Protein 6BNH (pdb70)

Solvent-accessible surface area: 6576 Å² total; per-residue (Å²): 130,126,130,110,115,149,58,135,94,10,63,138,142,56,30,132,78,2,2,44,18,0,28,99,5,51,35,145,73,0,26,125,0,1,122,23,0,28,76,84,8,99,91,16,158,128,22,104,59,80,63,0,64,2,57,1,104,80,7,81,62,10,0,2,19,48,0,44,128,13,0,41,55,16,29,205,159,185,82,133,111,171,113,122,3,60,76,131,82,0,20,115,111,26,145,150

Secondary structure (DSSP, 8-state):
--HHHHSPP--HHHHHHHHHHHHHS-HHHHHHHHHHHHHH-TTSTTS-GGG----TTTS-HHHHHHHHHHHHHHHTTT--S--/--STTHHHHHH--

Nearest PDB structures (foldseek):
  6bnh-assembly1_B  TM=9.151E-01  e=1.410E+00  Homo sapiens
  2nd1-assembly1_A  TM=8.859E-01  e=3.832E-10  Homo sapiens
  2nd0-assembly1_A  TM=8.610E-01  e=9.717E-09  Homo sapiens
  2jns-assembly1_A  TM=7.932E-01  e=5.398E-09  Mus musculus
  6cui-assembly1_A  TM=7.988E-01  e=4.225E-08  Homo sapiens

GO terms:
  GO:0005694 chromosome (C, IDA)
  GO:0003682 chromatin binding (F, IDA)
  GO:0006338 chromatin remodeling (P, IDA)
  GO:0140119 histone H3K27ac reader activity (F, IDA)
  GO:2000002 negative regulation of DNA damage checkpoint (P, IMP)
  GO:0006974 DNA damage response (P, IMP)
  GO:0005515 protein binding (F, IPI)
  GO:0043922 host-mediated suppression of viral transcription (P, IDA)
  GO:0106140 P-TEFb complex binding (F, IDA)
  GO:0099122 RNA polymerase II C-terminal domain binding (F, IDA)
  GO:0000794 condensed nuclear chromosome (C, IDA)
  GO:0008353 RNA polymerase II CTD heptapeptide repeat kinase activity (F, IMP)
  GO:0010971 positive regulation of G2/M transition of mitotic cell cycle (P, IMP)
  GO:0032968 positive regulation of transcription elongation by RNA polymerase II (P, IMP)
  GO:0006357 regulation of transcription by RNA polymerase II (P, IMP)
  GO:0005634 nucleus (C, IDA)
  GO:0000976 transcription cis-regulatory region binding (F, IDA)
  GO:0002039 p53 binding (F, IDA)
  GO:0043123 positive regulation of canonical NF-kappaB signal transduction (P, IDA)
  GO:0045944 positive regulation of transcription by RNA polymerase II (P, IDA)

Organism: Homo sapiens (NCBI:txid9606)

Foldseek 3Di:
DCDLVVFDAQDPVRLVVLVVLLVVDDLVLVLVLCVLQCVQPVPQVVADSNRGDGDSVRGDRSSSVVSVVRSCVCVVDPDDDDD/DDDDCRCCVVPVD

CATH classification: 1.20.1270.220

Structure (mmCIF, N/CA/C/O backbone):
data_6BNH
#
_entry.id   6BNH
#
loop_
_entity.id
_entity.type
_entity.pdbx_description
1 polymer 'Bromodomain-containing protein 4'
2 polymer 'Bifunctional arginine demethylase and lysyl-hydroxylase JMJD6'
#
loop_
_atom_site.group_PDB
_atom_site.id
_atom_site.type_symbol
_atom_site.label_atom_id
_atom_site.label_alt_id
_atom_site.label_comp_id
_atom_site.label_asym_id
_atom_site.label_entity_id
_atom_site.label_seq_id
_atom_site.pdbx_PDB_ins_code
_atom_site.Cartn_x
_atom_site.Cartn_y
_atom_site.Cartn_z
_atom_site.occupancy
_atom_site.B_iso_or_equiv
_atom_site.auth_seq_id
_atom_site.auth_comp_id
_atom_site.auth_asym_id
_atom_site.auth_atom_id
_atom_site.pdbx_PDB_model_num
ATOM 1 N N . SER A 1 1 ? -24.245 2.995 7.296 1.00 0.00 1 SER A N 1
ATOM 2 C CA . SER A 1 1 ? -23.002 2.230 7.516 1.00 0.00 1 SER A CA 1
ATOM 3 C C . SER A 1 1 ? -22.272 2.001 6.192 1.00 0.00 1 SER A C 1
ATOM 4 O O . SER A 1 1 ? -21.360 1.175 6.101 1.00 0.00 1 SER A O 1
ATOM 14 N N . GLU A 1 2 ? -22.676 2.742 5.164 1.00 0.00 2 GLU A N 1
ATOM 15 C CA . GLU A 1 2 ? -22.151 2.532 3.824 1.00 0.00 2 GLU A CA 1
ATOM 16 C C . GLU A 1 2 ? -21.003 3.484 3.488 1.00 0.00 2 GLU A C 1
ATOM 17 O O . GLU A 1 2 ? -20.413 3.370 2.422 1.00 0.00 2 GLU A O 1
ATOM 29 N N . GLU A 1 3 ? -20.669 4.405 4.393 1.00 0.00 3 GLU A N 1
ATOM 30 C CA . GLU A 1 3 ? -19.629 5.399 4.124 1.00 0.00 3 GLU A CA 1
ATOM 31 C C . GLU A 1 3 ? -18.293 4.709 3.880 1.00 0.00 3 GLU A C 1
ATOM 32 O O . GLU A 1 3 ? -17.540 5.076 2.975 1.00 0.00 3 GLU A O 1
ATOM 44 N N . GLU A 1 4 ? -18.021 3.690 4.677 1.00 0.00 4 GLU A N 1
ATOM 45 C CA . GLU A 1 4 ? -16.776 2.942 4.571 1.00 0.00 4 GLU A CA 1
ATOM 46 C C . GLU A 1 4 ? -16.681 2.222 3.226 1.00 0.00 4 GLU A C 1
ATOM 47 O O . GLU A 1 4 ? -15.584 1.994 2.713 1.00 0.00 4 GLU A O 1
ATOM 59 N N . ASP A 1 5 ? -17.829 1.863 2.659 1.00 0.00 5 ASP A N 1
ATOM 60 C CA . ASP A 1 5 ? -17.858 1.160 1.378 1.00 0.00 5 ASP A CA 1
ATOM 61 C C . ASP A 1 5 ? -18.185 2.116 0.232 1.00 0.00 5 ASP A C 1
ATOM 62 O O . ASP A 1 5 ? -18.282 1.699 -0.924 1.00 0.00 5 ASP A O 1
ATOM 71 N N . LYS A 1 6 ? -18.348 3.397 0.549 1.00 0.00 6 LYS A N 1
ATOM 72 C CA . LYS A 1 6 ? -18.745 4.383 -0.446 1.00 0.00 6 LYS A CA 1
ATOM 73 C C . LYS A 1 6 ? -17.519 5.084 -1.018 1.00 0.00 6 LYS A C 1
ATOM 74 O O . LYS A 1 6 ? -17.603 5.795 -2.020 1.00 0.00 6 LYS A O 1
ATOM 93 N N . CYS A 1 7 ? -16.379 4.871 -0.376 1.00 0.00 7 CYS A N 1
ATOM 94 C CA . CYS A 1 7 ? -15.126 5.448 -0.838 1.00 0.00 7 CYS A CA 1
ATOM 95 C C . CYS A 1 7 ? -14.841 4.974 -2.259 1.00 0.00 7 CYS A C 1
ATOM 96 O O . CYS A 1 7 ? -14.815 3.772 -2.530 1.00 0.00 7 CYS A O 1
ATOM 104 N N . LYS A 1 8 ? -14.660 5.933 -3.158 1.00 0.00 8 LYS A N 1
ATOM 105 C CA . LYS A 1 8 ? -14.504 5.659 -4.580 1.00 0.00 8 LYS A CA 1
ATOM 106 C C . LYS A 1 8 ? -13.333 4.717 -4.861 1.00 0.00 8 LYS A C 1
ATOM 107 O O . LYS A 1 8 ? -12.335 4.704 -4.136 1.00 0.00 8 LYS A O 1
ATOM 126 N N . PRO A 1 9 ? -13.445 3.925 -5.939 1.00 0.00 9 PRO A N 1
ATOM 127 C CA . PRO A 1 9 ? -12.448 2.916 -6.292 1.00 0.00 9 PRO A CA 1
ATOM 128 C C . PRO A 1 9 ? -11.163 3.539 -6.811 1.00 0.00 9 PRO A C 1
ATOM 129 O O . PRO A 1 9 ? -11.184 4.535 -7.538 1.00 0.00 9 PRO A O 1
ATOM 140 N N . MET A 1 10 ? -10.048 2.957 -6.412 1.00 0.00 10 MET A N 1
ATOM 141 C CA . MET A 1 10 ? -8.744 3.449 -6.800 1.00 0.00 10 MET A CA 1
ATOM 142 C C . MET A 1 10 ? -8.443 3.056 -8.243 1.00 0.00 10 MET A C 1
ATOM 143 O O . MET A 1 10 ? -8.332 1.872 -8.558 1.00 0.00 10 MET A O 1
ATOM 157 N N . SER A 1 11 ? -8.329 4.056 -9.114 1.00 0.00 11 SER A N 1
ATOM 158 C CA . SER A 1 11 ? -8.128 3.824 -10.542 1.00 0.00 11 SER A CA 1
ATOM 159 C C . SER A 1 11 ? -6.745 3.235 -10.814 1.00 0.00 11 SER A C 1
ATOM 160 O O . SER A 1 11 ? -5.898 3.217 -9.924 1.00 0.00 11 SER A O 1
ATOM 168 N N . TYR A 1 12 ? -6.514 2.766 -12.037 1.00 0.00 12 TYR A N 1
ATOM 169 C CA . TYR A 1 12 ? -5.225 2.178 -12.406 1.00 0.00 12 TYR A CA 1
ATOM 170 C C . TYR A 1 12 ? -4.072 3.128 -12.103 1.00 0.00 12 TYR A C 1
ATOM 171 O O . TYR A 1 12 ? -3.135 2.769 -11.382 1.00 0.00 12 TYR A O 1
ATOM 189 N N . GLU A 1 13 ? -4.143 4.332 -12.645 1.00 0.00 13 GLU A N 1
ATOM 190 C CA . GLU A 1 13 ? -3.081 5.312 -12.466 1.00 0.00 13 GLU A CA 1
ATOM 191 C C . GLU A 1 13 ? -2.891 5.654 -10.993 1.00 0.00 13 GLU A C 1
ATOM 192 O O . GLU A 1 13 ? -1.803 6.056 -10.571 1.00 0.00 13 GLU A O 1
ATOM 204 N N . GLU A 1 14 ? -3.940 5.458 -10.208 1.00 0.00 14 GLU A N 1
ATOM 205 C CA . GLU A 1 14 ? -3.880 5.724 -8.788 1.00 0.00 14 GLU A CA 1
ATOM 206 C C . GLU A 1 14 ? -3.242 4.542 -8.073 1.00 0.00 14 GLU A C 1
ATOM 207 O O . GLU A 1 14 ? -2.364 4.718 -7.238 1.00 0.00 14 GLU A O 1
ATOM 219 N N . LYS A 1 15 ? -3.707 3.340 -8.408 1.00 0.00 15 LYS A N 1
ATOM 220 C CA . LYS A 1 15 ? -3.137 2.105 -7.906 1.00 0.00 15 LYS A CA 1
ATOM 221 C C . LYS A 1 15 ? -1.635 2.034 -8.139 1.00 0.00 15 LYS A C 1
ATOM 222 O O . LYS A 1 15 ? -0.871 1.723 -7.224 1.00 0.00 15 LYS A O 1
ATOM 241 N N . ARG A 1 16 ? -1.220 2.305 -9.369 1.00 0.00 16 ARG A N 1
ATOM 242 C CA . ARG A 1 16 ? 0.195 2.316 -9.704 1.00 0.00 16 ARG A CA 1
ATOM 243 C C . ARG A 1 16 ? 0.931 3.314 -8.845 1.00 0.00 16 ARG A C 1
ATOM 244 O O . ARG A 1 16 ? 1.971 2.987 -8.269 1.00 0.00 16 ARG A O 1
ATOM 265 N N . GLN A 1 17 ? 0.390 4.517 -8.723 1.00 0.00 17 GLN A N 1
ATOM 266 C CA . GLN A 1 17 ? 1.055 5.511 -7.925 1.00 0.00 17 GLN A CA 1
ATOM 267 C C . GLN A 1 17 ? 1.044 5.084 -6.464 1.00 0.00 17 GLN A C 1
ATOM 268 O O . GLN A 1 17 ? 2.028 5.252 -5.775 1.00 0.00 17 GLN A O 1
ATOM 282 N N . LEU A 1 18 ? -0.042 4.449 -6.039 1.00 0.00 18 LEU A N 1
ATOM 283 C CA . LEU A 1 18 ? -0.201 3.998 -4.663 1.00 0.00 18 LEU A CA 1
ATOM 284 C C . LEU A 1 18 ? 0.867 3.000 -4.279 1.00 0.00 18 LEU A C 1
ATOM 285 O O . LEU A 1 18 ? 1.485 3.122 -3.224 1.00 0.00 18 LEU A O 1
ATOM 301 N N . SER A 1 19 ? 1.081 2.011 -5.136 1.00 0.00 19 SER A N 1
ATOM 302 C CA . SER A 1 19 ? 2.108 1.021 -4.887 1.00 0.00 19 SER A CA 1
ATOM 303 C C . SER A 1 19 ? 3.465 1.715 -4.783 1.00 0.00 19 SER A C 1
ATOM 304 O O . SER A 1 19 ? 4.366 1.261 -4.074 1.00 0.00 19 SER A O 1
ATOM 312 N N . LEU A 1 20 ? 3.581 2.834 -5.493 1.00 0.00 20 LEU A N 1
ATOM 313 C CA . LEU A 1 20 ? 4.777 3.670 -5.440 1.00 0.00 20 LEU A CA 1
ATOM 314 C C . LEU A 1 20 ? 4.828 4.539 -4.165 1.00 0.00 20 LEU A C 1
ATOM 315 O O . LEU A 1 20 ? 5.842 4.546 -3.474 1.00 0.00 20 LEU A O 1
ATOM 331 N N . ASP A 1 21 ? 3.754 5.281 -3.856 1.00 0.00 21 ASP A N 1
ATOM 332 C CA . ASP A 1 21 ? 3.693 6.088 -2.645 1.00 0.00 21 ASP A CA 1
ATOM 333 C C . ASP A 1 21 ? 3.983 5.230 -1.422 1.00 0.00 21 ASP A C 1
ATOM 334 O O . ASP A 1 21 ? 4.690 5.640 -0.497 1.00 0.00 21 ASP A O 1
ATOM 343 N N . ILE A 1 22 ? 3.453 4.022 -1.450 1.00 0.00 22 ILE A N 1
ATOM 344 C CA . ILE A 1 22 ? 3.696 3.042 -0.409 1.00 0.00 22 ILE A CA 1
ATOM 345 C C . ILE A 1 22 ? 5.171 2.653 -0.341 1.00 0.00 22 ILE A C 1
ATOM 346 O O . ILE A 1 22 ? 5.762 2.612 0.735 1.00 0.00 22 ILE A O 1
ATOM 362 N N . ASN A 1 23 ? 5.770 2.384 -1.491 1.00 0.00 23 ASN A N 1
ATOM 363 C CA . ASN A 1 23 ? 7.158 1.937 -1.532 1.00 0.00 23 ASN A CA 1
ATOM 364 C C . ASN A 1 23 ? 8.123 3.085 -1.222 1.00 0.00 23 ASN A C 1
ATOM 365 O O . ASN A 1 23 ? 9.313 2.860 -0.987 1.00 0.00 23 ASN A O 1
ATOM 376 N N . LYS A 1 24 ? 7.613 4.316 -1.230 1.00 0.00 24 LYS A N 1
ATOM 377 C CA . LYS A 1 24 ? 8.399 5.472 -0.809 1.00 0.00 24 LYS A CA 1
ATOM 378 C C . LYS A 1 24 ? 8.643 5.442 0.690 1.00 0.00 24 LYS A C 1
ATOM 379 O O . LYS A 1 24 ? 9.663 5.937 1.173 1.00 0.00 24 LYS A O 1
ATOM 398 N N . LEU A 1 25 ? 7.684 4.888 1.423 1.00 0.00 25 LEU A N 1
ATOM 399 C CA . LEU A 1 25 ? 7.779 4.794 2.867 1.00 0.00 25 LEU A CA 1
ATOM 400 C C . LEU A 1 25 ? 9.020 4.021 3.290 1.00 0.00 25 LEU A C 1
ATOM 401 O O . LEU A 1 25 ? 9.487 3.127 2.582 1.00 0.00 25 LEU A O 1
ATOM 417 N N . PRO A 1 26 ? 9.590 4.390 4.439 1.00 0.00 26 PRO A N 1
ATOM 418 C CA . PRO A 1 26 ? 10.604 3.573 5.098 1.00 0.00 26 PRO A CA 1
ATOM 419 C C . PRO A 1 26 ? 10.032 2.207 5.483 1.00 0.00 26 PRO A C 1
ATOM 420 O O . PRO A 1 26 ? 8.817 2.080 5.661 1.00 0.00 26 PRO A O 1
ATOM 431 N N . GLY A 1 27 ? 10.896 1.200 5.610 1.00 0.00 27 GLY A N 1
ATOM 432 C CA . GLY A 1 27 ? 10.444 -0.171 5.848 1.00 0.00 27 GLY A CA 1
ATOM 433 C C . GLY A 1 27 ? 9.387 -0.288 6.936 1.00 0.00 27 GLY A C 1
ATOM 434 O O . GLY A 1 27 ? 8.379 -0.977 6.757 1.00 0.00 27 GLY A O 1
ATOM 438 N N . GLU A 1 28 ? 9.613 0.407 8.047 1.00 0.00 28 GLU A N 1
ATOM 439 C CA . GLU A 1 28 ? 8.689 0.409 9.182 1.00 0.00 28 GLU A CA 1
ATOM 440 C C . GLU A 1 28 ? 7.272 0.807 8.759 1.00 0.00 28 GLU A C 1
ATOM 441 O O . GLU A 1 28 ? 6.280 0.285 9.273 1.00 0.00 28 GLU A O 1
ATOM 453 N N . LYS A 1 29 ? 7.184 1.720 7.808 1.00 0.00 29 LYS A N 1
ATOM 454 C CA . LYS A 1 29 ? 5.910 2.287 7.414 1.00 0.00 29 LYS A CA 1
ATOM 455 C C . LYS A 1 29 ? 5.162 1.382 6.438 1.00 0.00 29 LYS A C 1
ATOM 456 O O . LYS A 1 29 ? 3.934 1.399 6.390 1.00 0.00 29 LYS A O 1
ATOM 475 N N . LEU A 1 30 ? 5.876 0.561 5.679 1.00 0.00 30 LEU A N 1
ATOM 476 C CA . LEU A 1 30 ? 5.192 -0.431 4.855 1.00 0.00 30 LEU A CA 1
ATOM 477 C C . LEU A 1 30 ? 4.628 -1.529 5.751 1.00 0.00 30 LEU A C 1
ATOM 478 O O . LEU A 1 30 ? 3.782 -2.317 5.333 1.00 0.00 30 LEU A O 1
ATOM 494 N N . GLY A 1 31 ? 5.086 -1.556 6.999 1.00 0.00 31 GLY A N 1
ATOM 495 C CA . GLY A 1 31 ? 4.543 -2.482 7.973 1.00 0.00 31 GLY A CA 1
ATOM 496 C C . GLY A 1 31 ? 3.105 -2.157 8.317 1.00 0.00 31 GLY A C 1
ATOM 497 O O . GLY A 1 31 ? 2.358 -3.009 8.794 1.00 0.00 31 GLY A O 1
ATOM 501 N N . ARG A 1 32 ? 2.721 -0.920 8.067 1.00 0.00 32 ARG A N 1
ATOM 502 C CA . ARG A 1 32 ? 1.350 -0.478 8.286 1.00 0.00 32 ARG A CA 1
ATOM 503 C C . ARG A 1 32 ? 0.437 -0.922 7.141 1.00 0.00 32 ARG A C 1
ATOM 504 O O . ARG A 1 32 ? -0.623 -1.491 7.381 1.00 0.00 32 ARG A O 1
ATOM 525 N N . VAL A 1 33 ? 0.844 -0.658 5.900 1.00 0.00 33 VAL A N 1
ATOM 526 C CA . VAL A 1 33 ? 0.040 -1.038 4.736 1.00 0.00 33 VAL A CA 1
ATOM 527 C C . VAL A 1 33 ? -0.151 -2.540 4.653 1.00 0.00 33 VAL A C 1
ATOM 528 O O . VAL A 1 33 ? -1.247 -2.996 4.341 1.00 0.00 33 VAL A O 1
ATOM 541 N N . VAL A 1 34 ? 0.890 -3.317 4.945 1.00 0.00 34 VAL A N 1
ATOM 542 C CA . VAL A 1 34 ? 0.733 -4.760 4.981 1.00 0.00 34 VAL A CA 1
ATOM 543 C C . VAL A 1 34 ? -0.283 -5.133 6.055 1.00 0.00 34 VAL A C 1
ATOM 544 O O . VAL A 1 34 ? -1.134 -5.981 5.837 1.00 0.00 34 VAL A O 1
ATOM 557 N N . HIS A 1 35 ? -0.223 -4.438 7.187 1.00 0.00 35 HIS A N 1
ATOM 558 C CA . HIS A 1 35 ? -1.158 -4.660 8.282 1.00 0.00 35 HIS A CA 1
ATOM 559 C C . HIS A 1 35 ? -2.581 -4.300 7.855 1.00 0.00 35 HIS A C 1
ATOM 560 O O . HIS A 1 35 ? -3.535 -5.003 8.188 1.00 0.00 35 HIS A O 1
ATOM 575 N N . ILE A 1 36 ? -2.720 -3.201 7.121 1.00 0.00 36 ILE A N 1
ATOM 576 C CA . ILE A 1 36 ? -4.016 -2.809 6.589 1.00 0.00 36 ILE A CA 1
ATOM 577 C C . ILE A 1 36 ? -4.507 -3.839 5.582 1.00 0.00 36 ILE A C 1
ATOM 578 O O . ILE A 1 36 ? -5.559 -4.437 5.770 1.00 0.00 36 ILE A O 1
ATOM 594 N N . ILE A 1 37 ? -3.738 -4.051 4.522 1.00 0.00 37 ILE A N 1
ATOM 595 C CA . ILE A 1 37 ? -4.111 -5.011 3.495 1.00 0.00 37 ILE A CA 1
ATOM 596 C C . ILE A 1 37 ? -4.421 -6.392 4.087 1.00 0.00 37 ILE A C 1
ATOM 597 O O . ILE A 1 37 ? -5.479 -6.941 3.833 1.00 0.00 37 ILE A O 1
ATOM 613 N N . GLN A 1 38 ? -3.510 -6.936 4.893 1.00 0.00 38 GLN A N 1
ATOM 614 C CA . GLN A 1 38 ? -3.682 -8.282 5.455 1.00 0.00 38 GLN A CA 1
ATOM 615 C C . GLN A 1 38 ? -4.975 -8.399 6.263 1.00 0.00 38 GLN A C 1
ATOM 616 O O . GLN A 1 38 ? -5.652 -9.426 6.213 1.00 0.00 38 GLN A O 1
ATOM 630 N N . SER A 1 39 ? -5.310 -7.354 7.012 1.00 0.00 39 SER A N 1
ATOM 631 C CA . SER A 1 39 ? -6.511 -7.357 7.823 1.00 0.00 39 SER A CA 1
ATOM 632 C C . SER A 1 39 ? -7.766 -7.196 6.959 1.00 0.00 39 SER A C 1
ATOM 633 O O . SER A 1 39 ? -8.765 -7.894 7.156 1.00 0.00 39 SER A O 1
ATOM 641 N N . ARG A 1 40 ? -7.697 -6.294 5.989 1.00 0.00 40 ARG A N 1
ATOM 642 C CA . ARG A 1 40 ? -8.830 -6.011 5.114 1.00 0.00 40 ARG A CA 1
ATOM 643 C C . ARG A 1 40 ? -9.000 -7.122 4.078 1.00 0.00 40 ARG A C 1
ATOM 644 O O . ARG A 1 40 ? -10.093 -7.348 3.563 1.00 0.00 40 ARG A O 1
ATOM 665 N N . GLU A 1 41 ? -7.911 -7.816 3.786 1.00 0.00 41 GLU A N 1
ATOM 666 C CA . GLU A 1 41 ? -7.912 -8.904 2.820 1.00 0.00 41 GLU A CA 1
ATOM 667 C C . GLU A 1 41 ? -7.488 -10.206 3.497 1.00 0.00 41 GLU A C 1
ATOM 668 O O . GLU A 1 41 ? -6.305 -10.555 3.494 1.00 0.00 41 GLU A O 1
ATOM 680 N N . PRO A 1 42 ? -8.445 -10.945 4.091 1.00 0.00 42 PRO A N 1
ATOM 681 C CA . PRO A 1 42 ? -8.161 -12.207 4.800 1.00 0.00 42 PRO A CA 1
ATOM 682 C C . PRO A 1 42 ? -7.547 -13.292 3.906 1.00 0.00 42 PRO A C 1
ATOM 683 O O . PRO A 1 42 ? -7.237 -14.389 4.371 1.00 0.00 42 PRO A O 1
ATOM 694 N N . SER A 1 43 ? -7.353 -12.974 2.637 1.00 0.00 43 SER A N 1
ATOM 695 C CA . SER A 1 43 ? -6.877 -13.934 1.661 1.00 0.00 43 SER A CA 1
ATOM 696 C C . SER A 1 43 ? -5.350 -13.982 1.616 1.00 0.00 43 SER A C 1
ATOM 697 O O . SER A 1 43 ? -4.770 -14.920 1.070 1.00 0.00 43 SER A O 1
ATOM 705 N N . LEU A 1 44 ? -4.695 -12.988 2.204 1.00 0.00 44 LEU A N 1
ATOM 706 C CA . LEU A 1 44 ? -3.246 -12.879 2.087 1.00 0.00 44 LEU A CA 1
ATOM 707 C C . LEU A 1 44 ? -2.559 -12.765 3.446 1.00 0.00 44 LEU A C 1
ATOM 708 O O . LEU A 1 44 ? -1.446 -12.247 3.547 1.00 0.00 44 LEU A O 1
ATOM 724 N N . LYS A 1 45 ? -3.196 -13.290 4.486 1.00 0.00 45 LYS A N 1
ATOM 725 C CA . LYS A 1 45 ? -2.613 -13.240 5.824 1.00 0.00 45 LYS A CA 1
ATOM 726 C C . LYS A 1 45 ? -1.523 -14.300 5.985 1.00 0.00 45 LYS A C 1
ATOM 727 O O . LYS A 1 45 ? -0.860 -14.368 7.018 1.00 0.00 45 LYS A O 1
ATOM 746 N N . ASN A 1 46 ? -1.340 -15.122 4.956 1.00 0.00 46 ASN A N 1
ATOM 747 C CA . ASN A 1 46 ? -0.268 -16.114 4.951 1.00 0.00 46 ASN A CA 1
ATOM 748 C C . ASN A 1 46 ? 1.058 -15.440 4.608 1.00 0.00 46 ASN A C 1
ATOM 749 O O . ASN A 1 46 ? 2.126 -15.927 4.981 1.00 0.00 46 ASN A O 1
ATOM 760 N N . SER A 1 47 ? 0.987 -14.314 3.907 1.00 0.00 47 SER A N 1
ATOM 761 C CA . SER A 1 47 ? 2.177 -13.549 3.585 1.00 0.00 47 SER A CA 1
ATOM 762 C C . SER A 1 47 ? 2.726 -12.898 4.849 1.00 0.00 47 SER A C 1
ATOM 763 O O . SER A 1 47 ? 2.034 -12.131 5.515 1.00 0.00 47 SER A O 1
ATOM 771 N N . ASN A 1 48 ? 3.956 -13.235 5.185 1.00 0.00 48 ASN A N 1
ATOM 772 C CA . ASN A 1 48 ? 4.606 -12.690 6.372 1.00 0.00 48 ASN A CA 1
ATOM 773 C C . ASN A 1 48 ? 5.161 -11.312 6.053 1.00 0.00 48 ASN A C 1
ATOM 774 O O . ASN A 1 48 ? 5.742 -11.148 4.995 1.00 0.00 48 ASN A O 1
ATOM 785 N N . PRO A 1 49 ? 4.988 -10.299 6.922 1.00 0.00 49 PRO A N 1
ATOM 786 C CA . PRO A 1 49 ? 5.342 -8.904 6.577 1.00 0.00 49 PRO A CA 1
ATOM 787 C C . PRO A 1 49 ? 6.762 -8.753 6.021 1.00 0.00 49 PRO A C 1
ATOM 788 O O . PRO A 1 49 ? 6.983 -7.996 5.075 1.00 0.00 49 PRO A O 1
ATOM 799 N N . ASP A 1 50 ? 7.694 -9.531 6.561 1.00 0.00 50 ASP A N 1
ATOM 800 C CA . ASP A 1 50 ? 9.108 -9.447 6.175 1.00 0.00 50 ASP A CA 1
ATOM 801 C C . ASP A 1 50 ? 9.309 -9.986 4.759 1.00 0.00 50 ASP A C 1
ATOM 802 O O . ASP A 1 50 ? 10.278 -9.653 4.078 1.00 0.00 50 ASP A O 1
ATOM 811 N N . GLU A 1 51 ? 8.342 -10.771 4.315 1.00 0.00 51 GLU A N 1
ATOM 812 C CA . GLU A 1 51 ? 8.367 -11.397 3.000 1.00 0.00 51 GLU A CA 1
ATOM 813 C C . GLU A 1 51 ? 7.041 -11.166 2.287 1.00 0.00 51 GLU A C 1
ATOM 814 O O . GLU A 1 51 ? 6.578 -12.005 1.512 1.00 0.00 51 GLU A O 1
ATOM 826 N N . ILE A 1 52 ? 6.424 -10.035 2.596 1.00 0.00 52 ILE A N 1
ATOM 827 C CA . ILE A 1 52 ? 5.093 -9.707 2.107 1.00 0.00 52 ILE A CA 1
ATOM 828 C C . ILE A 1 52 ? 5.050 -9.620 0.578 1.00 0.00 52 ILE A C 1
ATOM 829 O O . ILE A 1 52 ? 6.025 -9.231 -0.071 1.00 0.00 52 ILE A O 1
ATOM 845 N N . GLU A 1 53 ? 3.919 -10.012 0.017 1.00 0.00 53 GLU A N 1
ATOM 846 C CA . GLU A 1 53 ? 3.649 -9.816 -1.389 1.00 0.00 53 GLU A CA 1
ATOM 847 C C . GLU A 1 53 ? 2.187 -9.398 -1.550 1.00 0.00 53 GLU A C 1
ATOM 848 O O . GLU A 1 53 ? 1.285 -10.235 -1.517 1.00 0.00 53 GLU A O 1
ATOM 860 N N . ILE A 1 54 ? 1.958 -8.099 -1.691 1.00 0.00 54 ILE A N 1
ATOM 861 C CA . ILE A 1 54 ? 0.607 -7.559 -1.771 1.00 0.00 54 ILE A CA 1
ATOM 862 C C . ILE A 1 54 ? 0.168 -7.450 -3.225 1.00 0.00 54 ILE A C 1
ATOM 863 O O . ILE A 1 54 ? 0.929 -7.000 -4.081 1.00 0.00 54 ILE A O 1
ATOM 879 N N . ASP A 1 55 ? -1.054 -7.866 -3.502 1.00 0.00 55 ASP A N 1
ATOM 880 C CA . ASP A 1 55 ? -1.598 -7.762 -4.847 1.00 0.00 55 ASP A CA 1
ATOM 881 C C . ASP A 1 55 ? -2.608 -6.626 -4.910 1.00 0.00 55 ASP A C 1
ATOM 882 O O . ASP A 1 55 ? -3.740 -6.750 -4.423 1.00 0.00 55 ASP A O 1
ATOM 891 N N . PHE A 1 56 ? -2.202 -5.523 -5.524 1.00 0.00 56 PHE A N 1
ATOM 892 C CA . PHE A 1 56 ? -3.029 -4.323 -5.574 1.00 0.00 56 PHE A CA 1
ATOM 893 C C . PHE A 1 56 ? -4.301 -4.553 -6.380 1.00 0.00 56 PHE A C 1
ATOM 894 O O . PHE A 1 56 ? -5.245 -3.764 -6.318 1.00 0.00 56 PHE A O 1
ATOM 911 N N . GLU A 1 57 ? -4.329 -5.646 -7.118 1.00 0.00 57 GLU A N 1
ATOM 912 C CA . GLU A 1 57 ? -5.450 -5.958 -7.973 1.00 0.00 57 GLU A CA 1
ATOM 913 C C . GLU A 1 57 ? -6.473 -6.828 -7.258 1.00 0.00 57 GLU A C 1
ATOM 914 O O . GLU A 1 57 ? -7.552 -7.090 -7.785 1.00 0.00 57 GLU A O 1
ATOM 926 N N . THR A 1 58 ? -6.141 -7.265 -6.054 1.00 0.00 58 THR A N 1
ATOM 927 C CA . THR A 1 58 ? -7.051 -8.086 -5.281 1.00 0.00 58 THR A CA 1
ATOM 928 C C . THR A 1 58 ? -7.663 -7.289 -4.143 1.00 0.00 58 THR A C 1
ATOM 929 O O . THR A 1 58 ? -8.726 -7.637 -3.629 1.00 0.00 58 THR A O 1
ATOM 940 N N . LEU A 1 59 ? -6.996 -6.204 -3.772 1.00 0.00 59 LEU A N 1
ATOM 941 C CA . LEU A 1 59 ? -7.450 -5.376 -2.662 1.00 0.00 59 LEU A CA 1
ATOM 942 C C . LEU A 1 59 ? -8.782 -4.726 -2.988 1.00 0.00 59 LEU A C 1
ATOM 943 O O . LEU A 1 59 ? -9.005 -4.265 -4.111 1.00 0.00 59 LEU A O 1
ATOM 959 N N . LYS A 1 60 ? -9.668 -4.707 -2.011 1.00 0.00 60 LYS A N 1
ATOM 960 C CA . LYS A 1 60 ? -10.946 -4.044 -2.155 1.00 0.00 60 LYS A CA 1
ATOM 961 C C . LYS A 1 60 ? -10.748 -2.527 -2.029 1.00 0.00 60 LYS A C 1
ATOM 962 O O . LYS A 1 60 ? -9.860 -2.089 -1.292 1.00 0.00 60 LYS A O 1
ATOM 981 N N . PRO A 1 61 ? -11.524 -1.714 -2.793 1.00 0.00 61 PRO A N 1
ATOM 982 C CA . PRO A 1 61 ? -11.431 -0.247 -2.794 1.00 0.00 61 PRO A CA 1
ATOM 983 C C . PRO A 1 61 ? -11.058 0.375 -1.449 1.00 0.00 61 PRO A C 1
ATOM 984 O O . PRO A 1 61 ? -10.148 1.204 -1.381 1.00 0.00 61 PRO A O 1
ATOM 995 N N . SER A 1 62 ? -11.756 -0.024 -0.388 1.00 0.00 62 SER A N 1
ATOM 996 C CA . SER A 1 62 ? -11.536 0.560 0.929 1.00 0.00 62 SER A CA 1
ATOM 997 C C . SER A 1 62 ? -10.092 0.390 1.386 1.00 0.00 62 SER A C 1
ATOM 998 O O . SER A 1 62 ? -9.490 1.331 1.891 1.00 0.00 62 SER A O 1
ATOM 1006 N N . THR A 1 63 ? -9.528 -0.794 1.173 1.00 0.00 63 THR A N 1
ATOM 1007 C CA . THR A 1 63 ? -8.153 -1.062 1.565 1.00 0.00 63 THR A CA 1
ATOM 1008 C C . THR A 1 63 ? -7.230 -0.122 0.821 1.00 0.00 63 THR A C 1
ATOM 1009 O O . THR A 1 63 ? -6.461 0.603 1.434 1.00 0.00 63 THR A O 1
ATOM 1020 N N . LEU A 1 64 ? -7.374 -0.095 -0.498 1.00 0.00 64 LEU A N 1
ATOM 1021 C CA . LEU A 1 64 ? -6.534 0.731 -1.359 1.00 0.00 64 LEU A CA 1
ATOM 1022 C C . LEU A 1 64 ? -6.611 2.197 -0.953 1.00 0.00 64 LEU A C 1
ATOM 1023 O O . LEU A 1 64 ? -5.609 2.905 -0.953 1.00 0.00 64 LEU A O 1
ATOM 1039 N N . ARG A 1 65 ? -7.799 2.643 -0.589 1.00 0.00 65 ARG A N 1
ATOM 1040 C CA . ARG A 1 65 ? -7.989 4.028 -0.193 1.00 0.00 65 ARG A CA 1
ATOM 1041 C C . ARG A 1 65 ? -7.472 4.276 1.223 1.00 0.00 65 ARG A C 1
ATOM 1042 O O . ARG A 1 65 ? -7.101 5.402 1.564 1.00 0.00 65 ARG A O 1
ATOM 1063 N N . GLU A 1 66 ? -7.427 3.226 2.040 1.00 0.00 66 GLU A N 1
ATOM 1064 C CA . GLU A 1 66 ? -6.857 3.329 3.374 1.00 0.00 66 GLU A CA 1
ATOM 1065 C C . GLU A 1 66 ? -5.347 3.423 3.261 1.00 0.00 66 GLU A C 1
ATOM 1066 O O . GLU A 1 66 ? -4.711 4.248 3.913 1.00 0.00 66 GLU A O 1
ATOM 1078 N N . LEU A 1 67 ? -4.796 2.563 2.410 1.00 0.00 67 LEU A N 1
ATOM 1079 C CA . LEU A 1 67 ? -3.369 2.529 2.138 1.00 0.00 67 LEU A CA 1
ATOM 1080 C C . LEU A 1 67 ? -2.884 3.913 1.708 1.00 0.00 67 LEU A C 1
ATOM 1081 O O . LEU A 1 67 ? -1.863 4.417 2.178 1.00 0.00 67 LEU A O 1
ATOM 1097 N N . GLU A 1 68 ? -3.655 4.509 0.805 1.00 0.00 68 GLU A N 1
ATOM 1098 C CA . GLU A 1 68 ? -3.337 5.795 0.209 1.00 0.00 68 GLU A CA 1
ATOM 1099 C C . GLU A 1 68 ? -3.312 6.919 1.229 1.00 0.00 68 GLU A C 1
ATOM 1100 O O . GLU A 1 68 ? -2.270 7.519 1.480 1.00 0.00 68 GLU A O 1
ATOM 1112 N N . ARG A 1 69 ? -4.482 7.206 1.793 1.00 0.00 69 ARG A N 1
ATOM 1113 C CA . ARG A 1 69 ? -4.649 8.298 2.752 1.00 0.00 69 ARG A CA 1
ATOM 1114 C C . ARG A 1 69 ? -3.661 8.151 3.892 1.00 0.00 69 ARG A C 1
ATOM 1115 O O . ARG A 1 69 ? -3.308 9.116 4.576 1.00 0.00 69 ARG A O 1
ATOM 1136 N N . TYR A 1 70 ? -3.212 6.934 4.069 1.00 0.00 70 TYR A N 1
ATOM 1137 C CA . TYR A 1 70 ? -2.198 6.633 5.050 1.00 0.00 70 TYR A CA 1
ATOM 1138 C C . TYR A 1 70 ? -0.820 7.111 4.579 1.00 0.00 70 TYR A C 1
ATOM 1139 O O . TYR A 1 70 ? -0.191 7.932 5.238 1.00 0.00 70 TYR A O 1
ATOM 1157 N N . VAL A 1 71 ? -0.338 6.585 3.457 1.00 0.00 71 VAL A N 1
ATOM 1158 C CA . VAL A 1 71 ? 0.992 6.948 2.971 1.00 0.00 71 VAL A CA 1
ATOM 1159 C C . VAL A 1 71 ? 1.049 8.413 2.656 1.00 0.00 71 VAL A C 1
ATOM 1160 O O . VAL A 1 71 ? 2.021 9.084 2.963 1.00 0.00 71 VAL A O 1
ATOM 1173 N N . THR A 1 72 ? -0.017 8.898 2.070 1.00 0.00 72 THR A N 1
ATOM 1174 C CA . THR A 1 72 ? -0.173 10.291 1.788 1.00 0.00 72 THR A CA 1
ATOM 1175 C C . THR A 1 72 ? 0.033 11.111 3.065 1.00 0.00 72 THR A C 1
ATOM 1176 O O . THR A 1 72 ? 0.625 12.182 3.036 1.00 0.00 72 THR A O 1
ATOM 1187 N N . SER A 1 73 ? -0.389 10.561 4.197 1.00 0.00 73 SER A N 1
ATOM 1188 C CA . SER A 1 73 ? -0.256 11.255 5.462 1.00 0.00 73 SER A CA 1
ATOM 1189 C C . SER A 1 73 ? 1.203 11.253 5.916 1.00 0.00 73 SER A C 1
ATOM 1190 O O . SER A 1 73 ? 1.656 12.171 6.594 1.00 0.00 73 SER A O 1
ATOM 1198 N N . CYS A 1 74 ? 1.936 10.216 5.524 1.00 0.00 74 CYS A N 1
ATOM 1199 C CA . CYS A 1 74 ? 3.340 10.090 5.885 1.00 0.00 74 CYS A CA 1
ATOM 1200 C C . CYS A 1 74 ? 4.213 10.904 4.932 1.00 0.00 74 CYS A C 1
ATOM 1201 O O . CYS A 1 74 ? 5.137 11.605 5.348 1.00 0.00 74 CYS A O 1
ATOM 1209 N N . LEU A 1 75 ? 3.888 10.810 3.655 1.00 0.00 75 LEU A N 1
ATOM 1210 C CA . LEU A 1 75 ? 4.660 11.441 2.587 1.00 0.00 75 LEU A CA 1
ATOM 1211 C C . LEU A 1 75 ? 4.456 12.953 2.528 1.00 0.00 75 LEU A C 1
ATOM 1212 O O . LEU A 1 75 ? 5.407 13.694 2.276 1.00 0.00 75 LEU A O 1
ATOM 1228 N N . ARG A 1 76 ? 3.224 13.417 2.739 1.00 0.00 76 ARG A N 1
ATOM 1229 C CA . ARG A 1 76 ? 2.950 14.848 2.748 1.00 0.00 76 ARG A CA 1
ATOM 1230 C C . ARG A 1 76 ? 3.592 15.522 3.960 1.00 0.00 76 ARG A C 1
ATOM 1231 O O . ARG A 1 76 ? 3.853 16.726 3.947 1.00 0.00 76 ARG A O 1
ATOM 1252 N N . LYS A 1 77 ? 3.827 14.744 5.011 1.00 0.00 77 LYS A N 1
ATOM 1253 C CA . LYS A 1 77 ? 4.503 15.256 6.211 1.00 0.00 77 LYS A CA 1
ATOM 1254 C C . LYS A 1 77 ? 6.016 15.402 5.991 1.00 0.00 77 LYS A C 1
ATOM 1255 O O . LYS A 1 77 ? 6.446 16.250 5.209 1.00 0.00 77 LYS A O 1
ATOM 1274 N N . LYS A 1 78 ? 6.831 14.591 6.669 1.00 0.00 78 LYS A N 1
ATOM 1275 C CA . LYS A 1 78 ? 8.270 14.663 6.505 1.00 0.00 78 LYS A CA 1
ATOM 1276 C C . LYS A 1 78 ? 8.801 13.375 5.886 1.00 0.00 78 LYS A C 1
ATOM 1277 O O . LYS A 1 78 ? 9.201 12.452 6.598 1.00 0.00 78 LYS A O 1
ATOM 1296 N N . ARG A 1 79 ? 8.791 13.308 4.566 1.00 0.00 79 ARG A N 1
ATOM 1297 C CA . ARG A 1 79 ? 9.318 12.146 3.862 1.00 0.00 79 ARG A CA 1
ATOM 1298 C C . ARG A 1 79 ? 9.588 12.483 2.404 1.00 0.00 79 ARG A C 1
ATOM 1299 O O . ARG A 1 79 ? 8.874 12.055 1.498 1.00 0.00 79 ARG A O 1
ATOM 1320 N N . LYS A 1 80 ? 10.611 13.292 2.203 1.00 0.00 80 LYS A N 1
ATOM 1321 C CA . LYS A 1 80 ? 11.137 13.566 0.872 1.00 0.00 80 LYS A CA 1
ATOM 1322 C C . LYS A 1 80 ? 12.573 14.084 0.971 1.00 0.00 80 LYS A C 1
ATOM 1323 O O . LYS A 1 80 ? 12.891 15.196 0.540 1.00 0.00 80 LYS A O 1
ATOM 1342 N N . PRO A 1 81 ? 13.467 13.264 1.542 1.00 0.00 81 PRO A N 1
ATOM 1343 C CA . PRO A 1 81 ? 14.853 13.650 1.798 1.00 0.00 81 PRO A CA 1
ATOM 1344 C C . PRO A 1 81 ? 15.757 13.501 0.576 1.00 0.00 81 PRO A C 1
ATOM 1345 O O . PRO A 1 81 ? 16.958 13.771 0.648 1.00 0.00 81 PRO A O 1
ATOM 1356 N N . GLN A 1 82 ? 15.188 13.074 -0.542 1.00 0.00 82 GLN A N 1
ATOM 1357 C CA . GLN A 1 82 ? 15.966 12.893 -1.758 1.00 0.00 82 GLN A CA 1
ATOM 1358 C C . GLN A 1 82 ? 15.683 14.015 -2.751 1.00 0.00 82 GLN A C 1
ATOM 1359 O O . GLN A 1 82 ? 16.594 14.738 -3.161 1.00 0.00 82 GLN A O 1
ATOM 1373 N N . ALA A 1 83 ? 14.422 14.171 -3.122 1.00 0.00 83 ALA A N 1
ATOM 1374 C CA . ALA A 1 83 ? 14.029 15.192 -4.080 1.00 0.00 83 ALA A CA 1
ATOM 1375 C C . ALA A 1 83 ? 12.795 15.935 -3.590 1.00 0.00 83 ALA A C 1
ATOM 1376 O O . ALA A 1 83 ? 12.947 17.053 -3.057 1.00 0.00 83 ALA A O 1
ATOM 1384 N N . LYS B 2 1 ? 3.507 -6.524 -11.581 1.00 0.00 201 LYS B N 1
ATOM 1385 C CA . LYS B 2 1 ? 2.969 -5.175 -11.298 1.00 0.00 201 LYS B CA 1
ATOM 1386 C C . LYS B 2 1 ? 3.574 -4.628 -10.010 1.00 0.00 201 LYS B C 1
ATOM 1387 O O . LYS B 2 1 ? 4.346 -3.669 -10.030 1.00 0.00 201 LYS B O 1
ATOM 1408 N N . TRP B 2 2 ? 3.219 -5.249 -8.894 1.00 0.00 202 TRP B N 1
ATOM 1409 C CA . TRP B 2 2 ? 3.703 -4.833 -7.589 1.00 0.00 202 TRP B CA 1
ATOM 1410 C C . TRP B 2 2 ? 3.953 -6.069 -6.726 1.00 0.00 202 TRP B C 1
ATOM 1411 O O . TRP B 2 2 ? 3.731 -6.076 -5.518 1.00 0.00 202 TRP B O 1
ATOM 1432 N N . THR B 2 3 ? 4.421 -7.120 -7.374 1.00 0.00 203 THR B N 1
ATOM 1433 C CA . THR B 2 3 ? 4.691 -8.376 -6.704 1.00 0.00 203 THR B CA 1
ATOM 1434 C C . THR B 2 3 ? 6.010 -8.321 -5.941 1.00 0.00 203 THR B C 1
ATOM 1435 O O . THR B 2 3 ? 6.571 -7.238 -5.742 1.00 0.00 203 THR B O 1
ATOM 1446 N N . LEU B 2 4 ? 6.484 -9.492 -5.507 1.00 0.00 204 LEU B N 1
ATOM 1447 C CA . LEU B 2 4 ? 7.687 -9.614 -4.681 1.00 0.00 204 LEU B CA 1
ATOM 1448 C C . LEU B 2 4 ? 8.828 -8.710 -5.149 1.00 0.00 204 LEU B C 1
ATOM 1449 O O . LEU B 2 4 ? 9.535 -8.139 -4.327 1.00 0.00 204 LEU B O 1
ATOM 1465 N N . GLU B 2 5 ? 8.982 -8.557 -6.459 1.00 0.00 205 GLU B N 1
ATOM 1466 C CA . GLU B 2 5 ? 10.038 -7.718 -7.010 1.00 0.00 205 GLU B CA 1
ATOM 1467 C C . GLU B 2 5 ? 9.961 -6.295 -6.452 1.00 0.00 205 GLU B C 1
ATOM 1468 O O . GLU B 2 5 ? 10.794 -5.897 -5.634 1.00 0.00 205 GLU B O 1
ATOM 1480 N N . ARG B 2 6 ? 8.942 -5.549 -6.860 1.00 0.00 206 ARG B N 1
ATOM 1481 C CA . ARG B 2 6 ? 8.822 -4.153 -6.462 1.00 0.00 206 ARG B CA 1
ATOM 1482 C C . ARG B 2 6 ? 8.612 -4.022 -4.955 1.00 0.00 206 ARG B C 1
ATOM 1483 O O . ARG B 2 6 ? 9.403 -3.379 -4.269 1.00 0.00 206 ARG B O 1
ATOM 1504 N N . LEU B 2 7 ? 7.567 -4.656 -4.436 1.00 0.00 207 LEU B N 1
ATOM 1505 C CA . LEU B 2 7 ? 7.212 -4.496 -3.030 1.00 0.00 207 LEU B CA 1
ATOM 1506 C C . LEU B 2 7 ? 8.288 -5.048 -2.108 1.00 0.00 207 LEU B C 1
ATOM 1507 O O . LEU B 2 7 ? 8.909 -4.298 -1.364 1.00 0.00 207 LEU B O 1
ATOM 1523 N N . LYS B 2 8 ? 8.524 -6.350 -2.180 1.00 0.00 208 LYS B N 1
ATOM 1524 C CA . LYS B 2 8 ? 9.373 -7.021 -1.205 1.00 0.00 208 LYS B CA 1
ATOM 1525 C C . LYS B 2 8 ? 10.800 -6.482 -1.241 1.00 0.00 208 LYS B C 1
ATOM 1526 O O . LYS B 2 8 ? 11.432 -6.323 -0.195 1.00 0.00 208 LYS B O 1
ATOM 1545 N N . ARG B 2 9 ? 11.298 -6.161 -2.431 1.00 0.00 209 ARG B N 1
ATOM 1546 C CA . ARG B 2 9 ? 12.672 -5.701 -2.559 1.00 0.00 209 ARG B CA 1
ATOM 1547 C C . ARG B 2 9 ? 12.814 -4.212 -2.237 1.00 0.00 209 ARG B C 1
ATOM 1548 O O . ARG B 2 9 ? 13.927 -3.717 -2.081 1.00 0.00 209 ARG B O 1
ATOM 1569 N N . LYS B 2 10 ? 11.700 -3.492 -2.157 1.00 0.00 210 LYS B N 1
ATOM 1570 C CA . LYS B 2 10 ? 11.721 -2.119 -1.645 1.00 0.00 210 LYS B CA 1
ATOM 1571 C C . LYS B 2 10 ? 11.343 -2.101 -0.166 1.00 0.00 210 LYS B C 1
ATOM 1572 O O . LYS B 2 10 ? 11.553 -1.113 0.536 1.00 0.00 210 LYS B O 1
ATOM 1591 N N . TYR B 2 11 ? 10.782 -3.209 0.290 1.00 0.00 211 TYR B N 1
ATOM 1592 C CA . TYR B 2 11 ? 10.302 -3.343 1.658 1.00 0.00 211 TYR B CA 1
ATOM 1593 C C . TYR B 2 11 ? 11.410 -3.860 2.569 1.00 0.00 211 TYR B C 1
ATOM 1594 O O . TYR B 2 11 ? 11.764 -3.223 3.562 1.00 0.00 211 TYR B O 1
ATOM 1612 N N . ARG B 2 12 ? 11.953 -5.019 2.218 1.00 0.00 212 ARG B N 1
ATOM 1613 C CA . ARG B 2 12 ? 12.960 -5.675 3.039 1.00 0.00 212 ARG B CA 1
ATOM 1614 C C . ARG B 2 12 ? 14.314 -4.988 2.886 1.00 0.00 212 ARG B C 1
ATOM 1615 O O . ARG B 2 12 ? 15.172 -5.074 3.768 1.00 0.00 212 ARG B O 1
ATOM 1636 N N . ASN B 2 13 ? 14.492 -4.294 1.772 1.00 0.00 213 ASN B N 1
ATOM 1637 C CA . ASN B 2 13 ? 15.723 -3.559 1.520 1.00 0.00 213 ASN B CA 1
ATOM 1638 C C . ASN B 2 13 ? 15.520 -2.083 1.835 1.00 0.00 213 ASN B C 1
ATOM 1639 O O . ASN B 2 13 ? 15.276 -1.296 0.897 1.00 0.00 213 ASN B O 1
ATOM 1651 N N . SER A 1 1 ? -21.324 2.887 8.776 1.00 0.00 1 SER A N 2
ATOM 1652 C CA . SER A 1 1 ? -19.941 2.423 8.546 1.00 0.00 1 SER A CA 2
ATOM 1653 C C . SER A 1 1 ? -19.781 1.894 7.120 1.00 0.00 1 SER A C 2
ATOM 1654 O O . SER A 1 1 ? -18.866 1.123 6.826 1.00 0.00 1 SER A O 2
ATOM 1664 N N . GLU A 1 2 ? -20.679 2.309 6.236 1.00 0.00 2 GLU A N 2
ATOM 1665 C CA . GLU A 1 2 ? -20.683 1.816 4.867 1.00 0.00 2 GLU A CA 2
ATOM 1666 C C . GLU A 1 2 ? -19.965 2.779 3.919 1.00 0.00 2 GLU A C 2
ATOM 1667 O O . GLU A 1 2 ? -19.923 2.550 2.712 1.00 0.00 2 GLU A O 2
ATOM 1679 N N . GLU A 1 3 ? -19.372 3.836 4.466 1.00 0.00 3 GLU A N 2
ATOM 1680 C CA . GLU A 1 3 ? -18.734 4.857 3.646 1.00 0.00 3 GLU A CA 2
ATOM 1681 C C . GLU A 1 3 ? -17.427 4.324 3.072 1.00 0.00 3 GLU A C 2
ATOM 1682 O O . GLU A 1 3 ? -17.063 4.631 1.938 1.00 0.00 3 GLU A O 2
ATOM 1694 N N . GLU A 1 4 ? -16.730 3.513 3.860 1.00 0.00 4 GLU A N 2
ATOM 1695 C CA . GLU A 1 4 ? -15.494 2.886 3.407 1.00 0.00 4 GLU A CA 2
ATOM 1696 C C . GLU A 1 4 ? -15.753 2.023 2.179 1.00 0.00 4 GLU A C 2
ATOM 1697 O O . GLU A 1 4 ? -14.953 1.995 1.246 1.00 0.00 4 GLU A O 2
ATOM 1709 N N . ASP A 1 5 ? -16.890 1.341 2.177 1.00 0.00 5 ASP A N 2
ATOM 1710 C CA . ASP A 1 5 ? -17.255 0.470 1.069 1.00 0.00 5 ASP A CA 2
ATOM 1711 C C . ASP A 1 5 ? -18.069 1.233 0.032 1.00 0.00 5 ASP A C 2
ATOM 1712 O O . ASP A 1 5 ? -18.596 0.648 -0.915 1.00 0.00 5 ASP A O 2
ATOM 1721 N N . LYS A 1 6 ? -18.177 2.544 0.222 1.00 0.00 6 LYS A N 2
ATOM 1722 C CA . LYS A 1 6 ? -18.865 3.406 -0.725 1.00 0.00 6 LYS A CA 2
ATOM 1723 C C . LYS A 1 6 ? -17.835 4.244 -1.487 1.00 0.00 6 LYS A C 2
ATOM 1724 O O . LYS A 1 6 ? -18.131 4.822 -2.531 1.00 0.00 6 LYS A O 2
ATOM 1743 N N . CYS A 1 7 ? -16.618 4.290 -0.952 1.00 0.00 7 CYS A N 2
ATOM 1744 C CA . CYS A 1 7 ? -15.526 5.056 -1.550 1.00 0.00 7 CYS A CA 2
ATOM 1745 C C . CYS A 1 7 ? -15.242 4.561 -2.965 1.00 0.00 7 CYS A C 2
ATOM 1746 O O . CYS A 1 7 ? -15.249 3.354 -3.225 1.00 0.00 7 CYS A O 2
ATOM 1754 N N . LYS A 1 8 ? -15.008 5.502 -3.874 1.00 0.00 8 LYS A N 2
ATOM 1755 C CA . LYS A 1 8 ? -14.780 5.174 -5.276 1.00 0.00 8 LYS A CA 2
ATOM 1756 C C . LYS A 1 8 ? -13.515 4.331 -5.442 1.00 0.00 8 LYS A C 2
ATOM 1757 O O . LYS A 1 8 ? -12.525 4.516 -4.727 1.00 0.00 8 LYS A O 2
ATOM 1776 N N . PRO A 1 9 ? -13.538 3.395 -6.399 1.00 0.00 9 PRO A N 2
ATOM 1777 C CA . PRO A 1 9 ? -12.439 2.453 -6.617 1.00 0.00 9 PRO A CA 2
ATOM 1778 C C . PRO A 1 9 ? -11.176 3.135 -7.111 1.00 0.00 9 PRO A C 2
ATOM 1779 O O . PRO A 1 9 ? -11.228 4.094 -7.885 1.00 0.00 9 PRO A O 2
ATOM 1790 N N . MET A 1 10 ? -10.046 2.643 -6.633 1.00 0.00 10 MET A N 2
ATOM 1791 C CA . MET A 1 10 ? -8.751 3.175 -7.003 1.00 0.00 10 MET A CA 2
ATOM 1792 C C . MET A 1 10 ? -8.393 2.730 -8.418 1.00 0.00 10 MET A C 2
ATOM 1793 O O . MET A 1 10 ? -8.287 1.532 -8.688 1.00 0.00 10 MET A O 2
ATOM 1807 N N . SER A 1 11 ? -8.227 3.690 -9.320 1.00 0.00 11 SER A N 2
ATOM 1808 C CA . SER A 1 11 ? -7.976 3.385 -10.724 1.00 0.00 11 SER A CA 2
ATOM 1809 C C . SER A 1 11 ? -6.531 2.942 -10.937 1.00 0.00 11 SER A C 2
ATOM 1810 O O . SER A 1 11 ? -5.728 2.992 -10.010 1.00 0.00 11 SER A O 2
ATOM 1818 N N . TYR A 1 12 ? -6.204 2.521 -12.156 1.00 0.00 12 TYR A N 2
ATOM 1819 C CA . TYR A 1 12 ? -4.865 2.020 -12.470 1.00 0.00 12 TYR A CA 2
ATOM 1820 C C . TYR A 1 12 ? -3.785 3.038 -12.125 1.00 0.00 12 TYR A C 2
ATOM 1821 O O . TYR A 1 12 ? -2.859 2.733 -11.371 1.00 0.00 12 TYR A O 2
ATOM 1839 N N . GLU A 1 13 ? -3.910 4.239 -12.662 1.00 0.00 13 GLU A N 2
ATOM 1840 C CA . GLU A 1 13 ? -2.906 5.275 -12.456 1.00 0.00 13 GLU A CA 2
ATOM 1841 C C . GLU A 1 13 ? -2.779 5.624 -10.979 1.00 0.00 13 GLU A C 2
ATOM 1842 O O . GLU A 1 13 ? -1.731 6.078 -10.520 1.00 0.00 13 GLU A O 2
ATOM 1854 N N . GLU A 1 14 ? -3.842 5.380 -10.232 1.00 0.00 14 GLU A N 2
ATOM 1855 C CA . GLU A 1 14 ? -3.840 5.643 -8.811 1.00 0.00 14 GLU A CA 2
ATOM 1856 C C . GLU A 1 14 ? -3.206 4.480 -8.074 1.00 0.00 14 GLU A C 2
ATOM 1857 O O . GLU A 1 14 ? -2.360 4.678 -7.214 1.00 0.00 14 GLU A O 2
ATOM 1869 N N . LYS A 1 15 ? -3.642 3.271 -8.413 1.00 0.00 15 LYS A N 2
ATOM 1870 C CA . LYS A 1 15 ? -3.065 2.058 -7.882 1.00 0.00 15 LYS A CA 2
ATOM 1871 C C . LYS A 1 15 ? -1.556 2.025 -8.062 1.00 0.00 15 LYS A C 2
ATOM 1872 O O . LYS A 1 15 ? -0.819 1.763 -7.115 1.00 0.00 15 LYS A O 2
ATOM 1891 N N . ARG A 1 16 ? -1.104 2.292 -9.279 1.00 0.00 16 ARG A N 2
ATOM 1892 C CA . ARG A 1 16 ? 0.319 2.288 -9.566 1.00 0.00 16 ARG A CA 2
ATOM 1893 C C . ARG A 1 16 ? 1.025 3.350 -8.760 1.00 0.00 16 ARG A C 2
ATOM 1894 O O . ARG A 1 16 ? 2.088 3.092 -8.195 1.00 0.00 16 ARG A O 2
ATOM 1915 N N . GLN A 1 17 ? 0.438 4.537 -8.684 1.00 0.00 17 GLN A N 2
ATOM 1916 C CA . GLN A 1 17 ? 1.048 5.582 -7.903 1.00 0.00 17 GLN A CA 2
ATOM 1917 C C . GLN A 1 17 ? 1.033 5.186 -6.432 1.00 0.00 17 GLN A C 2
ATOM 1918 O O . GLN A 1 17 ? 1.998 5.414 -5.729 1.00 0.00 17 GLN A O 2
ATOM 1932 N N . LEU A 1 18 ? -0.037 4.520 -6.012 1.00 0.00 18 LEU A N 2
ATOM 1933 C CA . LEU A 1 18 ? -0.197 4.058 -4.642 1.00 0.00 18 LEU A CA 2
ATOM 1934 C C . LEU A 1 18 ? 0.901 3.099 -4.260 1.00 0.00 18 LEU A C 2
ATOM 1935 O O . LEU A 1 18 ? 1.527 3.253 -3.217 1.00 0.00 18 LEU A O 2
ATOM 1951 N N . SER A 1 19 ? 1.137 2.112 -5.112 1.00 0.00 19 SER A N 2
ATOM 1952 C CA . SER A 1 19 ? 2.191 1.154 -4.865 1.00 0.00 19 SER A CA 2
ATOM 1953 C C . SER A 1 19 ? 3.522 1.891 -4.736 1.00 0.00 19 SER A C 2
ATOM 1954 O O . SER A 1 19 ? 4.418 1.472 -4.002 1.00 0.00 19 SER A O 2
ATOM 1962 N N . LEU A 1 20 ? 3.622 3.008 -5.452 1.00 0.00 20 LEU A N 2
ATOM 1963 C CA . LEU A 1 20 ? 4.797 3.868 -5.392 1.00 0.00 20 LEU A CA 2
ATOM 1964 C C . LEU A 1 20 ? 4.825 4.717 -4.107 1.00 0.00 20 LEU A C 2
ATOM 1965 O O . LEU A 1 20 ? 5.827 4.723 -3.401 1.00 0.00 20 LEU A O 2
ATOM 1981 N N . ASP A 1 21 ? 3.740 5.442 -3.801 1.00 0.00 21 ASP A N 2
ATOM 1982 C CA . ASP A 1 21 ? 3.660 6.225 -2.579 1.00 0.00 21 ASP A CA 2
ATOM 1983 C C . ASP A 1 21 ? 3.934 5.338 -1.367 1.00 0.00 21 ASP A C 2
ATOM 1984 O O . ASP A 1 21 ? 4.610 5.739 -0.415 1.00 0.00 21 ASP A O 2
ATOM 1993 N N . ILE A 1 22 ? 3.435 4.115 -1.441 1.00 0.00 22 ILE A N 2
ATOM 1994 C CA . ILE A 1 22 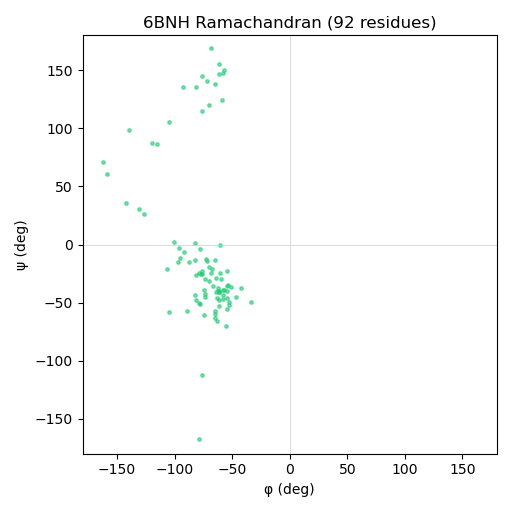? 3.641 3.119 -0.397 1.00 0.00 22 ILE A CA 2
ATOM 1995 C C . ILE A 1 22 ? 5.099 2.655 -0.353 1.00 0.00 22 ILE A C 2
ATOM 1996 O O . ILE A 1 22 ? 5.664 2.466 0.720 1.00 0.00 22 ILE A O 2
ATOM 2012 N N . ASN A 1 23 ? 5.716 2.488 -1.514 1.00 0.00 23 ASN A N 2
ATOM 2013 C CA . ASN A 1 23 ? 7.105 2.038 -1.563 1.00 0.00 23 ASN A CA 2
ATOM 2014 C C . ASN A 1 23 ? 8.067 3.165 -1.185 1.00 0.00 23 ASN A C 2
ATOM 2015 O O . ASN A 1 23 ? 9.207 2.901 -0.805 1.00 0.00 23 ASN A O 2
ATOM 2026 N N . LYS A 1 24 ? 7.611 4.415 -1.282 1.00 0.00 24 LYS A N 2
ATOM 2027 C CA . LYS A 1 24 ? 8.415 5.558 -0.851 1.00 0.00 24 LYS A CA 2
ATOM 2028 C C . LYS A 1 24 ? 8.640 5.512 0.650 1.00 0.00 24 LYS A C 2
ATOM 2029 O O . LYS A 1 24 ? 9.647 6.007 1.158 1.00 0.00 24 LYS A O 2
ATOM 2048 N N . LEU A 1 25 ? 7.679 4.929 1.355 1.00 0.00 25 LEU A N 2
ATOM 2049 C CA . LEU A 1 25 ? 7.770 4.774 2.791 1.00 0.00 25 LEU A CA 2
ATOM 2050 C C . LEU A 1 25 ? 8.998 3.961 3.169 1.00 0.00 25 LEU A C 2
ATOM 2051 O O . LEU A 1 25 ? 9.408 3.052 2.442 1.00 0.00 25 LEU A O 2
ATOM 2067 N N . PRO A 1 26 ? 9.622 4.311 4.294 1.00 0.00 26 PRO A N 2
ATOM 2068 C CA . PRO A 1 26 ? 10.663 3.484 4.894 1.00 0.00 26 PRO A CA 2
ATOM 2069 C C . PRO A 1 26 ? 10.127 2.097 5.251 1.00 0.00 26 PRO A C 2
ATOM 2070 O O . PRO A 1 26 ? 8.915 1.931 5.429 1.00 0.00 26 PRO A O 2
ATOM 2081 N N . GLY A 1 27 ? 11.024 1.118 5.358 1.00 0.00 27 GLY A N 2
ATOM 2082 C CA . GLY A 1 27 ? 10.624 -0.272 5.563 1.00 0.00 27 GLY A CA 2
ATOM 2083 C C . GLY A 1 27 ? 9.572 -0.451 6.644 1.00 0.00 27 GLY A C 2
ATOM 2084 O O . GLY A 1 27 ? 8.575 -1.149 6.437 1.00 0.00 27 GLY A O 2
ATOM 2088 N N . GLU A 1 28 ? 9.782 0.206 7.782 1.00 0.00 28 GLU A N 2
ATOM 2089 C CA . GLU A 1 28 ? 8.856 0.133 8.911 1.00 0.00 28 GLU A CA 2
ATOM 2090 C C . GLU A 1 28 ? 7.442 0.531 8.497 1.00 0.00 28 GLU A C 2
ATOM 2091 O O . GLU A 1 28 ? 6.459 -0.077 8.923 1.00 0.00 28 GLU A O 2
ATOM 2103 N N . LYS A 1 29 ? 7.345 1.536 7.642 1.00 0.00 29 LYS A N 2
ATOM 2104 C CA . LYS A 1 29 ? 6.062 2.115 7.297 1.00 0.00 29 LYS A CA 2
ATOM 2105 C C . LYS A 1 29 ? 5.277 1.237 6.329 1.00 0.00 29 LYS A C 2
ATOM 2106 O O . LYS A 1 29 ? 4.049 1.262 6.325 1.00 0.00 29 LYS A O 2
ATOM 2125 N N . LEU A 1 30 ? 5.953 0.427 5.528 1.00 0.00 30 LEU A N 2
ATOM 2126 C CA . LEU A 1 30 ? 5.223 -0.531 4.708 1.00 0.00 30 LEU A CA 2
ATOM 2127 C C . LEU A 1 30 ? 4.651 -1.633 5.599 1.00 0.00 30 LEU A C 2
ATOM 2128 O O . LEU A 1 30 ? 3.794 -2.407 5.182 1.00 0.00 30 LEU A O 2
ATOM 2144 N N . GLY A 1 31 ? 5.115 -1.679 6.846 1.00 0.00 31 GLY A N 2
ATOM 2145 C CA . GLY A 1 31 ? 4.554 -2.599 7.819 1.00 0.00 31 GLY A CA 2
ATOM 2146 C C . GLY A 1 31 ? 3.133 -2.224 8.191 1.00 0.00 31 GLY A C 2
ATOM 2147 O O . GLY A 1 31 ? 2.379 -3.033 8.730 1.00 0.00 31 GLY A O 2
ATOM 2151 N N . ARG A 1 32 ? 2.775 -0.988 7.899 1.00 0.00 32 ARG A N 2
ATOM 2152 C CA . ARG A 1 32 ? 1.420 -0.502 8.116 1.00 0.00 32 ARG A CA 2
ATOM 2153 C C . ARG A 1 32 ? 0.487 -0.956 6.999 1.00 0.00 32 ARG A C 2
ATOM 2154 O O . ARG A 1 32 ? -0.580 -1.501 7.266 1.00 0.00 32 ARG A O 2
ATOM 2175 N N . VAL A 1 33 ? 0.883 -0.723 5.748 1.00 0.00 33 VAL A N 2
ATOM 2176 C CA . VAL A 1 33 ? 0.065 -1.122 4.604 1.00 0.00 33 VAL A CA 2
ATOM 2177 C C . VAL A 1 33 ? -0.157 -2.621 4.583 1.00 0.00 33 VAL A C 2
ATOM 2178 O O . VAL A 1 33 ? -1.260 -3.068 4.287 1.00 0.00 33 VAL A O 2
ATOM 2191 N N . VAL A 1 34 ? 0.869 -3.401 4.914 1.00 0.00 34 VAL A N 2
ATOM 2192 C CA . VAL A 1 34 ? 0.691 -4.838 5.004 1.00 0.00 34 VAL A CA 2
ATOM 2193 C C . VAL A 1 34 ? -0.327 -5.160 6.092 1.00 0.00 34 VAL A C 2
ATOM 2194 O O . VAL A 1 34 ? -1.201 -5.990 5.897 1.00 0.00 34 VAL A O 2
ATOM 2207 N N . HIS A 1 35 ? -0.243 -4.449 7.213 1.00 0.00 35 HIS A N 2
ATOM 2208 C CA . HIS A 1 35 ? -1.190 -4.629 8.303 1.00 0.00 35 HIS A CA 2
ATOM 2209 C C . HIS A 1 35 ? -2.598 -4.249 7.851 1.00 0.00 35 HIS A C 2
ATOM 2210 O O . HIS A 1 35 ? -3.559 -4.955 8.146 1.00 0.00 35 HIS A O 2
ATOM 2225 N N . ILE A 1 36 ? -2.717 -3.136 7.133 1.00 0.00 36 ILE A N 2
ATOM 2226 C CA . ILE A 1 36 ? -4.002 -2.728 6.588 1.00 0.00 36 ILE A CA 2
ATOM 2227 C C . ILE A 1 36 ? -4.512 -3.776 5.608 1.00 0.00 36 ILE A C 2
ATOM 2228 O O . ILE A 1 36 ? -5.548 -4.386 5.836 1.00 0.00 36 ILE A O 2
ATOM 2244 N N . ILE A 1 37 ? -3.769 -3.993 4.533 1.00 0.00 37 ILE A N 2
ATOM 2245 C CA . ILE A 1 37 ? -4.149 -4.965 3.519 1.00 0.00 37 ILE A CA 2
ATOM 2246 C C . ILE A 1 37 ? -4.474 -6.337 4.124 1.00 0.00 37 ILE A C 2
ATOM 2247 O O . ILE A 1 37 ? -5.550 -6.858 3.904 1.00 0.00 37 ILE A O 2
ATOM 2263 N N . GLN A 1 38 ? -3.553 -6.908 4.897 1.00 0.00 38 GLN A N 2
ATOM 2264 C CA . GLN A 1 38 ? -3.734 -8.255 5.454 1.00 0.00 38 GLN A CA 2
ATOM 2265 C C . GLN A 1 38 ? -4.995 -8.349 6.319 1.00 0.00 38 GLN A C 2
ATOM 2266 O O . GLN A 1 38 ? -5.667 -9.379 6.342 1.00 0.00 38 GLN A O 2
ATOM 2280 N N . SER A 1 39 ? -5.295 -7.285 7.056 1.00 0.00 39 SER A N 2
ATOM 2281 C CA . SER A 1 39 ? -6.467 -7.260 7.912 1.00 0.00 39 SER A CA 2
ATOM 2282 C C . SER A 1 39 ? -7.744 -7.061 7.095 1.00 0.00 39 SER A C 2
ATOM 2283 O O . SER A 1 39 ? -8.780 -7.673 7.368 1.00 0.00 39 SER A O 2
ATOM 2291 N N . ARG A 1 40 ? -7.661 -6.196 6.096 1.00 0.00 40 ARG A N 2
ATOM 2292 C CA . ARG A 1 40 ? -8.796 -5.899 5.236 1.00 0.00 40 ARG A CA 2
ATOM 2293 C C . ARG A 1 40 ? -9.020 -7.029 4.235 1.00 0.00 40 ARG A C 2
ATOM 2294 O O . ARG A 1 40 ? -10.139 -7.252 3.772 1.00 0.00 40 ARG A O 2
ATOM 2315 N N . GLU A 1 41 ? -7.947 -7.729 3.899 1.00 0.00 41 GLU A N 2
ATOM 2316 C CA . GLU A 1 41 ? -8.002 -8.840 2.957 1.00 0.00 41 GLU A CA 2
ATOM 2317 C C . GLU A 1 41 ? -7.590 -10.150 3.638 1.00 0.00 41 GLU A C 2
ATOM 2318 O O . GLU A 1 41 ? -6.397 -10.464 3.684 1.00 0.00 41 GLU A O 2
ATOM 2330 N N . PRO A 1 42 ? -8.541 -10.960 4.164 1.00 0.00 42 PRO A N 2
ATOM 2331 C CA . PRO A 1 42 ? -8.190 -12.188 4.915 1.00 0.00 42 PRO A CA 2
ATOM 2332 C C . PRO A 1 42 ? -7.560 -13.297 4.056 1.00 0.00 42 PRO A C 2
ATOM 2333 O O . PRO A 1 42 ? -7.305 -14.396 4.550 1.00 0.00 42 PRO A O 2
ATOM 2344 N N . SER A 1 43 ? -7.297 -13.017 2.788 1.00 0.00 43 SER A N 2
ATOM 2345 C CA . SER A 1 43 ? -6.897 -14.045 1.846 1.00 0.00 43 SER A CA 2
ATOM 2346 C C . SER A 1 43 ? -5.382 -14.070 1.656 1.00 0.00 43 SER A C 2
ATOM 2347 O O . SER A 1 43 ? -4.823 -15.068 1.205 1.00 0.00 43 SER A O 2
ATOM 2355 N N . LEU A 1 44 ? -4.718 -12.980 2.014 1.00 0.00 44 LEU A N 2
ATOM 2356 C CA . LEU A 1 44 ? -3.285 -12.860 1.776 1.00 0.00 44 LEU A CA 2
ATOM 2357 C C . LEU A 1 44 ? -2.492 -12.880 3.073 1.00 0.00 44 LEU A C 2
ATOM 2358 O O . LEU A 1 44 ? -1.335 -12.460 3.116 1.00 0.00 44 LEU A O 2
ATOM 2374 N N . LYS A 1 45 ? -3.100 -13.406 4.126 1.00 0.00 45 LYS A N 2
ATOM 2375 C CA . LYS A 1 45 ? -2.430 -13.489 5.417 1.00 0.00 45 LYS A CA 2
ATOM 2376 C C . LYS A 1 45 ? -1.422 -14.641 5.433 1.00 0.00 45 LYS A C 2
ATOM 2377 O O . LYS A 1 45 ? -0.851 -14.965 6.473 1.00 0.00 45 LYS A O 2
ATOM 2396 N N . ASN A 1 46 ? -1.223 -15.267 4.275 1.00 0.00 46 ASN A N 2
ATOM 2397 C CA . ASN A 1 46 ? -0.200 -16.297 4.127 1.00 0.00 46 ASN A CA 2
ATOM 2398 C C . ASN A 1 46 ? 1.157 -15.631 3.915 1.00 0.00 46 ASN A C 2
ATOM 2399 O O . ASN A 1 46 ? 2.204 -16.209 4.207 1.00 0.00 46 ASN A O 2
ATOM 2410 N N . SER A 1 47 ? 1.122 -14.401 3.411 1.00 0.00 47 SER A N 2
ATOM 2411 C CA . SER A 1 47 ? 2.324 -13.604 3.227 1.00 0.00 47 SER A CA 2
ATOM 2412 C C . SER A 1 47 ? 2.755 -12.987 4.551 1.00 0.00 47 SER A C 2
ATOM 2413 O O . SER A 1 47 ? 1.976 -12.300 5.213 1.00 0.00 47 SER A O 2
ATOM 2421 N N . ASN A 1 48 ? 3.993 -13.250 4.932 1.00 0.00 48 ASN A N 2
ATOM 2422 C CA . ASN A 1 48 ? 4.539 -12.739 6.184 1.00 0.00 48 ASN A CA 2
ATOM 2423 C C . ASN A 1 48 ? 5.078 -11.334 5.966 1.00 0.00 48 ASN A C 2
ATOM 2424 O O . ASN A 1 48 ? 5.721 -11.100 4.958 1.00 0.00 48 ASN A O 2
ATOM 2435 N N . PRO A 1 49 ? 4.823 -10.374 6.877 1.00 0.00 49 PRO A N 2
ATOM 2436 C CA . PRO A 1 49 ? 5.138 -8.949 6.630 1.00 0.00 49 PRO A CA 2
ATOM 2437 C C . PRO A 1 49 ? 6.571 -8.701 6.152 1.00 0.00 49 PRO A C 2
ATOM 2438 O O . PRO A 1 49 ? 6.787 -7.904 5.242 1.00 0.00 49 PRO A O 2
ATOM 2449 N N . ASP A 1 50 ? 7.529 -9.430 6.715 1.00 0.00 50 ASP A N 2
ATOM 2450 C CA . ASP A 1 50 ? 8.948 -9.219 6.402 1.00 0.00 50 ASP A CA 2
ATOM 2451 C C . ASP A 1 50 ? 9.275 -9.767 5.018 1.00 0.00 50 ASP A C 2
ATOM 2452 O O . ASP A 1 50 ? 10.345 -9.514 4.465 1.00 0.00 50 ASP A O 2
ATOM 2461 N N . GLU A 1 51 ? 8.334 -10.520 4.478 1.00 0.00 51 GLU A N 2
ATOM 2462 C CA . GLU A 1 51 ? 8.465 -11.144 3.169 1.00 0.00 51 GLU A CA 2
ATOM 2463 C C . GLU A 1 51 ? 7.181 -10.948 2.374 1.00 0.00 51 GLU A C 2
ATOM 2464 O O . GLU A 1 51 ? 6.808 -11.780 1.545 1.00 0.00 51 GLU A O 2
ATOM 2476 N N . ILE A 1 52 ? 6.502 -9.843 2.665 1.00 0.00 52 ILE A N 2
ATOM 2477 C CA . ILE A 1 52 ? 5.162 -9.589 2.156 1.00 0.00 52 ILE A CA 2
ATOM 2478 C C . ILE A 1 52 ? 5.125 -9.509 0.630 1.00 0.00 52 ILE A C 2
ATOM 2479 O O . ILE A 1 52 ? 6.085 -9.085 -0.018 1.00 0.00 52 ILE A O 2
ATOM 2495 N N . GLU A 1 53 ? 4.012 -9.949 0.075 1.00 0.00 53 GLU A N 2
ATOM 2496 C CA . GLU A 1 53 ? 3.735 -9.795 -1.325 1.00 0.00 53 GLU A CA 2
ATOM 2497 C C . GLU A 1 53 ? 2.259 -9.411 -1.492 1.00 0.00 53 GLU A C 2
ATOM 2498 O O . GLU A 1 53 ? 1.371 -10.248 -1.328 1.00 0.00 53 GLU A O 2
ATOM 2510 N N . ILE A 1 54 ? 2.006 -8.134 -1.772 1.00 0.00 54 ILE A N 2
ATOM 2511 C CA . ILE A 1 54 ? 0.643 -7.603 -1.833 1.00 0.00 54 ILE A CA 2
ATOM 2512 C C . ILE A 1 54 ? 0.173 -7.485 -3.277 1.00 0.00 54 ILE A C 2
ATOM 2513 O O . ILE A 1 54 ? 0.915 -7.032 -4.148 1.00 0.00 54 ILE A O 2
ATOM 2529 N N . ASP A 1 55 ? -1.062 -7.887 -3.521 1.00 0.00 55 ASP A N 2
ATOM 2530 C CA . ASP A 1 55 ? -1.648 -7.779 -4.847 1.00 0.00 55 ASP A CA 2
ATOM 2531 C C . ASP A 1 55 ? -2.668 -6.649 -4.870 1.00 0.00 55 ASP A C 2
ATOM 2532 O O . ASP A 1 55 ? -3.776 -6.782 -4.332 1.00 0.00 55 ASP A O 2
ATOM 2541 N N . PHE A 1 56 ? -2.301 -5.547 -5.507 1.00 0.00 56 PHE A N 2
ATOM 2542 C CA . PHE A 1 56 ? -3.140 -4.355 -5.531 1.00 0.00 56 PHE A CA 2
ATOM 2543 C C . PHE A 1 56 ? -4.432 -4.610 -6.296 1.00 0.00 56 PHE A C 2
ATOM 2544 O O . PHE A 1 56 ? -5.393 -3.849 -6.194 1.00 0.00 56 PHE A O 2
ATOM 2561 N N . GLU A 1 57 ? -4.457 -5.700 -7.043 1.00 0.00 57 GLU A N 2
ATOM 2562 C CA . GLU A 1 57 ? -5.597 -6.037 -7.870 1.00 0.00 57 GLU A CA 2
ATOM 2563 C C . GLU A 1 57 ? -6.608 -6.877 -7.105 1.00 0.00 57 GLU A C 2
ATOM 2564 O O . GLU A 1 57 ? -7.743 -7.060 -7.549 1.00 0.00 57 GLU A O 2
ATOM 2576 N N . THR A 1 58 ? -6.205 -7.370 -5.950 1.00 0.00 58 THR A N 2
ATOM 2577 C CA . THR A 1 58 ? -7.073 -8.213 -5.149 1.00 0.00 58 THR A CA 2
ATOM 2578 C C . THR A 1 58 ? -7.684 -7.424 -4.009 1.00 0.00 58 THR A C 2
ATOM 2579 O O . THR A 1 58 ? -8.722 -7.802 -3.460 1.00 0.00 58 THR A O 2
ATOM 2590 N N . LEU A 1 59 ? -7.040 -6.317 -3.672 1.00 0.00 59 LEU A N 2
ATOM 2591 C CA . LEU A 1 59 ? -7.497 -5.469 -2.584 1.00 0.00 59 LEU A CA 2
ATOM 2592 C C . LEU A 1 59 ? -8.830 -4.830 -2.930 1.00 0.00 59 LEU A C 2
ATOM 2593 O O . LEU A 1 59 ? -9.058 -4.412 -4.068 1.00 0.00 59 LEU A O 2
ATOM 2609 N N . LYS A 1 60 ? -9.714 -4.783 -1.955 1.00 0.00 60 LYS A N 2
ATOM 2610 C CA . LYS A 1 60 ? -10.988 -4.116 -2.110 1.00 0.00 60 LYS A CA 2
ATOM 2611 C C . LYS A 1 60 ? -10.781 -2.598 -2.028 1.00 0.00 60 LYS A C 2
ATOM 2612 O O . LYS A 1 60 ? -9.893 -2.148 -1.300 1.00 0.00 60 LYS A O 2
ATOM 2631 N N . PRO A 1 61 ? -11.547 -1.801 -2.816 1.00 0.00 61 PRO A N 2
ATOM 2632 C CA . PRO A 1 61 ? -11.426 -0.336 -2.867 1.00 0.00 61 PRO A CA 2
ATOM 2633 C C . PRO A 1 61 ? -11.070 0.318 -1.531 1.00 0.00 61 PRO A C 2
ATOM 2634 O O . PRO A 1 61 ? -10.157 1.144 -1.464 1.00 0.00 61 PRO A O 2
ATOM 2645 N N . SER A 1 62 ? -11.786 -0.056 -0.475 1.00 0.00 62 SER A N 2
ATOM 2646 C CA . SER A 1 62 ? -11.591 0.542 0.844 1.00 0.00 62 SER A CA 2
ATOM 2647 C C . SER A 1 62 ? -10.152 0.384 1.337 1.00 0.00 62 SER A C 2
ATOM 2648 O O . SER A 1 62 ? -9.575 1.327 1.879 1.00 0.00 62 SER A O 2
ATOM 2656 N N . THR A 1 63 ? -9.569 -0.792 1.131 1.00 0.00 63 THR A N 2
ATOM 2657 C CA . THR A 1 63 ? -8.188 -1.032 1.532 1.00 0.00 63 THR A CA 2
ATOM 2658 C C . THR A 1 63 ? -7.270 -0.106 0.761 1.00 0.00 63 THR A C 2
ATOM 2659 O O . THR A 1 63 ? -6.486 0.625 1.352 1.00 0.00 63 THR A O 2
ATOM 2670 N N . LEU A 1 64 ? -7.424 -0.103 -0.557 1.00 0.00 64 LEU A N 2
ATOM 2671 C CA . LEU A 1 64 ? -6.588 0.708 -1.436 1.00 0.00 64 LEU A CA 2
ATOM 2672 C C . LEU A 1 64 ? -6.687 2.184 -1.069 1.00 0.00 64 LEU A C 2
ATOM 2673 O O . LEU A 1 64 ? -5.695 2.906 -1.081 1.00 0.00 64 LEU A O 2
ATOM 2689 N N . ARG A 1 65 ? -7.884 2.623 -0.724 1.00 0.00 65 ARG A N 2
ATOM 2690 C CA . ARG A 1 65 ? -8.098 4.016 -0.367 1.00 0.00 65 ARG A CA 2
ATOM 2691 C C . ARG A 1 65 ? -7.613 4.311 1.057 1.00 0.00 65 ARG A C 2
ATOM 2692 O O . ARG A 1 65 ? -7.396 5.472 1.414 1.00 0.00 65 ARG A O 2
ATOM 2713 N N . GLU A 1 66 ? -7.432 3.271 1.870 1.00 0.00 66 GLU A N 2
ATOM 2714 C CA . GLU A 1 66 ? -6.820 3.438 3.183 1.00 0.00 66 GLU A CA 2
ATOM 2715 C C . GLU A 1 66 ? -5.316 3.500 3.049 1.00 0.00 66 GLU A C 2
ATOM 2716 O O . GLU A 1 66 ? -4.668 4.359 3.643 1.00 0.00 66 GLU A O 2
ATOM 2728 N N . LEU A 1 67 ? -4.777 2.579 2.260 1.00 0.00 67 LEU A N 2
ATOM 2729 C CA . LEU A 1 67 ? -3.352 2.536 1.968 1.00 0.00 67 LEU A CA 2
ATOM 2730 C C . LEU A 1 67 ? -2.880 3.917 1.513 1.00 0.00 67 LEU A C 2
ATOM 2731 O O . LEU A 1 67 ? -1.818 4.401 1.904 1.00 0.00 67 LEU A O 2
ATOM 2747 N N . GLU A 1 68 ? -3.721 4.540 0.692 1.00 0.00 68 GLU A N 2
ATOM 2748 C CA . GLU A 1 68 ? -3.462 5.851 0.118 1.00 0.00 68 GLU A CA 2
ATOM 2749 C C . GLU A 1 68 ? -3.434 6.954 1.169 1.00 0.00 68 GLU A C 2
ATOM 2750 O O . GLU A 1 68 ? -2.401 7.587 1.390 1.00 0.00 68 GLU A O 2
ATOM 2762 N N . ARG A 1 69 ? -4.592 7.197 1.787 1.00 0.00 69 ARG A N 2
ATOM 2763 C CA . ARG A 1 69 ? -4.734 8.221 2.826 1.00 0.00 69 ARG A CA 2
ATOM 2764 C C . ARG A 1 69 ? -3.670 8.037 3.892 1.00 0.00 69 ARG A C 2
ATOM 2765 O O . ARG A 1 69 ? -3.256 8.984 4.564 1.00 0.00 69 ARG A O 2
ATOM 2786 N N . TYR A 1 70 ? -3.207 6.816 4.010 1.00 0.00 70 TYR A N 2
ATOM 2787 C CA . TYR A 1 70 ? -2.174 6.505 4.960 1.00 0.00 70 TYR A CA 2
ATOM 2788 C C . TYR A 1 70 ? -0.819 7.035 4.491 1.00 0.00 70 TYR A C 2
ATOM 2789 O O . TYR A 1 70 ? -0.187 7.818 5.191 1.00 0.00 70 TYR A O 2
ATOM 2807 N N . VAL A 1 71 ? -0.362 6.605 3.321 1.00 0.00 71 VAL A N 2
ATOM 2808 C CA . VAL A 1 71 ? 0.962 6.998 2.856 1.00 0.00 71 VAL A CA 2
ATOM 2809 C C . VAL A 1 71 ? 1.045 8.490 2.689 1.00 0.00 71 VAL A C 2
ATOM 2810 O O . VAL A 1 71 ? 2.042 9.101 3.049 1.00 0.00 71 VAL A O 2
ATOM 2823 N N . THR A 1 72 ? -0.021 9.085 2.195 1.00 0.00 72 THR A N 2
ATOM 2824 C CA . THR A 1 72 ? -0.043 10.511 1.992 1.00 0.00 72 THR A CA 2
ATOM 2825 C C . THR A 1 72 ? 0.050 11.230 3.347 1.00 0.00 72 THR A C 2
ATOM 2826 O O . THR A 1 72 ? 0.494 12.366 3.424 1.00 0.00 72 THR A O 2
ATOM 2837 N N . SER A 1 73 ? -0.330 10.551 4.430 1.00 0.00 73 SER A N 2
ATOM 2838 C CA . SER A 1 73 ? -0.211 11.128 5.755 1.00 0.00 73 SER A CA 2
ATOM 2839 C C . SER A 1 73 ? 1.252 11.126 6.197 1.00 0.00 73 SER A C 2
ATOM 2840 O O . SER A 1 73 ? 1.696 12.005 6.935 1.00 0.00 73 SER A O 2
ATOM 2848 N N . CYS A 1 74 ? 1.999 10.136 5.716 1.00 0.00 74 CYS A N 2
ATOM 2849 C CA . CYS A 1 74 ? 3.408 9.998 6.048 1.00 0.00 74 CYS A CA 2
ATOM 2850 C C . CYS A 1 74 ? 4.270 10.840 5.112 1.00 0.00 74 CYS A C 2
ATOM 2851 O O . CYS A 1 74 ? 5.213 11.507 5.537 1.00 0.00 74 CYS A O 2
ATOM 2859 N N . LEU A 1 75 ? 3.926 10.800 3.837 1.00 0.00 75 LEU A N 2
ATOM 2860 C CA . LEU A 1 75 ? 4.681 11.487 2.796 1.00 0.00 75 LEU A CA 2
ATOM 2861 C C . LEU A 1 75 ? 4.435 12.995 2.809 1.00 0.00 75 LEU A C 2
ATOM 2862 O O . LEU A 1 75 ? 5.375 13.778 2.658 1.00 0.00 75 LEU A O 2
ATOM 2878 N N . ARG A 1 76 ? 3.180 13.413 2.973 1.00 0.00 76 ARG A N 2
ATOM 2879 C CA . ARG A 1 76 ? 2.871 14.833 3.019 1.00 0.00 76 ARG A CA 2
ATOM 2880 C C . ARG A 1 76 ? 3.387 15.453 4.310 1.00 0.00 76 ARG A C 2
ATOM 2881 O O . ARG A 1 76 ? 4.048 16.491 4.293 1.00 0.00 76 ARG A O 2
ATOM 2902 N N . LYS A 1 77 ? 3.099 14.803 5.427 1.00 0.00 77 LYS A N 2
ATOM 2903 C CA . LYS A 1 77 ? 3.456 15.342 6.731 1.00 0.00 77 LYS A CA 2
ATOM 2904 C C . LYS A 1 77 ? 4.546 14.510 7.399 1.00 0.00 77 LYS A C 2
ATOM 2905 O O . LYS A 1 77 ? 4.253 13.571 8.142 1.00 0.00 77 LYS A O 2
ATOM 2924 N N . LYS A 1 78 ? 5.799 14.851 7.129 1.00 0.00 78 LYS A N 2
ATOM 2925 C CA . LYS A 1 78 ? 6.921 14.160 7.752 1.00 0.00 78 LYS A CA 2
ATOM 2926 C C . LYS A 1 78 ? 7.152 14.696 9.163 1.00 0.00 78 LYS A C 2
ATOM 2927 O O . LYS A 1 78 ? 6.671 14.119 10.138 1.00 0.00 78 LYS A O 2
ATOM 2946 N N . ARG A 1 79 ? 7.875 15.804 9.262 1.00 0.00 79 ARG A N 2
ATOM 2947 C CA . ARG A 1 79 ? 8.100 16.472 10.534 1.00 0.00 79 ARG A CA 2
ATOM 2948 C C . ARG A 1 79 ? 8.665 17.861 10.294 1.00 0.00 79 ARG A C 2
ATOM 2949 O O . ARG A 1 79 ? 9.879 18.064 10.273 1.00 0.00 79 ARG A O 2
ATOM 2970 N N . LYS A 1 80 ? 7.774 18.803 10.076 1.00 0.00 80 LYS A N 2
ATOM 2971 C CA . LYS A 1 80 ? 8.151 20.193 9.866 1.00 0.00 80 LYS A CA 2
ATOM 2972 C C . LYS A 1 80 ? 7.821 21.035 11.096 1.00 0.00 80 LYS A C 2
ATOM 2973 O O . LYS A 1 80 ? 6.702 21.526 11.238 1.00 0.00 80 LYS A O 2
ATOM 2992 N N . PRO A 1 81 ? 8.792 21.213 12.007 1.00 0.00 81 PRO A N 2
ATOM 2993 C CA . PRO A 1 81 ? 8.596 21.980 13.231 1.00 0.00 81 PRO A CA 2
ATOM 2994 C C . PRO A 1 81 ? 8.916 23.465 13.052 1.00 0.00 81 PRO A C 2
ATOM 2995 O O . PRO A 1 81 ? 9.012 24.213 14.027 1.00 0.00 81 PRO A O 2
ATOM 3006 N N . GLN A 1 82 ? 9.092 23.884 11.807 1.00 0.00 82 GLN A N 2
ATOM 3007 C CA . GLN A 1 82 ? 9.426 25.270 11.506 1.00 0.00 82 GLN A CA 2
ATOM 3008 C C . GLN A 1 82 ? 8.314 25.933 10.704 1.00 0.00 82 GLN A C 2
ATOM 3009 O O . GLN A 1 82 ? 7.811 25.362 9.737 1.00 0.00 82 GLN A O 2
ATOM 3023 N N . ALA A 1 83 ? 7.929 27.130 11.119 1.00 0.00 83 ALA A N 2
ATOM 3024 C CA . ALA A 1 83 ? 6.893 27.889 10.437 1.00 0.00 83 ALA A CA 2
ATOM 3025 C C . ALA A 1 83 ? 7.149 29.382 10.590 1.00 0.00 83 ALA A C 2
ATOM 3026 O O . ALA A 1 83 ? 6.487 30.025 11.433 1.00 0.00 83 ALA A O 2
ATOM 3034 N N . LYS B 2 1 ? 2.190 -5.323 -12.261 1.00 0.00 201 LYS B N 2
ATOM 3035 C CA . LYS B 2 1 ? 1.715 -4.060 -11.650 1.00 0.00 201 LYS B CA 2
ATOM 3036 C C . LYS B 2 1 ? 2.372 -3.856 -10.284 1.00 0.00 201 LYS B C 2
ATOM 3037 O O . LYS B 2 1 ? 3.118 -2.899 -10.084 1.00 0.00 201 LYS B O 2
ATOM 3058 N N . TRP B 2 2 ? 2.102 -4.759 -9.353 1.00 0.00 202 TRP B N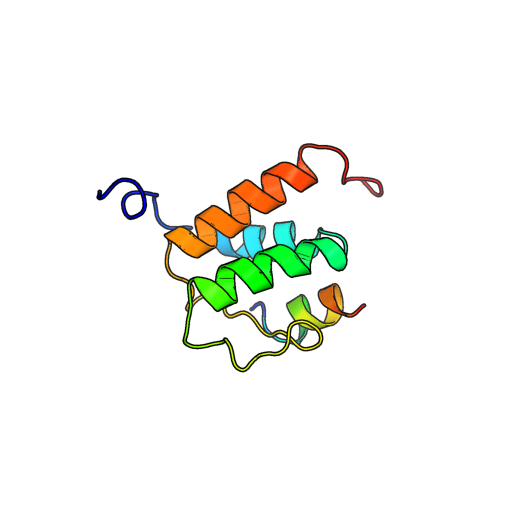 2
ATOM 3059 C CA . TRP B 2 2 ? 2.718 -4.710 -8.032 1.00 0.00 202 TRP B CA 2
ATOM 3060 C C . TRP B 2 2 ? 2.863 -6.129 -7.509 1.00 0.00 202 TRP B C 2
ATOM 3061 O O . TRP B 2 2 ? 1.883 -6.746 -7.097 1.00 0.00 202 TRP B O 2
ATOM 3082 N N . THR B 2 3 ? 4.076 -6.657 -7.576 1.00 0.00 203 THR B N 2
ATOM 3083 C CA . THR B 2 3 ? 4.328 -8.039 -7.199 1.00 0.00 203 THR B CA 2
ATOM 3084 C C . THR B 2 3 ? 5.688 -8.171 -6.502 1.00 0.00 203 THR B C 2
ATOM 3085 O O . THR B 2 3 ? 6.283 -7.157 -6.112 1.00 0.00 203 THR B O 2
ATOM 3096 N N . LEU B 2 4 ? 6.147 -9.424 -6.349 1.00 0.00 204 LEU B N 2
ATOM 3097 C CA . LEU B 2 4 ? 7.380 -9.779 -5.629 1.00 0.00 204 LEU B CA 2
ATOM 3098 C C . LEU B 2 4 ? 8.480 -8.729 -5.762 1.00 0.00 204 LEU B C 2
ATOM 3099 O O . LEU B 2 4 ? 8.963 -8.201 -4.757 1.00 0.00 204 LEU B O 2
ATOM 3115 N N . GLU B 2 5 ? 8.868 -8.438 -7.000 1.00 0.00 205 GLU B N 2
ATOM 3116 C CA . GLU B 2 5 ? 10.006 -7.570 -7.261 1.00 0.00 205 GLU B CA 2
ATOM 3117 C C . GLU B 2 5 ? 9.800 -6.184 -6.657 1.00 0.00 205 GLU B C 2
ATOM 3118 O O . GLU B 2 5 ? 10.561 -5.768 -5.790 1.00 0.00 205 GLU B O 2
ATOM 3130 N N . ARG B 2 6 ? 8.763 -5.481 -7.094 1.00 0.00 206 ARG B N 2
ATOM 3131 C CA . ARG B 2 6 ? 8.532 -4.111 -6.631 1.00 0.00 206 ARG B CA 2
ATOM 3132 C C . ARG B 2 6 ? 8.458 -4.034 -5.106 1.00 0.00 206 ARG B C 2
ATOM 3133 O O . ARG B 2 6 ? 9.299 -3.393 -4.460 1.00 0.00 206 ARG B O 2
ATOM 3154 N N . LEU B 2 7 ? 7.481 -4.723 -4.533 1.00 0.00 207 LEU B N 2
ATOM 3155 C CA . LEU B 2 7 ? 7.186 -4.588 -3.114 1.00 0.00 207 LEU B CA 2
ATOM 3156 C C . LEU B 2 7 ? 8.324 -5.092 -2.238 1.00 0.00 207 LEU B C 2
ATOM 3157 O O . LEU B 2 7 ? 8.966 -4.305 -1.547 1.00 0.00 207 LEU B O 2
ATOM 3173 N N . LYS B 2 8 ? 8.590 -6.392 -2.284 1.00 0.00 208 LYS B N 2
ATOM 3174 C CA . LYS B 2 8 ? 9.500 -7.010 -1.329 1.00 0.00 208 LYS B CA 2
ATOM 3175 C C . LYS B 2 8 ? 10.915 -6.445 -1.447 1.00 0.00 208 LYS B C 2
ATOM 3176 O O . LYS B 2 8 ? 11.619 -6.313 -0.446 1.00 0.00 208 LYS B O 2
ATOM 3195 N N . ARG B 2 9 ? 11.321 -6.084 -2.660 1.00 0.00 209 ARG B N 2
ATOM 3196 C CA . ARG B 2 9 ? 12.686 -5.620 -2.885 1.00 0.00 209 ARG B CA 2
ATOM 3197 C C . ARG B 2 9 ? 12.900 -4.227 -2.304 1.00 0.00 209 ARG B C 2
ATOM 3198 O O . ARG B 2 9 ? 13.999 -3.902 -1.862 1.00 0.00 209 ARG B O 2
ATOM 3219 N N . LYS B 2 10 ? 11.865 -3.393 -2.310 1.00 0.00 210 LYS B N 2
ATOM 3220 C CA . LYS B 2 10 ? 11.959 -2.094 -1.653 1.00 0.00 210 LYS B CA 2
ATOM 3221 C C . LYS B 2 10 ? 11.667 -2.229 -0.161 1.00 0.00 210 LYS B C 2
ATOM 3222 O O . LYS B 2 10 ? 12.260 -1.540 0.670 1.00 0.00 210 LYS B O 2
ATOM 3241 N N . TYR B 2 11 ? 10.753 -3.128 0.159 1.00 0.00 211 TYR B N 2
ATOM 3242 C CA . TYR B 2 11 ? 10.307 -3.338 1.528 1.00 0.00 211 TYR B CA 2
ATOM 3243 C C . TYR B 2 11 ? 11.446 -3.850 2.407 1.00 0.00 211 TYR B C 2
ATOM 3244 O O . TYR B 2 11 ? 11.831 -3.196 3.378 1.00 0.00 211 TYR B O 2
ATOM 3262 N N . ARG B 2 12 ? 11.982 -5.011 2.065 1.00 0.00 212 ARG B N 2
ATOM 3263 C CA . ARG B 2 12 ? 13.025 -5.623 2.875 1.00 0.00 212 ARG B CA 2
ATOM 3264 C C . ARG B 2 12 ? 14.391 -5.062 2.492 1.00 0.00 212 ARG B C 2
ATOM 3265 O O . ARG B 2 12 ? 15.206 -4.753 3.362 1.00 0.00 212 ARG B O 2
ATOM 3286 N N . ASN B 2 13 ? 14.617 -4.931 1.185 1.00 0.00 213 ASN B N 2
ATOM 3287 C CA . ASN B 2 13 ? 15.839 -4.333 0.638 1.00 0.00 213 ASN B CA 2
ATOM 3288 C C . ASN B 2 13 ? 17.090 -5.063 1.131 1.00 0.00 213 ASN B C 2
ATOM 3289 O O . ASN B 2 13 ? 17.712 -4.618 2.123 1.00 0.00 213 ASN B O 2
ATOM 3301 N N . SER A 1 1 ? -18.505 2.720 9.012 1.00 0.00 1 SER A N 3
ATOM 3302 C CA . SER A 1 1 ? -17.690 2.050 7.978 1.00 0.00 1 SER A CA 3
ATOM 3303 C C . SER A 1 1 ? -18.268 2.339 6.601 1.00 0.00 1 SER A C 3
ATOM 3304 O O . SER A 1 1 ? -17.735 1.904 5.579 1.00 0.00 1 SER A O 3
ATOM 3314 N N . GLU A 1 2 ? -19.348 3.112 6.581 1.00 0.00 2 GLU A N 3
ATOM 3315 C CA . GLU A 1 2 ? -20.058 3.409 5.348 1.00 0.00 2 GLU A CA 3
ATOM 3316 C C . GLU A 1 2 ? -19.249 4.364 4.481 1.00 0.00 2 GLU A C 3
ATOM 3317 O O . GLU A 1 2 ? -19.534 4.540 3.301 1.00 0.00 2 GLU A O 3
ATOM 3329 N N . GLU A 1 3 ? -18.232 4.978 5.069 1.00 0.00 3 GLU A N 3
ATOM 3330 C CA . GLU A 1 3 ? -17.356 5.868 4.323 1.00 0.00 3 GLU A CA 3
ATOM 3331 C C . GLU A 1 3 ? -16.259 5.046 3.659 1.00 0.00 3 GLU A C 3
ATOM 3332 O O . GLU A 1 3 ? -15.587 5.499 2.735 1.00 0.00 3 GLU A O 3
ATOM 3344 N N . GLU A 1 4 ? -16.104 3.817 4.132 1.00 0.00 4 GLU A N 3
ATOM 3345 C CA . GLU A 1 4 ? -15.055 2.936 3.653 1.00 0.00 4 GLU A CA 3
ATOM 3346 C C . GLU A 1 4 ? -15.556 2.071 2.506 1.00 0.00 4 GLU A C 3
ATOM 3347 O O . GLU A 1 4 ? -14.936 2.018 1.445 1.00 0.00 4 GLU A O 3
ATOM 3359 N N . ASP A 1 5 ? -16.689 1.409 2.712 1.00 0.00 5 ASP A N 3
ATOM 3360 C CA . ASP A 1 5 ? -17.227 0.500 1.702 1.00 0.00 5 ASP A CA 3
ATOM 3361 C C . ASP A 1 5 ? -17.820 1.276 0.531 1.00 0.00 5 ASP A C 3
ATOM 3362 O O . ASP A 1 5 ? -17.879 0.775 -0.593 1.00 0.00 5 ASP A O 3
ATOM 3371 N N . LYS A 1 6 ? -18.239 2.506 0.789 1.00 0.00 6 LYS A N 3
ATOM 3372 C CA . LYS A 1 6 ? -18.862 3.321 -0.244 1.00 0.00 6 LYS A CA 3
ATOM 3373 C C . LYS A 1 6 ? -17.820 4.170 -0.968 1.00 0.00 6 LYS A C 3
ATOM 3374 O O . LYS A 1 6 ? -18.101 4.747 -2.017 1.00 0.00 6 LYS A O 3
ATOM 3393 N N . CYS A 1 7 ? -16.616 4.232 -0.404 1.00 0.00 7 CYS A N 3
ATOM 3394 C CA . CYS A 1 7 ? -15.530 5.017 -0.985 1.00 0.00 7 CYS A CA 3
ATOM 3395 C C . CYS A 1 7 ? -15.275 4.589 -2.427 1.00 0.00 7 CYS A C 3
ATOM 3396 O O . CYS A 1 7 ? -15.321 3.399 -2.754 1.00 0.00 7 CYS A O 3
ATOM 3404 N N . LYS A 1 8 ? -15.030 5.572 -3.283 1.00 0.00 8 LYS A N 3
ATOM 3405 C CA . LYS A 1 8 ? -14.844 5.334 -4.707 1.00 0.00 8 LYS A CA 3
ATOM 3406 C C . LYS A 1 8 ? -13.617 4.458 -4.979 1.00 0.00 8 LYS A C 3
ATOM 3407 O O . LYS A 1 8 ? -12.608 4.534 -4.273 1.00 0.00 8 LYS A O 3
ATOM 3426 N N . PRO A 1 9 ? -13.696 3.623 -6.025 1.00 0.00 9 PRO A N 3
ATOM 3427 C CA . PRO A 1 9 ? -12.651 2.650 -6.354 1.00 0.00 9 PRO A CA 3
ATOM 3428 C C . PRO A 1 9 ? -11.390 3.306 -6.889 1.00 0.00 9 PRO A C 3
ATOM 3429 O O . PRO A 1 9 ? -11.448 4.301 -7.618 1.00 0.00 9 PRO A O 3
ATOM 3440 N N . MET A 1 10 ? -10.254 2.746 -6.510 1.00 0.00 10 MET A N 3
ATOM 3441 C CA . MET A 1 10 ? -8.962 3.263 -6.915 1.00 0.00 10 MET A CA 3
ATOM 3442 C C . MET A 1 10 ? -8.655 2.862 -8.357 1.00 0.00 10 MET A C 3
ATOM 3443 O O . MET A 1 10 ? -8.650 1.676 -8.687 1.00 0.00 10 MET A O 3
ATOM 3457 N N . SER A 1 11 ? -8.412 3.850 -9.212 1.00 0.00 11 SER A N 3
ATOM 3458 C CA . SER A 1 11 ? -8.163 3.596 -10.630 1.00 0.00 11 SER A CA 3
ATOM 3459 C C . SER A 1 11 ? -6.750 3.058 -10.848 1.00 0.00 11 SER A C 3
ATOM 3460 O O . SER A 1 11 ? -5.945 3.049 -9.918 1.00 0.00 11 SER A O 3
ATOM 3468 N N . TYR A 1 12 ? -6.444 2.630 -12.070 1.00 0.00 12 TYR A N 3
ATOM 3469 C CA . TYR A 1 12 ? -5.140 2.038 -12.375 1.00 0.00 12 TYR A CA 3
ATOM 3470 C C . TYR A 1 12 ? -3.998 2.984 -12.036 1.00 0.00 12 TYR A C 3
ATOM 3471 O O . TYR A 1 12 ? -3.107 2.639 -11.256 1.00 0.00 12 TYR A O 3
ATOM 3489 N N . GLU A 1 13 ? -4.024 4.170 -12.614 1.00 0.00 13 GLU A N 3
ATOM 3490 C CA . GLU A 1 13 ? -2.946 5.125 -12.424 1.00 0.00 13 GLU A CA 3
ATOM 3491 C C . GLU A 1 13 ? -2.868 5.577 -10.973 1.00 0.00 13 GLU A C 3
ATOM 3492 O O . GLU A 1 13 ? -1.828 6.057 -10.519 1.00 0.00 13 GLU A O 3
ATOM 3504 N N . GLU A 1 14 ? -3.955 5.386 -10.240 1.00 0.00 14 GLU A N 3
ATOM 3505 C CA . GLU A 1 14 ? -3.968 5.681 -8.823 1.00 0.00 14 GLU A CA 3
ATOM 3506 C C . GLU A 1 14 ? -3.327 4.530 -8.070 1.00 0.00 14 GLU A C 3
ATOM 3507 O O . GLU A 1 14 ? -2.471 4.736 -7.222 1.00 0.00 14 GLU A O 3
ATOM 3519 N N . LYS A 1 15 ? -3.763 3.319 -8.396 1.00 0.00 15 LYS A N 3
ATOM 3520 C CA . LYS A 1 15 ? -3.184 2.102 -7.868 1.00 0.00 15 LYS A CA 3
ATOM 3521 C C . LYS A 1 15 ? -1.678 2.045 -8.077 1.00 0.00 15 LYS A C 3
ATOM 3522 O O . LYS A 1 15 ? -0.928 1.771 -7.142 1.00 0.00 15 LYS A O 3
ATOM 3541 N N . ARG A 1 16 ? -1.242 2.286 -9.307 1.00 0.00 16 ARG A N 3
ATOM 3542 C CA . ARG A 1 16 ? 0.177 2.284 -9.616 1.00 0.00 16 ARG A CA 3
ATOM 3543 C C . ARG A 1 16 ? 0.903 3.319 -8.793 1.00 0.00 16 ARG A C 3
ATOM 3544 O O . ARG A 1 16 ? 1.955 3.027 -8.222 1.00 0.00 16 ARG A O 3
ATOM 3565 N N . GLN A 1 17 ? 0.348 4.519 -8.708 1.00 0.00 17 GLN A N 3
ATOM 3566 C CA . GLN A 1 17 ? 1.001 5.544 -7.937 1.00 0.00 17 GLN A CA 3
ATOM 3567 C C . GLN A 1 17 ? 0.965 5.168 -6.464 1.00 0.00 17 GLN A C 3
ATOM 3568 O O . GLN A 1 17 ? 1.931 5.368 -5.755 1.00 0.00 17 GLN A O 3
ATOM 3582 N N . LEU A 1 18 ? -0.124 4.540 -6.049 1.00 0.00 18 LEU A N 3
ATOM 3583 C CA . LEU A 1 18 ? -0.331 4.145 -4.672 1.00 0.00 18 LEU A CA 3
ATOM 3584 C C . LEU A 1 18 ? 0.707 3.131 -4.232 1.00 0.00 18 LEU A C 3
ATOM 3585 O O . LEU A 1 18 ? 1.278 3.251 -3.152 1.00 0.00 18 LEU A O 3
ATOM 3601 N N . SER A 1 19 ? 0.957 2.138 -5.077 1.00 0.00 19 SER A N 3
ATOM 3602 C CA . SER A 1 19 ? 1.997 1.162 -4.803 1.00 0.00 19 SER A CA 3
ATOM 3603 C C . SER A 1 19 ? 3.336 1.875 -4.651 1.00 0.00 19 SER A C 3
ATOM 3604 O O . SER A 1 19 ? 4.187 1.480 -3.854 1.00 0.00 19 SER A O 3
ATOM 3612 N N . LEU A 1 20 ? 3.493 2.940 -5.425 1.00 0.00 20 LEU A N 3
ATOM 3613 C CA . LEU A 1 20 ? 4.699 3.759 -5.381 1.00 0.00 20 LEU A CA 3
ATOM 3614 C C . LEU A 1 20 ? 4.759 4.629 -4.110 1.00 0.00 20 LEU A C 3
ATOM 3615 O O . LEU A 1 20 ? 5.778 4.636 -3.421 1.00 0.00 20 LEU A O 3
ATOM 3631 N N . ASP A 1 21 ? 3.681 5.368 -3.803 1.00 0.00 21 ASP A N 3
ATOM 3632 C CA . ASP A 1 21 ? 3.593 6.144 -2.572 1.00 0.00 21 ASP A CA 3
ATOM 3633 C C . ASP A 1 21 ? 3.897 5.263 -1.365 1.00 0.00 21 ASP A C 3
ATOM 3634 O O . ASP A 1 21 ? 4.600 5.663 -0.430 1.00 0.00 21 ASP A O 3
ATOM 3643 N N . ILE A 1 22 ? 3.403 4.040 -1.426 1.00 0.00 22 ILE A N 3
ATOM 3644 C CA . ILE A 1 22 ? 3.609 3.064 -0.364 1.00 0.00 22 ILE A CA 3
ATOM 3645 C C . ILE A 1 22 ? 5.062 2.582 -0.312 1.00 0.00 22 ILE A C 3
ATOM 3646 O O . ILE A 1 22 ? 5.613 2.373 0.764 1.00 0.00 22 ILE A O 3
ATOM 3662 N N . ASN A 1 23 ? 5.693 2.434 -1.467 1.00 0.00 23 ASN A N 3
ATOM 3663 C CA . ASN A 1 23 ? 7.059 1.914 -1.517 1.00 0.00 23 ASN A CA 3
ATOM 3664 C C . ASN A 1 23 ? 8.079 3.012 -1.214 1.00 0.00 23 ASN A C 3
ATOM 3665 O O . ASN A 1 23 ? 9.244 2.727 -0.931 1.00 0.00 23 ASN A O 3
ATOM 3676 N N . LYS A 1 24 ? 7.642 4.266 -1.289 1.00 0.00 24 LYS A N 3
ATOM 3677 C CA . LYS A 1 24 ? 8.462 5.395 -0.862 1.00 0.00 24 LYS A CA 3
ATOM 3678 C C . LYS A 1 24 ? 8.686 5.359 0.639 1.00 0.00 24 LYS A C 3
ATOM 3679 O O . LYS A 1 24 ? 9.721 5.813 1.132 1.00 0.00 24 LYS A O 3
ATOM 3698 N N . LEU A 1 25 ? 7.696 4.846 1.362 1.00 0.00 25 LEU A N 3
ATOM 3699 C CA . LEU A 1 25 ? 7.781 4.733 2.806 1.00 0.00 25 LEU A CA 3
ATOM 3700 C C . LEU A 1 25 ? 9.014 3.949 3.228 1.00 0.00 25 LEU A C 3
ATOM 3701 O O . LEU A 1 25 ? 9.446 3.025 2.537 1.00 0.00 25 LEU A O 3
ATOM 3717 N N . PRO A 1 26 ? 9.612 4.335 4.357 1.00 0.00 26 PRO A N 3
ATOM 3718 C CA . PRO A 1 26 ? 10.634 3.524 5.011 1.00 0.00 26 PRO A CA 3
ATOM 3719 C C . PRO A 1 26 ? 10.086 2.145 5.374 1.00 0.00 26 PRO A C 3
ATOM 3720 O O . PRO A 1 26 ? 8.869 1.976 5.514 1.00 0.00 26 PRO A O 3
ATOM 3731 N N . GLY A 1 27 ? 10.981 1.173 5.534 1.00 0.00 27 GLY A N 3
ATOM 3732 C CA . GLY A 1 27 ? 10.577 -0.213 5.726 1.00 0.00 27 GLY A CA 3
ATOM 3733 C C . GLY A 1 27 ? 9.493 -0.398 6.773 1.00 0.00 27 GLY A C 3
ATOM 3734 O O . GLY A 1 27 ? 8.491 -1.069 6.522 1.00 0.00 27 GLY A O 3
ATOM 3738 N N . GLU A 1 28 ? 9.683 0.214 7.936 1.00 0.00 28 GLU A N 3
ATOM 3739 C CA . GLU A 1 28 ? 8.749 0.054 9.048 1.00 0.00 28 GLU A CA 3
ATOM 3740 C C . GLU A 1 28 ? 7.364 0.631 8.717 1.00 0.00 28 GLU A C 3
ATOM 3741 O O . GLU A 1 28 ? 6.342 0.158 9.224 1.00 0.00 28 GLU A O 3
ATOM 3753 N N . LYS A 1 29 ? 7.323 1.634 7.844 1.00 0.00 29 LYS A N 3
ATOM 3754 C CA . LYS A 1 29 ? 6.057 2.249 7.457 1.00 0.00 29 LYS A CA 3
ATOM 3755 C C . LYS A 1 29 ? 5.261 1.348 6.517 1.00 0.00 29 LYS A C 3
ATOM 3756 O O . LYS A 1 29 ? 4.034 1.397 6.496 1.00 0.00 29 LYS A O 3
ATOM 3775 N N . LEU A 1 30 ? 5.934 0.494 5.758 1.00 0.00 30 LEU A N 3
ATOM 3776 C CA . LEU A 1 30 ? 5.201 -0.453 4.920 1.00 0.00 30 LEU A CA 3
ATOM 3777 C C . LEU A 1 30 ? 4.599 -1.548 5.792 1.00 0.00 30 LEU A C 3
ATOM 3778 O O . LEU A 1 30 ? 3.733 -2.301 5.356 1.00 0.00 30 LEU A O 3
ATOM 3794 N N . GLY A 1 31 ? 5.037 -1.596 7.041 1.00 0.00 31 GLY A N 3
ATOM 3795 C CA . GLY A 1 31 ? 4.483 -2.536 7.994 1.00 0.00 31 GLY A CA 3
ATOM 3796 C C . GLY A 1 31 ? 3.056 -2.183 8.352 1.00 0.00 31 GLY A C 3
ATOM 3797 O O . GLY A 1 31 ? 2.305 -3.009 8.871 1.00 0.00 31 GLY A O 3
ATOM 3801 N N . ARG A 1 32 ? 2.691 -0.947 8.068 1.00 0.00 32 ARG A N 3
ATOM 3802 C CA . ARG A 1 32 ? 1.324 -0.478 8.273 1.00 0.00 32 ARG A CA 3
ATOM 3803 C C . ARG A 1 32 ? 0.415 -0.925 7.131 1.00 0.00 32 ARG A C 3
ATOM 3804 O O . ARG A 1 32 ? -0.643 -1.496 7.370 1.00 0.00 32 ARG A O 3
ATOM 3825 N N . VAL A 1 33 ? 0.826 -0.662 5.894 1.00 0.00 33 VAL A N 3
ATOM 3826 C CA . VAL A 1 33 ? 0.030 -1.044 4.730 1.00 0.00 33 VAL A CA 3
ATOM 3827 C C . VAL A 1 33 ? -0.156 -2.549 4.655 1.00 0.00 33 VAL A C 3
ATOM 3828 O O . VAL A 1 33 ? -1.250 -3.012 4.352 1.00 0.00 33 VAL A O 3
ATOM 3841 N N . VAL A 1 34 ? 0.893 -3.315 4.943 1.00 0.00 34 VAL A N 3
ATOM 3842 C CA . VAL A 1 34 ? 0.759 -4.761 4.973 1.00 0.00 34 VAL A CA 3
ATOM 3843 C C . VAL A 1 34 ? -0.246 -5.156 6.047 1.00 0.00 34 VAL A C 3
ATOM 3844 O O . VAL A 1 34 ? -1.072 -6.032 5.837 1.00 0.00 34 VAL A O 3
ATOM 3857 N N . HIS A 1 35 ? -0.204 -4.456 7.176 1.00 0.00 35 HIS A N 3
ATOM 3858 C CA . HIS A 1 35 ? -1.141 -4.690 8.263 1.00 0.00 35 HIS A CA 3
ATOM 3859 C C . HIS A 1 35 ? -2.561 -4.334 7.824 1.00 0.00 35 HIS A C 3
ATOM 3860 O O . HIS A 1 35 ? -3.507 -5.066 8.115 1.00 0.00 35 HIS A O 3
ATOM 3875 N N . ILE A 1 36 ? -2.709 -3.211 7.127 1.00 0.00 36 ILE A N 3
ATOM 3876 C CA . ILE A 1 36 ? -4.005 -2.820 6.587 1.00 0.00 36 ILE A CA 3
ATOM 3877 C C . ILE A 1 36 ? -4.486 -3.848 5.573 1.00 0.00 36 ILE A C 3
ATOM 3878 O O . ILE A 1 36 ? -5.517 -4.478 5.771 1.00 0.00 36 ILE A O 3
ATOM 3894 N N . ILE A 1 37 ? -3.728 -4.022 4.498 1.00 0.00 37 ILE A N 3
ATOM 3895 C CA . ILE A 1 37 ? -4.080 -4.980 3.458 1.00 0.00 37 ILE A CA 3
ATOM 3896 C C . ILE A 1 37 ? -4.402 -6.363 4.037 1.00 0.00 37 ILE A C 3
ATOM 3897 O O . ILE A 1 37 ? -5.467 -6.892 3.785 1.00 0.00 37 ILE A O 3
ATOM 3913 N N . GLN A 1 38 ? -3.492 -6.931 4.828 1.00 0.00 38 GLN A N 3
ATOM 3914 C CA . GLN A 1 38 ? -3.684 -8.280 5.372 1.00 0.00 38 GLN A CA 3
ATOM 3915 C C . GLN A 1 38 ? -4.980 -8.383 6.184 1.00 0.00 38 GLN A C 3
ATOM 3916 O O . GLN A 1 38 ? -5.706 -9.371 6.078 1.00 0.00 38 GLN A O 3
ATOM 3930 N N . SER A 1 39 ? -5.273 -7.363 6.989 1.00 0.00 39 SER A N 3
ATOM 3931 C CA . SER A 1 39 ? -6.466 -7.363 7.818 1.00 0.00 39 SER A CA 3
ATOM 3932 C C . SER A 1 39 ? -7.735 -7.179 6.982 1.00 0.00 39 SER A C 3
ATOM 3933 O O . SER A 1 39 ? -8.780 -7.771 7.269 1.00 0.00 39 SER A O 3
ATOM 3941 N N . ARG A 1 40 ? -7.637 -6.348 5.955 1.00 0.00 40 ARG A N 3
ATOM 3942 C CA . ARG A 1 40 ? -8.770 -6.053 5.089 1.00 0.00 40 ARG A CA 3
ATOM 3943 C C . ARG A 1 40 ? -8.945 -7.136 4.027 1.00 0.00 40 ARG A C 3
ATOM 3944 O O . ARG A 1 40 ? -10.041 -7.346 3.511 1.00 0.00 40 ARG A O 3
ATOM 3965 N N . GLU A 1 41 ? -7.860 -7.829 3.719 1.00 0.00 41 GLU A N 3
ATOM 3966 C CA . GLU A 1 41 ? -7.867 -8.891 2.726 1.00 0.00 41 GLU A CA 3
ATOM 3967 C C . GLU A 1 41 ? -7.486 -10.221 3.379 1.00 0.00 41 GLU A C 3
ATOM 3968 O O . GLU A 1 41 ? -6.325 -10.637 3.327 1.00 0.00 41 GLU A O 3
ATOM 3980 N N . PRO A 1 42 ? -8.460 -10.903 4.012 1.00 0.00 42 PRO A N 3
ATOM 3981 C CA . PRO A 1 42 ? -8.221 -12.155 4.755 1.00 0.00 42 PRO A CA 3
ATOM 3982 C C . PRO A 1 42 ? -7.602 -13.285 3.922 1.00 0.00 42 PRO A C 3
ATOM 3983 O O . PRO A 1 42 ? -7.241 -14.331 4.463 1.00 0.00 42 PRO A O 3
ATOM 3994 N N . SER A 1 43 ? -7.467 -13.083 2.619 1.00 0.00 43 SER A N 3
ATOM 3995 C CA . SER A 1 43 ? -6.981 -14.138 1.739 1.00 0.00 43 SER A CA 3
ATOM 3996 C C . SER A 1 43 ? -5.464 -14.060 1.543 1.00 0.00 43 SER A C 3
ATOM 3997 O O . SER A 1 43 ? -4.890 -14.849 0.792 1.00 0.00 43 SER A O 3
ATOM 4005 N N . LEU A 1 44 ? -4.808 -13.116 2.212 1.00 0.00 44 LEU A N 3
ATOM 4006 C CA . LEU A 1 44 ? -3.361 -12.976 2.077 1.00 0.00 44 LEU A CA 3
ATOM 4007 C C . LEU A 1 44 ? -2.669 -12.839 3.428 1.00 0.00 44 LEU A C 3
ATOM 4008 O O . LEU A 1 44 ? -1.577 -12.293 3.514 1.00 0.00 44 LEU A O 3
ATOM 4024 N N . LYS A 1 45 ? -3.272 -13.384 4.477 1.00 0.00 45 LYS A N 3
ATOM 4025 C CA . LYS A 1 45 ? -2.679 -13.283 5.811 1.00 0.00 45 LYS A CA 3
ATOM 4026 C C . LYS A 1 45 ? -1.593 -14.339 6.015 1.00 0.00 45 LYS A C 3
ATOM 4027 O O . LYS A 1 45 ? -0.952 -14.389 7.061 1.00 0.00 45 LYS A O 3
ATOM 4046 N N . ASN A 1 46 ? -1.383 -15.174 5.002 1.00 0.00 46 ASN A N 3
ATOM 4047 C CA . ASN A 1 46 ? -0.306 -16.168 5.032 1.00 0.00 46 ASN A CA 3
ATOM 4048 C C . ASN A 1 46 ? 1.040 -15.479 4.828 1.00 0.00 46 ASN A C 3
ATOM 4049 O O . ASN A 1 46 ? 2.095 -16.045 5.119 1.00 0.00 46 ASN A O 3
ATOM 4060 N N . SER A 1 47 ? 0.988 -14.253 4.339 1.00 0.00 47 SER A N 3
ATOM 4061 C CA . SER A 1 47 ? 2.185 -13.485 4.059 1.00 0.00 47 SER A CA 3
ATOM 4062 C C . SER A 1 47 ? 2.803 -12.961 5.354 1.00 0.00 47 SER A C 3
ATOM 4063 O O . SER A 1 47 ? 2.095 -12.505 6.255 1.00 0.00 47 SER A O 3
ATOM 4071 N N . ASN A 1 48 ? 4.117 -13.052 5.452 1.00 0.00 48 ASN A N 3
ATOM 4072 C CA . ASN A 1 48 ? 4.845 -12.456 6.566 1.00 0.00 48 ASN A CA 3
ATOM 4073 C C . ASN A 1 48 ? 5.265 -11.050 6.169 1.00 0.00 48 ASN A C 3
ATOM 4074 O O . ASN A 1 48 ? 5.724 -10.869 5.051 1.00 0.00 48 ASN A O 3
ATOM 4085 N N . PRO A 1 49 ? 5.110 -10.037 7.039 1.00 0.00 49 PRO A N 3
ATOM 4086 C CA . PRO A 1 49 ? 5.325 -8.627 6.650 1.00 0.00 49 PRO A CA 3
ATOM 4087 C C . PRO A 1 49 ? 6.654 -8.374 5.937 1.00 0.00 49 PRO A C 3
ATOM 4088 O O . PRO A 1 49 ? 6.691 -7.677 4.925 1.00 0.00 49 PRO A O 3
ATOM 4099 N N . ASP A 1 50 ? 7.728 -8.986 6.419 1.00 0.00 50 ASP A N 3
ATOM 4100 C CA . ASP A 1 50 ? 9.062 -8.711 5.884 1.00 0.00 50 ASP A CA 3
ATOM 4101 C C . ASP A 1 50 ? 9.269 -9.411 4.548 1.00 0.00 50 ASP A C 3
ATOM 4102 O O . ASP A 1 50 ? 10.174 -9.070 3.786 1.00 0.00 50 ASP A O 3
ATOM 4111 N N . GLU A 1 51 ? 8.410 -10.378 4.275 1.00 0.00 51 GLU A N 3
ATOM 4112 C CA . GLU A 1 51 ? 8.422 -11.107 3.017 1.00 0.00 51 GLU A CA 3
ATOM 4113 C C . GLU A 1 51 ? 7.072 -10.939 2.336 1.00 0.00 51 GLU A C 3
ATOM 4114 O O . GLU A 1 51 ? 6.610 -11.818 1.608 1.00 0.00 51 GLU A O 3
ATOM 4126 N N . ILE A 1 52 ? 6.439 -9.804 2.609 1.00 0.00 52 ILE A N 3
ATOM 4127 C CA . ILE A 1 52 ? 5.081 -9.539 2.160 1.00 0.00 52 ILE A CA 3
ATOM 4128 C C . ILE A 1 52 ? 4.984 -9.545 0.634 1.00 0.00 52 ILE A C 3
ATOM 4129 O O . ILE A 1 52 ? 5.944 -9.231 -0.074 1.00 0.00 52 ILE A O 3
ATOM 4145 N N . GLU A 1 53 ? 3.822 -9.926 0.140 1.00 0.00 53 GLU A N 3
ATOM 4146 C CA . GLU A 1 53 ? 3.530 -9.844 -1.267 1.00 0.00 53 GLU A CA 3
ATOM 4147 C C . GLU A 1 53 ? 2.098 -9.351 -1.444 1.00 0.00 53 GLU A C 3
ATOM 4148 O O . GLU A 1 53 ? 1.148 -10.124 -1.333 1.00 0.00 53 GLU A O 3
ATOM 4160 N N . ILE A 1 54 ? 1.952 -8.058 -1.691 1.00 0.00 54 ILE A N 3
ATOM 4161 C CA . ILE A 1 54 ? 0.639 -7.447 -1.828 1.00 0.00 54 ILE A CA 3
ATOM 4162 C C . ILE A 1 54 ? 0.297 -7.292 -3.298 1.00 0.00 54 ILE A C 3
ATOM 4163 O O . ILE A 1 54 ? 1.121 -6.842 -4.087 1.00 0.00 54 ILE A O 3
ATOM 4179 N N . ASP A 1 55 ? -0.912 -7.663 -3.663 1.00 0.00 55 ASP A N 3
ATOM 4180 C CA . ASP A 1 55 ? -1.373 -7.463 -5.026 1.00 0.00 55 ASP A CA 3
ATOM 4181 C C . ASP A 1 55 ? -2.445 -6.398 -5.044 1.00 0.00 55 ASP A C 3
ATOM 4182 O O . ASP A 1 55 ? -3.550 -6.588 -4.516 1.00 0.00 55 ASP A O 3
ATOM 4191 N N . PHE A 1 56 ? -2.121 -5.279 -5.661 1.00 0.00 56 PHE A N 3
ATOM 4192 C CA . PHE A 1 56 ? -2.999 -4.124 -5.653 1.00 0.00 56 PHE A CA 3
ATOM 4193 C C . PHE A 1 56 ? -4.285 -4.394 -6.416 1.00 0.00 56 PHE A C 3
ATOM 4194 O O . PHE A 1 56 ? -5.243 -3.626 -6.338 1.00 0.00 56 PHE A O 3
ATOM 4211 N N . GLU A 1 57 ? -4.309 -5.499 -7.130 1.00 0.00 57 GLU A N 3
ATOM 4212 C CA . GLU A 1 57 ? -5.458 -5.862 -7.921 1.00 0.00 57 GLU A CA 3
ATOM 4213 C C . GLU A 1 57 ? -6.377 -6.805 -7.164 1.00 0.00 57 GLU A C 3
ATOM 4214 O O . GLU A 1 57 ? -7.481 -7.109 -7.616 1.00 0.00 57 GLU A O 3
ATOM 4226 N N . THR A 1 58 ? -5.928 -7.254 -6.006 1.00 0.00 58 THR A N 3
ATOM 4227 C CA . THR A 1 58 ? -6.720 -8.153 -5.191 1.00 0.00 58 THR A CA 3
ATOM 4228 C C . THR A 1 58 ? -7.318 -7.415 -4.011 1.00 0.00 58 THR A C 3
ATOM 4229 O O . THR A 1 58 ? -8.247 -7.897 -3.370 1.00 0.00 58 THR A O 3
ATOM 4240 N N . LEU A 1 59 ? -6.779 -6.237 -3.737 1.00 0.00 59 LEU A N 3
ATOM 4241 C CA . LEU A 1 59 ? -7.271 -5.417 -2.640 1.00 0.00 59 LEU A CA 3
ATOM 4242 C C . LEU A 1 59 ? -8.609 -4.803 -2.996 1.00 0.00 59 LEU A C 3
ATOM 4243 O O . LEU A 1 59 ? -8.818 -4.359 -4.128 1.00 0.00 59 LEU A O 3
ATOM 4259 N N . LYS A 1 60 ? -9.511 -4.783 -2.035 1.00 0.00 60 LYS A N 3
ATOM 4260 C CA . LYS A 1 60 ? -10.804 -4.161 -2.219 1.00 0.00 60 LYS A CA 3
ATOM 4261 C C . LYS A 1 60 ? -10.662 -2.635 -2.101 1.00 0.00 60 LYS A C 3
ATOM 4262 O O . LYS A 1 60 ? -9.801 -2.158 -1.353 1.00 0.00 60 LYS A O 3
ATOM 4281 N N . PRO A 1 61 ? -11.459 -1.857 -2.880 1.00 0.00 61 PRO A N 3
ATOM 4282 C CA . PRO A 1 61 ? -11.417 -0.386 -2.903 1.00 0.00 61 PRO A CA 3
ATOM 4283 C C . PRO A 1 61 ? -11.076 0.268 -1.564 1.00 0.00 61 PRO A C 3
ATOM 4284 O O . PRO A 1 61 ? -10.204 1.137 -1.499 1.00 0.00 61 PRO A O 3
ATOM 4295 N N . SER A 1 62 ? -11.758 -0.155 -0.506 1.00 0.00 62 SER A N 3
ATOM 4296 C CA . SER A 1 62 ? -11.588 0.453 0.809 1.00 0.00 62 SER A CA 3
ATOM 4297 C C . SER A 1 62 ? -10.150 0.347 1.303 1.00 0.00 62 SER A C 3
ATOM 4298 O O . SER A 1 62 ? -9.594 1.322 1.802 1.00 0.00 62 SER A O 3
ATOM 4306 N N . THR A 1 63 ? -9.542 -0.821 1.132 1.00 0.00 63 THR A N 3
ATOM 4307 C CA . THR A 1 63 ? -8.164 -1.031 1.560 1.00 0.00 63 THR A CA 3
ATOM 4308 C C . THR A 1 63 ? -7.253 -0.073 0.817 1.00 0.00 63 THR A C 3
ATOM 4309 O O . THR A 1 63 ? -6.500 0.670 1.429 1.00 0.00 63 THR A O 3
ATOM 4320 N N . LEU A 1 64 ? -7.393 -0.053 -0.504 1.00 0.00 64 LEU A N 3
ATOM 4321 C CA . LEU A 1 64 ? -6.561 0.777 -1.372 1.00 0.00 64 LEU A CA 3
ATOM 4322 C C . LEU A 1 64 ? -6.652 2.246 -0.988 1.00 0.00 64 LEU A C 3
ATOM 4323 O O . LEU A 1 64 ? -5.654 2.968 -1.003 1.00 0.00 64 LEU A O 3
ATOM 4339 N N . ARG A 1 65 ? -7.845 2.684 -0.626 1.00 0.00 65 ARG A N 3
ATOM 4340 C CA . ARG A 1 65 ? -8.048 4.070 -0.238 1.00 0.00 65 ARG A CA 3
ATOM 4341 C C . ARG A 1 65 ? -7.534 4.325 1.181 1.00 0.00 65 ARG A C 3
ATOM 4342 O O . ARG A 1 65 ? -7.169 5.454 1.518 1.00 0.00 65 ARG A O 3
ATOM 4363 N N . GLU A 1 66 ? -7.482 3.281 2.008 1.00 0.00 66 GLU A N 3
ATOM 4364 C CA . GLU A 1 66 ? -6.941 3.406 3.353 1.00 0.00 66 GLU A CA 3
ATOM 4365 C C . GLU A 1 66 ? -5.426 3.485 3.280 1.00 0.00 66 GLU A C 3
ATOM 4366 O O . GLU A 1 66 ? -4.793 4.291 3.968 1.00 0.00 66 GLU A O 3
ATOM 4378 N N . LEU A 1 67 ? -4.862 2.626 2.435 1.00 0.00 67 LEU A N 3
ATOM 4379 C CA . LEU A 1 67 ? -3.432 2.603 2.171 1.00 0.00 67 LEU A CA 3
ATOM 4380 C C . LEU A 1 67 ? -2.954 3.994 1.755 1.00 0.00 67 LEU A C 3
ATOM 4381 O O . LEU A 1 67 ? -1.904 4.475 2.181 1.00 0.00 67 LEU A O 3
ATOM 4397 N N . GLU A 1 68 ? -3.767 4.625 0.915 1.00 0.00 68 GLU A N 3
ATOM 4398 C CA . GLU A 1 68 ? -3.454 5.908 0.305 1.00 0.00 68 GLU A CA 3
ATOM 4399 C C . GLU A 1 68 ? -3.405 7.046 1.312 1.00 0.00 68 GLU A C 3
ATOM 4400 O O . GLU A 1 68 ? -2.356 7.665 1.504 1.00 0.00 68 GLU A O 3
ATOM 4412 N N . ARG A 1 69 ? -4.551 7.332 1.927 1.00 0.00 69 ARG A N 3
ATOM 4413 C CA . ARG A 1 69 ? -4.654 8.379 2.946 1.00 0.00 69 ARG A CA 3
ATOM 4414 C C . ARG A 1 69 ? -3.581 8.196 3.996 1.00 0.00 69 ARG A C 3
ATOM 4415 O O . ARG A 1 69 ? -3.126 9.151 4.625 1.00 0.00 69 ARG A O 3
ATOM 4436 N N . TYR A 1 70 ? -3.161 6.963 4.153 1.00 0.00 70 TYR A N 3
ATOM 4437 C CA . TYR A 1 70 ? -2.118 6.643 5.096 1.00 0.00 70 TYR A CA 3
ATOM 4438 C C . TYR A 1 70 ? -0.754 7.139 4.604 1.00 0.00 70 TYR A C 3
ATOM 4439 O O . TYR A 1 70 ? -0.102 7.937 5.270 1.00 0.00 70 TYR A O 3
ATOM 4457 N N . VAL A 1 71 ? -0.313 6.660 3.449 1.00 0.00 71 VAL A N 3
ATOM 4458 C CA . VAL A 1 71 ? 1.015 7.008 2.952 1.00 0.00 71 VAL A CA 3
ATOM 4459 C C . VAL A 1 71 ? 1.101 8.473 2.626 1.00 0.00 71 VAL A C 3
ATOM 4460 O O . VAL A 1 71 ? 2.108 9.116 2.881 1.00 0.00 71 VAL A O 3
ATOM 4473 N N . THR A 1 72 ? 0.026 8.999 2.086 1.00 0.00 72 THR A N 3
ATOM 4474 C CA . THR A 1 72 ? -0.054 10.398 1.784 1.00 0.00 72 THR A CA 3
ATOM 4475 C C . THR A 1 72 ? 0.071 11.216 3.077 1.00 0.00 72 THR A C 3
ATOM 4476 O O . THR A 1 72 ? 0.535 12.350 3.060 1.00 0.00 72 THR A O 3
ATOM 4487 N N . SER A 1 73 ? -0.298 10.617 4.206 1.00 0.00 73 SER A N 3
ATOM 4488 C CA . SER A 1 73 ? -0.147 11.279 5.489 1.00 0.00 73 SER A CA 3
ATOM 4489 C C . SER A 1 73 ? 1.324 11.258 5.917 1.00 0.00 73 SER A C 3
ATOM 4490 O O . SER A 1 73 ? 1.806 12.171 6.583 1.00 0.00 73 SER A O 3
ATOM 4498 N N . CYS A 1 74 ? 2.036 10.214 5.499 1.00 0.00 74 CYS A N 3
ATOM 4499 C CA . CYS A 1 74 ? 3.444 10.050 5.836 1.00 0.00 74 CYS A CA 3
ATOM 4500 C C . CYS A 1 74 ? 4.328 10.880 4.911 1.00 0.00 74 CYS A C 3
ATOM 4501 O O . CYS A 1 74 ? 5.277 11.529 5.351 1.00 0.00 74 CYS A O 3
ATOM 4509 N N . LEU A 1 75 ? 3.999 10.849 3.633 1.00 0.00 75 LEU A N 3
ATOM 4510 C CA . LEU A 1 75 ? 4.788 11.523 2.604 1.00 0.00 75 LEU A CA 3
ATOM 4511 C C . LEU A 1 75 ? 4.539 13.031 2.574 1.00 0.00 75 LEU A C 3
ATOM 4512 O O . LEU A 1 75 ? 5.470 13.803 2.372 1.00 0.00 75 LEU A O 3
ATOM 4528 N N . ARG A 1 76 ? 3.291 13.457 2.759 1.00 0.00 76 ARG A N 3
ATOM 4529 C CA . ARG A 1 76 ? 2.974 14.879 2.699 1.00 0.00 76 ARG A CA 3
ATOM 4530 C C . ARG A 1 76 ? 3.474 15.629 3.933 1.00 0.00 76 ARG A C 3
ATOM 4531 O O . ARG A 1 76 ? 3.622 16.851 3.906 1.00 0.00 76 ARG A O 3
ATOM 4552 N N . LYS A 1 77 ? 3.730 14.904 5.013 1.00 0.00 77 LYS A N 3
ATOM 4553 C CA . LYS A 1 77 ? 4.242 15.521 6.227 1.00 0.00 77 LYS A CA 3
ATOM 4554 C C . LYS A 1 77 ? 5.756 15.372 6.310 1.00 0.00 77 LYS A C 3
ATOM 4555 O O . LYS A 1 77 ? 6.279 14.257 6.240 1.00 0.00 77 LYS A O 3
ATOM 4574 N N . LYS A 1 78 ? 6.434 16.505 6.502 1.00 0.00 78 LYS A N 3
ATOM 4575 C CA . LYS A 1 78 ? 7.875 16.606 6.474 1.00 0.00 78 LYS A CA 3
ATOM 4576 C C . LYS A 1 78 ? 8.460 16.147 5.137 1.00 0.00 78 LYS A C 3
ATOM 4577 O O . LYS A 1 78 ? 8.848 16.978 4.315 1.00 0.00 78 LYS A O 3
ATOM 4596 N N . ARG A 1 79 ? 8.489 14.832 4.928 1.00 0.00 79 ARG A N 3
ATOM 4597 C CA . ARG A 1 79 ? 9.049 14.228 3.723 1.00 0.00 79 ARG A CA 3
ATOM 4598 C C . ARG A 1 79 ? 10.540 14.518 3.605 1.00 0.00 79 ARG A C 3
ATOM 4599 O O . ARG A 1 79 ? 10.946 15.610 3.199 1.00 0.00 79 ARG A O 3
ATOM 4620 N N . LYS A 1 80 ? 11.355 13.542 3.972 1.00 0.00 80 LYS A N 3
ATOM 4621 C CA . LYS A 1 80 ? 12.798 13.681 3.869 1.00 0.00 80 LYS A CA 3
ATOM 4622 C C . LYS A 1 80 ? 13.363 12.720 2.821 1.00 0.00 80 LYS A C 3
ATOM 4623 O O . LYS A 1 80 ? 13.798 11.611 3.141 1.00 0.00 80 LYS A O 3
ATOM 4642 N N . PRO A 1 81 ? 13.361 13.135 1.540 1.00 0.00 81 PRO A N 3
ATOM 4643 C CA . PRO A 1 81 ? 13.895 12.331 0.438 1.00 0.00 81 PRO A CA 3
ATOM 4644 C C . PRO A 1 81 ? 15.424 12.352 0.412 1.00 0.00 81 PRO A C 3
ATOM 4645 O O . PRO A 1 81 ? 16.045 12.687 -0.599 1.00 0.00 81 PRO A O 3
ATOM 4656 N N . GLN A 1 82 ? 16.021 11.995 1.538 1.00 0.00 82 GLN A N 3
ATOM 4657 C CA . GLN A 1 82 ? 17.467 12.012 1.683 1.00 0.00 82 GLN A CA 3
ATOM 4658 C C . GLN A 1 82 ? 18.037 10.608 1.540 1.00 0.00 82 GLN A C 3
ATOM 4659 O O . GLN A 1 82 ? 19.196 10.362 1.868 1.00 0.00 82 GLN A O 3
ATOM 4673 N N . ALA A 1 83 ? 17.214 9.697 1.047 1.00 0.00 83 ALA A N 3
ATOM 4674 C CA . ALA A 1 83 ? 17.633 8.324 0.838 1.00 0.00 83 ALA A CA 3
ATOM 4675 C C . ALA A 1 83 ? 17.925 8.085 -0.637 1.00 0.00 83 ALA A C 3
ATOM 4676 O O . ALA A 1 83 ? 19.116 8.018 -1.004 1.00 0.00 83 ALA A O 3
ATOM 4684 N N . LYS B 2 1 ? 0.175 -7.638 -9.963 1.00 0.00 201 LYS B N 3
ATOM 4685 C CA . LYS B 2 1 ? 0.476 -6.191 -9.863 1.00 0.00 201 LYS B CA 3
ATOM 4686 C C . LYS B 2 1 ? 1.175 -5.881 -8.552 1.00 0.00 201 LYS B C 3
ATOM 4687 O O . LYS B 2 1 ? 0.612 -6.122 -7.484 1.00 0.00 201 LYS B O 3
ATOM 4708 N N . TRP B 2 2 ? 2.400 -5.349 -8.639 1.00 0.00 202 TRP B N 3
ATOM 4709 C CA . TRP B 2 2 ? 3.124 -4.886 -7.457 1.00 0.00 202 TRP B CA 3
ATOM 4710 C C . TRP B 2 2 ? 3.494 -6.077 -6.568 1.00 0.00 202 TRP B C 3
ATOM 4711 O O . TRP B 2 2 ? 3.509 -5.994 -5.344 1.00 0.00 202 TRP B O 3
ATOM 4732 N N . THR B 2 3 ? 3.817 -7.183 -7.220 1.00 0.00 203 THR B N 3
ATOM 4733 C CA . THR B 2 3 ? 4.126 -8.423 -6.532 1.00 0.00 203 THR B CA 3
ATOM 4734 C C . THR B 2 3 ? 5.528 -8.405 -5.918 1.00 0.00 203 THR B C 3
ATOM 4735 O O . THR B 2 3 ? 6.160 -7.348 -5.815 1.00 0.00 203 THR B O 3
ATOM 4746 N N . LEU B 2 4 ? 5.981 -9.595 -5.509 1.00 0.00 204 LEU B N 3
ATOM 4747 C CA . LEU B 2 4 ? 7.239 -9.799 -4.783 1.00 0.00 204 LEU B CA 3
ATOM 4748 C C . LEU B 2 4 ? 8.369 -8.873 -5.223 1.00 0.00 204 LEU B C 3
ATOM 4749 O O . LEU B 2 4 ? 9.047 -8.302 -4.377 1.00 0.00 204 LEU B O 3
ATOM 4765 N N . GLU B 2 5 ? 8.565 -8.717 -6.529 1.00 0.00 205 GLU B N 3
ATOM 4766 C CA . GLU B 2 5 ? 9.698 -7.957 -7.039 1.00 0.00 205 GLU B CA 3
ATOM 4767 C C . GLU B 2 5 ? 9.746 -6.547 -6.442 1.00 0.00 205 GLU B C 3
ATOM 4768 O O . GLU B 2 5 ? 10.572 -6.261 -5.566 1.00 0.00 205 GLU B O 3
ATOM 4780 N N . ARG B 2 6 ? 8.833 -5.689 -6.884 1.00 0.00 206 ARG B N 3
ATOM 4781 C CA . ARG B 2 6 ? 8.840 -4.288 -6.476 1.00 0.00 206 ARG B CA 3
ATOM 4782 C C . ARG B 2 6 ? 8.692 -4.149 -4.966 1.00 0.00 206 ARG B C 3
ATOM 4783 O O . ARG B 2 6 ? 9.557 -3.578 -4.297 1.00 0.00 206 ARG B O 3
ATOM 4804 N N . LEU B 2 7 ? 7.611 -4.698 -4.435 1.00 0.00 207 LEU B N 3
ATOM 4805 C CA . LEU B 2 7 ? 7.285 -4.530 -3.029 1.00 0.00 207 LEU B CA 3
ATOM 4806 C C . LEU B 2 7 ? 8.289 -5.223 -2.121 1.00 0.00 207 LEU B C 3
ATOM 4807 O O . LEU B 2 7 ? 9.044 -4.564 -1.419 1.00 0.00 207 LEU B O 3
ATOM 4823 N N . LYS B 2 8 ? 8.311 -6.549 -2.164 1.00 0.00 208 LYS B N 3
ATOM 4824 C CA . LYS B 2 8 ? 9.055 -7.346 -1.192 1.00 0.00 208 LYS B CA 3
ATOM 4825 C C . LYS B 2 8 ? 10.534 -6.968 -1.153 1.00 0.00 208 LYS B C 3
ATOM 4826 O O . LYS B 2 8 ? 11.128 -6.881 -0.075 1.00 0.00 208 LYS B O 3
ATOM 4845 N N . ARG B 2 9 ? 11.127 -6.715 -2.314 1.00 0.00 209 ARG B N 3
ATOM 4846 C CA . ARG B 2 9 ? 12.554 -6.432 -2.355 1.00 0.00 209 ARG B CA 3
ATOM 4847 C C . ARG B 2 9 ? 12.862 -5.017 -1.875 1.00 0.00 209 ARG B C 3
ATOM 4848 O O . ARG B 2 9 ? 13.855 -4.807 -1.183 1.00 0.00 209 ARG B O 3
ATOM 4869 N N . LYS B 2 10 ? 12.013 -4.048 -2.207 1.00 0.00 210 LYS B N 3
ATOM 4870 C CA . LYS B 2 10 ? 12.242 -2.675 -1.754 1.00 0.00 210 LYS B CA 3
ATOM 4871 C C . LYS B 2 10 ? 11.732 -2.468 -0.336 1.00 0.00 210 LYS B C 3
ATOM 4872 O O . LYS B 2 10 ? 12.127 -1.524 0.344 1.00 0.00 210 LYS B O 3
ATOM 4891 N N . TYR B 2 11 ? 10.849 -3.347 0.094 1.00 0.00 211 TYR B N 3
ATOM 4892 C CA . TYR B 2 11 ? 10.355 -3.346 1.460 1.00 0.00 211 TYR B CA 3
ATOM 4893 C C . TYR B 2 11 ? 11.485 -3.727 2.407 1.00 0.00 211 TYR B C 3
ATOM 4894 O O . TYR B 2 11 ? 11.670 -3.115 3.461 1.00 0.00 211 TYR B O 3
ATOM 4912 N N . ARG B 2 12 ? 12.250 -4.731 2.010 1.00 0.00 212 ARG B N 3
ATOM 4913 C CA . ARG B 2 12 ? 13.314 -5.258 2.848 1.00 0.00 212 ARG B CA 3
ATOM 4914 C C . ARG B 2 12 ? 14.643 -4.551 2.576 1.00 0.00 212 ARG B C 3
ATOM 4915 O O . ARG B 2 12 ? 15.398 -4.248 3.505 1.00 0.00 212 ARG B O 3
ATOM 4936 N N . ASN B 2 13 ? 14.920 -4.269 1.310 1.00 0.00 213 ASN B N 3
ATOM 4937 C CA . ASN B 2 13 ? 16.175 -3.634 0.927 1.00 0.00 213 ASN B CA 3
ATOM 4938 C C . ASN B 2 13 ? 15.908 -2.383 0.094 1.00 0.00 213 ASN B C 3
ATOM 4939 O O . ASN B 2 13 ? 15.795 -1.289 0.685 1.00 0.00 213 ASN B O 3
ATOM 4951 N N . SER A 1 1 ? -19.997 2.821 8.559 1.00 0.00 1 SER A N 4
ATOM 4952 C CA . SER A 1 1 ? -19.098 2.244 7.537 1.00 0.00 1 SER A CA 4
ATOM 4953 C C . SER A 1 1 ? -19.555 2.627 6.134 1.00 0.00 1 SER A C 4
ATOM 4954 O O . SER A 1 1 ? -18.974 2.197 5.137 1.00 0.00 1 SER A O 4
ATOM 4964 N N . GLU A 1 2 ? -20.587 3.452 6.065 1.00 0.00 2 GLU A N 4
ATOM 4965 C CA . GLU A 1 2 ? -21.192 3.816 4.794 1.00 0.00 2 GLU A CA 4
ATOM 4966 C C . GLU A 1 2 ? -20.294 4.770 4.015 1.00 0.00 2 GLU A C 4
ATOM 4967 O O . GLU A 1 2 ? -20.286 4.759 2.787 1.00 0.00 2 GLU A O 4
ATOM 4979 N N . GLU A 1 3 ? -19.531 5.586 4.733 1.00 0.00 3 GLU A N 4
ATOM 4980 C CA . GLU A 1 3 ? -18.656 6.566 4.105 1.00 0.00 3 GLU A CA 4
ATOM 4981 C C . GLU A 1 3 ? -17.459 5.859 3.475 1.00 0.00 3 GLU A C 4
ATOM 4982 O O . GLU A 1 3 ? -17.187 6.016 2.283 1.00 0.00 3 GLU A O 4
ATOM 4994 N N . GLU A 1 4 ? -16.770 5.054 4.276 1.00 0.00 4 GLU A N 4
ATOM 4995 C CA . GLU A 1 4 ? -15.578 4.343 3.816 1.00 0.00 4 GLU A CA 4
ATOM 4996 C C . GLU A 1 4 ? -15.900 3.371 2.678 1.00 0.00 4 GLU A C 4
ATOM 4997 O O . GLU A 1 4 ? -15.091 3.183 1.768 1.00 0.00 4 GLU A O 4
ATOM 5009 N N . ASP A 1 5 ? -17.085 2.770 2.715 1.00 0.00 5 ASP A N 4
ATOM 5010 C CA . ASP A 1 5 ? -17.485 1.830 1.670 1.00 0.00 5 ASP A CA 4
ATOM 5011 C C . ASP A 1 5 ? -18.136 2.545 0.492 1.00 0.00 5 ASP A C 4
ATOM 5012 O O . ASP A 1 5 ? -18.518 1.914 -0.493 1.00 0.00 5 ASP A O 4
ATOM 5021 N N . LYS A 1 6 ? -18.257 3.864 0.585 1.00 0.00 6 LYS A N 4
ATOM 5022 C CA . LYS A 1 6 ? -18.765 4.653 -0.526 1.00 0.00 6 LYS A CA 4
ATOM 5023 C C . LYS A 1 6 ? -17.594 5.274 -1.277 1.00 0.00 6 LYS A C 4
ATOM 5024 O O . LYS A 1 6 ? -17.759 5.849 -2.352 1.00 0.00 6 LYS A O 4
ATOM 5043 N N . CYS A 1 7 ? -16.411 5.146 -0.688 1.00 0.00 7 CYS A N 4
ATOM 5044 C CA . CYS A 1 7 ? -15.191 5.686 -1.272 1.00 0.00 7 CYS A CA 4
ATOM 5045 C C . CYS A 1 7 ? -14.989 5.130 -2.677 1.00 0.00 7 CYS A C 4
ATOM 5046 O O . CYS A 1 7 ? -15.117 3.924 -2.906 1.00 0.00 7 CYS A O 4
ATOM 5054 N N . LYS A 1 8 ? -14.688 6.026 -3.603 1.00 0.00 8 LYS A N 4
ATOM 5055 C CA . LYS A 1 8 ? -14.528 5.686 -5.004 1.00 0.00 8 LYS A CA 4
ATOM 5056 C C . LYS A 1 8 ? -13.385 4.693 -5.208 1.00 0.00 8 LYS A C 4
ATOM 5057 O O . LYS A 1 8 ? -12.381 4.721 -4.497 1.00 0.00 8 LYS A O 4
ATOM 5076 N N . PRO A 1 9 ? -13.539 3.803 -6.195 1.00 0.00 9 PRO A N 4
ATOM 5077 C CA . PRO A 1 9 ? -12.536 2.788 -6.516 1.00 0.00 9 PRO A CA 4
ATOM 5078 C C . PRO A 1 9 ? -11.230 3.417 -6.967 1.00 0.00 9 PRO A C 4
ATOM 5079 O O . PRO A 1 9 ? -11.223 4.417 -7.692 1.00 0.00 9 PRO A O 4
ATOM 5090 N N . MET A 1 10 ? -10.131 2.852 -6.506 1.00 0.00 10 MET A N 4
ATOM 5091 C CA . MET A 1 10 ? -8.819 3.339 -6.862 1.00 0.00 10 MET A CA 4
ATOM 5092 C C . MET A 1 10 ? -8.488 2.923 -8.290 1.00 0.00 10 MET A C 4
ATOM 5093 O O . MET A 1 10 ? -8.379 1.731 -8.586 1.00 0.00 10 MET A O 4
ATOM 5107 N N . SER A 1 11 ? -8.353 3.906 -9.173 1.00 0.00 11 SER A N 4
ATOM 5108 C CA . SER A 1 11 ? -8.119 3.642 -10.587 1.00 0.00 11 SER A CA 4
ATOM 5109 C C . SER A 1 11 ? -6.689 3.160 -10.822 1.00 0.00 11 SER A C 4
ATOM 5110 O O . SER A 1 11 ? -5.880 3.146 -9.896 1.00 0.00 11 SER A O 4
ATOM 5118 N N . TYR A 1 12 ? -6.380 2.779 -12.060 1.00 0.00 12 TYR A N 4
ATOM 5119 C CA . TYR A 1 12 ? -5.067 2.225 -12.389 1.00 0.00 12 TYR A CA 4
ATOM 5120 C C . TYR A 1 12 ? -3.941 3.169 -11.998 1.00 0.00 12 TYR A C 4
ATOM 5121 O O . TYR A 1 12 ? -3.049 2.801 -11.233 1.00 0.00 12 TYR A O 4
ATOM 5139 N N . GLU A 1 13 ? -3.980 4.373 -12.534 1.00 0.00 13 GLU A N 4
ATOM 5140 C CA . GLU A 1 13 ? -2.916 5.338 -12.317 1.00 0.00 13 GLU A CA 4
ATOM 5141 C C . GLU A 1 13 ? -2.821 5.728 -10.849 1.00 0.00 13 GLU A C 4
ATOM 5142 O O . GLU A 1 13 ? -1.784 6.211 -10.393 1.00 0.00 13 GLU A O 4
ATOM 5154 N N . GLU A 1 14 ? -3.891 5.485 -10.108 1.00 0.00 14 GLU A N 4
ATOM 5155 C CA . GLU A 1 14 ? -3.886 5.733 -8.683 1.00 0.00 14 GLU A CA 4
ATOM 5156 C C . GLU A 1 14 ? -3.266 4.543 -7.970 1.00 0.00 14 GLU A C 4
ATOM 5157 O O . GLU A 1 14 ? -2.415 4.707 -7.110 1.00 0.00 14 GLU A O 4
ATOM 5169 N N . LYS A 1 15 ? -3.711 3.346 -8.341 1.00 0.00 15 LYS A N 4
ATOM 5170 C CA . LYS A 1 15 ? -3.140 2.109 -7.847 1.00 0.00 15 LYS A CA 4
ATOM 5171 C C . LYS A 1 15 ? -1.637 2.047 -8.067 1.00 0.00 15 LYS A C 4
ATOM 5172 O O . LYS A 1 15 ? -0.877 1.763 -7.143 1.00 0.00 15 LYS A O 4
ATOM 5191 N N . ARG A 1 16 ? -1.221 2.291 -9.302 1.00 0.00 16 ARG A N 4
ATOM 5192 C CA . ARG A 1 16 ? 0.192 2.299 -9.639 1.00 0.00 16 ARG A CA 4
ATOM 5193 C C . ARG A 1 16 ? 0.931 3.318 -8.802 1.00 0.00 16 ARG A C 4
ATOM 5194 O O . ARG A 1 16 ? 1.980 3.008 -8.234 1.00 0.00 16 ARG A O 4
ATOM 5215 N N . GLN A 1 17 ? 0.380 4.518 -8.688 1.00 0.00 17 GLN A N 4
ATOM 5216 C CA . GLN A 1 17 ? 1.042 5.522 -7.900 1.00 0.00 17 GLN A CA 4
ATOM 5217 C C . GLN A 1 17 ? 1.029 5.108 -6.437 1.00 0.00 17 GLN A C 4
ATOM 5218 O O . GLN A 1 17 ? 2.016 5.278 -5.747 1.00 0.00 17 GLN A O 4
ATOM 5232 N N . LEU A 1 18 ? -0.059 4.485 -6.008 1.00 0.00 18 LEU A N 4
ATOM 5233 C CA . LEU A 1 18 ? -0.218 4.027 -4.636 1.00 0.00 18 LEU A CA 4
ATOM 5234 C C . LEU A 1 18 ? 0.849 3.029 -4.263 1.00 0.00 18 LEU A C 4
ATOM 5235 O O . LEU A 1 18 ? 1.506 3.177 -3.239 1.00 0.00 18 LEU A O 4
ATOM 5251 N N . SER A 1 19 ? 1.022 2.010 -5.096 1.00 0.00 19 SER A N 4
ATOM 5252 C CA . SER A 1 19 ? 2.045 1.015 -4.847 1.00 0.00 19 SER A CA 4
ATOM 5253 C C . SER A 1 19 ? 3.411 1.691 -4.766 1.00 0.00 19 SER A C 4
ATOM 5254 O O . SER A 1 19 ? 4.315 1.222 -4.074 1.00 0.00 19 SER A O 4
ATOM 5262 N N . LEU A 1 20 ? 3.533 2.815 -5.467 1.00 0.00 20 LEU A N 4
ATOM 5263 C CA . LEU A 1 20 ? 4.741 3.633 -5.416 1.00 0.00 20 LEU A CA 4
ATOM 5264 C C . LEU A 1 20 ? 4.809 4.487 -4.135 1.00 0.00 20 LEU A C 4
ATOM 5265 O O . LEU A 1 20 ? 5.813 4.451 -3.429 1.00 0.00 20 LEU A O 4
ATOM 5281 N N . ASP A 1 21 ? 3.760 5.262 -3.837 1.00 0.00 21 ASP A N 4
ATOM 5282 C CA . ASP A 1 21 ? 3.716 6.067 -2.626 1.00 0.00 21 ASP A CA 4
ATOM 5283 C C . ASP A 1 21 ? 3.958 5.195 -1.402 1.00 0.00 21 ASP A C 4
ATOM 5284 O O . ASP A 1 21 ? 4.667 5.574 -0.467 1.00 0.00 21 ASP A O 4
ATOM 5293 N N . ILE A 1 22 ? 3.385 4.007 -1.443 1.00 0.00 22 ILE A N 4
ATOM 5294 C CA . ILE A 1 22 ? 3.540 3.030 -0.378 1.00 0.00 22 ILE A CA 4
ATOM 5295 C C . ILE A 1 22 ? 4.977 2.513 -0.309 1.00 0.00 22 ILE A C 4
ATOM 5296 O O . ILE A 1 22 ? 5.524 2.325 0.774 1.00 0.00 22 ILE A O 4
ATOM 5312 N N . ASN A 1 23 ? 5.596 2.315 -1.464 1.00 0.00 23 ASN A N 4
ATOM 5313 C CA . ASN A 1 23 ? 6.960 1.796 -1.504 1.00 0.00 23 ASN A CA 4
ATOM 5314 C C . ASN A 1 23 ? 7.977 2.886 -1.161 1.00 0.00 23 ASN A C 4
ATOM 5315 O O . ASN A 1 23 ? 9.136 2.588 -0.871 1.00 0.00 23 ASN A O 4
ATOM 5326 N N . LYS A 1 24 ? 7.546 4.147 -1.202 1.00 0.00 24 LYS A N 4
ATOM 5327 C CA . LYS A 1 24 ? 8.397 5.261 -0.790 1.00 0.00 24 LYS A CA 4
ATOM 5328 C C . LYS A 1 24 ? 8.649 5.225 0.704 1.00 0.00 24 LYS A C 4
ATOM 5329 O O . LYS A 1 24 ? 9.715 5.634 1.172 1.00 0.00 24 LYS A O 4
ATOM 5348 N N . LEU A 1 25 ? 7.653 4.755 1.445 1.00 0.00 25 LEU A N 4
ATOM 5349 C CA . LEU A 1 25 ? 7.747 4.665 2.888 1.00 0.00 25 LEU A CA 4
ATOM 5350 C C . LEU A 1 25 ? 8.956 3.843 3.301 1.00 0.00 25 LEU A C 4
ATOM 5351 O O . LEU A 1 25 ? 9.345 2.901 2.611 1.00 0.00 25 LEU A O 4
ATOM 5367 N N . PRO A 1 26 ? 9.583 4.217 4.416 1.00 0.00 26 PRO A N 4
ATOM 5368 C CA . PRO A 1 26 ? 10.596 3.378 5.046 1.00 0.00 26 PRO A CA 4
ATOM 5369 C C . PRO A 1 26 ? 10.006 2.023 5.438 1.00 0.00 26 PRO A C 4
ATOM 5370 O O . PRO A 1 26 ? 8.800 1.933 5.683 1.00 0.00 26 PRO A O 4
ATOM 5381 N N . GLY A 1 27 ? 10.843 0.987 5.492 1.00 0.00 27 GLY A N 4
ATOM 5382 C CA . GLY A 1 27 ? 10.370 -0.377 5.747 1.00 0.00 27 GLY A CA 4
ATOM 5383 C C . GLY A 1 27 ? 9.351 -0.476 6.870 1.00 0.00 27 GLY A C 4
ATOM 5384 O O . GLY A 1 27 ? 8.314 -1.125 6.718 1.00 0.00 27 GLY A O 4
ATOM 5388 N N . GLU A 1 28 ? 9.644 0.191 7.985 1.00 0.00 28 GLU A N 4
ATOM 5389 C CA . GLU A 1 28 ? 8.757 0.226 9.147 1.00 0.00 28 GLU A CA 4
ATOM 5390 C C . GLU A 1 28 ? 7.339 0.645 8.757 1.00 0.00 28 GLU A C 4
ATOM 5391 O O . GLU A 1 28 ? 6.351 0.068 9.215 1.00 0.00 28 GLU A O 4
ATOM 5403 N N . LYS A 1 29 ? 7.248 1.638 7.888 1.00 0.00 29 LYS A N 4
ATOM 5404 C CA . LYS A 1 29 ? 5.971 2.221 7.522 1.00 0.00 29 LYS A CA 4
ATOM 5405 C C . LYS A 1 29 ? 5.188 1.318 6.575 1.00 0.00 29 LYS A C 4
ATOM 5406 O O . LYS A 1 29 ? 3.960 1.350 6.555 1.00 0.00 29 LYS A O 4
ATOM 5425 N N . LEU A 1 30 ? 5.872 0.480 5.808 1.00 0.00 30 LEU A N 4
ATOM 5426 C CA . LEU A 1 30 ? 5.157 -0.489 4.990 1.00 0.00 30 LEU A CA 4
ATOM 5427 C C . LEU A 1 30 ? 4.581 -1.586 5.880 1.00 0.00 30 LEU A C 4
ATOM 5428 O O . LEU A 1 30 ? 3.715 -2.350 5.461 1.00 0.00 30 LEU A O 4
ATOM 5444 N N . GLY A 1 31 ? 5.049 -1.635 7.125 1.00 0.00 31 GLY A N 4
ATOM 5445 C CA . GLY A 1 31 ? 4.473 -2.540 8.103 1.00 0.00 31 GLY A CA 4
ATOM 5446 C C . GLY A 1 31 ? 3.043 -2.162 8.435 1.00 0.00 31 GLY A C 4
ATOM 5447 O O . GLY A 1 31 ? 2.279 -2.960 8.976 1.00 0.00 31 GLY A O 4
ATOM 5451 N N . ARG A 1 32 ? 2.689 -0.933 8.101 1.00 0.00 32 ARG A N 4
ATOM 5452 C CA . ARG A 1 32 ? 1.329 -0.440 8.278 1.00 0.00 32 ARG A CA 4
ATOM 5453 C C . ARG A 1 32 ? 0.420 -0.895 7.139 1.00 0.00 32 ARG A C 4
ATOM 5454 O O . ARG A 1 32 ? -0.640 -1.462 7.383 1.00 0.00 32 ARG A O 4
ATOM 5475 N N . VAL A 1 33 ? 0.828 -0.634 5.898 1.00 0.00 33 VAL A N 4
ATOM 5476 C CA . VAL A 1 33 ? 0.033 -1.029 4.734 1.00 0.00 33 VAL A CA 4
ATOM 5477 C C . VAL A 1 33 ? -0.162 -2.530 4.689 1.00 0.00 33 VAL A C 4
ATOM 5478 O O . VAL A 1 33 ? -1.247 -2.994 4.365 1.00 0.00 33 VAL A O 4
ATOM 5491 N N . VAL A 1 34 ? 0.873 -3.294 5.030 1.00 0.00 34 VAL A N 4
ATOM 5492 C CA . VAL A 1 34 ? 0.724 -4.732 5.095 1.00 0.00 34 VAL A CA 4
ATOM 5493 C C . VAL A 1 34 ? -0.304 -5.087 6.168 1.00 0.00 34 VAL A C 4
ATOM 5494 O O . VAL A 1 34 ? -1.144 -5.945 5.959 1.00 0.00 34 VAL A O 4
ATOM 5507 N N . HIS A 1 35 ? -0.265 -4.374 7.294 1.00 0.00 35 HIS A N 4
ATOM 5508 C CA . HIS A 1 35 ? -1.242 -4.571 8.360 1.00 0.00 35 HIS A CA 4
ATOM 5509 C C . HIS A 1 35 ? -2.642 -4.223 7.868 1.00 0.00 35 HIS A C 4
ATOM 5510 O O . HIS A 1 35 ? -3.590 -4.972 8.103 1.00 0.00 35 HIS A O 4
ATOM 5525 N N . ILE A 1 36 ? -2.774 -3.086 7.187 1.00 0.00 36 ILE A N 4
ATOM 5526 C CA . ILE A 1 36 ? -4.055 -2.705 6.613 1.00 0.00 36 ILE A CA 4
ATOM 5527 C C . ILE A 1 36 ? -4.516 -3.769 5.623 1.00 0.00 36 ILE A C 4
ATOM 5528 O O . ILE A 1 36 ? -5.535 -4.414 5.834 1.00 0.00 36 ILE A O 4
ATOM 5544 N N . ILE A 1 37 ? -3.745 -3.959 4.559 1.00 0.00 37 ILE A N 4
ATOM 5545 C CA . ILE A 1 37 ? -4.090 -4.922 3.524 1.00 0.00 37 ILE A CA 4
ATOM 5546 C C . ILE A 1 37 ? -4.389 -6.311 4.097 1.00 0.00 37 ILE A C 4
ATOM 5547 O O . ILE A 1 37 ? -5.443 -6.860 3.835 1.00 0.00 37 ILE A O 4
ATOM 5563 N N . GLN A 1 38 ? -3.476 -6.863 4.891 1.00 0.00 38 GLN A N 4
ATOM 5564 C CA . GLN A 1 38 ? -3.636 -8.224 5.415 1.00 0.00 38 GLN A CA 4
ATOM 5565 C C . GLN A 1 38 ? -4.917 -8.374 6.235 1.00 0.00 38 GLN A C 4
ATOM 5566 O O . GLN A 1 38 ? -5.591 -9.399 6.160 1.00 0.00 38 GLN A O 4
ATOM 5580 N N . SER A 1 39 ? -5.240 -7.357 7.023 1.00 0.00 39 SER A N 4
ATOM 5581 C CA . SER A 1 39 ? -6.428 -7.388 7.852 1.00 0.00 39 SER A CA 4
ATOM 5582 C C . SER A 1 39 ? -7.686 -7.224 7.004 1.00 0.00 39 SER A C 4
ATOM 5583 O O . SER A 1 39 ? -8.696 -7.902 7.220 1.00 0.00 39 SER A O 4
ATOM 5591 N N . ARG A 1 40 ? -7.611 -6.323 6.034 1.00 0.00 40 ARG A N 4
ATOM 5592 C CA . ARG A 1 40 ? -8.737 -6.029 5.162 1.00 0.00 40 ARG A CA 4
ATOM 5593 C C . ARG A 1 40 ? -8.910 -7.124 4.115 1.00 0.00 40 ARG A C 4
ATOM 5594 O O . ARG A 1 40 ? -10.008 -7.345 3.609 1.00 0.00 40 ARG A O 4
ATOM 5615 N N . GLU A 1 41 ? -7.814 -7.800 3.799 1.00 0.00 41 GLU A N 4
ATOM 5616 C CA . GLU A 1 41 ? -7.804 -8.873 2.815 1.00 0.00 41 GLU A CA 4
ATOM 5617 C C . GLU A 1 41 ? -7.323 -10.171 3.463 1.00 0.00 41 GLU A C 4
ATOM 5618 O O . GLU A 1 41 ? -6.152 -10.541 3.332 1.00 0.00 41 GLU A O 4
ATOM 5630 N N . PRO A 1 42 ? -8.215 -10.878 4.178 1.00 0.00 42 PRO A N 4
ATOM 5631 C CA . PRO A 1 42 ? -7.867 -12.112 4.907 1.00 0.00 42 PRO A CA 4
ATOM 5632 C C . PRO A 1 42 ? -7.264 -13.217 4.029 1.00 0.00 42 PRO A C 4
ATOM 5633 O O . PRO A 1 42 ? -6.792 -14.233 4.540 1.00 0.00 42 PRO A O 4
ATOM 5644 N N . SER A 1 43 ? -7.261 -13.014 2.721 1.00 0.00 43 SER A N 4
ATOM 5645 C CA . SER A 1 43 ? -6.776 -14.029 1.796 1.00 0.00 43 SER A CA 4
ATOM 5646 C C . SER A 1 43 ? -5.255 -13.975 1.660 1.00 0.00 43 SER A C 4
ATOM 5647 O O . SER A 1 43 ? -4.641 -14.896 1.122 1.00 0.00 43 SER A O 4
ATOM 5655 N N . LEU A 1 44 ? -4.634 -12.910 2.156 1.00 0.00 44 LEU A N 4
ATOM 5656 C CA . LEU A 1 44 ? -3.200 -12.751 1.974 1.00 0.00 44 LEU A CA 4
ATOM 5657 C C . LEU A 1 44 ? -2.448 -12.648 3.296 1.00 0.00 44 LEU A C 4
ATOM 5658 O O . LEU A 1 44 ? -1.288 -12.237 3.325 1.00 0.00 44 LEU A O 4
ATOM 5674 N N . LYS A 1 45 ? -3.078 -13.060 4.388 1.00 0.00 45 LYS A N 4
ATOM 5675 C CA . LYS A 1 45 ? -2.373 -13.119 5.667 1.00 0.00 45 LYS A CA 4
ATOM 5676 C C . LYS A 1 45 ? -1.453 -14.334 5.721 1.00 0.00 45 LYS A C 4
ATOM 5677 O O . LYS A 1 45 ? -0.863 -14.640 6.757 1.00 0.00 45 LYS A O 4
ATOM 5696 N N . ASN A 1 46 ? -1.343 -15.028 4.590 1.00 0.00 46 ASN A N 4
ATOM 5697 C CA . ASN A 1 46 ? -0.367 -16.098 4.438 1.00 0.00 46 ASN A CA 4
ATOM 5698 C C . ASN A 1 46 ? 1.002 -15.497 4.132 1.00 0.00 46 ASN A C 4
ATOM 5699 O O . ASN A 1 46 ? 2.035 -16.139 4.323 1.00 0.00 46 ASN A O 4
ATOM 5710 N N . SER A 1 47 ? 0.994 -14.259 3.649 1.00 0.00 47 SER A N 4
ATOM 5711 C CA . SER A 1 47 ? 2.222 -13.522 3.391 1.00 0.00 47 SER A CA 4
ATOM 5712 C C . SER A 1 47 ? 2.718 -12.872 4.676 1.00 0.00 47 SER A C 4
ATOM 5713 O O . SER A 1 47 ? 1.999 -12.101 5.303 1.00 0.00 47 SER A O 4
ATOM 5721 N N . ASN A 1 48 ? 3.935 -13.203 5.072 1.00 0.00 48 ASN A N 4
ATOM 5722 C CA . ASN A 1 48 ? 4.534 -12.636 6.280 1.00 0.00 48 ASN A CA 4
ATOM 5723 C C . ASN A 1 48 ? 5.049 -11.234 5.964 1.00 0.00 48 ASN A C 4
ATOM 5724 O O . ASN A 1 48 ? 5.620 -11.018 4.907 1.00 0.00 48 ASN A O 4
ATOM 5735 N N . PRO A 1 49 ? 4.839 -10.257 6.878 1.00 0.00 49 PRO A N 4
ATOM 5736 C CA . PRO A 1 49 ? 5.114 -8.824 6.615 1.00 0.00 49 PRO A CA 4
ATOM 5737 C C . PRO A 1 49 ? 6.538 -8.516 6.151 1.00 0.00 49 PRO A C 4
ATOM 5738 O O . PRO A 1 49 ? 6.754 -7.511 5.480 1.00 0.00 49 PRO A O 4
ATOM 5749 N N . ASP A 1 50 ? 7.497 -9.361 6.505 1.00 0.00 50 ASP A N 4
ATOM 5750 C CA . ASP A 1 50 ? 8.887 -9.137 6.102 1.00 0.00 50 ASP A CA 4
ATOM 5751 C C . ASP A 1 50 ? 9.162 -9.741 4.731 1.00 0.00 50 ASP A C 4
ATOM 5752 O O . ASP A 1 50 ? 10.150 -9.410 4.081 1.00 0.00 50 ASP A O 4
ATOM 5761 N N . GLU A 1 51 ? 8.268 -10.613 4.299 1.00 0.00 51 GLU A N 4
ATOM 5762 C CA . GLU A 1 51 ? 8.377 -11.278 3.009 1.00 0.00 51 GLU A CA 4
ATOM 5763 C C . GLU A 1 51 ? 7.090 -11.071 2.231 1.00 0.00 51 GLU A C 4
ATOM 5764 O O . GLU A 1 51 ? 6.691 -11.894 1.407 1.00 0.00 51 GLU A O 4
ATOM 5776 N N . ILE A 1 52 ? 6.450 -9.954 2.528 1.00 0.00 52 ILE A N 4
ATOM 5777 C CA . ILE A 1 52 ? 5.126 -9.638 2.024 1.00 0.00 52 ILE A CA 4
ATOM 5778 C C . ILE A 1 52 ? 5.110 -9.499 0.500 1.00 0.00 52 ILE A C 4
ATOM 5779 O O . ILE A 1 52 ? 6.079 -9.041 -0.112 1.00 0.00 52 ILE A O 4
ATOM 5795 N N . GLU A 1 53 ? 4.012 -9.923 -0.104 1.00 0.00 53 GLU A N 4
ATOM 5796 C CA . GLU A 1 53 ? 3.753 -9.644 -1.502 1.00 0.00 53 GLU A CA 4
ATOM 5797 C C . GLU A 1 53 ? 2.286 -9.253 -1.650 1.00 0.00 53 GLU A C 4
ATOM 5798 O O . GLU A 1 53 ? 1.406 -10.112 -1.734 1.00 0.00 53 GLU A O 4
ATOM 5810 N N . ILE A 1 54 ? 2.031 -7.953 -1.674 1.00 0.00 54 ILE A N 4
ATOM 5811 C CA . ILE A 1 54 ? 0.672 -7.437 -1.745 1.00 0.00 54 ILE A CA 4
ATOM 5812 C C . ILE A 1 54 ? 0.234 -7.337 -3.197 1.00 0.00 54 ILE A C 4
ATOM 5813 O O . ILE A 1 54 ? 1.014 -6.944 -4.063 1.00 0.00 54 ILE A O 4
ATOM 5829 N N . ASP A 1 55 ? -1.003 -7.709 -3.467 1.00 0.00 55 ASP A N 4
ATOM 5830 C CA . ASP A 1 55 ? -1.535 -7.586 -4.812 1.00 0.00 55 ASP A CA 4
ATOM 5831 C C . ASP A 1 55 ? -2.588 -6.495 -4.859 1.00 0.00 55 ASP A C 4
ATOM 5832 O O . ASP A 1 55 ? -3.695 -6.649 -4.326 1.00 0.00 55 ASP A O 4
ATOM 5841 N N . PHE A 1 56 ? -2.246 -5.402 -5.521 1.00 0.00 56 PHE A N 4
ATOM 5842 C CA . PHE A 1 56 ? -3.093 -4.225 -5.548 1.00 0.00 56 PHE A CA 4
ATOM 5843 C C . PHE A 1 56 ? -4.368 -4.485 -6.336 1.00 0.00 56 PHE A C 4
ATOM 5844 O O . PHE A 1 56 ? -5.327 -3.718 -6.266 1.00 0.00 56 PHE A O 4
ATOM 5861 N N . GLU A 1 57 ? -4.377 -5.582 -7.067 1.00 0.00 57 GLU A N 4
ATOM 5862 C CA . GLU A 1 57 ? -5.502 -5.932 -7.898 1.00 0.00 57 GLU A CA 4
ATOM 5863 C C . GLU A 1 57 ? -6.484 -6.830 -7.160 1.00 0.00 57 GLU A C 4
ATOM 5864 O O . GLU A 1 57 ? -7.588 -7.091 -7.642 1.00 0.00 57 GLU A O 4
ATOM 5876 N N . THR A 1 58 ? -6.091 -7.288 -5.986 1.00 0.00 58 THR A N 4
ATOM 5877 C CA . THR A 1 58 ? -6.941 -8.162 -5.201 1.00 0.00 58 THR A CA 4
ATOM 5878 C C . THR A 1 58 ? -7.548 -7.409 -4.029 1.00 0.00 58 THR A C 4
ATOM 5879 O O . THR A 1 58 ? -8.537 -7.846 -3.441 1.00 0.00 58 THR A O 4
ATOM 5890 N N . LEU A 1 59 ? -6.957 -6.268 -3.708 1.00 0.00 59 LEU A N 4
ATOM 5891 C CA . LEU A 1 59 ? -7.433 -5.442 -2.606 1.00 0.00 59 LEU A CA 4
ATOM 5892 C C . LEU A 1 59 ? -8.777 -4.815 -2.946 1.00 0.00 59 LEU A C 4
ATOM 5893 O O . LEU A 1 59 ? -9.009 -4.396 -4.083 1.00 0.00 59 LEU A O 4
ATOM 5909 N N . LYS A 1 60 ? -9.662 -4.769 -1.967 1.00 0.00 60 LYS A N 4
ATOM 5910 C CA . LYS A 1 60 ? -10.939 -4.100 -2.121 1.00 0.00 60 LYS A CA 4
ATOM 5911 C C . LYS A 1 60 ? -10.736 -2.581 -2.030 1.00 0.00 60 LYS A C 4
ATOM 5912 O O . LYS A 1 60 ? -9.850 -2.130 -1.299 1.00 0.00 60 LYS A O 4
ATOM 5931 N N . PRO A 1 61 ? -11.507 -1.778 -2.810 1.00 0.00 61 PRO A N 4
ATOM 5932 C CA . PRO A 1 61 ? -11.408 -0.310 -2.837 1.00 0.00 61 PRO A CA 4
ATOM 5933 C C . PRO A 1 61 ? -11.041 0.332 -1.498 1.00 0.00 61 PRO A C 4
ATOM 5934 O O . PRO A 1 61 ? -10.118 1.145 -1.429 1.00 0.00 61 PRO A O 4
ATOM 5945 N N . SER A 1 62 ? -11.761 -0.037 -0.446 1.00 0.00 62 SER A N 4
ATOM 5946 C CA . SER A 1 62 ? -11.568 0.565 0.871 1.00 0.00 62 SER A CA 4
ATOM 5947 C C . SER A 1 62 ? -10.148 0.360 1.403 1.00 0.00 62 SER A C 4
ATOM 5948 O O . SER A 1 62 ? -9.581 1.265 2.012 1.00 0.00 62 SER A O 4
ATOM 5956 N N . THR A 1 63 ? -9.570 -0.815 1.170 1.00 0.00 63 THR A N 4
ATOM 5957 C CA . THR A 1 63 ? -8.192 -1.067 1.575 1.00 0.00 63 THR A CA 4
ATOM 5958 C C . THR A 1 63 ? -7.273 -0.123 0.827 1.00 0.00 63 THR A C 4
ATOM 5959 O O . THR A 1 63 ? -6.506 0.612 1.436 1.00 0.00 63 THR A O 4
ATOM 5970 N N . LEU A 1 64 ? -7.412 -0.110 -0.494 1.00 0.00 64 LEU A N 4
ATOM 5971 C CA . LEU A 1 64 ? -6.581 0.718 -1.366 1.00 0.00 64 LEU A CA 4
ATOM 5972 C C . LEU A 1 64 ? -6.676 2.186 -0.974 1.00 0.00 64 LEU A C 4
ATOM 5973 O O . LEU A 1 64 ? -5.689 2.913 -1.006 1.00 0.00 64 LEU A O 4
ATOM 5989 N N . ARG A 1 65 ? -7.864 2.611 -0.585 1.00 0.00 65 ARG A N 4
ATOM 5990 C CA . ARG A 1 65 ? -8.074 3.994 -0.195 1.00 0.00 65 ARG A CA 4
ATOM 5991 C C . ARG A 1 65 ? -7.574 4.259 1.227 1.00 0.00 65 ARG A C 4
ATOM 5992 O O . ARG A 1 65 ? -7.279 5.403 1.575 1.00 0.00 65 ARG A O 4
ATOM 6013 N N . GLU A 1 66 ? -7.468 3.213 2.046 1.00 0.00 66 GLU A N 4
ATOM 6014 C CA . GLU A 1 66 ? -6.852 3.358 3.362 1.00 0.00 66 GLU A CA 4
ATOM 6015 C C . GLU A 1 66 ? -5.353 3.492 3.200 1.00 0.00 66 GLU A C 4
ATOM 6016 O O . GLU A 1 66 ? -4.722 4.354 3.809 1.00 0.00 66 GLU A O 4
ATOM 6028 N N . LEU A 1 67 ? -4.805 2.620 2.362 1.00 0.00 67 LEU A N 4
ATOM 6029 C CA . LEU A 1 67 ? -3.383 2.602 2.066 1.00 0.00 67 LEU A CA 4
ATOM 6030 C C . LEU A 1 67 ? -2.921 3.991 1.622 1.00 0.00 67 LEU A C 4
ATOM 6031 O O . LEU A 1 67 ? -1.884 4.497 2.049 1.00 0.00 67 LEU A O 4
ATOM 6047 N N . GLU A 1 68 ? -3.739 4.592 0.763 1.00 0.00 68 GLU A N 4
ATOM 6048 C CA . GLU A 1 68 ? -3.459 5.886 0.160 1.00 0.00 68 GLU A CA 4
ATOM 6049 C C . GLU A 1 68 ? -3.445 7.016 1.180 1.00 0.00 68 GLU A C 4
ATOM 6050 O O . GLU A 1 68 ? -2.411 7.652 1.402 1.00 0.00 68 GLU A O 4
ATOM 6062 N N . ARG A 1 69 ? -4.615 7.270 1.775 1.00 0.00 69 ARG A N 4
ATOM 6063 C CA . ARG A 1 69 ? -4.780 8.297 2.810 1.00 0.00 69 ARG A CA 4
ATOM 6064 C C . ARG A 1 69 ? -3.712 8.146 3.879 1.00 0.00 69 ARG A C 4
ATOM 6065 O O . ARG A 1 69 ? -3.302 9.117 4.525 1.00 0.00 69 ARG A O 4
ATOM 6086 N N . TYR A 1 70 ? -3.237 6.931 4.023 1.00 0.00 70 TYR A N 4
ATOM 6087 C CA . TYR A 1 70 ? -2.208 6.639 4.988 1.00 0.00 70 TYR A CA 4
ATOM 6088 C C . TYR A 1 70 ? -0.852 7.157 4.517 1.00 0.00 70 TYR A C 4
ATOM 6089 O O . TYR A 1 70 ? -0.232 7.975 5.187 1.00 0.00 70 TYR A O 4
ATOM 6107 N N . VAL A 1 71 ? -0.380 6.676 3.375 1.00 0.00 71 VAL A N 4
ATOM 6108 C CA . VAL A 1 71 ? 0.960 7.022 2.923 1.00 0.00 71 VAL A CA 4
ATOM 6109 C C . VAL A 1 71 ? 1.070 8.491 2.622 1.00 0.00 71 VAL A C 4
ATOM 6110 O O . VAL A 1 71 ? 2.083 9.105 2.915 1.00 0.00 71 VAL A O 4
ATOM 6123 N N . THR A 1 72 ? 0.019 9.065 2.075 1.00 0.00 72 THR A N 4
ATOM 6124 C CA . THR A 1 72 ? 0.029 10.474 1.777 1.00 0.00 72 THR A CA 4
ATOM 6125 C C . THR A 1 72 ? 0.107 11.266 3.088 1.00 0.00 72 THR A C 4
ATOM 6126 O O . THR A 1 72 ? 0.600 12.380 3.112 1.00 0.00 72 THR A O 4
ATOM 6137 N N . SER A 1 73 ? -0.316 10.657 4.197 1.00 0.00 73 SER A N 4
ATOM 6138 C CA . SER A 1 73 ? -0.194 11.303 5.493 1.00 0.00 73 SER A CA 4
ATOM 6139 C C . SER A 1 73 ? 1.269 11.285 5.946 1.00 0.00 73 SER A C 4
ATOM 6140 O O . SER A 1 73 ? 1.725 12.171 6.672 1.00 0.00 73 SER A O 4
ATOM 6148 N N . CYS A 1 74 ? 1.999 10.271 5.489 1.00 0.00 74 CYS A N 4
ATOM 6149 C CA . CYS A 1 74 ? 3.392 10.083 5.865 1.00 0.00 74 CYS A CA 4
ATOM 6150 C C . CYS A 1 74 ? 4.321 10.814 4.899 1.00 0.00 74 CYS A C 4
ATOM 6151 O O . CYS A 1 74 ? 5.340 11.376 5.296 1.00 0.00 74 CYS A O 4
ATOM 6159 N N . LEU A 1 75 ? 3.958 10.788 3.631 1.00 0.00 75 LEU A N 4
ATOM 6160 C CA . LEU A 1 75 ? 4.750 11.411 2.575 1.00 0.00 75 LEU A CA 4
ATOM 6161 C C . LEU A 1 75 ? 4.518 12.917 2.490 1.00 0.00 75 LEU A C 4
ATOM 6162 O O . LEU A 1 75 ? 5.476 13.682 2.387 1.00 0.00 75 LEU A O 4
ATOM 6178 N N . ARG A 1 76 ? 3.252 13.351 2.527 1.00 0.00 76 ARG A N 4
ATOM 6179 C CA . ARG A 1 76 ? 2.947 14.778 2.502 1.00 0.00 76 ARG A CA 4
ATOM 6180 C C . ARG A 1 76 ? 3.552 15.462 3.714 1.00 0.00 76 ARG A C 4
ATOM 6181 O O . ARG A 1 76 ? 3.893 16.637 3.651 1.00 0.00 76 ARG A O 4
ATOM 6202 N N . LYS A 1 77 ? 3.695 14.700 4.801 1.00 0.00 77 LYS A N 4
ATOM 6203 C CA . LYS A 1 77 ? 4.343 15.181 6.027 1.00 0.00 77 LYS A CA 4
ATOM 6204 C C . LYS A 1 77 ? 3.803 16.539 6.495 1.00 0.00 77 LYS A C 4
ATOM 6205 O O . LYS A 1 77 ? 4.280 17.594 6.063 1.00 0.00 77 LYS A O 4
ATOM 6224 N N . LYS A 1 78 ? 2.834 16.515 7.409 1.00 0.00 78 LYS A N 4
ATOM 6225 C CA . LYS A 1 78 ? 2.198 17.736 7.862 1.00 0.00 78 LYS A CA 4
ATOM 6226 C C . LYS A 1 78 ? 3.138 18.507 8.772 1.00 0.00 78 LYS A C 4
ATOM 6227 O O . LYS A 1 78 ? 3.727 17.930 9.688 1.00 0.00 78 LYS A O 4
ATOM 6246 N N . ARG A 1 79 ? 3.267 19.803 8.511 1.00 0.00 79 ARG A N 4
ATOM 6247 C CA . ARG A 1 79 ? 4.162 20.669 9.267 1.00 0.00 79 ARG A CA 4
ATOM 6248 C C . ARG A 1 79 ? 5.594 20.156 9.166 1.00 0.00 79 ARG A C 4
ATOM 6249 O O . ARG A 1 79 ? 6.102 19.491 10.074 1.00 0.00 79 ARG A O 4
ATOM 6270 N N . LYS A 1 80 ? 6.216 20.459 8.036 1.00 0.00 80 LYS A N 4
ATOM 6271 C CA . LYS A 1 80 ? 7.588 20.031 7.742 1.00 0.00 80 LYS A CA 4
ATOM 6272 C C . LYS A 1 80 ? 8.532 20.342 8.904 1.00 0.00 80 LYS A C 4
ATOM 6273 O O . LYS A 1 80 ? 8.707 21.509 9.267 1.00 0.00 80 LYS A O 4
ATOM 6292 N N . PRO A 1 81 ? 9.128 19.306 9.526 1.00 0.00 81 PRO A N 4
ATOM 6293 C CA . PRO A 1 81 ? 10.122 19.494 10.593 1.00 0.00 81 PRO A CA 4
ATOM 6294 C C . PRO A 1 81 ? 11.314 20.312 10.117 1.00 0.00 81 PRO A C 4
ATOM 6295 O O . PRO A 1 81 ? 11.902 20.023 9.076 1.00 0.00 81 PRO A O 4
ATOM 6306 N N . GLN A 1 82 ? 11.662 21.337 10.878 1.00 0.00 82 GLN A N 4
ATOM 6307 C CA . GLN A 1 82 ? 12.761 22.216 10.513 1.00 0.00 82 GLN A CA 4
ATOM 6308 C C . GLN A 1 82 ? 13.962 21.966 11.416 1.00 0.00 82 GLN A C 4
ATOM 6309 O O . GLN A 1 82 ? 14.449 22.870 12.098 1.00 0.00 82 GLN A O 4
ATOM 6323 N N . ALA A 1 83 ? 14.433 20.730 11.414 1.00 0.00 83 ALA A N 4
ATOM 6324 C CA . ALA A 1 83 ? 15.552 20.336 12.251 1.00 0.00 83 ALA A CA 4
ATOM 6325 C C . ALA A 1 83 ? 16.799 20.121 11.404 1.00 0.00 83 ALA A C 4
ATOM 6326 O O . ALA A 1 83 ? 17.652 21.029 11.366 1.00 0.00 83 ALA A O 4
ATOM 6334 N N . LYS B 2 1 ? 3.298 -6.048 -11.748 1.00 0.00 201 LYS B N 4
ATOM 6335 C CA . LYS B 2 1 ? 2.824 -4.730 -11.263 1.00 0.00 201 LYS B CA 4
ATOM 6336 C C . LYS B 2 1 ? 3.471 -4.371 -9.932 1.00 0.00 201 LYS B C 4
ATOM 6337 O O . LYS B 2 1 ? 4.149 -3.351 -9.817 1.00 0.00 201 LYS B O 4
ATOM 6358 N N . TRP B 2 2 ? 3.260 -5.212 -8.929 1.00 0.00 202 TRP B N 4
ATOM 6359 C CA . TRP B 2 2 ? 3.724 -4.928 -7.583 1.00 0.00 202 TRP B CA 4
ATOM 6360 C C . TRP B 2 2 ? 3.955 -6.234 -6.823 1.00 0.00 202 TRP B C 4
ATOM 6361 O O . TRP B 2 2 ? 3.502 -6.404 -5.693 1.00 0.00 202 TRP B O 4
ATOM 6382 N N . THR B 2 3 ? 4.652 -7.166 -7.462 1.00 0.00 203 THR B N 4
ATOM 6383 C CA . THR B 2 3 ? 4.953 -8.447 -6.838 1.00 0.00 203 THR B CA 4
ATOM 6384 C C . THR B 2 3 ? 6.159 -8.334 -5.909 1.00 0.00 203 THR B C 4
ATOM 6385 O O . THR B 2 3 ? 6.604 -7.223 -5.599 1.00 0.00 203 THR B O 4
ATOM 6396 N N . LEU B 2 4 ? 6.674 -9.481 -5.460 1.00 0.00 204 LEU B N 4
ATOM 6397 C CA . LEU B 2 4 ? 7.766 -9.522 -4.490 1.00 0.00 204 LEU B CA 4
ATOM 6398 C C . LEU B 2 4 ? 8.926 -8.625 -4.904 1.00 0.00 204 LEU B C 4
ATOM 6399 O O . LEU B 2 4 ? 9.538 -7.979 -4.061 1.00 0.00 204 LEU B O 4
ATOM 6415 N N . GLU B 2 5 ? 9.210 -8.570 -6.198 1.00 0.00 205 GLU B N 4
ATOM 6416 C CA . GLU B 2 5 ? 10.295 -7.743 -6.705 1.00 0.00 205 GLU B CA 4
ATOM 6417 C C . GLU B 2 5 ? 10.120 -6.293 -6.270 1.00 0.00 205 GLU B C 4
ATOM 6418 O O . GLU B 2 5 ? 10.898 -5.781 -5.471 1.00 0.00 205 GLU B O 4
ATOM 6430 N N . ARG B 2 6 ? 9.074 -5.651 -6.763 1.00 0.00 206 ARG B N 4
ATOM 6431 C CA . ARG B 2 6 ? 8.827 -4.249 -6.452 1.00 0.00 206 ARG B CA 4
ATOM 6432 C C . ARG B 2 6 ? 8.683 -4.047 -4.944 1.00 0.00 206 ARG B C 4
ATOM 6433 O O . ARG B 2 6 ? 9.498 -3.361 -4.316 1.00 0.00 206 ARG B O 4
ATOM 6454 N N . LEU B 2 7 ? 7.676 -4.692 -4.367 1.00 0.00 207 LEU B N 4
ATOM 6455 C CA . LEU B 2 7 ? 7.343 -4.493 -2.964 1.00 0.00 207 LEU B CA 4
ATOM 6456 C C . LEU B 2 7 ? 8.448 -4.989 -2.041 1.00 0.00 207 LEU B C 4
ATOM 6457 O O . LEU B 2 7 ? 9.150 -4.189 -1.439 1.00 0.00 207 LEU B O 4
ATOM 6473 N N . LYS B 2 8 ? 8.614 -6.303 -1.960 1.00 0.00 208 LYS B N 4
ATOM 6474 C CA . LYS B 2 8 ? 9.500 -6.913 -0.970 1.00 0.00 208 LYS B CA 4
ATOM 6475 C C . LYS B 2 8 ? 10.934 -6.393 -1.080 1.00 0.00 208 LYS B C 4
ATOM 6476 O O . LYS B 2 8 ? 11.569 -6.097 -0.064 1.00 0.00 208 LYS B O 4
ATOM 6495 N N . ARG B 2 9 ? 11.438 -6.258 -2.305 1.00 0.00 209 ARG B N 4
ATOM 6496 C CA . ARG B 2 9 ? 12.836 -5.892 -2.500 1.00 0.00 209 ARG B CA 4
ATOM 6497 C C . ARG B 2 9 ? 13.095 -4.449 -2.071 1.00 0.00 209 ARG B C 4
ATOM 6498 O O . ARG B 2 9 ? 14.161 -4.144 -1.539 1.00 0.00 209 ARG B O 4
ATOM 6519 N N . LYS B 2 10 ? 12.126 -3.558 -2.287 1.00 0.00 210 LYS B N 4
ATOM 6520 C CA . LYS B 2 10 ? 12.286 -2.175 -1.849 1.00 0.00 210 LYS B CA 4
ATOM 6521 C C . LYS B 2 10 ? 11.842 -2.027 -0.392 1.00 0.00 210 LYS B C 4
ATOM 6522 O O . LYS B 2 10 ? 12.322 -1.155 0.331 1.00 0.00 210 LYS B O 4
ATOM 6541 N N . TYR B 2 11 ? 10.932 -2.899 0.024 1.00 0.00 211 TYR B N 4
ATOM 6542 C CA . TYR B 2 11 ? 10.455 -2.954 1.403 1.00 0.00 211 TYR B CA 4
ATOM 6543 C C . TYR B 2 11 ? 11.629 -3.162 2.352 1.00 0.00 211 TYR B C 4
ATOM 6544 O O . TYR B 2 11 ? 11.833 -2.395 3.294 1.00 0.00 211 TYR B O 4
ATOM 6562 N N . ARG B 2 12 ? 12.414 -4.197 2.076 1.00 0.00 212 ARG B N 4
ATOM 6563 C CA . ARG B 2 12 ? 13.534 -4.563 2.931 1.00 0.00 212 ARG B CA 4
ATOM 6564 C C . ARG B 2 12 ? 14.780 -3.764 2.566 1.00 0.00 212 ARG B C 4
ATOM 6565 O O . ARG B 2 12 ? 15.852 -3.976 3.131 1.00 0.00 212 ARG B O 4
ATOM 6586 N N . ASN B 2 13 ? 14.634 -2.853 1.616 1.00 0.00 213 ASN B N 4
ATOM 6587 C CA . ASN B 2 13 ? 15.751 -2.041 1.159 1.00 0.00 213 ASN B CA 4
ATOM 6588 C C . ASN B 2 13 ? 16.002 -0.896 2.128 1.00 0.00 213 ASN B C 4
ATOM 6589 O O . ASN B 2 13 ? 15.236 0.088 2.102 1.00 0.00 213 ASN B O 4
ATOM 6601 N N . SER A 1 1 ? -23.114 10.389 7.259 1.00 0.00 1 SER A N 5
ATOM 6602 C CA . SER A 1 1 ? -22.309 9.194 7.583 1.00 0.00 1 SER A CA 5
ATOM 6603 C C . SER A 1 1 ? -22.247 8.241 6.395 1.00 0.00 1 SER A C 5
ATOM 6604 O O . SER A 1 1 ? -22.084 7.034 6.564 1.00 0.00 1 SER A O 5
ATOM 6614 N N . GLU A 1 2 ? -22.402 8.775 5.195 1.00 0.00 2 GLU A N 5
ATOM 6615 C CA . GLU A 1 2 ? -22.355 7.952 4.000 1.00 0.00 2 GLU A CA 5
ATOM 6616 C C . GLU A 1 2 ? -20.984 7.996 3.323 1.00 0.00 2 GLU A C 5
ATOM 6617 O O . GLU A 1 2 ? -20.813 7.439 2.244 1.00 0.00 2 GLU A O 5
ATOM 6629 N N . GLU A 1 3 ? -20.013 8.647 3.961 1.00 0.00 3 GLU A N 5
ATOM 6630 C CA . GLU A 1 3 ? -18.673 8.801 3.390 1.00 0.00 3 GLU A CA 5
ATOM 6631 C C . GLU A 1 3 ? -18.045 7.436 3.121 1.00 0.00 3 GLU A C 5
ATOM 6632 O O . GLU A 1 3 ? -17.483 7.195 2.053 1.00 0.00 3 GLU A O 5
ATOM 6644 N N . GLU A 1 4 ? -18.173 6.547 4.094 1.00 0.00 4 GLU A N 5
ATOM 6645 C CA . GLU A 1 4 ? -17.628 5.200 3.998 1.00 0.00 4 GLU A CA 5
ATOM 6646 C C . GLU A 1 4 ? -18.255 4.422 2.841 1.00 0.00 4 GLU A C 5
ATOM 6647 O O . GLU A 1 4 ? -17.611 3.560 2.244 1.00 0.00 4 GLU A O 5
ATOM 6659 N N . ASP A 1 5 ? -19.500 4.737 2.512 1.00 0.00 5 ASP A N 5
ATOM 6660 C CA . ASP A 1 5 ? -20.189 4.062 1.417 1.00 0.00 5 ASP A CA 5
ATOM 6661 C C . ASP A 1 5 ? -20.160 4.909 0.154 1.00 0.00 5 ASP A C 5
ATOM 6662 O O . ASP A 1 5 ? -20.803 4.588 -0.844 1.00 0.00 5 ASP A O 5
ATOM 6671 N N . LYS A 1 6 ? -19.405 5.993 0.201 1.00 0.00 6 LYS A N 5
ATOM 6672 C CA . LYS A 1 6 ? -19.283 6.896 -0.930 1.00 0.00 6 LYS A CA 5
ATOM 6673 C C . LYS A 1 6 ? -17.911 6.723 -1.571 1.00 0.00 6 LYS A C 5
ATOM 6674 O O . LYS A 1 6 ? -17.581 7.373 -2.565 1.00 0.00 6 LYS A O 5
ATOM 6693 N N . CYS A 1 7 ? -17.125 5.829 -0.987 1.00 0.00 7 CYS A N 5
ATOM 6694 C CA . CYS A 1 7 ? -15.776 5.541 -1.450 1.00 0.00 7 CYS A CA 5
ATOM 6695 C C . CYS A 1 7 ? -15.770 5.132 -2.921 1.00 0.00 7 CYS A C 5
ATOM 6696 O O . CYS A 1 7 ? -16.576 4.301 -3.353 1.00 0.00 7 CYS A O 5
ATOM 6704 N N . LYS A 1 8 ? -14.870 5.727 -3.686 1.00 0.00 8 LYS A N 5
ATOM 6705 C CA . LYS A 1 8 ? -14.719 5.405 -5.088 1.00 0.00 8 LYS A CA 5
ATOM 6706 C C . LYS A 1 8 ? -13.532 4.467 -5.285 1.00 0.00 8 LYS A C 5
ATOM 6707 O O . LYS A 1 8 ? -12.519 4.574 -4.591 1.00 0.00 8 LYS A O 5
ATOM 6726 N N . PRO A 1 9 ? -13.660 3.520 -6.224 1.00 0.00 9 PRO A N 5
ATOM 6727 C CA . PRO A 1 9 ? -12.597 2.564 -6.546 1.00 0.00 9 PRO A CA 5
ATOM 6728 C C . PRO A 1 9 ? -11.321 3.262 -6.999 1.00 0.00 9 PRO A C 5
ATOM 6729 O O . PRO A 1 9 ? -11.361 4.227 -7.763 1.00 0.00 9 PRO A O 5
ATOM 6740 N N . MET A 1 10 ? -10.195 2.781 -6.496 1.00 0.00 10 MET A N 5
ATOM 6741 C CA . MET A 1 10 ? -8.903 3.342 -6.836 1.00 0.00 10 MET A CA 5
ATOM 6742 C C . MET A 1 10 ? -8.547 3.005 -8.281 1.00 0.00 10 MET A C 5
ATOM 6743 O O . MET A 1 10 ? -8.389 1.834 -8.632 1.00 0.00 10 MET A O 5
ATOM 6757 N N . SER A 1 11 ? -8.435 4.036 -9.115 1.00 0.00 11 SER A N 5
ATOM 6758 C CA . SER A 1 11 ? -8.177 3.851 -10.542 1.00 0.00 11 SER A CA 5
ATOM 6759 C C . SER A 1 11 ? -6.767 3.314 -10.784 1.00 0.00 11 SER A C 5
ATOM 6760 O O . SER A 1 11 ? -5.937 3.320 -9.876 1.00 0.00 11 SER A O 5
ATOM 6768 N N . TYR A 1 12 ? -6.498 2.854 -12.005 1.00 0.00 12 TYR A N 5
ATOM 6769 C CA . TYR A 1 12 ? -5.202 2.256 -12.339 1.00 0.00 12 TYR A CA 5
ATOM 6770 C C . TYR A 1 12 ? -4.044 3.189 -12.006 1.00 0.00 12 TYR A C 5
ATOM 6771 O O . TYR A 1 12 ? -3.141 2.820 -11.250 1.00 0.00 12 TYR A O 5
ATOM 6789 N N . GLU A 1 13 ? -4.071 4.391 -12.564 1.00 0.00 13 GLU A N 5
ATOM 6790 C CA . GLU A 1 13 ? -2.989 5.347 -12.362 1.00 0.00 13 GLU A CA 5
ATOM 6791 C C . GLU A 1 13 ? -2.831 5.698 -10.887 1.00 0.00 13 GLU A C 5
ATOM 6792 O O . GLU A 1 13 ? -1.751 6.090 -10.445 1.00 0.00 13 GLU A O 5
ATOM 6804 N N . GLU A 1 14 ? -3.897 5.517 -10.121 1.00 0.00 14 GLU A N 5
ATOM 6805 C CA . GLU A 1 14 ? -3.847 5.772 -8.698 1.00 0.00 14 GLU A CA 5
ATOM 6806 C C . GLU A 1 14 ? -3.237 4.580 -7.995 1.00 0.00 14 GLU A C 5
ATOM 6807 O O . GLU A 1 14 ? -2.356 4.731 -7.164 1.00 0.00 14 GLU A O 5
ATOM 6819 N N . LYS A 1 15 ? -3.727 3.395 -8.339 1.00 0.00 15 LYS A N 5
ATOM 6820 C CA . LYS A 1 15 ? -3.182 2.150 -7.843 1.00 0.00 15 LYS A CA 5
ATOM 6821 C C . LYS A 1 15 ? -1.678 2.063 -8.034 1.00 0.00 15 LYS A C 5
ATOM 6822 O O . LYS A 1 15 ? -0.938 1.818 -7.083 1.00 0.00 15 LYS A O 5
ATOM 6841 N N . ARG A 1 16 ? -1.232 2.254 -9.266 1.00 0.00 16 ARG A N 5
ATOM 6842 C CA . ARG A 1 16 ? 0.184 2.158 -9.577 1.00 0.00 16 ARG A CA 5
ATOM 6843 C C . ARG A 1 16 ? 0.968 3.215 -8.827 1.00 0.00 16 ARG A C 5
ATOM 6844 O O . ARG A 1 16 ? 2.061 2.937 -8.323 1.00 0.00 16 ARG A O 5
ATOM 6865 N N . GLN A 1 17 ? 0.414 4.418 -8.717 1.00 0.00 17 GLN A N 5
ATOM 6866 C CA . GLN A 1 17 ? 1.099 5.445 -7.971 1.00 0.00 17 GLN A CA 5
ATOM 6867 C C . GLN A 1 17 ? 1.085 5.087 -6.489 1.00 0.00 17 GLN A C 5
ATOM 6868 O O . GLN A 1 17 ? 2.073 5.271 -5.805 1.00 0.00 17 GLN A O 5
ATOM 6882 N N . LEU A 1 18 ? -0.017 4.496 -6.037 1.00 0.00 18 LEU A N 5
ATOM 6883 C CA . LEU A 1 18 ? -0.180 4.065 -4.655 1.00 0.00 18 LEU A CA 5
ATOM 6884 C C . LEU A 1 18 ? 0.891 3.074 -4.269 1.00 0.00 18 LEU A C 5
ATOM 6885 O O . LEU A 1 18 ? 1.551 3.233 -3.249 1.00 0.00 18 LEU A O 5
ATOM 6901 N N . SER A 1 19 ? 1.062 2.052 -5.096 1.00 0.00 19 SER A N 5
ATOM 6902 C CA . SER A 1 19 ? 2.083 1.054 -4.856 1.00 0.00 19 SER A CA 5
ATOM 6903 C C . SER A 1 19 ? 3.453 1.727 -4.757 1.00 0.00 19 SER A C 5
ATOM 6904 O O . SER A 1 19 ? 4.347 1.260 -4.050 1.00 0.00 19 SER A O 5
ATOM 6912 N N . LEU A 1 20 ? 3.597 2.829 -5.487 1.00 0.00 20 LEU A N 5
ATOM 6913 C CA . LEU A 1 20 ? 4.811 3.639 -5.438 1.00 0.00 20 LEU A CA 5
ATOM 6914 C C . LEU A 1 20 ? 4.881 4.502 -4.167 1.00 0.00 20 LEU A C 5
ATOM 6915 O O . LEU A 1 20 ? 5.879 4.460 -3.458 1.00 0.00 20 LEU A O 5
ATOM 6931 N N . ASP A 1 21 ? 3.838 5.294 -3.881 1.00 0.00 21 ASP A N 5
ATOM 6932 C CA . ASP A 1 21 ? 3.795 6.105 -2.674 1.00 0.00 21 ASP A CA 5
ATOM 6933 C C . ASP A 1 21 ? 4.041 5.238 -1.442 1.00 0.00 21 ASP A C 5
ATOM 6934 O O . ASP A 1 21 ? 4.748 5.629 -0.506 1.00 0.00 21 ASP A O 5
ATOM 6943 N N . ILE A 1 22 ? 3.476 4.045 -1.478 1.00 0.00 22 ILE A N 5
ATOM 6944 C CA . ILE A 1 22 ? 3.629 3.072 -0.405 1.00 0.00 22 ILE A CA 5
ATOM 6945 C C . ILE A 1 22 ? 5.069 2.565 -0.311 1.00 0.00 22 ILE A C 5
ATOM 6946 O O . ILE A 1 22 ? 5.588 2.353 0.781 1.00 0.00 22 ILE A O 5
ATOM 6962 N N . ASN A 1 23 ? 5.725 2.400 -1.449 1.00 0.00 23 ASN A N 5
ATOM 6963 C CA . ASN A 1 23 ? 7.096 1.899 -1.460 1.00 0.00 23 ASN A CA 5
ATOM 6964 C C . ASN A 1 23 ? 8.096 3.019 -1.159 1.00 0.00 23 ASN A C 5
ATOM 6965 O O . ASN A 1 23 ? 9.272 2.760 -0.901 1.00 0.00 23 ASN A O 5
ATOM 6976 N N . LYS A 1 24 ? 7.626 4.267 -1.195 1.00 0.00 24 LYS A N 5
ATOM 6977 C CA . LYS A 1 24 ? 8.442 5.403 -0.779 1.00 0.00 24 LYS A CA 5
ATOM 6978 C C . LYS A 1 24 ? 8.683 5.367 0.720 1.00 0.00 24 LYS A C 5
ATOM 6979 O O . LYS A 1 24 ? 9.709 5.849 1.207 1.00 0.00 24 LYS A O 5
ATOM 6998 N N . LEU A 1 25 ? 7.715 4.819 1.447 1.00 0.00 25 LEU A N 5
ATOM 6999 C CA . LEU A 1 25 ? 7.799 4.720 2.892 1.00 0.00 25 LEU A CA 5
ATOM 7000 C C . LEU A 1 25 ? 9.024 3.926 3.324 1.00 0.00 25 LEU A C 5
ATOM 7001 O O . LEU A 1 25 ? 9.475 3.016 2.624 1.00 0.00 25 LEU A O 5
ATOM 7017 N N . PRO A 1 26 ? 9.591 4.289 4.477 1.00 0.00 26 PRO A N 5
ATOM 7018 C CA . PRO A 1 26 ? 10.612 3.477 5.132 1.00 0.00 26 PRO A CA 5
ATOM 7019 C C . PRO A 1 26 ? 10.060 2.102 5.516 1.00 0.00 26 PRO A C 5
ATOM 7020 O O . PRO A 1 26 ? 8.846 1.953 5.684 1.00 0.00 26 PRO A O 5
ATOM 7031 N N . GLY A 1 27 ? 10.941 1.114 5.662 1.00 0.00 27 GLY A N 5
ATOM 7032 C CA . GLY A 1 27 ? 10.513 -0.268 5.874 1.00 0.00 27 GLY A CA 5
ATOM 7033 C C . GLY A 1 27 ? 9.457 -0.424 6.959 1.00 0.00 27 GLY A C 5
ATOM 7034 O O . GLY A 1 27 ? 8.465 -1.135 6.771 1.00 0.00 27 GLY A O 5
ATOM 7038 N N . GLU A 1 28 ? 9.667 0.255 8.082 1.00 0.00 28 GLU A N 5
ATOM 7039 C CA . GLU A 1 28 ? 8.733 0.226 9.207 1.00 0.00 28 GLU A CA 5
ATOM 7040 C C . GLU A 1 28 ? 7.322 0.624 8.771 1.00 0.00 28 GLU A C 5
ATOM 7041 O O . GLU A 1 28 ? 6.329 0.046 9.220 1.00 0.00 28 GLU A O 5
ATOM 7053 N N . LYS A 1 29 ? 7.241 1.589 7.871 1.00 0.00 29 LYS A N 5
ATOM 7054 C CA . LYS A 1 29 ? 5.965 2.164 7.487 1.00 0.00 29 LYS A CA 5
ATOM 7055 C C . LYS A 1 29 ? 5.203 1.275 6.512 1.00 0.00 29 LYS A C 5
ATOM 7056 O O . LYS A 1 29 ? 3.976 1.302 6.478 1.00 0.00 29 LYS A O 5
ATOM 7075 N N . LEU A 1 30 ? 5.899 0.461 5.737 1.00 0.00 30 LEU A N 5
ATOM 7076 C CA . LEU A 1 30 ? 5.195 -0.504 4.904 1.00 0.00 30 LEU A CA 5
ATOM 7077 C C . LEU A 1 30 ? 4.606 -1.600 5.785 1.00 0.00 30 LEU A C 5
ATOM 7078 O O . LEU A 1 30 ? 3.720 -2.341 5.368 1.00 0.00 30 LEU A O 5
ATOM 7094 N N . GLY A 1 31 ? 5.082 -1.669 7.025 1.00 0.00 31 GLY A N 5
ATOM 7095 C CA . GLY A 1 31 ? 4.508 -2.581 7.997 1.00 0.00 31 GLY A CA 5
ATOM 7096 C C . GLY A 1 31 ? 3.092 -2.186 8.367 1.00 0.00 31 GLY A C 5
ATOM 7097 O O . GLY A 1 31 ? 2.345 -2.964 8.957 1.00 0.00 31 GLY A O 5
ATOM 7101 N N . ARG A 1 32 ? 2.735 -0.960 8.026 1.00 0.00 32 ARG A N 5
ATOM 7102 C CA . ARG A 1 32 ? 1.378 -0.467 8.213 1.00 0.00 32 ARG A CA 5
ATOM 7103 C C . ARG A 1 32 ? 0.462 -0.925 7.079 1.00 0.00 32 ARG A C 5
ATOM 7104 O O . ARG A 1 32 ? -0.597 -1.487 7.329 1.00 0.00 32 ARG A O 5
ATOM 7125 N N . VAL A 1 33 ? 0.865 -0.673 5.834 1.00 0.00 33 VAL A N 5
ATOM 7126 C CA . VAL A 1 33 ? 0.060 -1.067 4.679 1.00 0.00 33 VAL A CA 5
ATOM 7127 C C . VAL A 1 33 ? -0.148 -2.569 4.639 1.00 0.00 33 VAL A C 5
ATOM 7128 O O . VAL A 1 33 ? -1.243 -3.024 4.329 1.00 0.00 33 VAL A O 5
ATOM 7141 N N . VAL A 1 34 ? 0.883 -3.343 4.967 1.00 0.00 34 VAL A N 5
ATOM 7142 C CA . VAL A 1 34 ? 0.721 -4.782 5.042 1.00 0.00 34 VAL A CA 5
ATOM 7143 C C . VAL A 1 34 ? -0.290 -5.126 6.132 1.00 0.00 34 VAL A C 5
ATOM 7144 O O . VAL A 1 34 ? -1.152 -5.967 5.933 1.00 0.00 34 VAL A O 5
ATOM 7157 N N . HIS A 1 35 ? -0.218 -4.417 7.257 1.00 0.00 35 HIS A N 5
ATOM 7158 C CA . HIS A 1 35 ? -1.170 -4.600 8.346 1.00 0.00 35 HIS A CA 5
ATOM 7159 C C . HIS A 1 35 ? -2.580 -4.243 7.882 1.00 0.00 35 HIS A C 5
ATOM 7160 O O . HIS A 1 35 ? -3.531 -4.963 8.171 1.00 0.00 35 HIS A O 5
ATOM 7175 N N . ILE A 1 36 ? -2.710 -3.131 7.162 1.00 0.00 36 ILE A N 5
ATOM 7176 C CA . ILE A 1 36 ? -3.999 -2.743 6.605 1.00 0.00 36 ILE A CA 5
ATOM 7177 C C . ILE A 1 36 ? -4.483 -3.796 5.616 1.00 0.00 36 ILE A C 5
ATOM 7178 O O . ILE A 1 36 ? -5.508 -4.430 5.834 1.00 0.00 36 ILE A O 5
ATOM 7194 N N . ILE A 1 37 ? -3.732 -3.985 4.543 1.00 0.00 37 ILE A N 5
ATOM 7195 C CA . ILE A 1 37 ? -4.089 -4.952 3.514 1.00 0.00 37 ILE A CA 5
ATOM 7196 C C . ILE A 1 37 ? -4.393 -6.337 4.099 1.00 0.00 37 ILE A C 5
ATOM 7197 O O . ILE A 1 37 ? -5.449 -6.883 3.842 1.00 0.00 37 ILE A O 5
ATOM 7213 N N . GLN A 1 38 ? -3.480 -6.889 4.895 1.00 0.00 38 GLN A N 5
ATOM 7214 C CA . GLN A 1 38 ? -3.653 -8.238 5.445 1.00 0.00 38 GLN A CA 5
ATOM 7215 C C . GLN A 1 38 ? -4.932 -8.349 6.275 1.00 0.00 38 GLN A C 5
ATOM 7216 O O . GLN A 1 38 ? -5.643 -9.352 6.202 1.00 0.00 38 GLN A O 5
ATOM 7230 N N . SER A 1 39 ? -5.224 -7.319 7.062 1.00 0.00 39 SER A N 5
ATOM 7231 C CA . SER A 1 39 ? -6.399 -7.319 7.909 1.00 0.00 39 SER A CA 5
ATOM 7232 C C . SER A 1 39 ? -7.677 -7.143 7.087 1.00 0.00 39 SER A C 5
ATOM 7233 O O . SER A 1 39 ? -8.700 -7.783 7.355 1.00 0.00 39 SER A O 5
ATOM 7241 N N . ARG A 1 40 ? -7.610 -6.273 6.087 1.00 0.00 40 ARG A N 5
ATOM 7242 C CA . ARG A 1 40 ? -8.754 -5.982 5.232 1.00 0.00 40 ARG A CA 5
ATOM 7243 C C . ARG A 1 40 ? -8.962 -7.097 4.210 1.00 0.00 40 ARG A C 5
ATOM 7244 O O . ARG A 1 40 ? -10.086 -7.360 3.785 1.00 0.00 40 ARG A O 5
ATOM 7265 N N . GLU A 1 41 ? -7.871 -7.743 3.825 1.00 0.00 41 GLU A N 5
ATOM 7266 C CA . GLU A 1 41 ? -7.897 -8.826 2.850 1.00 0.00 41 GLU A CA 5
ATOM 7267 C C . GLU A 1 41 ? -7.487 -10.142 3.515 1.00 0.00 41 GLU A C 5
ATOM 7268 O O . GLU A 1 41 ? -6.316 -10.528 3.459 1.00 0.00 41 GLU A O 5
ATOM 7280 N N . PRO A 1 42 ? -8.435 -10.859 4.148 1.00 0.00 42 PRO A N 5
ATOM 7281 C CA . PRO A 1 42 ? -8.148 -12.120 4.862 1.00 0.00 42 PRO A CA 5
ATOM 7282 C C . PRO A 1 42 ? -7.599 -13.235 3.959 1.00 0.00 42 PRO A C 5
ATOM 7283 O O . PRO A 1 42 ? -7.350 -14.352 4.417 1.00 0.00 42 PRO A O 5
ATOM 7294 N N . SER A 1 43 ? -7.405 -12.934 2.685 1.00 0.00 43 SER A N 5
ATOM 7295 C CA . SER A 1 43 ? -6.968 -13.933 1.724 1.00 0.00 43 SER A CA 5
ATOM 7296 C C . SER A 1 43 ? -5.442 -13.959 1.601 1.00 0.00 43 SER A C 5
ATOM 7297 O O . SER A 1 43 ? -4.880 -14.887 1.020 1.00 0.00 43 SER A O 5
ATOM 7305 N N . LEU A 1 44 ? -4.765 -12.957 2.159 1.00 0.00 44 LEU A N 5
ATOM 7306 C CA . LEU A 1 44 ? -3.318 -12.861 1.992 1.00 0.00 44 LEU A CA 5
ATOM 7307 C C . LEU A 1 44 ? -2.570 -12.802 3.325 1.00 0.00 44 LEU A C 5
ATOM 7308 O O . LEU A 1 44 ? -1.418 -12.369 3.378 1.00 0.00 44 LEU A O 5
ATOM 7324 N N . LYS A 1 45 ? -3.194 -13.281 4.394 1.00 0.00 45 LYS A N 5
ATOM 7325 C CA . LYS A 1 45 ? -2.551 -13.259 5.707 1.00 0.00 45 LYS A CA 5
ATOM 7326 C C . LYS A 1 45 ? -1.538 -14.397 5.836 1.00 0.00 45 LYS A C 5
ATOM 7327 O O . LYS A 1 45 ? -0.967 -14.620 6.903 1.00 0.00 45 LYS A O 5
ATOM 7346 N N . ASN A 1 46 ? -1.333 -15.116 4.741 1.00 0.00 46 ASN A N 5
ATOM 7347 C CA . ASN A 1 46 ? -0.310 -16.155 4.677 1.00 0.00 46 ASN A CA 5
ATOM 7348 C C . ASN A 1 46 ? 1.066 -15.523 4.500 1.00 0.00 46 ASN A C 5
ATOM 7349 O O . ASN A 1 46 ? 2.087 -16.119 4.848 1.00 0.00 46 ASN A O 5
ATOM 7360 N N . SER A 1 47 ? 1.086 -14.313 3.951 1.00 0.00 47 SER A N 5
ATOM 7361 C CA . SER A 1 47 ? 2.330 -13.600 3.732 1.00 0.00 47 SER A CA 5
ATOM 7362 C C . SER A 1 47 ? 2.817 -12.969 5.029 1.00 0.00 47 SER A C 5
ATOM 7363 O O . SER A 1 47 ? 2.077 -12.258 5.706 1.00 0.00 47 SER A O 5
ATOM 7371 N N . ASN A 1 48 ? 4.053 -13.261 5.374 1.00 0.00 48 ASN A N 5
ATOM 7372 C CA . ASN A 1 48 ? 4.703 -12.652 6.527 1.00 0.00 48 ASN A CA 5
ATOM 7373 C C . ASN A 1 48 ? 5.218 -11.276 6.138 1.00 0.00 48 ASN A C 5
ATOM 7374 O O . ASN A 1 48 ? 5.781 -11.145 5.061 1.00 0.00 48 ASN A O 5
ATOM 7385 N N . PRO A 1 49 ? 5.025 -10.230 6.967 1.00 0.00 49 PRO A N 5
ATOM 7386 C CA . PRO A 1 49 ? 5.345 -8.840 6.564 1.00 0.00 49 PRO A CA 5
ATOM 7387 C C . PRO A 1 49 ? 6.743 -8.681 5.958 1.00 0.00 49 PRO A C 5
ATOM 7388 O O . PRO A 1 49 ? 6.916 -7.956 4.979 1.00 0.00 49 PRO A O 5
ATOM 7399 N N . ASP A 1 50 ? 7.713 -9.421 6.483 1.00 0.00 50 ASP A N 5
ATOM 7400 C CA . ASP A 1 50 ? 9.108 -9.291 6.050 1.00 0.00 50 ASP A CA 5
ATOM 7401 C C . ASP A 1 50 ? 9.302 -9.888 4.668 1.00 0.00 50 ASP A C 5
ATOM 7402 O O . ASP A 1 50 ? 10.319 -9.667 4.012 1.00 0.00 50 ASP A O 5
ATOM 7411 N N . GLU A 1 51 ? 8.314 -10.641 4.234 1.00 0.00 51 GLU A N 5
ATOM 7412 C CA . GLU A 1 51 ? 8.367 -11.318 2.953 1.00 0.00 51 GLU A CA 5
ATOM 7413 C C . GLU A 1 51 ? 7.043 -11.100 2.242 1.00 0.00 51 GLU A C 5
ATOM 7414 O O . GLU A 1 51 ? 6.592 -11.925 1.448 1.00 0.00 51 GLU A O 5
ATOM 7426 N N . ILE A 1 52 ? 6.421 -9.976 2.561 1.00 0.00 52 ILE A N 5
ATOM 7427 C CA . ILE A 1 52 ? 5.077 -9.672 2.106 1.00 0.00 52 ILE A CA 5
ATOM 7428 C C . ILE A 1 52 ? 4.999 -9.594 0.580 1.00 0.00 52 ILE A C 5
ATOM 7429 O O . ILE A 1 52 ? 5.959 -9.208 -0.094 1.00 0.00 52 ILE A O 5
ATOM 7445 N N . GLU A 1 53 ? 3.858 -9.991 0.047 1.00 0.00 53 GLU A N 5
ATOM 7446 C CA . GLU A 1 53 ? 3.581 -9.857 -1.359 1.00 0.00 53 GLU A CA 5
ATOM 7447 C C . GLU A 1 53 ? 2.132 -9.407 -1.537 1.00 0.00 53 GLU A C 5
ATOM 7448 O O . GLU A 1 53 ? 1.207 -10.222 -1.507 1.00 0.00 53 GLU A O 5
ATOM 7460 N N . ILE A 1 54 ? 1.944 -8.103 -1.714 1.00 0.00 54 ILE A N 5
ATOM 7461 C CA . ILE A 1 54 ? 0.611 -7.519 -1.805 1.00 0.00 54 ILE A CA 5
ATOM 7462 C C . ILE A 1 54 ? 0.195 -7.385 -3.259 1.00 0.00 54 ILE A C 5
ATOM 7463 O O . ILE A 1 54 ? 0.976 -6.937 -4.095 1.00 0.00 54 ILE A O 5
ATOM 7479 N N . ASP A 1 55 ? -1.028 -7.777 -3.556 1.00 0.00 55 ASP A N 5
ATOM 7480 C CA . ASP A 1 55 ? -1.552 -7.652 -4.906 1.00 0.00 55 ASP A CA 5
ATOM 7481 C C . ASP A 1 55 ? -2.577 -6.531 -4.950 1.00 0.00 55 ASP A C 5
ATOM 7482 O O . ASP A 1 55 ? -3.695 -6.672 -4.440 1.00 0.00 55 ASP A O 5
ATOM 7491 N N . PHE A 1 56 ? -2.200 -5.423 -5.571 1.00 0.00 56 PHE A N 5
ATOM 7492 C CA . PHE A 1 56 ? -3.034 -4.228 -5.578 1.00 0.00 56 PHE A CA 5
ATOM 7493 C C . PHE A 1 56 ? -4.324 -4.449 -6.355 1.00 0.00 56 PHE A C 5
ATOM 7494 O O . PHE A 1 56 ? -5.272 -3.674 -6.244 1.00 0.00 56 PHE A O 5
ATOM 7511 N N . GLU A 1 57 ? -4.358 -5.517 -7.125 1.00 0.00 57 GLU A N 5
ATOM 7512 C CA . GLU A 1 57 ? -5.501 -5.818 -7.954 1.00 0.00 57 GLU A CA 5
ATOM 7513 C C . GLU A 1 57 ? -6.486 -6.731 -7.241 1.00 0.00 57 GLU A C 5
ATOM 7514 O O . GLU A 1 57 ? -7.580 -6.992 -7.741 1.00 0.00 57 GLU A O 5
ATOM 7526 N N . THR A 1 58 ? -6.102 -7.211 -6.072 1.00 0.00 58 THR A N 5
ATOM 7527 C CA . THR A 1 58 ? -6.957 -8.097 -5.308 1.00 0.00 58 THR A CA 5
ATOM 7528 C C . THR A 1 58 ? -7.558 -7.373 -4.115 1.00 0.00 58 THR A C 5
ATOM 7529 O O . THR A 1 58 ? -8.567 -7.801 -3.557 1.00 0.00 58 THR A O 5
ATOM 7540 N N . LEU A 1 59 ? -6.933 -6.264 -3.743 1.00 0.00 59 LEU A N 5
ATOM 7541 C CA . LEU A 1 59 ? -7.395 -5.465 -2.616 1.00 0.00 59 LEU A CA 5
ATOM 7542 C C . LEU A 1 59 ? -8.744 -4.844 -2.925 1.00 0.00 59 LEU A C 5
ATOM 7543 O O . LEU A 1 59 ? -8.980 -4.379 -4.041 1.00 0.00 59 LEU A O 5
ATOM 7559 N N . LYS A 1 60 ? -9.628 -4.847 -1.945 1.00 0.00 60 LYS A N 5
ATOM 7560 C CA . LYS A 1 60 ? -10.919 -4.209 -2.095 1.00 0.00 60 LYS A CA 5
ATOM 7561 C C . LYS A 1 60 ? -10.746 -2.685 -2.022 1.00 0.00 60 LYS A C 5
ATOM 7562 O O . LYS A 1 60 ? -9.870 -2.207 -1.294 1.00 0.00 60 LYS A O 5
ATOM 7581 N N . PRO A 1 61 ? -11.527 -1.911 -2.822 1.00 0.00 61 PRO A N 5
ATOM 7582 C CA . PRO A 1 61 ? -11.452 -0.444 -2.878 1.00 0.00 61 PRO A CA 5
ATOM 7583 C C . PRO A 1 61 ? -11.102 0.230 -1.549 1.00 0.00 61 PRO A C 5
ATOM 7584 O O . PRO A 1 61 ? -10.213 1.084 -1.497 1.00 0.00 61 PRO A O 5
ATOM 7595 N N . SER A 1 62 ? -11.801 -0.155 -0.486 1.00 0.00 62 SER A N 5
ATOM 7596 C CA . SER A 1 62 ? -11.615 0.461 0.824 1.00 0.00 62 SER A CA 5
ATOM 7597 C C . SER A 1 62 ? -10.173 0.333 1.309 1.00 0.00 62 SER A C 5
ATOM 7598 O O . SER A 1 62 ? -9.599 1.303 1.802 1.00 0.00 62 SER A O 5
ATOM 7606 N N . THR A 1 63 ? -9.584 -0.850 1.148 1.00 0.00 63 THR A N 5
ATOM 7607 C CA . THR A 1 63 ? -8.199 -1.071 1.557 1.00 0.00 63 THR A CA 5
ATOM 7608 C C . THR A 1 63 ? -7.293 -0.131 0.789 1.00 0.00 63 THR A C 5
ATOM 7609 O O . THR A 1 63 ? -6.523 0.612 1.383 1.00 0.00 63 THR A O 5
ATOM 7620 N N . LEU A 1 64 ? -7.445 -0.129 -0.530 1.00 0.00 64 LEU A N 5
ATOM 7621 C CA . LEU A 1 64 ? -6.625 0.698 -1.409 1.00 0.00 64 LEU A CA 5
ATOM 7622 C C . LEU A 1 64 ? -6.729 2.169 -1.027 1.00 0.00 64 LEU A C 5
ATOM 7623 O O . LEU A 1 64 ? -5.737 2.894 -1.025 1.00 0.00 64 LEU A O 5
ATOM 7639 N N . ARG A 1 65 ? -7.931 2.603 -0.684 1.00 0.00 65 ARG A N 5
ATOM 7640 C CA . ARG A 1 65 ? -8.153 3.992 -0.314 1.00 0.00 65 ARG A CA 5
ATOM 7641 C C . ARG A 1 65 ? -7.648 4.279 1.102 1.00 0.00 65 ARG A C 5
ATOM 7642 O O . ARG A 1 65 ? -7.379 5.433 1.450 1.00 0.00 65 ARG A O 5
ATOM 7663 N N . GLU A 1 66 ? -7.508 3.233 1.915 1.00 0.00 66 GLU A N 5
ATOM 7664 C CA . GLU A 1 66 ? -6.925 3.373 3.241 1.00 0.00 66 GLU A CA 5
ATOM 7665 C C . GLU A 1 66 ? -5.417 3.487 3.126 1.00 0.00 66 GLU A C 5
ATOM 7666 O O . GLU A 1 66 ? -4.796 4.341 3.757 1.00 0.00 66 GLU A O 5
ATOM 7678 N N . LEU A 1 67 ? -4.850 2.611 2.302 1.00 0.00 67 LEU A N 5
ATOM 7679 C CA . LEU A 1 67 ? -3.422 2.597 2.028 1.00 0.00 67 LEU A CA 5
ATOM 7680 C C . LEU A 1 67 ? -2.956 3.990 1.587 1.00 0.00 67 LEU A C 5
ATOM 7681 O O . LEU A 1 67 ? -1.913 4.489 2.012 1.00 0.00 67 LEU A O 5
ATOM 7697 N N . GLU A 1 68 ? -3.776 4.601 0.736 1.00 0.00 68 GLU A N 5
ATOM 7698 C CA . GLU A 1 68 ? -3.500 5.902 0.139 1.00 0.00 68 GLU A CA 5
ATOM 7699 C C . GLU A 1 68 ? -3.472 7.022 1.175 1.00 0.00 68 GLU A C 5
ATOM 7700 O O . GLU A 1 68 ? -2.432 7.644 1.401 1.00 0.00 68 GLU A O 5
ATOM 7712 N N . ARG A 1 69 ? -4.635 7.274 1.786 1.00 0.00 69 ARG A N 5
ATOM 7713 C CA . ARG A 1 69 ? -4.784 8.279 2.850 1.00 0.00 69 ARG A CA 5
ATOM 7714 C C . ARG A 1 69 ? -3.709 8.103 3.909 1.00 0.00 69 ARG A C 5
ATOM 7715 O O . ARG A 1 69 ? -3.303 9.052 4.584 1.00 0.00 69 ARG A O 5
ATOM 7736 N N . TYR A 1 70 ? -3.222 6.890 4.018 1.00 0.00 70 TYR A N 5
ATOM 7737 C CA . TYR A 1 70 ? -2.184 6.591 4.968 1.00 0.00 70 TYR A CA 5
ATOM 7738 C C . TYR A 1 70 ? -0.832 7.119 4.493 1.00 0.00 70 TYR A C 5
ATOM 7739 O O . TYR A 1 70 ? -0.215 7.939 5.163 1.00 0.00 70 TYR A O 5
ATOM 7757 N N . VAL A 1 71 ? -0.360 6.643 3.352 1.00 0.00 71 VAL A N 5
ATOM 7758 C CA . VAL A 1 71 ? 0.972 7.011 2.896 1.00 0.00 71 VAL A CA 5
ATOM 7759 C C . VAL A 1 71 ? 1.042 8.477 2.578 1.00 0.00 71 VAL A C 5
ATOM 7760 O O . VAL A 1 71 ? 2.045 9.122 2.852 1.00 0.00 71 VAL A O 5
ATOM 7773 N N . THR A 1 72 ? -0.034 9.012 2.039 1.00 0.00 72 THR A N 5
ATOM 7774 C CA . THR A 1 72 ? -0.083 10.415 1.732 1.00 0.00 72 THR A CA 5
ATOM 7775 C C . THR A 1 72 ? 0.057 11.217 3.033 1.00 0.00 72 THR A C 5
ATOM 7776 O O . THR A 1 72 ? 0.572 12.322 3.034 1.00 0.00 72 THR A O 5
ATOM 7787 N N . SER A 1 73 ? -0.339 10.619 4.159 1.00 0.00 73 SER A N 5
ATOM 7788 C CA . SER A 1 73 ? -0.205 11.282 5.444 1.00 0.00 73 SER A CA 5
ATOM 7789 C C . SER A 1 73 ? 1.264 11.285 5.882 1.00 0.00 73 SER A C 5
ATOM 7790 O O . SER A 1 73 ? 1.734 12.225 6.527 1.00 0.00 73 SER A O 5
ATOM 7798 N N . CYS A 1 74 ? 1.986 10.236 5.492 1.00 0.00 74 CYS A N 5
ATOM 7799 C CA . CYS A 1 74 ? 3.383 10.069 5.869 1.00 0.00 74 CYS A CA 5
ATOM 7800 C C . CYS A 1 74 ? 4.301 10.822 4.913 1.00 0.00 74 CYS A C 5
ATOM 7801 O O . CYS A 1 74 ? 5.329 11.370 5.306 1.00 0.00 74 CYS A O 5
ATOM 7809 N N . LEU A 1 75 ? 3.925 10.817 3.651 1.00 0.00 75 LEU A N 5
ATOM 7810 C CA . LEU A 1 75 ? 4.709 11.460 2.603 1.00 0.00 75 LEU A CA 5
ATOM 7811 C C . LEU A 1 75 ? 4.490 12.973 2.570 1.00 0.00 75 LEU A C 5
ATOM 7812 O O . LEU A 1 75 ? 5.457 13.731 2.482 1.00 0.00 75 LEU A O 5
ATOM 7828 N N . ARG A 1 76 ? 3.230 13.417 2.637 1.00 0.00 76 ARG A N 5
ATOM 7829 C CA . ARG A 1 76 ? 2.940 14.847 2.663 1.00 0.00 76 ARG A CA 5
ATOM 7830 C C . ARG A 1 76 ? 3.517 15.474 3.925 1.00 0.00 76 ARG A C 5
ATOM 7831 O O . ARG A 1 76 ? 4.076 16.569 3.896 1.00 0.00 76 ARG A O 5
ATOM 7852 N N . LYS A 1 77 ? 3.376 14.764 5.035 1.00 0.00 77 LYS A N 5
ATOM 7853 C CA . LYS A 1 77 ? 3.916 15.212 6.310 1.00 0.00 77 LYS A CA 5
ATOM 7854 C C . LYS A 1 77 ? 4.924 14.197 6.834 1.00 0.00 77 LYS A C 5
ATOM 7855 O O . LYS A 1 77 ? 4.564 13.254 7.539 1.00 0.00 77 LYS A O 5
ATOM 7874 N N . LYS A 1 78 ? 6.188 14.396 6.475 1.00 0.00 78 LYS A N 5
ATOM 7875 C CA . LYS A 1 78 ? 7.234 13.429 6.763 1.00 0.00 78 LYS A CA 5
ATOM 7876 C C . LYS A 1 78 ? 7.499 13.327 8.260 1.00 0.00 78 LYS A C 5
ATOM 7877 O O . LYS A 1 78 ? 7.290 12.271 8.858 1.00 0.00 78 LYS A O 5
ATOM 7896 N N . ARG A 1 79 ? 7.954 14.431 8.852 1.00 0.00 79 ARG A N 5
ATOM 7897 C CA . ARG A 1 79 ? 8.303 14.478 10.269 1.00 0.00 79 ARG A CA 5
ATOM 7898 C C . ARG A 1 79 ? 9.367 13.436 10.612 1.00 0.00 79 ARG A C 5
ATOM 7899 O O . ARG A 1 79 ? 9.061 12.288 10.947 1.00 0.00 79 ARG A O 5
ATOM 7920 N N . LYS A 1 80 ? 10.617 13.847 10.510 1.00 0.00 80 LYS A N 5
ATOM 7921 C CA . LYS A 1 80 ? 11.739 13.000 10.877 1.00 0.00 80 LYS A CA 5
ATOM 7922 C C . LYS A 1 80 ? 12.253 13.396 12.259 1.00 0.00 80 LYS A C 5
ATOM 7923 O O . LYS A 1 80 ? 12.963 14.396 12.399 1.00 0.00 80 LYS A O 5
ATOM 7942 N N . PRO A 1 81 ? 11.881 12.631 13.299 1.00 0.00 81 PRO A N 5
ATOM 7943 C CA . PRO A 1 81 ? 12.284 12.912 14.689 1.00 0.00 81 PRO A CA 5
ATOM 7944 C C . PRO A 1 81 ? 13.800 13.001 14.860 1.00 0.00 81 PRO A C 5
ATOM 7945 O O . PRO A 1 81 ? 14.558 12.279 14.212 1.00 0.00 81 PRO A O 5
ATOM 7956 N N . GLN A 1 82 ? 14.225 13.893 15.742 1.00 0.00 82 GLN A N 5
ATOM 7957 C CA . GLN A 1 82 ? 15.641 14.148 15.973 1.00 0.00 82 GLN A CA 5
ATOM 7958 C C . GLN A 1 82 ? 15.937 14.222 17.467 1.00 0.00 82 GLN A C 5
ATOM 7959 O O . GLN A 1 82 ? 16.517 15.193 17.958 1.00 0.00 82 GLN A O 5
ATOM 7973 N N . ALA A 1 83 ? 15.528 13.190 18.187 1.00 0.00 83 ALA A N 5
ATOM 7974 C CA . ALA A 1 83 ? 15.741 13.135 19.622 1.00 0.00 83 ALA A CA 5
ATOM 7975 C C . ALA A 1 83 ? 16.891 12.194 19.954 1.00 0.00 83 ALA A C 5
ATOM 7976 O O . ALA A 1 83 ? 16.638 10.995 20.201 1.00 0.00 83 ALA A O 5
ATOM 7984 N N . LYS B 2 1 ? 2.532 -6.520 -11.468 1.00 0.00 201 LYS B N 5
ATOM 7985 C CA . LYS B 2 1 ? 2.446 -5.051 -11.289 1.00 0.00 201 LYS B CA 5
ATOM 7986 C C . LYS B 2 1 ? 3.194 -4.618 -10.037 1.00 0.00 201 LYS B C 5
ATOM 7987 O O . LYS B 2 1 ? 4.124 -3.811 -10.099 1.00 0.00 201 LYS B O 5
ATOM 8008 N N . TRP B 2 2 ? 2.778 -5.160 -8.904 1.00 0.00 202 TRP B N 5
ATOM 8009 C CA . TRP B 2 2 ? 3.352 -4.808 -7.620 1.00 0.00 202 TRP B CA 5
ATOM 8010 C C . TRP B 2 2 ? 3.675 -6.081 -6.846 1.00 0.00 202 TRP B C 5
ATOM 8011 O O . TRP B 2 2 ? 3.293 -6.250 -5.689 1.00 0.00 202 TRP B O 5
ATOM 8032 N N . THR B 2 3 ? 4.363 -6.986 -7.511 1.00 0.00 203 THR B N 5
ATOM 8033 C CA . THR B 2 3 ? 4.724 -8.255 -6.921 1.00 0.00 203 THR B CA 5
ATOM 8034 C C . THR B 2 3 ? 5.993 -8.139 -6.079 1.00 0.00 203 THR B C 5
ATOM 8035 O O . THR B 2 3 ? 6.433 -7.028 -5.763 1.00 0.00 203 THR B O 5
ATOM 8046 N N . LEU B 2 4 ? 6.562 -9.280 -5.700 1.00 0.00 204 LEU B N 5
ATOM 8047 C CA . LEU B 2 4 ? 7.701 -9.316 -4.785 1.00 0.00 204 LEU B CA 5
ATOM 8048 C C . LEU B 2 4 ? 8.836 -8.379 -5.206 1.00 0.00 204 LEU B C 5
ATOM 8049 O O . LEU B 2 4 ? 9.533 -7.848 -4.345 1.00 0.00 204 LEU B O 5
ATOM 8065 N N . GLU B 2 5 ? 9.015 -8.170 -6.511 1.00 0.00 205 GLU B N 5
ATOM 8066 C CA . GLU B 2 5 ? 10.108 -7.329 -7.002 1.00 0.00 205 GLU B CA 5
ATOM 8067 C C . GLU B 2 5 ? 10.108 -5.972 -6.303 1.00 0.00 205 GLU B C 5
ATOM 8068 O O . GLU B 2 5 ? 10.946 -5.707 -5.435 1.00 0.00 205 GLU B O 5
ATOM 8080 N N . ARG B 2 6 ? 9.145 -5.134 -6.661 1.00 0.00 206 ARG B N 5
ATOM 8081 C CA . ARG B 2 6 ? 9.075 -3.775 -6.146 1.00 0.00 206 ARG B CA 5
ATOM 8082 C C . ARG B 2 6 ? 8.857 -3.777 -4.637 1.00 0.00 206 ARG B C 5
ATOM 8083 O O . ARG B 2 6 ? 9.672 -3.241 -3.879 1.00 0.00 206 ARG B O 5
ATOM 8104 N N . LEU B 2 7 ? 7.770 -4.408 -4.209 1.00 0.00 207 LEU B N 5
ATOM 8105 C CA . LEU B 2 7 ? 7.381 -4.387 -2.810 1.00 0.00 207 LEU B CA 5
ATOM 8106 C C . LEU B 2 7 ? 8.419 -5.065 -1.930 1.00 0.00 207 LEU B C 5
ATOM 8107 O O . LEU B 2 7 ? 9.122 -4.400 -1.184 1.00 0.00 207 LEU B O 5
ATOM 8123 N N . LYS B 2 8 ? 8.539 -6.377 -2.059 1.00 0.00 208 LYS B N 5
ATOM 8124 C CA . LYS B 2 8 ? 9.326 -7.174 -1.127 1.00 0.00 208 LYS B CA 5
ATOM 8125 C C . LYS B 2 8 ? 10.795 -6.759 -1.100 1.00 0.00 208 LYS B C 5
ATOM 8126 O O . LYS B 2 8 ? 11.391 -6.656 -0.026 1.00 0.00 208 LYS B O 5
ATOM 8145 N N . ARG B 2 9 ? 11.379 -6.494 -2.267 1.00 0.00 209 ARG B N 5
ATOM 8146 C CA . ARG B 2 9 ? 12.808 -6.215 -2.325 1.00 0.00 209 ARG B CA 5
ATOM 8147 C C . ARG B 2 9 ? 13.146 -4.832 -1.775 1.00 0.00 209 ARG B C 5
ATOM 8148 O O . ARG B 2 9 ? 14.246 -4.624 -1.267 1.00 0.00 209 ARG B O 5
ATOM 8169 N N . LYS B 2 10 ? 12.217 -3.885 -1.864 1.00 0.00 210 LYS B N 5
ATOM 8170 C CA . LYS B 2 10 ? 12.460 -2.571 -1.282 1.00 0.00 210 LYS B CA 5
ATOM 8171 C C . LYS B 2 10 ? 11.953 -2.520 0.159 1.00 0.00 210 LYS B C 5
ATOM 8172 O O . LYS B 2 10 ? 12.489 -1.790 0.996 1.00 0.00 210 LYS B O 5
ATOM 8191 N N . TYR B 2 11 ? 10.926 -3.311 0.439 1.00 0.00 211 TYR B N 5
ATOM 8192 C CA . TYR B 2 11 ? 10.359 -3.419 1.779 1.00 0.00 211 TYR B CA 5
ATOM 8193 C C . TYR B 2 11 ? 11.410 -3.927 2.757 1.00 0.00 211 TYR B C 5
ATOM 8194 O O . TYR B 2 11 ? 11.746 -3.259 3.734 1.00 0.00 211 TYR B O 5
ATOM 8212 N N . ARG B 2 12 ? 11.925 -5.113 2.479 1.00 0.00 212 ARG B N 5
ATOM 8213 C CA . ARG B 2 12 ? 12.876 -5.762 3.365 1.00 0.00 212 ARG B CA 5
ATOM 8214 C C . ARG B 2 12 ? 14.294 -5.283 3.076 1.00 0.00 212 ARG B C 5
ATOM 8215 O O . ARG B 2 12 ? 15.136 -5.252 3.970 1.00 0.00 212 ARG B O 5
ATOM 8236 N N . ASN B 2 13 ? 14.532 -4.892 1.825 1.00 0.00 213 ASN B N 5
ATOM 8237 C CA . ASN B 2 13 ? 15.845 -4.432 1.373 1.00 0.00 213 ASN B CA 5
ATOM 8238 C C . ASN B 2 13 ? 16.861 -5.568 1.406 1.00 0.00 213 ASN B C 5
ATOM 8239 O O . ASN B 2 13 ? 17.451 -5.826 2.475 1.00 0.00 213 ASN B O 5
ATOM 8251 N N . SER A 1 1 ? -27.240 2.173 2.832 1.00 0.00 1 SER A N 6
ATOM 8252 C CA . SER A 1 1 ? -26.163 1.539 2.043 1.00 0.00 1 SER A CA 6
ATOM 8253 C C . SER A 1 1 ? -25.434 2.570 1.187 1.00 0.00 1 SER A C 6
ATOM 8254 O O . SER A 1 1 ? -24.698 2.221 0.264 1.00 0.00 1 SER A O 6
ATOM 8264 N N . GLU A 1 2 ? -25.639 3.843 1.494 1.00 0.00 2 GLU A N 6
ATOM 8265 C CA . GLU A 1 2 ? -25.050 4.912 0.705 1.00 0.00 2 GLU A CA 6
ATOM 8266 C C . GLU A 1 2 ? -23.587 5.174 1.080 1.00 0.00 2 GLU A C 6
ATOM 8267 O O . GLU A 1 2 ? -22.798 5.631 0.248 1.00 0.00 2 GLU A O 6
ATOM 8279 N N . GLU A 1 3 ? -23.216 4.862 2.319 1.00 0.00 3 GLU A N 6
ATOM 8280 C CA . GLU A 1 3 ? -21.896 5.212 2.826 1.00 0.00 3 GLU A CA 6
ATOM 8281 C C . GLU A 1 3 ? -20.815 4.313 2.225 1.00 0.00 3 GLU A C 6
ATOM 8282 O O . GLU A 1 3 ? -19.670 4.734 2.068 1.00 0.00 3 GLU A O 6
ATOM 8294 N N . GLU A 1 4 ? -21.167 3.078 1.881 1.00 0.00 4 GLU A N 6
ATOM 8295 C CA . GLU A 1 4 ? -20.197 2.180 1.264 1.00 0.00 4 GLU A CA 6
ATOM 8296 C C . GLU A 1 4 ? -19.942 2.579 -0.188 1.00 0.00 4 GLU A C 6
ATOM 8297 O O . GLU A 1 4 ? -18.833 2.416 -0.698 1.00 0.00 4 GLU A O 6
ATOM 8309 N N . ASP A 1 5 ? -20.960 3.128 -0.848 1.00 0.00 5 ASP A N 6
ATOM 8310 C CA . ASP A 1 5 ? -20.794 3.624 -2.214 1.00 0.00 5 ASP A CA 6
ATOM 8311 C C . ASP A 1 5 ? -20.239 5.040 -2.198 1.00 0.00 5 ASP A C 6
ATOM 8312 O O . ASP A 1 5 ? -20.115 5.685 -3.239 1.00 0.00 5 ASP A O 6
ATOM 8321 N N . LYS A 1 6 ? -19.911 5.525 -1.003 1.00 0.00 6 LYS A N 6
ATOM 8322 C CA . LYS A 1 6 ? -19.248 6.810 -0.858 1.00 0.00 6 LYS A CA 6
ATOM 8323 C C . LYS A 1 6 ? -17.774 6.660 -1.217 1.00 0.00 6 LYS A C 6
ATOM 8324 O O . LYS A 1 6 ? -17.075 7.641 -1.473 1.00 0.00 6 LYS A O 6
ATOM 8343 N N . CYS A 1 7 ? -17.310 5.415 -1.246 1.00 0.00 7 CYS A N 6
ATOM 8344 C CA . CYS A 1 7 ? -15.928 5.126 -1.552 1.00 0.00 7 CYS A CA 6
ATOM 8345 C C . CYS A 1 7 ? -15.786 4.785 -3.029 1.00 0.00 7 CYS A C 6
ATOM 8346 O O . CYS A 1 7 ? -16.355 3.801 -3.504 1.00 0.00 7 CYS A O 6
ATOM 8354 N N . LYS A 1 8 ? -15.045 5.604 -3.753 1.00 0.00 8 LYS A N 6
ATOM 8355 C CA . LYS A 1 8 ? -14.824 5.376 -5.161 1.00 0.00 8 LYS A CA 6
ATOM 8356 C C . LYS A 1 8 ? -13.623 4.457 -5.365 1.00 0.00 8 LYS A C 6
ATOM 8357 O O . LYS A 1 8 ? -12.636 4.528 -4.631 1.00 0.00 8 LYS A O 6
ATOM 8376 N N . PRO A 1 9 ? -13.714 3.565 -6.360 1.00 0.00 9 PRO A N 6
ATOM 8377 C CA . PRO A 1 9 ? -12.644 2.620 -6.688 1.00 0.00 9 PRO A CA 6
ATOM 8378 C C . PRO A 1 9 ? -11.347 3.323 -7.053 1.00 0.00 9 PRO A C 6
ATOM 8379 O O . PRO A 1 9 ? -11.355 4.390 -7.669 1.00 0.00 9 PRO A O 6
ATOM 8390 N N . MET A 1 10 ? -10.241 2.730 -6.640 1.00 0.00 10 MET A N 6
ATOM 8391 C CA . MET A 1 10 ? -8.932 3.274 -6.927 1.00 0.00 10 MET A CA 6
ATOM 8392 C C . MET A 1 10 ? -8.528 2.895 -8.350 1.00 0.00 10 MET A C 6
ATOM 8393 O O . MET A 1 10 ? -8.412 1.711 -8.673 1.00 0.00 10 MET A O 6
ATOM 8407 N N . SER A 1 11 ? -8.330 3.898 -9.197 1.00 0.00 11 SER A N 6
ATOM 8408 C CA . SER A 1 11 ? -8.095 3.666 -10.622 1.00 0.00 11 SER A CA 6
ATOM 8409 C C . SER A 1 11 ? -6.679 3.135 -10.870 1.00 0.00 11 SER A C 6
ATOM 8410 O O . SER A 1 11 ? -5.850 3.167 -9.972 1.00 0.00 11 SER A O 6
ATOM 8418 N N . TYR A 1 12 ? -6.403 2.652 -12.083 1.00 0.00 12 TYR A N 6
ATOM 8419 C CA . TYR A 1 12 ? -5.115 2.010 -12.389 1.00 0.00 12 TYR A CA 6
ATOM 8420 C C . TYR A 1 12 ? -3.923 2.923 -12.103 1.00 0.00 12 TYR A C 6
ATOM 8421 O O . TYR A 1 12 ? -3.013 2.549 -11.359 1.00 0.00 12 TYR A O 6
ATOM 8439 N N . GLU A 1 13 ? -3.934 4.118 -12.676 1.00 0.00 13 GLU A N 6
ATOM 8440 C CA . GLU A 1 13 ? -2.784 5.013 -12.599 1.00 0.00 13 GLU A CA 6
ATOM 8441 C C . GLU A 1 13 ? -2.614 5.474 -11.165 1.00 0.00 13 GLU A C 6
ATOM 8442 O O . GLU A 1 13 ? -1.546 5.914 -10.743 1.00 0.00 13 GLU A O 6
ATOM 8454 N N . GLU A 1 14 ? -3.686 5.301 -10.425 1.00 0.00 14 GLU A N 6
ATOM 8455 C CA . GLU A 1 14 ? -3.786 5.725 -9.065 1.00 0.00 14 GLU A CA 6
ATOM 8456 C C . GLU A 1 14 ? -3.314 4.603 -8.146 1.00 0.00 14 GLU A C 6
ATOM 8457 O O . GLU A 1 14 ? -2.558 4.832 -7.208 1.00 0.00 14 GLU A O 6
ATOM 8469 N N . LYS A 1 15 ? -3.782 3.391 -8.433 1.00 0.00 15 LYS A N 6
ATOM 8470 C CA . LYS A 1 15 ? -3.276 2.178 -7.828 1.00 0.00 15 LYS A CA 6
ATOM 8471 C C . LYS A 1 15 ? -1.770 2.059 -7.971 1.00 0.00 15 LYS A C 6
ATOM 8472 O O . LYS A 1 15 ? -1.059 1.876 -6.986 1.00 0.00 15 LYS A O 6
ATOM 8491 N N . ARG A 1 16 ? -1.292 2.139 -9.206 1.00 0.00 16 ARG A N 6
ATOM 8492 C CA . ARG A 1 16 ? 0.132 2.013 -9.473 1.00 0.00 16 ARG A CA 6
ATOM 8493 C C . ARG A 1 16 ? 0.902 3.113 -8.767 1.00 0.00 16 ARG A C 6
ATOM 8494 O O . ARG A 1 16 ? 1.981 2.868 -8.227 1.00 0.00 16 ARG A O 6
ATOM 8515 N N . GLN A 1 17 ? 0.343 4.319 -8.736 1.00 0.00 17 GLN A N 6
ATOM 8516 C CA . GLN A 1 17 ? 0.987 5.390 -8.010 1.00 0.00 17 GLN A CA 6
ATOM 8517 C C . GLN A 1 17 ? 0.940 5.096 -6.514 1.00 0.00 17 GLN A C 6
ATOM 8518 O O . GLN A 1 17 ? 1.907 5.338 -5.812 1.00 0.00 17 GLN A O 6
ATOM 8532 N N . LEU A 1 18 ? -0.159 4.501 -6.057 1.00 0.00 18 LEU A N 6
ATOM 8533 C CA . LEU A 1 18 ? -0.327 4.130 -4.658 1.00 0.00 18 LEU A CA 6
ATOM 8534 C C . LEU A 1 18 ? 0.740 3.149 -4.239 1.00 0.00 18 LEU A C 6
ATOM 8535 O O . LEU A 1 18 ? 1.368 3.307 -3.197 1.00 0.00 18 LEU A O 6
ATOM 8551 N N . SER A 1 19 ? 0.939 2.132 -5.065 1.00 0.00 19 SER A N 6
ATOM 8552 C CA . SER A 1 19 ? 1.959 1.137 -4.812 1.00 0.00 19 SER A CA 6
ATOM 8553 C C . SER A 1 19 ? 3.318 1.816 -4.684 1.00 0.00 19 SER A C 6
ATOM 8554 O O . SER A 1 19 ? 4.189 1.376 -3.933 1.00 0.00 19 SER A O 6
ATOM 8562 N N . LEU A 1 20 ? 3.475 2.902 -5.430 1.00 0.00 20 LEU A N 6
ATOM 8563 C CA . LEU A 1 20 ? 4.686 3.711 -5.382 1.00 0.00 20 LEU A CA 6
ATOM 8564 C C . LEU A 1 20 ? 4.737 4.584 -4.115 1.00 0.00 20 LEU A C 6
ATOM 8565 O O . LEU A 1 20 ? 5.742 4.571 -3.407 1.00 0.00 20 LEU A O 6
ATOM 8581 N N . ASP A 1 21 ? 3.666 5.345 -3.826 1.00 0.00 21 ASP A N 6
ATOM 8582 C CA . ASP A 1 21 ? 3.575 6.126 -2.598 1.00 0.00 21 ASP A CA 6
ATOM 8583 C C . ASP A 1 21 ? 3.863 5.247 -1.384 1.00 0.00 21 ASP A C 6
ATOM 8584 O O . ASP A 1 21 ? 4.578 5.640 -0.456 1.00 0.00 21 ASP A O 6
ATOM 8593 N N . ILE A 1 22 ? 3.334 4.038 -1.430 1.00 0.00 22 ILE A N 6
ATOM 8594 C CA . ILE A 1 22 ? 3.511 3.062 -0.362 1.00 0.00 22 ILE A CA 6
ATOM 8595 C C . ILE A 1 22 ? 4.949 2.538 -0.300 1.00 0.00 22 ILE A C 6
ATOM 8596 O O . ILE A 1 22 ? 5.490 2.322 0.778 1.00 0.00 22 ILE A O 6
ATOM 8612 N N . ASN A 1 23 ? 5.577 2.365 -1.450 1.00 0.00 23 ASN A N 6
ATOM 8613 C CA . ASN A 1 23 ? 6.924 1.803 -1.498 1.00 0.00 23 ASN A CA 6
ATOM 8614 C C . ASN A 1 23 ? 7.981 2.878 -1.231 1.00 0.00 23 ASN A C 6
ATOM 8615 O O . ASN A 1 23 ? 9.149 2.568 -0.973 1.00 0.00 23 ASN A O 6
ATOM 8626 N N . LYS A 1 24 ? 7.570 4.140 -1.313 1.00 0.00 24 LYS A N 6
ATOM 8627 C CA . LYS A 1 24 ? 8.414 5.256 -0.904 1.00 0.00 24 LYS A CA 6
ATOM 8628 C C . LYS A 1 24 ? 8.668 5.216 0.592 1.00 0.00 24 LYS A C 6
ATOM 8629 O O . LYS A 1 24 ? 9.745 5.602 1.057 1.00 0.00 24 LYS A O 6
ATOM 8648 N N . LEU A 1 25 ? 7.662 4.768 1.337 1.00 0.00 25 LEU A N 6
ATOM 8649 C CA . LEU A 1 25 ? 7.757 4.672 2.783 1.00 0.00 25 LEU A CA 6
ATOM 8650 C C . LEU A 1 25 ? 8.973 3.859 3.206 1.00 0.00 25 LEU A C 6
ATOM 8651 O O . LEU A 1 25 ? 9.369 2.907 2.530 1.00 0.00 25 LEU A O 6
ATOM 8667 N N . PRO A 1 26 ? 9.600 4.255 4.315 1.00 0.00 26 PRO A N 6
ATOM 8668 C CA . PRO A 1 26 ? 10.629 3.442 4.961 1.00 0.00 26 PRO A CA 6
ATOM 8669 C C . PRO A 1 26 ? 10.063 2.085 5.388 1.00 0.00 26 PRO A C 6
ATOM 8670 O O . PRO A 1 26 ? 8.864 1.982 5.654 1.00 0.00 26 PRO A O 6
ATOM 8681 N N . GLY A 1 27 ? 10.918 1.063 5.452 1.00 0.00 27 GLY A N 6
ATOM 8682 C CA . GLY A 1 27 ? 10.467 -0.304 5.719 1.00 0.00 27 GLY A CA 6
ATOM 8683 C C . GLY A 1 27 ? 9.466 -0.410 6.859 1.00 0.00 27 GLY A C 6
ATOM 8684 O O . GLY A 1 27 ? 8.441 -1.085 6.733 1.00 0.00 27 GLY A O 6
ATOM 8688 N N . GLU A 1 28 ? 9.765 0.270 7.961 1.00 0.00 28 GLU A N 6
ATOM 8689 C CA . GLU A 1 28 ? 8.890 0.313 9.136 1.00 0.00 28 GLU A CA 6
ATOM 8690 C C . GLU A 1 28 ? 7.459 0.709 8.751 1.00 0.00 28 GLU A C 6
ATOM 8691 O O . GLU A 1 28 ? 6.483 0.105 9.208 1.00 0.00 28 GLU A O 6
ATOM 8703 N N . LYS A 1 29 ? 7.345 1.697 7.877 1.00 0.00 29 LYS A N 6
ATOM 8704 C CA . LYS A 1 29 ? 6.056 2.268 7.526 1.00 0.00 29 LYS A CA 6
ATOM 8705 C C . LYS A 1 29 ? 5.260 1.352 6.598 1.00 0.00 29 LYS A C 6
ATOM 8706 O O . LYS A 1 29 ? 4.033 1.377 6.599 1.00 0.00 29 LYS A O 6
ATOM 8725 N N . LEU A 1 30 ? 5.934 0.516 5.825 1.00 0.00 30 LEU A N 6
ATOM 8726 C CA . LEU A 1 30 ? 5.213 -0.453 5.007 1.00 0.00 30 LEU A CA 6
ATOM 8727 C C . LEU A 1 30 ? 4.634 -1.549 5.894 1.00 0.00 30 LEU A C 6
ATOM 8728 O O . LEU A 1 30 ? 3.780 -2.323 5.468 1.00 0.00 30 LEU A O 6
ATOM 8744 N N . GLY A 1 31 ? 5.084 -1.590 7.144 1.00 0.00 31 GLY A N 6
ATOM 8745 C CA . GLY A 1 31 ? 4.509 -2.505 8.109 1.00 0.00 31 GLY A CA 6
ATOM 8746 C C . GLY A 1 31 ? 3.075 -2.143 8.437 1.00 0.00 31 GLY A C 6
ATOM 8747 O O . GLY A 1 31 ? 2.307 -2.962 8.940 1.00 0.00 31 GLY A O 6
ATOM 8751 N N . ARG A 1 32 ? 2.721 -0.905 8.150 1.00 0.00 32 ARG A N 6
ATOM 8752 C CA . ARG A 1 32 ? 1.356 -0.430 8.329 1.00 0.00 32 ARG A CA 6
ATOM 8753 C C . ARG A 1 32 ? 0.451 -0.914 7.197 1.00 0.00 32 ARG A C 6
ATOM 8754 O O . ARG A 1 32 ? -0.607 -1.482 7.449 1.00 0.00 32 ARG A O 6
ATOM 8775 N N . VAL A 1 33 ? 0.866 -0.685 5.953 1.00 0.00 33 VAL A N 6
ATOM 8776 C CA . VAL A 1 33 ? 0.076 -1.099 4.793 1.00 0.00 33 VAL A CA 6
ATOM 8777 C C . VAL A 1 33 ? -0.096 -2.609 4.746 1.00 0.00 33 VAL A C 6
ATOM 8778 O O . VAL A 1 33 ? -1.184 -3.087 4.449 1.00 0.00 33 VAL A O 6
ATOM 8791 N N . VAL A 1 34 ? 0.959 -3.365 5.056 1.00 0.00 34 VAL A N 6
ATOM 8792 C CA . VAL A 1 34 ? 0.831 -4.813 5.121 1.00 0.00 34 VAL A CA 6
ATOM 8793 C C . VAL A 1 34 ? -0.167 -5.196 6.207 1.00 0.00 34 VAL A C 6
ATOM 8794 O O . VAL A 1 34 ? -0.945 -6.127 6.045 1.00 0.00 34 VAL A O 6
ATOM 8807 N N . HIS A 1 35 ? -0.158 -4.442 7.301 1.00 0.00 35 HIS A N 6
ATOM 8808 C CA . HIS A 1 35 ? -1.098 -4.650 8.391 1.00 0.00 35 HIS A CA 6
ATOM 8809 C C . HIS A 1 35 ? -2.519 -4.321 7.934 1.00 0.00 35 HIS A C 6
ATOM 8810 O O . HIS A 1 35 ? -3.443 -5.093 8.179 1.00 0.00 35 HIS A O 6
ATOM 8825 N N . ILE A 1 36 ? -2.684 -3.181 7.264 1.00 0.00 36 ILE A N 6
ATOM 8826 C CA . ILE A 1 36 ? -3.982 -2.797 6.720 1.00 0.00 36 ILE A CA 6
ATOM 8827 C C . ILE A 1 36 ? -4.465 -3.838 5.719 1.00 0.00 36 ILE A C 6
ATOM 8828 O O . ILE A 1 36 ? -5.478 -4.497 5.944 1.00 0.00 36 ILE A O 6
ATOM 8844 N N . ILE A 1 37 ? -3.725 -3.989 4.628 1.00 0.00 37 ILE A N 6
ATOM 8845 C CA . ILE A 1 37 ? -4.081 -4.931 3.576 1.00 0.00 37 ILE A CA 6
ATOM 8846 C C . ILE A 1 37 ? -4.403 -6.325 4.128 1.00 0.00 37 ILE A C 6
ATOM 8847 O O . ILE A 1 37 ? -5.456 -6.861 3.843 1.00 0.00 37 ILE A O 6
ATOM 8863 N N . GLN A 1 38 ? -3.514 -6.892 4.939 1.00 0.00 38 GLN A N 6
ATOM 8864 C CA . GLN A 1 38 ? -3.713 -8.249 5.465 1.00 0.00 38 GLN A CA 6
ATOM 8865 C C . GLN A 1 38 ? -5.007 -8.361 6.276 1.00 0.00 38 GLN A C 6
ATOM 8866 O O . GLN A 1 38 ? -5.725 -9.357 6.176 1.00 0.00 38 GLN A O 6
ATOM 8880 N N . SER A 1 39 ? -5.298 -7.347 7.084 1.00 0.00 39 SER A N 6
ATOM 8881 C CA . SER A 1 39 ? -6.495 -7.348 7.904 1.00 0.00 39 SER A CA 6
ATOM 8882 C C . SER A 1 39 ? -7.751 -7.147 7.059 1.00 0.00 39 SER A C 6
ATOM 8883 O O . SER A 1 39 ? -8.812 -7.703 7.347 1.00 0.00 39 SER A O 6
ATOM 8891 N N . ARG A 1 40 ? -7.621 -6.338 6.023 1.00 0.00 40 ARG A N 6
ATOM 8892 C CA . ARG A 1 40 ? -8.738 -6.023 5.148 1.00 0.00 40 ARG A CA 6
ATOM 8893 C C . ARG A 1 40 ? -8.913 -7.098 4.080 1.00 0.00 40 ARG A C 6
ATOM 8894 O O . ARG A 1 40 ? -9.988 -7.241 3.502 1.00 0.00 40 ARG A O 6
ATOM 8915 N N . GLU A 1 41 ? -7.849 -7.844 3.828 1.00 0.00 41 GLU A N 6
ATOM 8916 C CA . GLU A 1 41 ? -7.846 -8.885 2.808 1.00 0.00 41 GLU A CA 6
ATOM 8917 C C . GLU A 1 41 ? -7.463 -10.230 3.426 1.00 0.00 41 GLU A C 6
ATOM 8918 O O . GLU A 1 41 ? -6.296 -10.633 3.379 1.00 0.00 41 GLU A O 6
ATOM 8930 N N . PRO A 1 42 ? -8.440 -10.944 4.014 1.00 0.00 42 PRO A N 6
ATOM 8931 C CA . PRO A 1 42 ? -8.204 -12.229 4.700 1.00 0.00 42 PRO A CA 6
ATOM 8932 C C . PRO A 1 42 ? -7.528 -13.298 3.832 1.00 0.00 42 PRO A C 6
ATOM 8933 O O . PRO A 1 42 ? -7.096 -14.335 4.340 1.00 0.00 42 PRO A O 6
ATOM 8944 N N . SER A 1 43 ? -7.426 -13.051 2.533 1.00 0.00 43 SER A N 6
ATOM 8945 C CA . SER A 1 43 ? -6.883 -14.032 1.613 1.00 0.00 43 SER A CA 6
ATOM 8946 C C . SER A 1 43 ? -5.355 -14.029 1.625 1.00 0.00 43 SER A C 6
ATOM 8947 O O . SER A 1 43 ? -4.726 -15.048 1.349 1.00 0.00 43 SER A O 6
ATOM 8955 N N . LEU A 1 44 ? -4.757 -12.895 1.968 1.00 0.00 44 LEU A N 6
ATOM 8956 C CA . LEU A 1 44 ? -3.311 -12.750 1.845 1.00 0.00 44 LEU A CA 6
ATOM 8957 C C . LEU A 1 44 ? -2.609 -12.710 3.194 1.00 0.00 44 LEU A C 6
ATOM 8958 O O . LEU A 1 44 ? -1.458 -12.281 3.287 1.00 0.00 44 LEU A O 6
ATOM 8974 N N . LYS A 1 45 ? -3.273 -13.197 4.234 1.00 0.00 45 LYS A N 6
ATOM 8975 C CA . LYS A 1 45 ? -2.639 -13.280 5.545 1.00 0.00 45 LYS A CA 6
ATOM 8976 C C . LYS A 1 45 ? -1.648 -14.439 5.578 1.00 0.00 45 LYS A C 6
ATOM 8977 O O . LYS A 1 45 ? -1.045 -14.732 6.612 1.00 0.00 45 LYS A O 6
ATOM 8996 N N . ASN A 1 46 ? -1.484 -15.090 4.430 1.00 0.00 46 ASN A N 6
ATOM 8997 C CA . ASN A 1 46 ? -0.483 -16.134 4.271 1.00 0.00 46 ASN A CA 6
ATOM 8998 C C . ASN A 1 46 ? 0.875 -15.503 3.989 1.00 0.00 46 ASN A C 6
ATOM 8999 O O . ASN A 1 46 ? 1.918 -16.122 4.205 1.00 0.00 46 ASN A O 6
ATOM 9010 N N . SER A 1 47 ? 0.853 -14.268 3.498 1.00 0.00 47 SER A N 6
ATOM 9011 C CA . SER A 1 47 ? 2.073 -13.525 3.254 1.00 0.00 47 SER A CA 6
ATOM 9012 C C . SER A 1 47 ? 2.588 -12.936 4.559 1.00 0.00 47 SER A C 6
ATOM 9013 O O . SER A 1 47 ? 1.914 -12.132 5.204 1.00 0.00 47 SER A O 6
ATOM 9021 N N . ASN A 1 48 ? 3.773 -13.363 4.948 1.00 0.00 48 ASN A N 6
ATOM 9022 C CA . ASN A 1 48 ? 4.399 -12.879 6.173 1.00 0.00 48 ASN A CA 6
ATOM 9023 C C . ASN A 1 48 ? 4.837 -11.437 5.949 1.00 0.00 48 ASN A C 6
ATOM 9024 O O . ASN A 1 48 ? 5.441 -11.140 4.930 1.00 0.00 48 ASN A O 6
ATOM 9035 N N . PRO A 1 49 ? 4.536 -10.515 6.886 1.00 0.00 49 PRO A N 6
ATOM 9036 C CA . PRO A 1 49 ? 4.802 -9.073 6.701 1.00 0.00 49 PRO A CA 6
ATOM 9037 C C . PRO A 1 49 ? 6.274 -8.742 6.435 1.00 0.00 49 PRO A C 6
ATOM 9038 O O . PRO A 1 49 ? 6.580 -7.687 5.896 1.00 0.00 49 PRO A O 6
ATOM 9049 N N . ASP A 1 50 ? 7.173 -9.647 6.795 1.00 0.00 50 ASP A N 6
ATOM 9050 C CA . ASP A 1 50 ? 8.611 -9.421 6.603 1.00 0.00 50 ASP A CA 6
ATOM 9051 C C . ASP A 1 50 ? 9.053 -9.946 5.233 1.00 0.00 50 ASP A C 6
ATOM 9052 O O . ASP A 1 50 ? 10.159 -9.677 4.763 1.00 0.00 50 ASP A O 6
ATOM 9061 N N . GLU A 1 51 ? 8.151 -10.674 4.590 1.00 0.00 51 GLU A N 6
ATOM 9062 C CA . GLU A 1 51 ? 8.379 -11.265 3.275 1.00 0.00 51 GLU A CA 6
ATOM 9063 C C . GLU A 1 51 ? 7.144 -11.030 2.409 1.00 0.00 51 GLU A C 6
ATOM 9064 O O . GLU A 1 51 ? 6.804 -11.838 1.544 1.00 0.00 51 GLU A O 6
ATOM 9076 N N . ILE A 1 52 ? 6.469 -9.925 2.685 1.00 0.00 52 ILE A N 6
ATOM 9077 C CA . ILE A 1 52 ? 5.149 -9.636 2.131 1.00 0.00 52 ILE A CA 6
ATOM 9078 C C . ILE A 1 52 ? 5.153 -9.548 0.600 1.00 0.00 52 ILE A C 6
ATOM 9079 O O . ILE A 1 52 ? 6.153 -9.178 -0.022 1.00 0.00 52 ILE A O 6
ATOM 9095 N N . GLU A 1 53 ? 4.027 -9.921 0.008 1.00 0.00 53 GLU A N 6
ATOM 9096 C CA . GLU A 1 53 ? 3.768 -9.661 -1.393 1.00 0.00 53 GLU A CA 6
ATOM 9097 C C . GLU A 1 53 ? 2.303 -9.245 -1.546 1.00 0.00 53 GLU A C 6
ATOM 9098 O O . GLU A 1 53 ? 1.409 -10.090 -1.608 1.00 0.00 53 GLU A O 6
ATOM 9110 N N . ILE A 1 54 ? 2.063 -7.939 -1.593 1.00 0.00 54 ILE A N 6
ATOM 9111 C CA . ILE A 1 54 ? 0.709 -7.404 -1.681 1.00 0.00 54 ILE A CA 6
ATOM 9112 C C . ILE A 1 54 ? 0.301 -7.288 -3.139 1.00 0.00 54 ILE A C 6
ATOM 9113 O O . ILE A 1 54 ? 1.104 -6.898 -3.984 1.00 0.00 54 ILE A O 6
ATOM 9129 N N . ASP A 1 55 ? -0.934 -7.635 -3.439 1.00 0.00 55 ASP A N 6
ATOM 9130 C CA . ASP A 1 55 ? -1.425 -7.489 -4.795 1.00 0.00 55 ASP A CA 6
ATOM 9131 C C . ASP A 1 55 ? -2.488 -6.411 -4.861 1.00 0.00 55 ASP A C 6
ATOM 9132 O O . ASP A 1 55 ? -3.613 -6.591 -4.380 1.00 0.00 55 ASP A O 6
ATOM 9141 N N . PHE A 1 56 ? -2.134 -5.300 -5.481 1.00 0.00 56 PHE A N 6
ATOM 9142 C CA . PHE A 1 56 ? -3.009 -4.141 -5.544 1.00 0.00 56 PHE A CA 6
ATOM 9143 C C . PHE A 1 56 ? -4.242 -4.420 -6.394 1.00 0.00 56 PHE A C 6
ATOM 9144 O O . PHE A 1 56 ? -5.216 -3.668 -6.367 1.00 0.00 56 PHE A O 6
ATOM 9161 N N . GLU A 1 57 ? -4.203 -5.516 -7.127 1.00 0.00 57 GLU A N 6
ATOM 9162 C CA . GLU A 1 57 ? -5.281 -5.873 -8.022 1.00 0.00 57 GLU A CA 6
ATOM 9163 C C . GLU A 1 57 ? -6.325 -6.720 -7.310 1.00 0.00 57 GLU A C 6
ATOM 9164 O O . GLU A 1 57 ? -7.425 -6.931 -7.819 1.00 0.00 57 GLU A O 6
ATOM 9176 N N . THR A 1 58 ? -5.986 -7.180 -6.120 1.00 0.00 58 THR A N 6
ATOM 9177 C CA . THR A 1 58 ? -6.873 -8.044 -5.368 1.00 0.00 58 THR A CA 6
ATOM 9178 C C . THR A 1 58 ? -7.525 -7.286 -4.224 1.00 0.00 58 THR A C 6
ATOM 9179 O O . THR A 1 58 ? -8.587 -7.673 -3.736 1.00 0.00 58 THR A O 6
ATOM 9190 N N . LEU A 1 59 ? -6.887 -6.199 -3.808 1.00 0.00 59 LEU A N 6
ATOM 9191 C CA . LEU A 1 59 ? -7.379 -5.412 -2.684 1.00 0.00 59 LEU A CA 6
ATOM 9192 C C . LEU A 1 59 ? -8.724 -4.787 -3.014 1.00 0.00 59 LEU A C 6
ATOM 9193 O O . LEU A 1 59 ? -8.947 -4.320 -4.133 1.00 0.00 59 LEU A O 6
ATOM 9209 N N . LYS A 1 60 ? -9.618 -4.793 -2.043 1.00 0.00 60 LYS A N 6
ATOM 9210 C CA . LYS A 1 60 ? -10.910 -4.161 -2.196 1.00 0.00 60 LYS A CA 6
ATOM 9211 C C . LYS A 1 60 ? -10.760 -2.640 -2.036 1.00 0.00 60 LYS A C 6
ATOM 9212 O O . LYS A 1 60 ? -9.898 -2.188 -1.275 1.00 0.00 60 LYS A O 6
ATOM 9231 N N . PRO A 1 61 ? -11.553 -1.836 -2.796 1.00 0.00 61 PRO A N 6
ATOM 9232 C CA . PRO A 1 61 ? -11.491 -0.365 -2.787 1.00 0.00 61 PRO A CA 6
ATOM 9233 C C . PRO A 1 61 ? -11.150 0.254 -1.432 1.00 0.00 61 PRO A C 6
ATOM 9234 O O . PRO A 1 61 ? -10.269 1.112 -1.342 1.00 0.00 61 PRO A O 6
ATOM 9245 N N . SER A 1 62 ? -11.845 -0.184 -0.392 1.00 0.00 62 SER A N 6
ATOM 9246 C CA . SER A 1 62 ? -11.676 0.380 0.941 1.00 0.00 62 SER A CA 6
ATOM 9247 C C . SER A 1 62 ? -10.227 0.278 1.416 1.00 0.00 62 SER A C 6
ATOM 9248 O O . SER A 1 62 ? -9.669 1.252 1.922 1.00 0.00 62 SER A O 6
ATOM 9256 N N . THR A 1 63 ? -9.612 -0.886 1.217 1.00 0.00 63 THR A N 6
ATOM 9257 C CA . THR A 1 63 ? -8.223 -1.095 1.617 1.00 0.00 63 THR A CA 6
ATOM 9258 C C . THR A 1 63 ? -7.332 -0.121 0.877 1.00 0.00 63 THR A C 6
ATOM 9259 O O . THR A 1 63 ? -6.588 0.633 1.491 1.00 0.00 63 THR A O 6
ATOM 9270 N N . LEU A 1 64 ? -7.467 -0.107 -0.443 1.00 0.00 64 LEU A N 6
ATOM 9271 C CA . LEU A 1 64 ? -6.645 0.739 -1.303 1.00 0.00 64 LEU A CA 6
ATOM 9272 C C . LEU A 1 64 ? -6.761 2.202 -0.901 1.00 0.00 64 LEU A C 6
ATOM 9273 O O . LEU A 1 64 ? -5.778 2.938 -0.895 1.00 0.00 64 LEU A O 6
ATOM 9289 N N . ARG A 1 65 ? -7.962 2.612 -0.543 1.00 0.00 65 ARG A N 6
ATOM 9290 C CA . ARG A 1 65 ? -8.203 3.993 -0.1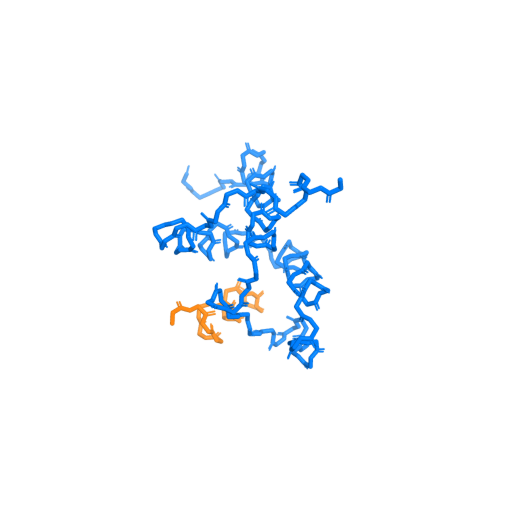59 1.00 0.00 65 ARG A CA 6
ATOM 9291 C C . ARG A 1 65 ? -7.674 4.281 1.245 1.00 0.00 65 ARG A C 6
ATOM 9292 O O . ARG A 1 65 ? -7.368 5.432 1.576 1.00 0.00 65 ARG A O 6
ATOM 9313 N N . GLU A 1 66 ? -7.557 3.244 2.069 1.00 0.00 66 GLU A N 6
ATOM 9314 C CA . GLU A 1 66 ? -6.981 3.395 3.396 1.00 0.00 66 GLU A CA 6
ATOM 9315 C C . GLU A 1 66 ? -5.473 3.506 3.279 1.00 0.00 66 GLU A C 6
ATOM 9316 O O . GLU A 1 66 ? -4.845 4.360 3.907 1.00 0.00 66 GLU A O 6
ATOM 9328 N N . LEU A 1 67 ? -4.912 2.635 2.448 1.00 0.00 67 LEU A N 6
ATOM 9329 C CA . LEU A 1 67 ? -3.484 2.616 2.175 1.00 0.00 67 LEU A CA 6
ATOM 9330 C C . LEU A 1 67 ? -3.015 4.002 1.731 1.00 0.00 67 LEU A C 6
ATOM 9331 O O . LEU A 1 67 ? -1.975 4.501 2.162 1.00 0.00 67 LEU A O 6
ATOM 9347 N N . GLU A 1 68 ? -3.822 4.611 0.868 1.00 0.00 68 GLU A N 6
ATOM 9348 C CA . GLU A 1 68 ? -3.518 5.902 0.271 1.00 0.00 68 GLU A CA 6
ATOM 9349 C C . GLU A 1 68 ? -3.455 7.021 1.293 1.00 0.00 68 GLU A C 6
ATOM 9350 O O . GLU A 1 68 ? -2.404 7.639 1.484 1.00 0.00 68 GLU A O 6
ATOM 9362 N N . ARG A 1 69 ? -4.604 7.298 1.916 1.00 0.00 69 ARG A N 6
ATOM 9363 C CA . ARG A 1 69 ? -4.720 8.373 2.904 1.00 0.00 69 ARG A CA 6
ATOM 9364 C C . ARG A 1 69 ? -3.635 8.233 3.950 1.00 0.00 69 ARG A C 6
ATOM 9365 O O . ARG A 1 69 ? -3.179 9.211 4.547 1.00 0.00 69 ARG A O 6
ATOM 9386 N N . TYR A 1 70 ? -3.200 7.008 4.126 1.00 0.00 70 TYR A N 6
ATOM 9387 C CA . TYR A 1 70 ? -2.158 6.708 5.071 1.00 0.00 70 TYR A CA 6
ATOM 9388 C C . TYR A 1 70 ? -0.800 7.196 4.563 1.00 0.00 70 TYR A C 6
ATOM 9389 O O . TYR A 1 70 ? -0.137 7.988 5.220 1.00 0.00 70 TYR A O 6
ATOM 9407 N N . VAL A 1 71 ? -0.377 6.718 3.403 1.00 0.00 71 VAL A N 6
ATOM 9408 C CA . VAL A 1 71 ? 0.954 7.044 2.907 1.00 0.00 71 VAL A CA 6
ATOM 9409 C C . VAL A 1 71 ? 1.081 8.511 2.594 1.00 0.00 71 VAL A C 6
ATOM 9410 O O . VAL A 1 71 ? 2.120 9.110 2.842 1.00 0.00 71 VAL A O 6
ATOM 9423 N N . THR A 1 72 ? 0.021 9.098 2.077 1.00 0.00 72 THR A N 6
ATOM 9424 C CA . THR A 1 72 ? 0.043 10.504 1.772 1.00 0.00 72 THR A CA 6
ATOM 9425 C C . THR A 1 72 ? 0.206 11.291 3.075 1.00 0.00 72 THR A C 6
ATOM 9426 O O . THR A 1 72 ? 0.766 12.374 3.084 1.00 0.00 72 THR A O 6
ATOM 9437 N N . SER A 1 73 ? -0.222 10.701 4.193 1.00 0.00 73 SER A N 6
ATOM 9438 C CA . SER A 1 73 ? -0.076 11.349 5.482 1.00 0.00 73 SER A CA 6
ATOM 9439 C C . SER A 1 73 ? 1.388 11.303 5.924 1.00 0.00 73 SER A C 6
ATOM 9440 O O . SER A 1 73 ? 1.861 12.172 6.656 1.00 0.00 73 SER A O 6
ATOM 9448 N N . CYS A 1 74 ? 2.099 10.284 5.446 1.00 0.00 74 CYS A N 6
ATOM 9449 C CA . CYS A 1 74 ? 3.500 10.087 5.782 1.00 0.00 74 CYS A CA 6
ATOM 9450 C C . CYS A 1 74 ? 4.402 10.879 4.845 1.00 0.00 74 CYS A C 6
ATOM 9451 O O . CYS A 1 74 ? 5.406 11.455 5.260 1.00 0.00 74 CYS A O 6
ATOM 9459 N N . LEU A 1 75 ? 4.033 10.891 3.579 1.00 0.00 75 LEU A N 6
ATOM 9460 C CA . LEU A 1 75 ? 4.820 11.558 2.546 1.00 0.00 75 LEU A CA 6
ATOM 9461 C C . LEU A 1 75 ? 4.590 13.074 2.530 1.00 0.00 75 LEU A C 6
ATOM 9462 O O . LEU A 1 75 ? 5.533 13.838 2.311 1.00 0.00 75 LEU A O 6
ATOM 9478 N N . ARG A 1 76 ? 3.346 13.516 2.740 1.00 0.00 76 ARG A N 6
ATOM 9479 C CA . ARG A 1 76 ? 3.057 14.946 2.802 1.00 0.00 76 ARG A CA 6
ATOM 9480 C C . ARG A 1 76 ? 3.684 15.563 4.046 1.00 0.00 76 ARG A C 6
ATOM 9481 O O . ARG A 1 76 ? 4.208 16.678 4.008 1.00 0.00 76 ARG A O 6
ATOM 9502 N N . LYS A 1 77 ? 3.616 14.830 5.149 1.00 0.00 77 LYS A N 6
ATOM 9503 C CA . LYS A 1 77 ? 4.204 15.268 6.407 1.00 0.00 77 LYS A CA 6
ATOM 9504 C C . LYS A 1 77 ? 5.175 14.222 6.935 1.00 0.00 77 LYS A C 6
ATOM 9505 O O . LYS A 1 77 ? 4.775 13.296 7.643 1.00 0.00 77 LYS A O 6
ATOM 9524 N N . LYS A 1 78 ? 6.451 14.367 6.598 1.00 0.00 78 LYS A N 6
ATOM 9525 C CA . LYS A 1 78 ? 7.449 13.392 7.003 1.00 0.00 78 LYS A CA 6
ATOM 9526 C C . LYS A 1 78 ? 7.800 13.574 8.473 1.00 0.00 78 LYS A C 6
ATOM 9527 O O . LYS A 1 78 ? 7.799 12.608 9.235 1.00 0.00 78 LYS A O 6
ATOM 9546 N N . ARG A 1 79 ? 8.078 14.814 8.860 1.00 0.00 79 ARG A N 6
ATOM 9547 C CA . ARG A 1 79 ? 8.508 15.126 10.219 1.00 0.00 79 ARG A CA 6
ATOM 9548 C C . ARG A 1 79 ? 9.755 14.317 10.557 1.00 0.00 79 ARG A C 6
ATOM 9549 O O . ARG A 1 79 ? 9.730 13.412 11.397 1.00 0.00 79 ARG A O 6
ATOM 9570 N N . LYS A 1 80 ? 10.840 14.635 9.874 1.00 0.00 80 LYS A N 6
ATOM 9571 C CA . LYS A 1 80 ? 12.075 13.885 10.023 1.00 0.00 80 LYS A CA 6
ATOM 9572 C C . LYS A 1 80 ? 12.993 14.535 11.052 1.00 0.00 80 LYS A C 6
ATOM 9573 O O . LYS A 1 80 ? 13.392 15.692 10.906 1.00 0.00 80 LYS A O 6
ATOM 9592 N N . PRO A 1 81 ? 13.335 13.797 12.114 1.00 0.00 81 PRO A N 6
ATOM 9593 C CA . PRO A 1 81 ? 14.232 14.288 13.158 1.00 0.00 81 PRO A CA 6
ATOM 9594 C C . PRO A 1 81 ? 15.697 14.215 12.733 1.00 0.00 81 PRO A C 6
ATOM 9595 O O . PRO A 1 81 ? 16.582 14.730 13.418 1.00 0.00 81 PRO A O 6
ATOM 9606 N N . GLN A 1 82 ? 15.939 13.578 11.596 1.00 0.00 82 GLN A N 6
ATOM 9607 C CA . GLN A 1 82 ? 17.284 13.441 11.063 1.00 0.00 82 GLN A CA 6
ATOM 9608 C C . GLN A 1 82 ? 17.453 14.317 9.825 1.00 0.00 82 GLN A C 6
ATOM 9609 O O . GLN A 1 82 ? 16.513 14.476 9.045 1.00 0.00 82 GLN A O 6
ATOM 9623 N N . ALA A 1 83 ? 18.651 14.878 9.669 1.00 0.00 83 ALA A N 6
ATOM 9624 C CA . ALA A 1 83 ? 19.003 15.699 8.502 1.00 0.00 83 ALA A CA 6
ATOM 9625 C C . ALA A 1 83 ? 17.926 16.738 8.191 1.00 0.00 83 ALA A C 6
ATOM 9626 O O . ALA A 1 83 ? 17.408 16.751 7.052 1.00 0.00 83 ALA A O 6
ATOM 9634 N N . LYS B 2 1 ? 3.438 -5.978 -11.566 1.00 0.00 201 LYS B N 6
ATOM 9635 C CA . LYS B 2 1 ? 3.045 -4.573 -11.295 1.00 0.00 201 LYS B CA 6
ATOM 9636 C C . LYS B 2 1 ? 3.563 -4.129 -9.932 1.00 0.00 201 LYS B C 6
ATOM 9637 O O . LYS B 2 1 ? 4.354 -3.191 -9.834 1.00 0.00 201 LYS B O 6
ATOM 9658 N N . TRP B 2 2 ? 3.117 -4.809 -8.885 1.00 0.00 202 TRP B N 6
ATOM 9659 C CA . TRP B 2 2 ? 3.558 -4.505 -7.534 1.00 0.00 202 TRP B CA 6
ATOM 9660 C C . TRP B 2 2 ? 3.755 -5.801 -6.759 1.00 0.00 202 TRP B C 6
ATOM 9661 O O . TRP B 2 2 ? 3.441 -5.904 -5.575 1.00 0.00 202 TRP B O 6
ATOM 9682 N N . THR B 2 3 ? 4.276 -6.792 -7.452 1.00 0.00 203 THR B N 6
ATOM 9683 C CA . THR B 2 3 ? 4.541 -8.084 -6.861 1.00 0.00 203 THR B CA 6
ATOM 9684 C C . THR B 2 3 ? 5.872 -8.066 -6.112 1.00 0.00 203 THR B C 6
ATOM 9685 O O . THR B 2 3 ? 6.415 -6.991 -5.828 1.00 0.00 203 THR B O 6
ATOM 9696 N N . LEU B 2 4 ? 6.373 -9.250 -5.769 1.00 0.00 204 LEU B N 6
ATOM 9697 C CA . LEU B 2 4 ? 7.567 -9.393 -4.938 1.00 0.00 204 LEU B CA 6
ATOM 9698 C C . LEU B 2 4 ? 8.717 -8.487 -5.381 1.00 0.00 204 LEU B C 6
ATOM 9699 O O . LEU B 2 4 ? 9.447 -7.976 -4.539 1.00 0.00 204 LEU B O 6
ATOM 9715 N N . GLU B 2 5 ? 8.875 -8.269 -6.681 1.00 0.00 205 GLU B N 6
ATOM 9716 C CA . GLU B 2 5 ? 9.994 -7.477 -7.169 1.00 0.00 205 GLU B CA 6
ATOM 9717 C C . GLU B 2 5 ? 9.943 -6.052 -6.605 1.00 0.00 205 GLU B C 6
ATOM 9718 O O . GLU B 2 5 ? 10.841 -5.642 -5.874 1.00 0.00 205 GLU B O 6
ATOM 9730 N N . ARG B 2 6 ? 8.873 -5.321 -6.878 1.00 0.00 206 ARG B N 6
ATOM 9731 C CA . ARG B 2 6 ? 8.784 -3.937 -6.439 1.00 0.00 206 ARG B CA 6
ATOM 9732 C C . ARG B 2 6 ? 8.641 -3.859 -4.920 1.00 0.00 206 ARG B C 6
ATOM 9733 O O . ARG B 2 6 ? 9.448 -3.217 -4.241 1.00 0.00 206 ARG B O 6
ATOM 9754 N N . LEU B 2 7 ? 7.634 -4.541 -4.387 1.00 0.00 207 LEU B N 6
ATOM 9755 C CA . LEU B 2 7 ? 7.339 -4.455 -2.965 1.00 0.00 207 LEU B CA 6
ATOM 9756 C C . LEU B 2 7 ? 8.421 -5.122 -2.132 1.00 0.00 207 LEU B C 6
ATOM 9757 O O . LEU B 2 7 ? 9.127 -4.453 -1.388 1.00 0.00 207 LEU B O 6
ATOM 9773 N N . LYS B 2 8 ? 8.568 -6.432 -2.282 1.00 0.00 208 LYS B N 6
ATOM 9774 C CA . LYS B 2 8 ? 9.429 -7.209 -1.398 1.00 0.00 208 LYS B CA 6
ATOM 9775 C C . LYS B 2 8 ? 10.891 -6.775 -1.496 1.00 0.00 208 LYS B C 6
ATOM 9776 O O . LYS B 2 8 ? 11.593 -6.754 -0.489 1.00 0.00 208 LYS B O 6
ATOM 9795 N N . ARG B 2 9 ? 11.352 -6.405 -2.690 1.00 0.00 209 ARG B N 6
ATOM 9796 C CA . ARG B 2 9 ? 12.754 -6.028 -2.847 1.00 0.00 209 ARG B CA 6
ATOM 9797 C C . ARG B 2 9 ? 13.030 -4.664 -2.214 1.00 0.00 209 ARG B C 6
ATOM 9798 O O . ARG B 2 9 ? 14.101 -4.447 -1.647 1.00 0.00 209 ARG B O 6
ATOM 9819 N N . LYS B 2 10 ? 12.070 -3.744 -2.302 1.00 0.00 210 LYS B N 6
ATOM 9820 C CA . LYS B 2 10 ? 12.218 -2.448 -1.643 1.00 0.00 210 LYS B CA 6
ATOM 9821 C C . LYS B 2 10 ? 11.972 -2.586 -0.146 1.00 0.00 210 LYS B C 6
ATOM 9822 O O . LYS B 2 10 ? 12.677 -1.997 0.670 1.00 0.00 210 LYS B O 6
ATOM 9841 N N . TYR B 2 11 ? 10.969 -3.379 0.199 1.00 0.00 211 TYR B N 6
ATOM 9842 C CA . TYR B 2 11 ? 10.579 -3.603 1.587 1.00 0.00 211 TYR B CA 6
ATOM 9843 C C . TYR B 2 11 ? 11.725 -4.246 2.368 1.00 0.00 211 TYR B C 6
ATOM 9844 O O . TYR B 2 11 ? 11.895 -4.002 3.565 1.00 0.00 211 TYR B O 6
ATOM 9862 N N . ARG B 2 12 ? 12.525 -5.044 1.673 1.00 0.00 212 ARG B N 6
ATOM 9863 C CA . ARG B 2 12 ? 13.623 -5.768 2.301 1.00 0.00 212 ARG B CA 6
ATOM 9864 C C . ARG B 2 12 ? 14.842 -4.865 2.494 1.00 0.00 212 ARG B C 6
ATOM 9865 O O . ARG B 2 12 ? 15.827 -5.261 3.115 1.00 0.00 212 ARG B O 6
ATOM 9886 N N . ASN B 2 13 ? 14.774 -3.651 1.971 1.00 0.00 213 ASN B N 6
ATOM 9887 C CA . ASN B 2 13 ? 15.894 -2.724 2.067 1.00 0.00 213 ASN B CA 6
ATOM 9888 C C . ASN B 2 13 ? 15.565 -1.581 3.023 1.00 0.00 213 ASN B C 6
ATOM 9889 O O . ASN B 2 13 ? 14.988 -0.566 2.578 1.00 0.00 213 ASN B O 6
ATOM 9901 N N . SER A 1 1 ? -23.294 2.718 7.598 1.00 0.00 1 SER A N 7
ATOM 9902 C CA . SER A 1 1 ? -22.803 1.507 6.908 1.00 0.00 1 SER A CA 7
ATOM 9903 C C . SER A 1 1 ? -22.792 1.702 5.393 1.00 0.00 1 SER A C 7
ATOM 9904 O O . SER A 1 1 ? -22.729 0.736 4.634 1.00 0.00 1 SER A O 7
ATOM 9914 N N . GLU A 1 2 ? -22.863 2.953 4.952 1.00 0.00 2 GLU A N 7
ATOM 9915 C CA . GLU A 1 2 ? -22.819 3.252 3.524 1.00 0.00 2 GLU A CA 7
ATOM 9916 C C . GLU A 1 2 ? -21.412 3.648 3.083 1.00 0.00 2 GLU A C 7
ATOM 9917 O O . GLU A 1 2 ? -21.203 4.027 1.935 1.00 0.00 2 GLU A O 7
ATOM 9929 N N . GLU A 1 3 ? -20.449 3.538 3.995 1.00 0.00 3 GLU A N 7
ATOM 9930 C CA . GLU A 1 3 ? -19.082 3.973 3.735 1.00 0.00 3 GLU A CA 7
ATOM 9931 C C . GLU A 1 3 ? -18.449 3.100 2.659 1.00 0.00 3 GLU A C 7
ATOM 9932 O O . GLU A 1 3 ? -17.925 3.600 1.666 1.00 0.00 3 GLU A O 7
ATOM 9944 N N . GLU A 1 4 ? -18.542 1.795 2.855 1.00 0.00 4 GLU A N 7
ATOM 9945 C CA . GLU A 1 4 ? -17.918 0.827 1.965 1.00 0.00 4 GLU A CA 7
ATOM 9946 C C . GLU A 1 4 ? -18.528 0.861 0.563 1.00 0.00 4 GLU A C 7
ATOM 9947 O O . GLU A 1 4 ? -17.857 0.543 -0.419 1.00 0.00 4 GLU A O 7
ATOM 9959 N N . ASP A 1 5 ? -19.789 1.260 0.465 1.00 0.00 5 ASP A N 7
ATOM 9960 C CA . ASP A 1 5 ? -20.465 1.310 -0.829 1.00 0.00 5 ASP A CA 7
ATOM 9961 C C . ASP A 1 5 ? -20.431 2.718 -1.411 1.00 0.00 5 ASP A C 7
ATOM 9962 O O . ASP A 1 5 ? -21.005 2.981 -2.468 1.00 0.00 5 ASP A O 7
ATOM 9971 N N . LYS A 1 6 ? -19.742 3.619 -0.722 1.00 0.00 6 LYS A N 7
ATOM 9972 C CA . LYS A 1 6 ? -19.605 4.997 -1.174 1.00 0.00 6 LYS A CA 7
ATOM 9973 C C . LYS A 1 6 ? -18.166 5.249 -1.609 1.00 0.00 6 LYS A C 7
ATOM 9974 O O . LYS A 1 6 ? -17.809 6.337 -2.073 1.00 0.00 6 LYS A O 7
ATOM 9993 N N . CYS A 1 7 ? -17.344 4.222 -1.466 1.00 0.00 7 CYS A N 7
ATOM 9994 C CA . CYS A 1 7 ? -15.938 4.316 -1.805 1.00 0.00 7 CYS A CA 7
ATOM 9995 C C . CYS A 1 7 ? -15.745 4.370 -3.314 1.00 0.00 7 CYS A C 7
ATOM 9996 O O . CYS A 1 7 ? -16.279 3.534 -4.048 1.00 0.00 7 CYS A O 7
ATOM 10004 N N . LYS A 1 8 ? -15.004 5.363 -3.773 1.00 0.00 8 LYS A N 7
ATOM 10005 C CA . LYS A 1 8 ? -14.622 5.456 -5.148 1.00 0.00 8 LYS A CA 7
ATOM 10006 C C . LYS A 1 8 ? -13.490 4.464 -5.422 1.00 0.00 8 LYS A C 7
ATOM 10007 O O . LYS A 1 8 ? -12.464 4.487 -4.741 1.00 0.00 8 LYS A O 7
ATOM 10026 N N . PRO A 1 9 ? -13.665 3.567 -6.403 1.00 0.00 9 PRO A N 7
ATOM 10027 C CA . PRO A 1 9 ? -12.659 2.549 -6.717 1.00 0.00 9 PRO A CA 7
ATOM 10028 C C . PRO A 1 9 ? -11.353 3.173 -7.185 1.00 0.00 9 PRO A C 7
ATOM 10029 O O . PRO A 1 9 ? -11.352 4.100 -7.996 1.00 0.00 9 PRO A O 7
ATOM 10040 N N . MET A 1 10 ? -10.250 2.680 -6.646 1.00 0.00 10 MET A N 7
ATOM 10041 C CA . MET A 1 10 ? -8.940 3.200 -6.982 1.00 0.00 10 MET A CA 7
ATOM 10042 C C . MET A 1 10 ? -8.559 2.778 -8.396 1.00 0.00 10 MET A C 7
ATOM 10043 O O . MET A 1 10 ? -8.399 1.588 -8.678 1.00 0.00 10 MET A O 7
ATOM 10057 N N . SER A 1 11 ? -8.430 3.759 -9.281 1.00 0.00 11 SER A N 7
ATOM 10058 C CA . SER A 1 11 ? -8.159 3.494 -10.689 1.00 0.00 11 SER A CA 7
ATOM 10059 C C . SER A 1 11 ? -6.717 3.034 -10.895 1.00 0.00 11 SER A C 7
ATOM 10060 O O . SER A 1 11 ? -5.922 3.038 -9.956 1.00 0.00 11 SER A O 7
ATOM 10068 N N . TYR A 1 12 ? -6.382 2.650 -12.125 1.00 0.00 12 TYR A N 7
ATOM 10069 C CA . TYR A 1 12 ? -5.067 2.088 -12.433 1.00 0.00 12 TYR A CA 7
ATOM 10070 C C . TYR A 1 12 ? -3.939 3.031 -12.044 1.00 0.00 12 TYR A C 7
ATOM 10071 O O . TYR A 1 12 ? -3.063 2.669 -11.261 1.00 0.00 12 TYR A O 7
ATOM 10089 N N . GLU A 1 13 ? -3.960 4.233 -12.588 1.00 0.00 13 GLU A N 7
ATOM 10090 C CA . GLU A 1 13 ? -2.883 5.182 -12.359 1.00 0.00 13 GLU A CA 7
ATOM 10091 C C . GLU A 1 13 ? -2.838 5.615 -10.900 1.00 0.00 13 GLU A C 7
ATOM 10092 O O . GLU A 1 13 ? -1.830 6.144 -10.431 1.00 0.00 13 GLU A O 7
ATOM 10104 N N . GLU A 1 14 ? -3.918 5.363 -10.177 1.00 0.00 14 GLU A N 7
ATOM 10105 C CA . GLU A 1 14 ? -3.945 5.632 -8.757 1.00 0.00 14 GLU A CA 7
ATOM 10106 C C . GLU A 1 14 ? -3.340 4.457 -8.012 1.00 0.00 14 GLU A C 7
ATOM 10107 O O . GLU A 1 14 ? -2.520 4.641 -7.125 1.00 0.00 14 GLU A O 7
ATOM 10119 N N . LYS A 1 15 ? -3.762 3.254 -8.382 1.00 0.00 15 LYS A N 7
ATOM 10120 C CA . LYS A 1 15 ? -3.180 2.031 -7.868 1.00 0.00 15 LYS A CA 7
ATOM 10121 C C . LYS A 1 15 ? -1.675 1.984 -8.087 1.00 0.00 15 LYS A C 7
ATOM 10122 O O . LYS A 1 15 ? -0.909 1.720 -7.159 1.00 0.00 15 LYS A O 7
ATOM 10141 N N . ARG A 1 16 ? -1.265 2.220 -9.325 1.00 0.00 16 ARG A N 7
ATOM 10142 C CA . ARG A 1 16 ? 0.143 2.251 -9.678 1.00 0.00 16 ARG A CA 7
ATOM 10143 C C . ARG A 1 16 ? 0.884 3.281 -8.854 1.00 0.00 16 ARG A C 7
ATOM 10144 O O . ARG A 1 16 ? 1.958 2.992 -8.322 1.00 0.00 16 ARG A O 7
ATOM 10165 N N . GLN A 1 17 ? 0.309 4.468 -8.715 1.00 0.00 17 GLN A N 7
ATOM 10166 C CA . GLN A 1 17 ? 0.970 5.491 -7.943 1.00 0.00 17 GLN A CA 7
ATOM 10167 C C . GLN A 1 17 ? 0.949 5.120 -6.466 1.00 0.00 17 GLN A C 7
ATOM 10168 O O . GLN A 1 17 ? 1.940 5.287 -5.782 1.00 0.00 17 GLN A O 7
ATOM 10182 N N . LEU A 1 18 ? -0.156 4.542 -6.014 1.00 0.00 18 LEU A N 7
ATOM 10183 C CA . LEU A 1 18 ? -0.314 4.110 -4.634 1.00 0.00 18 LEU A CA 7
ATOM 10184 C C . LEU A 1 18 ? 0.766 3.130 -4.254 1.00 0.00 18 LEU A C 7
ATOM 10185 O O . LEU A 1 18 ? 1.447 3.307 -3.250 1.00 0.00 18 LEU A O 7
ATOM 10201 N N . SER A 1 19 ? 0.920 2.100 -5.071 1.00 0.00 19 SER A N 7
ATOM 10202 C CA . SER A 1 19 ? 1.941 1.098 -4.850 1.00 0.00 19 SER A CA 7
ATOM 10203 C C . SER A 1 19 ? 3.309 1.767 -4.747 1.00 0.00 19 SER A C 7
ATOM 10204 O O . SER A 1 19 ? 4.184 1.326 -4.000 1.00 0.00 19 SER A O 7
ATOM 10212 N N . LEU A 1 20 ? 3.471 2.847 -5.503 1.00 0.00 20 LEU A N 7
ATOM 10213 C CA . LEU A 1 20 ? 4.693 3.646 -5.469 1.00 0.00 20 LEU A CA 7
ATOM 10214 C C . LEU A 1 20 ? 4.786 4.518 -4.203 1.00 0.00 20 LEU A C 7
ATOM 10215 O O . LEU A 1 20 ? 5.798 4.479 -3.512 1.00 0.00 20 LEU A O 7
ATOM 10231 N N . ASP A 1 21 ? 3.751 5.312 -3.904 1.00 0.00 21 ASP A N 7
ATOM 10232 C CA . ASP A 1 21 ? 3.723 6.123 -2.697 1.00 0.00 21 ASP A CA 7
ATOM 10233 C C . ASP A 1 21 ? 3.965 5.248 -1.474 1.00 0.00 21 ASP A C 7
ATOM 10234 O O . ASP A 1 21 ? 4.708 5.608 -0.554 1.00 0.00 21 ASP A O 7
ATOM 10243 N N . ILE A 1 22 ? 3.358 4.077 -1.503 1.00 0.00 22 ILE A N 7
ATOM 10244 C CA . ILE A 1 22 ? 3.503 3.100 -0.439 1.00 0.00 22 ILE A CA 7
ATOM 10245 C C . ILE A 1 22 ? 4.936 2.566 -0.375 1.00 0.00 22 ILE A C 7
ATOM 10246 O O . ILE A 1 22 ? 5.502 2.432 0.703 1.00 0.00 22 ILE A O 7
ATOM 10262 N N . ASN A 1 23 ? 5.538 2.307 -1.528 1.00 0.00 23 ASN A N 7
ATOM 10263 C CA . ASN A 1 23 ? 6.897 1.769 -1.563 1.00 0.00 23 ASN A CA 7
ATOM 10264 C C . ASN A 1 23 ? 7.932 2.852 -1.247 1.00 0.00 23 ASN A C 7
ATOM 10265 O O . ASN A 1 23 ? 9.098 2.545 -0.981 1.00 0.00 23 ASN A O 7
ATOM 10276 N N . LYS A 1 24 ? 7.507 4.116 -1.277 1.00 0.00 24 LYS A N 7
ATOM 10277 C CA . LYS A 1 24 ? 8.369 5.218 -0.868 1.00 0.00 24 LYS A CA 7
ATOM 10278 C C . LYS A 1 24 ? 8.617 5.181 0.631 1.00 0.00 24 LYS A C 7
ATOM 10279 O O . LYS A 1 24 ? 9.651 5.655 1.112 1.00 0.00 24 LYS A O 7
ATOM 10298 N N . LEU A 1 25 ? 7.646 4.646 1.366 1.00 0.00 25 LEU A N 7
ATOM 10299 C CA . LEU A 1 25 ? 7.740 4.544 2.810 1.00 0.00 25 LEU A CA 7
ATOM 10300 C C . LEU A 1 25 ? 8.933 3.703 3.231 1.00 0.00 25 LEU A C 7
ATOM 10301 O O . LEU A 1 25 ? 9.279 2.716 2.578 1.00 0.00 25 LEU A O 7
ATOM 10317 N N . PRO A 1 26 ? 9.584 4.101 4.327 1.00 0.00 26 PRO A N 7
ATOM 10318 C CA . PRO A 1 26 ? 10.590 3.269 4.980 1.00 0.00 26 PRO A CA 7
ATOM 10319 C C . PRO A 1 26 ? 9.985 1.938 5.428 1.00 0.00 26 PRO A C 7
ATOM 10320 O O . PRO A 1 26 ? 8.770 1.854 5.632 1.00 0.00 26 PRO A O 7
ATOM 10331 N N . GLY A 1 27 ? 10.822 0.914 5.582 1.00 0.00 27 GLY A N 7
ATOM 10332 C CA . GLY A 1 27 ? 10.338 -0.437 5.844 1.00 0.00 27 GLY A CA 7
ATOM 10333 C C . GLY A 1 27 ? 9.305 -0.513 6.959 1.00 0.00 27 GLY A C 7
ATOM 10334 O O . GLY A 1 27 ? 8.275 -1.176 6.814 1.00 0.00 27 GLY A O 7
ATOM 10338 N N . GLU A 1 28 ? 9.575 0.188 8.058 1.00 0.00 28 GLU A N 7
ATOM 10339 C CA . GLU A 1 28 ? 8.682 0.213 9.216 1.00 0.00 28 GLU A CA 7
ATOM 10340 C C . GLU A 1 28 ? 7.278 0.686 8.829 1.00 0.00 28 GLU A C 7
ATOM 10341 O O . GLU A 1 28 ? 6.272 0.157 9.307 1.00 0.00 28 GLU A O 7
ATOM 10353 N N . LYS A 1 29 ? 7.213 1.663 7.939 1.00 0.00 29 LYS A N 7
ATOM 10354 C CA . LYS A 1 29 ? 5.945 2.267 7.565 1.00 0.00 29 LYS A CA 7
ATOM 10355 C C . LYS A 1 29 ? 5.143 1.347 6.651 1.00 0.00 29 LYS A C 7
ATOM 10356 O O . LYS A 1 29 ? 3.916 1.390 6.631 1.00 0.00 29 LYS A O 7
ATOM 10375 N N . LEU A 1 30 ? 5.824 0.486 5.921 1.00 0.00 30 LEU A N 7
ATOM 10376 C CA . LEU A 1 30 ? 5.127 -0.493 5.103 1.00 0.00 30 LEU A CA 7
ATOM 10377 C C . LEU A 1 30 ? 4.531 -1.577 5.991 1.00 0.00 30 LEU A C 7
ATOM 10378 O O . LEU A 1 30 ? 3.657 -2.330 5.568 1.00 0.00 30 LEU A O 7
ATOM 10394 N N . GLY A 1 31 ? 4.979 -1.615 7.242 1.00 0.00 31 GLY A N 7
ATOM 10395 C CA . GLY A 1 31 ? 4.389 -2.509 8.221 1.00 0.00 31 GLY A CA 7
ATOM 10396 C C . GLY A 1 31 ? 2.959 -2.122 8.537 1.00 0.00 31 GLY A C 7
ATOM 10397 O O . GLY A 1 31 ? 2.195 -2.908 9.098 1.00 0.00 31 GLY A O 7
ATOM 10401 N N . ARG A 1 32 ? 2.606 -0.897 8.180 1.00 0.00 32 ARG A N 7
ATOM 10402 C CA . ARG A 1 32 ? 1.241 -0.407 8.323 1.00 0.00 32 ARG A CA 7
ATOM 10403 C C . ARG A 1 32 ? 0.360 -0.871 7.162 1.00 0.00 32 ARG A C 7
ATOM 10404 O O . ARG A 1 32 ? -0.697 -1.449 7.386 1.00 0.00 32 ARG A O 7
ATOM 10425 N N . VAL A 1 33 ? 0.788 -0.608 5.926 1.00 0.00 33 VAL A N 7
ATOM 10426 C CA . VAL A 1 33 ? 0.015 -1.010 4.746 1.00 0.00 33 VAL A CA 7
ATOM 10427 C C . VAL A 1 33 ? -0.171 -2.515 4.692 1.00 0.00 33 VAL A C 7
ATOM 10428 O O . VAL A 1 33 ? -1.257 -2.982 4.368 1.00 0.00 33 VAL A O 7
ATOM 10441 N N . VAL A 1 34 ? 0.867 -3.278 5.024 1.00 0.00 34 VAL A N 7
ATOM 10442 C CA . VAL A 1 34 ? 0.726 -4.720 5.080 1.00 0.00 34 VAL A CA 7
ATOM 10443 C C . VAL A 1 34 ? -0.298 -5.092 6.146 1.00 0.00 34 VAL A C 7
ATOM 10444 O O . VAL A 1 34 ? -1.129 -5.959 5.931 1.00 0.00 34 VAL A O 7
ATOM 10457 N N . HIS A 1 35 ? -0.268 -4.382 7.271 1.00 0.00 35 HIS A N 7
ATOM 10458 C CA . HIS A 1 35 ? -1.229 -4.602 8.344 1.00 0.00 35 HIS A CA 7
ATOM 10459 C C . HIS A 1 35 ? -2.638 -4.246 7.874 1.00 0.00 35 HIS A C 7
ATOM 10460 O O . HIS A 1 35 ? -3.589 -4.984 8.131 1.00 0.00 35 HIS A O 7
ATOM 10475 N N . ILE A 1 36 ? -2.771 -3.117 7.184 1.00 0.00 36 ILE A N 7
ATOM 10476 C CA . ILE A 1 36 ? -4.055 -2.727 6.621 1.00 0.00 36 ILE A CA 7
ATOM 10477 C C . ILE A 1 36 ? -4.522 -3.774 5.622 1.00 0.00 36 ILE A C 7
ATOM 10478 O O . ILE A 1 36 ? -5.541 -4.421 5.832 1.00 0.00 36 ILE A O 7
ATOM 10494 N N . ILE A 1 37 ? -3.761 -3.950 4.552 1.00 0.00 37 ILE A N 7
ATOM 10495 C CA . ILE A 1 37 ? -4.105 -4.908 3.515 1.00 0.00 37 ILE A CA 7
ATOM 10496 C C . ILE A 1 37 ? -4.398 -6.304 4.085 1.00 0.00 37 ILE A C 7
ATOM 10497 O O . ILE A 1 37 ? -5.451 -6.855 3.829 1.00 0.00 37 ILE A O 7
ATOM 10513 N N . GLN A 1 38 ? -3.479 -6.860 4.872 1.00 0.00 38 GLN A N 7
ATOM 10514 C CA . GLN A 1 38 ? -3.637 -8.222 5.400 1.00 0.00 38 GLN A CA 7
ATOM 10515 C C . GLN A 1 38 ? -4.904 -8.365 6.248 1.00 0.00 38 GLN A C 7
ATOM 10516 O O . GLN A 1 38 ? -5.567 -9.404 6.217 1.00 0.00 38 GLN A O 7
ATOM 10530 N N . SER A 1 39 ? -5.226 -7.335 7.023 1.00 0.00 39 SER A N 7
ATOM 10531 C CA . SER A 1 39 ? -6.414 -7.360 7.857 1.00 0.00 39 SER A CA 7
ATOM 10532 C C . SER A 1 39 ? -7.677 -7.208 7.009 1.00 0.00 39 SER A C 7
ATOM 10533 O O . SER A 1 39 ? -8.665 -7.921 7.207 1.00 0.00 39 SER A O 7
ATOM 10541 N N . ARG A 1 40 ? -7.623 -6.291 6.053 1.00 0.00 40 ARG A N 7
ATOM 10542 C CA . ARG A 1 40 ? -8.763 -6.002 5.195 1.00 0.00 40 ARG A CA 7
ATOM 10543 C C . ARG A 1 40 ? -8.947 -7.104 4.157 1.00 0.00 40 ARG A C 7
ATOM 10544 O O . ARG A 1 40 ? -10.059 -7.370 3.712 1.00 0.00 40 ARG A O 7
ATOM 10565 N N . GLU A 1 41 ? -7.847 -7.742 3.788 1.00 0.00 41 GLU A N 7
ATOM 10566 C CA . GLU A 1 41 ? -7.855 -8.813 2.803 1.00 0.00 41 GLU A CA 7
ATOM 10567 C C . GLU A 1 41 ? -7.427 -10.129 3.454 1.00 0.00 41 GLU A C 7
ATOM 10568 O O . GLU A 1 41 ? -6.247 -10.487 3.421 1.00 0.00 41 GLU A O 7
ATOM 10580 N N . PRO A 1 42 ? -8.374 -10.872 4.054 1.00 0.00 42 PRO A N 7
ATOM 10581 C CA . PRO A 1 42 ? -8.082 -12.143 4.739 1.00 0.00 42 PRO A CA 7
ATOM 10582 C C . PRO A 1 42 ? -7.522 -13.232 3.815 1.00 0.00 42 PRO A C 7
ATOM 10583 O O . PRO A 1 42 ? -7.266 -14.353 4.254 1.00 0.00 42 PRO A O 7
ATOM 10594 N N . SER A 1 43 ? -7.321 -12.903 2.548 1.00 0.00 43 SER A N 7
ATOM 10595 C CA . SER A 1 43 ? -6.857 -13.879 1.573 1.00 0.00 43 SER A CA 7
ATOM 10596 C C . SER A 1 43 ? -5.332 -13.882 1.464 1.00 0.00 43 SER A C 7
ATOM 10597 O O . SER A 1 43 ? -4.754 -14.765 0.830 1.00 0.00 43 SER A O 7
ATOM 10605 N N . LEU A 1 44 ? -4.673 -12.905 2.084 1.00 0.00 44 LEU A N 7
ATOM 10606 C CA . LEU A 1 44 ? -3.228 -12.781 1.936 1.00 0.00 44 LEU A CA 7
ATOM 10607 C C . LEU A 1 44 ? -2.503 -12.691 3.279 1.00 0.00 44 LEU A C 7
ATOM 10608 O O . LEU A 1 44 ? -1.390 -12.172 3.363 1.00 0.00 44 LEU A O 7
ATOM 10624 N N . LYS A 1 45 ? -3.104 -13.243 4.321 1.00 0.00 45 LYS A N 7
ATOM 10625 C CA . LYS A 1 45 ? -2.476 -13.225 5.641 1.00 0.00 45 LYS A CA 7
ATOM 10626 C C . LYS A 1 45 ? -1.423 -14.328 5.760 1.00 0.00 45 LYS A C 7
ATOM 10627 O O . LYS A 1 45 ? -0.850 -14.542 6.829 1.00 0.00 45 LYS A O 7
ATOM 10646 N N . ASN A 1 46 ? -1.170 -15.020 4.652 1.00 0.00 46 ASN A N 7
ATOM 10647 C CA . ASN A 1 46 ? -0.140 -16.054 4.610 1.00 0.00 46 ASN A CA 7
ATOM 10648 C C . ASN A 1 46 ? 1.230 -15.405 4.427 1.00 0.00 46 ASN A C 7
ATOM 10649 O O . ASN A 1 46 ? 2.244 -15.916 4.898 1.00 0.00 46 ASN A O 7
ATOM 10660 N N . SER A 1 47 ? 1.240 -14.267 3.741 1.00 0.00 47 SER A N 7
ATOM 10661 C CA . SER A 1 47 ? 2.455 -13.488 3.532 1.00 0.00 47 SER A CA 7
ATOM 10662 C C . SER A 1 47 ? 2.924 -12.864 4.842 1.00 0.00 47 SER A C 7
ATOM 10663 O O . SER A 1 47 ? 2.128 -12.313 5.601 1.00 0.00 47 SER A O 7
ATOM 10671 N N . ASN A 1 48 ? 4.210 -12.988 5.113 1.00 0.00 48 ASN A N 7
ATOM 10672 C CA . ASN A 1 48 ? 4.808 -12.406 6.312 1.00 0.00 48 ASN A CA 7
ATOM 10673 C C . ASN A 1 48 ? 5.203 -10.961 6.019 1.00 0.00 48 ASN A C 7
ATOM 10674 O O . ASN A 1 48 ? 5.736 -10.696 4.952 1.00 0.00 48 ASN A O 7
ATOM 10685 N N . PRO A 1 49 ? 4.944 -10.006 6.935 1.00 0.00 49 PRO A N 7
ATOM 10686 C CA . PRO A 1 49 ? 5.120 -8.561 6.654 1.00 0.00 49 PRO A CA 7
ATOM 10687 C C . PRO A 1 49 ? 6.470 -8.195 6.026 1.00 0.00 49 PRO A C 7
ATOM 10688 O O . PRO A 1 49 ? 6.521 -7.421 5.072 1.00 0.00 49 PRO A O 7
ATOM 10699 N N . ASP A 1 50 ? 7.549 -8.787 6.520 1.00 0.00 50 ASP A N 7
ATOM 10700 C CA . ASP A 1 50 ? 8.899 -8.413 6.087 1.00 0.00 50 ASP A CA 7
ATOM 10701 C C . ASP A 1 50 ? 9.265 -9.104 4.783 1.00 0.00 50 ASP A C 7
ATOM 10702 O O . ASP A 1 50 ? 10.284 -8.797 4.166 1.00 0.00 50 ASP A O 7
ATOM 10711 N N . GLU A 1 51 ? 8.421 -10.034 4.377 1.00 0.00 51 GLU A N 7
ATOM 10712 C CA . GLU A 1 51 ? 8.586 -10.755 3.125 1.00 0.00 51 GLU A CA 7
ATOM 10713 C C . GLU A 1 51 ? 7.280 -10.691 2.343 1.00 0.00 51 GLU A C 7
ATOM 10714 O O . GLU A 1 51 ? 6.923 -11.605 1.602 1.00 0.00 51 GLU A O 7
ATOM 10726 N N . ILE A 1 52 ? 6.556 -9.605 2.564 1.00 0.00 52 ILE A N 7
ATOM 10727 C CA . ILE A 1 52 ? 5.231 -9.398 2.000 1.00 0.00 52 ILE A CA 7
ATOM 10728 C C . ILE A 1 52 ? 5.280 -9.244 0.475 1.00 0.00 52 ILE A C 7
ATOM 10729 O O . ILE A 1 52 ? 6.290 -8.819 -0.083 1.00 0.00 52 ILE A O 7
ATOM 10745 N N . GLU A 1 53 ? 4.200 -9.646 -0.185 1.00 0.00 53 GLU A N 7
ATOM 10746 C CA . GLU A 1 53 ? 3.960 -9.288 -1.571 1.00 0.00 53 GLU A CA 7
ATOM 10747 C C . GLU A 1 53 ? 2.475 -8.976 -1.740 1.00 0.00 53 GLU A C 7
ATOM 10748 O O . GLU A 1 53 ? 1.650 -9.881 -1.838 1.00 0.00 53 GLU A O 7
ATOM 10760 N N . ILE A 1 54 ? 2.138 -7.694 -1.738 1.00 0.00 54 ILE A N 7
ATOM 10761 C CA . ILE A 1 54 ? 0.744 -7.263 -1.772 1.00 0.00 54 ILE A CA 7
ATOM 10762 C C . ILE A 1 54 ? 0.242 -7.174 -3.204 1.00 0.00 54 ILE A C 7
ATOM 10763 O O . ILE A 1 54 ? 0.899 -6.594 -4.067 1.00 0.00 54 ILE A O 7
ATOM 10779 N N . ASP A 1 55 ? -0.915 -7.758 -3.459 1.00 0.00 55 ASP A N 7
ATOM 10780 C CA . ASP A 1 55 ? -1.519 -7.691 -4.771 1.00 0.00 55 ASP A CA 7
ATOM 10781 C C . ASP A 1 55 ? -2.521 -6.546 -4.813 1.00 0.00 55 ASP A C 7
ATOM 10782 O O . ASP A 1 55 ? -3.650 -6.667 -4.325 1.00 0.00 55 ASP A O 7
ATOM 10791 N N . PHE A 1 56 ? -2.119 -5.435 -5.411 1.00 0.00 56 PHE A N 7
ATOM 10792 C CA . PHE A 1 56 ? -2.962 -4.248 -5.455 1.00 0.00 56 PHE A CA 7
ATOM 10793 C C . PHE A 1 56 ? -4.210 -4.503 -6.291 1.00 0.00 56 PHE A C 7
ATOM 10794 O O . PHE A 1 56 ? -5.197 -3.768 -6.212 1.00 0.00 56 PHE A O 7
ATOM 10811 N N . GLU A 1 57 ? -4.161 -5.562 -7.074 1.00 0.00 57 GLU A N 7
ATOM 10812 C CA . GLU A 1 57 ? -5.247 -5.918 -7.965 1.00 0.00 57 GLU A CA 7
ATOM 10813 C C . GLU A 1 57 ? -6.319 -6.740 -7.261 1.00 0.00 57 GLU A C 7
ATOM 10814 O O . GLU A 1 57 ? -7.412 -6.927 -7.792 1.00 0.00 57 GLU A O 7
ATOM 10826 N N . THR A 1 58 ? -6.022 -7.217 -6.065 1.00 0.00 58 THR A N 7
ATOM 10827 C CA . THR A 1 58 ? -6.965 -8.055 -5.347 1.00 0.00 58 THR A CA 7
ATOM 10828 C C . THR A 1 58 ? -7.616 -7.294 -4.202 1.00 0.00 58 THR A C 7
ATOM 10829 O O . THR A 1 58 ? -8.709 -7.649 -3.758 1.00 0.00 58 THR A O 7
ATOM 10840 N N . LEU A 1 59 ? -6.952 -6.236 -3.748 1.00 0.00 59 LEU A N 7
ATOM 10841 C CA . LEU A 1 59 ? -7.436 -5.451 -2.616 1.00 0.00 59 LEU A CA 7
ATOM 10842 C C . LEU A 1 59 ? -8.795 -4.846 -2.925 1.00 0.00 59 LEU A C 7
ATOM 10843 O O . LEU A 1 59 ? -9.052 -4.414 -4.051 1.00 0.00 59 LEU A O 7
ATOM 10859 N N . LYS A 1 60 ? -9.672 -4.836 -1.937 1.00 0.00 60 LYS A N 7
ATOM 10860 C CA . LYS A 1 60 ? -10.967 -4.206 -2.088 1.00 0.00 60 LYS A CA 7
ATOM 10861 C C . LYS A 1 60 ? -10.810 -2.682 -1.980 1.00 0.00 60 LYS A C 7
ATOM 10862 O O . LYS A 1 60 ? -9.927 -2.209 -1.256 1.00 0.00 60 LYS A O 7
ATOM 10881 N N . PRO A 1 61 ? -11.611 -1.899 -2.751 1.00 0.00 61 PRO A N 7
ATOM 10882 C CA . PRO A 1 61 ? -11.552 -0.431 -2.775 1.00 0.00 61 PRO A CA 7
ATOM 10883 C C . PRO A 1 61 ? -11.204 0.217 -1.434 1.00 0.00 61 PRO A C 7
ATOM 10884 O O . PRO A 1 61 ? -10.311 1.067 -1.372 1.00 0.00 61 PRO A O 7
ATOM 10895 N N . SER A 1 62 ? -11.905 -0.185 -0.376 1.00 0.00 62 SER A N 7
ATOM 10896 C CA . SER A 1 62 ? -11.704 0.397 0.949 1.00 0.00 62 SER A CA 7
ATOM 10897 C C . SER A 1 62 ? -10.241 0.326 1.374 1.00 0.00 62 SER A C 7
ATOM 10898 O O . SER A 1 62 ? -9.672 1.321 1.818 1.00 0.00 62 SER A O 7
ATOM 10906 N N . THR A 1 63 ? -9.630 -0.844 1.207 1.00 0.00 63 THR A N 7
ATOM 10907 C CA . THR A 1 63 ? -8.239 -1.043 1.593 1.00 0.00 63 THR A CA 7
ATOM 10908 C C . THR A 1 63 ? -7.351 -0.088 0.827 1.00 0.00 63 THR A C 7
ATOM 10909 O O . THR A 1 63 ? -6.594 0.667 1.422 1.00 0.00 63 THR A O 7
ATOM 10920 N N . LEU A 1 64 ? -7.503 -0.085 -0.490 1.00 0.00 64 LEU A N 7
ATOM 10921 C CA . LEU A 1 64 ? -6.675 0.739 -1.369 1.00 0.00 64 LEU A CA 7
ATOM 10922 C C . LEU A 1 64 ? -6.776 2.212 -0.995 1.00 0.00 64 LEU A C 7
ATOM 10923 O O . LEU A 1 64 ? -5.794 2.946 -1.046 1.00 0.00 64 LEU A O 7
ATOM 10939 N N . ARG A 1 65 ? -7.961 2.635 -0.604 1.00 0.00 65 ARG A N 7
ATOM 10940 C CA . ARG A 1 65 ? -8.174 4.027 -0.238 1.00 0.00 65 ARG A CA 7
ATOM 10941 C C . ARG A 1 65 ? -7.648 4.318 1.165 1.00 0.00 65 ARG A C 7
ATOM 10942 O O . ARG A 1 65 ? -7.299 5.457 1.478 1.00 0.00 65 ARG A O 7
ATOM 10963 N N . GLU A 1 66 ? -7.567 3.287 1.999 1.00 0.00 66 GLU A N 7
ATOM 10964 C CA . GLU A 1 66 ? -6.993 3.433 3.328 1.00 0.00 66 GLU A CA 7
ATOM 10965 C C . GLU A 1 66 ? -5.485 3.548 3.207 1.00 0.00 66 GLU A C 7
ATOM 10966 O O . GLU A 1 66 ? -4.857 4.394 3.842 1.00 0.00 66 GLU A O 7
ATOM 10978 N N . LEU A 1 67 ? -4.924 2.685 2.366 1.00 0.00 67 LEU A N 7
ATOM 10979 C CA . LEU A 1 67 ? -3.497 2.679 2.076 1.00 0.00 67 LEU A CA 7
ATOM 10980 C C . LEU A 1 67 ? -3.044 4.075 1.614 1.00 0.00 67 LEU A C 7
ATOM 10981 O O . LEU A 1 67 ? -1.990 4.578 2.008 1.00 0.00 67 LEU A O 7
ATOM 10997 N N . GLU A 1 68 ? -3.886 4.679 0.777 1.00 0.00 68 GLU A N 7
ATOM 10998 C CA . GLU A 1 68 ? -3.630 5.969 0.140 1.00 0.00 68 GLU A CA 7
ATOM 10999 C C . GLU A 1 68 ? -3.534 7.119 1.145 1.00 0.00 68 GLU A C 7
ATOM 11000 O O . GLU A 1 68 ? -2.469 7.721 1.314 1.00 0.00 68 GLU A O 7
ATOM 11012 N N . ARG A 1 69 ? -4.664 7.423 1.794 1.00 0.00 69 ARG A N 7
ATOM 11013 C CA . ARG A 1 69 ? -4.737 8.455 2.845 1.00 0.00 69 ARG A CA 7
ATOM 11014 C C . ARG A 1 69 ? -3.639 8.255 3.867 1.00 0.00 69 ARG A C 7
ATOM 11015 O O . ARG A 1 69 ? -3.148 9.207 4.481 1.00 0.00 69 ARG A O 7
ATOM 11036 N N . TYR A 1 70 ? -3.233 7.017 4.021 1.00 0.00 70 TYR A N 7
ATOM 11037 C CA . TYR A 1 70 ? -2.215 6.691 4.984 1.00 0.00 70 TYR A CA 7
ATOM 11038 C C . TYR A 1 70 ? -0.845 7.195 4.533 1.00 0.00 70 TYR A C 7
ATOM 11039 O O . TYR A 1 70 ? -0.214 7.986 5.227 1.00 0.00 70 TYR A O 7
ATOM 11057 N N . VAL A 1 71 ? -0.377 6.734 3.384 1.00 0.00 71 VAL A N 7
ATOM 11058 C CA . VAL A 1 71 ? 0.977 7.056 2.950 1.00 0.00 71 VAL A CA 7
ATOM 11059 C C . VAL A 1 71 ? 1.128 8.522 2.663 1.00 0.00 71 VAL A C 7
ATOM 11060 O O . VAL A 1 71 ? 2.170 9.098 2.938 1.00 0.00 71 VAL A O 7
ATOM 11073 N N . THR A 1 72 ? 0.087 9.139 2.142 1.00 0.00 72 THR A N 7
ATOM 11074 C CA . THR A 1 72 ? 0.143 10.552 1.875 1.00 0.00 72 THR A CA 7
ATOM 11075 C C . THR A 1 72 ? 0.286 11.308 3.202 1.00 0.00 72 THR A C 7
ATOM 11076 O O . THR A 1 72 ? 0.814 12.408 3.243 1.00 0.00 72 THR A O 7
ATOM 11087 N N . SER A 1 73 ? -0.131 10.679 4.303 1.00 0.00 73 SER A N 7
ATOM 11088 C CA . SER A 1 73 ? 0.024 11.287 5.613 1.00 0.00 73 SER A CA 7
ATOM 11089 C C . SER A 1 73 ? 1.491 11.213 6.052 1.00 0.00 73 SER A C 7
ATOM 11090 O O . SER A 1 73 ? 1.973 12.055 6.813 1.00 0.00 73 SER A O 7
ATOM 11098 N N . CYS A 1 74 ? 2.189 10.199 5.547 1.00 0.00 74 CYS A N 7
ATOM 11099 C CA . CYS A 1 74 ? 3.591 9.964 5.874 1.00 0.00 74 CYS A CA 7
ATOM 11100 C C . CYS A 1 74 ? 4.502 10.739 4.927 1.00 0.00 74 CYS A C 7
ATOM 11101 O O . CYS A 1 74 ? 5.514 11.309 5.336 1.00 0.00 74 CYS A O 7
ATOM 11109 N N . LEU A 1 75 ? 4.122 10.750 3.666 1.00 0.00 75 LEU A N 7
ATOM 11110 C CA . LEU A 1 75 ? 4.910 11.385 2.617 1.00 0.00 75 LEU A CA 7
ATOM 11111 C C . LEU A 1 75 ? 4.751 12.906 2.614 1.00 0.00 75 LEU A C 7
ATOM 11112 O O . LEU A 1 75 ? 5.740 13.626 2.477 1.00 0.00 75 LEU A O 7
ATOM 11128 N N . ARG A 1 76 ? 3.518 13.404 2.755 1.00 0.00 76 ARG A N 7
ATOM 11129 C CA . ARG A 1 76 ? 3.296 14.846 2.787 1.00 0.00 76 ARG A CA 7
ATOM 11130 C C . ARG A 1 76 ? 3.989 15.468 3.993 1.00 0.00 76 ARG A C 7
ATOM 11131 O O . ARG A 1 76 ? 4.613 16.523 3.892 1.00 0.00 76 ARG A O 7
ATOM 11152 N N . LYS A 1 77 ? 3.875 14.803 5.133 1.00 0.00 77 LYS A N 7
ATOM 11153 C CA . LYS A 1 77 ? 4.469 15.292 6.369 1.00 0.00 77 LYS A CA 7
ATOM 11154 C C . LYS A 1 77 ? 5.386 14.240 6.973 1.00 0.00 77 LYS A C 7
ATOM 11155 O O . LYS A 1 77 ? 4.926 13.217 7.475 1.00 0.00 77 LYS A O 7
ATOM 11174 N N . LYS A 1 78 ? 6.687 14.503 6.917 1.00 0.00 78 LYS A N 7
ATOM 11175 C CA . LYS A 1 78 ? 7.677 13.586 7.460 1.00 0.00 78 LYS A CA 7
ATOM 11176 C C . LYS A 1 78 ? 7.474 13.410 8.961 1.00 0.00 78 LYS A C 7
ATOM 11177 O O . LYS A 1 78 ? 7.361 12.284 9.442 1.00 0.00 78 LYS A O 7
ATOM 11196 N N . ARG A 1 79 ? 7.407 14.531 9.680 1.00 0.00 79 ARG A N 7
ATOM 11197 C CA . ARG A 1 79 ? 7.217 14.542 11.124 1.00 0.00 79 ARG A CA 7
ATOM 11198 C C . ARG A 1 79 ? 8.411 13.930 11.863 1.00 0.00 79 ARG A C 7
ATOM 11199 O O . ARG A 1 79 ? 8.985 12.920 11.446 1.00 0.00 79 ARG A O 7
ATOM 11220 N N . LYS A 1 80 ? 8.786 14.565 12.958 1.00 0.00 80 LYS A N 7
ATOM 11221 C CA . LYS A 1 80 ? 9.849 14.062 13.809 1.00 0.00 80 LYS A CA 7
ATOM 11222 C C . LYS A 1 80 ? 9.322 12.909 14.654 1.00 0.00 80 LYS A C 7
ATOM 11223 O O . LYS A 1 80 ? 8.251 13.021 15.255 1.00 0.00 80 LYS A O 7
ATOM 11242 N N . PRO A 1 81 ? 10.051 11.782 14.700 1.00 0.00 81 PRO A N 7
ATOM 11243 C CA . PRO A 1 81 ? 9.617 10.594 15.440 1.00 0.00 81 PRO A CA 7
ATOM 11244 C C . PRO A 1 81 ? 9.706 10.792 16.949 1.00 0.00 81 PRO A C 7
ATOM 11245 O O . PRO A 1 81 ? 10.774 10.643 17.552 1.00 0.00 81 PRO A O 7
ATOM 11256 N N . GLN A 1 82 ? 8.574 11.133 17.554 1.00 0.00 82 GLN A N 7
ATOM 11257 C CA . GLN A 1 82 ? 8.506 11.370 18.987 1.00 0.00 82 GLN A CA 7
ATOM 11258 C C . GLN A 1 82 ? 8.489 10.052 19.750 1.00 0.00 82 GLN A C 7
ATOM 11259 O O . GLN A 1 82 ? 7.451 9.617 20.252 1.00 0.00 82 GLN A O 7
ATOM 11273 N N . ALA A 1 83 ? 9.643 9.421 19.818 1.00 0.00 83 ALA A N 7
ATOM 11274 C CA . ALA A 1 83 ? 9.798 8.165 20.525 1.00 0.00 83 ALA A CA 7
ATOM 11275 C C . ALA A 1 83 ? 11.079 8.194 21.338 1.00 0.00 83 ALA A C 7
ATOM 11276 O O . ALA A 1 83 ? 11.008 8.438 22.560 1.00 0.00 83 ALA A O 7
ATOM 11284 N N . LYS B 2 1 ? 1.893 -6.711 -11.430 1.00 0.00 201 LYS B N 7
ATOM 11285 C CA . LYS B 2 1 ? 1.774 -5.349 -10.865 1.00 0.00 201 LYS B CA 7
ATOM 11286 C C . LYS B 2 1 ? 2.109 -5.372 -9.381 1.00 0.00 201 LYS B C 7
ATOM 11287 O O . LYS B 2 1 ? 1.440 -6.055 -8.603 1.00 0.00 201 LYS B O 7
ATOM 11308 N N . TRP B 2 2 ? 3.158 -4.638 -9.011 1.00 0.00 202 TRP B N 7
ATOM 11309 C CA . TRP B 2 2 ? 3.603 -4.537 -7.624 1.00 0.00 202 TRP B CA 7
ATOM 11310 C C . TRP B 2 2 ? 3.997 -5.915 -7.089 1.00 0.00 202 TRP B C 7
ATOM 11311 O O . TRP B 2 2 ? 3.654 -6.290 -5.971 1.00 0.00 202 TRP B O 7
ATOM 11332 N N . THR B 2 3 ? 4.716 -6.663 -7.911 1.00 0.00 203 THR B N 7
ATOM 11333 C CA . THR B 2 3 ? 5.142 -8.006 -7.556 1.00 0.00 203 THR B CA 7
ATOM 11334 C C . THR B 2 3 ? 6.512 -7.972 -6.870 1.00 0.00 203 THR B C 7
ATOM 11335 O O . THR B 2 3 ? 6.974 -6.894 -6.491 1.00 0.00 203 THR B O 7
ATOM 11346 N N . LEU B 2 4 ? 7.137 -9.157 -6.738 1.00 0.00 204 LEU B N 7
ATOM 11347 C CA . LEU B 2 4 ? 8.396 -9.363 -5.995 1.00 0.00 204 LEU B CA 7
ATOM 11348 C C . LEU B 2 4 ? 9.288 -8.129 -5.963 1.00 0.00 204 LEU B C 7
ATOM 11349 O O . LEU B 2 4 ? 9.509 -7.540 -4.897 1.00 0.00 204 LEU B O 7
ATOM 11365 N N . GLU B 2 5 ? 9.789 -7.750 -7.135 1.00 0.00 205 GLU B N 7
ATOM 11366 C CA . GLU B 2 5 ? 10.725 -6.641 -7.265 1.00 0.00 205 GLU B CA 7
ATOM 11367 C C . GLU B 2 5 ? 10.219 -5.393 -6.554 1.00 0.00 205 GLU B C 7
ATOM 11368 O O . GLU B 2 5 ? 10.854 -4.895 -5.627 1.00 0.00 205 GLU B O 7
ATOM 11380 N N . ARG B 2 6 ? 9.060 -4.917 -6.970 1.00 0.00 206 ARG B N 7
ATOM 11381 C CA . ARG B 2 6 ? 8.544 -3.641 -6.505 1.00 0.00 206 ARG B CA 7
ATOM 11382 C C . ARG B 2 6 ? 8.479 -3.600 -4.978 1.00 0.00 206 ARG B C 7
ATOM 11383 O O . ARG B 2 6 ? 9.297 -2.933 -4.326 1.00 0.00 206 ARG B O 7
ATOM 11404 N N . LEU B 2 7 ? 7.558 -4.359 -4.403 1.00 0.00 207 LEU B N 7
ATOM 11405 C CA . LEU B 2 7 ? 7.327 -4.288 -2.971 1.00 0.00 207 LEU B CA 7
ATOM 11406 C C . LEU B 2 7 ? 8.440 -4.968 -2.189 1.00 0.00 207 LEU B C 7
ATOM 11407 O O . LEU B 2 7 ? 9.181 -4.298 -1.487 1.00 0.00 207 LEU B O 7
ATOM 11423 N N . LYS B 2 8 ? 8.585 -6.281 -2.337 1.00 0.00 208 LYS B N 7
ATOM 11424 C CA . LYS B 2 8 ? 9.474 -7.040 -1.462 1.00 0.00 208 LYS B CA 7
ATOM 11425 C C . LYS B 2 8 ? 10.926 -6.609 -1.614 1.00 0.00 208 LYS B C 7
ATOM 11426 O O . LYS B 2 8 ? 11.666 -6.540 -0.627 1.00 0.00 208 LYS B O 7
ATOM 11445 N N . ARG B 2 9 ? 11.341 -6.303 -2.836 1.00 0.00 209 ARG B N 7
ATOM 11446 C CA . ARG B 2 9 ? 12.734 -5.980 -3.075 1.00 0.00 209 ARG B CA 7
ATOM 11447 C C . ARG B 2 9 ? 13.057 -4.561 -2.619 1.00 0.00 209 ARG B C 7
ATOM 11448 O O . ARG B 2 9 ? 14.209 -4.266 -2.304 1.00 0.00 209 ARG B O 7
ATOM 11469 N N . LYS B 2 10 ? 12.066 -3.666 -2.579 1.00 0.00 210 LYS B N 7
ATOM 11470 C CA . LYS B 2 10 ? 12.318 -2.338 -2.032 1.00 0.00 210 LYS B CA 7
ATOM 11471 C C . LYS B 2 10 ? 11.992 -2.286 -0.534 1.00 0.00 210 LYS B C 7
ATOM 11472 O O . LYS B 2 10 ? 12.616 -1.540 0.217 1.00 0.00 210 LYS B O 7
ATOM 11491 N N . TYR B 2 11 ? 11.027 -3.093 -0.110 1.00 0.00 211 TYR B N 7
ATOM 11492 C CA . TYR B 2 11 ? 10.640 -3.194 1.300 1.00 0.00 211 TYR B CA 7
ATOM 11493 C C . TYR B 2 11 ? 11.856 -3.545 2.151 1.00 0.00 211 TYR B C 7
ATOM 11494 O O . TYR B 2 11 ? 12.082 -2.977 3.220 1.00 0.00 211 TYR B O 7
ATOM 11512 N N . ARG B 2 12 ? 12.638 -4.480 1.646 1.00 0.00 212 ARG B N 7
ATOM 11513 C CA . ARG B 2 12 ? 13.779 -5.015 2.366 1.00 0.00 212 ARG B CA 7
ATOM 11514 C C . ARG B 2 12 ? 15.064 -4.255 2.006 1.00 0.00 212 ARG B C 7
ATOM 11515 O O . ARG B 2 12 ? 16.158 -4.606 2.449 1.00 0.00 212 ARG B O 7
ATOM 11536 N N . ASN B 2 13 ? 14.924 -3.213 1.196 1.00 0.00 213 ASN B N 7
ATOM 11537 C CA . ASN B 2 13 ? 16.072 -2.428 0.757 1.00 0.00 213 ASN B CA 7
ATOM 11538 C C . ASN B 2 13 ? 16.036 -1.027 1.362 1.00 0.00 213 ASN B C 7
ATOM 11539 O O . ASN B 2 13 ? 16.708 -0.808 2.389 1.00 0.00 213 ASN B O 7
ATOM 11551 N N . SER A 1 1 ? -22.930 9.703 6.099 1.00 0.00 1 SER A N 8
ATOM 11552 C CA . SER A 1 1 ? -22.348 8.346 6.195 1.00 0.00 1 SER A CA 8
ATOM 11553 C C . SER A 1 1 ? -22.402 7.628 4.850 1.00 0.00 1 SER A C 8
ATOM 11554 O O . SER A 1 1 ? -22.385 6.397 4.789 1.00 0.00 1 SER A O 8
ATOM 11564 N N . GLU A 1 2 ? -22.466 8.394 3.773 1.00 0.00 2 GLU A N 8
ATOM 11565 C CA . GLU A 1 2 ? -22.592 7.823 2.441 1.00 0.00 2 GLU A CA 8
ATOM 11566 C C . GLU A 1 2 ? -21.238 7.712 1.747 1.00 0.00 2 GLU A C 8
ATOM 11567 O O . GLU A 1 2 ? -21.164 7.341 0.581 1.00 0.00 2 GLU A O 8
ATOM 11579 N N . GLU A 1 3 ? -20.162 8.022 2.456 1.00 0.00 3 GLU A N 8
ATOM 11580 C CA . GLU A 1 3 ? -18.846 8.025 1.841 1.00 0.00 3 GLU A CA 8
ATOM 11581 C C . GLU A 1 3 ? -18.306 6.606 1.739 1.00 0.00 3 GLU A C 8
ATOM 11582 O O . GLU A 1 3 ? -17.590 6.275 0.798 1.00 0.00 3 GLU A O 8
ATOM 11594 N N . GLU A 1 4 ? -18.673 5.769 2.702 1.00 0.00 4 GLU A N 8
ATOM 11595 C CA . GLU A 1 4 ? -18.219 4.381 2.733 1.00 0.00 4 GLU A CA 8
ATOM 11596 C C . GLU A 1 4 ? -18.641 3.625 1.473 1.00 0.00 4 GLU A C 8
ATOM 11597 O O . GLU A 1 4 ? -17.917 2.752 0.992 1.00 0.00 4 GLU A O 8
ATOM 11609 N N . ASP A 1 5 ? -19.811 3.959 0.940 1.00 0.00 5 ASP A N 8
ATOM 11610 C CA . ASP A 1 5 ? -20.299 3.322 -0.277 1.00 0.00 5 ASP A CA 8
ATOM 11611 C C . ASP A 1 5 ? -19.922 4.137 -1.503 1.00 0.00 5 ASP A C 8
ATOM 11612 O O . ASP A 1 5 ? -20.026 3.665 -2.638 1.00 0.00 5 ASP A O 8
ATOM 11621 N N . LYS A 1 6 ? -19.452 5.350 -1.268 1.00 0.00 6 LYS A N 8
ATOM 11622 C CA . LYS A 1 6 ? -19.167 6.282 -2.343 1.00 0.00 6 LYS A CA 8
ATOM 11623 C C . LYS A 1 6 ? -17.662 6.365 -2.586 1.00 0.00 6 LYS A C 8
ATOM 11624 O O . LYS A 1 6 ? -17.161 7.292 -3.224 1.00 0.00 6 LYS A O 8
ATOM 11643 N N . CYS A 1 7 ? -16.946 5.384 -2.059 1.00 0.00 7 CYS A N 8
ATOM 11644 C CA . CYS A 1 7 ? -15.508 5.299 -2.247 1.00 0.00 7 CYS A CA 8
ATOM 11645 C C . CYS A 1 7 ? -15.191 4.892 -3.683 1.00 0.00 7 CYS A C 8
ATOM 11646 O O . CYS A 1 7 ? -15.428 3.747 -4.072 1.00 0.00 7 CYS A O 8
ATOM 11654 N N . LYS A 1 8 ? -14.678 5.831 -4.469 1.00 0.00 8 LYS A N 8
ATOM 11655 C CA . LYS A 1 8 ? -14.343 5.577 -5.848 1.00 0.00 8 LYS A CA 8
ATOM 11656 C C . LYS A 1 8 ? -13.256 4.511 -5.958 1.00 0.00 8 LYS A C 8
ATOM 11657 O O . LYS A 1 8 ? -12.234 4.582 -5.268 1.00 0.00 8 LYS A O 8
ATOM 11676 N N . PRO A 1 9 ? -13.462 3.523 -6.840 1.00 0.00 9 PRO A N 8
ATOM 11677 C CA . PRO A 1 9 ? -12.503 2.440 -7.056 1.00 0.00 9 PRO A CA 8
ATOM 11678 C C . PRO A 1 9 ? -11.172 2.977 -7.545 1.00 0.00 9 PRO A C 8
ATOM 11679 O O . PRO A 1 9 ? -11.122 3.860 -8.404 1.00 0.00 9 PRO A O 8
ATOM 11690 N N . MET A 1 10 ? -10.099 2.467 -6.977 1.00 0.00 10 MET A N 8
ATOM 11691 C CA . MET A 1 10 ? -8.776 2.947 -7.300 1.00 0.00 10 MET A CA 8
ATOM 11692 C C . MET A 1 10 ? -8.368 2.478 -8.698 1.00 0.00 10 MET A C 8
ATOM 11693 O O . MET A 1 10 ? -8.210 1.280 -8.942 1.00 0.00 10 MET A O 8
ATOM 11707 N N . SER A 1 11 ? -8.225 3.431 -9.611 1.00 0.00 11 SER A N 8
ATOM 11708 C CA . SER A 1 11 ? -7.924 3.130 -11.014 1.00 0.00 11 SER A CA 8
ATOM 11709 C C . SER A 1 11 ? -6.508 2.580 -11.177 1.00 0.00 11 SER A C 8
ATOM 11710 O O . SER A 1 11 ? -5.732 2.589 -10.232 1.00 0.00 11 SER A O 8
ATOM 11718 N N . TYR A 1 12 ? -6.168 2.119 -12.379 1.00 0.00 12 TYR A N 8
ATOM 11719 C CA . TYR A 1 12 ? -4.868 1.485 -12.623 1.00 0.00 12 TYR A CA 8
ATOM 11720 C C . TYR A 1 12 ? -3.696 2.411 -12.292 1.00 0.00 12 TYR A C 8
ATOM 11721 O O . TYR A 1 12 ? -2.847 2.069 -11.467 1.00 0.00 12 TYR A O 8
ATOM 11739 N N . GLU A 1 13 ? -3.651 3.581 -12.917 1.00 0.00 13 GLU A N 8
ATOM 11740 C CA . GLU A 1 13 ? -2.503 4.469 -12.776 1.00 0.00 13 GLU A CA 8
ATOM 11741 C C . GLU A 1 13 ? -2.486 5.054 -11.381 1.00 0.00 13 GLU A C 8
ATOM 11742 O O . GLU A 1 13 ? -1.478 5.579 -10.910 1.00 0.00 13 GLU A O 8
ATOM 11754 N N . GLU A 1 14 ? -3.612 4.902 -10.724 1.00 0.00 14 GLU A N 8
ATOM 11755 C CA . GLU A 1 14 ? -3.831 5.399 -9.403 1.00 0.00 14 GLU A CA 8
ATOM 11756 C C . GLU A 1 14 ? -3.355 4.350 -8.399 1.00 0.00 14 GLU A C 8
ATOM 11757 O O . GLU A 1 14 ? -2.651 4.662 -7.442 1.00 0.00 14 GLU A O 8
ATOM 11769 N N . LYS A 1 15 ? -3.732 3.096 -8.652 1.00 0.00 15 LYS A N 8
ATOM 11770 C CA . LYS A 1 15 ? -3.173 1.944 -7.970 1.00 0.00 15 LYS A CA 8
ATOM 11771 C C . LYS A 1 15 ? -1.660 1.906 -8.078 1.00 0.00 15 LYS A C 8
ATOM 11772 O O . LYS A 1 15 ? -0.963 1.794 -7.072 1.00 0.00 15 LYS A O 8
ATOM 11791 N N . ARG A 1 16 ? -1.161 1.975 -9.307 1.00 0.00 16 ARG A N 8
ATOM 11792 C CA . ARG A 1 16 ? 0.272 1.944 -9.553 1.00 0.00 16 ARG A CA 8
ATOM 11793 C C . ARG A 1 16 ? 0.970 3.049 -8.792 1.00 0.00 16 ARG A C 8
ATOM 11794 O O . ARG A 1 16 ? 2.007 2.816 -8.173 1.00 0.00 16 ARG A O 8
ATOM 11815 N N . GLN A 1 17 ? 0.398 4.245 -8.804 1.00 0.00 17 GLN A N 8
ATOM 11816 C CA . GLN A 1 17 ? 1.020 5.336 -8.095 1.00 0.00 17 GLN A CA 8
ATOM 11817 C C . GLN A 1 17 ? 0.948 5.077 -6.596 1.00 0.00 17 GLN A C 8
ATOM 11818 O O . GLN A 1 17 ? 1.910 5.315 -5.887 1.00 0.00 17 GLN A O 8
ATOM 11832 N N . LEU A 1 18 ? -0.162 4.503 -6.151 1.00 0.00 18 LEU A N 8
ATOM 11833 C CA . LEU A 1 18 ? -0.378 4.167 -4.756 1.00 0.00 18 LEU A CA 8
ATOM 11834 C C . LEU A 1 18 ? 0.655 3.165 -4.278 1.00 0.00 18 LEU A C 8
ATOM 11835 O O . LEU A 1 18 ? 1.219 3.308 -3.197 1.00 0.00 18 LEU A O 8
ATOM 11851 N N . SER A 1 19 ? 0.910 2.159 -5.103 1.00 0.00 19 SER A N 8
ATOM 11852 C CA . SER A 1 19 ? 1.921 1.161 -4.799 1.00 0.00 19 SER A CA 8
ATOM 11853 C C . SER A 1 19 ? 3.282 1.834 -4.675 1.00 0.00 19 SER A C 8
ATOM 11854 O O . SER A 1 19 ? 4.128 1.432 -3.876 1.00 0.00 19 SER A O 8
ATOM 11862 N N . LEU A 1 20 ? 3.464 2.877 -5.470 1.00 0.00 20 LEU A N 8
ATOM 11863 C CA . LEU A 1 20 ? 4.692 3.658 -5.454 1.00 0.00 20 LEU A CA 8
ATOM 11864 C C . LEU A 1 20 ? 4.768 4.567 -4.215 1.00 0.00 20 LEU A C 8
ATOM 11865 O O . LEU A 1 20 ? 5.793 4.594 -3.539 1.00 0.00 20 LEU A O 8
ATOM 11881 N N . ASP A 1 21 ? 3.701 5.321 -3.920 1.00 0.00 21 ASP A N 8
ATOM 11882 C CA . ASP A 1 21 ? 3.639 6.122 -2.706 1.00 0.00 21 ASP A CA 8
ATOM 11883 C C . ASP A 1 21 ? 3.935 5.256 -1.487 1.00 0.00 21 ASP A C 8
ATOM 11884 O O . ASP A 1 21 ? 4.694 5.639 -0.589 1.00 0.00 21 ASP A O 8
ATOM 11893 N N . ILE A 1 22 ? 3.364 4.067 -1.496 1.00 0.00 22 ILE A N 8
ATOM 11894 C CA . ILE A 1 22 ? 3.561 3.110 -0.419 1.00 0.00 22 ILE A CA 8
ATOM 11895 C C . ILE A 1 22 ? 5.013 2.625 -0.368 1.00 0.00 22 ILE A C 8
ATOM 11896 O O . ILE A 1 22 ? 5.602 2.536 0.703 1.00 0.00 22 ILE A O 8
ATOM 11912 N N . ASN A 1 23 ? 5.601 2.348 -1.524 1.00 0.00 23 ASN A N 8
ATOM 11913 C CA . ASN A 1 23 ? 6.978 1.853 -1.573 1.00 0.00 23 ASN A CA 8
ATOM 11914 C C . ASN A 1 23 ? 7.982 2.973 -1.284 1.00 0.00 23 ASN A C 8
ATOM 11915 O O . ASN A 1 23 ? 9.171 2.713 -1.077 1.00 0.00 23 ASN A O 8
ATOM 11926 N N . LYS A 1 24 ? 7.509 4.218 -1.273 1.00 0.00 24 LYS A N 8
ATOM 11927 C CA . LYS A 1 24 ? 8.340 5.344 -0.861 1.00 0.00 24 LYS A CA 8
ATOM 11928 C C . LYS A 1 24 ? 8.601 5.298 0.636 1.00 0.00 24 LYS A C 8
ATOM 11929 O O . LYS A 1 24 ? 9.637 5.766 1.107 1.00 0.00 24 LYS A O 8
ATOM 11948 N N . LEU A 1 25 ? 7.644 4.752 1.380 1.00 0.00 25 LEU A N 8
ATOM 11949 C CA . LEU A 1 25 ? 7.761 4.640 2.823 1.00 0.00 25 LEU A CA 8
ATOM 11950 C C . LEU A 1 25 ? 8.976 3.819 3.222 1.00 0.00 25 LEU A C 8
ATOM 11951 O O . LEU A 1 25 ? 9.347 2.859 2.542 1.00 0.00 25 LEU A O 8
ATOM 11967 N N . PRO A 1 26 ? 9.623 4.208 4.324 1.00 0.00 26 PRO A N 8
ATOM 11968 C CA . PRO A 1 26 ? 10.653 3.387 4.954 1.00 0.00 26 PRO A CA 8
ATOM 11969 C C . PRO A 1 26 ? 10.081 2.042 5.405 1.00 0.00 26 PRO A C 8
ATOM 11970 O O . PRO A 1 26 ? 8.871 1.927 5.625 1.00 0.00 26 PRO A O 8
ATOM 11981 N N . GLY A 1 27 ? 10.945 1.041 5.551 1.00 0.00 27 GLY A N 8
ATOM 11982 C CA . GLY A 1 27 ? 10.500 -0.327 5.812 1.00 0.00 27 GLY A CA 8
ATOM 11983 C C . GLY A 1 27 ? 9.464 -0.444 6.924 1.00 0.00 27 GLY A C 8
ATOM 11984 O O . GLY A 1 27 ? 8.459 -1.144 6.767 1.00 0.00 27 GLY A O 8
ATOM 11988 N N . GLU A 1 28 ? 9.708 0.238 8.038 1.00 0.00 28 GLU A N 8
ATOM 11989 C CA . GLU A 1 28 ? 8.793 0.232 9.183 1.00 0.00 28 GLU A CA 8
ATOM 11990 C C . GLU A 1 28 ? 7.383 0.672 8.776 1.00 0.00 28 GLU A C 8
ATOM 11991 O O . GLU A 1 28 ? 6.383 0.104 9.222 1.00 0.00 28 GLU A O 8
ATOM 12003 N N . LYS A 1 29 ? 7.307 1.662 7.901 1.00 0.00 29 LYS A N 8
ATOM 12004 C CA . LYS A 1 29 ? 6.033 2.253 7.524 1.00 0.00 29 LYS A CA 8
ATOM 12005 C C . LYS A 1 29 ? 5.250 1.339 6.585 1.00 0.00 29 LYS A C 8
ATOM 12006 O O . LYS A 1 29 ? 4.025 1.384 6.543 1.00 0.00 29 LYS A O 8
ATOM 12025 N N . LEU A 1 30 ? 5.943 0.489 5.850 1.00 0.00 30 LEU A N 8
ATOM 12026 C CA . LEU A 1 30 ? 5.257 -0.489 5.018 1.00 0.00 30 LEU A CA 8
ATOM 12027 C C . LEU A 1 30 ? 4.678 -1.599 5.886 1.00 0.00 30 LEU A C 8
ATOM 12028 O O . LEU A 1 30 ? 3.846 -2.382 5.436 1.00 0.00 30 LEU A O 8
ATOM 12044 N N . GLY A 1 31 ? 5.098 -1.633 7.145 1.00 0.00 31 GLY A N 8
ATOM 12045 C CA . GLY A 1 31 ? 4.528 -2.569 8.093 1.00 0.00 31 GLY A CA 8
ATOM 12046 C C . GLY A 1 31 ? 3.089 -2.229 8.424 1.00 0.00 31 GLY A C 8
ATOM 12047 O O . GLY A 1 31 ? 2.345 -3.054 8.949 1.00 0.00 31 GLY A O 8
ATOM 12051 N N . ARG A 1 32 ? 2.711 -1.001 8.117 1.00 0.00 32 ARG A N 8
ATOM 12052 C CA . ARG A 1 32 ? 1.339 -0.547 8.295 1.00 0.00 32 ARG A CA 8
ATOM 12053 C C . ARG A 1 32 ? 0.445 -0.987 7.135 1.00 0.00 32 ARG A C 8
ATOM 12054 O O . ARG A 1 32 ? -0.618 -1.554 7.355 1.00 0.00 32 ARG A O 8
ATOM 12075 N N . VAL A 1 33 ? 0.866 -0.705 5.901 1.00 0.00 33 VAL A N 8
ATOM 12076 C CA . VAL A 1 33 ? 0.085 -1.081 4.720 1.00 0.00 33 VAL A CA 8
ATOM 12077 C C . VAL A 1 33 ? -0.120 -2.583 4.644 1.00 0.00 33 VAL A C 8
ATOM 12078 O O . VAL A 1 33 ? -1.216 -3.033 4.327 1.00 0.00 33 VAL A O 8
ATOM 12091 N N . VAL A 1 34 ? 0.914 -3.361 4.954 1.00 0.00 34 VAL A N 8
ATOM 12092 C CA . VAL A 1 34 ? 0.763 -4.803 4.989 1.00 0.00 34 VAL A CA 8
ATOM 12093 C C . VAL A 1 34 ? -0.277 -5.183 6.038 1.00 0.00 34 VAL A C 8
ATOM 12094 O O . VAL A 1 34 ? -1.124 -6.033 5.800 1.00 0.00 34 VAL A O 8
ATOM 12107 N N . HIS A 1 35 ? -0.239 -4.495 7.174 1.00 0.00 35 HIS A N 8
ATOM 12108 C CA . HIS A 1 35 ? -1.195 -4.717 8.248 1.00 0.00 35 HIS A CA 8
ATOM 12109 C C . HIS A 1 35 ? -2.605 -4.333 7.798 1.00 0.00 35 HIS A C 8
ATOM 12110 O O . HIS A 1 35 ? -3.552 -5.085 8.022 1.00 0.00 35 HIS A O 8
ATOM 12125 N N . ILE A 1 36 ? -2.740 -3.169 7.162 1.00 0.00 36 ILE A N 8
ATOM 12126 C CA . ILE A 1 36 ? -4.028 -2.751 6.622 1.00 0.00 36 ILE A CA 8
ATOM 12127 C C . ILE A 1 36 ? -4.529 -3.778 5.619 1.00 0.00 36 ILE A C 8
ATOM 12128 O O . ILE A 1 36 ? -5.555 -4.417 5.841 1.00 0.00 36 ILE A O 8
ATOM 12144 N N . ILE A 1 37 ? -3.792 -3.941 4.529 1.00 0.00 37 ILE A N 8
ATOM 12145 C CA . ILE A 1 37 ? -4.158 -4.886 3.486 1.00 0.00 37 ILE A CA 8
ATOM 12146 C C . ILE A 1 37 ? -4.493 -6.270 4.052 1.00 0.00 37 ILE A C 8
ATOM 12147 O O . ILE A 1 37 ? -5.576 -6.772 3.819 1.00 0.00 37 ILE A O 8
ATOM 12163 N N . GLN A 1 38 ? -3.579 -6.865 4.814 1.00 0.00 38 GLN A N 8
ATOM 12164 C CA . GLN A 1 38 ? -3.776 -8.224 5.333 1.00 0.00 38 GLN A CA 8
ATOM 12165 C C . GLN A 1 38 ? -5.050 -8.335 6.179 1.00 0.00 38 GLN A C 8
ATOM 12166 O O . GLN A 1 38 ? -5.742 -9.354 6.134 1.00 0.00 38 GLN A O 8
ATOM 12180 N N . SER A 1 39 ? -5.347 -7.303 6.966 1.00 0.00 39 SER A N 8
ATOM 12181 C CA . SER A 1 39 ? -6.541 -7.303 7.795 1.00 0.00 39 SER A CA 8
ATOM 12182 C C . SER A 1 39 ? -7.802 -7.138 6.946 1.00 0.00 39 SER A C 8
ATOM 12183 O O . SER A 1 39 ? -8.822 -7.793 7.180 1.00 0.00 39 SER A O 8
ATOM 12191 N N . ARG A 1 40 ? -7.716 -6.263 5.952 1.00 0.00 40 ARG A N 8
ATOM 12192 C CA . ARG A 1 40 ? -8.838 -5.982 5.067 1.00 0.00 40 ARG A CA 8
ATOM 12193 C C . ARG A 1 40 ? -8.999 -7.104 4.040 1.00 0.00 40 ARG A C 8
ATOM 12194 O O . ARG A 1 40 ? -10.087 -7.326 3.508 1.00 0.00 40 ARG A O 8
ATOM 12215 N N . GLU A 1 41 ? -7.909 -7.813 3.782 1.00 0.00 41 GLU A N 8
ATOM 12216 C CA . GLU A 1 41 ? -7.880 -8.884 2.794 1.00 0.00 41 GLU A CA 8
ATOM 12217 C C . GLU A 1 41 ? -7.397 -10.188 3.435 1.00 0.00 41 GLU A C 8
ATOM 12218 O O . GLU A 1 41 ? -6.225 -10.554 3.304 1.00 0.00 41 GLU A O 8
ATOM 12230 N N . PRO A 1 42 ? -8.295 -10.910 4.131 1.00 0.00 42 PRO A N 8
ATOM 12231 C CA . PRO A 1 42 ? -7.947 -12.139 4.879 1.00 0.00 42 PRO A CA 8
ATOM 12232 C C . PRO A 1 42 ? -7.330 -13.253 4.022 1.00 0.00 42 PRO A C 8
ATOM 12233 O O . PRO A 1 42 ? -6.876 -14.270 4.549 1.00 0.00 42 PRO A O 8
ATOM 12244 N N . SER A 1 43 ? -7.302 -13.066 2.712 1.00 0.00 43 SER A N 8
ATOM 12245 C CA . SER A 1 43 ? -6.828 -14.096 1.809 1.00 0.00 43 SER A CA 8
ATOM 12246 C C . SER A 1 43 ? -5.308 -14.053 1.656 1.00 0.00 43 SER A C 8
ATOM 12247 O O . SER A 1 43 ? -4.685 -15.053 1.304 1.00 0.00 43 SER A O 8
ATOM 12255 N N . LEU A 1 44 ? -4.701 -12.907 1.936 1.00 0.00 44 LEU A N 8
ATOM 12256 C CA . LEU A 1 44 ? -3.273 -12.754 1.699 1.00 0.00 44 LEU A CA 8
ATOM 12257 C C . LEU A 1 44 ? -2.466 -12.730 2.990 1.00 0.00 44 LEU A C 8
ATOM 12258 O O . LEU A 1 44 ? -1.311 -12.301 3.001 1.00 0.00 44 LEU A O 8
ATOM 12274 N N . LYS A 1 45 ? -3.046 -13.225 4.072 1.00 0.00 45 LYS A N 8
ATOM 12275 C CA . LYS A 1 45 ? -2.319 -13.294 5.331 1.00 0.00 45 LYS A CA 8
ATOM 12276 C C . LYS A 1 45 ? -1.357 -14.479 5.329 1.00 0.00 45 LYS A C 8
ATOM 12277 O O . LYS A 1 45 ? -0.724 -14.782 6.334 1.00 0.00 45 LYS A O 8
ATOM 12296 N N . ASN A 1 46 ? -1.257 -15.150 4.183 1.00 0.00 46 ASN A N 8
ATOM 12297 C CA . ASN A 1 46 ? -0.252 -16.187 3.991 1.00 0.00 46 ASN A CA 8
ATOM 12298 C C . ASN A 1 46 ? 1.108 -15.535 3.777 1.00 0.00 46 ASN A C 8
ATOM 12299 O O . ASN A 1 46 ? 2.150 -16.097 4.120 1.00 0.00 46 ASN A O 8
ATOM 12310 N N . SER A 1 47 ? 1.088 -14.335 3.208 1.00 0.00 47 SER A N 8
ATOM 12311 C CA . SER A 1 47 ? 2.298 -13.550 3.043 1.00 0.00 47 SER A CA 8
ATOM 12312 C C . SER A 1 47 ? 2.747 -13.000 4.390 1.00 0.00 47 SER A C 8
ATOM 12313 O O . SER A 1 47 ? 1.986 -12.321 5.078 1.00 0.00 47 SER A O 8
ATOM 12321 N N . ASN A 1 48 ? 3.970 -13.323 4.772 1.00 0.00 48 ASN A N 8
ATOM 12322 C CA . ASN A 1 48 ? 4.541 -12.837 6.023 1.00 0.00 48 ASN A CA 8
ATOM 12323 C C . ASN A 1 48 ? 4.922 -11.376 5.841 1.00 0.00 48 ASN A C 8
ATOM 12324 O O . ASN A 1 48 ? 5.539 -11.060 4.837 1.00 0.00 48 ASN A O 8
ATOM 12335 N N . PRO A 1 49 ? 4.567 -10.458 6.758 1.00 0.00 49 PRO A N 8
ATOM 12336 C CA . PRO A 1 49 ? 4.797 -9.012 6.540 1.00 0.00 49 PRO A CA 8
ATOM 12337 C C . PRO A 1 49 ? 6.229 -8.684 6.104 1.00 0.00 49 PRO A C 8
ATOM 12338 O O . PRO A 1 49 ? 6.440 -7.875 5.202 1.00 0.00 49 PRO A O 8
ATOM 12349 N N . ASP A 1 50 ? 7.193 -9.378 6.690 1.00 0.00 50 ASP A N 8
ATOM 12350 C CA . ASP A 1 50 ? 8.612 -9.106 6.457 1.00 0.00 50 ASP A CA 8
ATOM 12351 C C . ASP A 1 50 ? 9.063 -9.628 5.083 1.00 0.00 50 ASP A C 8
ATOM 12352 O O . ASP A 1 50 ? 10.114 -9.249 4.559 1.00 0.00 50 ASP A O 8
ATOM 12361 N N . GLU A 1 51 ? 8.225 -10.469 4.497 1.00 0.00 51 GLU A N 8
ATOM 12362 C CA . GLU A 1 51 ? 8.444 -11.018 3.158 1.00 0.00 51 GLU A CA 8
ATOM 12363 C C . GLU A 1 51 ? 7.187 -10.828 2.317 1.00 0.00 51 GLU A C 8
ATOM 12364 O O . GLU A 1 51 ? 6.859 -11.654 1.462 1.00 0.00 51 GLU A O 8
ATOM 12376 N N . ILE A 1 52 ? 6.469 -9.755 2.608 1.00 0.00 52 ILE A N 8
ATOM 12377 C CA . ILE A 1 52 ? 5.164 -9.491 2.016 1.00 0.00 52 ILE A CA 8
ATOM 12378 C C . ILE A 1 52 ? 5.233 -9.350 0.490 1.00 0.00 52 ILE A C 8
ATOM 12379 O O . ILE A 1 52 ? 6.247 -8.930 -0.074 1.00 0.00 52 ILE A O 8
ATOM 12395 N N . GLU A 1 53 ? 4.152 -9.742 -0.166 1.00 0.00 53 GLU A N 8
ATOM 12396 C CA . GLU A 1 53 ? 3.950 -9.458 -1.571 1.00 0.00 53 GLU A CA 8
ATOM 12397 C C . GLU A 1 53 ? 2.474 -9.093 -1.768 1.00 0.00 53 GLU A C 8
ATOM 12398 O O . GLU A 1 53 ? 1.617 -9.975 -1.860 1.00 0.00 53 GLU A O 8
ATOM 12410 N N . ILE A 1 54 ? 2.182 -7.795 -1.809 1.00 0.00 54 ILE A N 8
ATOM 12411 C CA . ILE A 1 54 ? 0.800 -7.313 -1.832 1.00 0.00 54 ILE A CA 8
ATOM 12412 C C . ILE A 1 54 ? 0.272 -7.242 -3.255 1.00 0.00 54 ILE A C 8
ATOM 12413 O O . ILE A 1 54 ? 0.893 -6.644 -4.134 1.00 0.00 54 ILE A O 8
ATOM 12429 N N . ASP A 1 55 ? -0.876 -7.849 -3.479 1.00 0.00 55 ASP A N 8
ATOM 12430 C CA . ASP A 1 55 ? -1.514 -7.795 -4.772 1.00 0.00 55 ASP A CA 8
ATOM 12431 C C . ASP A 1 55 ? -2.486 -6.625 -4.802 1.00 0.00 55 ASP A C 8
ATOM 12432 O O . ASP A 1 55 ? -3.623 -6.731 -4.324 1.00 0.00 55 ASP A O 8
ATOM 12441 N N . PHE A 1 56 ? -2.049 -5.505 -5.371 1.00 0.00 56 PHE A N 8
ATOM 12442 C CA . PHE A 1 56 ? -2.883 -4.306 -5.429 1.00 0.00 56 PHE A CA 8
ATOM 12443 C C . PHE A 1 56 ? -4.130 -4.565 -6.264 1.00 0.00 56 PHE A C 8
ATOM 12444 O O . PHE A 1 56 ? -5.083 -3.788 -6.259 1.00 0.00 56 PHE A O 8
ATOM 12461 N N . GLU A 1 57 ? -4.107 -5.682 -6.956 1.00 0.00 57 GLU A N 8
ATOM 12462 C CA . GLU A 1 57 ? -5.170 -6.071 -7.847 1.00 0.00 57 GLU A CA 8
ATOM 12463 C C . GLU A 1 57 ? -6.280 -6.821 -7.123 1.00 0.00 57 GLU A C 8
ATOM 12464 O O . GLU A 1 57 ? -7.386 -6.951 -7.641 1.00 0.00 57 GLU A O 8
ATOM 12476 N N . THR A 1 58 ? -5.997 -7.301 -5.927 1.00 0.00 58 THR A N 8
ATOM 12477 C CA . THR A 1 58 ? -6.970 -8.088 -5.189 1.00 0.00 58 THR A CA 8
ATOM 12478 C C . THR A 1 58 ? -7.584 -7.282 -4.056 1.00 0.00 58 THR A C 8
ATOM 12479 O O . THR A 1 58 ? -8.658 -7.619 -3.554 1.00 0.00 58 THR A O 8
ATOM 12490 N N . LEU A 1 59 ? -6.912 -6.206 -3.675 1.00 0.00 59 LEU A N 8
ATOM 12491 C CA . LEU A 1 59 ? -7.377 -5.365 -2.581 1.00 0.00 59 LEU A CA 8
ATOM 12492 C C . LEU A 1 59 ? -8.716 -4.734 -2.923 1.00 0.00 59 LEU A C 8
ATOM 12493 O O . LEU A 1 59 ? -8.932 -4.290 -4.051 1.00 0.00 59 LEU A O 8
ATOM 12509 N N . LYS A 1 60 ? -9.614 -4.709 -1.955 1.00 0.00 60 LYS A N 8
ATOM 12510 C CA . LYS A 1 60 ? -10.906 -4.075 -2.136 1.00 0.00 60 LYS A CA 8
ATOM 12511 C C . LYS A 1 60 ? -10.738 -2.551 -2.079 1.00 0.00 60 LYS A C 8
ATOM 12512 O O . LYS A 1 60 ? -9.859 -2.062 -1.366 1.00 0.00 60 LYS A O 8
ATOM 12531 N N . PRO A 1 61 ? -11.537 -1.790 -2.872 1.00 0.00 61 PRO A N 8
ATOM 12532 C CA . PRO A 1 61 ? -11.467 -0.323 -2.945 1.00 0.00 61 PRO A CA 8
ATOM 12533 C C . PRO A 1 61 ? -11.111 0.362 -1.625 1.00 0.00 61 PRO A C 8
ATOM 12534 O O . PRO A 1 61 ? -10.219 1.213 -1.588 1.00 0.00 61 PRO A O 8
ATOM 12545 N N . SER A 1 62 ? -11.799 -0.011 -0.550 1.00 0.00 62 SER A N 8
ATOM 12546 C CA . SER A 1 62 ? -11.598 0.632 0.744 1.00 0.00 62 SER A CA 8
ATOM 12547 C C . SER A 1 62 ? -10.152 0.501 1.219 1.00 0.00 62 SER A C 8
ATOM 12548 O O . SER A 1 62 ? -9.568 1.472 1.689 1.00 0.00 62 SER A O 8
ATOM 12556 N N . THR A 1 63 ? -9.570 -0.686 1.061 1.00 0.00 63 THR A N 8
ATOM 12557 C CA . THR A 1 63 ? -8.196 -0.928 1.492 1.00 0.00 63 THR A CA 8
ATOM 12558 C C . THR A 1 63 ? -7.271 -0.001 0.743 1.00 0.00 63 THR A C 8
ATOM 12559 O O . THR A 1 63 ? -6.509 0.738 1.349 1.00 0.00 63 THR A O 8
ATOM 12570 N N . LEU A 1 64 ? -7.404 -0.000 -0.575 1.00 0.00 64 LEU A N 8
ATOM 12571 C CA . LEU A 1 64 ? -6.553 0.802 -1.445 1.00 0.00 64 LEU A CA 8
ATOM 12572 C C . LEU A 1 64 ? -6.635 2.278 -1.075 1.00 0.00 64 LEU A C 8
ATOM 12573 O O . LEU A 1 64 ? -5.646 3.007 -1.149 1.00 0.00 64 LEU A O 8
ATOM 12589 N N . ARG A 1 65 ? -7.812 2.706 -0.653 1.00 0.00 65 ARG A N 8
ATOM 12590 C CA . ARG A 1 65 ? -8.021 4.092 -0.272 1.00 0.00 65 ARG A CA 8
ATOM 12591 C C . ARG A 1 65 ? -7.554 4.360 1.159 1.00 0.00 65 ARG A C 8
ATOM 12592 O O . ARG A 1 65 ? -7.229 5.499 1.508 1.00 0.00 65 ARG A O 8
ATOM 12613 N N . GLU A 1 66 ? -7.509 3.318 1.983 1.00 0.00 66 GLU A N 8
ATOM 12614 C CA . GLU A 1 66 ? -6.976 3.441 3.330 1.00 0.00 66 GLU A CA 8
ATOM 12615 C C . GLU A 1 66 ? -5.463 3.531 3.244 1.00 0.00 66 GLU A C 8
ATOM 12616 O O . GLU A 1 66 ? -4.834 4.361 3.902 1.00 0.00 66 GLU A O 8
ATOM 12628 N N . LEU A 1 67 ? -4.901 2.669 2.400 1.00 0.00 67 LEU A N 8
ATOM 12629 C CA . LEU A 1 67 ? -3.475 2.661 2.119 1.00 0.00 67 LEU A CA 8
ATOM 12630 C C . LEU A 1 67 ? -3.024 4.058 1.688 1.00 0.00 67 LEU A C 8
ATOM 12631 O O . LEU A 1 67 ? -1.981 4.560 2.110 1.00 0.00 67 LEU A O 8
ATOM 12647 N N . GLU A 1 68 ? -3.853 4.674 0.844 1.00 0.00 68 GLU A N 8
ATOM 12648 C CA . GLU A 1 68 ? -3.568 5.971 0.249 1.00 0.00 68 GLU A CA 8
ATOM 12649 C C . GLU A 1 68 ? -3.500 7.094 1.285 1.00 0.00 68 GLU A C 8
ATOM 12650 O O . GLU A 1 68 ? -2.455 7.727 1.448 1.00 0.00 68 GLU A O 8
ATOM 12662 N N . ARG A 1 69 ? -4.621 7.337 1.978 1.00 0.00 69 ARG A N 8
ATOM 12663 C CA . ARG A 1 69 ? -4.698 8.378 3.020 1.00 0.00 69 ARG A CA 8
ATOM 12664 C C . ARG A 1 69 ? -3.595 8.185 4.032 1.00 0.00 69 ARG A C 8
ATOM 12665 O O . ARG A 1 69 ? -3.126 9.134 4.660 1.00 0.00 69 ARG A O 8
ATOM 12686 N N . TYR A 1 70 ? -3.155 6.958 4.148 1.00 0.00 70 TYR A N 8
ATOM 12687 C CA . TYR A 1 70 ? -2.136 6.626 5.104 1.00 0.00 70 TYR A CA 8
ATOM 12688 C C . TYR A 1 70 ? -0.765 7.107 4.630 1.00 0.00 70 TYR A C 8
ATOM 12689 O O . TYR A 1 70 ? -0.109 7.890 5.309 1.00 0.00 70 TYR A O 8
ATOM 12707 N N . VAL A 1 71 ? -0.320 6.631 3.477 1.00 0.00 71 VAL A N 8
ATOM 12708 C CA . VAL A 1 71 ? 1.004 6.988 2.989 1.00 0.00 71 VAL A CA 8
ATOM 12709 C C . VAL A 1 71 ? 1.067 8.452 2.676 1.00 0.00 71 VAL A C 8
ATOM 12710 O O . VAL A 1 71 ? 2.058 9.106 2.948 1.00 0.00 71 VAL A O 8
ATOM 12723 N N . THR A 1 72 ? -0.010 8.961 2.130 1.00 0.00 72 THR A N 8
ATOM 12724 C CA . THR A 1 72 ? -0.121 10.360 1.846 1.00 0.00 72 THR A CA 8
ATOM 12725 C C . THR A 1 72 ? 0.070 11.169 3.134 1.00 0.00 72 THR A C 8
ATOM 12726 O O . THR A 1 72 ? 0.623 12.258 3.112 1.00 0.00 72 THR A O 8
ATOM 12737 N N . SER A 1 73 ? -0.319 10.593 4.266 1.00 0.00 73 SER A N 8
ATOM 12738 C CA . SER A 1 73 ? -0.155 11.264 5.544 1.00 0.00 73 SER A CA 8
ATOM 12739 C C . SER A 1 73 ? 1.317 11.240 5.970 1.00 0.00 73 SER A C 8
ATOM 12740 O O . SER A 1 73 ? 1.800 12.149 6.642 1.00 0.00 73 SER A O 8
ATOM 12748 N N . CYS A 1 74 ? 2.025 10.194 5.548 1.00 0.00 74 CYS A N 8
ATOM 12749 C CA . CYS A 1 74 ? 3.432 10.007 5.892 1.00 0.00 74 CYS A CA 8
ATOM 12750 C C . CYS A 1 74 ? 4.335 10.769 4.927 1.00 0.00 74 CYS A C 8
ATOM 12751 O O . CYS A 1 74 ? 5.372 11.315 5.311 1.00 0.00 74 CYS A O 8
ATOM 12759 N N . LEU A 1 75 ? 3.933 10.776 3.674 1.00 0.00 75 LEU A N 8
ATOM 12760 C CA . LEU A 1 75 ? 4.681 11.435 2.609 1.00 0.00 75 LEU A CA 8
ATOM 12761 C C . LEU A 1 75 ? 4.443 12.946 2.594 1.00 0.00 75 LEU A C 8
ATOM 12762 O O . LEU A 1 75 ? 5.395 13.720 2.480 1.00 0.00 75 LEU A O 8
ATOM 12778 N N . ARG A 1 76 ? 3.182 13.372 2.697 1.00 0.00 76 ARG A N 8
ATOM 12779 C CA . ARG A 1 76 ? 2.872 14.795 2.740 1.00 0.00 76 ARG A CA 8
ATOM 12780 C C . ARG A 1 76 ? 3.395 15.411 4.029 1.00 0.00 76 ARG A C 8
ATOM 12781 O O . ARG A 1 76 ? 4.015 16.475 4.017 1.00 0.00 76 ARG A O 8
ATOM 12802 N N . LYS A 1 77 ? 3.144 14.731 5.139 1.00 0.00 77 LYS A N 8
ATOM 12803 C CA . LYS A 1 77 ? 3.604 15.198 6.437 1.00 0.00 77 LYS A CA 8
ATOM 12804 C C . LYS A 1 77 ? 4.828 14.404 6.863 1.00 0.00 77 LYS A C 8
ATOM 12805 O O . LYS A 1 77 ? 4.724 13.419 7.595 1.00 0.00 77 LYS A O 8
ATOM 12824 N N . LYS A 1 78 ? 5.988 14.834 6.390 1.00 0.00 78 LYS A N 8
ATOM 12825 C CA . LYS A 1 78 ? 7.220 14.099 6.597 1.00 0.00 78 LYS A CA 8
ATOM 12826 C C . LYS A 1 78 ? 7.753 14.330 8.010 1.00 0.00 78 LYS A C 8
ATOM 12827 O O . LYS A 1 78 ? 7.219 15.149 8.761 1.00 0.00 78 LYS A O 8
ATOM 12846 N N . ARG A 1 79 ? 8.809 13.613 8.360 1.00 0.00 79 ARG A N 8
ATOM 12847 C CA . ARG A 1 79 ? 9.422 13.722 9.676 1.00 0.00 79 ARG A CA 8
ATOM 12848 C C . ARG A 1 79 ? 10.813 13.107 9.642 1.00 0.00 79 ARG A C 8
ATOM 12849 O O . ARG A 1 79 ? 10.954 11.888 9.663 1.00 0.00 79 ARG A O 8
ATOM 12870 N N . LYS A 1 80 ? 11.827 13.957 9.557 1.00 0.00 80 LYS A N 8
ATOM 12871 C CA . LYS A 1 80 ? 13.213 13.499 9.500 1.00 0.00 80 LYS A CA 8
ATOM 12872 C C . LYS A 1 80 ? 13.599 12.761 10.785 1.00 0.00 80 LYS A C 8
ATOM 12873 O O . LYS A 1 80 ? 13.648 13.356 11.861 1.00 0.00 80 LYS A O 8
ATOM 12892 N N . PRO A 1 81 ? 13.876 11.450 10.688 1.00 0.00 81 PRO A N 8
ATOM 12893 C CA . PRO A 1 81 ? 14.275 10.638 11.836 1.00 0.00 81 PRO A CA 8
ATOM 12894 C C . PRO A 1 81 ? 15.769 10.764 12.137 1.00 0.00 81 PRO A C 8
ATOM 12895 O O . PRO A 1 81 ? 16.495 9.767 12.197 1.00 0.00 81 PRO A O 8
ATOM 12906 N N . GLN A 1 82 ? 16.218 12.000 12.314 1.00 0.00 82 GLN A N 8
ATOM 12907 C CA . GLN A 1 82 ? 17.618 12.287 12.589 1.00 0.00 82 GLN A CA 8
ATOM 12908 C C . GLN A 1 82 ? 17.752 13.709 13.122 1.00 0.00 82 GLN A C 8
ATOM 12909 O O . GLN A 1 82 ? 17.682 14.675 12.361 1.00 0.00 82 GLN A O 8
ATOM 12923 N N . ALA A 1 83 ? 17.921 13.832 14.429 1.00 0.00 83 ALA A N 8
ATOM 12924 C CA . ALA A 1 83 ? 18.019 15.138 15.068 1.00 0.00 83 ALA A CA 8
ATOM 12925 C C . ALA A 1 83 ? 19.467 15.600 15.120 1.00 0.00 83 ALA A C 8
ATOM 12926 O O . ALA A 1 83 ? 20.169 15.271 16.098 1.00 0.00 83 ALA A O 8
ATOM 12934 N N . LYS B 2 1 ? 2.062 -6.813 -10.795 1.00 0.00 201 LYS B N 8
ATOM 12935 C CA . LYS B 2 1 ? 2.532 -5.408 -10.859 1.00 0.00 201 LYS B CA 8
ATOM 12936 C C . LYS B 2 1 ? 3.396 -5.089 -9.646 1.00 0.00 201 LYS B C 8
ATOM 12937 O O . LYS B 2 1 ? 4.618 -4.974 -9.742 1.00 0.00 201 LYS B O 8
ATOM 12958 N N . TRP B 2 2 ? 2.742 -4.976 -8.500 1.00 0.00 202 TRP B N 8
ATOM 12959 C CA . TRP B 2 2 ? 3.395 -4.627 -7.250 1.00 0.00 202 TRP B CA 8
ATOM 12960 C C . TRP B 2 2 ? 3.815 -5.899 -6.523 1.00 0.00 202 TRP B C 8
ATOM 12961 O O . TRP B 2 2 ? 3.426 -6.156 -5.387 1.00 0.00 202 TRP B O 8
ATOM 12982 N N . THR B 2 3 ? 4.603 -6.697 -7.208 1.00 0.00 203 THR B N 8
ATOM 12983 C CA . THR B 2 3 ? 4.955 -8.018 -6.740 1.00 0.00 203 THR B CA 8
ATOM 12984 C C . THR B 2 3 ? 6.371 -8.069 -6.160 1.00 0.00 203 THR B C 8
ATOM 12985 O O . THR B 2 3 ? 6.966 -7.026 -5.872 1.00 0.00 203 THR B O 8
ATOM 12996 N N . LEU B 2 4 ? 6.863 -9.301 -5.974 1.00 0.00 204 LEU B N 8
ATOM 12997 C CA . LEU B 2 4 ? 8.171 -9.608 -5.378 1.00 0.00 204 LEU B CA 8
ATOM 12998 C C . LEU B 2 4 ? 9.214 -8.513 -5.582 1.00 0.00 204 LEU B C 8
ATOM 12999 O O . LEU B 2 4 ? 9.694 -7.930 -4.609 1.00 0.00 204 LEU B O 8
ATOM 13015 N N . GLU B 2 5 ? 9.558 -8.239 -6.834 1.00 0.00 205 GLU B N 8
ATOM 13016 C CA . GLU B 2 5 ? 10.618 -7.289 -7.139 1.00 0.00 205 GLU B CA 8
ATOM 13017 C C . GLU B 2 5 ? 10.316 -5.922 -6.530 1.00 0.00 205 GLU B C 8
ATOM 13018 O O . GLU B 2 5 ? 11.029 -5.467 -5.642 1.00 0.00 205 GLU B O 8
ATOM 13030 N N . ARG B 2 6 ? 9.233 -5.296 -6.973 1.00 0.00 206 ARG B N 8
ATOM 13031 C CA . ARG B 2 6 ? 8.898 -3.945 -6.529 1.00 0.00 206 ARG B CA 8
ATOM 13032 C C . ARG B 2 6 ? 8.788 -3.852 -5.005 1.00 0.00 206 ARG B C 8
ATOM 13033 O O . ARG B 2 6 ? 9.591 -3.172 -4.353 1.00 0.00 206 ARG B O 8
ATOM 13054 N N . LEU B 2 7 ? 7.812 -4.552 -4.437 1.00 0.00 207 LEU B N 8
ATOM 13055 C CA . LEU B 2 7 ? 7.509 -4.410 -3.020 1.00 0.00 207 LEU B CA 8
ATOM 13056 C C . LEU B 2 7 ? 8.583 -5.031 -2.143 1.00 0.00 207 LEU B C 8
ATOM 13057 O O . LEU B 2 7 ? 9.239 -4.329 -1.381 1.00 0.00 207 LEU B O 8
ATOM 13073 N N . LYS B 2 8 ? 8.787 -6.336 -2.274 1.00 0.00 208 LYS B N 8
ATOM 13074 C CA . LYS B 2 8 ? 9.602 -7.073 -1.316 1.00 0.00 208 LYS B CA 8
ATOM 13075 C C . LYS B 2 8 ? 11.058 -6.606 -1.338 1.00 0.00 208 LYS B C 8
ATOM 13076 O O . LYS B 2 8 ? 11.759 -6.694 -0.328 1.00 0.00 208 LYS B O 8
ATOM 13095 N N . ARG B 2 9 ? 11.516 -6.091 -2.474 1.00 0.00 209 ARG B N 8
ATOM 13096 C CA . ARG B 2 9 ? 12.892 -5.622 -2.575 1.00 0.00 209 ARG B CA 8
ATOM 13097 C C . ARG B 2 9 ? 13.051 -4.249 -1.926 1.00 0.00 209 ARG B C 8
ATOM 13098 O O . ARG B 2 9 ? 14.030 -4.012 -1.214 1.00 0.00 209 ARG B O 8
ATOM 13119 N N . LYS B 2 10 ? 12.092 -3.348 -2.150 1.00 0.00 210 LYS B N 8
ATOM 13120 C CA . LYS B 2 10 ? 12.142 -2.030 -1.513 1.00 0.00 210 LYS B CA 8
ATOM 13121 C C . LYS B 2 10 ? 11.820 -2.155 -0.024 1.00 0.00 210 LYS B C 8
ATOM 13122 O O . LYS B 2 10 ? 12.348 -1.415 0.809 1.00 0.00 210 LYS B O 8
ATOM 13141 N N . TYR B 2 11 ? 10.952 -3.106 0.290 1.00 0.00 211 TYR B N 8
ATOM 13142 C CA . TYR B 2 11 ? 10.545 -3.382 1.662 1.00 0.00 211 TYR B CA 8
ATOM 13143 C C . TYR B 2 11 ? 11.734 -3.906 2.465 1.00 0.00 211 TYR B C 8
ATOM 13144 O O . TYR B 2 11 ? 11.862 -3.637 3.663 1.00 0.00 211 TYR B O 8
ATOM 13162 N N . ARG B 2 12 ? 12.611 -4.641 1.791 1.00 0.00 212 ARG B N 8
ATOM 13163 C CA . ARG B 2 12 ? 13.767 -5.246 2.439 1.00 0.00 212 ARG B CA 8
ATOM 13164 C C . ARG B 2 12 ? 14.954 -4.281 2.467 1.00 0.00 212 ARG B C 8
ATOM 13165 O O . ARG B 2 12 ? 15.948 -4.526 3.150 1.00 0.00 212 ARG B O 8
ATOM 13186 N N . ASN B 2 13 ? 14.843 -3.190 1.720 1.00 0.00 213 ASN B N 8
ATOM 13187 C CA . ASN B 2 13 ? 15.919 -2.207 1.625 1.00 0.00 213 ASN B CA 8
ATOM 13188 C C . ASN B 2 13 ? 16.114 -1.495 2.955 1.00 0.00 213 ASN B C 8
ATOM 13189 O O . ASN B 2 13 ? 17.172 -1.687 3.590 1.00 0.00 213 ASN B O 8
ATOM 13201 N N . SER A 1 1 ? -17.719 6.160 8.984 1.00 0.00 1 SER A N 9
ATOM 13202 C CA . SER A 1 1 ? -18.629 7.104 8.304 1.00 0.00 1 SER A CA 9
ATOM 13203 C C . SER A 1 1 ? -19.170 6.474 7.026 1.00 0.00 1 SER A C 9
ATOM 13204 O O . SER A 1 1 ? -18.864 5.316 6.725 1.00 0.00 1 SER A O 9
ATOM 13214 N N . GLU A 1 2 ? -19.964 7.225 6.271 1.00 0.00 2 GLU A N 9
ATOM 13215 C CA . GLU A 1 2 ? -20.484 6.742 4.997 1.00 0.00 2 GLU A CA 9
ATOM 13216 C C . GLU A 1 2 ? -19.336 6.481 4.023 1.00 0.00 2 GLU A C 9
ATOM 13217 O O . GLU A 1 2 ? -19.423 5.586 3.193 1.00 0.00 2 GLU A O 9
ATOM 13229 N N . GLU A 1 3 ? -18.247 7.237 4.165 1.00 0.00 3 GLU A N 9
ATOM 13230 C CA . GLU A 1 3 ? -17.097 7.118 3.268 1.00 0.00 3 GLU A CA 9
ATOM 13231 C C . GLU A 1 3 ? -16.608 5.675 3.189 1.00 0.00 3 GLU A C 9
ATOM 13232 O O . GLU A 1 3 ? -16.185 5.217 2.136 1.00 0.00 3 GLU A O 9
ATOM 13244 N N . GLU A 1 4 ? -16.693 4.956 4.300 1.00 0.00 4 GLU A N 9
ATOM 13245 C CA . GLU A 1 4 ? -16.213 3.580 4.358 1.00 0.00 4 GLU A CA 9
ATOM 13246 C C . GLU A 1 4 ? -16.902 2.703 3.311 1.00 0.00 4 GLU A C 9
ATOM 13247 O O . GLU A 1 4 ? -16.255 1.909 2.625 1.00 0.00 4 GLU A O 9
ATOM 13259 N N . ASP A 1 5 ? -18.212 2.861 3.178 1.00 0.00 5 ASP A N 9
ATOM 13260 C CA . ASP A 1 5 ? -18.984 2.040 2.251 1.00 0.00 5 ASP A CA 9
ATOM 13261 C C . ASP A 1 5 ? -19.228 2.768 0.933 1.00 0.00 5 ASP A C 9
ATOM 13262 O O . ASP A 1 5 ? -19.661 2.167 -0.049 1.00 0.00 5 ASP A O 9
ATOM 13271 N N . LYS A 1 6 ? -18.933 4.058 0.914 1.00 0.00 6 LYS A N 9
ATOM 13272 C CA . LYS A 1 6 ? -19.283 4.912 -0.212 1.00 0.00 6 LYS A CA 9
ATOM 13273 C C . LYS A 1 6 ? -18.033 5.358 -0.973 1.00 0.00 6 LYS A C 9
ATOM 13274 O O . LYS A 1 6 ? -18.117 6.099 -1.954 1.00 0.00 6 LYS A O 9
ATOM 13293 N N . CYS A 1 7 ? -16.876 4.903 -0.515 1.00 0.00 7 CYS A N 9
ATOM 13294 C CA . CYS A 1 7 ? -15.608 5.301 -1.112 1.00 0.00 7 CYS A CA 9
ATOM 13295 C C . CYS A 1 7 ? -15.487 4.764 -2.533 1.00 0.00 7 CYS A C 9
ATOM 13296 O O . CYS A 1 7 ? -15.755 3.587 -2.797 1.00 0.00 7 CYS A O 9
ATOM 13304 N N . LYS A 1 8 ? -15.107 5.651 -3.440 1.00 0.00 8 LYS A N 9
ATOM 13305 C CA . LYS A 1 8 ? -14.946 5.317 -4.844 1.00 0.00 8 LYS A CA 9
ATOM 13306 C C . LYS A 1 8 ? -13.719 4.426 -5.067 1.00 0.00 8 LYS A C 9
ATOM 13307 O O . LYS A 1 8 ? -12.759 4.461 -4.295 1.00 0.00 8 LYS A O 9
ATOM 13326 N N . PRO A 1 9 ? -13.741 3.617 -6.139 1.00 0.00 9 PRO A N 9
ATOM 13327 C CA . PRO A 1 9 ? -12.679 2.651 -6.431 1.00 0.00 9 PRO A CA 9
ATOM 13328 C C . PRO A 1 9 ? -11.410 3.328 -6.918 1.00 0.00 9 PRO A C 9
ATOM 13329 O O . PRO A 1 9 ? -11.457 4.342 -7.616 1.00 0.00 9 PRO A O 9
ATOM 13340 N N . MET A 1 10 ? -10.277 2.778 -6.517 1.00 0.00 10 MET A N 9
ATOM 13341 C CA . MET A 1 10 ? -8.990 3.335 -6.875 1.00 0.00 10 MET A CA 9
ATOM 13342 C C . MET A 1 10 ? -8.635 2.991 -8.316 1.00 0.00 10 MET A C 9
ATOM 13343 O O . MET A 1 10 ? -8.535 1.817 -8.672 1.00 0.00 10 MET A O 9
ATOM 13357 N N . SER A 1 11 ? -8.445 4.021 -9.134 1.00 0.00 11 SER A N 9
ATOM 13358 C CA . SER A 1 11 ? -8.195 3.841 -10.561 1.00 0.00 11 SER A CA 9
ATOM 13359 C C . SER A 1 11 ? -6.801 3.261 -10.804 1.00 0.00 11 SER A C 9
ATOM 13360 O O . SER A 1 11 ? -5.968 3.262 -9.899 1.00 0.00 11 SER A O 9
ATOM 13368 N N . TYR A 1 12 ? -6.546 2.780 -12.020 1.00 0.00 12 TYR A N 9
ATOM 13369 C CA . TYR A 1 12 ? -5.256 2.165 -12.355 1.00 0.00 12 TYR A CA 9
ATOM 13370 C C . TYR A 1 12 ? -4.089 3.092 -12.035 1.00 0.00 12 TYR A C 9
ATOM 13371 O O . TYR A 1 12 ? -3.194 2.733 -11.264 1.00 0.00 12 TYR A O 9
ATOM 13389 N N . GLU A 1 13 ? -4.104 4.275 -12.627 1.00 0.00 13 GLU A N 9
ATOM 13390 C CA . GLU A 1 13 ? -3.021 5.235 -12.460 1.00 0.00 13 GLU A CA 9
ATOM 13391 C C . GLU A 1 13 ? -2.824 5.587 -10.992 1.00 0.00 13 GLU A C 9
ATOM 13392 O O . GLU A 1 13 ? -1.720 5.936 -10.568 1.00 0.00 13 GLU A O 9
ATOM 13404 N N . GLU A 1 14 ? -3.885 5.444 -10.212 1.00 0.00 14 GLU A N 9
ATOM 13405 C CA . GLU A 1 14 ? -3.825 5.733 -8.797 1.00 0.00 14 GLU A CA 9
ATOM 13406 C C . GLU A 1 14 ? -3.254 4.541 -8.056 1.00 0.00 14 GLU A C 9
ATOM 13407 O O . GLU A 1 14 ? -2.401 4.697 -7.199 1.00 0.00 14 GLU A O 9
ATOM 13419 N N . LYS A 1 15 ? -3.745 3.355 -8.395 1.00 0.00 15 LYS A N 9
ATOM 13420 C CA . LYS A 1 15 ? -3.231 2.111 -7.866 1.00 0.00 15 LYS A CA 9
ATOM 13421 C C . LYS A 1 15 ? -1.728 1.987 -8.045 1.00 0.00 15 LYS A C 9
ATOM 13422 O O . LYS A 1 15 ? -1.005 1.695 -7.092 1.00 0.00 15 LYS A O 9
ATOM 13441 N N . ARG A 1 16 ? -1.260 2.194 -9.265 1.00 0.00 16 ARG A N 9
ATOM 13442 C CA . ARG A 1 16 ? 0.158 2.066 -9.546 1.00 0.00 16 ARG A CA 9
ATOM 13443 C C . ARG A 1 16 ? 0.947 3.126 -8.806 1.00 0.00 16 ARG A C 9
ATOM 13444 O O . ARG A 1 16 ? 2.005 2.832 -8.247 1.00 0.00 16 ARG A O 9
ATOM 13465 N N . GLN A 1 17 ? 0.432 4.347 -8.750 1.00 0.00 17 GLN A N 9
ATOM 13466 C CA . GLN A 1 17 ? 1.130 5.368 -8.008 1.00 0.00 17 GLN A CA 9
ATOM 13467 C C . GLN A 1 17 ? 1.075 5.032 -6.522 1.00 0.00 17 GLN A C 9
ATOM 13468 O O . GLN A 1 17 ? 2.047 5.212 -5.815 1.00 0.00 17 GLN A O 9
ATOM 13482 N N . LEU A 1 18 ? -0.040 4.459 -6.094 1.00 0.00 18 LEU A N 9
ATOM 13483 C CA . LEU A 1 18 ? -0.265 4.084 -4.711 1.00 0.00 18 LEU A CA 9
ATOM 13484 C C . LEU A 1 18 ? 0.745 3.047 -4.258 1.00 0.00 18 LEU A C 9
ATOM 13485 O O . LEU A 1 18 ? 1.331 3.174 -3.186 1.00 0.00 18 LEU A O 9
ATOM 13501 N N . SER A 1 19 ? 0.959 2.030 -5.083 1.00 0.00 19 SER A N 9
ATOM 13502 C CA . SER A 1 19 ? 1.949 1.015 -4.778 1.00 0.00 19 SER A CA 9
ATOM 13503 C C . SER A 1 19 ? 3.338 1.643 -4.711 1.00 0.00 19 SER A C 9
ATOM 13504 O O . SER A 1 19 ? 4.231 1.148 -4.023 1.00 0.00 19 SER A O 9
ATOM 13512 N N . LEU A 1 20 ? 3.498 2.745 -5.431 1.00 0.00 20 LEU A N 9
ATOM 13513 C CA . LEU A 1 20 ? 4.739 3.510 -5.402 1.00 0.00 20 LEU A CA 9
ATOM 13514 C C . LEU A 1 20 ? 4.827 4.409 -4.156 1.00 0.00 20 LEU A C 9
ATOM 13515 O O . LEU A 1 20 ? 5.843 4.402 -3.468 1.00 0.00 20 LEU A O 9
ATOM 13531 N N . ASP A 1 21 ? 3.778 5.190 -3.868 1.00 0.00 21 ASP A N 9
ATOM 13532 C CA . ASP A 1 21 ? 3.734 6.013 -2.670 1.00 0.00 21 ASP A CA 9
ATOM 13533 C C . ASP A 1 21 ? 3.987 5.166 -1.434 1.00 0.00 21 ASP A C 9
ATOM 13534 O O . ASP A 1 21 ? 4.704 5.568 -0.515 1.00 0.00 21 ASP A O 9
ATOM 13543 N N . ILE A 1 22 ? 3.413 3.977 -1.441 1.00 0.00 22 ILE A N 9
ATOM 13544 C CA . ILE A 1 22 ? 3.587 3.026 -0.352 1.00 0.00 22 ILE A CA 9
ATOM 13545 C C . ILE A 1 22 ? 5.032 2.533 -0.276 1.00 0.00 22 ILE A C 9
ATOM 13546 O O . ILE A 1 22 ? 5.589 2.383 0.808 1.00 0.00 22 ILE A O 9
ATOM 13562 N N . ASN A 1 23 ? 5.649 2.306 -1.425 1.00 0.00 23 ASN A N 9
ATOM 13563 C CA . ASN A 1 23 ? 7.018 1.808 -1.455 1.00 0.00 23 ASN A CA 9
ATOM 13564 C C . ASN A 1 23 ? 8.027 2.927 -1.177 1.00 0.00 23 ASN A C 9
ATOM 13565 O O . ASN A 1 23 ? 9.198 2.656 -0.898 1.00 0.00 23 ASN A O 9
ATOM 13576 N N . LYS A 1 24 ? 7.574 4.181 -1.247 1.00 0.00 24 LYS A N 9
ATOM 13577 C CA . LYS A 1 24 ? 8.407 5.321 -0.865 1.00 0.00 24 LYS A CA 9
ATOM 13578 C C . LYS A 1 24 ? 8.659 5.323 0.633 1.00 0.00 24 LYS A C 9
ATOM 13579 O O . LYS A 1 24 ? 9.695 5.800 1.099 1.00 0.00 24 LYS A O 9
ATOM 13598 N N . LEU A 1 25 ? 7.689 4.813 1.383 1.00 0.00 25 LEU A N 9
ATOM 13599 C CA . LEU A 1 25 ? 7.792 4.747 2.825 1.00 0.00 25 LEU A CA 9
ATOM 13600 C C . LEU A 1 25 ? 9.027 3.965 3.246 1.00 0.00 25 LEU A C 9
ATOM 13601 O O . LEU A 1 25 ? 9.460 3.040 2.558 1.00 0.00 25 LEU A O 9
ATOM 13617 N N . PRO A 1 26 ? 9.630 4.360 4.365 1.00 0.00 26 PRO A N 9
ATOM 13618 C CA . PRO A 1 26 ? 10.657 3.555 5.017 1.00 0.00 26 PRO A CA 9
ATOM 13619 C C . PRO A 1 26 ? 10.101 2.187 5.411 1.00 0.00 26 PRO A C 9
ATOM 13620 O O . PRO A 1 26 ? 8.887 2.049 5.600 1.00 0.00 26 PRO A O 9
ATOM 13631 N N . GLY A 1 27 ? 10.977 1.190 5.527 1.00 0.00 27 GLY A N 9
ATOM 13632 C CA . GLY A 1 27 ? 10.547 -0.187 5.767 1.00 0.00 27 GLY A CA 9
ATOM 13633 C C . GLY A 1 27 ? 9.502 -0.315 6.861 1.00 0.00 27 GLY A C 9
ATOM 13634 O O . GLY A 1 27 ? 8.482 -0.985 6.677 1.00 0.00 27 GLY A O 9
ATOM 13638 N N . GLU A 1 28 ? 9.746 0.355 7.983 1.00 0.00 28 GLU A N 9
ATOM 13639 C CA . GLU A 1 28 ? 8.833 0.336 9.124 1.00 0.00 28 GLU A CA 9
ATOM 13640 C C . GLU A 1 28 ? 7.416 0.744 8.713 1.00 0.00 28 GLU A C 9
ATOM 13641 O O . GLU A 1 28 ? 6.424 0.169 9.168 1.00 0.00 28 GLU A O 9
ATOM 13653 N N . LYS A 1 29 ? 7.329 1.718 7.825 1.00 0.00 29 LYS A N 9
ATOM 13654 C CA . LYS A 1 29 ? 6.050 2.291 7.460 1.00 0.00 29 LYS A CA 9
ATOM 13655 C C . LYS A 1 29 ? 5.266 1.381 6.523 1.00 0.00 29 LYS A C 9
ATOM 13656 O O . LYS A 1 29 ? 4.038 1.418 6.506 1.00 0.00 29 LYS A O 9
ATOM 13675 N N . LEU A 1 30 ? 5.943 0.539 5.760 1.00 0.00 30 LEU A N 9
ATOM 13676 C CA . LEU A 1 30 ? 5.217 -0.440 4.959 1.00 0.00 30 LEU A CA 9
ATOM 13677 C C . LEU A 1 30 ? 4.643 -1.528 5.863 1.00 0.00 30 LEU A C 9
ATOM 13678 O O . LEU A 1 30 ? 3.783 -2.303 5.451 1.00 0.00 30 LEU A O 9
ATOM 13694 N N . GLY A 1 31 ? 5.108 -1.566 7.107 1.00 0.00 31 GLY A N 9
ATOM 13695 C CA . GLY A 1 31 ? 4.555 -2.490 8.081 1.00 0.00 31 GLY A CA 9
ATOM 13696 C C . GLY A 1 31 ? 3.112 -2.164 8.406 1.00 0.00 31 GLY A C 9
ATOM 13697 O O . GLY A 1 31 ? 2.369 -3.000 8.916 1.00 0.00 31 GLY A O 9
ATOM 13701 N N . ARG A 1 32 ? 2.724 -0.940 8.098 1.00 0.00 32 ARG A N 9
ATOM 13702 C CA . ARG A 1 32 ? 1.351 -0.492 8.284 1.00 0.00 32 ARG A CA 9
ATOM 13703 C C . ARG A 1 32 ? 0.445 -0.959 7.139 1.00 0.00 32 ARG A C 9
ATOM 13704 O O . ARG A 1 32 ? -0.607 -1.540 7.381 1.00 0.00 32 ARG A O 9
ATOM 13725 N N . VAL A 1 33 ? 0.846 -0.687 5.896 1.00 0.00 33 VAL A N 9
ATOM 13726 C CA . VAL A 1 33 ? 0.054 -1.088 4.725 1.00 0.00 33 VAL A CA 9
ATOM 13727 C C . VAL A 1 33 ? -0.140 -2.590 4.673 1.00 0.00 33 VAL A C 9
ATOM 13728 O O . VAL A 1 33 ? -1.233 -3.052 4.362 1.00 0.00 33 VAL A O 9
ATOM 13741 N N . VAL A 1 34 ? 0.901 -3.356 4.992 1.00 0.00 34 VAL A N 9
ATOM 13742 C CA . VAL A 1 34 ? 0.755 -4.797 5.054 1.00 0.00 34 VAL A CA 9
ATOM 13743 C C . VAL A 1 34 ? -0.280 -5.154 6.114 1.00 0.00 34 VAL A C 9
ATOM 13744 O O . VAL A 1 34 ? -1.140 -5.992 5.889 1.00 0.00 34 VAL A O 9
ATOM 13757 N N . HIS A 1 35 ? -0.228 -4.452 7.241 1.00 0.00 35 HIS A N 9
ATOM 13758 C CA . HIS A 1 35 ? -1.177 -4.652 8.324 1.00 0.00 35 HIS A CA 9
ATOM 13759 C C . HIS A 1 35 ? -2.593 -4.302 7.868 1.00 0.00 35 HIS A C 9
ATOM 13760 O O . HIS A 1 35 ? -3.536 -5.044 8.139 1.00 0.00 35 HIS A O 9
ATOM 13775 N N . ILE A 1 36 ? -2.738 -3.174 7.172 1.00 0.00 36 ILE A N 9
ATOM 13776 C CA . ILE A 1 36 ? -4.032 -2.785 6.623 1.00 0.00 36 ILE A CA 9
ATOM 13777 C C . ILE A 1 36 ? -4.517 -3.832 5.631 1.00 0.00 36 ILE A C 9
ATOM 13778 O O . ILE A 1 36 ? -5.533 -4.483 5.862 1.00 0.00 36 ILE A O 9
ATOM 13794 N N . ILE A 1 37 ? -3.778 -3.995 4.540 1.00 0.00 37 ILE A N 9
ATOM 13795 C CA . ILE A 1 37 ? -4.136 -4.950 3.502 1.00 0.00 37 ILE A CA 9
ATOM 13796 C C . ILE A 1 37 ? -4.454 -6.333 4.082 1.00 0.00 37 ILE A C 9
ATOM 13797 O O . ILE A 1 37 ? -5.513 -6.870 3.821 1.00 0.00 37 ILE A O 9
ATOM 13813 N N . GLN A 1 38 ? -3.552 -6.891 4.888 1.00 0.00 38 GLN A N 9
ATOM 13814 C CA . GLN A 1 38 ? -3.746 -8.237 5.442 1.00 0.00 38 GLN A CA 9
ATOM 13815 C C . GLN A 1 38 ? -5.044 -8.340 6.249 1.00 0.00 38 GLN A C 9
ATOM 13816 O O . GLN A 1 38 ? -5.762 -9.335 6.154 1.00 0.00 38 GLN A O 9
ATOM 13830 N N . SER A 1 39 ? -5.336 -7.320 7.051 1.00 0.00 39 SER A N 9
ATOM 13831 C CA . SER A 1 39 ? -6.532 -7.318 7.876 1.00 0.00 39 SER A CA 9
ATOM 13832 C C . SER A 1 39 ? -7.794 -7.160 7.030 1.00 0.00 39 SER A C 9
ATOM 13833 O O . SER A 1 39 ? -8.833 -7.761 7.314 1.00 0.00 39 SER A O 9
ATOM 13841 N N . ARG A 1 40 ? -7.689 -6.345 5.994 1.00 0.00 40 ARG A N 9
ATOM 13842 C CA . ARG A 1 40 ? -8.817 -6.052 5.122 1.00 0.00 40 ARG A CA 9
ATOM 13843 C C . ARG A 1 40 ? -8.996 -7.156 4.082 1.00 0.00 40 ARG A C 9
ATOM 13844 O O . ARG A 1 40 ? -10.107 -7.420 3.623 1.00 0.00 40 ARG A O 9
ATOM 13865 N N . GLU A 1 41 ? -7.896 -7.806 3.735 1.00 0.00 41 GLU A N 9
ATOM 13866 C CA . GLU A 1 41 ? -7.888 -8.874 2.746 1.00 0.00 41 GLU A CA 9
ATOM 13867 C C . GLU A 1 41 ? -7.447 -10.187 3.397 1.00 0.00 41 GLU A C 9
ATOM 13868 O O . GLU A 1 41 ? -6.269 -10.548 3.338 1.00 0.00 41 GLU A O 9
ATOM 13880 N N . PRO A 1 42 ? -8.383 -10.924 4.026 1.00 0.00 42 PRO A N 9
ATOM 13881 C CA . PRO A 1 42 ? -8.076 -12.174 4.748 1.00 0.00 42 PRO A CA 9
ATOM 13882 C C . PRO A 1 42 ? -7.461 -13.272 3.871 1.00 0.00 42 PRO A C 9
ATOM 13883 O O . PRO A 1 42 ? -7.118 -14.347 4.362 1.00 0.00 42 PRO A O 9
ATOM 13894 N N . SER A 1 43 ? -7.310 -12.999 2.584 1.00 0.00 43 SER A N 9
ATOM 13895 C CA . SER A 1 43 ? -6.830 -13.995 1.642 1.00 0.00 43 SER A CA 9
ATOM 13896 C C . SER A 1 43 ? -5.304 -14.030 1.610 1.00 0.00 43 SER A C 9
ATOM 13897 O O . SER A 1 43 ? -4.710 -15.019 1.179 1.00 0.00 43 SER A O 9
ATOM 13905 N N . LEU A 1 44 ? -4.669 -12.965 2.082 1.00 0.00 44 LEU A N 9
ATOM 13906 C CA . LEU A 1 44 ? -3.222 -12.841 1.956 1.00 0.00 44 LEU A CA 9
ATOM 13907 C C . LEU A 1 44 ? -2.521 -12.776 3.309 1.00 0.00 44 LEU A C 9
ATOM 13908 O O . LEU A 1 44 ? -1.418 -12.241 3.423 1.00 0.00 44 LEU A O 9
ATOM 13924 N N . LYS A 1 45 ? -3.135 -13.359 4.330 1.00 0.00 45 LYS A N 9
ATOM 13925 C CA . LYS A 1 45 ? -2.526 -13.370 5.658 1.00 0.00 45 LYS A CA 9
ATOM 13926 C C . LYS A 1 45 ? -1.452 -14.451 5.747 1.00 0.00 45 LYS A C 9
ATOM 13927 O O . LYS A 1 45 ? -0.768 -14.579 6.763 1.00 0.00 45 LYS A O 9
ATOM 13946 N N . ASN A 1 46 ? -1.305 -15.220 4.669 1.00 0.00 46 ASN A N 9
ATOM 13947 C CA . ASN A 1 46 ? -0.236 -16.213 4.568 1.00 0.00 46 ASN A CA 9
ATOM 13948 C C . ASN A 1 46 ? 1.105 -15.512 4.381 1.00 0.00 46 ASN A C 9
ATOM 13949 O O . ASN A 1 46 ? 2.152 -16.024 4.786 1.00 0.00 46 ASN A O 9
ATOM 13960 N N . SER A 1 47 ? 1.060 -14.337 3.765 1.00 0.00 47 SER A N 9
ATOM 13961 C CA . SER A 1 47 ? 2.250 -13.538 3.546 1.00 0.00 47 SER A CA 9
ATOM 13962 C C . SER A 1 47 ? 2.711 -12.919 4.858 1.00 0.00 47 SER A C 9
ATOM 13963 O O . SER A 1 47 ? 1.956 -12.201 5.512 1.00 0.00 47 SER A O 9
ATOM 13971 N N . ASN A 1 48 ? 3.935 -13.219 5.251 1.00 0.00 48 ASN A N 9
ATOM 13972 C CA . ASN A 1 48 ? 4.514 -12.638 6.458 1.00 0.00 48 ASN A CA 9
ATOM 13973 C C . ASN A 1 48 ? 4.860 -11.187 6.164 1.00 0.00 48 ASN A C 9
ATOM 13974 O O . ASN A 1 48 ? 5.318 -10.884 5.074 1.00 0.00 48 ASN A O 9
ATOM 13985 N N . PRO A 1 49 ? 4.638 -10.263 7.114 1.00 0.00 49 PRO A N 9
ATOM 13986 C CA . PRO A 1 49 ? 4.905 -8.829 6.898 1.00 0.00 49 PRO A CA 9
ATOM 13987 C C . PRO A 1 49 ? 6.362 -8.527 6.536 1.00 0.00 49 PRO A C 9
ATOM 13988 O O . PRO A 1 49 ? 6.654 -7.476 5.978 1.00 0.00 49 PRO A O 9
ATOM 13999 N N . ASP A 1 50 ? 7.268 -9.452 6.840 1.00 0.00 50 ASP A N 9
ATOM 14000 C CA . ASP A 1 50 ? 8.691 -9.257 6.564 1.00 0.00 50 ASP A CA 9
ATOM 14001 C C . ASP A 1 50 ? 9.084 -9.860 5.214 1.00 0.00 50 ASP A C 9
ATOM 14002 O O . ASP A 1 50 ? 10.208 -9.681 4.742 1.00 0.00 50 ASP A O 9
ATOM 14011 N N . GLU A 1 51 ? 8.141 -10.563 4.611 1.00 0.00 51 GLU A N 9
ATOM 14012 C CA . GLU A 1 51 ? 8.318 -11.215 3.315 1.00 0.00 51 GLU A CA 9
ATOM 14013 C C . GLU A 1 51 ? 7.043 -11.037 2.501 1.00 0.00 51 GLU A C 9
ATOM 14014 O O . GLU A 1 51 ? 6.657 -11.889 1.697 1.00 0.00 51 GLU A O 9
ATOM 14026 N N . ILE A 1 52 ? 6.383 -9.920 2.768 1.00 0.00 52 ILE A N 9
ATOM 14027 C CA . ILE A 1 52 ? 5.056 -9.627 2.248 1.00 0.00 52 ILE A CA 9
ATOM 14028 C C . ILE A 1 52 ? 5.026 -9.547 0.718 1.00 0.00 52 ILE A C 9
ATOM 14029 O O . ILE A 1 52 ? 6.003 -9.158 0.074 1.00 0.00 52 ILE A O 9
ATOM 14045 N N . GLU A 1 53 ? 3.891 -9.925 0.153 1.00 0.00 53 GLU A N 9
ATOM 14046 C CA . GLU A 1 53 ? 3.636 -9.742 -1.261 1.00 0.00 53 GLU A CA 9
ATOM 14047 C C . GLU A 1 53 ? 2.193 -9.263 -1.438 1.00 0.00 53 GLU A C 9
ATOM 14048 O O . GLU A 1 53 ? 1.258 -10.063 -1.426 1.00 0.00 53 GLU A O 9
ATOM 14060 N N . ILE A 1 54 ? 2.015 -7.955 -1.584 1.00 0.00 54 ILE A N 9
ATOM 14061 C CA . ILE A 1 54 ? 0.683 -7.372 -1.702 1.00 0.00 54 ILE A CA 9
ATOM 14062 C C . ILE A 1 54 ? 0.297 -7.243 -3.169 1.00 0.00 54 ILE A C 9
ATOM 14063 O O . ILE A 1 54 ? 1.113 -6.841 -3.995 1.00 0.00 54 ILE A O 9
ATOM 14079 N N . ASP A 1 55 ? -0.945 -7.579 -3.482 1.00 0.00 55 ASP A N 9
ATOM 14080 C CA . ASP A 1 55 ? -1.442 -7.486 -4.848 1.00 0.00 55 ASP A CA 9
ATOM 14081 C C . ASP A 1 55 ? -2.511 -6.406 -4.943 1.00 0.00 55 ASP A C 9
ATOM 14082 O O . ASP A 1 55 ? -3.620 -6.561 -4.417 1.00 0.00 55 ASP A O 9
ATOM 14091 N N . PHE A 1 56 ? -2.188 -5.322 -5.635 1.00 0.00 56 PHE A N 9
ATOM 14092 C CA . PHE A 1 56 ? -3.075 -4.169 -5.710 1.00 0.00 56 PHE A CA 9
ATOM 14093 C C . PHE A 1 56 ? -4.304 -4.456 -6.561 1.00 0.00 56 PHE A C 9
ATOM 14094 O O . PHE A 1 56 ? -5.246 -3.664 -6.606 1.00 0.00 56 PHE A O 9
ATOM 14111 N N . GLU A 1 57 ? -4.300 -5.599 -7.215 1.00 0.00 57 GLU A N 9
ATOM 14112 C CA . GLU A 1 57 ? -5.387 -5.977 -8.087 1.00 0.00 57 GLU A CA 9
ATOM 14113 C C . GLU A 1 57 ? -6.374 -6.875 -7.354 1.00 0.00 57 GLU A C 9
ATOM 14114 O O . GLU A 1 57 ? -7.424 -7.236 -7.890 1.00 0.00 57 GLU A O 9
ATOM 14126 N N . THR A 1 58 ? -6.036 -7.235 -6.125 1.00 0.00 58 THR A N 9
ATOM 14127 C CA . THR A 1 58 ? -6.893 -8.087 -5.328 1.00 0.00 58 THR A CA 9
ATOM 14128 C C . THR A 1 58 ? -7.533 -7.311 -4.187 1.00 0.00 58 THR A C 9
ATOM 14129 O O . THR A 1 58 ? -8.586 -7.697 -3.684 1.00 0.00 58 THR A O 9
ATOM 14140 N N . LEU A 1 59 ? -6.898 -6.209 -3.795 1.00 0.00 59 LEU A N 9
ATOM 14141 C CA . LEU A 1 59 ? -7.376 -5.411 -2.669 1.00 0.00 59 LEU A CA 9
ATOM 14142 C C . LEU A 1 59 ? -8.721 -4.783 -2.984 1.00 0.00 59 LEU A C 9
ATOM 14143 O O . LEU A 1 59 ? -8.957 -4.330 -4.105 1.00 0.00 59 LEU A O 9
ATOM 14159 N N . LYS A 1 60 ? -9.600 -4.764 -1.998 1.00 0.00 60 LYS A N 9
ATOM 14160 C CA . LYS A 1 60 ? -10.896 -4.136 -2.150 1.00 0.00 60 LYS A CA 9
ATOM 14161 C C . LYS A 1 60 ? -10.742 -2.611 -2.050 1.00 0.00 60 LYS A C 9
ATOM 14162 O O . LYS A 1 60 ? -9.877 -2.133 -1.309 1.00 0.00 60 LYS A O 9
ATOM 14181 N N . PRO A 1 61 ? -11.535 -1.841 -2.838 1.00 0.00 61 PRO A N 9
ATOM 14182 C CA . PRO A 1 61 ? -11.489 -0.371 -2.878 1.00 0.00 61 PRO A CA 9
ATOM 14183 C C . PRO A 1 61 ? -11.138 0.294 -1.548 1.00 0.00 61 PRO A C 9
ATOM 14184 O O . PRO A 1 61 ? -10.244 1.140 -1.493 1.00 0.00 61 PRO A O 9
ATOM 14195 N N . SER A 1 62 ? -11.832 -0.096 -0.484 1.00 0.00 62 SER A N 9
ATOM 14196 C CA . SER A 1 62 ? -11.637 0.518 0.824 1.00 0.00 62 SER A CA 9
ATOM 14197 C C . SER A 1 62 ? -10.192 0.392 1.302 1.00 0.00 62 SER A C 9
ATOM 14198 O O . SER A 1 62 ? -9.614 1.365 1.775 1.00 0.00 62 SER A O 9
ATOM 14206 N N . THR A 1 63 ? -9.601 -0.788 1.140 1.00 0.00 63 THR A N 9
ATOM 14207 C CA . THR A 1 63 ? -8.220 -1.012 1.560 1.00 0.00 63 THR A CA 9
ATOM 14208 C C . THR A 1 63 ? -7.306 -0.058 0.814 1.00 0.00 63 THR A C 9
ATOM 14209 O O . THR A 1 63 ? -6.552 0.684 1.426 1.00 0.00 63 THR A O 9
ATOM 14220 N N . LEU A 1 64 ? -7.445 -0.041 -0.507 1.00 0.00 64 LEU A N 9
ATOM 14221 C CA . LEU A 1 64 ? -6.611 0.787 -1.378 1.00 0.00 64 LEU A CA 9
ATOM 14222 C C . LEU A 1 64 ? -6.707 2.260 -0.998 1.00 0.00 64 LEU A C 9
ATOM 14223 O O . LEU A 1 64 ? -5.722 2.997 -1.063 1.00 0.00 64 LEU A O 9
ATOM 14239 N N . ARG A 1 65 ? -7.891 2.679 -0.590 1.00 0.00 65 ARG A N 9
ATOM 14240 C CA . ARG A 1 65 ? -8.108 4.062 -0.200 1.00 0.00 65 ARG A CA 9
ATOM 14241 C C . ARG A 1 65 ? -7.584 4.326 1.210 1.00 0.00 65 ARG A C 9
ATOM 14242 O O . ARG A 1 65 ? -7.218 5.457 1.539 1.00 0.00 65 ARG A O 9
ATOM 14263 N N . GLU A 1 66 ? -7.527 3.282 2.034 1.00 0.00 66 GLU A N 9
ATOM 14264 C CA . GLU A 1 66 ? -6.983 3.404 3.375 1.00 0.00 66 GLU A CA 9
ATOM 14265 C C . GLU A 1 66 ? -5.468 3.477 3.291 1.00 0.00 66 GLU A C 9
ATOM 14266 O O . GLU A 1 66 ? -4.827 4.274 3.979 1.00 0.00 66 GLU A O 9
ATOM 14278 N N . LEU A 1 67 ? -4.916 2.627 2.429 1.00 0.00 67 LEU A N 9
ATOM 14279 C CA . LEU A 1 67 ? -3.488 2.600 2.149 1.00 0.00 67 LEU A CA 9
ATOM 14280 C C . LEU A 1 67 ? -3.006 3.985 1.729 1.00 0.00 67 LEU A C 9
ATOM 14281 O O . LEU A 1 67 ? -1.958 4.466 2.163 1.00 0.00 67 LEU A O 9
ATOM 14297 N N . GLU A 1 68 ? -3.808 4.615 0.878 1.00 0.00 68 GLU A N 9
ATOM 14298 C CA . GLU A 1 68 ? -3.475 5.893 0.273 1.00 0.00 68 GLU A CA 9
ATOM 14299 C C . GLU A 1 68 ? -3.436 7.025 1.283 1.00 0.00 68 GLU A C 9
ATOM 14300 O O . GLU A 1 68 ? -2.388 7.643 1.485 1.00 0.00 68 GLU A O 9
ATOM 14312 N N . ARG A 1 69 ? -4.591 7.309 1.886 1.00 0.00 69 ARG A N 9
ATOM 14313 C CA . ARG A 1 69 ? -4.706 8.352 2.906 1.00 0.00 69 ARG A CA 9
ATOM 14314 C C . ARG A 1 69 ? -3.633 8.174 3.959 1.00 0.00 69 ARG A C 9
ATOM 14315 O O . ARG A 1 69 ? -3.174 9.131 4.582 1.00 0.00 69 ARG A O 9
ATOM 14336 N N . TYR A 1 70 ? -3.214 6.942 4.118 1.00 0.00 70 TYR A N 9
ATOM 14337 C CA . TYR A 1 70 ? -2.179 6.625 5.067 1.00 0.00 70 TYR A CA 9
ATOM 14338 C C . TYR A 1 70 ? -0.817 7.126 4.586 1.00 0.00 70 TYR A C 9
ATOM 14339 O O . TYR A 1 70 ? -0.170 7.917 5.262 1.00 0.00 70 TYR A O 9
ATOM 14357 N N . VAL A 1 71 ? -0.370 6.659 3.430 1.00 0.00 71 VAL A N 9
ATOM 14358 C CA . VAL A 1 71 ? 0.962 7.008 2.959 1.00 0.00 71 VAL A CA 9
ATOM 14359 C C . VAL A 1 71 ? 1.055 8.476 2.645 1.00 0.00 71 VAL A C 9
ATOM 14360 O O . VAL A 1 71 ? 2.069 9.099 2.910 1.00 0.00 71 VAL A O 9
ATOM 14373 N N . THR A 1 72 ? -0.016 9.040 2.122 1.00 0.00 72 THR A N 9
ATOM 14374 C CA . THR A 1 72 ? -0.028 10.446 1.814 1.00 0.00 72 THR A CA 9
ATOM 14375 C C . THR A 1 72 ? 0.129 11.244 3.115 1.00 0.00 72 THR A C 9
ATOM 14376 O O . THR A 1 72 ? 0.653 12.348 3.114 1.00 0.00 72 THR A O 9
ATOM 14387 N N . SER A 1 73 ? -0.261 10.636 4.238 1.00 0.00 73 SER A N 9
ATOM 14388 C CA . SER A 1 73 ? -0.130 11.279 5.535 1.00 0.00 73 SER A CA 9
ATOM 14389 C C . SER A 1 73 ? 1.327 11.249 5.995 1.00 0.00 73 SER A C 9
ATOM 14390 O O . SER A 1 73 ? 1.770 12.096 6.774 1.00 0.00 73 SER A O 9
ATOM 14398 N N . CYS A 1 74 ? 2.065 10.260 5.498 1.00 0.00 74 CYS A N 9
ATOM 14399 C CA . CYS A 1 74 ? 3.470 10.085 5.841 1.00 0.00 74 CYS A CA 9
ATOM 14400 C C . CYS A 1 74 ? 4.362 10.835 4.856 1.00 0.00 74 CYS A C 9
ATOM 14401 O O . CYS A 1 74 ? 5.397 11.394 5.225 1.00 0.00 74 CYS A O 9
ATOM 14409 N N . LEU A 1 75 ? 3.946 10.825 3.602 1.00 0.00 75 LEU A N 9
ATOM 14410 C CA . LEU A 1 75 ? 4.704 11.439 2.515 1.00 0.00 75 LEU A CA 9
ATOM 14411 C C . LEU A 1 75 ? 4.487 12.951 2.424 1.00 0.00 75 LEU A C 9
ATOM 14412 O O . LEU A 1 75 ? 5.455 13.701 2.313 1.00 0.00 75 LEU A O 9
ATOM 14428 N N . ARG A 1 76 ? 3.231 13.407 2.458 1.00 0.00 76 ARG A N 9
ATOM 14429 C CA . ARG A 1 76 ? 2.950 14.839 2.385 1.00 0.00 76 ARG A CA 9
ATOM 14430 C C . ARG A 1 76 ? 3.634 15.573 3.532 1.00 0.00 76 ARG A C 9
ATOM 14431 O O . ARG A 1 76 ? 4.265 16.612 3.338 1.00 0.00 76 ARG A O 9
ATOM 14452 N N . LYS A 1 77 ? 3.511 15.010 4.723 1.00 0.00 77 LYS A N 9
ATOM 14453 C CA . LYS A 1 77 ? 4.131 15.570 5.909 1.00 0.00 77 LYS A CA 9
ATOM 14454 C C . LYS A 1 77 ? 4.998 14.527 6.593 1.00 0.00 77 LYS A C 9
ATOM 14455 O O . LYS A 1 77 ? 4.484 13.590 7.206 1.00 0.00 77 LYS A O 9
ATOM 14474 N N . LYS A 1 78 ? 6.309 14.682 6.478 1.00 0.00 78 LYS A N 9
ATOM 14475 C CA . LYS A 1 78 ? 7.245 13.775 7.118 1.00 0.00 78 LYS A CA 9
ATOM 14476 C C . LYS A 1 78 ? 7.214 13.952 8.630 1.00 0.00 78 LYS A C 9
ATOM 14477 O O . LYS A 1 78 ? 6.676 14.942 9.136 1.00 0.00 78 LYS A O 9
ATOM 14496 N N . ARG A 1 79 ? 7.786 13.002 9.351 1.00 0.00 79 ARG A N 9
ATOM 14497 C CA . ARG A 1 79 ? 7.851 13.105 10.804 1.00 0.00 79 ARG A CA 9
ATOM 14498 C C . ARG A 1 79 ? 9.122 12.458 11.335 1.00 0.00 79 ARG A C 9
ATOM 14499 O O . ARG A 1 79 ? 9.100 11.361 11.892 1.00 0.00 79 ARG A O 9
ATOM 14520 N N . LYS A 1 80 ? 10.229 13.147 11.127 1.00 0.00 80 LYS A N 9
ATOM 14521 C CA . LYS A 1 80 ? 11.513 12.742 11.679 1.00 0.00 80 LYS A CA 9
ATOM 14522 C C . LYS A 1 80 ? 12.276 13.964 12.173 1.00 0.00 80 LYS A C 9
ATOM 14523 O O . LYS A 1 80 ? 13.152 14.481 11.481 1.00 0.00 80 LYS A O 9
ATOM 14542 N N . PRO A 1 81 ? 11.934 14.448 13.375 1.00 0.00 81 PRO A N 9
ATOM 14543 C CA . PRO A 1 81 ? 12.587 15.605 13.984 1.00 0.00 81 PRO A CA 9
ATOM 14544 C C . PRO A 1 81 ? 13.975 15.253 14.508 1.00 0.00 81 PRO A C 9
ATOM 14545 O O . PRO A 1 81 ? 14.174 15.070 15.710 1.00 0.00 81 PRO A O 9
ATOM 14556 N N . GLN A 1 82 ? 14.927 15.145 13.599 1.00 0.00 82 GLN A N 9
ATOM 14557 C CA . GLN A 1 82 ? 16.294 14.793 13.952 1.00 0.00 82 GLN A CA 9
ATOM 14558 C C . GLN A 1 82 ? 17.199 16.012 13.834 1.00 0.00 82 GLN A C 9
ATOM 14559 O O . GLN A 1 82 ? 18.356 15.907 13.426 1.00 0.00 82 GLN A O 9
ATOM 14573 N N . ALA A 1 83 ? 16.658 17.166 14.188 1.00 0.00 83 ALA A N 9
ATOM 14574 C CA . ALA A 1 83 ? 17.404 18.413 14.134 1.00 0.00 83 ALA A CA 9
ATOM 14575 C C . ALA A 1 83 ? 17.188 19.212 15.408 1.00 0.00 83 ALA A C 9
ATOM 14576 O O . ALA A 1 83 ? 16.145 19.890 15.524 1.00 0.00 83 ALA A O 9
ATOM 14584 N N . LYS B 2 1 ? 3.289 -6.696 -12.199 1.00 0.00 201 LYS B N 9
ATOM 14585 C CA . LYS B 2 1 ? 2.620 -5.660 -11.381 1.00 0.00 201 LYS B CA 9
ATOM 14586 C C . LYS B 2 1 ? 3.303 -5.552 -10.026 1.00 0.00 201 LYS B C 9
ATOM 14587 O O . LYS B 2 1 ? 4.430 -6.020 -9.856 1.00 0.00 201 LYS B O 9
ATOM 14608 N N . TRP B 2 2 ? 2.623 -4.937 -9.066 1.00 0.00 202 TRP B N 9
ATOM 14609 C CA . TRP B 2 2 ? 3.115 -4.867 -7.698 1.00 0.00 202 TRP B CA 9
ATOM 14610 C C . TRP B 2 2 ? 3.204 -6.274 -7.121 1.00 0.00 202 TRP B C 9
ATOM 14611 O O . TRP B 2 2 ? 2.195 -6.871 -6.756 1.00 0.00 202 TRP B O 9
ATOM 14632 N N . THR B 2 3 ? 4.409 -6.810 -7.081 1.00 0.00 203 THR B N 9
ATOM 14633 C CA . THR B 2 3 ? 4.619 -8.166 -6.612 1.00 0.00 203 THR B CA 9
ATOM 14634 C C . THR B 2 3 ? 5.806 -8.200 -5.653 1.00 0.00 203 THR B C 9
ATOM 14635 O O . THR B 2 3 ? 6.280 -7.142 -5.223 1.00 0.00 203 THR B O 9
ATOM 14646 N N . LEU B 2 4 ? 6.281 -9.397 -5.321 1.00 0.00 204 LEU B N 9
ATOM 14647 C CA . LEU B 2 4 ? 7.387 -9.557 -4.384 1.00 0.00 204 LEU B CA 9
ATOM 14648 C C . LEU B 2 4 ? 8.613 -8.760 -4.826 1.00 0.00 204 LEU B C 9
ATOM 14649 O O . LEU B 2 4 ? 9.394 -8.306 -3.996 1.00 0.00 204 LEU B O 9
ATOM 14665 N N . GLU B 2 5 ? 8.767 -8.579 -6.129 1.00 0.00 205 GLU B N 9
ATOM 14666 C CA . GLU B 2 5 ? 9.886 -7.821 -6.662 1.00 0.00 205 GLU B CA 9
ATOM 14667 C C . GLU B 2 5 ? 9.881 -6.393 -6.121 1.00 0.00 205 GLU B C 9
ATOM 14668 O O . GLU B 2 5 ? 10.692 -6.047 -5.266 1.00 0.00 205 GLU B O 9
ATOM 14680 N N . ARG B 2 6 ? 8.945 -5.579 -6.593 1.00 0.00 206 ARG B N 9
ATOM 14681 C CA . ARG B 2 6 ? 8.875 -4.183 -6.180 1.00 0.00 206 ARG B CA 9
ATOM 14682 C C . ARG B 2 6 ? 8.718 -4.066 -4.664 1.00 0.00 206 ARG B C 9
ATOM 14683 O O . ARG B 2 6 ? 9.501 -3.384 -4.002 1.00 0.00 206 ARG B O 9
ATOM 14704 N N . LEU B 2 7 ? 7.727 -4.759 -4.119 1.00 0.00 207 LEU B N 9
ATOM 14705 C CA . LEU B 2 7 ? 7.408 -4.632 -2.704 1.00 0.00 207 LEU B CA 9
ATOM 14706 C C . LEU B 2 7 ? 8.429 -5.341 -1.825 1.00 0.00 207 LEU B C 9
ATOM 14707 O O . LEU B 2 7 ? 9.207 -4.693 -1.137 1.00 0.00 207 LEU B O 9
ATOM 14723 N N . LYS B 2 8 ? 8.440 -6.668 -1.883 1.00 0.00 208 LYS B N 9
ATOM 14724 C CA . LYS B 2 8 ? 9.191 -7.480 -0.929 1.00 0.00 208 LYS B CA 9
ATOM 14725 C C . LYS B 2 8 ? 10.689 -7.192 -0.993 1.00 0.00 208 LYS B C 9
ATOM 14726 O O . LYS B 2 8 ? 11.415 -7.434 -0.030 1.00 0.00 208 LYS B O 9
ATOM 14745 N N . ARG B 2 9 ? 11.166 -6.688 -2.124 1.00 0.00 209 ARG B N 9
ATOM 14746 C CA . ARG B 2 9 ? 12.582 -6.387 -2.261 1.00 0.00 209 ARG B CA 9
ATOM 14747 C C . ARG B 2 9 ? 12.905 -4.992 -1.738 1.00 0.00 209 ARG B C 9
ATOM 14748 O O . ARG B 2 9 ? 13.879 -4.819 -1.017 1.00 0.00 209 ARG B O 9
ATOM 14769 N N . LYS B 2 10 ? 12.081 -4.003 -2.068 1.00 0.00 210 LYS B N 9
ATOM 14770 C CA . LYS B 2 10 ? 12.296 -2.652 -1.552 1.00 0.00 210 LYS B CA 9
ATOM 14771 C C . LYS B 2 10 ? 12.000 -2.610 -0.055 1.00 0.00 210 LYS B C 9
ATOM 14772 O O . LYS B 2 10 ? 12.639 -1.881 0.705 1.00 0.00 210 LYS B O 9
ATOM 14791 N N . TYR B 2 11 ? 11.020 -3.403 0.346 1.00 0.00 211 TYR B N 9
ATOM 14792 C CA . TYR B 2 11 ? 10.614 -3.513 1.739 1.00 0.00 211 TYR B CA 9
ATOM 14793 C C . TYR B 2 11 ? 11.740 -4.116 2.578 1.00 0.00 211 TYR B C 9
ATOM 14794 O O . TYR B 2 11 ? 12.137 -3.554 3.600 1.00 0.00 211 TYR B O 9
ATOM 14812 N N . ARG B 2 12 ? 12.259 -5.251 2.128 1.00 0.00 212 ARG B N 9
ATOM 14813 C CA . ARG B 2 12 ? 13.244 -5.999 2.898 1.00 0.00 212 ARG B CA 9
ATOM 14814 C C . ARG B 2 12 ? 14.646 -5.413 2.753 1.00 0.00 212 ARG B C 9
ATOM 14815 O O . ARG B 2 12 ? 15.438 -5.455 3.695 1.00 0.00 212 ARG B O 9
ATOM 14836 N N . ASN B 2 13 ? 14.955 -4.883 1.579 1.00 0.00 213 ASN B N 9
ATOM 14837 C CA . ASN B 2 13 ? 16.280 -4.335 1.324 1.00 0.00 213 ASN B CA 9
ATOM 14838 C C . ASN B 2 13 ? 16.256 -2.821 1.464 1.00 0.00 213 ASN B C 9
ATOM 14839 O O . ASN B 2 13 ? 16.169 -2.123 0.432 1.00 0.00 213 ASN B O 9
ATOM 14851 N N . SER A 1 1 ? -20.684 4.640 8.817 1.00 0.00 1 SER A N 10
ATOM 14852 C CA . SER A 1 1 ? -19.425 3.924 8.531 1.00 0.00 1 SER A CA 10
ATOM 14853 C C . SER A 1 1 ? -19.375 3.455 7.077 1.00 0.00 1 SER A C 10
ATOM 14854 O O . SER A 1 1 ? -18.688 2.489 6.753 1.00 0.00 1 SER A O 10
ATOM 14864 N N . GLU A 1 2 ? -20.107 4.135 6.201 1.00 0.00 2 GLU A N 10
ATOM 14865 C CA . GLU A 1 2 ? -20.157 3.755 4.795 1.00 0.00 2 GLU A CA 10
ATOM 14866 C C . GLU A 1 2 ? -19.200 4.585 3.940 1.00 0.00 2 GLU A C 10
ATOM 14867 O O . GLU A 1 2 ? -19.204 4.476 2.716 1.00 0.00 2 GLU A O 10
ATOM 14879 N N . GLU A 1 3 ? -18.380 5.410 4.572 1.00 0.00 3 GLU A N 10
ATOM 14880 C CA . GLU A 1 3 ? -17.504 6.312 3.836 1.00 0.00 3 GLU A CA 10
ATOM 14881 C C . GLU A 1 3 ? -16.398 5.532 3.122 1.00 0.00 3 GLU A C 10
ATOM 14882 O O . GLU A 1 3 ? -15.896 5.962 2.083 1.00 0.00 3 GLU A O 10
ATOM 14894 N N . GLU A 1 4 ? -16.041 4.374 3.670 1.00 0.00 4 GLU A N 10
ATOM 14895 C CA . GLU A 1 4 ? -14.966 3.562 3.106 1.00 0.00 4 GLU A CA 10
ATOM 14896 C C . GLU A 1 4 ? -15.413 2.867 1.822 1.00 0.00 4 GLU A C 10
ATOM 14897 O O . GLU A 1 4 ? -14.676 2.834 0.836 1.00 0.00 4 GLU A O 10
ATOM 14909 N N . ASP A 1 5 ? -16.619 2.316 1.832 1.00 0.00 5 ASP A N 10
ATOM 14910 C CA . ASP A 1 5 ? -17.126 1.565 0.683 1.00 0.00 5 ASP A CA 10
ATOM 14911 C C . ASP A 1 5 ? -17.699 2.500 -0.369 1.00 0.00 5 ASP A C 10
ATOM 14912 O O . ASP A 1 5 ? -17.787 2.144 -1.544 1.00 0.00 5 ASP A O 10
ATOM 14921 N N . LYS A 1 6 ? -18.072 3.699 0.049 1.00 0.00 6 LYS A N 10
ATOM 14922 C CA . LYS A 1 6 ? -18.650 4.673 -0.866 1.00 0.00 6 LYS A CA 10
ATOM 14923 C C . LYS A 1 6 ? -17.537 5.429 -1.586 1.00 0.00 6 LYS A C 10
ATOM 14924 O O . LYS A 1 6 ? -17.782 6.271 -2.451 1.00 0.00 6 LYS A O 10
ATOM 14943 N N . CYS A 1 7 ? -16.312 5.111 -1.213 1.00 0.00 7 CYS A N 10
ATOM 14944 C CA . CYS A 1 7 ? -15.138 5.721 -1.819 1.00 0.00 7 CYS A CA 10
ATOM 14945 C C . CYS A 1 7 ? -14.916 5.149 -3.220 1.00 0.00 7 CYS A C 10
ATOM 14946 O O . CYS A 1 7 ? -15.043 3.940 -3.436 1.00 0.00 7 CYS A O 10
ATOM 14954 N N . LYS A 1 8 ? -14.621 6.036 -4.168 1.00 0.00 8 LYS A N 10
ATOM 14955 C CA . LYS A 1 8 ? -14.393 5.678 -5.549 1.00 0.00 8 LYS A CA 10
ATOM 14956 C C . LYS A 1 8 ? -13.297 4.620 -5.682 1.00 0.00 8 LYS A C 10
ATOM 14957 O O . LYS A 1 8 ? -12.249 4.713 -5.039 1.00 0.00 8 LYS A O 10
ATOM 14976 N N . PRO A 1 9 ? -13.527 3.614 -6.539 1.00 0.00 9 PRO A N 10
ATOM 14977 C CA . PRO A 1 9 ? -12.564 2.534 -6.778 1.00 0.00 9 PRO A CA 10
ATOM 14978 C C . PRO A 1 9 ? -11.250 3.064 -7.327 1.00 0.00 9 PRO A C 10
ATOM 14979 O O . PRO A 1 9 ? -11.232 3.894 -8.237 1.00 0.00 9 PRO A O 10
ATOM 14990 N N . MET A 1 10 ? -10.155 2.594 -6.757 1.00 0.00 10 MET A N 10
ATOM 14991 C CA . MET A 1 10 ? -8.836 3.057 -7.138 1.00 0.00 10 MET A CA 10
ATOM 14992 C C . MET A 1 10 ? -8.483 2.567 -8.540 1.00 0.00 10 MET A C 10
ATOM 14993 O O . MET A 1 10 ? -8.365 1.363 -8.768 1.00 0.00 10 MET A O 10
ATOM 15007 N N . SER A 1 11 ? -8.330 3.497 -9.475 1.00 0.00 11 SER A N 10
ATOM 15008 C CA . SER A 1 11 ? -8.040 3.142 -10.865 1.00 0.00 11 SER A CA 10
ATOM 15009 C C . SER A 1 11 ? -6.573 2.746 -11.032 1.00 0.00 11 SER A C 10
ATOM 15010 O O . SER A 1 11 ? -5.788 2.861 -10.092 1.00 0.00 11 SER A O 10
ATOM 15018 N N . TYR A 1 12 ? -6.207 2.290 -12.229 1.00 0.00 12 TYR A N 10
ATOM 15019 C CA . TYR A 1 12 ? -4.853 1.800 -12.490 1.00 0.00 12 TYR A CA 10
ATOM 15020 C C . TYR A 1 12 ? -3.797 2.846 -12.154 1.00 0.00 12 TYR A C 10
ATOM 15021 O O . TYR A 1 12 ? -2.881 2.583 -11.369 1.00 0.00 12 TYR A O 10
ATOM 15039 N N . GLU A 1 13 ? -3.928 4.022 -12.746 1.00 0.00 13 GLU A N 10
ATOM 15040 C CA . GLU A 1 13 ? -2.951 5.088 -12.563 1.00 0.00 13 GLU A CA 10
ATOM 15041 C C . GLU A 1 13 ? -2.825 5.465 -11.093 1.00 0.00 13 GLU A C 10
ATOM 15042 O O . GLU A 1 13 ? -1.763 5.895 -10.636 1.00 0.00 13 GLU A O 10
ATOM 15054 N N . GLU A 1 14 ? -3.898 5.257 -10.348 1.00 0.00 14 GLU A N 10
ATOM 15055 C CA . GLU A 1 14 ? -3.905 5.568 -8.936 1.00 0.00 14 GLU A CA 10
ATOM 15056 C C . GLU A 1 14 ? -3.252 4.435 -8.163 1.00 0.00 14 GLU A C 10
ATOM 15057 O O . GLU A 1 14 ? -2.407 4.668 -7.308 1.00 0.00 14 GLU A O 10
ATOM 15069 N N . LYS A 1 15 ? -3.659 3.209 -8.481 1.00 0.00 15 LYS A N 10
ATOM 15070 C CA . LYS A 1 15 ? -3.070 2.016 -7.916 1.00 0.00 15 LYS A CA 10
ATOM 15071 C C . LYS A 1 15 ? -1.560 1.983 -8.083 1.00 0.00 15 LYS A C 10
ATOM 15072 O O . LYS A 1 15 ? -0.832 1.759 -7.119 1.00 0.00 15 LYS A O 10
ATOM 15091 N N . ARG A 1 16 ? -1.093 2.189 -9.307 1.00 0.00 16 ARG A N 10
ATOM 15092 C CA . ARG A 1 16 ? 0.333 2.151 -9.579 1.00 0.00 16 ARG A CA 10
ATOM 15093 C C . ARG A 1 16 ? 1.051 3.236 -8.808 1.00 0.00 16 ARG A C 10
ATOM 15094 O O . ARG A 1 16 ? 2.114 2.985 -8.240 1.00 0.00 16 ARG A O 10
ATOM 15115 N N . GLN A 1 17 ? 0.475 4.432 -8.759 1.00 0.00 17 GLN A N 10
ATOM 15116 C CA . GLN A 1 17 ? 1.110 5.488 -8.010 1.00 0.00 17 GLN A CA 10
ATOM 15117 C C . GLN A 1 17 ? 1.071 5.146 -6.527 1.00 0.00 17 GLN A C 10
ATOM 15118 O O . GLN A 1 17 ? 2.030 5.382 -5.814 1.00 0.00 17 GLN A O 10
ATOM 15132 N N . LEU A 1 18 ? -0.013 4.509 -6.106 1.00 0.00 18 LEU A N 10
ATOM 15133 C CA . LEU A 1 18 ? -0.216 4.112 -4.727 1.00 0.00 18 LEU A CA 10
ATOM 15134 C C . LEU A 1 18 ? 0.840 3.121 -4.289 1.00 0.00 18 LEU A C 10
ATOM 15135 O O . LEU A 1 18 ? 1.407 3.245 -3.209 1.00 0.00 18 LEU A O 10
ATOM 15151 N N . SER A 1 19 ? 1.114 2.147 -5.143 1.00 0.00 19 SER A N 10
ATOM 15152 C CA . SER A 1 19 ? 2.150 1.174 -4.864 1.00 0.00 19 SER A CA 10
ATOM 15153 C C . SER A 1 19 ? 3.494 1.884 -4.726 1.00 0.00 19 SER A C 10
ATOM 15154 O O . SER A 1 19 ? 4.371 1.456 -3.975 1.00 0.00 19 SER A O 10
ATOM 15162 N N . LEU A 1 20 ? 3.629 2.980 -5.463 1.00 0.00 20 LEU A N 10
ATOM 15163 C CA . LEU A 1 20 ? 4.826 3.813 -5.407 1.00 0.00 20 LEU A CA 10
ATOM 15164 C C . LEU A 1 20 ? 4.862 4.680 -4.138 1.00 0.00 20 LEU A C 10
ATOM 15165 O O . LEU A 1 20 ? 5.872 4.697 -3.436 1.00 0.00 20 LEU A O 10
ATOM 15181 N N . ASP A 1 21 ? 3.777 5.412 -3.848 1.00 0.00 21 ASP A N 10
ATOM 15182 C CA . ASP A 1 21 ? 3.686 6.203 -2.631 1.00 0.00 21 ASP A CA 10
ATOM 15183 C C . ASP A 1 21 ? 3.959 5.327 -1.411 1.00 0.00 21 ASP A C 10
ATOM 15184 O O . ASP A 1 21 ? 4.666 5.723 -0.479 1.00 0.00 21 ASP A O 10
ATOM 15193 N N . ILE A 1 22 ? 3.423 4.119 -1.455 1.00 0.00 22 ILE A N 10
ATOM 15194 C CA . ILE A 1 22 ? 3.620 3.139 -0.393 1.00 0.00 22 ILE A CA 10
ATOM 15195 C C . ILE A 1 22 ? 5.078 2.680 -0.320 1.00 0.00 22 ILE A C 10
ATOM 15196 O O . ILE A 1 22 ? 5.622 2.486 0.763 1.00 0.00 22 ILE A O 10
ATOM 15212 N N . ASN A 1 23 ? 5.721 2.535 -1.467 1.00 0.00 23 ASN A N 10
ATOM 15213 C CA . ASN A 1 23 ? 7.097 2.054 -1.493 1.00 0.00 23 ASN A CA 10
ATOM 15214 C C . ASN A 1 23 ? 8.078 3.182 -1.174 1.00 0.00 23 ASN A C 10
ATOM 15215 O O . ASN A 1 23 ? 9.256 2.931 -0.909 1.00 0.00 23 ASN A O 10
ATOM 15226 N N . LYS A 1 24 ? 7.595 4.424 -1.206 1.00 0.00 24 LYS A N 10
ATOM 15227 C CA . LYS A 1 24 ? 8.393 5.562 -0.758 1.00 0.00 24 LYS A CA 10
ATOM 15228 C C . LYS A 1 24 ? 8.614 5.497 0.743 1.00 0.00 24 LYS A C 10
ATOM 15229 O O . LYS A 1 24 ? 9.617 5.998 1.258 1.00 0.00 24 LYS A O 10
ATOM 15248 N N . LEU A 1 25 ? 7.649 4.915 1.442 1.00 0.00 25 LEU A N 10
ATOM 15249 C CA . LEU A 1 25 ? 7.728 4.766 2.879 1.00 0.00 25 LEU A CA 10
ATOM 15250 C C . LEU A 1 25 ? 8.953 3.959 3.274 1.00 0.00 25 LEU A C 10
ATOM 15251 O O . LEU A 1 25 ? 9.343 3.020 2.581 1.00 0.00 25 LEU A O 10
ATOM 15267 N N . PRO A 1 26 ? 9.594 4.347 4.377 1.00 0.00 26 PRO A N 10
ATOM 15268 C CA . PRO A 1 26 ? 10.643 3.538 4.994 1.00 0.00 26 PRO A CA 10
ATOM 15269 C C . PRO A 1 26 ? 10.122 2.150 5.368 1.00 0.00 26 PRO A C 10
ATOM 15270 O O . PRO A 1 26 ? 8.910 1.975 5.542 1.00 0.00 26 PRO A O 10
ATOM 15281 N N . GLY A 1 27 ? 11.025 1.179 5.495 1.00 0.00 27 GLY A N 10
ATOM 15282 C CA . GLY A 1 27 ? 10.630 -0.211 5.707 1.00 0.00 27 GLY A CA 10
ATOM 15283 C C . GLY A 1 27 ? 9.584 -0.387 6.797 1.00 0.00 27 GLY A C 10
ATOM 15284 O O . GLY A 1 27 ? 8.602 -1.109 6.610 1.00 0.00 27 GLY A O 10
ATOM 15288 N N . GLU A 1 28 ? 9.790 0.292 7.922 1.00 0.00 28 GLU A N 10
ATOM 15289 C CA . GLU A 1 28 ? 8.863 0.243 9.052 1.00 0.00 28 GLU A CA 10
ATOM 15290 C C . GLU A 1 28 ? 7.445 0.639 8.633 1.00 0.00 28 GLU A C 10
ATOM 15291 O O . GLU A 1 28 ? 6.463 0.033 9.062 1.00 0.00 28 GLU A O 10
ATOM 15303 N N . LYS A 1 29 ? 7.344 1.640 7.774 1.00 0.00 29 LYS A N 10
ATOM 15304 C CA . LYS A 1 29 ? 6.056 2.209 7.423 1.00 0.00 29 LYS A CA 10
ATOM 15305 C C . LYS A 1 29 ? 5.272 1.309 6.473 1.00 0.00 29 LYS A C 10
ATOM 15306 O O . LYS A 1 29 ? 4.044 1.334 6.462 1.00 0.00 29 LYS A O 10
ATOM 15325 N N . LEU A 1 30 ? 5.955 0.489 5.691 1.00 0.00 30 LEU A N 10
ATOM 15326 C CA . LEU A 1 30 ? 5.244 -0.484 4.869 1.00 0.00 30 LEU A CA 10
ATOM 15327 C C . LEU A 1 30 ? 4.681 -1.592 5.756 1.00 0.00 30 LEU A C 10
ATOM 15328 O O . LEU A 1 30 ? 3.854 -2.390 5.322 1.00 0.00 30 LEU A O 10
ATOM 15344 N N . GLY A 1 31 ? 5.127 -1.622 7.008 1.00 0.00 31 GLY A N 10
ATOM 15345 C CA . GLY A 1 31 ? 4.561 -2.540 7.978 1.00 0.00 31 GLY A CA 10
ATOM 15346 C C . GLY A 1 31 ? 3.131 -2.178 8.321 1.00 0.00 31 GLY A C 10
ATOM 15347 O O . GLY A 1 31 ? 2.377 -2.993 8.853 1.00 0.00 31 GLY A O 10
ATOM 15351 N N . ARG A 1 32 ? 2.765 -0.947 8.013 1.00 0.00 32 ARG A N 10
ATOM 15352 C CA . ARG A 1 32 ? 1.401 -0.474 8.203 1.00 0.00 32 ARG A CA 10
ATOM 15353 C C . ARG A 1 32 ? 0.486 -0.938 7.067 1.00 0.00 32 ARG A C 10
ATOM 15354 O O . ARG A 1 32 ? -0.573 -1.502 7.318 1.00 0.00 32 ARG A O 10
ATOM 15375 N N . VAL A 1 33 ? 0.889 -0.690 5.821 1.00 0.00 33 VAL A N 10
ATOM 15376 C CA . VAL A 1 33 ? 0.086 -1.094 4.664 1.00 0.00 33 VAL A CA 10
ATOM 15377 C C . VAL A 1 33 ? -0.121 -2.595 4.630 1.00 0.00 33 VAL A C 10
ATOM 15378 O O . VAL A 1 33 ? -1.222 -3.051 4.336 1.00 0.00 33 VAL A O 10
ATOM 15391 N N . VAL A 1 34 ? 0.915 -3.367 4.947 1.00 0.00 34 VAL A N 10
ATOM 15392 C CA . VAL A 1 34 ? 0.755 -4.805 5.027 1.00 0.00 34 VAL A CA 10
ATOM 15393 C C . VAL A 1 34 ? -0.259 -5.143 6.115 1.00 0.00 34 VAL A C 10
ATOM 15394 O O . VAL A 1 34 ? -1.115 -5.993 5.924 1.00 0.00 34 VAL A O 10
ATOM 15407 N N . HIS A 1 35 ? -0.194 -4.420 7.231 1.00 0.00 35 HIS A N 10
ATOM 15408 C CA . HIS A 1 35 ? -1.136 -4.608 8.323 1.00 0.00 35 HIS A CA 10
ATOM 15409 C C . HIS A 1 35 ? -2.554 -4.264 7.866 1.00 0.00 35 HIS A C 10
ATOM 15410 O O . HIS A 1 35 ? -3.487 -5.028 8.115 1.00 0.00 35 HIS A O 10
ATOM 15425 N N . ILE A 1 36 ? -2.707 -3.121 7.197 1.00 0.00 36 ILE A N 10
ATOM 15426 C CA . ILE A 1 36 ? -3.999 -2.723 6.648 1.00 0.00 36 ILE A CA 10
ATOM 15427 C C . ILE A 1 36 ? -4.500 -3.771 5.667 1.00 0.00 36 ILE A C 10
ATOM 15428 O O . ILE A 1 36 ? -5.521 -4.408 5.905 1.00 0.00 36 ILE A O 10
ATOM 15444 N N . ILE A 1 37 ? -3.768 -3.955 4.575 1.00 0.00 37 ILE A N 10
ATOM 15445 C CA . ILE A 1 37 ? -4.141 -4.922 3.555 1.00 0.00 37 ILE A CA 10
ATOM 15446 C C . ILE A 1 37 ? -4.458 -6.295 4.157 1.00 0.00 37 ILE A C 10
ATOM 15447 O O . ILE A 1 37 ? -5.535 -6.817 3.944 1.00 0.00 37 ILE A O 10
ATOM 15463 N N . GLN A 1 38 ? -3.530 -6.861 4.927 1.00 0.00 38 GLN A N 10
ATOM 15464 C CA . GLN A 1 38 ? -3.711 -8.205 5.490 1.00 0.00 38 GLN A CA 10
ATOM 15465 C C . GLN A 1 38 ? -4.972 -8.298 6.352 1.00 0.00 38 GLN A C 10
ATOM 15466 O O . GLN A 1 38 ? -5.631 -9.336 6.382 1.00 0.00 38 GLN A O 10
ATOM 15480 N N . SER A 1 39 ? -5.291 -7.227 7.075 1.00 0.00 39 SER A N 10
ATOM 15481 C CA . SER A 1 39 ? -6.475 -7.209 7.915 1.00 0.00 39 SER A CA 10
ATOM 15482 C C . SER A 1 39 ? -7.748 -7.041 7.084 1.00 0.00 39 SER A C 10
ATOM 15483 O O . SER A 1 39 ? -8.759 -7.701 7.333 1.00 0.00 39 SER A O 10
ATOM 15491 N N . ARG A 1 40 ? -7.685 -6.160 6.095 1.00 0.00 40 ARG A N 10
ATOM 15492 C CA . ARG A 1 40 ? -8.830 -5.877 5.236 1.00 0.00 40 ARG A CA 10
ATOM 15493 C C . ARG A 1 40 ? -9.023 -7.010 4.235 1.00 0.00 40 ARG A C 10
ATOM 15494 O O . ARG A 1 40 ? -10.126 -7.251 3.747 1.00 0.00 40 ARG A O 10
ATOM 15515 N N . GLU A 1 41 ? -7.935 -7.705 3.954 1.00 0.00 41 GLU A N 10
ATOM 15516 C CA . GLU A 1 41 ? -7.930 -8.823 3.028 1.00 0.00 41 GLU A CA 10
ATOM 15517 C C . GLU A 1 41 ? -7.477 -10.092 3.749 1.00 0.00 41 GLU A C 10
ATOM 15518 O O . GLU A 1 41 ? -6.315 -10.493 3.635 1.00 0.00 41 GLU A O 10
ATOM 15530 N N . PRO A 1 42 ? -8.383 -10.742 4.504 1.00 0.00 42 PRO A N 10
ATOM 15531 C CA . PRO A 1 42 ? -8.056 -11.938 5.301 1.00 0.00 42 PRO A CA 10
ATOM 15532 C C . PRO A 1 42 ? -7.566 -13.128 4.464 1.00 0.00 42 PRO A C 10
ATOM 15533 O O . PRO A 1 42 ? -7.259 -14.192 5.004 1.00 0.00 42 PRO A O 10
ATOM 15544 N N . SER A 1 43 ? -7.483 -12.948 3.155 1.00 0.00 43 SER A N 10
ATOM 15545 C CA . SER A 1 43 ? -7.061 -14.007 2.263 1.00 0.00 43 SER A CA 10
ATOM 15546 C C . SER A 1 43 ? -5.537 -14.059 2.143 1.00 0.00 43 SER A C 10
ATOM 15547 O O . SER A 1 43 ? -4.966 -15.122 1.917 1.00 0.00 43 SER A O 10
ATOM 15555 N N . LEU A 1 44 ? -4.875 -12.920 2.324 1.00 0.00 44 LEU A N 10
ATOM 15556 C CA . LEU A 1 44 ? -3.435 -12.844 2.080 1.00 0.00 44 LEU A CA 10
ATOM 15557 C C . LEU A 1 44 ? -2.625 -12.788 3.368 1.00 0.00 44 LEU A C 10
ATOM 15558 O O . LEU A 1 44 ? -1.457 -12.397 3.360 1.00 0.00 44 LEU A O 10
ATOM 15574 N N . LYS A 1 45 ? -3.218 -13.220 4.471 1.00 0.00 45 LYS A N 10
ATOM 15575 C CA . LYS A 1 45 ? -2.497 -13.253 5.739 1.00 0.00 45 LYS A CA 10
ATOM 15576 C C . LYS A 1 45 ? -1.536 -14.436 5.781 1.00 0.00 45 LYS A C 10
ATOM 15577 O O . LYS A 1 45 ? -0.889 -14.690 6.795 1.00 0.00 45 LYS A O 10
ATOM 15596 N N . ASN A 1 46 ? -1.442 -15.150 4.664 1.00 0.00 46 ASN A N 10
ATOM 15597 C CA . ASN A 1 46 ? -0.467 -16.223 4.528 1.00 0.00 46 ASN A CA 10
ATOM 15598 C C . ASN A 1 46 ? 0.907 -15.626 4.238 1.00 0.00 46 ASN A C 10
ATOM 15599 O O . ASN A 1 46 ? 1.937 -16.246 4.504 1.00 0.00 46 ASN A O 10
ATOM 15610 N N . SER A 1 47 ? 0.910 -14.413 3.690 1.00 0.00 47 SER A N 10
ATOM 15611 C CA . SER A 1 47 ? 2.142 -13.678 3.459 1.00 0.00 47 SER A CA 10
ATOM 15612 C C . SER A 1 47 ? 2.613 -13.040 4.757 1.00 0.00 47 SER A C 10
ATOM 15613 O O . SER A 1 47 ? 1.845 -12.370 5.446 1.00 0.00 47 SER A O 10
ATOM 15621 N N . ASN A 1 48 ? 3.864 -13.276 5.100 1.00 0.00 48 ASN A N 10
ATOM 15622 C CA . ASN A 1 48 ? 4.448 -12.691 6.301 1.00 0.00 48 ASN A CA 10
ATOM 15623 C C . ASN A 1 48 ? 4.866 -11.261 5.993 1.00 0.00 48 ASN A C 10
ATOM 15624 O O . ASN A 1 48 ? 5.353 -10.991 4.902 1.00 0.00 48 ASN A O 10
ATOM 15635 N N . PRO A 1 49 ? 4.677 -10.318 6.935 1.00 0.00 49 PRO A N 10
ATOM 15636 C CA . PRO A 1 49 ? 5.006 -8.895 6.715 1.00 0.00 49 PRO A CA 10
ATOM 15637 C C . PRO A 1 49 ? 6.485 -8.656 6.400 1.00 0.00 49 PRO A C 10
ATOM 15638 O O . PRO A 1 49 ? 6.857 -7.573 5.965 1.00 0.00 49 PRO A O 10
ATOM 15649 N N . ASP A 1 50 ? 7.315 -9.670 6.611 1.00 0.00 50 ASP A N 10
ATOM 15650 C CA . ASP A 1 50 ? 8.752 -9.553 6.354 1.00 0.00 50 ASP A CA 10
ATOM 15651 C C . ASP A 1 50 ? 9.090 -10.047 4.944 1.00 0.00 50 ASP A C 10
ATOM 15652 O O . ASP A 1 50 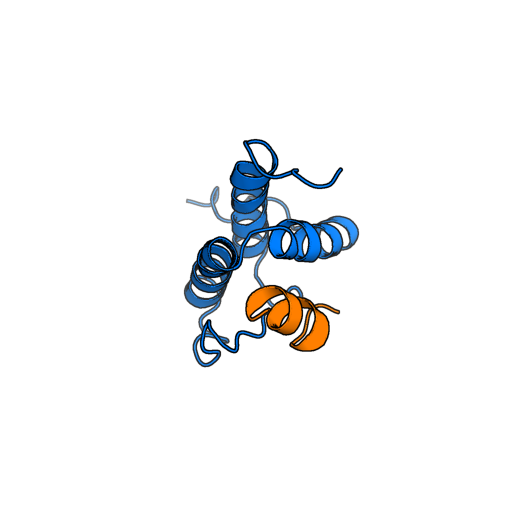? 10.144 -9.733 4.392 1.00 0.00 50 ASP A O 10
ATOM 15661 N N . GLU A 1 51 ? 8.153 -10.785 4.361 1.00 0.00 51 GLU A N 10
ATOM 15662 C CA . GLU A 1 51 ? 8.319 -11.395 3.045 1.00 0.00 51 GLU A CA 10
ATOM 15663 C C . GLU A 1 51 ? 7.066 -11.151 2.217 1.00 0.00 51 GLU A C 10
ATOM 15664 O O . GLU A 1 51 ? 6.693 -11.953 1.356 1.00 0.00 51 GLU A O 10
ATOM 15676 N N . ILE A 1 52 ? 6.416 -10.037 2.518 1.00 0.00 52 ILE A N 10
ATOM 15677 C CA . ILE A 1 52 ? 5.105 -9.711 1.978 1.00 0.00 52 ILE A CA 10
ATOM 15678 C C . ILE A 1 52 ? 5.121 -9.575 0.455 1.00 0.00 52 ILE A C 10
ATOM 15679 O O . ILE A 1 52 ? 6.123 -9.174 -0.144 1.00 0.00 52 ILE A O 10
ATOM 15695 N N . GLU A 1 53 ? 4.011 -9.948 -0.157 1.00 0.00 53 GLU A N 10
ATOM 15696 C CA . GLU A 1 53 ? 3.770 -9.668 -1.556 1.00 0.00 53 GLU A CA 10
ATOM 15697 C C . GLU A 1 53 ? 2.301 -9.278 -1.711 1.00 0.00 53 GLU A C 10
ATOM 15698 O O . GLU A 1 53 ? 1.423 -10.136 -1.758 1.00 0.00 53 GLU A O 10
ATOM 15710 N N . ILE A 1 54 ? 2.041 -7.979 -1.754 1.00 0.00 54 ILE A N 10
ATOM 15711 C CA . ILE A 1 54 ? 0.676 -7.470 -1.792 1.00 0.00 54 ILE A CA 10
ATOM 15712 C C . ILE A 1 54 ? 0.192 -7.382 -3.230 1.00 0.00 54 ILE A C 10
ATOM 15713 O O . ILE A 1 54 ? 0.894 -6.867 -4.099 1.00 0.00 54 ILE A O 10
ATOM 15729 N N . ASP A 1 55 ? -0.999 -7.887 -3.480 1.00 0.00 55 ASP A N 10
ATOM 15730 C CA . ASP A 1 55 ? -1.576 -7.832 -4.802 1.00 0.00 55 ASP A CA 10
ATOM 15731 C C . ASP A 1 55 ? -2.587 -6.697 -4.863 1.00 0.00 55 ASP A C 10
ATOM 15732 O O . ASP A 1 55 ? -3.723 -6.825 -4.388 1.00 0.00 55 ASP A O 10
ATOM 15741 N N . PHE A 1 56 ? -2.175 -5.580 -5.450 1.00 0.00 56 PHE A N 10
ATOM 15742 C CA . PHE A 1 56 ? -3.008 -4.382 -5.484 1.00 0.00 56 PHE A CA 10
ATOM 15743 C C . PHE A 1 56 ? -4.302 -4.631 -6.248 1.00 0.00 56 PHE A C 10
ATOM 15744 O O . PHE A 1 56 ? -5.259 -3.867 -6.144 1.00 0.00 56 PHE A O 10
ATOM 15761 N N . GLU A 1 57 ? -4.325 -5.712 -7.004 1.00 0.00 57 GLU A N 10
ATOM 15762 C CA . GLU A 1 57 ? -5.466 -6.047 -7.823 1.00 0.00 57 GLU A CA 10
ATOM 15763 C C . GLU A 1 57 ? -6.500 -6.869 -7.071 1.00 0.00 57 GLU A C 10
ATOM 15764 O O . GLU A 1 57 ? -7.636 -7.006 -7.528 1.00 0.00 57 GLU A O 10
ATOM 15776 N N . THR A 1 58 ? -6.129 -7.397 -5.921 1.00 0.00 58 THR A N 10
ATOM 15777 C CA . THR A 1 58 ? -7.037 -8.240 -5.165 1.00 0.00 58 THR A CA 10
ATOM 15778 C C . THR A 1 58 ? -7.626 -7.473 -3.994 1.00 0.00 58 THR A C 10
ATOM 15779 O O . THR A 1 58 ? -8.640 -7.872 -3.423 1.00 0.00 58 THR A O 10
ATOM 15790 N N . LEU A 1 59 ? -6.990 -6.357 -3.658 1.00 0.00 59 LEU A N 10
ATOM 15791 C CA . LEU A 1 59 ? -7.448 -5.519 -2.560 1.00 0.00 59 LEU A CA 10
ATOM 15792 C C . LEU A 1 59 ? -8.793 -4.898 -2.895 1.00 0.00 59 LEU A C 10
ATOM 15793 O O . LEU A 1 59 ? -9.049 -4.523 -4.042 1.00 0.00 59 LEU A O 10
ATOM 15809 N N . LYS A 1 60 ? -9.657 -4.815 -1.904 1.00 0.00 60 LYS A N 10
ATOM 15810 C CA . LYS A 1 60 ? -10.930 -4.150 -2.065 1.00 0.00 60 LYS A CA 10
ATOM 15811 C C . LYS A 1 60 ? -10.724 -2.628 -2.014 1.00 0.00 60 LYS A C 10
ATOM 15812 O O . LYS A 1 60 ? -9.843 -2.159 -1.288 1.00 0.00 60 LYS A O 10
ATOM 15831 N N . PRO A 1 61 ? -11.485 -1.851 -2.827 1.00 0.00 61 PRO A N 10
ATOM 15832 C CA . PRO A 1 61 ? -11.375 -0.387 -2.906 1.00 0.00 61 PRO A CA 10
ATOM 15833 C C . PRO A 1 61 ? -11.030 0.297 -1.583 1.00 0.00 61 PRO A C 10
ATOM 15834 O O . PRO A 1 61 ? -10.114 1.122 -1.527 1.00 0.00 61 PRO A O 10
ATOM 15845 N N . SER A 1 62 ? -11.756 -0.048 -0.523 1.00 0.00 62 SER A N 10
ATOM 15846 C CA . SER A 1 62 ? -11.574 0.603 0.773 1.00 0.00 62 SER A CA 10
ATOM 15847 C C . SER A 1 62 ? -10.156 0.411 1.323 1.00 0.00 62 SER A C 10
ATOM 15848 O O . SER A 1 62 ? -9.605 1.318 1.941 1.00 0.00 62 SER A O 10
ATOM 15856 N N . THR A 1 63 ? -9.553 -0.750 1.072 1.00 0.00 63 THR A N 10
ATOM 15857 C CA . THR A 1 63 ? -8.182 -0.999 1.506 1.00 0.00 63 THR A CA 10
ATOM 15858 C C . THR A 1 63 ? -7.245 -0.083 0.746 1.00 0.00 63 THR A C 10
ATOM 15859 O O . THR A 1 63 ? -6.475 0.651 1.345 1.00 0.00 63 THR A O 10
ATOM 15870 N N . LEU A 1 64 ? -7.378 -0.091 -0.577 1.00 0.00 64 LEU A N 10
ATOM 15871 C CA . LEU A 1 64 ? -6.527 0.705 -1.464 1.00 0.00 64 LEU A CA 10
ATOM 15872 C C . LEU A 1 64 ? -6.590 2.181 -1.108 1.00 0.00 64 LEU A C 10
ATOM 15873 O O . LEU A 1 64 ? -5.597 2.902 -1.203 1.00 0.00 64 LEU A O 10
ATOM 15889 N N . ARG A 1 65 ? -7.755 2.621 -0.680 1.00 0.00 65 ARG A N 10
ATOM 15890 C CA . ARG A 1 65 ? -7.946 4.013 -0.319 1.00 0.00 65 ARG A CA 10
ATOM 15891 C C . ARG A 1 65 ? -7.456 4.296 1.097 1.00 0.00 65 ARG A C 10
ATOM 15892 O O . ARG A 1 65 ? -7.119 5.438 1.424 1.00 0.00 65 ARG A O 10
ATOM 15913 N N . GLU A 1 66 ? -7.398 3.261 1.928 1.00 0.00 66 GLU A N 10
ATOM 15914 C CA . GLU A 1 66 ? -6.838 3.396 3.264 1.00 0.00 66 GLU A CA 10
ATOM 15915 C C . GLU A 1 66 ? -5.333 3.444 3.177 1.00 0.00 66 GLU A C 10
ATOM 15916 O O . GLU A 1 66 ? -4.686 4.228 3.866 1.00 0.00 66 GLU A O 10
ATOM 15928 N N . LEU A 1 67 ? -4.794 2.589 2.321 1.00 0.00 67 LEU A N 10
ATOM 15929 C CA . LEU A 1 67 ? -3.373 2.568 2.032 1.00 0.00 67 LEU A CA 10
ATOM 15930 C C . LEU A 1 67 ? -2.918 3.961 1.598 1.00 0.00 67 LEU A C 10
ATOM 15931 O O . LEU A 1 67 ? -1.877 4.465 2.021 1.00 0.00 67 LEU A O 10
ATOM 15947 N N . GLU A 1 68 ? -3.745 4.576 0.758 1.00 0.00 68 GLU A N 10
ATOM 15948 C CA . GLU A 1 68 ? -3.467 5.878 0.173 1.00 0.00 68 GLU A CA 10
ATOM 15949 C C . GLU A 1 68 ? -3.486 7.000 1.204 1.00 0.00 68 GLU A C 10
ATOM 15950 O O . GLU A 1 68 ? -2.467 7.658 1.429 1.00 0.00 68 GLU A O 10
ATOM 15962 N N . ARG A 1 69 ? -4.656 7.225 1.810 1.00 0.00 69 ARG A N 10
ATOM 15963 C CA . ARG A 1 69 ? -4.816 8.244 2.856 1.00 0.00 69 ARG A CA 10
ATOM 15964 C C . ARG A 1 69 ? -3.754 8.067 3.927 1.00 0.00 69 ARG A C 10
ATOM 15965 O O . ARG A 1 69 ? -3.361 9.017 4.611 1.00 0.00 69 ARG A O 10
ATOM 15986 N N . TYR A 1 70 ? -3.264 6.852 4.036 1.00 0.00 70 TYR A N 10
ATOM 15987 C CA . TYR A 1 70 ? -2.236 6.545 4.996 1.00 0.00 70 TYR A CA 10
ATOM 15988 C C . TYR A 1 70 ? -0.883 7.079 4.538 1.00 0.00 70 TYR A C 10
ATOM 15989 O O . TYR A 1 70 ? -0.257 7.871 5.231 1.00 0.00 70 TYR A O 10
ATOM 16007 N N . VAL A 1 71 ? -0.418 6.637 3.382 1.00 0.00 71 VAL A N 10
ATOM 16008 C CA . VAL A 1 71 ? 0.912 7.016 2.932 1.00 0.00 71 VAL A CA 10
ATOM 16009 C C . VAL A 1 71 ? 0.995 8.496 2.687 1.00 0.00 71 VAL A C 10
ATOM 16010 O O . VAL A 1 71 ? 2.003 9.113 2.993 1.00 0.00 71 VAL A O 10
ATOM 16023 N N . THR A 1 72 ? -0.073 9.075 2.176 1.00 0.00 72 THR A N 10
ATOM 16024 C CA . THR A 1 72 ? -0.091 10.497 1.947 1.00 0.00 72 THR A CA 10
ATOM 16025 C C . THR A 1 72 ? 0.022 11.225 3.290 1.00 0.00 72 THR A C 10
ATOM 16026 O O . THR A 1 72 ? 0.552 12.323 3.361 1.00 0.00 72 THR A O 10
ATOM 16037 N N . SER A 1 73 ? -0.415 10.575 4.371 1.00 0.00 73 SER A N 10
ATOM 16038 C CA . SER A 1 73 ? -0.318 11.168 5.692 1.00 0.00 73 SER A CA 10
ATOM 16039 C C . SER A 1 73 ? 1.137 11.152 6.160 1.00 0.00 73 SER A C 10
ATOM 16040 O O . SER A 1 73 ? 1.568 12.016 6.926 1.00 0.00 73 SER A O 10
ATOM 16048 N N . CYS A 1 74 ? 1.889 10.171 5.668 1.00 0.00 74 CYS A N 10
ATOM 16049 C CA . CYS A 1 74 ? 3.300 10.035 5.999 1.00 0.00 74 CYS A CA 10
ATOM 16050 C C . CYS A 1 74 ? 4.158 10.880 5.059 1.00 0.00 74 CYS A C 10
ATOM 16051 O O . CYS A 1 74 ? 5.096 11.558 5.482 1.00 0.00 74 CYS A O 10
ATOM 16059 N N . LEU A 1 75 ? 3.816 10.833 3.782 1.00 0.00 75 LEU A N 10
ATOM 16060 C CA . LEU A 1 75 ? 4.582 11.508 2.739 1.00 0.00 75 LEU A CA 10
ATOM 16061 C C . LEU A 1 75 ? 4.348 13.019 2.730 1.00 0.00 75 LEU A C 10
ATOM 16062 O O . LEU A 1 75 ? 5.243 13.771 2.358 1.00 0.00 75 LEU A O 10
ATOM 16078 N N . ARG A 1 76 ? 3.156 13.474 3.111 1.00 0.00 76 ARG A N 10
ATOM 16079 C CA . ARG A 1 76 ? 2.922 14.906 3.244 1.00 0.00 76 ARG A CA 10
ATOM 16080 C C . ARG A 1 76 ? 3.725 15.462 4.416 1.00 0.00 76 ARG A C 10
ATOM 16081 O O . ARG A 1 76 ? 4.266 16.564 4.346 1.00 0.00 76 ARG A O 10
ATOM 16102 N N . LYS A 1 77 ? 3.755 14.692 5.500 1.00 0.00 77 LYS A N 10
ATOM 16103 C CA . LYS A 1 77 ? 4.587 15.012 6.681 1.00 0.00 77 LYS A CA 10
ATOM 16104 C C . LYS A 1 77 ? 6.071 15.242 6.328 1.00 0.00 77 LYS A C 10
ATOM 16105 O O . LYS A 1 77 ? 6.470 16.366 6.017 1.00 0.00 77 LYS A O 10
ATOM 16124 N N . LYS A 1 78 ? 6.892 14.183 6.410 1.00 0.00 78 LYS A N 10
ATOM 16125 C CA . LYS A 1 78 ? 8.318 14.280 6.119 1.00 0.00 78 LYS A CA 10
ATOM 16126 C C . LYS A 1 78 ? 8.567 14.818 4.714 1.00 0.00 78 LYS A C 10
ATOM 16127 O O . LYS A 1 78 ? 9.359 15.741 4.534 1.00 0.00 78 LYS A O 10
ATOM 16146 N N . ARG A 1 79 ? 7.877 14.242 3.734 1.00 0.00 79 ARG A N 10
ATOM 16147 C CA . ARG A 1 79 ? 8.054 14.605 2.330 1.00 0.00 79 ARG A CA 10
A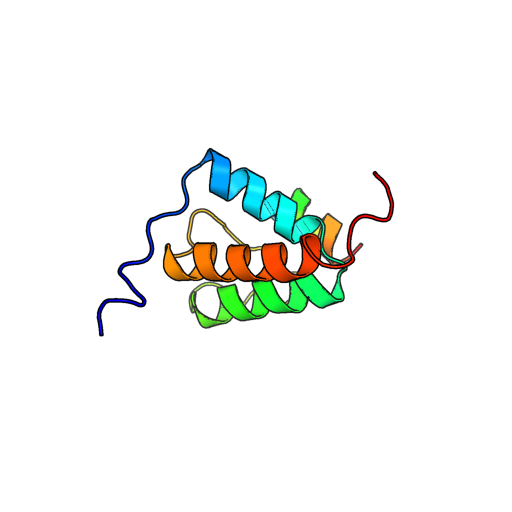TOM 16148 C C . ARG A 1 79 ? 9.500 14.378 1.890 1.00 0.00 79 ARG A C 10
ATOM 16149 O O . ARG A 1 79 ? 10.295 15.316 1.796 1.00 0.00 79 ARG A O 10
ATOM 16170 N N . LYS A 1 80 ? 9.830 13.121 1.644 1.00 0.00 80 LYS A N 10
ATOM 16171 C CA . LYS A 1 80 ? 11.169 12.740 1.221 1.00 0.00 80 LYS A CA 10
ATOM 16172 C C . LYS A 1 80 ? 11.273 12.765 -0.304 1.00 0.00 80 LYS A C 10
ATOM 16173 O O . LYS A 1 80 ? 10.627 11.971 -0.991 1.00 0.00 80 LYS A O 10
ATOM 16192 N N . PRO A 1 81 ? 12.067 13.696 -0.853 1.00 0.00 81 PRO A N 10
ATOM 16193 C CA . PRO A 1 81 ? 12.289 13.784 -2.289 1.00 0.00 81 PRO A CA 10
ATOM 16194 C C . PRO A 1 81 ? 13.379 12.825 -2.759 1.00 0.00 81 PRO A C 10
ATOM 16195 O O . PRO A 1 81 ? 14.269 12.450 -1.987 1.00 0.00 81 PRO A O 10
ATOM 16206 N N . GLN A 1 82 ? 13.303 12.427 -4.018 1.00 0.00 82 GLN A N 10
ATOM 16207 C CA . GLN A 1 82 ? 14.257 11.487 -4.584 1.00 0.00 82 GLN A CA 10
ATOM 16208 C C . GLN A 1 82 ? 14.805 12.021 -5.899 1.00 0.00 82 GLN A C 10
ATOM 16209 O O . GLN A 1 82 ? 14.058 12.548 -6.721 1.00 0.00 82 GLN A O 10
ATOM 16223 N N . ALA A 1 83 ? 16.106 11.906 -6.085 1.00 0.00 83 ALA A N 10
ATOM 16224 C CA . ALA A 1 83 ? 16.743 12.346 -7.313 1.00 0.00 83 ALA A CA 10
ATOM 16225 C C . ALA A 1 83 ? 17.321 11.157 -8.066 1.00 0.00 83 ALA A C 10
ATOM 16226 O O . ALA A 1 83 ? 18.400 10.668 -7.671 1.00 0.00 83 ALA A O 10
ATOM 16234 N N . LYS B 2 1 ? 2.063 -7.729 -10.750 1.00 0.00 201 LYS B N 10
ATOM 16235 C CA . LYS B 2 1 ? 1.473 -6.394 -10.488 1.00 0.00 201 LYS B CA 10
ATOM 16236 C C . LYS B 2 1 ? 1.758 -5.996 -9.045 1.00 0.00 201 LYS B C 10
ATOM 16237 O O . LYS B 2 1 ? 1.010 -6.360 -8.135 1.00 0.00 201 LYS B O 10
ATOM 16258 N N . TRP B 2 2 ? 2.845 -5.250 -8.852 1.00 0.00 202 TRP B N 10
ATOM 16259 C CA . TRP B 2 2 ? 3.322 -4.876 -7.522 1.00 0.00 202 TRP B CA 10
ATOM 16260 C C . TRP B 2 2 ? 3.699 -6.135 -6.750 1.00 0.00 202 TRP B C 10
ATOM 16261 O O . TRP B 2 2 ? 3.471 -6.253 -5.546 1.00 0.00 202 TRP B O 10
ATOM 16282 N N . THR B 2 3 ? 4.283 -7.072 -7.478 1.00 0.00 203 THR B N 10
ATOM 16283 C CA . THR B 2 3 ? 4.700 -8.346 -6.927 1.00 0.00 203 THR B CA 10
ATOM 16284 C C . THR B 2 3 ? 5.953 -8.178 -6.068 1.00 0.00 203 THR B C 10
ATOM 16285 O O . THR B 2 3 ? 6.340 -7.049 -5.742 1.00 0.00 203 THR B O 10
ATOM 16296 N N . LEU B 2 4 ? 6.586 -9.293 -5.694 1.00 0.00 204 LEU B N 10
ATOM 16297 C CA . LEU B 2 4 ? 7.800 -9.252 -4.881 1.00 0.00 204 LEU B CA 10
ATOM 16298 C C . LEU B 2 4 ? 8.822 -8.301 -5.490 1.00 0.00 204 LEU B C 10
ATOM 16299 O O . LEU B 2 4 ? 9.615 -7.698 -4.773 1.00 0.00 204 LEU B O 10
ATOM 16315 N N . GLU B 2 5 ? 8.766 -8.167 -6.813 1.00 0.00 205 GLU B N 10
ATOM 16316 C CA . GLU B 2 5 ? 9.642 -7.273 -7.555 1.00 0.00 205 GLU B CA 10
ATOM 16317 C C . GLU B 2 5 ? 9.697 -5.899 -6.894 1.00 0.00 205 GLU B C 10
ATOM 16318 O O . GLU B 2 5 ? 10.668 -5.559 -6.218 1.00 0.00 205 GLU B O 10
ATOM 16330 N N . ARG B 2 6 ? 8.626 -5.139 -7.041 1.00 0.00 206 ARG B N 10
ATOM 16331 C CA . ARG B 2 6 ? 8.602 -3.774 -6.548 1.00 0.00 206 ARG B CA 10
ATOM 16332 C C . ARG B 2 6 ? 8.479 -3.752 -5.030 1.00 0.00 206 ARG B C 10
ATOM 16333 O O . ARG B 2 6 ? 9.296 -3.139 -4.346 1.00 0.00 206 ARG B O 10
ATOM 16354 N N . LEU B 2 7 ? 7.475 -4.443 -4.506 1.00 0.00 207 LEU B N 10
ATOM 16355 C CA . LEU B 2 7 ? 7.196 -4.391 -3.081 1.00 0.00 207 LEU B CA 10
ATOM 16356 C C . LEU B 2 7 ? 8.340 -4.976 -2.270 1.00 0.00 207 LEU B C 10
ATOM 16357 O O . LEU B 2 7 ? 8.989 -4.259 -1.523 1.00 0.00 207 LEU B O 10
ATOM 16373 N N . LYS B 2 8 ? 8.614 -6.259 -2.447 1.00 0.00 208 LYS B N 10
ATOM 16374 C CA . LYS B 2 8 ? 9.564 -6.947 -1.581 1.00 0.00 208 LYS B CA 10
ATOM 16375 C C . LYS B 2 8 ? 10.985 -6.419 -1.763 1.00 0.00 208 LYS B C 10
ATOM 16376 O O . LYS B 2 8 ? 11.727 -6.296 -0.787 1.00 0.00 208 LYS B O 10
ATOM 16395 N N . ARG B 2 9 ? 11.369 -6.086 -2.995 1.00 0.00 209 ARG B N 10
ATOM 16396 C CA . ARG B 2 9 ? 12.744 -5.667 -3.251 1.00 0.00 209 ARG B CA 10
ATOM 16397 C C . ARG B 2 9 ? 12.986 -4.228 -2.794 1.00 0.00 209 ARG B C 10
ATOM 16398 O O . ARG B 2 9 ? 14.130 -3.796 -2.671 1.00 0.00 209 ARG B O 10
ATOM 16419 N N . LYS B 2 10 ? 11.913 -3.477 -2.562 1.00 0.00 210 LYS B N 10
ATOM 16420 C CA . LYS B 2 10 ? 12.043 -2.164 -1.937 1.00 0.00 210 LYS B CA 10
ATOM 16421 C C . LYS B 2 10 ? 11.772 -2.254 -0.433 1.00 0.00 210 LYS B C 10
ATOM 16422 O O . LYS B 2 10 ? 12.388 -1.546 0.362 1.00 0.00 210 LYS B O 10
ATOM 16441 N N . TYR B 2 11 ? 10.846 -3.131 -0.059 1.00 0.00 211 TYR B N 10
ATOM 16442 C CA . TYR B 2 11 ? 10.483 -3.345 1.341 1.00 0.00 211 TYR B CA 10
ATOM 16443 C C . TYR B 2 11 ? 11.665 -3.934 2.109 1.00 0.00 211 TYR B C 10
ATOM 16444 O O . TYR B 2 11 ? 12.238 -3.286 2.989 1.00 0.00 211 TYR B O 10
ATOM 16462 N N . ARG B 2 12 ? 12.029 -5.162 1.763 1.00 0.00 212 ARG B N 10
ATOM 16463 C CA . ARG B 2 12 ? 13.133 -5.845 2.420 1.00 0.00 212 ARG B CA 10
ATOM 16464 C C . ARG B 2 12 ? 14.445 -5.366 1.822 1.00 0.00 212 ARG B C 10
ATOM 16465 O O . ARG B 2 12 ? 15.447 -5.229 2.524 1.00 0.00 212 ARG B O 10
ATOM 16486 N N . ASN B 2 13 ? 14.405 -5.115 0.516 1.00 0.00 213 ASN B N 10
ATOM 16487 C CA . ASN B 2 13 ? 15.548 -4.611 -0.235 1.00 0.00 213 ASN B CA 10
ATOM 16488 C C . ASN B 2 13 ? 16.679 -5.630 -0.255 1.00 0.00 213 ASN B C 10
ATOM 16489 O O . ASN B 2 13 ? 17.555 -5.580 0.630 1.00 0.00 213 ASN B O 10
ATOM 16501 N N . SER A 1 1 ? -22.520 4.610 7.900 1.00 0.00 1 SER A N 11
ATOM 16502 C CA . SER A 1 1 ? -21.936 3.676 6.909 1.00 0.00 1 SER A CA 11
ATOM 16503 C C . SER A 1 1 ? -21.853 4.329 5.530 1.00 0.00 1 SER A C 11
ATOM 16504 O O . SER A 1 1 ? -21.611 3.660 4.526 1.00 0.00 1 SER A O 11
ATOM 16514 N N . GLU A 1 2 ? -22.028 5.645 5.492 1.00 0.00 2 GLU A N 11
ATOM 16515 C CA . GLU A 1 2 ? -22.107 6.375 4.233 1.00 0.00 2 GLU A CA 11
ATOM 16516 C C . GLU A 1 2 ? -20.720 6.687 3.669 1.00 0.00 2 GLU A C 11
ATOM 16517 O O . GLU A 1 2 ? -20.597 7.200 2.556 1.00 0.00 2 GLU A O 11
ATOM 16529 N N . GLU A 1 3 ? -19.680 6.375 4.431 1.00 0.00 3 GLU A N 11
ATOM 16530 C CA . GLU A 1 3 ? -18.315 6.618 3.987 1.00 0.00 3 GLU A CA 11
ATOM 16531 C C . GLU A 1 3 ? -17.939 5.650 2.868 1.00 0.00 3 GLU A C 11
ATOM 16532 O O . GLU A 1 3 ? -17.445 6.065 1.821 1.00 0.00 3 GLU A O 11
ATOM 16544 N N . GLU A 1 4 ? -18.210 4.364 3.077 1.00 0.00 4 GLU A N 11
ATOM 16545 C CA . GLU A 1 4 ? -17.755 3.331 2.151 1.00 0.00 4 GLU A CA 11
ATOM 16546 C C . GLU A 1 4 ? -18.444 3.438 0.791 1.00 0.00 4 GLU A C 11
ATOM 16547 O O . GLU A 1 4 ? -17.836 3.143 -0.237 1.00 0.00 4 GLU A O 11
ATOM 16559 N N . ASP A 1 5 ? -19.700 3.873 0.774 1.00 0.00 5 ASP A N 11
ATOM 16560 C CA . ASP A 1 5 ? -20.440 3.972 -0.482 1.00 0.00 5 ASP A CA 11
ATOM 16561 C C . ASP A 1 5 ? -20.066 5.245 -1.222 1.00 0.00 5 ASP A C 11
ATOM 16562 O O . ASP A 1 5 ? -20.326 5.381 -2.419 1.00 0.00 5 ASP A O 11
ATOM 16571 N N . LYS A 1 6 ? -19.453 6.177 -0.506 1.00 0.00 6 LYS A N 11
ATOM 16572 C CA . LYS A 1 6 ? -18.992 7.408 -1.116 1.00 0.00 6 LYS A CA 11
ATOM 16573 C C . LYS A 1 6 ? -17.565 7.225 -1.638 1.00 0.00 6 LYS A C 11
ATOM 16574 O O . LYS A 1 6 ? -17.067 8.027 -2.431 1.00 0.00 6 LYS A O 11
ATOM 16593 N N . CYS A 1 7 ? -16.927 6.145 -1.205 1.00 0.00 7 CYS A N 11
ATOM 16594 C CA . CYS A 1 7 ? -15.554 5.854 -1.588 1.00 0.00 7 CYS A CA 11
ATOM 16595 C C . CYS A 1 7 ? -15.474 5.433 -3.050 1.00 0.00 7 CYS A C 11
ATOM 16596 O O . CYS A 1 7 ? -16.194 4.535 -3.490 1.00 0.00 7 CYS A O 11
ATOM 16604 N N . LYS A 1 8 ? -14.596 6.082 -3.797 1.00 0.00 8 LYS A N 11
ATOM 16605 C CA . LYS A 1 8 ? -14.395 5.755 -5.188 1.00 0.00 8 LYS A CA 11
ATOM 16606 C C . LYS A 1 8 ? -13.298 4.705 -5.327 1.00 0.00 8 LYS A C 11
ATOM 16607 O O . LYS A 1 8 ? -12.312 4.718 -4.588 1.00 0.00 8 LYS A O 11
ATOM 16626 N N . PRO A 1 9 ? -13.474 3.775 -6.270 1.00 0.00 9 PRO A N 11
ATOM 16627 C CA . PRO A 1 9 ? -12.486 2.734 -6.555 1.00 0.00 9 PRO A CA 11
ATOM 16628 C C . PRO A 1 9 ? -11.169 3.332 -7.023 1.00 0.00 9 PRO A C 11
ATOM 16629 O O . PRO A 1 9 ? -11.148 4.300 -7.787 1.00 0.00 9 PRO A O 11
ATOM 16640 N N . MET A 1 10 ? -10.076 2.779 -6.534 1.00 0.00 10 MET A N 11
ATOM 16641 C CA . MET A 1 10 ? -8.761 3.245 -6.910 1.00 0.00 10 MET A CA 11
ATOM 16642 C C . MET A 1 10 ? -8.420 2.739 -8.307 1.00 0.00 10 MET A C 11
ATOM 16643 O O . MET A 1 10 ? -8.310 1.534 -8.526 1.00 0.00 10 MET A O 11
ATOM 16657 N N . SER A 1 11 ? -8.275 3.664 -9.245 1.00 0.00 11 SER A N 11
ATOM 16658 C CA . SER A 1 11 ? -8.050 3.311 -10.643 1.00 0.00 11 SER A CA 11
ATOM 16659 C C . SER A 1 11 ? -6.621 2.827 -10.866 1.00 0.00 11 SER A C 11
ATOM 16660 O O . SER A 1 11 ? -5.808 2.851 -9.947 1.00 0.00 11 SER A O 11
ATOM 16668 N N . TYR A 1 12 ? -6.318 2.421 -12.093 1.00 0.00 12 TYR A N 11
ATOM 16669 C CA . TYR A 1 12 ? -5.006 1.871 -12.427 1.00 0.00 12 TYR A CA 11
ATOM 16670 C C . TYR A 1 12 ? -3.881 2.838 -12.088 1.00 0.00 12 TYR A C 11
ATOM 16671 O O . TYR A 1 12 ? -2.983 2.506 -11.310 1.00 0.00 12 TYR A O 11
ATOM 16689 N N . GLU A 1 13 ? -3.929 4.029 -12.661 1.00 0.00 13 GLU A N 11
ATOM 16690 C CA . GLU A 1 13 ? -2.858 4.998 -12.476 1.00 0.00 13 GLU A CA 11
ATOM 16691 C C . GLU A 1 13 ? -2.752 5.421 -11.017 1.00 0.00 13 GLU A C 11
ATOM 16692 O O . GLU A 1 13 ? -1.704 5.883 -10.565 1.00 0.00 13 GLU A O 11
ATOM 16704 N N . GLU A 1 14 ? -3.832 5.231 -10.276 1.00 0.00 14 GLU A N 11
ATOM 16705 C CA . GLU A 1 14 ? -3.840 5.552 -8.865 1.00 0.00 14 GLU A CA 11
ATOM 16706 C C . GLU A 1 14 ? -3.261 4.390 -8.080 1.00 0.00 14 GLU A C 11
ATOM 16707 O O . GLU A 1 14 ? -2.459 4.584 -7.177 1.00 0.00 14 GLU A O 11
ATOM 16719 N N . LYS A 1 15 ? -3.684 3.182 -8.433 1.00 0.00 15 LYS A N 11
ATOM 16720 C CA . LYS A 1 15 ? -3.140 1.968 -7.868 1.00 0.00 15 LYS A CA 11
ATOM 16721 C C . LYS A 1 15 ? -1.630 1.882 -8.032 1.00 0.00 15 LYS A C 11
ATOM 16722 O O . LYS A 1 15 ? -0.910 1.646 -7.062 1.00 0.00 15 LYS A O 11
ATOM 16741 N N . ARG A 1 16 ? -1.152 2.055 -9.259 1.00 0.00 16 ARG A N 11
ATOM 16742 C CA . ARG A 1 16 ? 0.280 2.004 -9.513 1.00 0.00 16 ARG A CA 11
ATOM 16743 C C . ARG A 1 16 ? 0.989 3.090 -8.738 1.00 0.00 16 ARG A C 11
ATOM 16744 O O . ARG A 1 16 ? 2.034 2.839 -8.139 1.00 0.00 16 ARG A O 11
ATOM 16765 N N . GLN A 1 17 ? 0.420 4.289 -8.718 1.00 0.00 17 GLN A N 11
ATOM 16766 C CA . GLN A 1 17 ? 1.056 5.364 -7.997 1.00 0.00 17 GLN A CA 11
ATOM 16767 C C . GLN A 1 17 ? 1.004 5.076 -6.503 1.00 0.00 17 GLN A C 11
ATOM 16768 O O . GLN A 1 17 ? 1.962 5.334 -5.799 1.00 0.00 17 GLN A O 11
ATOM 16782 N N . LEU A 1 18 ? -0.088 4.462 -6.056 1.00 0.00 18 LEU A N 11
ATOM 16783 C CA . LEU A 1 18 ? -0.261 4.074 -4.662 1.00 0.00 18 LEU A CA 11
ATOM 16784 C C . LEU A 1 18 ? 0.817 3.110 -4.239 1.00 0.00 18 LEU A C 11
ATOM 16785 O O . LEU A 1 18 ? 1.467 3.300 -3.216 1.00 0.00 18 LEU A O 11
ATOM 16801 N N . SER A 1 19 ? 1.006 2.078 -5.045 1.00 0.00 19 SER A N 11
ATOM 16802 C CA . SER A 1 19 ? 2.032 1.089 -4.793 1.00 0.00 19 SER A CA 11
ATOM 16803 C C . SER A 1 19 ? 3.394 1.773 -4.682 1.00 0.00 19 SER A C 11
ATOM 16804 O O . SER A 1 19 ? 4.277 1.333 -3.945 1.00 0.00 19 SER A O 11
ATOM 16812 N N . LEU A 1 20 ? 3.533 2.865 -5.423 1.00 0.00 20 LEU A N 11
ATOM 16813 C CA . LEU A 1 20 ? 4.747 3.670 -5.407 1.00 0.00 20 LEU A CA 11
ATOM 16814 C C . LEU A 1 20 ? 4.817 4.583 -4.166 1.00 0.00 20 LEU A C 11
ATOM 16815 O O . LEU A 1 20 ? 5.848 4.630 -3.500 1.00 0.00 20 LEU A O 11
ATOM 16831 N N . ASP A 1 21 ? 3.735 5.312 -3.855 1.00 0.00 21 ASP A N 11
ATOM 16832 C CA . ASP A 1 21 ? 3.663 6.103 -2.631 1.00 0.00 21 ASP A CA 11
ATOM 16833 C C . ASP A 1 21 ? 3.938 5.227 -1.416 1.00 0.00 21 ASP A C 11
ATOM 16834 O O . ASP A 1 21 ? 4.657 5.616 -0.490 1.00 0.00 21 ASP A O 11
ATOM 16843 N N . ILE A 1 22 ? 3.384 4.032 -1.451 1.00 0.00 22 ILE A N 11
ATOM 16844 C CA . ILE A 1 22 ? 3.548 3.064 -0.378 1.00 0.00 22 ILE A CA 11
ATOM 16845 C C . ILE A 1 22 ? 4.985 2.546 -0.308 1.00 0.00 22 ILE A C 11
ATOM 16846 O O . ILE A 1 22 ? 5.526 2.342 0.774 1.00 0.00 22 ILE A O 11
ATOM 16862 N N . ASN A 1 23 ? 5.613 2.361 -1.458 1.00 0.00 23 ASN A N 11
ATOM 16863 C CA . ASN A 1 23 ? 6.981 1.852 -1.491 1.00 0.00 23 ASN A CA 11
ATOM 16864 C C . ASN A 1 23 ? 7.986 2.962 -1.180 1.00 0.00 23 ASN A C 11
ATOM 16865 O O . ASN A 1 23 ? 9.151 2.685 -0.890 1.00 0.00 23 ASN A O 11
ATOM 16876 N N . LYS A 1 24 ? 7.537 4.215 -1.249 1.00 0.00 24 LYS A N 11
ATOM 16877 C CA . LYS A 1 24 ? 8.354 5.346 -0.822 1.00 0.00 24 LYS A CA 11
ATOM 16878 C C . LYS A 1 24 ? 8.657 5.240 0.658 1.00 0.00 24 LYS A C 11
ATOM 16879 O O . LYS A 1 24 ? 9.743 5.611 1.116 1.00 0.00 24 LYS A O 11
ATOM 16898 N N . LEU A 1 25 ? 7.662 4.763 1.399 1.00 0.00 25 LEU A N 11
ATOM 16899 C CA . LEU A 1 25 ? 7.750 4.649 2.839 1.00 0.00 25 LEU A CA 11
ATOM 16900 C C . LEU A 1 25 ? 8.964 3.839 3.254 1.00 0.00 25 LEU A C 11
ATOM 16901 O O . LEU A 1 25 ? 9.365 2.895 2.571 1.00 0.00 25 LEU A O 11
ATOM 16917 N N . PRO A 1 26 ? 9.586 4.233 4.362 1.00 0.00 26 PRO A N 11
ATOM 16918 C CA . PRO A 1 26 ? 10.609 3.418 5.007 1.00 0.00 26 PRO A CA 11
ATOM 16919 C C . PRO A 1 26 ? 10.046 2.060 5.421 1.00 0.00 26 PRO A C 11
ATOM 16920 O O . PRO A 1 26 ? 8.836 1.937 5.636 1.00 0.00 26 PRO A O 11
ATOM 16931 N N . GLY A 1 27 ? 10.915 1.055 5.533 1.00 0.00 27 GLY A N 11
ATOM 16932 C CA . GLY A 1 27 ? 10.477 -0.316 5.786 1.00 0.00 27 GLY A CA 11
ATOM 16933 C C . GLY A 1 27 ? 9.442 -0.432 6.891 1.00 0.00 27 GLY A C 11
ATOM 16934 O O . GLY A 1 27 ? 8.431 -1.122 6.732 1.00 0.00 27 GLY A O 11
ATOM 16938 N N . GLU A 1 28 ? 9.689 0.262 7.997 1.00 0.00 28 GLU A N 11
ATOM 16939 C CA . GLU A 1 28 ? 8.785 0.269 9.146 1.00 0.00 28 GLU A CA 11
ATOM 16940 C C . GLU A 1 28 ? 7.365 0.665 8.734 1.00 0.00 28 GLU A C 11
ATOM 16941 O O . GLU A 1 28 ? 6.378 0.093 9.202 1.00 0.00 28 GLU A O 11
ATOM 16953 N N . LYS A 1 29 ? 7.271 1.631 7.836 1.00 0.00 29 LYS A N 11
ATOM 16954 C CA . LYS A 1 29 ? 5.994 2.210 7.473 1.00 0.00 29 LYS A CA 11
ATOM 16955 C C . LYS A 1 29 ? 5.206 1.310 6.525 1.00 0.00 29 LYS A C 11
ATOM 16956 O O . LYS A 1 29 ? 3.979 1.343 6.512 1.00 0.00 29 LYS A O 11
ATOM 16975 N N . LEU A 1 30 ? 5.886 0.477 5.752 1.00 0.00 30 LEU A N 11
ATOM 16976 C CA . LEU A 1 30 ? 5.172 -0.499 4.940 1.00 0.00 30 LEU A CA 11
ATOM 16977 C C . LEU A 1 30 ? 4.589 -1.584 5.839 1.00 0.00 30 LEU A C 11
ATOM 16978 O O . LEU A 1 30 ? 3.740 -2.365 5.419 1.00 0.00 30 LEU A O 11
ATOM 16994 N N . GLY A 1 31 ? 5.032 -1.602 7.092 1.00 0.00 31 GLY A N 11
ATOM 16995 C CA . GLY A 1 31 ? 4.460 -2.503 8.073 1.00 0.00 31 GLY A CA 11
ATOM 16996 C C . GLY A 1 31 ? 3.034 -2.125 8.416 1.00 0.00 31 GLY A C 11
ATOM 16997 O O . GLY A 1 31 ? 2.276 -2.925 8.962 1.00 0.00 31 GLY A O 11
ATOM 17001 N N . ARG A 1 32 ? 2.675 -0.893 8.097 1.00 0.00 32 ARG A N 11
ATOM 17002 C CA . ARG A 1 32 ? 1.311 -0.416 8.277 1.00 0.00 32 ARG A CA 11
ATOM 17003 C C . ARG A 1 32 ? 0.406 -0.875 7.133 1.00 0.00 32 ARG A C 11
ATOM 17004 O O . ARG A 1 32 ? -0.646 -1.456 7.372 1.00 0.00 32 ARG A O 11
ATOM 17025 N N . VAL A 1 33 ? 0.810 -0.608 5.892 1.00 0.00 33 VAL A N 11
ATOM 17026 C CA . VAL A 1 33 ? 0.012 -1.000 4.725 1.00 0.00 33 VAL A CA 11
ATOM 17027 C C . VAL A 1 33 ? -0.196 -2.501 4.669 1.00 0.00 33 VAL A C 11
ATOM 17028 O O . VAL A 1 33 ? -1.299 -2.953 4.375 1.00 0.00 33 VAL A O 11
ATOM 17041 N N . VAL A 1 34 ? 0.845 -3.274 4.957 1.00 0.00 34 VAL A N 11
ATOM 17042 C CA . VAL A 1 34 ? 0.693 -4.715 5.009 1.00 0.00 34 VAL A CA 11
ATOM 17043 C C . VAL A 1 34 ? -0.324 -5.079 6.085 1.00 0.00 34 VAL A C 11
ATOM 17044 O O . VAL A 1 34 ? -1.177 -5.927 5.874 1.00 0.00 34 VAL A O 11
ATOM 17057 N N . HIS A 1 35 ? -0.258 -4.379 7.212 1.00 0.00 35 HIS A N 11
ATOM 17058 C CA . HIS A 1 35 ? -1.193 -4.579 8.311 1.00 0.00 35 HIS A CA 11
ATOM 17059 C C . HIS A 1 35 ? -2.615 -4.231 7.872 1.00 0.00 35 HIS A C 11
ATOM 17060 O O . HIS A 1 35 ? -3.559 -4.957 8.176 1.00 0.00 35 HIS A O 11
ATOM 17075 N N . ILE A 1 36 ? -2.762 -3.121 7.154 1.00 0.00 36 ILE A N 11
ATOM 17076 C CA . ILE A 1 36 ? -4.058 -2.735 6.612 1.00 0.00 36 ILE A CA 11
ATOM 17077 C C . ILE A 1 36 ? -4.546 -3.777 5.615 1.00 0.00 36 ILE A C 11
ATOM 17078 O O . ILE A 1 36 ? -5.572 -4.409 5.828 1.00 0.00 36 ILE A O 11
ATOM 17094 N N . ILE A 1 37 ? -3.800 -3.956 4.535 1.00 0.00 37 ILE A N 11
ATOM 17095 C CA . ILE A 1 37 ? -4.158 -4.923 3.507 1.00 0.00 37 ILE A CA 11
ATOM 17096 C C . ILE A 1 37 ? -4.467 -6.305 4.096 1.00 0.00 37 ILE A C 11
ATOM 17097 O O . ILE A 1 37 ? -5.534 -6.842 3.861 1.00 0.00 37 ILE A O 11
ATOM 17113 N N . GLN A 1 38 ? -3.541 -6.863 4.875 1.00 0.00 38 GLN A N 11
ATOM 17114 C CA . GLN A 1 38 ? -3.702 -8.216 5.426 1.00 0.00 38 GLN A CA 11
ATOM 17115 C C . GLN A 1 38 ? -4.976 -8.344 6.263 1.00 0.00 38 GLN A C 11
ATOM 17116 O O . GLN A 1 38 ? -5.644 -9.378 6.235 1.00 0.00 38 GLN A O 11
ATOM 17130 N N . SER A 1 39 ? -5.295 -7.304 7.024 1.00 0.00 39 SER A N 11
ATOM 17131 C CA . SER A 1 39 ? -6.468 -7.317 7.875 1.00 0.00 39 SER A CA 11
ATOM 17132 C C . SER A 1 39 ? -7.746 -7.153 7.056 1.00 0.00 39 SER A C 11
ATOM 17133 O O . SER A 1 39 ? -8.759 -7.804 7.320 1.00 0.00 39 SER A O 11
ATOM 17141 N N . ARG A 1 40 ? -7.688 -6.277 6.064 1.00 0.00 40 ARG A N 11
ATOM 17142 C CA . ARG A 1 40 ? -8.835 -6.003 5.212 1.00 0.00 40 ARG A CA 11
ATOM 17143 C C . ARG A 1 40 ? -9.036 -7.136 4.204 1.00 0.00 40 ARG A C 11
ATOM 17144 O O . ARG A 1 40 ? -10.165 -7.452 3.821 1.00 0.00 40 ARG A O 11
ATOM 17165 N N . GLU A 1 41 ? -7.937 -7.749 3.792 1.00 0.00 41 GLU A N 11
ATOM 17166 C CA . GLU A 1 41 ? -7.965 -8.818 2.800 1.00 0.00 41 GLU A CA 11
ATOM 17167 C C . GLU A 1 41 ? -7.564 -10.160 3.431 1.00 0.00 41 GLU A C 11
ATOM 17168 O O . GLU A 1 41 ? -6.373 -10.471 3.496 1.00 0.00 41 GLU A O 11
ATOM 17180 N N . PRO A 1 42 ? -8.528 -10.995 3.890 1.00 0.00 42 PRO A N 11
ATOM 17181 C CA . PRO A 1 42 ? -8.199 -12.251 4.601 1.00 0.00 42 PRO A CA 11
ATOM 17182 C C . PRO A 1 42 ? -7.526 -13.328 3.729 1.00 0.00 42 PRO A C 11
ATOM 17183 O O . PRO A 1 42 ? -7.288 -14.442 4.198 1.00 0.00 42 PRO A O 11
ATOM 17194 N N . SER A 1 43 ? -7.205 -13.011 2.479 1.00 0.00 43 SER A N 11
ATOM 17195 C CA . SER A 1 43 ? -6.721 -14.021 1.543 1.00 0.00 43 SER A CA 11
ATOM 17196 C C . SER A 1 43 ? -5.205 -13.961 1.390 1.00 0.00 43 SER A C 11
ATOM 17197 O O . SER A 1 43 ? -4.616 -14.774 0.679 1.00 0.00 43 SER A O 11
ATOM 17205 N N . LEU A 1 44 ? -4.569 -13.008 2.056 1.00 0.00 44 LEU A N 11
ATOM 17206 C CA . LEU A 1 44 ? -3.134 -12.830 1.902 1.00 0.00 44 LEU A CA 11
ATOM 17207 C C . LEU A 1 44 ? -2.426 -12.754 3.250 1.00 0.00 44 LEU A C 11
ATOM 17208 O O . LEU A 1 44 ? -1.298 -12.271 3.346 1.00 0.00 44 LEU A O 11
ATOM 17224 N N . LYS A 1 45 ? -3.071 -13.274 4.284 1.00 0.00 45 LYS A N 11
ATOM 17225 C CA . LYS A 1 45 ? -2.505 -13.226 5.628 1.00 0.00 45 LYS A CA 11
ATOM 17226 C C . LYS A 1 45 ? -1.422 -14.289 5.803 1.00 0.00 45 LYS A C 11
ATOM 17227 O O . LYS A 1 45 ? -0.802 -14.393 6.861 1.00 0.00 45 LYS A O 11
ATOM 17246 N N . ASN A 1 46 ? -1.203 -15.077 4.755 1.00 0.00 46 ASN A N 11
ATOM 17247 C CA . ASN A 1 46 ? -0.130 -16.066 4.747 1.00 0.00 46 ASN A CA 11
ATOM 17248 C C . ASN A 1 46 ? 1.210 -15.375 4.495 1.00 0.00 46 ASN A C 11
ATOM 17249 O O . ASN A 1 46 ? 2.254 -15.836 4.959 1.00 0.00 46 ASN A O 11
ATOM 17260 N N . SER A 1 47 ? 1.175 -14.263 3.772 1.00 0.00 47 SER A N 11
ATOM 17261 C CA . SER A 1 47 ? 2.373 -13.483 3.516 1.00 0.00 47 SER A CA 11
ATOM 17262 C C . SER A 1 47 ? 2.813 -12.778 4.792 1.00 0.00 47 SER A C 11
ATOM 17263 O O . SER A 1 47 ? 2.019 -12.093 5.433 1.00 0.00 47 SER A O 11
ATOM 17271 N N . ASN A 1 48 ? 4.064 -12.976 5.176 1.00 0.00 48 ASN A N 11
ATOM 17272 C CA . ASN A 1 48 ? 4.596 -12.359 6.384 1.00 0.00 48 ASN A CA 11
ATOM 17273 C C . ASN A 1 48 ? 4.974 -10.906 6.066 1.00 0.00 48 ASN A C 11
ATOM 17274 O O . ASN A 1 48 ? 5.509 -10.675 4.994 1.00 0.00 48 ASN A O 11
ATOM 17285 N N . PRO A 1 49 ? 4.711 -9.900 6.940 1.00 0.00 49 PRO A N 11
ATOM 17286 C CA . PRO A 1 49 ? 4.922 -8.474 6.580 1.00 0.00 49 PRO A CA 11
ATOM 17287 C C . PRO A 1 49 ? 6.299 -8.184 5.987 1.00 0.00 49 PRO A C 11
ATOM 17288 O O . PRO A 1 49 ? 6.414 -7.425 5.027 1.00 0.00 49 PRO A O 11
ATOM 17299 N N . ASP A 1 50 ? 7.328 -8.818 6.525 1.00 0.00 50 ASP A N 11
ATOM 17300 C CA . ASP A 1 50 ? 8.705 -8.519 6.120 1.00 0.00 50 ASP A CA 11
ATOM 17301 C C . ASP A 1 50 ? 9.074 -9.244 4.828 1.00 0.00 50 ASP A C 11
ATOM 17302 O O . ASP A 1 50 ? 10.086 -8.944 4.201 1.00 0.00 50 ASP A O 11
ATOM 17311 N N . GLU A 1 51 ? 8.242 -10.194 4.441 1.00 0.00 51 GLU A N 11
ATOM 17312 C CA . GLU A 1 51 ? 8.399 -10.917 3.182 1.00 0.00 51 GLU A CA 11
ATOM 17313 C C . GLU A 1 51 ? 7.100 -10.834 2.395 1.00 0.00 51 GLU A C 11
ATOM 17314 O O . GLU A 1 51 ? 6.734 -11.737 1.646 1.00 0.00 51 GLU A O 11
ATOM 17326 N N . ILE A 1 52 ? 6.400 -9.737 2.611 1.00 0.00 52 ILE A N 11
ATOM 17327 C CA . ILE A 1 52 ? 5.073 -9.519 2.061 1.00 0.00 52 ILE A CA 11
ATOM 17328 C C . ILE A 1 52 ? 5.081 -9.489 0.528 1.00 0.00 52 ILE A C 11
ATOM 17329 O O . ILE A 1 52 ? 6.089 -9.156 -0.104 1.00 0.00 52 ILE A O 11
ATOM 17345 N N . GLU A 1 53 ? 3.961 -9.886 -0.053 1.00 0.00 53 GLU A N 11
ATOM 17346 C CA . GLU A 1 53 ? 3.707 -9.690 -1.467 1.00 0.00 53 GLU A CA 11
ATOM 17347 C C . GLU A 1 53 ? 2.241 -9.281 -1.632 1.00 0.00 53 GLU A C 11
ATOM 17348 O O . GLU A 1 53 ? 1.351 -10.129 -1.615 1.00 0.00 53 GLU A O 11
ATOM 17360 N N . ILE A 1 54 ? 1.992 -7.981 -1.762 1.00 0.00 54 ILE A N 11
ATOM 17361 C CA . ILE A 1 54 ? 0.627 -7.464 -1.794 1.00 0.00 54 ILE A CA 11
ATOM 17362 C C . ILE A 1 54 ? 0.109 -7.395 -3.220 1.00 0.00 54 ILE A C 11
ATOM 17363 O O . ILE A 1 54 ? 0.769 -6.859 -4.109 1.00 0.00 54 ILE A O 11
ATOM 17379 N N . ASP A 1 55 ? -1.072 -7.946 -3.435 1.00 0.00 55 ASP A N 11
ATOM 17380 C CA . ASP A 1 55 ? -1.705 -7.898 -4.732 1.00 0.00 55 ASP A CA 11
ATOM 17381 C C . ASP A 1 55 ? -2.678 -6.730 -4.778 1.00 0.00 55 ASP A C 11
ATOM 17382 O O . ASP A 1 55 ? -3.837 -6.853 -4.353 1.00 0.00 55 ASP A O 11
ATOM 17391 N N . PHE A 1 56 ? -2.215 -5.599 -5.302 1.00 0.00 56 PHE A N 11
ATOM 17392 C CA . PHE A 1 56 ? -3.023 -4.381 -5.345 1.00 0.00 56 PHE A CA 11
ATOM 17393 C C . PHE A 1 56 ? -4.297 -4.599 -6.154 1.00 0.00 56 PHE A C 11
ATOM 17394 O O . PHE A 1 56 ? -5.274 -3.863 -6.022 1.00 0.00 56 PHE A O 11
ATOM 17411 N N . GLU A 1 57 ? -4.276 -5.636 -6.969 1.00 0.00 57 GLU A N 11
ATOM 17412 C CA . GLU A 1 57 ? -5.376 -5.952 -7.858 1.00 0.00 57 GLU A CA 11
ATOM 17413 C C . GLU A 1 57 ? -6.458 -6.769 -7.162 1.00 0.00 57 GLU A C 11
ATOM 17414 O O . GLU A 1 57 ? -7.550 -6.956 -7.702 1.00 0.00 57 GLU A O 11
ATOM 17426 N N . THR A 1 58 ? -6.166 -7.244 -5.964 1.00 0.00 58 THR A N 11
ATOM 17427 C CA . THR A 1 58 ? -7.120 -8.056 -5.229 1.00 0.00 58 THR A CA 11
ATOM 17428 C C . THR A 1 58 ? -7.731 -7.277 -4.076 1.00 0.00 58 THR A C 11
ATOM 17429 O O . THR A 1 58 ? -8.799 -7.628 -3.573 1.00 0.00 58 THR A O 11
ATOM 17440 N N . LEU A 1 59 ? -7.051 -6.209 -3.672 1.00 0.00 59 LEU A N 11
ATOM 17441 C CA . LEU A 1 59 ? -7.494 -5.402 -2.543 1.00 0.00 59 LEU A CA 11
ATOM 17442 C C . LEU A 1 59 ? -8.840 -4.773 -2.841 1.00 0.00 59 LEU A C 11
ATOM 17443 O O . LEU A 1 59 ? -9.098 -4.340 -3.968 1.00 0.00 59 LEU A O 11
ATOM 17459 N N . LYS A 1 60 ? -9.703 -4.744 -1.843 1.00 0.00 60 LYS A N 11
ATOM 17460 C CA . LYS A 1 60 ? -10.989 -4.099 -1.983 1.00 0.00 60 LYS A CA 11
ATOM 17461 C C . LYS A 1 60 ? -10.799 -2.576 -1.948 1.00 0.00 60 LYS A C 11
ATOM 17462 O O . LYS A 1 60 ? -9.929 -2.089 -1.218 1.00 0.00 60 LYS A O 11
ATOM 17481 N N . PRO A 1 61 ? -11.548 -1.816 -2.786 1.00 0.00 61 PRO A N 11
ATOM 17482 C CA . PRO A 1 61 ? -11.457 -0.351 -2.879 1.00 0.00 61 PRO A CA 11
ATOM 17483 C C . PRO A 1 61 ? -11.128 0.354 -1.562 1.00 0.00 61 PRO A C 11
ATOM 17484 O O . PRO A 1 61 ? -10.251 1.221 -1.524 1.00 0.00 61 PRO A O 11
ATOM 17495 N N . SER A 1 62 ? -11.819 -0.026 -0.492 1.00 0.00 62 SER A N 11
ATOM 17496 C CA . SER A 1 62 ? -11.645 0.625 0.802 1.00 0.00 62 SER A CA 11
ATOM 17497 C C . SER A 1 62 ? -10.212 0.483 1.320 1.00 0.00 62 SER A C 11
ATOM 17498 O O . SER A 1 62 ? -9.649 1.438 1.849 1.00 0.00 62 SER A O 11
ATOM 17506 N N . THR A 1 63 ? -9.613 -0.694 1.144 1.00 0.00 63 THR A N 11
ATOM 17507 C CA . THR A 1 63 ? -8.239 -0.924 1.583 1.00 0.00 63 THR A CA 11
ATOM 17508 C C . THR A 1 63 ? -7.315 -0.005 0.818 1.00 0.00 63 THR A C 11
ATOM 17509 O O . THR A 1 63 ? -6.539 0.731 1.411 1.00 0.00 63 THR A O 11
ATOM 17520 N N . LEU A 1 64 ? -7.460 -0.012 -0.500 1.00 0.00 64 LEU A N 11
ATOM 17521 C CA . LEU A 1 64 ? -6.615 0.786 -1.382 1.00 0.00 64 LEU A CA 11
ATOM 17522 C C . LEU A 1 64 ? -6.692 2.262 -1.020 1.00 0.00 64 LEU A C 11
ATOM 17523 O O . LEU A 1 64 ? -5.697 2.976 -1.069 1.00 0.00 64 LEU A O 11
ATOM 17539 N N . ARG A 1 65 ? -7.871 2.711 -0.639 1.00 0.00 65 ARG A N 11
ATOM 17540 C CA . ARG A 1 65 ? -8.057 4.105 -0.275 1.00 0.00 65 ARG A CA 11
ATOM 17541 C C . ARG A 1 65 ? -7.557 4.380 1.146 1.00 0.00 65 ARG A C 11
ATOM 17542 O O . ARG A 1 65 ? -7.213 5.515 1.480 1.00 0.00 65 ARG A O 11
ATOM 17563 N N . GLU A 1 66 ? -7.487 3.340 1.973 1.00 0.00 66 GLU A N 11
ATOM 17564 C CA . GLU A 1 66 ? -6.922 3.472 3.308 1.00 0.00 66 GLU A CA 11
ATOM 17565 C C . GLU A 1 66 ? -5.410 3.536 3.209 1.00 0.00 66 GLU A C 11
ATOM 17566 O O . GLU A 1 66 ? -4.760 4.346 3.871 1.00 0.00 66 GLU A O 11
ATOM 17578 N N . LEU A 1 67 ? -4.867 2.667 2.363 1.00 0.00 67 LEU A N 11
ATOM 17579 C CA . LEU A 1 67 ? -3.440 2.616 2.093 1.00 0.00 67 LEU A CA 11
ATOM 17580 C C . LEU A 1 67 ? -2.938 3.993 1.657 1.00 0.00 67 LEU A C 11
ATOM 17581 O O . LEU A 1 67 ? -1.894 4.471 2.105 1.00 0.00 67 LEU A O 11
ATOM 17597 N N . GLU A 1 68 ? -3.721 4.621 0.783 1.00 0.00 68 GLU A N 11
ATOM 17598 C CA . GLU A 1 68 ? -3.384 5.908 0.198 1.00 0.00 68 GLU A CA 11
ATOM 17599 C C . GLU A 1 68 ? -3.320 7.018 1.233 1.00 0.00 68 GLU A C 11
ATOM 17600 O O . GLU A 1 68 ? -2.259 7.592 1.471 1.00 0.00 68 GLU A O 11
ATOM 17612 N N . ARG A 1 69 ? -4.476 7.327 1.824 1.00 0.00 69 ARG A N 11
ATOM 17613 C CA . ARG A 1 69 ? -4.585 8.401 2.813 1.00 0.00 69 ARG A CA 11
ATOM 17614 C C . ARG A 1 69 ? -3.557 8.213 3.906 1.00 0.00 69 ARG A C 11
ATOM 17615 O O . ARG A 1 69 ? -3.119 9.167 4.554 1.00 0.00 69 ARG A O 11
ATOM 17636 N N . TYR A 1 70 ? -3.153 6.975 4.079 1.00 0.00 70 TYR A N 11
ATOM 17637 C CA . TYR A 1 70 ? -2.154 6.648 5.063 1.00 0.00 70 TYR A CA 11
ATOM 17638 C C . TYR A 1 70 ? -0.778 7.141 4.622 1.00 0.00 70 TYR A C 11
ATOM 17639 O O . TYR A 1 70 ? -0.152 7.939 5.310 1.00 0.00 70 TYR A O 11
ATOM 17657 N N . VAL A 1 71 ? -0.297 6.655 3.486 1.00 0.00 71 VAL A N 11
ATOM 17658 C CA . VAL A 1 71 ? 1.034 7.024 3.021 1.00 0.00 71 VAL A CA 11
ATOM 17659 C C . VAL A 1 71 ? 1.097 8.495 2.756 1.00 0.00 71 VAL A C 11
ATOM 17660 O O . VAL A 1 71 ? 2.095 9.143 3.023 1.00 0.00 71 VAL A O 11
ATOM 17673 N N . THR A 1 72 ? 0.006 9.009 2.251 1.00 0.00 72 THR A N 11
ATOM 17674 C CA . THR A 1 72 ? -0.148 10.410 2.023 1.00 0.00 72 THR A CA 11
ATOM 17675 C C . THR A 1 72 ? 0.107 11.194 3.317 1.00 0.00 72 THR A C 11
ATOM 17676 O O . THR A 1 72 ? 0.668 12.281 3.289 1.00 0.00 72 THR A O 11
ATOM 17687 N N . SER A 1 73 ? -0.250 10.604 4.452 1.00 0.00 73 SER A N 11
ATOM 17688 C CA . SER A 1 73 ? -0.045 11.250 5.737 1.00 0.00 73 SER A CA 11
ATOM 17689 C C . SER A 1 73 ? 1.443 11.267 6.084 1.00 0.00 73 SER A C 11
ATOM 17690 O O . SER A 1 73 ? 1.936 12.192 6.731 1.00 0.00 73 SER A O 11
ATOM 17698 N N . CYS A 1 74 ? 2.152 10.241 5.622 1.00 0.00 74 CYS A N 11
ATOM 17699 C CA . CYS A 1 74 ? 3.567 10.084 5.912 1.00 0.00 74 CYS A CA 11
ATOM 17700 C C . CYS A 1 74 ? 4.414 10.868 4.915 1.00 0.00 74 CYS A C 11
ATOM 17701 O O . CYS A 1 74 ? 5.425 11.472 5.269 1.00 0.00 74 CYS A O 11
ATOM 17709 N N . LEU A 1 75 ? 3.990 10.835 3.667 1.00 0.00 75 LEU A N 11
ATOM 17710 C CA . LEU A 1 75 ? 4.699 11.497 2.582 1.00 0.00 75 LEU A CA 11
ATOM 17711 C C . LEU A 1 75 ? 4.466 13.007 2.590 1.00 0.00 75 LEU A C 11
ATOM 17712 O O . LEU A 1 75 ? 5.423 13.777 2.487 1.00 0.00 75 LEU A O 11
ATOM 17728 N N . ARG A 1 76 ? 3.203 13.436 2.705 1.00 0.00 76 ARG A N 11
ATOM 17729 C CA . ARG A 1 76 ? 2.891 14.860 2.763 1.00 0.00 76 ARG A CA 11
ATOM 17730 C C . ARG A 1 76 ? 3.551 15.494 3.980 1.00 0.00 76 ARG A C 11
ATOM 17731 O O . ARG A 1 76 ? 4.149 16.569 3.890 1.00 0.00 76 ARG A O 11
ATOM 17752 N N . LYS A 1 77 ? 3.435 14.824 5.119 1.00 0.00 77 LYS A N 11
ATOM 17753 C CA . LYS A 1 77 ? 4.103 15.266 6.334 1.00 0.00 77 LYS A CA 11
ATOM 17754 C C . LYS A 1 77 ? 5.277 14.350 6.665 1.00 0.00 77 LYS A C 11
ATOM 17755 O O . LYS A 1 77 ? 5.177 13.497 7.551 1.00 0.00 77 LYS A O 11
ATOM 17774 N N . LYS A 1 78 ? 6.395 14.522 5.964 1.00 0.00 78 LYS A N 11
ATOM 17775 C CA . LYS A 1 78 ? 7.547 13.673 6.194 1.00 0.00 78 LYS A CA 11
ATOM 17776 C C . LYS A 1 78 ? 8.336 14.214 7.371 1.00 0.00 78 LYS A C 11
ATOM 17777 O O . LYS A 1 78 ? 8.652 15.405 7.413 1.00 0.00 78 LYS A O 11
ATOM 17796 N N . ARG A 1 79 ? 8.653 13.336 8.316 1.00 0.00 79 ARG A N 11
ATOM 17797 C CA . ARG A 1 79 ? 9.228 13.747 9.588 1.00 0.00 79 ARG A CA 11
ATOM 17798 C C . ARG A 1 79 ? 8.258 14.701 10.274 1.00 0.00 79 ARG A C 11
ATOM 17799 O O . ARG A 1 79 ? 8.508 15.905 10.384 1.00 0.00 79 ARG A O 11
ATOM 17820 N N . LYS A 1 80 ? 7.133 14.130 10.691 1.00 0.00 80 LYS A N 11
ATOM 17821 C CA . LYS A 1 80 ? 6.018 14.881 11.281 1.00 0.00 80 LYS A CA 11
ATOM 17822 C C . LYS A 1 80 ? 6.501 15.904 12.308 1.00 0.00 80 LYS A C 11
ATOM 17823 O O . LYS A 1 80 ? 7.098 15.532 13.322 1.00 0.00 80 LYS A O 11
ATOM 17842 N N . PRO A 1 81 ? 6.275 17.208 12.044 1.00 0.00 81 PRO A N 11
ATOM 17843 C CA . PRO A 1 81 ? 6.621 18.280 12.988 1.00 0.00 81 PRO A CA 11
ATOM 17844 C C . PRO A 1 81 ? 5.970 18.073 14.349 1.00 0.00 81 PRO A C 11
ATOM 17845 O O . PRO A 1 81 ? 4.750 18.202 14.499 1.00 0.00 81 PRO A O 11
ATOM 17856 N N . GLN A 1 82 ? 6.786 17.751 15.339 1.00 0.00 82 GLN A N 11
ATOM 17857 C CA . GLN A 1 82 ? 6.297 17.508 16.683 1.00 0.00 82 GLN A CA 11
ATOM 17858 C C . GLN A 1 82 ? 6.231 18.821 17.452 1.00 0.00 82 GLN A C 11
ATOM 17859 O O . GLN A 1 82 ? 6.957 19.033 18.429 1.00 0.00 82 GLN A O 11
ATOM 17873 N N . ALA A 1 83 ? 5.371 19.710 16.983 1.00 0.00 83 ALA A N 11
ATOM 17874 C CA . ALA A 1 83 ? 5.196 21.013 17.592 1.00 0.00 83 ALA A CA 11
ATOM 17875 C C . ALA A 1 83 ? 3.716 21.355 17.676 1.00 0.00 83 ALA A C 11
ATOM 17876 O O . ALA A 1 83 ? 3.119 21.127 18.746 1.00 0.00 83 ALA A O 11
ATOM 17884 N N . LYS B 2 1 ? 1.910 -6.822 -11.021 1.00 0.00 201 LYS B N 11
ATOM 17885 C CA . LYS B 2 1 ? 2.431 -5.440 -11.125 1.00 0.00 201 LYS B CA 11
ATOM 17886 C C . LYS B 2 1 ? 3.269 -5.109 -9.899 1.00 0.00 201 LYS B C 11
ATOM 17887 O O . LYS B 2 1 ? 4.488 -4.959 -9.981 1.00 0.00 201 LYS B O 11
ATOM 17908 N N . TRP B 2 2 ? 2.596 -5.017 -8.761 1.00 0.00 202 TRP B N 11
ATOM 17909 C CA . TRP B 2 2 ? 3.235 -4.695 -7.496 1.00 0.00 202 TRP B CA 11
ATOM 17910 C C . TRP B 2 2 ? 3.598 -5.988 -6.776 1.00 0.00 202 TRP B C 11
ATOM 17911 O O . TRP B 2 2 ? 3.273 -6.197 -5.607 1.00 0.00 202 TRP B O 11
ATOM 17932 N N . THR B 2 3 ? 4.268 -6.859 -7.501 1.00 0.00 203 THR B N 11
ATOM 17933 C CA . THR B 2 3 ? 4.541 -8.201 -7.042 1.00 0.00 203 THR B CA 11
ATOM 17934 C C . THR B 2 3 ? 5.823 -8.282 -6.216 1.00 0.00 203 THR B C 11
ATOM 17935 O O . THR B 2 3 ? 6.362 -7.259 -5.778 1.00 0.00 203 THR B O 11
ATOM 17946 N N . LEU B 2 4 ? 6.268 -9.518 -5.987 1.00 0.00 204 LEU B N 11
ATOM 17947 C CA . LEU B 2 4 ? 7.438 -9.827 -5.164 1.00 0.00 204 LEU B CA 11
ATOM 17948 C C . LEU B 2 4 ? 8.596 -8.869 -5.428 1.00 0.00 204 LEU B C 11
ATOM 17949 O O . LEU B 2 4 ? 9.161 -8.311 -4.489 1.00 0.00 204 LEU B O 11
ATOM 17965 N N . GLU B 2 5 ? 8.934 -8.673 -6.696 1.00 0.00 205 GLU B N 11
ATOM 17966 C CA . GLU B 2 5 ? 10.057 -7.818 -7.060 1.00 0.00 205 GLU B CA 11
ATOM 17967 C C . GLU B 2 5 ? 9.882 -6.411 -6.497 1.00 0.00 205 GLU B C 11
ATOM 17968 O O . GLU B 2 5 ? 10.635 -5.988 -5.619 1.00 0.00 205 GLU B O 11
ATOM 17980 N N . ARG B 2 6 ? 8.865 -5.717 -6.987 1.00 0.00 206 ARG B N 11
ATOM 17981 C CA . ARG B 2 6 ? 8.627 -4.325 -6.636 1.00 0.00 206 ARG B CA 11
ATOM 17982 C C . ARG B 2 6 ? 8.519 -4.136 -5.123 1.00 0.00 206 ARG B C 11
ATOM 17983 O O . ARG B 2 6 ? 9.349 -3.458 -4.510 1.00 0.00 206 ARG B O 11
ATOM 18004 N N . LEU B 2 7 ? 7.510 -4.755 -4.521 1.00 0.00 207 LEU B N 11
ATOM 18005 C CA . LEU B 2 7 ? 7.226 -4.535 -3.111 1.00 0.00 207 LEU B CA 11
ATOM 18006 C C . LEU B 2 7 ? 8.289 -5.145 -2.213 1.00 0.00 207 LEU B C 11
ATOM 18007 O O . LEU B 2 7 ? 8.999 -4.424 -1.527 1.00 0.00 207 LEU B O 11
ATOM 18023 N N . LYS B 2 8 ? 8.411 -6.468 -2.246 1.00 0.00 208 LYS B N 11
ATOM 18024 C CA . LYS B 2 8 ? 9.223 -7.187 -1.266 1.00 0.00 208 LYS B CA 11
ATOM 18025 C C . LYS B 2 8 ? 10.670 -6.703 -1.262 1.00 0.00 208 LYS B C 11
ATOM 18026 O O . LYS B 2 8 ? 11.280 -6.550 -0.199 1.00 0.00 208 LYS B O 11
ATOM 18045 N N . ARG B 2 9 ? 11.213 -6.435 -2.441 1.00 0.00 209 ARG B N 11
ATOM 18046 C CA . ARG B 2 9 ? 12.606 -6.031 -2.542 1.00 0.00 209 ARG B CA 11
ATOM 18047 C C . ARG B 2 9 ? 12.805 -4.608 -2.037 1.00 0.00 209 ARG B C 11
ATOM 18048 O O . ARG B 2 9 ? 13.705 -4.355 -1.239 1.00 0.00 209 ARG B O 11
ATOM 18069 N N . LYS B 2 10 ? 11.949 -3.684 -2.471 1.00 0.00 210 LYS B N 11
ATOM 18070 C CA . LYS B 2 10 ? 12.074 -2.291 -2.051 1.00 0.00 210 LYS B CA 11
ATOM 18071 C C . LYS B 2 10 ? 11.580 -2.108 -0.616 1.00 0.00 210 LYS B C 11
ATOM 18072 O O . LYS B 2 10 ? 11.823 -1.077 0.011 1.00 0.00 210 LYS B O 11
ATOM 18091 N N . TYR B 2 11 ? 10.882 -3.116 -0.114 1.00 0.00 211 TYR B N 11
ATOM 18092 C CA . TYR B 2 11 ? 10.415 -3.136 1.265 1.00 0.00 211 TYR B CA 11
ATOM 18093 C C . TYR B 2 11 ? 11.590 -3.380 2.207 1.00 0.00 211 TYR B C 11
ATOM 18094 O O . TYR B 2 11 ? 11.736 -2.702 3.226 1.00 0.00 211 TYR B O 11
ATOM 18112 N N . ARG B 2 12 ? 12.428 -4.348 1.859 1.00 0.00 212 ARG B N 11
ATOM 18113 C CA . ARG B 2 12 ? 13.536 -4.733 2.722 1.00 0.00 212 ARG B CA 11
ATOM 18114 C C . ARG B 2 12 ? 14.806 -3.946 2.408 1.00 0.00 212 ARG B C 11
ATOM 18115 O O . ARG B 2 12 ? 15.498 -3.492 3.319 1.00 0.00 212 ARG B O 11
ATOM 18136 N N . ASN B 2 13 ? 15.109 -3.770 1.129 1.00 0.00 213 ASN B N 11
ATOM 18137 C CA . ASN B 2 13 ? 16.325 -3.070 0.737 1.00 0.00 213 ASN B CA 11
ATOM 18138 C C . ASN B 2 13 ? 16.076 -2.197 -0.487 1.00 0.00 213 ASN B C 11
ATOM 18139 O O . ASN B 2 13 ? 15.701 -1.019 -0.304 1.00 0.00 213 ASN B O 11
ATOM 18151 N N . SER A 1 1 ? -20.076 5.946 9.012 1.00 0.00 1 SER A N 12
ATOM 18152 C CA . SER A 1 1 ? -18.972 4.991 8.777 1.00 0.00 1 SER A CA 12
ATOM 18153 C C . SER A 1 1 ? -19.071 4.388 7.378 1.00 0.00 1 SER A C 12
ATOM 18154 O O . SER A 1 1 ? -18.339 3.459 7.037 1.00 0.00 1 SER A O 12
ATOM 18164 N N . GLU A 1 2 ? -19.978 4.923 6.569 1.00 0.00 2 GLU A N 12
ATOM 18165 C CA . GLU A 1 2 ? -20.249 4.378 5.244 1.00 0.00 2 GLU A CA 12
ATOM 18166 C C . GLU A 1 2 ? -19.272 4.914 4.196 1.00 0.00 2 GLU A C 12
ATOM 18167 O O . GLU A 1 2 ? -19.155 4.348 3.109 1.00 0.00 2 GLU A O 12
ATOM 18179 N N . GLU A 1 3 ? -18.567 5.991 4.524 1.00 0.00 3 GLU A N 12
ATOM 18180 C CA . GLU A 1 3 ? -17.692 6.660 3.564 1.00 0.00 3 GLU A CA 12
ATOM 18181 C C . GLU A 1 3 ? -16.581 5.728 3.091 1.00 0.00 3 GLU A C 12
ATOM 18182 O O . GLU A 1 3 ? -16.223 5.719 1.912 1.00 0.00 3 GLU A O 12
ATOM 18194 N N . GLU A 1 4 ? -16.060 4.932 4.013 1.00 0.00 4 GLU A N 12
ATOM 18195 C CA . GLU A 1 4 ? -14.912 4.077 3.739 1.00 0.00 4 GLU A CA 12
ATOM 18196 C C . GLU A 1 4 ? -15.256 2.915 2.809 1.00 0.00 4 GLU A C 12
ATOM 18197 O O . GLU A 1 4 ? -14.487 2.598 1.903 1.00 0.00 4 GLU A O 12
ATOM 18209 N N . ASP A 1 5 ? -16.410 2.290 3.011 1.00 0.00 5 ASP A N 12
ATOM 18210 C CA . ASP A 1 5 ? -16.777 1.123 2.213 1.00 0.00 5 ASP A CA 12
ATOM 18211 C C . ASP A 1 5 ? -17.386 1.549 0.891 1.00 0.00 5 ASP A C 12
ATOM 18212 O O . ASP A 1 5 ? -17.363 0.800 -0.085 1.00 0.00 5 ASP A O 12
ATOM 18221 N N . LYS A 1 6 ? -17.919 2.757 0.858 1.00 0.00 6 LYS A N 12
ATOM 18222 C CA . LYS A 1 6 ? -18.595 3.248 -0.329 1.00 0.00 6 LYS A CA 12
ATOM 18223 C C . LYS A 1 6 ? -17.654 4.113 -1.157 1.00 0.00 6 LYS A C 12
ATOM 18224 O O . LYS A 1 6 ? -18.021 4.613 -2.221 1.00 0.00 6 LYS A O 12
ATOM 18243 N N . CYS A 1 7 ? -16.439 4.284 -0.651 1.00 0.00 7 CYS A N 12
ATOM 18244 C CA . CYS A 1 7 ? -15.409 5.054 -1.340 1.00 0.00 7 CYS A CA 12
ATOM 18245 C C . CYS A 1 7 ? -15.169 4.478 -2.734 1.00 0.00 7 CYS A C 12
ATOM 18246 O O . CYS A 1 7 ? -15.151 3.259 -2.924 1.00 0.00 7 CYS A O 12
ATOM 18254 N N . LYS A 1 8 ? -15.007 5.366 -3.704 1.00 0.00 8 LYS A N 12
ATOM 18255 C CA . LYS A 1 8 ? -14.873 4.971 -5.099 1.00 0.00 8 LYS A CA 12
ATOM 18256 C C . LYS A 1 8 ? -13.598 4.157 -5.326 1.00 0.00 8 LYS A C 12
ATOM 18257 O O . LYS A 1 8 ? -12.582 4.364 -4.661 1.00 0.00 8 LYS A O 12
ATOM 18276 N N . PRO A 1 9 ? -13.644 3.217 -6.285 1.00 0.00 9 PRO A N 12
ATOM 18277 C CA . PRO A 1 9 ? -12.532 2.300 -6.560 1.00 0.00 9 PRO A CA 12
ATOM 18278 C C . PRO A 1 9 ? -11.281 3.020 -7.045 1.00 0.00 9 PRO A C 12
ATOM 18279 O O . PRO A 1 9 ? -11.356 3.978 -7.821 1.00 0.00 9 PRO A O 12
ATOM 18290 N N . MET A 1 10 ? -10.138 2.558 -6.558 1.00 0.00 10 MET A N 12
ATOM 18291 C CA . MET A 1 10 ? -8.851 3.116 -6.933 1.00 0.00 10 MET A CA 12
ATOM 18292 C C . MET A 1 10 ? -8.509 2.706 -8.366 1.00 0.00 10 MET A C 12
ATOM 18293 O O . MET A 1 10 ? -8.433 1.515 -8.671 1.00 0.00 10 MET A O 12
ATOM 18307 N N . SER A 1 11 ? -8.329 3.692 -9.240 1.00 0.00 11 SER A N 12
ATOM 18308 C CA . SER A 1 11 ? -8.098 3.430 -10.663 1.00 0.00 11 SER A CA 12
ATOM 18309 C C . SER A 1 11 ? -6.675 2.917 -10.910 1.00 0.00 11 SER A C 12
ATOM 18310 O O . SER A 1 11 ? -5.865 2.896 -9.993 1.00 0.00 11 SER A O 12
ATOM 18318 N N . TYR A 1 12 ? -6.372 2.517 -12.149 1.00 0.00 12 TYR A N 12
ATOM 18319 C CA . TYR A 1 12 ? -5.080 1.894 -12.466 1.00 0.00 12 TYR A CA 12
ATOM 18320 C C . TYR A 1 12 ? -3.894 2.803 -12.138 1.00 0.00 12 TYR A C 12
ATOM 18321 O O . TYR A 1 12 ? -3.014 2.422 -11.363 1.00 0.00 12 TYR A O 12
ATOM 18339 N N . GLU A 1 13 ? -3.867 3.997 -12.716 1.00 0.00 13 GLU A N 12
ATOM 18340 C CA . GLU A 1 13 ? -2.713 4.881 -12.572 1.00 0.00 13 GLU A CA 12
ATOM 18341 C C . GLU A 1 13 ? -2.606 5.339 -11.135 1.00 0.00 13 GLU A C 12
ATOM 18342 O O . GLU A 1 13 ? -1.550 5.751 -10.658 1.00 0.00 13 GLU A O 12
ATOM 18354 N N . GLU A 1 14 ? -3.720 5.210 -10.453 1.00 0.00 14 GLU A N 12
ATOM 18355 C CA . GLU A 1 14 ? -3.868 5.645 -9.103 1.00 0.00 14 GLU A CA 12
ATOM 18356 C C . GLU A 1 14 ? -3.392 4.534 -8.169 1.00 0.00 14 GLU A C 12
ATOM 18357 O O . GLU A 1 14 ? -2.708 4.787 -7.177 1.00 0.00 14 GLU A O 12
ATOM 18369 N N . LYS A 1 15 ? -3.767 3.302 -8.506 1.00 0.00 15 LYS A N 12
ATOM 18370 C CA . LYS A 1 15 ? -3.210 2.111 -7.902 1.00 0.00 15 LYS A CA 12
ATOM 18371 C C . LYS A 1 15 ? -1.697 2.062 -8.040 1.00 0.00 15 LYS A C 12
ATOM 18372 O O . LYS A 1 15 ? -0.987 1.883 -7.051 1.00 0.00 15 LYS A O 12
ATOM 18391 N N . ARG A 1 16 ? -1.209 2.198 -9.271 1.00 0.00 16 ARG A N 12
ATOM 18392 C CA . ARG A 1 16 ? 0.225 2.166 -9.519 1.00 0.00 16 ARG A CA 12
ATOM 18393 C C . ARG A 1 16 ? 0.931 3.235 -8.716 1.00 0.00 16 ARG A C 12
ATOM 18394 O O . ARG A 1 16 ? 1.971 2.966 -8.114 1.00 0.00 16 ARG A O 12
ATOM 18415 N N . GLN A 1 17 ? 0.372 4.439 -8.689 1.00 0.00 17 GLN A N 12
ATOM 18416 C CA . GLN A 1 17 ? 1.000 5.492 -7.927 1.00 0.00 17 GLN A CA 12
ATOM 18417 C C . GLN A 1 17 ? 0.974 5.131 -6.452 1.00 0.00 17 GLN A C 12
ATOM 18418 O O . GLN A 1 17 ? 1.960 5.313 -5.760 1.00 0.00 17 GLN A O 12
ATOM 18432 N N . LEU A 1 18 ? -0.127 4.537 -6.011 1.00 0.00 18 LEU A N 12
ATOM 18433 C CA . LEU A 1 18 ? -0.287 4.100 -4.635 1.00 0.00 18 LEU A CA 12
ATOM 18434 C C . LEU A 1 18 ? 0.792 3.118 -4.248 1.00 0.00 18 LEU A C 12
ATOM 18435 O O . LEU A 1 18 ? 1.438 3.272 -3.218 1.00 0.00 18 LEU A O 12
ATOM 18451 N N . SER A 1 19 ? 0.985 2.112 -5.086 1.00 0.00 19 SER A N 12
ATOM 18452 C CA . SER A 1 19 ? 1.999 1.107 -4.839 1.00 0.00 19 SER A CA 12
ATOM 18453 C C . SER A 1 19 ? 3.374 1.768 -4.753 1.00 0.00 19 SER A C 12
ATOM 18454 O O . SER A 1 19 ? 4.277 1.282 -4.073 1.00 0.00 19 SER A O 12
ATOM 18462 N N . LEU A 1 20 ? 3.505 2.890 -5.450 1.00 0.00 20 LEU A N 12
ATOM 18463 C CA . LEU A 1 20 ? 4.729 3.680 -5.430 1.00 0.00 20 LEU A CA 12
ATOM 18464 C C . LEU A 1 20 ? 4.820 4.555 -4.167 1.00 0.00 20 LEU A C 12
ATOM 18465 O O . LEU A 1 20 ? 5.838 4.538 -3.482 1.00 0.00 20 LEU A O 12
ATOM 18481 N N . ASP A 1 21 ? 3.769 5.325 -3.860 1.00 0.00 21 ASP A N 12
ATOM 18482 C CA . ASP A 1 21 ? 3.733 6.125 -2.648 1.00 0.00 21 ASP A CA 12
ATOM 18483 C C . ASP A 1 21 ? 3.989 5.247 -1.431 1.00 0.00 21 ASP A C 12
ATOM 18484 O O . ASP A 1 21 ? 4.736 5.608 -0.516 1.00 0.00 21 ASP A O 12
ATOM 18493 N N . ILE A 1 22 ? 3.392 4.069 -1.459 1.00 0.00 22 ILE A N 12
ATOM 18494 C CA . ILE A 1 22 ? 3.552 3.091 -0.396 1.00 0.00 22 ILE A CA 12
ATOM 18495 C C . ILE A 1 22 ? 4.988 2.568 -0.336 1.00 0.00 22 ILE A C 12
ATOM 18496 O O . ILE A 1 22 ? 5.539 2.379 0.745 1.00 0.00 22 ILE A O 12
ATOM 18512 N N . ASN A 1 23 ? 5.605 2.366 -1.491 1.00 0.00 23 ASN A N 12
ATOM 18513 C CA . ASN A 1 23 ? 6.971 1.848 -1.529 1.00 0.00 23 ASN A CA 12
ATOM 18514 C C . ASN A 1 23 ? 7.990 2.942 -1.201 1.00 0.00 23 ASN A C 12
ATOM 18515 O O . ASN A 1 23 ? 9.156 2.648 -0.930 1.00 0.00 23 ASN A O 12
ATOM 18526 N N . LYS A 1 24 ? 7.555 4.203 -1.231 1.00 0.00 24 LYS A N 12
ATOM 18527 C CA . LYS A 1 24 ? 8.411 5.316 -0.826 1.00 0.00 24 LYS A CA 12
ATOM 18528 C C . LYS A 1 24 ? 8.652 5.295 0.675 1.00 0.00 24 LYS A C 12
ATOM 18529 O O . LYS A 1 24 ? 9.666 5.807 1.157 1.00 0.00 24 LYS A O 12
ATOM 18548 N N . LEU A 1 25 ? 7.698 4.740 1.410 1.00 0.00 25 LEU A N 12
ATOM 18549 C CA . LEU A 1 25 ? 7.805 4.643 2.851 1.00 0.00 25 LEU A CA 12
ATOM 18550 C C . LEU A 1 25 ? 9.023 3.825 3.257 1.00 0.00 25 LEU A C 12
ATOM 18551 O O . LEU A 1 25 ? 9.418 2.885 2.564 1.00 0.00 25 LEU A O 12
ATOM 18567 N N . PRO A 1 26 ? 9.652 4.202 4.373 1.00 0.00 26 PRO A N 12
ATOM 18568 C CA . PRO A 1 26 ? 10.659 3.364 5.015 1.00 0.00 26 PRO A CA 12
ATOM 18569 C C . PRO A 1 26 ? 10.068 2.012 5.417 1.00 0.00 26 PRO A C 12
ATOM 18570 O O . PRO A 1 26 ? 8.859 1.920 5.643 1.00 0.00 26 PRO A O 12
ATOM 18581 N N . GLY A 1 27 ? 10.907 0.981 5.505 1.00 0.00 27 GLY A N 12
ATOM 18582 C CA . GLY A 1 27 ? 10.429 -0.379 5.755 1.00 0.00 27 GLY A CA 12
ATOM 18583 C C . GLY A 1 27 ? 9.402 -0.475 6.875 1.00 0.00 27 GLY A C 12
ATOM 18584 O O . GLY A 1 27 ? 8.377 -1.148 6.730 1.00 0.00 27 GLY A O 12
ATOM 18588 N N . GLU A 1 28 ? 9.675 0.209 7.981 1.00 0.00 28 GLU A N 12
ATOM 18589 C CA . GLU A 1 28 ? 8.780 0.238 9.137 1.00 0.00 28 GLU A CA 12
ATOM 18590 C C . GLU A 1 28 ? 7.371 0.685 8.740 1.00 0.00 28 GLU A C 12
ATOM 18591 O O . GLU A 1 28 ? 6.369 0.126 9.195 1.00 0.00 28 GLU A O 12
ATOM 18603 N N . LYS A 1 29 ? 7.298 1.674 7.865 1.00 0.00 29 LYS A N 12
ATOM 18604 C CA . LYS A 1 29 ? 6.027 2.275 7.501 1.00 0.00 29 LYS A CA 12
ATOM 18605 C C . LYS A 1 29 ? 5.224 1.371 6.566 1.00 0.00 29 LYS A C 12
ATOM 18606 O O . LYS A 1 29 ? 3.997 1.412 6.559 1.00 0.00 29 LYS A O 12
ATOM 18625 N N . LEU A 1 30 ? 5.896 0.523 5.800 1.00 0.00 30 LEU A N 12
ATOM 18626 C CA . LEU A 1 30 ? 5.177 -0.449 4.983 1.00 0.00 30 LEU A CA 12
ATOM 18627 C C . LEU A 1 30 ? 4.595 -1.545 5.871 1.00 0.00 30 LEU A C 12
ATOM 18628 O O . LEU A 1 30 ? 3.752 -2.327 5.439 1.00 0.00 30 LEU A O 12
ATOM 18644 N N . GLY A 1 31 ? 5.033 -1.576 7.126 1.00 0.00 31 GLY A N 12
ATOM 18645 C CA . GLY A 1 31 ? 4.456 -2.489 8.096 1.00 0.00 31 GLY A CA 12
ATOM 18646 C C . GLY A 1 31 ? 3.015 -2.142 8.404 1.00 0.00 31 GLY A C 12
ATOM 18647 O O . GLY A 1 31 ? 2.248 -2.973 8.888 1.00 0.00 31 GLY A O 12
ATOM 18651 N N . ARG A 1 32 ? 2.651 -0.907 8.112 1.00 0.00 32 ARG A N 12
ATOM 18652 C CA . ARG A 1 32 ? 1.280 -0.443 8.282 1.00 0.00 32 ARG A CA 12
ATOM 18653 C C . ARG A 1 32 ? 0.388 -0.901 7.128 1.00 0.00 32 ARG A C 12
ATOM 18654 O O . ARG A 1 32 ? -0.665 -1.484 7.358 1.00 0.00 32 ARG A O 12
ATOM 18675 N N . VAL A 1 33 ? 0.803 -0.629 5.892 1.00 0.00 33 VAL A N 12
ATOM 18676 C CA . VAL A 1 33 ? 0.022 -1.026 4.716 1.00 0.00 33 VAL A CA 12
ATOM 18677 C C . VAL A 1 33 ? -0.165 -2.531 4.658 1.00 0.00 33 VAL A C 12
ATOM 18678 O O . VAL A 1 33 ? -1.257 -2.996 4.347 1.00 0.00 33 VAL A O 12
ATOM 18691 N N . VAL A 1 34 ? 0.880 -3.297 4.972 1.00 0.00 34 VAL A N 12
ATOM 18692 C CA . VAL A 1 34 ? 0.738 -4.739 5.024 1.00 0.00 34 VAL A CA 12
ATOM 18693 C C . VAL A 1 34 ? -0.285 -5.113 6.090 1.00 0.00 34 VAL A C 12
ATOM 18694 O O . VAL A 1 34 ? -1.119 -5.979 5.873 1.00 0.00 34 VAL A O 12
ATOM 18707 N N . HIS A 1 35 ? -0.252 -4.407 7.218 1.00 0.00 35 HIS A N 12
ATOM 18708 C CA . HIS A 1 35 ? -1.214 -4.632 8.288 1.00 0.00 35 HIS A CA 12
ATOM 18709 C C . HIS A 1 35 ? -2.621 -4.281 7.815 1.00 0.00 35 HIS A C 12
ATOM 18710 O O . HIS A 1 35 ? -3.560 -5.037 8.049 1.00 0.00 35 HIS A O 12
ATOM 18725 N N . ILE A 1 36 ? -2.763 -3.136 7.151 1.00 0.00 36 ILE A N 12
ATOM 18726 C CA . ILE A 1 36 ? -4.049 -2.742 6.593 1.00 0.00 36 ILE A CA 12
ATOM 18727 C C . ILE A 1 36 ? -4.523 -3.783 5.592 1.00 0.00 36 ILE A C 12
ATOM 18728 O O . ILE A 1 36 ? -5.534 -4.437 5.811 1.00 0.00 36 ILE A O 12
ATOM 18744 N N . ILE A 1 37 ? -3.777 -3.947 4.509 1.00 0.00 37 ILE A N 12
ATOM 18745 C CA . ILE A 1 37 ? -4.127 -4.912 3.477 1.00 0.00 37 ILE A CA 12
ATOM 18746 C C . ILE A 1 37 ? -4.436 -6.296 4.062 1.00 0.00 37 ILE A C 12
ATOM 18747 O O . ILE A 1 37 ? -5.504 -6.824 3.828 1.00 0.00 37 ILE A O 12
ATOM 18763 N N . GLN A 1 38 ? -3.512 -6.868 4.834 1.00 0.00 38 GLN A N 12
ATOM 18764 C CA . GLN A 1 38 ? -3.694 -8.222 5.374 1.00 0.00 38 GLN A CA 12
ATOM 18765 C C . GLN A 1 38 ? -4.963 -8.331 6.222 1.00 0.00 38 GLN A C 12
ATOM 18766 O O . GLN A 1 38 ? -5.690 -9.321 6.137 1.00 0.00 38 GLN A O 12
ATOM 18780 N N . SER A 1 39 ? -5.224 -7.320 7.048 1.00 0.00 39 SER A N 12
ATOM 18781 C CA . SER A 1 39 ? -6.390 -7.326 7.911 1.00 0.00 39 SER A CA 12
ATOM 18782 C C . SER A 1 39 ? -7.669 -7.178 7.092 1.00 0.00 39 SER A C 12
ATOM 18783 O O . SER A 1 39 ? -8.678 -7.838 7.358 1.00 0.00 39 SER A O 12
ATOM 18791 N N . ARG A 1 40 ? -7.608 -6.317 6.089 1.00 0.00 40 ARG A N 12
ATOM 18792 C CA . ARG A 1 40 ? -8.747 -6.049 5.225 1.00 0.00 40 ARG A CA 12
ATOM 18793 C C . ARG A 1 40 ? -8.947 -7.183 4.224 1.00 0.00 40 ARG A C 12
ATOM 18794 O O . ARG A 1 40 ? -10.073 -7.500 3.840 1.00 0.00 40 ARG A O 12
ATOM 18815 N N . GLU A 1 41 ? -7.847 -7.794 3.820 1.00 0.00 41 GLU A N 12
ATOM 18816 C CA . GLU A 1 41 ? -7.859 -8.865 2.836 1.00 0.00 41 GLU A CA 12
ATOM 18817 C C . GLU A 1 41 ? -7.390 -10.171 3.474 1.00 0.00 41 GLU A C 12
ATOM 18818 O O . GLU A 1 41 ? -6.208 -10.514 3.396 1.00 0.00 41 GLU A O 12
ATOM 18830 N N . PRO A 1 42 ? -8.302 -10.922 4.118 1.00 0.00 42 PRO A N 12
ATOM 18831 C CA . PRO A 1 42 ? -7.960 -12.184 4.801 1.00 0.00 42 PRO A CA 12
ATOM 18832 C C . PRO A 1 42 ? -7.404 -13.265 3.866 1.00 0.00 42 PRO A C 12
ATOM 18833 O O . PRO A 1 42 ? -7.059 -14.360 4.309 1.00 0.00 42 PRO A O 12
ATOM 18844 N N . SER A 1 43 ? -7.298 -12.951 2.585 1.00 0.00 43 SER A N 12
ATOM 18845 C CA . SER A 1 43 ? -6.884 -13.920 1.588 1.00 0.00 43 SER A CA 12
ATOM 18846 C C . SER A 1 43 ? -5.381 -13.834 1.309 1.00 0.00 43 SER A C 12
ATOM 18847 O O . SER A 1 43 ? -4.870 -14.508 0.411 1.00 0.00 43 SER A O 12
ATOM 18855 N N . LEU A 1 44 ? -4.671 -13.010 2.073 1.00 0.00 44 LEU A N 12
ATOM 18856 C CA . LEU A 1 44 ? -3.234 -12.861 1.876 1.00 0.00 44 LEU A CA 12
ATOM 18857 C C . LEU A 1 44 ? -2.471 -12.801 3.197 1.00 0.00 44 LEU A C 12
ATOM 18858 O O . LEU A 1 44 ? -1.339 -12.321 3.247 1.00 0.00 44 LEU A O 12
ATOM 18874 N N . LYS A 1 45 ? -3.063 -13.332 4.261 1.00 0.00 45 LYS A N 12
ATOM 18875 C CA . LYS A 1 45 ? -2.400 -13.328 5.563 1.00 0.00 45 LYS A CA 12
ATOM 18876 C C . LYS A 1 45 ? -1.384 -14.464 5.651 1.00 0.00 45 LYS A C 12
ATOM 18877 O O . LYS A 1 45 ? -0.764 -14.682 6.690 1.00 0.00 45 LYS A O 12
ATOM 18896 N N . ASN A 1 46 ? -1.223 -15.187 4.548 1.00 0.00 46 ASN A N 12
ATOM 18897 C CA . ASN A 1 46 ? -0.170 -16.192 4.437 1.00 0.00 46 ASN A CA 12
ATOM 18898 C C . ASN A 1 46 ? 1.176 -15.508 4.238 1.00 0.00 46 ASN A C 12
ATOM 18899 O O . ASN A 1 46 ? 2.217 -16.032 4.626 1.00 0.00 46 ASN A O 12
ATOM 18910 N N . SER A 1 47 ? 1.141 -14.328 3.633 1.00 0.00 47 SER A N 12
ATOM 18911 C CA . SER A 1 47 ? 2.345 -13.551 3.395 1.00 0.00 47 SER A CA 12
ATOM 18912 C C . SER A 1 47 ? 2.807 -12.887 4.688 1.00 0.00 47 SER A C 12
ATOM 18913 O O . SER A 1 47 ? 2.048 -12.164 5.327 1.00 0.00 47 SER A O 12
ATOM 18921 N N . ASN A 1 48 ? 4.040 -13.162 5.081 1.00 0.00 48 ASN A N 12
ATOM 18922 C CA . ASN A 1 48 ? 4.618 -12.557 6.281 1.00 0.00 48 ASN A CA 12
ATOM 18923 C C . ASN A 1 48 ? 4.984 -11.113 5.970 1.00 0.00 48 ASN A C 12
ATOM 18924 O O . ASN A 1 48 ? 5.423 -10.820 4.868 1.00 0.00 48 ASN A O 12
ATOM 18935 N N . PRO A 1 49 ? 4.810 -10.185 6.925 1.00 0.00 49 PRO A N 12
ATOM 18936 C CA . PRO A 1 49 ? 5.115 -8.759 6.704 1.00 0.00 49 PRO A CA 12
ATOM 18937 C C . PRO A 1 49 ? 6.574 -8.497 6.313 1.00 0.00 49 PRO A C 12
ATOM 18938 O O . PRO A 1 49 ? 6.884 -7.450 5.755 1.00 0.00 49 PRO A O 12
ATOM 18949 N N . ASP A 1 50 ? 7.460 -9.447 6.600 1.00 0.00 50 ASP A N 12
ATOM 18950 C CA . ASP A 1 50 ? 8.882 -9.298 6.280 1.00 0.00 50 ASP A CA 12
ATOM 18951 C C . ASP A 1 50 ? 9.218 -9.936 4.932 1.00 0.00 50 ASP A C 12
ATOM 18952 O O . ASP A 1 50 ? 10.338 -9.821 4.435 1.00 0.00 50 ASP A O 12
ATOM 18961 N N . GLU A 1 51 ? 8.236 -10.608 4.356 1.00 0.00 51 GLU A N 12
ATOM 18962 C CA . GLU A 1 51 ? 8.377 -11.291 3.072 1.00 0.00 51 GLU A CA 12
ATOM 18963 C C . GLU A 1 51 ? 7.105 -11.079 2.263 1.00 0.00 51 GLU A C 12
ATOM 18964 O O . GLU A 1 51 ? 6.703 -11.919 1.456 1.00 0.00 51 GLU A O 12
ATOM 18976 N N . ILE A 1 52 ? 6.476 -9.943 2.522 1.00 0.00 52 ILE A N 12
ATOM 18977 C CA . ILE A 1 52 ? 5.153 -9.631 2.007 1.00 0.00 52 ILE A CA 12
ATOM 18978 C C . ILE A 1 52 ? 5.141 -9.493 0.481 1.00 0.00 52 ILE A C 12
ATOM 18979 O O . ILE A 1 52 ? 6.127 -9.085 -0.136 1.00 0.00 52 ILE A O 12
ATOM 18995 N N . GLU A 1 53 ? 4.019 -9.867 -0.111 1.00 0.00 53 GLU A N 12
ATOM 18996 C CA . GLU A 1 53 ? 3.754 -9.602 -1.510 1.00 0.00 53 GLU A CA 12
ATOM 18997 C C . GLU A 1 53 ? 2.287 -9.195 -1.640 1.00 0.00 53 GLU A C 12
ATOM 18998 O O . GLU A 1 53 ? 1.401 -10.047 -1.653 1.00 0.00 53 GLU A O 12
ATOM 19010 N N . ILE A 1 54 ? 2.031 -7.895 -1.700 1.00 0.00 54 ILE A N 12
ATOM 19011 C CA . ILE A 1 54 ? 0.663 -7.389 -1.735 1.00 0.00 54 ILE A CA 12
ATOM 19012 C C . ILE A 1 54 ? 0.163 -7.316 -3.168 1.00 0.00 54 ILE A C 12
ATOM 19013 O O . ILE A 1 54 ? 0.819 -6.743 -4.038 1.00 0.00 54 ILE A O 12
ATOM 19029 N N . ASP A 1 55 ? -0.993 -7.901 -3.411 1.00 0.00 55 ASP A N 12
ATOM 19030 C CA . ASP A 1 55 ? -1.596 -7.865 -4.722 1.00 0.00 55 ASP A CA 12
ATOM 19031 C C . ASP A 1 55 ? -2.571 -6.693 -4.788 1.00 0.00 55 ASP A C 12
ATOM 19032 O O . ASP A 1 55 ? -3.716 -6.791 -4.332 1.00 0.00 55 ASP A O 12
ATOM 19041 N N . PHE A 1 56 ? -2.121 -5.575 -5.353 1.00 0.00 56 PHE A N 12
ATOM 19042 C CA . PHE A 1 56 ? -2.931 -4.357 -5.387 1.00 0.00 56 PHE A CA 12
ATOM 19043 C C . PHE A 1 56 ? -4.205 -4.572 -6.193 1.00 0.00 56 PHE A C 12
ATOM 19044 O O . PHE A 1 56 ? -5.176 -3.825 -6.070 1.00 0.00 56 PHE A O 12
ATOM 19061 N N . GLU A 1 57 ? -4.195 -5.614 -7.000 1.00 0.00 57 GLU A N 12
ATOM 19062 C CA . GLU A 1 57 ? -5.301 -5.917 -7.880 1.00 0.00 57 GLU A CA 12
ATOM 19063 C C . GLU A 1 57 ? -6.395 -6.712 -7.180 1.00 0.00 57 GLU A C 12
ATOM 19064 O O . GLU A 1 57 ? -7.504 -6.833 -7.699 1.00 0.00 57 GLU A O 12
ATOM 19076 N N . THR A 1 58 ? -6.097 -7.238 -6.006 1.00 0.00 58 THR A N 12
ATOM 19077 C CA . THR A 1 58 ? -7.056 -8.067 -5.297 1.00 0.00 58 THR A CA 12
ATOM 19078 C C . THR A 1 58 ? -7.656 -7.330 -4.112 1.00 0.00 58 THR A C 12
ATOM 19079 O O . THR A 1 58 ? -8.700 -7.724 -3.592 1.00 0.00 58 THR A O 12
ATOM 19090 N N . LEU A 1 59 ? -6.990 -6.261 -3.694 1.00 0.00 59 LEU A N 12
ATOM 19091 C CA . LEU A 1 59 ? -7.445 -5.466 -2.558 1.00 0.00 59 LEU A CA 12
ATOM 19092 C C . LEU A 1 59 ? -8.811 -4.863 -2.843 1.00 0.00 59 LEU A C 12
ATOM 19093 O O . LEU A 1 59 ? -9.094 -4.451 -3.969 1.00 0.00 59 LEU A O 12
ATOM 19109 N N . LYS A 1 60 ? -9.662 -4.832 -1.831 1.00 0.00 60 LYS A N 12
ATOM 19110 C CA . LYS A 1 60 ? -10.961 -4.202 -1.964 1.00 0.00 60 LYS A CA 12
ATOM 19111 C C . LYS A 1 60 ? -10.793 -2.676 -1.936 1.00 0.00 60 LYS A C 12
ATOM 19112 O O . LYS A 1 60 ? -9.905 -2.176 -1.241 1.00 0.00 60 LYS A O 12
ATOM 19131 N N . PRO A 1 61 ? -11.598 -1.928 -2.735 1.00 0.00 61 PRO A N 12
ATOM 19132 C CA . PRO A 1 61 ? -11.528 -0.464 -2.838 1.00 0.00 61 PRO A CA 12
ATOM 19133 C C . PRO A 1 61 ? -11.169 0.245 -1.534 1.00 0.00 61 PRO A C 12
ATOM 19134 O O . PRO A 1 61 ? -10.275 1.097 -1.510 1.00 0.00 61 PRO A O 12
ATOM 19145 N N . SER A 1 62 ? -11.857 -0.115 -0.456 1.00 0.00 62 SER A N 12
ATOM 19146 C CA . SER A 1 62 ? -11.666 0.544 0.830 1.00 0.00 62 SER A CA 12
ATOM 19147 C C . SER A 1 62 ? -10.229 0.411 1.327 1.00 0.00 62 SER A C 12
ATOM 19148 O O . SER A 1 62 ? -9.663 1.376 1.832 1.00 0.00 62 SER A O 12
ATOM 19156 N N . THR A 1 63 ? -9.630 -0.763 1.150 1.00 0.00 63 THR A N 12
ATOM 19157 C CA . THR A 1 63 ? -8.249 -0.984 1.567 1.00 0.00 63 THR A CA 12
ATOM 19158 C C . THR A 1 63 ? -7.339 -0.053 0.799 1.00 0.00 63 THR A C 12
ATOM 19159 O O . THR A 1 63 ? -6.587 0.709 1.390 1.00 0.00 63 THR A O 12
ATOM 19170 N N . LEU A 1 64 ? -7.469 -0.081 -0.522 1.00 0.00 64 LEU A N 12
ATOM 19171 C CA . LEU A 1 64 ? -6.641 0.731 -1.405 1.00 0.00 64 LEU A CA 12
ATOM 19172 C C . LEU A 1 64 ? -6.735 2.204 -1.032 1.00 0.00 64 LEU A C 12
ATOM 19173 O O . LEU A 1 64 ? -5.737 2.913 -0.996 1.00 0.00 64 LEU A O 12
ATOM 19189 N N . ARG A 1 65 ? -7.938 2.650 -0.726 1.00 0.00 65 ARG A N 12
ATOM 19190 C CA . ARG A 1 65 ? -8.156 4.043 -0.372 1.00 0.00 65 ARG A CA 12
ATOM 19191 C C . ARG A 1 65 ? -7.679 4.339 1.059 1.00 0.00 65 ARG A C 12
ATOM 19192 O O . ARG A 1 65 ? -7.371 5.488 1.388 1.00 0.00 65 ARG A O 12
ATOM 19213 N N . GLU A 1 66 ? -7.597 3.308 1.903 1.00 0.00 66 GLU A N 12
ATOM 19214 C CA . GLU A 1 66 ? -7.042 3.466 3.244 1.00 0.00 66 GLU A CA 12
ATOM 19215 C C . GLU A 1 66 ? -5.529 3.570 3.145 1.00 0.00 66 GLU A C 12
ATOM 19216 O O . GLU A 1 66 ? -4.904 4.413 3.790 1.00 0.00 66 GLU A O 12
ATOM 19228 N N . LEU A 1 67 ? -4.962 2.701 2.311 1.00 0.00 67 LEU A N 12
ATOM 19229 C CA . LEU A 1 67 ? -3.532 2.678 2.048 1.00 0.00 67 LEU A CA 12
ATOM 19230 C C . LEU A 1 67 ? -3.057 4.066 1.603 1.00 0.00 67 LEU A C 12
ATOM 19231 O O . LEU A 1 67 ? -2.014 4.560 2.041 1.00 0.00 67 LEU A O 12
ATOM 19247 N N . GLU A 1 68 ? -3.860 4.689 0.735 1.00 0.00 68 GLU A N 12
ATOM 19248 C CA . GLU A 1 68 ? -3.547 5.987 0.151 1.00 0.00 68 GLU A CA 12
ATOM 19249 C C . GLU A 1 68 ? -3.475 7.099 1.198 1.00 0.00 68 GLU A C 12
ATOM 19250 O O . GLU A 1 68 ? -2.421 7.711 1.394 1.00 0.00 68 GLU A O 12
ATOM 19262 N N . ARG A 1 69 ? -4.614 7.360 1.859 1.00 0.00 69 ARG A N 12
ATOM 19263 C CA . ARG A 1 69 ? -4.708 8.397 2.902 1.00 0.00 69 ARG A CA 12
ATOM 19264 C C . ARG A 1 69 ? -3.625 8.206 3.938 1.00 0.00 69 ARG A C 12
ATOM 19265 O O . ARG A 1 69 ? -3.168 9.158 4.574 1.00 0.00 69 ARG A O 12
ATOM 19286 N N . TYR A 1 70 ? -3.192 6.978 4.069 1.00 0.00 70 TYR A N 12
ATOM 19287 C CA . TYR A 1 70 ? -2.179 6.650 5.032 1.00 0.00 70 TYR A CA 12
ATOM 19288 C C . TYR A 1 70 ? -0.810 7.148 4.578 1.00 0.00 70 TYR A C 12
ATOM 19289 O O . TYR A 1 70 ? -0.170 7.931 5.272 1.00 0.00 70 TYR A O 12
ATOM 19307 N N . VAL A 1 71 ? -0.350 6.692 3.424 1.00 0.00 71 VAL A N 12
ATOM 19308 C CA . VAL A 1 71 ? 0.995 7.025 2.985 1.00 0.00 71 VAL A CA 12
ATOM 19309 C C . VAL A 1 71 ? 1.121 8.493 2.699 1.00 0.00 71 VAL A C 12
ATOM 19310 O O . VAL A 1 71 ? 2.147 9.089 2.983 1.00 0.00 71 VAL A O 12
ATOM 19323 N N . THR A 1 72 ? 0.072 9.086 2.168 1.00 0.00 72 THR A N 12
ATOM 19324 C CA . THR A 1 72 ? 0.093 10.499 1.909 1.00 0.00 72 THR A CA 12
ATOM 19325 C C . THR A 1 72 ? 0.242 11.250 3.237 1.00 0.00 72 THR A C 12
ATOM 19326 O O . THR A 1 72 ? 0.811 12.326 3.285 1.00 0.00 72 THR A O 12
ATOM 19337 N N . SER A 1 73 ? -0.203 10.635 4.335 1.00 0.00 73 SER A N 12
ATOM 19338 C CA . SER A 1 73 ? -0.077 11.258 5.641 1.00 0.00 73 SER A CA 12
ATOM 19339 C C . SER A 1 73 ? 1.381 11.202 6.100 1.00 0.00 73 SER A C 12
ATOM 19340 O O . SER A 1 73 ? 1.841 12.046 6.866 1.00 0.00 73 SER A O 12
ATOM 19348 N N . CYS A 1 74 ? 2.101 10.203 5.602 1.00 0.00 74 CYS A N 12
ATOM 19349 C CA . CYS A 1 74 ? 3.499 10.001 5.951 1.00 0.00 74 CYS A CA 12
ATOM 19350 C C . CYS A 1 74 ? 4.411 10.771 5.002 1.00 0.00 74 CYS A C 12
ATOM 19351 O O . CYS A 1 74 ? 5.405 11.369 5.415 1.00 0.00 74 CYS A O 12
ATOM 19359 N N . LEU A 1 75 ? 4.050 10.742 3.731 1.00 0.00 75 LEU A N 12
ATOM 19360 C CA . LEU A 1 75 ? 4.845 11.353 2.671 1.00 0.00 75 LEU A CA 12
ATOM 19361 C C . LEU A 1 75 ? 4.689 12.871 2.626 1.00 0.00 75 LEU A C 12
ATOM 19362 O O . LEU A 1 75 ? 5.682 13.580 2.509 1.00 0.00 75 LEU A O 12
ATOM 19378 N N . ARG A 1 76 ? 3.453 13.378 2.716 1.00 0.00 76 ARG A N 12
ATOM 19379 C CA . ARG A 1 76 ? 3.236 14.825 2.728 1.00 0.00 76 ARG A CA 12
ATOM 19380 C C . ARG A 1 76 ? 4.010 15.445 3.885 1.00 0.00 76 ARG A C 12
ATOM 19381 O O . ARG A 1 76 ? 4.385 16.619 3.853 1.00 0.00 76 ARG A O 12
ATOM 19402 N N . LYS A 1 77 ? 4.217 14.633 4.914 1.00 0.00 77 LYS A N 12
ATOM 19403 C CA . LYS A 1 77 ? 5.155 14.966 5.998 1.00 0.00 77 LYS A CA 12
ATOM 19404 C C . LYS A 1 77 ? 6.617 14.978 5.492 1.00 0.00 77 LYS A C 12
ATOM 19405 O O . LYS A 1 77 ? 7.066 15.971 4.914 1.00 0.00 77 LYS A O 12
ATOM 19424 N N . LYS A 1 78 ? 7.369 13.888 5.710 1.00 0.00 78 LYS A N 12
ATOM 19425 C CA . LYS A 1 78 ? 8.752 13.807 5.248 1.00 0.00 78 LYS A CA 12
ATOM 19426 C C . LYS A 1 78 ? 8.836 13.386 3.784 1.00 0.00 78 LYS A C 12
ATOM 19427 O O . LYS A 1 78 ? 8.226 12.390 3.389 1.00 0.00 78 LYS A O 12
ATOM 19446 N N . ARG A 1 79 ? 9.633 14.127 3.009 1.00 0.00 79 ARG A N 12
ATOM 19447 C CA . ARG A 1 79 ? 9.859 13.831 1.596 1.00 0.00 79 ARG A CA 12
ATOM 19448 C C . ARG A 1 79 ? 8.533 13.742 0.850 1.00 0.00 79 ARG A C 12
ATOM 19449 O O . ARG A 1 79 ? 8.118 12.673 0.402 1.00 0.00 79 ARG A O 12
ATOM 19470 N N . LYS A 1 80 ? 7.873 14.881 0.747 1.00 0.00 80 LYS A N 12
ATOM 19471 C CA . LYS A 1 80 ? 6.576 14.960 0.089 1.00 0.00 80 LYS A CA 12
ATOM 19472 C C . LYS A 1 80 ? 6.717 14.880 -1.430 1.00 0.00 80 LYS A C 12
ATOM 19473 O O . LYS A 1 80 ? 7.209 15.805 -2.079 1.00 0.00 80 LYS A O 12
ATOM 19492 N N . PRO A 1 81 ? 6.293 13.753 -2.015 1.00 0.00 81 PRO A N 12
ATOM 19493 C CA . PRO A 1 81 ? 6.365 13.529 -3.455 1.00 0.00 81 PRO A CA 12
ATOM 19494 C C . PRO A 1 81 ? 5.199 14.184 -4.192 1.00 0.00 81 PRO A C 12
ATOM 19495 O O . PRO A 1 81 ? 4.368 13.509 -4.804 1.00 0.00 81 PRO A O 12
ATOM 19506 N N . GLN A 1 82 ? 5.145 15.505 -4.123 1.00 0.00 82 GLN A N 12
ATOM 19507 C CA . GLN A 1 82 ? 4.068 16.264 -4.737 1.00 0.00 82 GLN A CA 12
ATOM 19508 C C . GLN A 1 82 ? 4.346 16.465 -6.225 1.00 0.00 82 GLN A C 12
ATOM 19509 O O . GLN A 1 82 ? 4.756 17.543 -6.655 1.00 0.00 82 GLN A O 12
ATOM 19523 N N . ALA A 1 83 ? 4.137 15.411 -7.002 1.00 0.00 83 ALA A N 12
ATOM 19524 C CA . ALA A 1 83 ? 4.384 15.453 -8.435 1.00 0.00 83 ALA A CA 12
ATOM 19525 C C . ALA A 1 83 ? 3.245 14.786 -9.197 1.00 0.00 83 ALA A C 12
ATOM 19526 O O . ALA A 1 83 ? 3.295 13.556 -9.408 1.00 0.00 83 ALA A O 12
ATOM 19534 N N . LYS B 2 1 ? 0.271 -7.232 -10.244 1.00 0.00 201 LYS B N 12
ATOM 19535 C CA . LYS B 2 1 ? 0.968 -5.929 -10.310 1.00 0.00 201 LYS B CA 12
ATOM 19536 C C . LYS B 2 1 ? 1.440 -5.534 -8.923 1.00 0.00 201 LYS B C 12
ATOM 19537 O O . LYS B 2 1 ? 0.730 -5.774 -7.944 1.00 0.00 201 LYS B O 12
ATOM 19558 N N . TRP B 2 2 ? 2.633 -4.937 -8.846 1.00 0.00 202 TRP B N 12
ATOM 19559 C CA . TRP B 2 2 ? 3.255 -4.601 -7.568 1.00 0.00 202 TRP B CA 12
ATOM 19560 C C . TRP B 2 2 ? 3.642 -5.895 -6.857 1.00 0.00 202 TRP B C 12
ATOM 19561 O O . TRP B 2 2 ? 3.377 -6.094 -5.672 1.00 0.00 202 TRP B O 12
ATOM 19582 N N . THR B 2 3 ? 4.266 -6.782 -7.619 1.00 0.00 203 THR B N 12
ATOM 19583 C CA . THR B 2 3 ? 4.617 -8.107 -7.139 1.00 0.00 203 THR B CA 12
ATOM 19584 C C . THR B 2 3 ? 5.832 -8.066 -6.206 1.00 0.00 203 THR B C 12
ATOM 19585 O O . THR B 2 3 ? 6.270 -6.987 -5.794 1.00 0.00 203 THR B O 12
ATOM 19596 N N . LEU B 2 4 ? 6.373 -9.243 -5.886 1.00 0.00 204 LEU B N 12
ATOM 19597 C CA . LEU B 2 4 ? 7.479 -9.363 -4.938 1.00 0.00 204 LEU B CA 12
ATOM 19598 C C . LEU B 2 4 ? 8.650 -8.462 -5.313 1.00 0.00 204 LEU B C 12
ATOM 19599 O O . LEU B 2 4 ? 9.266 -7.856 -4.440 1.00 0.00 204 LEU 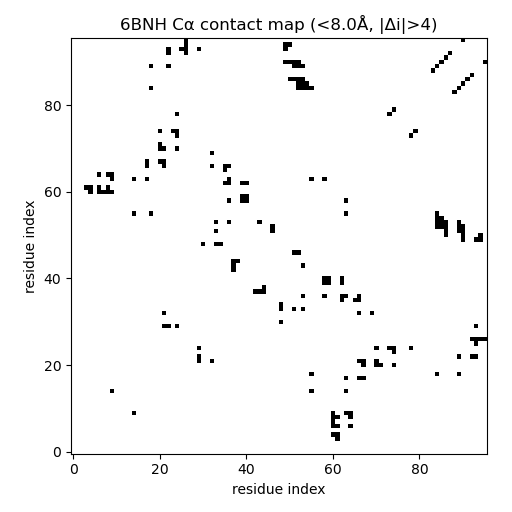B O 12
ATOM 19615 N N . GLU B 2 5 ? 8.951 -8.360 -6.603 1.00 0.00 205 GLU B N 12
ATOM 19616 C CA . GLU B 2 5 ? 10.030 -7.495 -7.054 1.00 0.00 205 GLU B CA 12
ATOM 19617 C C . GLU B 2 5 ? 9.812 -6.061 -6.570 1.00 0.00 205 GLU B C 12
ATOM 19618 O O . GLU B 2 5 ? 10.634 -5.518 -5.839 1.00 0.00 205 GLU B O 12
ATOM 19630 N N . ARG B 2 6 ? 8.679 -5.480 -6.927 1.00 0.00 206 ARG B N 12
ATOM 19631 C CA . ARG B 2 6 ? 8.381 -4.104 -6.560 1.00 0.00 206 ARG B CA 12
ATOM 19632 C C . ARG B 2 6 ? 8.338 -3.935 -5.047 1.00 0.00 206 ARG B C 12
ATOM 19633 O O . ARG B 2 6 ? 9.193 -3.266 -4.459 1.00 0.00 206 ARG B O 12
ATOM 19654 N N . LEU B 2 7 ? 7.360 -4.573 -4.424 1.00 0.00 207 LEU B N 12
ATOM 19655 C CA . LEU B 2 7 ? 7.115 -4.392 -3.004 1.00 0.00 207 LEU B CA 12
ATOM 19656 C C . LEU B 2 7 ? 8.253 -4.936 -2.158 1.00 0.00 207 LEU B C 12
ATOM 19657 O O . LEU B 2 7 ? 8.944 -4.177 -1.489 1.00 0.00 207 LEU B O 12
ATOM 19673 N N . LYS B 2 8 ? 8.456 -6.242 -2.212 1.00 0.00 208 LYS B N 12
ATOM 19674 C CA . LYS B 2 8 ? 9.365 -6.914 -1.293 1.00 0.00 208 LYS B CA 12
ATOM 19675 C C . LYS B 2 8 ? 10.799 -6.393 -1.420 1.00 0.00 208 LYS B C 12
ATOM 19676 O O . LYS B 2 8 ? 11.492 -6.232 -0.412 1.00 0.00 208 LYS B O 12
ATOM 19695 N N . ARG B 2 9 ? 11.241 -6.099 -2.644 1.00 0.00 209 ARG B N 12
ATOM 19696 C CA . ARG B 2 9 ? 12.621 -5.674 -2.847 1.00 0.00 209 ARG B CA 12
ATOM 19697 C C . ARG B 2 9 ? 12.836 -4.254 -2.332 1.00 0.00 209 ARG B C 12
ATOM 19698 O O . ARG B 2 9 ? 13.893 -3.945 -1.790 1.00 0.00 209 ARG B O 12
ATOM 19719 N N . LYS B 2 10 ? 11.834 -3.390 -2.491 1.00 0.00 210 LYS B N 12
ATOM 19720 C CA . LYS B 2 10 ? 11.925 -2.028 -1.971 1.00 0.00 210 LYS B CA 12
ATOM 19721 C C . LYS B 2 10 ? 11.630 -1.998 -0.474 1.00 0.00 210 LYS B C 12
ATOM 19722 O O . LYS B 2 10 ? 12.191 -1.191 0.264 1.00 0.00 210 LYS B O 12
ATOM 19741 N N . TYR B 2 11 ? 10.753 -2.892 -0.041 1.00 0.00 211 TYR B N 12
ATOM 19742 C CA . TYR B 2 11 ? 10.373 -3.011 1.363 1.00 0.00 211 TYR B CA 12
ATOM 19743 C C . TYR B 2 11 ? 11.601 -3.284 2.223 1.00 0.00 211 TYR B C 12
ATOM 19744 O O . TYR B 2 11 ? 11.885 -2.556 3.176 1.00 0.00 211 TYR B O 12
ATOM 19762 N N . ARG B 2 12 ? 12.336 -4.327 1.863 1.00 0.00 212 ARG B N 12
ATOM 19763 C CA . ARG B 2 12 ? 13.493 -4.757 2.637 1.00 0.00 212 ARG B CA 12
ATOM 19764 C C . ARG B 2 12 ? 14.734 -3.936 2.293 1.00 0.00 212 ARG B C 12
ATOM 19765 O O . ARG B 2 12 ? 15.824 -4.207 2.799 1.00 0.00 212 ARG B O 12
ATOM 19786 N N . ASN B 2 13 ? 14.573 -2.943 1.430 1.00 0.00 213 ASN B N 12
ATOM 19787 C CA . ASN B 2 13 ? 15.687 -2.094 1.033 1.00 0.00 213 ASN B CA 12
ATOM 19788 C C . ASN B 2 13 ? 15.675 -0.805 1.840 1.00 0.00 213 ASN B C 12
ATOM 19789 O O . ASN B 2 13 ? 16.385 -0.737 2.862 1.00 0.00 213 ASN B O 12
ATOM 19801 N N . SER A 1 1 ? -19.012 5.781 8.854 1.00 0.00 1 SER A N 13
ATOM 19802 C CA . SER A 1 1 ? -18.193 4.643 8.384 1.00 0.00 1 SER A CA 13
ATOM 19803 C C . SER A 1 1 ? -18.525 4.267 6.936 1.00 0.00 1 SER A C 13
ATOM 19804 O O . SER A 1 1 ? -18.109 3.212 6.456 1.00 0.00 1 SER A O 13
ATOM 19814 N N . GLU A 1 2 ? -19.271 5.121 6.238 1.00 0.00 2 GLU A N 13
ATOM 19815 C CA . GLU A 1 2 ? -19.647 4.834 4.851 1.00 0.00 2 GLU A CA 13
ATOM 19816 C C . GLU A 1 2 ? -18.637 5.386 3.845 1.00 0.00 2 GLU A C 13
ATOM 19817 O O . GLU A 1 2 ? -18.741 5.119 2.650 1.00 0.00 2 GLU A O 13
ATOM 19829 N N . GLU A 1 3 ? -17.645 6.129 4.318 1.00 0.00 3 GLU A N 13
ATOM 19830 C CA . GLU A 1 3 ? -16.711 6.791 3.423 1.00 0.00 3 GLU A CA 13
ATOM 19831 C C . GLU A 1 3 ? -15.732 5.804 2.806 1.00 0.00 3 GLU A C 13
ATOM 19832 O O . GLU A 1 3 ? -14.986 6.152 1.893 1.00 0.00 3 GLU A O 13
ATOM 19844 N N . GLU A 1 4 ? -15.733 4.580 3.304 1.00 0.00 4 GLU A N 13
ATOM 19845 C CA . GLU A 1 4 ? -14.830 3.562 2.791 1.00 0.00 4 GLU A CA 13
ATOM 19846 C C . GLU A 1 4 ? -15.521 2.652 1.777 1.00 0.00 4 GLU A C 13
ATOM 19847 O O . GLU A 1 4 ? -14.925 2.285 0.768 1.00 0.00 4 GLU A O 13
ATOM 19859 N N . ASP A 1 5 ? -16.778 2.304 2.025 1.00 0.00 5 ASP A N 13
ATOM 19860 C CA . ASP A 1 5 ? -17.501 1.418 1.115 1.00 0.00 5 ASP A CA 13
ATOM 19861 C C . ASP A 1 5 ? -18.112 2.206 -0.027 1.00 0.00 5 ASP A C 13
ATOM 19862 O O . ASP A 1 5 ? -18.408 1.652 -1.087 1.00 0.00 5 ASP A O 13
ATOM 19871 N N . LYS A 1 6 ? -18.309 3.495 0.192 1.00 0.00 6 LYS A N 13
ATOM 19872 C CA . LYS A 1 6 ? -18.831 4.362 -0.844 1.00 0.00 6 LYS A CA 13
ATOM 19873 C C . LYS A 1 6 ? -17.673 5.044 -1.564 1.00 0.00 6 LYS A C 13
ATOM 19874 O O . LYS A 1 6 ? -17.863 5.784 -2.530 1.00 0.00 6 LYS A O 13
ATOM 19893 N N . CYS A 1 7 ? -16.468 4.776 -1.085 1.00 0.00 7 CYS A N 13
ATOM 19894 C CA . CYS A 1 7 ? -15.267 5.369 -1.654 1.00 0.00 7 CYS A CA 13
ATOM 19895 C C . CYS A 1 7 ? -15.037 4.836 -3.062 1.00 0.00 7 CYS A C 13
ATOM 19896 O O . CYS A 1 7 ? -15.162 3.635 -3.319 1.00 0.00 7 CYS A O 13
ATOM 19904 N N . LYS A 1 8 ? -14.717 5.750 -3.965 1.00 0.00 8 LYS A N 13
ATOM 19905 C CA . LYS A 1 8 ? -14.525 5.431 -5.368 1.00 0.00 8 LYS A CA 13
ATOM 19906 C C . LYS A 1 8 ? -13.336 4.490 -5.577 1.00 0.00 8 LYS A C 13
ATOM 19907 O O . LYS A 1 8 ? -12.375 4.495 -4.805 1.00 0.00 8 LYS A O 13
ATOM 19926 N N . PRO A 1 9 ? -13.389 3.678 -6.644 1.00 0.00 9 PRO A N 13
ATOM 19927 C CA . PRO A 1 9 ? -12.373 2.660 -6.926 1.00 0.00 9 PRO A CA 13
ATOM 19928 C C . PRO A 1 9 ? -11.049 3.270 -7.353 1.00 0.00 9 PRO A C 13
ATOM 19929 O O . PRO A 1 9 ? -11.011 4.295 -8.035 1.00 0.00 9 PRO A O 13
ATOM 19940 N N . MET A 1 10 ? -9.968 2.645 -6.926 1.00 0.00 10 MET A N 13
ATOM 19941 C CA . MET A 1 10 ? -8.634 3.104 -7.253 1.00 0.00 10 MET A CA 13
ATOM 19942 C C . MET A 1 10 ? -8.239 2.614 -8.651 1.00 0.00 10 MET A C 13
ATOM 19943 O O . MET A 1 10 ? -8.163 1.409 -8.891 1.00 0.00 10 MET A O 13
ATOM 19957 N N . SER A 1 11 ? -8.010 3.549 -9.568 1.00 0.00 11 SER A N 13
ATOM 19958 C CA . SER A 1 11 ? -7.734 3.212 -10.974 1.00 0.00 11 SER A CA 13
ATOM 19959 C C . SER A 1 11 ? -6.320 2.644 -11.150 1.00 0.00 11 SER A C 13
ATOM 19960 O O . SER A 1 11 ? -5.540 2.652 -10.209 1.00 0.00 11 SER A O 13
ATOM 19968 N N . TYR A 1 12 ? -5.987 2.170 -12.357 1.00 0.00 12 TYR A N 13
ATOM 19969 C CA . TYR A 1 12 ? -4.704 1.490 -12.595 1.00 0.00 12 TYR A CA 13
ATOM 19970 C C . TYR A 1 12 ? -3.504 2.373 -12.259 1.00 0.00 12 TYR A C 13
ATOM 19971 O O . TYR A 1 12 ? -2.663 1.998 -11.439 1.00 0.00 12 TYR A O 13
ATOM 19989 N N . GLU A 1 13 ? -3.428 3.546 -12.870 1.00 0.00 13 GLU A N 13
ATOM 19990 C CA . GLU A 1 13 ? -2.252 4.395 -12.729 1.00 0.00 13 GLU A CA 13
ATOM 19991 C C . GLU A 1 13 ? -2.221 4.982 -11.335 1.00 0.00 13 GLU A C 13
ATOM 19992 O O . GLU A 1 13 ? -1.207 5.505 -10.872 1.00 0.00 13 GLU A O 13
ATOM 20004 N N . GLU A 1 14 ? -3.346 4.853 -10.670 1.00 0.00 14 GLU A N 13
ATOM 20005 C CA . GLU A 1 14 ? -3.533 5.352 -9.347 1.00 0.00 14 GLU A CA 13
ATOM 20006 C C . GLU A 1 14 ? -3.116 4.273 -8.345 1.00 0.00 14 GLU A C 13
ATOM 20007 O O . GLU A 1 14 ? -2.426 4.551 -7.367 1.00 0.00 14 GLU A O 13
ATOM 20019 N N . LYS A 1 15 ? -3.539 3.038 -8.621 1.00 0.00 15 LYS A N 13
ATOM 20020 C CA . LYS A 1 15 ? -3.054 1.858 -7.936 1.00 0.00 15 LYS A CA 13
ATOM 20021 C C . LYS A 1 15 ? -1.539 1.744 -8.015 1.00 0.00 15 LYS A C 13
ATOM 20022 O O . LYS A 1 15 ? -0.874 1.580 -6.994 1.00 0.00 15 LYS A O 13
ATOM 20041 N N . ARG A 1 16 ? -0.995 1.814 -9.230 1.00 0.00 16 ARG A N 13
ATOM 20042 C CA . ARG A 1 16 ? 0.450 1.729 -9.411 1.00 0.00 16 ARG A CA 13
ATOM 20043 C C . ARG A 1 16 ? 1.148 2.845 -8.664 1.00 0.00 16 ARG A C 13
ATOM 20044 O O . ARG A 1 16 ? 2.159 2.612 -8.008 1.00 0.00 16 ARG A O 13
ATOM 20065 N N . GLN A 1 17 ? 0.606 4.057 -8.742 1.00 0.00 17 GLN A N 13
ATOM 20066 C CA . GLN A 1 17 ? 1.224 5.163 -8.047 1.00 0.00 17 GLN A CA 13
ATOM 20067 C C . GLN A 1 17 ? 1.134 4.931 -6.548 1.00 0.00 17 GLN A C 13
ATOM 20068 O O . GLN A 1 17 ? 2.068 5.224 -5.826 1.00 0.00 17 GLN A O 13
ATOM 20082 N N . LEU A 1 18 ? 0.035 4.325 -6.114 1.00 0.00 18 LEU A N 13
ATOM 20083 C CA . LEU A 1 18 ? -0.193 3.994 -4.721 1.00 0.00 18 LEU A CA 13
ATOM 20084 C C . LEU A 1 18 ? 0.831 2.987 -4.240 1.00 0.00 18 LEU A C 13
ATOM 20085 O O . LEU A 1 18 ? 1.371 3.107 -3.142 1.00 0.00 18 LEU A O 13
ATOM 20101 N N . SER A 1 19 ? 1.098 2.002 -5.083 1.00 0.00 19 SER A N 13
ATOM 20102 C CA . SER A 1 19 ? 2.120 1.012 -4.807 1.00 0.00 19 SER A CA 13
ATOM 20103 C C . SER A 1 19 ? 3.469 1.705 -4.638 1.00 0.00 19 SER A C 13
ATOM 20104 O O . SER A 1 19 ? 4.321 1.282 -3.854 1.00 0.00 19 SER A O 13
ATOM 20112 N N . LEU A 1 20 ? 3.630 2.789 -5.382 1.00 0.00 20 LEU A N 13
ATOM 20113 C CA . LEU A 1 20 ? 4.851 3.581 -5.359 1.00 0.00 20 LEU A CA 13
ATOM 20114 C C . LEU A 1 20 ? 4.899 4.530 -4.148 1.00 0.00 20 LEU A C 13
ATOM 20115 O O . LEU A 1 20 ? 5.931 4.630 -3.490 1.00 0.00 20 LEU A O 13
ATOM 20131 N N . ASP A 1 21 ? 3.800 5.241 -3.859 1.00 0.00 21 ASP A N 13
ATOM 20132 C CA . ASP A 1 21 ? 3.716 6.059 -2.659 1.00 0.00 21 ASP A CA 13
ATOM 20133 C C . ASP A 1 21 ? 4.008 5.211 -1.426 1.00 0.00 21 ASP A C 13
ATOM 20134 O O . ASP A 1 21 ? 4.733 5.624 -0.515 1.00 0.00 21 ASP A O 13
ATOM 20143 N N . ILE A 1 22 ? 3.462 4.009 -1.429 1.00 0.00 22 ILE A N 13
ATOM 20144 C CA . ILE A 1 22 ? 3.690 3.049 -0.363 1.00 0.00 22 ILE A CA 13
ATOM 20145 C C . ILE A 1 22 ? 5.163 2.654 -0.262 1.00 0.00 22 ILE A C 13
ATOM 20146 O O . ILE A 1 22 ? 5.737 2.645 0.822 1.00 0.00 22 ILE A O 13
ATOM 20162 N N . ASN A 1 23 ? 5.772 2.339 -1.391 1.00 0.00 23 ASN A N 13
ATOM 20163 C CA . ASN A 1 23 ? 7.155 1.873 -1.401 1.00 0.00 23 ASN A CA 13
ATOM 20164 C C . ASN A 1 23 ? 8.130 3.010 -1.091 1.00 0.00 23 ASN A C 13
ATOM 20165 O O . ASN A 1 23 ? 9.309 2.769 -0.822 1.00 0.00 23 ASN A O 13
ATOM 20176 N N . LYS A 1 24 ? 7.640 4.246 -1.135 1.00 0.00 24 LYS A N 13
ATOM 20177 C CA . LYS A 1 24 ? 8.430 5.392 -0.704 1.00 0.00 24 LYS A CA 13
ATOM 20178 C C . LYS A 1 24 ? 8.677 5.333 0.794 1.00 0.00 24 LYS A C 13
ATOM 20179 O O . LYS A 1 24 ? 9.747 5.715 1.271 1.00 0.00 24 LYS A O 13
ATOM 20198 N N . LEU A 1 25 ? 7.672 4.858 1.525 1.00 0.00 25 LEU A N 13
ATOM 20199 C CA . LEU A 1 25 ? 7.743 4.765 2.975 1.00 0.00 25 LEU A CA 13
ATOM 20200 C C . LEU A 1 25 ? 8.962 3.973 3.427 1.00 0.00 25 LEU A C 13
ATOM 20201 O O . LEU A 1 25 ? 9.414 3.053 2.742 1.00 0.00 25 LEU A O 13
ATOM 20217 N N . PRO A 1 26 ? 9.522 4.344 4.581 1.00 0.00 26 PRO A N 13
ATOM 20218 C CA . PRO A 1 26 ? 10.538 3.535 5.245 1.00 0.00 26 PRO A CA 13
ATOM 20219 C C . PRO A 1 26 ? 9.992 2.150 5.598 1.00 0.00 26 PRO A C 13
ATOM 20220 O O . PRO A 1 26 ? 8.774 1.984 5.735 1.00 0.00 26 PRO A O 13
ATOM 20231 N N . GLY A 1 27 ? 10.882 1.172 5.748 1.00 0.00 27 GLY A N 13
ATOM 20232 C CA . GLY A 1 27 ? 10.473 -0.216 5.944 1.00 0.00 27 GLY A CA 13
ATOM 20233 C C . GLY A 1 27 ? 9.390 -0.394 6.992 1.00 0.00 27 GLY A C 13
ATOM 20234 O O . GLY A 1 27 ? 8.402 -1.093 6.758 1.00 0.00 27 GLY A O 13
ATOM 20238 N N . GLU A 1 28 ? 9.570 0.256 8.139 1.00 0.00 28 GLU A N 13
ATOM 20239 C CA . GLU A 1 28 ? 8.607 0.195 9.237 1.00 0.00 28 GLU A CA 13
ATOM 20240 C C . GLU A 1 28 ? 7.208 0.606 8.777 1.00 0.00 28 GLU A C 13
ATOM 20241 O O . GLU A 1 28 ? 6.206 0.044 9.219 1.00 0.00 28 GLU A O 13
ATOM 20253 N N . LYS A 1 29 ? 7.146 1.569 7.870 1.00 0.00 29 LYS A N 13
ATOM 20254 C CA . LYS A 1 29 ? 5.880 2.160 7.474 1.00 0.00 29 LYS A CA 13
ATOM 20255 C C . LYS A 1 29 ? 5.121 1.295 6.477 1.00 0.00 29 LYS A C 13
ATOM 20256 O O . LYS A 1 29 ? 3.896 1.356 6.411 1.00 0.00 29 LYS A O 13
ATOM 20275 N N . LEU A 1 30 ? 5.818 0.473 5.708 1.00 0.00 30 LEU A N 13
ATOM 20276 C CA . LEU A 1 30 ? 5.111 -0.488 4.870 1.00 0.00 30 LEU A CA 13
ATOM 20277 C C . LEU A 1 30 ? 4.505 -1.572 5.754 1.00 0.00 30 LEU A C 13
ATOM 20278 O O . LEU A 1 30 ? 3.590 -2.283 5.342 1.00 0.00 30 LEU A O 13
ATOM 20294 N N . GLY A 1 31 ? 4.995 -1.659 6.989 1.00 0.00 31 GLY A N 13
ATOM 20295 C CA . GLY A 1 31 ? 4.436 -2.587 7.955 1.00 0.00 31 GLY A CA 13
ATOM 20296 C C . GLY A 1 31 ? 3.020 -2.211 8.343 1.00 0.00 31 GLY A C 13
ATOM 20297 O O . GLY A 1 31 ? 2.282 -3.015 8.909 1.00 0.00 31 GLY A O 13
ATOM 20301 N N . ARG A 1 32 ? 2.651 -0.979 8.040 1.00 0.00 32 ARG A N 13
ATOM 20302 C CA . ARG A 1 32 ? 1.292 -0.504 8.253 1.00 0.00 32 ARG A CA 13
ATOM 20303 C C . ARG A 1 32 ? 0.374 -0.922 7.106 1.00 0.00 32 ARG A C 13
ATOM 20304 O O . ARG A 1 32 ? -0.691 -1.484 7.338 1.00 0.00 32 ARG A O 13
ATOM 20325 N N . VAL A 1 33 ? 0.777 -0.637 5.868 1.00 0.00 33 VAL A N 13
ATOM 20326 C CA . VAL A 1 33 ? -0.036 -0.987 4.704 1.00 0.00 33 VAL A CA 13
ATOM 20327 C C . VAL A 1 33 ? -0.220 -2.486 4.584 1.00 0.00 33 VAL A C 13
ATOM 20328 O O . VAL A 1 33 ? -1.317 -2.940 4.274 1.00 0.00 33 VAL A O 13
ATOM 20341 N N . VAL 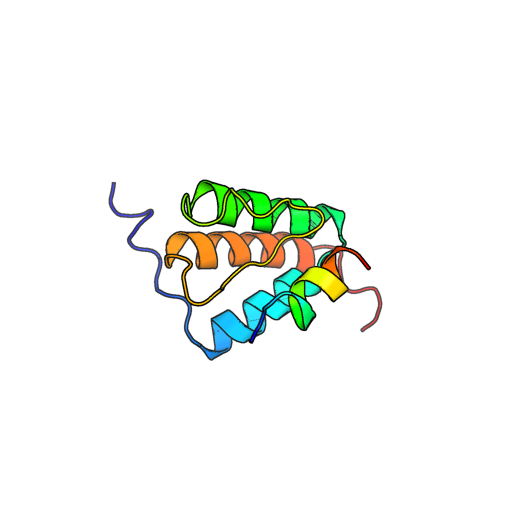A 1 34 ? 0.831 -3.260 4.841 1.00 0.00 34 VAL A N 13
ATOM 20342 C CA . VAL A 1 34 ? 0.685 -4.702 4.855 1.00 0.00 34 VAL A CA 13
ATOM 20343 C C . VAL A 1 34 ? -0.321 -5.094 5.932 1.00 0.00 34 VAL A C 13
ATOM 20344 O O . VAL A 1 34 ? -1.169 -5.940 5.711 1.00 0.00 34 VAL A O 13
ATOM 20357 N N . HIS A 1 35 ? -0.253 -4.413 7.070 1.00 0.00 35 HIS A N 13
ATOM 20358 C CA . HIS A 1 35 ? -1.161 -4.661 8.179 1.00 0.00 35 HIS A CA 13
ATOM 20359 C C . HIS A 1 35 ? -2.592 -4.289 7.798 1.00 0.00 35 HIS A C 13
ATOM 20360 O O . HIS A 1 35 ? -3.534 -5.006 8.129 1.00 0.00 35 HIS A O 13
ATOM 20375 N N . ILE A 1 36 ? -2.753 -3.164 7.107 1.00 0.00 36 ILE A N 13
ATOM 20376 C CA . ILE A 1 36 ? -4.059 -2.775 6.602 1.00 0.00 36 ILE A CA 13
ATOM 20377 C C . ILE A 1 36 ? -4.558 -3.807 5.600 1.00 0.00 36 ILE A C 13
ATOM 20378 O O . ILE A 1 36 ? -5.594 -4.424 5.805 1.00 0.00 36 ILE A O 13
ATOM 20394 N N . ILE A 1 37 ? -3.800 -3.998 4.529 1.00 0.00 37 ILE A N 13
ATOM 20395 C CA . ILE A 1 37 ? -4.158 -4.965 3.500 1.00 0.00 37 ILE A CA 13
ATOM 20396 C C . ILE A 1 37 ? -4.455 -6.347 4.092 1.00 0.00 37 ILE A C 13
ATOM 20397 O O . ILE A 1 37 ? -5.520 -6.888 3.866 1.00 0.00 37 ILE A O 13
ATOM 20413 N N . GLN A 1 38 ? -3.518 -6.902 4.858 1.00 0.00 38 GLN A N 13
ATOM 20414 C CA . GLN A 1 38 ? -3.664 -8.256 5.409 1.00 0.00 38 GLN A CA 13
ATOM 20415 C C . GLN A 1 38 ? -4.936 -8.400 6.245 1.00 0.00 38 GLN A C 13
ATOM 20416 O O . GLN A 1 38 ? -5.606 -9.431 6.197 1.00 0.00 38 GLN A O 13
ATOM 20430 N N . SER A 1 39 ? -5.260 -7.372 7.018 1.00 0.00 39 SER A N 13
ATOM 20431 C CA . SER A 1 39 ? -6.433 -7.397 7.865 1.00 0.00 39 SER A CA 13
ATOM 20432 C C . SER A 1 39 ? -7.710 -7.228 7.043 1.00 0.00 39 SER A C 13
ATOM 20433 O O . SER A 1 39 ? -8.729 -7.871 7.310 1.00 0.00 39 SER A O 13
ATOM 20441 N N . ARG A 1 40 ? -7.643 -6.354 6.048 1.00 0.00 40 ARG A N 13
ATOM 20442 C CA . ARG A 1 40 ? -8.779 -6.074 5.178 1.00 0.00 40 ARG A CA 13
ATOM 20443 C C . ARG A 1 40 ? -8.961 -7.193 4.156 1.00 0.00 40 ARG A C 13
ATOM 20444 O O . ARG A 1 40 ? -10.062 -7.432 3.657 1.00 0.00 40 ARG A O 13
ATOM 20465 N N . GLU A 1 41 ? -7.868 -7.873 3.860 1.00 0.00 41 GLU A N 13
ATOM 20466 C CA . GLU A 1 41 ? -7.854 -8.969 2.907 1.00 0.00 41 GLU A CA 13
ATOM 20467 C C . GLU A 1 41 ? -7.379 -10.247 3.597 1.00 0.00 41 GLU A C 13
ATOM 20468 O O . GLU A 1 41 ? -6.218 -10.637 3.462 1.00 0.00 41 GLU A O 13
ATOM 20480 N N . PRO A 1 42 ? -8.274 -10.921 4.344 1.00 0.00 42 PRO A N 13
ATOM 20481 C CA . PRO A 1 42 ? -7.926 -12.113 5.140 1.00 0.00 42 PRO A CA 13
ATOM 20482 C C . PRO A 1 42 ? -7.418 -13.297 4.309 1.00 0.00 42 PRO A C 13
ATOM 20483 O O . PRO A 1 42 ? -7.147 -14.370 4.850 1.00 0.00 42 PRO A O 13
ATOM 20494 N N . SER A 1 43 ? -7.291 -13.111 3.004 1.00 0.00 43 SER A N 13
ATOM 20495 C CA . SER A 1 43 ? -6.838 -14.181 2.127 1.00 0.00 43 SER A CA 13
ATOM 20496 C C . SER A 1 43 ? -5.330 -14.105 1.884 1.00 0.00 43 SER A C 13
ATOM 20497 O O . SER A 1 43 ? -4.753 -15.005 1.275 1.00 0.00 43 SER A O 13
ATOM 20505 N N . LEU A 1 44 ? -4.683 -13.048 2.366 1.00 0.00 44 LEU A N 13
ATOM 20506 C CA . LEU A 1 44 ? -3.251 -12.896 2.134 1.00 0.00 44 LEU A CA 13
ATOM 20507 C C . LEU A 1 44 ? -2.457 -12.747 3.428 1.00 0.00 44 LEU A C 13
ATOM 20508 O O . LEU A 1 44 ? -1.311 -12.297 3.411 1.00 0.00 44 LEU A O 13
ATOM 20524 N N . LYS A 1 45 ? -3.034 -13.165 4.548 1.00 0.00 45 LYS A N 13
ATOM 20525 C CA . LYS A 1 45 ? -2.296 -13.141 5.808 1.00 0.00 45 LYS A CA 13
ATOM 20526 C C . LYS A 1 45 ? -1.343 -14.330 5.891 1.00 0.00 45 LYS A C 13
ATOM 20527 O O . LYS A 1 45 ? -0.712 -14.573 6.920 1.00 0.00 45 LYS A O 13
ATOM 20546 N N . ASN A 1 46 ? -1.254 -15.078 4.792 1.00 0.00 46 ASN A N 13
ATOM 20547 C CA . ASN A 1 46 ? -0.228 -16.103 4.638 1.00 0.00 46 ASN A CA 13
ATOM 20548 C C . ASN A 1 46 ? 1.121 -15.442 4.377 1.00 0.00 46 ASN A C 13
ATOM 20549 O O . ASN A 1 46 ? 2.173 -15.994 4.701 1.00 0.00 46 ASN A O 13
ATOM 20560 N N . SER A 1 47 ? 1.079 -14.248 3.796 1.00 0.00 47 SER A N 13
ATOM 20561 C CA . SER A 1 47 ? 2.286 -13.489 3.511 1.00 0.00 47 SER A CA 13
ATOM 20562 C C . SER A 1 47 ? 2.824 -12.861 4.788 1.00 0.00 47 SER A C 13
ATOM 20563 O O . SER A 1 47 ? 2.100 -12.159 5.496 1.00 0.00 47 SER A O 13
ATOM 20571 N N . ASN A 1 48 ? 4.082 -13.131 5.090 1.00 0.00 48 ASN A N 13
ATOM 20572 C CA . ASN A 1 48 ? 4.726 -12.538 6.255 1.00 0.00 48 ASN A CA 13
ATOM 20573 C C . ASN A 1 48 ? 5.186 -11.133 5.899 1.00 0.00 48 ASN A C 13
ATOM 20574 O O . ASN A 1 48 ? 5.735 -10.947 4.825 1.00 0.00 48 ASN A O 13
ATOM 20585 N N . PRO A 1 49 ? 4.966 -10.130 6.764 1.00 0.00 49 PRO A N 13
ATOM 20586 C CA . PRO A 1 49 ? 5.202 -8.713 6.409 1.00 0.00 49 PRO A CA 13
ATOM 20587 C C . PRO A 1 49 ? 6.574 -8.441 5.783 1.00 0.00 49 PRO A C 13
ATOM 20588 O O . PRO A 1 49 ? 6.668 -7.724 4.789 1.00 0.00 49 PRO A O 13
ATOM 20599 N N . ASP A 1 50 ? 7.618 -9.053 6.320 1.00 0.00 50 ASP A N 13
ATOM 20600 C CA . ASP A 1 50 ? 8.983 -8.763 5.874 1.00 0.00 50 ASP A CA 13
ATOM 20601 C C . ASP A 1 50 ? 9.278 -9.459 4.553 1.00 0.00 50 ASP A C 13
ATOM 20602 O O . ASP A 1 50 ? 10.293 -9.203 3.908 1.00 0.00 50 ASP A O 13
ATOM 20611 N N . GLU A 1 51 ? 8.373 -10.340 4.167 1.00 0.00 51 GLU A N 13
ATOM 20612 C CA . GLU A 1 51 ? 8.445 -11.046 2.896 1.00 0.00 51 GLU A CA 13
ATOM 20613 C C . GLU A 1 51 ? 7.112 -10.917 2.172 1.00 0.00 51 GLU A C 13
ATOM 20614 O O . GLU A 1 51 ? 6.695 -11.806 1.428 1.00 0.00 51 GLU A O 13
ATOM 20626 N N . ILE A 1 52 ? 6.440 -9.810 2.441 1.00 0.00 52 ILE A N 13
ATOM 20627 C CA . ILE A 1 52 ? 5.100 -9.555 1.937 1.00 0.00 52 ILE A CA 13
ATOM 20628 C C . ILE A 1 52 ? 5.074 -9.469 0.408 1.00 0.00 52 ILE A C 13
ATOM 20629 O O . ILE A 1 52 ? 6.038 -9.038 -0.225 1.00 0.00 52 ILE A O 13
ATOM 20645 N N . GLU A 1 53 ? 3.973 -9.906 -0.179 1.00 0.00 53 GLU A N 13
ATOM 20646 C CA . GLU A 1 53 ? 3.711 -9.661 -1.576 1.00 0.00 53 GLU A CA 13
ATOM 20647 C C . GLU A 1 53 ? 2.233 -9.315 -1.734 1.00 0.00 53 GLU A C 13
ATOM 20648 O O . GLU A 1 53 ? 1.376 -10.198 -1.785 1.00 0.00 53 GLU A O 13
ATOM 20660 N N . ILE A 1 54 ? 1.948 -8.023 -1.791 1.00 0.00 54 ILE A N 13
ATOM 20661 C CA . ILE A 1 54 ? 0.577 -7.531 -1.812 1.00 0.00 54 ILE A CA 13
ATOM 20662 C C . ILE A 1 54 ? 0.063 -7.450 -3.236 1.00 0.00 54 ILE A C 13
ATOM 20663 O O . ILE A 1 54 ? 0.731 -6.915 -4.117 1.00 0.00 54 ILE A O 13
ATOM 20679 N N . ASP A 1 55 ? -1.120 -7.984 -3.459 1.00 0.00 55 ASP A N 13
ATOM 20680 C CA . ASP A 1 55 ? -1.731 -7.939 -4.766 1.00 0.00 55 ASP A CA 13
ATOM 20681 C C . ASP A 1 55 ? -2.693 -6.758 -4.828 1.00 0.00 55 ASP A C 13
ATOM 20682 O O . ASP A 1 55 ? -3.822 -6.834 -4.330 1.00 0.00 55 ASP A O 13
ATOM 20691 N N . PHE A 1 56 ? -2.255 -5.665 -5.441 1.00 0.00 56 PHE A N 13
ATOM 20692 C CA . PHE A 1 56 ? -3.050 -4.442 -5.479 1.00 0.00 56 PHE A CA 13
ATOM 20693 C C . PHE A 1 56 ? -4.330 -4.653 -6.278 1.00 0.00 56 PHE A C 13
ATOM 20694 O O . PHE A 1 56 ? -5.281 -3.878 -6.183 1.00 0.00 56 PHE A O 13
ATOM 20711 N N . GLU A 1 57 ? -4.345 -5.725 -7.044 1.00 0.00 57 GLU A N 13
ATOM 20712 C CA . GLU A 1 57 ? -5.458 -6.035 -7.913 1.00 0.00 57 GLU A CA 13
ATOM 20713 C C . GLU A 1 57 ? -6.501 -6.903 -7.224 1.00 0.00 57 GLU A C 13
ATOM 20714 O O . GLU A 1 57 ? -7.552 -7.195 -7.798 1.00 0.00 57 GLU A O 13
ATOM 20726 N N . THR A 1 58 ? -6.223 -7.315 -6.000 1.00 0.00 58 THR A N 13
ATOM 20727 C CA . THR A 1 58 ? -7.166 -8.125 -5.258 1.00 0.00 58 THR A CA 13
ATOM 20728 C C . THR A 1 58 ? -7.731 -7.358 -4.073 1.00 0.00 58 THR A C 13
ATOM 20729 O O . THR A 1 58 ? -8.760 -7.733 -3.515 1.00 0.00 58 THR A O 13
ATOM 20740 N N . LEU A 1 59 ? -7.062 -6.271 -3.708 1.00 0.00 59 LEU A N 13
ATOM 20741 C CA . LEU A 1 59 ? -7.498 -5.448 -2.586 1.00 0.00 59 LEU A CA 13
ATOM 20742 C C . LEU A 1 59 ? -8.837 -4.806 -2.896 1.00 0.00 59 LEU A C 13
ATOM 20743 O O . LEU A 1 59 ? -9.079 -4.362 -4.020 1.00 0.00 59 LEU A O 13
ATOM 20759 N N . LYS A 1 60 ? -9.710 -4.781 -1.909 1.00 0.00 60 LYS A N 13
ATOM 20760 C CA . LYS A 1 60 ? -10.988 -4.120 -2.051 1.00 0.00 60 LYS A CA 13
ATOM 20761 C C . LYS A 1 60 ? -10.781 -2.598 -1.990 1.00 0.00 60 LYS A C 13
ATOM 20762 O O . LYS A 1 60 ? -9.890 -2.134 -1.270 1.00 0.00 60 LYS A O 13
ATOM 20781 N N . PRO A 1 61 ? -11.544 -1.812 -2.794 1.00 0.00 61 PRO A N 13
ATOM 20782 C CA . PRO A 1 61 ? -11.436 -0.348 -2.857 1.00 0.00 61 PRO A CA 13
ATOM 20783 C C . PRO A 1 61 ? -11.086 0.319 -1.528 1.00 0.00 61 PRO A C 13
ATOM 20784 O O . PRO A 1 61 ? -10.173 1.147 -1.469 1.00 0.00 61 PRO A O 13
ATOM 20795 N N . SER A 1 62 ? -11.797 -0.053 -0.467 1.00 0.00 62 SER A N 13
ATOM 20796 C CA . SER A 1 62 ? -11.610 0.572 0.836 1.00 0.00 62 SER A CA 13
ATOM 20797 C C . SER A 1 62 ? -10.177 0.413 1.340 1.00 0.00 62 SER A C 13
ATOM 20798 O O . SER A 1 62 ? -9.612 1.349 1.896 1.00 0.00 62 SER A O 13
ATOM 20806 N N . THR A 1 63 ? -9.582 -0.755 1.121 1.00 0.00 63 THR A N 13
ATOM 20807 C CA . THR A 1 63 ? -8.207 -0.995 1.540 1.00 0.00 63 THR A CA 13
ATOM 20808 C C . THR A 1 63 ? -7.284 -0.063 0.780 1.00 0.00 63 THR A C 13
ATOM 20809 O O . THR A 1 63 ? -6.540 0.696 1.384 1.00 0.00 63 THR A O 13
ATOM 20820 N N . LEU A 1 64 ? -7.399 -0.081 -0.544 1.00 0.00 64 LEU A N 13
ATOM 20821 C CA . LEU A 1 64 ? -6.542 0.720 -1.420 1.00 0.00 64 LEU A CA 13
ATOM 20822 C C . LEU A 1 64 ? -6.615 2.197 -1.058 1.00 0.00 64 LEU A C 13
ATOM 20823 O O . LEU A 1 64 ? -5.614 2.913 -1.095 1.00 0.00 64 LEU A O 13
ATOM 20839 N N . ARG A 1 65 ? -7.803 2.642 -0.695 1.00 0.00 65 ARG A N 13
ATOM 20840 C CA . ARG A 1 65 ? -8.013 4.037 -0.353 1.00 0.00 65 ARG A CA 13
ATOM 20841 C C . ARG A 1 65 ? -7.543 4.338 1.069 1.00 0.00 65 ARG A C 13
ATOM 20842 O O . ARG A 1 65 ? -7.211 5.482 1.387 1.00 0.00 65 ARG A O 13
ATOM 20863 N N . GLU A 1 66 ? -7.494 3.313 1.917 1.00 0.00 66 GLU A N 13
ATOM 20864 C CA . GLU A 1 66 ? -6.954 3.467 3.260 1.00 0.00 66 GLU A CA 13
ATOM 20865 C C . GLU A 1 66 ? -5.442 3.528 3.178 1.00 0.00 66 GLU A C 13
ATOM 20866 O O . GLU A 1 66 ? -4.802 4.357 3.827 1.00 0.00 66 GLU A O 13
ATOM 20878 N N . LEU A 1 67 ? -4.890 2.639 2.357 1.00 0.00 67 LEU A N 13
ATOM 20879 C CA . LEU A 1 67 ? -3.459 2.582 2.109 1.00 0.00 67 LEU A CA 13
ATOM 20880 C C . LEU A 1 67 ? -2.947 3.953 1.673 1.00 0.00 67 LEU A C 13
ATOM 20881 O O . LEU A 1 67 ? -1.890 4.417 2.106 1.00 0.00 67 LEU A O 13
ATOM 20897 N N . GLU A 1 68 ? -3.735 4.595 0.813 1.00 0.00 68 GLU A N 13
ATOM 20898 C CA . GLU A 1 68 ? -3.371 5.862 0.203 1.00 0.00 68 GLU A CA 13
ATOM 20899 C C . GLU A 1 68 ? -3.319 6.997 1.206 1.00 0.00 68 GLU A C 13
ATOM 20900 O O . GLU A 1 68 ? -2.259 7.569 1.449 1.00 0.00 68 GLU A O 13
ATOM 20912 N N . ARG A 1 69 ? -4.485 7.335 1.757 1.00 0.00 69 ARG A N 13
ATOM 20913 C CA . ARG A 1 69 ? -4.608 8.422 2.725 1.00 0.00 69 ARG A CA 13
ATOM 20914 C C . ARG A 1 69 ? -3.597 8.247 3.842 1.00 0.00 69 ARG A C 13
ATOM 20915 O O . ARG A 1 69 ? -3.170 9.206 4.485 1.00 0.00 69 ARG A O 13
ATOM 20936 N N . TYR A 1 70 ? -3.198 7.011 4.033 1.00 0.00 70 TYR A N 13
ATOM 20937 C CA . TYR A 1 70 ? -2.206 6.687 5.031 1.00 0.00 70 TYR A CA 13
ATOM 20938 C C . TYR A 1 70 ? -0.814 7.151 4.594 1.00 0.00 70 TYR A C 13
ATOM 20939 O O . TYR A 1 70 ? -0.180 7.942 5.283 1.00 0.00 70 TYR A O 13
ATOM 20957 N N . VAL A 1 71 ? -0.324 6.646 3.464 1.00 0.00 71 VAL A N 13
ATOM 20958 C CA . VAL A 1 71 ? 1.018 6.999 3.007 1.00 0.00 71 VAL A CA 13
ATOM 20959 C C . VAL A 1 71 ? 1.096 8.470 2.731 1.00 0.00 71 VAL A C 13
ATOM 20960 O O . VAL A 1 71 ? 2.094 9.114 3.017 1.00 0.00 71 VAL A O 13
ATOM 20973 N N . THR A 1 72 ? 0.015 8.992 2.203 1.00 0.00 72 THR A N 13
ATOM 20974 C CA . THR A 1 72 ? -0.117 10.395 1.951 1.00 0.00 72 THR A CA 13
ATOM 20975 C C . THR A 1 72 ? 0.134 11.193 3.235 1.00 0.00 72 THR A C 13
ATOM 20976 O O . THR A 1 72 ? 0.714 12.273 3.197 1.00 0.00 72 THR A O 13
ATOM 20987 N N . SER A 1 73 ? -0.241 10.623 4.376 1.00 0.00 73 SER A N 13
ATOM 20988 C CA . SER A 1 73 ? -0.063 11.298 5.647 1.00 0.00 73 SER A CA 13
ATOM 20989 C C . SER A 1 73 ? 1.423 11.348 6.000 1.00 0.00 73 SER A C 13
ATOM 20990 O O . SER A 1 73 ? 1.904 12.302 6.616 1.00 0.00 73 SER A O 13
ATOM 20998 N N . CYS A 1 74 ? 2.150 10.325 5.569 1.00 0.00 74 CYS A N 13
ATOM 20999 C CA . CYS A 1 74 ? 3.566 10.214 5.859 1.00 0.00 74 CYS A CA 13
ATOM 21000 C C . CYS A 1 74 ? 4.392 10.974 4.824 1.00 0.00 74 CYS A C 13
ATOM 21001 O O . CYS A 1 74 ? 5.391 11.608 5.148 1.00 0.00 74 CYS A O 13
ATOM 21009 N N . LEU A 1 75 ? 3.959 10.894 3.580 1.00 0.00 75 LEU A N 13
ATOM 21010 C CA . LEU A 1 75 ? 4.674 11.503 2.460 1.00 0.00 75 LEU A CA 13
ATOM 21011 C C . LEU A 1 75 ? 4.429 13.010 2.349 1.00 0.00 75 LEU A C 13
ATOM 21012 O O . LEU A 1 75 ? 5.375 13.774 2.156 1.00 0.00 75 LEU A O 13
ATOM 21028 N N . ARG A 1 76 ? 3.170 13.446 2.455 1.00 0.00 76 ARG A N 13
ATOM 21029 C CA . ARG A 1 76 ? 2.854 14.869 2.363 1.00 0.00 76 ARG A CA 13
ATOM 21030 C C . ARG A 1 76 ? 3.566 15.640 3.464 1.00 0.00 76 ARG A C 13
ATOM 21031 O O . ARG A 1 76 ? 4.123 16.713 3.231 1.00 0.00 76 ARG A O 13
ATOM 21052 N N . LYS A 1 77 ? 3.541 15.081 4.660 1.00 0.00 77 LYS A N 13
ATOM 21053 C CA . LYS A 1 77 ? 4.276 15.641 5.783 1.00 0.00 77 LYS A CA 13
ATOM 21054 C C . LYS A 1 77 ? 5.515 14.791 6.041 1.00 0.00 77 LYS A C 13
ATOM 21055 O O . LYS A 1 77 ? 6.306 14.559 5.124 1.00 0.00 77 LYS A O 13
ATOM 21074 N N . LYS A 1 78 ? 5.704 14.337 7.272 1.00 0.00 78 LYS A N 13
ATOM 21075 C CA . LYS A 1 78 ? 6.733 13.367 7.552 1.00 0.00 78 LYS A CA 13
ATOM 21076 C C . LYS A 1 78 ? 6.149 12.204 8.336 1.00 0.00 78 LYS A C 13
ATOM 21077 O O . LYS A 1 78 ? 6.332 11.043 7.963 1.00 0.00 78 LYS A O 13
ATOM 21096 N N . ARG A 1 79 ? 5.432 12.527 9.411 1.00 0.00 79 ARG A N 13
ATOM 21097 C CA . ARG A 1 79 ? 4.829 11.520 10.277 1.00 0.00 79 ARG A CA 13
ATOM 21098 C C . ARG A 1 79 ? 5.888 10.518 10.714 1.00 0.00 79 ARG A C 13
ATOM 21099 O O . ARG A 1 79 ? 5.792 9.321 10.449 1.00 0.00 79 ARG A O 13
ATOM 21120 N N . LYS A 1 80 ? 6.907 11.030 11.374 1.00 0.00 80 LYS A N 13
ATOM 21121 C CA . LYS A 1 80 ? 8.064 10.225 11.726 1.00 0.00 80 LYS A CA 13
ATOM 21122 C C . LYS A 1 80 ? 8.038 9.825 13.194 1.00 0.00 80 LYS A C 13
ATOM 21123 O O . LYS A 1 80 ? 7.980 10.675 14.084 1.00 0.00 80 LYS A O 13
ATOM 21142 N N . PRO A 1 81 ? 8.054 8.517 13.463 1.00 0.00 81 PRO A N 13
ATOM 21143 C CA . PRO A 1 81 ? 8.168 7.995 14.816 1.00 0.00 81 PRO A CA 13
ATOM 21144 C C . PRO A 1 81 ? 9.621 7.993 15.280 1.00 0.00 81 PRO A C 13
ATOM 21145 O O . PRO A 1 81 ? 10.342 7.006 15.112 1.00 0.00 81 PRO A O 13
ATOM 21156 N N . GLN A 1 82 ? 10.057 9.113 15.836 1.00 0.00 82 GLN A N 13
ATOM 21157 C CA . GLN A 1 82 ? 11.447 9.268 16.237 1.00 0.00 82 GLN A CA 13
ATOM 21158 C C . GLN A 1 82 ? 11.704 8.592 17.581 1.00 0.00 82 GLN A C 13
ATOM 21159 O O . GLN A 1 82 ? 10.876 8.664 18.496 1.00 0.00 82 GLN A O 13
ATOM 21173 N N . ALA A 1 83 ? 12.844 7.923 17.683 1.00 0.00 83 ALA A N 13
ATOM 21174 C CA . ALA A 1 83 ? 13.222 7.214 18.893 1.00 0.00 83 ALA A CA 13
ATOM 21175 C C . ALA A 1 83 ? 14.735 7.056 18.959 1.00 0.00 83 ALA A C 13
ATOM 21176 O O . ALA A 1 83 ? 15.271 6.161 18.271 1.00 0.00 83 ALA A O 13
ATOM 21184 N N . LYS B 2 1 ? 2.680 -7.136 -11.386 1.00 0.00 201 LYS B N 13
ATOM 21185 C CA . LYS B 2 1 ? 2.070 -5.943 -10.752 1.00 0.00 201 LYS B CA 13
ATOM 21186 C C . LYS B 2 1 ? 2.425 -5.879 -9.272 1.00 0.00 201 LYS B C 13
ATOM 21187 O O . LYS B 2 1 ? 1.761 -6.513 -8.449 1.00 0.00 201 LYS B O 13
ATOM 21208 N N . TRP B 2 2 ? 3.477 -5.127 -8.948 1.00 0.00 202 TRP B N 13
ATOM 21209 C CA . TRP B 2 2 ? 3.857 -4.865 -7.558 1.00 0.00 202 TRP B CA 13
ATOM 21210 C C . TRP B 2 2 ? 4.144 -6.174 -6.821 1.00 0.00 202 TRP B C 13
ATOM 21211 O O . TRP B 2 2 ? 3.673 -6.403 -5.707 1.00 0.00 202 TRP B O 13
ATOM 21232 N N . THR B 2 3 ? 4.917 -7.033 -7.461 1.00 0.00 203 THR B N 13
ATOM 21233 C CA . THR B 2 3 ? 5.235 -8.339 -6.913 1.00 0.00 203 THR B CA 13
ATOM 21234 C C . THR B 2 3 ? 6.486 -8.299 -6.040 1.00 0.00 203 THR B C 13
ATOM 21235 O O . THR B 2 3 ? 6.955 -7.221 -5.659 1.00 0.00 203 THR B O 13
ATOM 21246 N N . LEU B 2 4 ? 6.996 -9.491 -5.713 1.00 0.00 204 LEU B N 13
ATOM 21247 C CA . LEU B 2 4 ? 8.133 -9.659 -4.809 1.00 0.00 204 LEU B CA 13
ATOM 21248 C C . LEU B 2 4 ? 9.263 -8.682 -5.109 1.00 0.00 204 LEU B C 13
ATOM 21249 O O . LEU B 2 4 ? 9.821 -8.084 -4.192 1.00 0.00 204 LEU B O 13
ATOM 21265 N N . GLU B 2 5 ? 9.580 -8.520 -6.386 1.00 0.00 205 GLU B N 13
ATOM 21266 C CA . GLU B 2 5 ? 10.665 -7.648 -6.809 1.00 0.00 205 GLU B CA 13
ATOM 21267 C C . GLU B 2 5 ? 10.519 -6.266 -6.186 1.00 0.00 205 GLU B C 13
ATOM 21268 O O . GLU B 2 5 ? 11.270 -5.891 -5.279 1.00 0.00 205 GLU B O 13
ATOM 21280 N N . ARG B 2 6 ? 9.514 -5.541 -6.651 1.00 0.00 206 ARG B N 13
ATOM 21281 C CA . ARG B 2 6 ? 9.306 -4.160 -6.256 1.00 0.00 206 ARG B CA 13
ATOM 21282 C C . ARG B 2 6 ? 9.014 -4.046 -4.763 1.00 0.00 206 ARG B C 13
ATOM 21283 O O . ARG B 2 6 ? 9.825 -3.516 -4.002 1.00 0.00 206 ARG B O 13
ATOM 21304 N N . LEU B 2 7 ? 7.875 -4.579 -4.344 1.00 0.00 207 LEU B N 13
ATOM 21305 C CA . LEU B 2 7 ? 7.424 -4.418 -2.969 1.00 0.00 207 LEU B CA 13
ATOM 21306 C C . LEU B 2 7 ? 8.334 -5.143 -1.990 1.00 0.00 207 LEU B C 13
ATOM 21307 O O . LEU B 2 7 ? 8.947 -4.516 -1.134 1.00 0.00 207 LEU B O 13
ATOM 21323 N N . LYS B 2 8 ? 8.448 -6.452 -2.147 1.00 0.00 208 LYS B N 13
ATOM 21324 C CA . LYS B 2 8 ? 9.068 -7.291 -1.132 1.00 0.00 208 LYS B CA 13
ATOM 21325 C C . LYS B 2 8 ? 10.545 -6.967 -0.955 1.00 0.00 208 LYS B C 13
ATOM 21326 O O . LYS B 2 8 ? 11.039 -6.912 0.174 1.00 0.00 208 LYS B O 13
ATOM 21345 N N . ARG B 2 9 ? 11.255 -6.722 -2.052 1.00 0.00 209 ARG B N 13
ATOM 21346 C CA . ARG B 2 9 ? 12.690 -6.536 -1.948 1.00 0.00 209 ARG B CA 13
ATOM 21347 C C . ARG B 2 9 ? 13.022 -5.126 -1.471 1.00 0.00 209 ARG B C 13
ATOM 21348 O O . ARG B 2 9 ? 14.004 -4.929 -0.754 1.00 0.00 209 ARG B O 13
ATOM 21369 N N . LYS B 2 10 ? 12.200 -4.149 -1.845 1.00 0.00 210 LYS B N 13
ATOM 21370 C CA . LYS B 2 10 ? 12.403 -2.781 -1.376 1.00 0.00 210 LYS B CA 13
ATOM 21371 C C . LYS B 2 10 ? 11.972 -2.665 0.087 1.00 0.00 210 LYS B C 13
ATOM 21372 O O . LYS B 2 10 ? 12.579 -1.937 0.876 1.00 0.00 210 LYS B O 13
ATOM 21391 N N . TYR B 2 11 ? 10.921 -3.399 0.428 1.00 0.00 211 TYR B N 13
ATOM 21392 C CA . TYR B 2 11 ? 10.390 -3.445 1.785 1.00 0.00 211 TYR B CA 13
ATOM 21393 C C . TYR B 2 11 ? 11.445 -3.953 2.760 1.00 0.00 211 TYR B C 13
ATOM 21394 O O . TYR B 2 11 ? 11.830 -3.251 3.696 1.00 0.00 211 TYR B O 13
ATOM 21412 N N . ARG B 2 12 ? 11.917 -5.170 2.521 1.00 0.00 212 ARG B N 13
ATOM 21413 C CA . ARG B 2 12 ? 12.830 -5.836 3.439 1.00 0.00 212 ARG B CA 13
ATOM 21414 C C . ARG B 2 12 ? 14.225 -5.214 3.391 1.00 0.00 212 ARG B C 13
ATOM 21415 O O . ARG B 2 12 ? 14.981 -5.304 4.361 1.00 0.00 212 ARG B O 13
ATOM 21436 N N . ASN B 2 13 ? 14.542 -4.573 2.266 1.00 0.00 213 ASN B N 13
ATOM 21437 C CA . ASN B 2 13 ? 15.833 -3.908 2.064 1.00 0.00 213 ASN B CA 13
ATOM 21438 C C . ASN B 2 13 ? 16.967 -4.926 1.978 1.00 0.00 213 ASN B C 13
ATOM 21439 O O . ASN B 2 13 ? 17.318 -5.323 0.846 1.00 0.00 213 ASN B O 13
ATOM 21451 N N . SER A 1 1 ? -20.509 2.536 9.453 1.00 0.00 1 SER A N 14
ATOM 21452 C CA . SER A 1 1 ? -19.144 2.155 9.025 1.00 0.00 1 SER A CA 14
ATOM 21453 C C . SER A 1 1 ? -19.034 2.096 7.503 1.00 0.00 1 SER A C 14
ATOM 21454 O O . SER A 1 1 ? -18.013 1.673 6.960 1.00 0.00 1 SER A O 14
ATOM 21464 N N . GLU A 1 2 ? -20.073 2.550 6.812 1.00 0.00 2 GLU A N 14
ATOM 21465 C CA . GLU A 1 2 ? -20.135 2.426 5.361 1.00 0.00 2 GLU A CA 14
ATOM 21466 C C . GLU A 1 2 ? -19.436 3.585 4.657 1.00 0.00 2 GLU A C 14
ATOM 21467 O O . GLU A 1 2 ? -19.509 3.707 3.434 1.00 0.00 2 GLU A O 14
ATOM 21479 N N . GLU A 1 3 ? -18.769 4.436 5.433 1.00 0.00 3 GLU A N 14
ATOM 21480 C CA . GLU A 1 3 ? -18.005 5.552 4.878 1.00 0.00 3 GLU A CA 14
ATOM 21481 C C . GLU A 1 3 ? -17.043 5.068 3.795 1.00 0.00 3 GLU A C 14
ATOM 21482 O O . GLU A 1 3 ? -16.870 5.718 2.764 1.00 0.00 3 GLU A O 14
ATOM 21494 N N . GLU A 1 4 ? -16.433 3.915 4.033 1.00 0.00 4 GLU A N 14
ATOM 21495 C CA . GLU A 1 4 ? -15.471 3.349 3.095 1.00 0.00 4 GLU A CA 14
ATOM 21496 C C . GLU A 1 4 ? -16.155 2.822 1.834 1.00 0.00 4 GLU A C 14
ATOM 21497 O O . GLU A 1 4 ? -15.584 2.869 0.747 1.00 0.00 4 GLU A O 14
ATOM 21509 N N . ASP A 1 5 ? -17.386 2.338 1.977 1.00 0.00 5 ASP A N 14
ATOM 21510 C CA . ASP A 1 5 ? -18.123 1.793 0.840 1.00 0.00 5 ASP A CA 14
ATOM 21511 C C . ASP A 1 5 ? -18.803 2.919 0.076 1.00 0.00 5 ASP A C 14
ATOM 21512 O O . ASP A 1 5 ? -19.585 2.685 -0.846 1.00 0.00 5 ASP A O 14
ATOM 21521 N N . LYS A 1 6 ? -18.503 4.147 0.475 1.00 0.00 6 LYS A N 14
ATOM 21522 C CA . LYS A 1 6 ? -18.971 5.321 -0.219 1.00 0.00 6 LYS A CA 14
ATOM 21523 C C . LYS A 1 6 ? -17.795 5.988 -0.926 1.00 0.00 6 LYS A C 14
ATOM 21524 O O . LYS A 1 6 ? -17.909 7.093 -1.455 1.00 0.00 6 LYS A O 14
ATOM 21543 N N . CYS A 1 7 ? -16.664 5.292 -0.929 1.00 0.00 7 CYS A N 14
ATOM 21544 C CA . CYS A 1 7 ? -15.441 5.811 -1.524 1.00 0.00 7 CYS A CA 14
ATOM 21545 C C . CYS A 1 7 ? -15.242 5.209 -2.910 1.00 0.00 7 CYS A C 14
ATOM 21546 O O . CYS A 1 7 ? -15.349 3.994 -3.096 1.00 0.00 7 CYS A O 14
ATOM 21554 N N . LYS A 1 8 ? -14.982 6.076 -3.879 1.00 0.00 8 LYS A N 14
ATOM 21555 C CA . LYS A 1 8 ? -14.764 5.654 -5.260 1.00 0.00 8 LYS A CA 14
ATOM 21556 C C . LYS A 1 8 ? -13.544 4.732 -5.373 1.00 0.00 8 LYS A C 14
ATOM 21557 O O . LYS A 1 8 ? -12.561 4.879 -4.639 1.00 0.00 8 LYS A O 14
ATOM 21576 N N . PRO A 1 9 ? -13.601 3.765 -6.304 1.00 0.00 9 PRO A N 14
ATOM 21577 C CA . PRO A 1 9 ? -12.542 2.767 -6.482 1.00 0.00 9 PRO A CA 14
ATOM 21578 C C . PRO A 1 9 ? -11.247 3.386 -6.986 1.00 0.00 9 PRO A C 14
ATOM 21579 O O . PRO A 1 9 ? -11.258 4.291 -7.825 1.00 0.00 9 PRO A O 14
ATOM 21590 N N . MET A 1 10 ? -10.139 2.902 -6.452 1.00 0.00 10 MET A N 14
ATOM 21591 C CA . MET A 1 10 ? -8.826 3.381 -6.837 1.00 0.00 10 MET A CA 14
ATOM 21592 C C . MET A 1 10 ? -8.516 2.953 -8.266 1.00 0.00 10 MET A C 14
ATOM 21593 O O . MET A 1 10 ? -8.421 1.759 -8.555 1.00 0.00 10 MET A O 14
ATOM 21607 N N . SER A 1 11 ? -8.376 3.923 -9.161 1.00 0.00 11 SER A N 14
ATOM 21608 C CA . SER A 1 11 ? -8.172 3.626 -10.573 1.00 0.00 11 SER A CA 14
ATOM 21609 C C . SER A 1 11 ? -6.742 3.154 -10.829 1.00 0.00 11 SER A C 14
ATOM 21610 O O . SER A 1 11 ? -5.917 3.143 -9.917 1.00 0.00 11 SER A O 14
ATOM 21618 N N . TYR A 1 12 ? -6.456 2.771 -12.069 1.00 0.00 12 TYR A N 14
ATOM 21619 C CA . TYR A 1 12 ? -5.149 2.226 -12.432 1.00 0.00 12 TYR A CA 14
ATOM 21620 C C . TYR A 1 12 ? -4.011 3.174 -12.073 1.00 0.00 12 TYR A C 14
ATOM 21621 O O . TYR A 1 12 ? -3.104 2.805 -11.324 1.00 0.00 12 TYR A O 14
ATOM 21639 N N . GLU A 1 13 ? -4.061 4.388 -12.599 1.00 0.00 13 GLU A N 14
ATOM 21640 C CA . GLU A 1 13 ? -2.997 5.357 -12.377 1.00 0.00 13 GLU A CA 14
ATOM 21641 C C . GLU A 1 13 ? -2.834 5.653 -10.893 1.00 0.00 13 GLU A C 14
ATOM 21642 O O . GLU A 1 13 ? -1.752 6.020 -10.435 1.00 0.00 13 GLU A O 14
ATOM 21654 N N . GLU A 1 14 ? -3.906 5.456 -10.139 1.00 0.00 14 GLU A N 14
ATOM 21655 C CA . GLU A 1 14 ? -3.875 5.700 -8.715 1.00 0.00 14 GLU A CA 14
ATOM 21656 C C . GLU A 1 14 ? -3.259 4.509 -8.008 1.00 0.00 14 GLU A C 14
ATOM 21657 O O . GLU A 1 14 ? -2.403 4.669 -7.150 1.00 0.00 14 GLU A O 14
ATOM 21669 N N . LYS A 1 15 ? -3.714 3.318 -8.378 1.00 0.00 15 LYS A N 14
ATOM 21670 C CA . LYS A 1 15 ? -3.163 2.079 -7.874 1.00 0.00 15 LYS A CA 14
ATOM 21671 C C . LYS A 1 15 ? -1.659 1.999 -8.061 1.00 0.00 15 LYS A C 14
ATOM 21672 O O . LYS A 1 15 ? -0.920 1.721 -7.114 1.00 0.00 15 LYS A O 14
ATOM 21691 N N . ARG A 1 16 ? -1.212 2.224 -9.285 1.00 0.00 16 ARG A N 14
ATOM 21692 C CA . ARG A 1 16 ? 0.203 2.156 -9.591 1.00 0.00 16 ARG A CA 14
ATOM 21693 C C . ARG A 1 16 ? 0.963 3.204 -8.810 1.00 0.00 16 ARG A C 14
ATOM 21694 O O . ARG A 1 16 ? 2.033 2.920 -8.271 1.00 0.00 16 ARG A O 14
ATOM 21715 N N . GLN A 1 17 ? 0.406 4.404 -8.706 1.00 0.00 17 GLN A N 14
ATOM 21716 C CA . GLN A 1 17 ? 1.077 5.429 -7.949 1.00 0.00 17 GLN A CA 14
ATOM 21717 C C . GLN A 1 17 ? 1.050 5.068 -6.469 1.00 0.00 17 GLN A C 14
ATOM 21718 O O . GLN A 1 17 ? 2.035 5.250 -5.778 1.00 0.00 17 GLN A O 14
ATOM 21732 N N . LEU A 1 18 ? -0.054 4.480 -6.021 1.00 0.00 18 LEU A N 14
ATOM 21733 C CA . LEU A 1 18 ? -0.227 4.060 -4.635 1.00 0.00 18 LEU A CA 14
ATOM 21734 C C . LEU A 1 18 ? 0.836 3.065 -4.243 1.00 0.00 18 LEU A C 14
ATOM 21735 O O . LEU A 1 18 ? 1.475 3.196 -3.202 1.00 0.00 18 LEU A O 14
ATOM 21751 N N . SER A 1 19 ? 1.019 2.070 -5.096 1.00 0.00 19 SER A N 14
ATOM 21752 C CA . SER A 1 19 ? 2.024 1.050 -4.882 1.00 0.00 19 SER A CA 14
ATOM 21753 C C . SER A 1 19 ? 3.399 1.704 -4.769 1.00 0.00 19 SER A C 14
ATOM 21754 O O . SER A 1 19 ? 4.286 1.221 -4.061 1.00 0.00 19 SER A O 14
ATOM 21762 N N . LEU A 1 20 ? 3.552 2.813 -5.478 1.00 0.00 20 LEU A N 14
ATOM 21763 C CA . LEU A 1 20 ? 4.774 3.604 -5.431 1.00 0.00 20 LEU A CA 14
ATOM 21764 C C . LEU A 1 20 ? 4.850 4.486 -4.171 1.00 0.00 20 LEU A C 14
ATOM 21765 O O . LEU A 1 20 ? 5.867 4.473 -3.483 1.00 0.00 20 LEU A O 14
ATOM 21781 N N . ASP A 1 21 ? 3.797 5.265 -3.876 1.00 0.00 21 ASP A N 14
ATOM 21782 C CA . ASP A 1 21 ? 3.752 6.078 -2.671 1.00 0.00 21 ASP A CA 14
ATOM 21783 C C . ASP A 1 21 ? 4.034 5.217 -1.450 1.00 0.00 21 ASP A C 14
ATOM 21784 O O . ASP A 1 21 ? 4.767 5.610 -0.538 1.00 0.00 21 ASP A O 14
ATOM 21793 N N . ILE A 1 22 ? 3.469 4.025 -1.469 1.00 0.00 22 ILE A N 14
ATOM 21794 C CA . ILE A 1 22 ? 3.677 3.050 -0.416 1.00 0.00 22 ILE A CA 14
ATOM 21795 C C . ILE A 1 22 ? 5.135 2.612 -0.344 1.00 0.00 22 ILE A C 14
ATOM 21796 O O . ILE A 1 22 ? 5.723 2.552 0.731 1.00 0.00 22 ILE A O 14
ATOM 21812 N N . ASN A 1 23 ? 5.725 2.316 -1.490 1.00 0.00 23 ASN A N 14
ATOM 21813 C CA . ASN A 1 23 ? 7.101 1.832 -1.522 1.00 0.00 23 ASN A CA 14
ATOM 21814 C C . ASN A 1 23 ? 8.096 2.957 -1.217 1.00 0.00 23 ASN A C 14
ATOM 21815 O O . ASN A 1 23 ? 9.272 2.697 -0.953 1.00 0.00 23 ASN A O 14
ATOM 21826 N N . LYS A 1 24 ? 7.629 4.203 -1.261 1.00 0.00 24 LYS A N 14
ATOM 21827 C CA . LYS A 1 24 ? 8.454 5.340 -0.866 1.00 0.00 24 LYS A CA 14
ATOM 21828 C C . LYS A 1 24 ? 8.704 5.326 0.632 1.00 0.00 24 LYS A C 14
ATOM 21829 O O . LYS A 1 24 ? 9.737 5.807 1.103 1.00 0.00 24 LYS A O 14
ATOM 21848 N N . LEU A 1 25 ? 7.740 4.798 1.376 1.00 0.00 25 LEU A N 14
ATOM 21849 C CA . LEU A 1 25 ? 7.832 4.734 2.822 1.00 0.00 25 LEU A CA 14
ATOM 21850 C C . LEU A 1 25 ? 9.066 3.961 3.269 1.00 0.00 25 LEU A C 14
ATOM 21851 O O . LEU A 1 25 ? 9.518 3.029 2.598 1.00 0.00 25 LEU A O 14
ATOM 21867 N N . PRO A 1 26 ? 9.647 4.371 4.398 1.00 0.00 26 PRO A N 14
ATOM 21868 C CA . PRO A 1 26 ? 10.642 3.564 5.096 1.00 0.00 26 PRO A CA 14
ATOM 21869 C C . PRO A 1 26 ? 10.037 2.229 5.536 1.00 0.00 26 PRO A C 14
ATOM 21870 O O . PRO A 1 26 ? 8.826 2.146 5.742 1.00 0.00 26 PRO A O 14
ATOM 21881 N N . GLY A 1 27 ? 10.872 1.203 5.679 1.00 0.00 27 GLY A N 14
ATOM 21882 C CA . GLY A 1 27 ? 10.389 -0.153 5.941 1.00 0.00 27 GLY A CA 14
ATOM 21883 C C . GLY A 1 27 ? 9.333 -0.239 7.033 1.00 0.00 27 GLY A C 14
ATOM 21884 O O . GLY A 1 27 ? 8.326 -0.930 6.871 1.00 0.00 27 GLY A O 14
ATOM 21888 N N . GLU A 1 28 ? 9.559 0.473 8.133 1.00 0.00 28 GLU A N 14
ATOM 21889 C CA . GLU A 1 28 ? 8.628 0.495 9.260 1.00 0.00 28 GLU A CA 14
ATOM 21890 C C . GLU A 1 28 ? 7.228 0.926 8.818 1.00 0.00 28 GLU A C 14
ATOM 21891 O O . GLU A 1 28 ? 6.221 0.429 9.322 1.00 0.00 28 GLU A O 14
ATOM 21903 N N . LYS A 1 29 ? 7.170 1.835 7.855 1.00 0.00 29 LYS A N 14
ATOM 21904 C CA . LYS A 1 29 ? 5.910 2.413 7.432 1.00 0.00 29 LYS A CA 14
ATOM 21905 C C . LYS A 1 29 ? 5.161 1.489 6.471 1.00 0.00 29 LYS A C 14
ATOM 21906 O O . LYS A 1 29 ? 3.931 1.483 6.439 1.00 0.00 29 LYS A O 14
ATOM 21925 N N . LEU A 1 30 ? 5.880 0.657 5.725 1.00 0.00 30 LEU A N 14
ATOM 21926 C CA . LEU A 1 30 ? 5.205 -0.373 4.942 1.00 0.00 30 LEU A CA 14
ATOM 21927 C C . LEU A 1 30 ? 4.674 -1.438 5.894 1.00 0.00 30 LEU A C 14
ATOM 21928 O O . LEU A 1 30 ? 3.856 -2.278 5.522 1.00 0.00 30 LEU A O 14
ATOM 21944 N N . GLY A 1 31 ? 5.141 -1.365 7.141 1.00 0.00 31 GLY A N 14
ATOM 21945 C CA . GLY A 1 31 ? 4.631 -2.215 8.198 1.00 0.00 31 GLY A CA 14
ATOM 21946 C C . GLY A 1 31 ? 3.133 -2.048 8.375 1.00 0.00 31 GLY A C 14
ATOM 21947 O O . GLY A 1 31 ? 2.415 -2.994 8.705 1.00 0.00 31 GLY A O 14
ATOM 21951 N N . ARG A 1 32 ? 2.678 -0.834 8.120 1.00 0.00 32 ARG A N 14
ATOM 21952 C CA . ARG A 1 32 ? 1.281 -0.455 8.297 1.00 0.00 32 ARG A CA 14
ATOM 21953 C C . ARG A 1 32 ? 0.405 -0.909 7.127 1.00 0.00 32 ARG A C 14
ATOM 21954 O O . ARG A 1 32 ? -0.634 -1.528 7.338 1.00 0.00 32 ARG A O 14
ATOM 21975 N N . VAL A 1 33 ? 0.811 -0.587 5.902 1.00 0.00 33 VAL A N 14
ATOM 21976 C CA . VAL A 1 33 ? 0.024 -0.937 4.716 1.00 0.00 33 VAL A CA 14
ATOM 21977 C C . VAL A 1 33 ? -0.230 -2.425 4.622 1.00 0.00 33 VAL A C 14
ATOM 21978 O O . VAL A 1 33 ? -1.341 -2.834 4.298 1.00 0.00 33 VAL A O 14
ATOM 21991 N N . VAL A 1 34 ? 0.772 -3.241 4.916 1.00 0.00 34 VAL A N 14
ATOM 21992 C CA . VAL A 1 34 ? 0.552 -4.673 4.898 1.00 0.00 34 VAL A CA 14
ATOM 21993 C C . VAL A 1 34 ? -0.417 -5.066 6.002 1.00 0.00 34 VAL A C 14
ATOM 21994 O O . VAL A 1 34 ? -1.273 -5.918 5.802 1.00 0.00 34 VAL A O 14
ATOM 22007 N N . HIS A 1 35 ? -0.297 -4.421 7.161 1.00 0.00 35 HIS A N 14
ATOM 22008 C CA . HIS A 1 35 ? -1.212 -4.673 8.263 1.00 0.00 35 HIS A CA 14
ATOM 22009 C C . HIS A 1 35 ? -2.627 -4.311 7.839 1.00 0.00 35 HIS A C 14
ATOM 22010 O O . HIS A 1 35 ? -3.577 -5.029 8.142 1.00 0.00 35 HIS A O 14
ATOM 22025 N N . ILE A 1 36 ? -2.758 -3.195 7.132 1.00 0.00 36 ILE A N 14
ATOM 22026 C CA . ILE A 1 36 ? -4.035 -2.813 6.562 1.00 0.00 36 ILE A CA 14
ATOM 22027 C C . ILE A 1 36 ? -4.498 -3.873 5.569 1.00 0.00 36 ILE A C 14
ATOM 22028 O O . ILE A 1 36 ? -5.498 -4.539 5.798 1.00 0.00 36 ILE A O 14
ATOM 22044 N N . ILE A 1 37 ? -3.751 -4.037 4.483 1.00 0.00 37 ILE A N 14
ATOM 22045 C CA . ILE A 1 37 ? -4.101 -5.004 3.445 1.00 0.00 37 ILE A CA 14
ATOM 22046 C C . ILE A 1 37 ? -4.414 -6.393 4.019 1.00 0.00 37 ILE A C 14
ATOM 22047 O O . ILE A 1 37 ? -5.486 -6.914 3.789 1.00 0.00 37 ILE A O 14
ATOM 22063 N N . GLN A 1 38 ? -3.487 -6.976 4.778 1.00 0.00 38 GLN A N 14
ATOM 22064 C CA . GLN A 1 38 ? -3.656 -8.340 5.304 1.00 0.00 38 GLN A CA 14
ATOM 22065 C C . GLN A 1 38 ? -4.913 -8.476 6.163 1.00 0.00 38 GLN A C 14
ATOM 22066 O O . GLN A 1 38 ? -5.583 -9.509 6.137 1.00 0.00 38 GLN A O 14
ATOM 22080 N N . SER A 1 39 ? -5.219 -7.448 6.945 1.00 0.00 39 SER A N 14
ATOM 22081 C CA . SER A 1 39 ? -6.390 -7.469 7.804 1.00 0.00 39 SER A CA 14
ATOM 22082 C C . SER A 1 39 ? -7.673 -7.292 6.991 1.00 0.00 39 SER A C 14
ATOM 22083 O O . SER A 1 39 ? -8.706 -7.902 7.281 1.00 0.00 39 SER A O 14
ATOM 22091 N N . ARG A 1 40 ? -7.593 -6.443 5.982 1.00 0.00 40 ARG A N 14
ATOM 22092 C CA . ARG A 1 40 ? -8.728 -6.146 5.118 1.00 0.00 40 ARG A CA 14
ATOM 22093 C C . ARG A 1 40 ? -8.912 -7.245 4.073 1.00 0.00 40 ARG A C 14
ATOM 22094 O O . ARG A 1 40 ? -10.018 -7.490 3.593 1.00 0.00 40 ARG A O 14
ATOM 22115 N N . GLU A 1 41 ? -7.816 -7.903 3.740 1.00 0.00 41 GLU A N 14
ATOM 22116 C CA . GLU A 1 41 ? -7.807 -8.983 2.767 1.00 0.00 41 GLU A CA 14
ATOM 22117 C C . GLU A 1 41 ? -7.310 -10.265 3.437 1.00 0.00 41 GLU A C 14
ATOM 22118 O O . GLU A 1 41 ? -6.143 -10.638 3.287 1.00 0.00 41 GLU A O 14
ATOM 22130 N N . PRO A 1 42 ? -8.184 -10.962 4.191 1.00 0.00 42 PRO A N 14
ATOM 22131 C CA . PRO A 1 42 ? -7.793 -12.135 4.997 1.00 0.00 42 PRO A CA 14
ATOM 22132 C C . PRO A 1 42 ? -7.266 -13.315 4.173 1.00 0.00 42 PRO A C 14
ATOM 22133 O O . PRO A 1 42 ? -6.934 -14.363 4.725 1.00 0.00 42 PRO A O 14
ATOM 22144 N N . SER A 1 43 ? -7.181 -13.147 2.866 1.00 0.00 43 SER A N 14
ATOM 22145 C CA . SER A 1 43 ? -6.771 -14.223 1.987 1.00 0.00 43 SER A CA 14
ATOM 22146 C C . SER A 1 43 ? -5.263 -14.200 1.742 1.00 0.00 43 SER A C 14
ATOM 22147 O O . SER A 1 43 ? -4.700 -15.161 1.224 1.00 0.00 43 SER A O 14
ATOM 22155 N N . LEU A 1 44 ? -4.602 -13.113 2.126 1.00 0.00 44 LEU A N 14
ATOM 22156 C CA . LEU A 1 44 ? -3.173 -12.975 1.863 1.00 0.00 44 LEU A CA 14
ATOM 22157 C C . LEU A 1 44 ? -2.359 -12.882 3.151 1.00 0.00 44 LEU A C 14
ATOM 22158 O O . LEU A 1 44 ? -1.257 -12.334 3.165 1.00 0.00 44 LEU A O 14
ATOM 22174 N N . LYS A 1 45 ? -2.881 -13.455 4.227 1.00 0.00 45 LYS A N 14
ATOM 22175 C CA . LYS A 1 45 ? -2.172 -13.440 5.504 1.00 0.00 45 LYS A CA 14
ATOM 22176 C C . LYS A 1 45 ? -1.104 -14.531 5.538 1.00 0.00 45 LYS A C 14
ATOM 22177 O O . LYS A 1 45 ? -0.423 -14.725 6.545 1.00 0.00 45 LYS A O 14
ATOM 22196 N N . ASN A 1 46 ? -0.969 -15.235 4.422 1.00 0.00 46 ASN A N 14
ATOM 22197 C CA . ASN A 1 46 ? 0.070 -16.246 4.258 1.00 0.00 46 ASN A CA 14
ATOM 22198 C C . ASN A 1 46 ? 1.407 -15.574 3.961 1.00 0.00 46 ASN A C 14
ATOM 22199 O O . ASN A 1 46 ? 2.473 -16.107 4.278 1.00 0.00 46 ASN A O 14
ATOM 22210 N N . SER A 1 47 ? 1.334 -14.399 3.354 1.00 0.00 47 SER A N 14
ATOM 22211 C CA . SER A 1 47 ? 2.512 -13.605 3.067 1.00 0.00 47 SER A CA 14
ATOM 22212 C C . SER A 1 47 ? 3.087 -13.038 4.363 1.00 0.00 47 SER A C 14
ATOM 22213 O O . SER A 1 47 ? 2.404 -12.332 5.099 1.00 0.00 47 SER A O 14
ATOM 22221 N N . ASN A 1 48 ? 4.334 -13.373 4.645 1.00 0.00 48 ASN A N 14
ATOM 22222 C CA . ASN A 1 48 ? 4.998 -12.909 5.861 1.00 0.00 48 ASN A CA 14
ATOM 22223 C C . ASN A 1 48 ? 5.432 -11.466 5.664 1.00 0.00 48 ASN A C 14
ATOM 22224 O O . ASN A 1 48 ? 6.001 -11.165 4.632 1.00 0.00 48 ASN A O 14
ATOM 22235 N N . PRO A 1 49 ? 5.169 -10.548 6.608 1.00 0.00 49 PRO A N 14
ATOM 22236 C CA . PRO A 1 49 ? 5.340 -9.104 6.353 1.00 0.00 49 PRO A CA 14
ATOM 22237 C C . PRO A 1 49 ? 6.718 -8.707 5.825 1.00 0.00 49 PRO A C 14
ATOM 22238 O O . PRO A 1 49 ? 6.823 -7.827 4.972 1.00 0.00 49 PRO A O 14
ATOM 22249 N N . ASP A 1 50 ? 7.759 -9.382 6.283 1.00 0.00 50 ASP A N 14
ATOM 22250 C CA . ASP A 1 50 ? 9.119 -9.040 5.878 1.00 0.00 50 ASP A CA 14
ATOM 22251 C C . ASP A 1 50 ? 9.448 -9.670 4.525 1.00 0.00 50 ASP A C 14
ATOM 22252 O O . ASP A 1 50 ? 10.528 -9.468 3.967 1.00 0.00 50 ASP A O 14
ATOM 22261 N N . GLU A 1 51 ? 8.494 -10.437 4.017 1.00 0.00 51 GLU A N 14
ATOM 22262 C CA . GLU A 1 51 ? 8.554 -11.006 2.677 1.00 0.00 51 GLU A CA 14
ATOM 22263 C C . GLU A 1 51 ? 7.215 -10.830 1.979 1.00 0.00 51 GLU A C 14
ATOM 22264 O O . GLU A 1 51 ? 6.823 -11.646 1.141 1.00 0.00 51 GLU A O 14
ATOM 22276 N N . ILE A 1 52 ? 6.512 -9.777 2.352 1.00 0.00 52 ILE A N 14
ATOM 22277 C CA . ILE A 1 52 ? 5.164 -9.546 1.869 1.00 0.00 52 ILE A CA 14
ATOM 22278 C C . ILE A 1 52 ? 5.126 -9.376 0.350 1.00 0.00 52 ILE A C 14
ATOM 22279 O O . ILE A 1 52 ? 6.046 -8.822 -0.258 1.00 0.00 52 ILE A O 14
ATOM 22295 N N . GLU A 1 53 ? 4.068 -9.884 -0.256 1.00 0.00 53 GLU A N 14
ATOM 22296 C CA . GLU A 1 53 ? 3.782 -9.617 -1.644 1.00 0.00 53 GLU A CA 14
ATOM 22297 C C . GLU A 1 53 ? 2.310 -9.231 -1.765 1.00 0.00 53 GLU A C 14
ATOM 22298 O O . GLU A 1 53 ? 1.433 -10.093 -1.820 1.00 0.00 53 GLU A O 14
ATOM 22310 N N . ILE A 1 54 ? 2.044 -7.933 -1.791 1.00 0.00 54 ILE A N 14
ATOM 22311 C CA . ILE A 1 54 ? 0.678 -7.431 -1.834 1.00 0.00 54 ILE A CA 14
ATOM 22312 C C . ILE A 1 54 ? 0.189 -7.378 -3.273 1.00 0.00 54 ILE A C 14
ATOM 22313 O O . ILE A 1 54 ? 0.942 -7.026 -4.180 1.00 0.00 54 ILE A O 14
ATOM 22329 N N . ASP A 1 55 ? -1.060 -7.748 -3.481 1.00 0.00 55 ASP A N 14
ATOM 22330 C CA . ASP A 1 55 ? -1.651 -7.707 -4.808 1.00 0.00 55 ASP A CA 14
ATOM 22331 C C . ASP A 1 55 ? -2.655 -6.568 -4.882 1.00 0.00 55 ASP A C 14
ATOM 22332 O O . ASP A 1 55 ? -3.778 -6.684 -4.378 1.00 0.00 55 ASP A O 14
ATOM 22341 N N . PHE A 1 56 ? -2.258 -5.475 -5.518 1.00 0.00 56 PHE A N 14
ATOM 22342 C CA . PHE A 1 56 ? -3.087 -4.277 -5.564 1.00 0.00 56 PHE A CA 14
ATOM 22343 C C . PHE A 1 56 ? -4.366 -4.514 -6.360 1.00 0.00 56 PHE A C 14
ATOM 22344 O O . PHE A 1 56 ? -5.313 -3.733 -6.282 1.00 0.00 56 PHE A O 14
ATOM 22361 N N . GLU A 1 57 ? -4.395 -5.607 -7.100 1.00 0.00 57 GLU A N 14
ATOM 22362 C CA . GLU A 1 57 ? -5.521 -5.921 -7.952 1.00 0.00 57 GLU A CA 14
ATOM 22363 C C . GLU A 1 57 ? -6.543 -6.783 -7.228 1.00 0.00 57 GLU A C 14
ATOM 22364 O O . GLU A 1 57 ? -7.639 -7.019 -7.734 1.00 0.00 57 GLU A O 14
ATOM 22376 N N . THR A 1 58 ? -6.191 -7.239 -6.040 1.00 0.00 58 THR A N 14
ATOM 22377 C CA . THR A 1 58 ? -7.091 -8.068 -5.265 1.00 0.00 58 THR A CA 14
ATOM 22378 C C . THR A 1 58 ? -7.708 -7.271 -4.131 1.00 0.00 58 THR A C 14
ATOM 22379 O O . THR A 1 58 ? -8.791 -7.595 -3.648 1.00 0.00 58 THR A O 14
ATOM 22390 N N . LEU A 1 59 ? -7.018 -6.209 -3.731 1.00 0.00 59 LEU A N 14
ATOM 22391 C CA . LEU A 1 59 ? -7.461 -5.386 -2.614 1.00 0.00 59 LEU A CA 14
ATOM 22392 C C . LEU A 1 59 ? -8.791 -4.730 -2.932 1.00 0.00 59 LEU A C 14
ATOM 22393 O O . LEU A 1 59 ? -9.003 -4.243 -4.044 1.00 0.00 59 LEU A O 14
ATOM 22409 N N . LYS A 1 60 ? -9.683 -4.736 -1.962 1.00 0.00 60 LYS A N 14
ATOM 22410 C CA . LYS A 1 60 ? -10.967 -4.079 -2.107 1.00 0.00 60 LYS A CA 14
ATOM 22411 C C . LYS A 1 60 ? -10.775 -2.558 -2.026 1.00 0.00 60 LYS A C 14
ATOM 22412 O O . LYS A 1 60 ? -9.896 -2.098 -1.295 1.00 0.00 60 LYS A O 14
ATOM 22431 N N . PRO A 1 61 ? -11.549 -1.768 -2.815 1.00 0.00 61 PRO A N 14
ATOM 22432 C CA . PRO A 1 61 ? -11.456 -0.301 -2.858 1.00 0.00 61 PRO A CA 14
ATOM 22433 C C . PRO A 1 61 ? -11.084 0.353 -1.532 1.00 0.00 61 PRO A C 14
ATOM 22434 O O . PRO A 1 61 ? -10.187 1.197 -1.483 1.00 0.00 61 PRO A O 14
ATOM 22445 N N . SER A 1 62 ? -11.761 -0.044 -0.464 1.00 0.00 62 SER A N 14
ATOM 22446 C CA . SER A 1 62 ? -11.563 0.581 0.835 1.00 0.00 62 SER A CA 14
ATOM 22447 C C . SER A 1 62 ? -10.138 0.382 1.348 1.00 0.00 62 SER A C 14
ATOM 22448 O O . SER A 1 62 ? -9.540 1.312 1.880 1.00 0.00 62 SER A O 14
ATOM 22456 N N . THR A 1 63 ? -9.579 -0.809 1.152 1.00 0.00 63 THR A N 14
ATOM 22457 C CA . THR A 1 63 ? -8.208 -1.076 1.576 1.00 0.00 63 THR A CA 14
ATOM 22458 C C . THR A 1 63 ? -7.280 -0.133 0.843 1.00 0.00 63 THR A C 14
ATOM 22459 O O . THR A 1 63 ? -6.502 0.582 1.459 1.00 0.00 63 THR A O 14
ATOM 22470 N N . LEU A 1 64 ? -7.430 -0.096 -0.479 1.00 0.00 64 LEU A N 14
ATOM 22471 C CA . LEU A 1 64 ? -6.601 0.737 -1.342 1.00 0.00 64 LEU A CA 14
ATOM 22472 C C . LEU A 1 64 ? -6.697 2.200 -0.935 1.00 0.00 64 LEU A C 14
ATOM 22473 O O . LEU A 1 64 ? -5.712 2.931 -0.961 1.00 0.00 64 LEU A O 14
ATOM 22489 N N . ARG A 1 65 ? -7.885 2.619 -0.539 1.00 0.00 65 ARG A N 14
ATOM 22490 C CA . ARG A 1 65 ? -8.091 3.995 -0.128 1.00 0.00 65 ARG A CA 14
ATOM 22491 C C . ARG A 1 65 ? -7.562 4.238 1.284 1.00 0.00 65 ARG A C 14
ATOM 22492 O O . ARG A 1 65 ? -7.176 5.359 1.617 1.00 0.00 65 ARG A O 14
ATOM 22513 N N . GLU A 1 66 ? -7.519 3.195 2.112 1.00 0.00 66 GLU A N 14
ATOM 22514 C CA . GLU A 1 66 ? -6.893 3.313 3.426 1.00 0.00 66 GLU A CA 14
ATOM 22515 C C . GLU A 1 66 ? -5.395 3.458 3.244 1.00 0.00 66 GLU A C 14
ATOM 22516 O O . GLU A 1 66 ? -4.756 4.307 3.866 1.00 0.00 66 GLU A O 14
ATOM 22528 N N . LEU A 1 67 ? -4.856 2.623 2.363 1.00 0.00 67 LEU A N 14
ATOM 22529 C CA . LEU A 1 67 ? -3.437 2.623 2.052 1.00 0.00 67 LEU A CA 14
ATOM 22530 C C . LEU A 1 67 ? -2.991 4.024 1.608 1.00 0.00 67 LEU A C 14
ATOM 22531 O O . LEU A 1 67 ? -1.952 4.533 2.033 1.00 0.00 67 LEU A O 14
ATOM 22547 N N . GLU A 1 68 ? -3.818 4.639 0.755 1.00 0.00 68 GLU A N 14
ATOM 22548 C CA . GLU A 1 68 ? -3.538 5.947 0.170 1.00 0.00 68 GLU A CA 14
ATOM 22549 C C . GLU A 1 68 ? -3.478 7.062 1.217 1.00 0.00 68 GLU A C 14
ATOM 22550 O O . GLU A 1 68 ? -2.437 7.699 1.395 1.00 0.00 68 GLU A O 14
ATOM 22562 N N . ARG A 1 69 ? -4.613 7.298 1.890 1.00 0.00 69 ARG A N 14
ATOM 22563 C CA . ARG A 1 69 ? -4.731 8.339 2.928 1.00 0.00 69 ARG A CA 14
ATOM 22564 C C . ARG A 1 69 ? -3.652 8.167 3.971 1.00 0.00 69 ARG A C 14
ATOM 22565 O O . ARG A 1 69 ? -3.226 9.121 4.628 1.00 0.00 69 ARG A O 14
ATOM 22586 N N . TYR A 1 70 ? -3.184 6.952 4.085 1.00 0.00 70 TYR A N 14
ATOM 22587 C CA . TYR A 1 70 ? -2.169 6.643 5.050 1.00 0.00 70 TYR A CA 14
ATOM 22588 C C . TYR A 1 70 ? -0.800 7.129 4.574 1.00 0.00 70 TYR A C 14
ATOM 22589 O O . TYR A 1 70 ? -0.159 7.930 5.245 1.00 0.00 70 TYR A O 14
ATOM 22607 N N . VAL A 1 71 ? -0.345 6.649 3.426 1.00 0.00 71 VAL A N 14
ATOM 22608 C CA . VAL A 1 71 ? 0.993 6.995 2.958 1.00 0.00 71 VAL A CA 14
ATOM 22609 C C . VAL A 1 71 ? 1.096 8.460 2.635 1.00 0.00 71 VAL A C 14
ATOM 22610 O O . VAL A 1 71 ? 2.128 9.071 2.873 1.00 0.00 71 VAL A O 14
ATOM 22623 N N . THR A 1 72 ? 0.025 9.033 2.126 1.00 0.00 72 THR A N 14
ATOM 22624 C CA . THR A 1 72 ? 0.026 10.442 1.832 1.00 0.00 72 THR A CA 14
ATOM 22625 C C . THR A 1 72 ? 0.201 11.218 3.140 1.00 0.00 72 THR A C 14
ATOM 22626 O O . THR A 1 72 ? 0.765 12.300 3.150 1.00 0.00 72 THR A O 14
ATOM 22637 N N . SER A 1 73 ? -0.211 10.618 4.259 1.00 0.00 73 SER A N 14
ATOM 22638 C CA . SER A 1 73 ? -0.056 11.257 5.554 1.00 0.00 73 SER A CA 14
ATOM 22639 C C . SER A 1 73 ? 1.408 11.202 5.998 1.00 0.00 73 SER A C 14
ATOM 22640 O O . SER A 1 73 ? 1.871 12.034 6.780 1.00 0.00 73 SER A O 14
ATOM 22648 N N . CYS A 1 74 ? 2.128 10.210 5.484 1.00 0.00 74 CYS A N 14
ATOM 22649 C CA . CYS A 1 74 ? 3.535 10.019 5.808 1.00 0.00 74 CYS A CA 14
ATOM 22650 C C . CYS A 1 74 ? 4.426 10.794 4.846 1.00 0.00 74 CYS A C 14
ATOM 22651 O O . CYS A 1 74 ? 5.449 11.355 5.230 1.00 0.00 74 CYS A O 14
ATOM 22659 N N . LEU A 1 75 ? 4.027 10.800 3.592 1.00 0.00 75 LEU A N 14
ATOM 22660 C CA . LEU A 1 75 ? 4.785 11.467 2.539 1.00 0.00 75 LEU A CA 14
ATOM 22661 C C . LEU A 1 75 ? 4.555 12.979 2.534 1.00 0.00 75 LEU A C 14
ATOM 22662 O O . LEU A 1 75 ? 5.507 13.745 2.367 1.00 0.00 75 LEU A O 14
ATOM 22678 N N . ARG A 1 76 ? 3.305 13.419 2.708 1.00 0.00 76 ARG A N 14
ATOM 22679 C CA . ARG A 1 76 ? 3.020 14.847 2.800 1.00 0.00 76 ARG A CA 14
ATOM 22680 C C . ARG A 1 76 ? 3.687 15.427 4.037 1.00 0.00 76 ARG A C 14
ATOM 22681 O O . ARG A 1 76 ? 4.309 16.492 3.990 1.00 0.00 76 ARG A O 14
ATOM 22702 N N . LYS A 1 77 ? 3.556 14.712 5.143 1.00 0.00 77 LYS A N 14
ATOM 22703 C CA . LYS A 1 77 ? 4.194 15.097 6.386 1.00 0.00 77 LYS A CA 14
ATOM 22704 C C . LYS A 1 77 ? 5.204 14.043 6.810 1.00 0.00 77 LYS A C 14
ATOM 22705 O O . LYS A 1 77 ? 4.854 13.071 7.482 1.00 0.00 77 LYS A O 14
ATOM 22724 N N . LYS A 1 78 ? 6.457 14.252 6.411 1.00 0.00 78 LYS A N 14
ATOM 22725 C CA . LYS A 1 78 ? 7.534 13.300 6.662 1.00 0.00 78 LYS A CA 14
ATOM 22726 C C . LYS A 1 78 ? 7.659 12.997 8.153 1.00 0.00 78 LYS A C 14
ATOM 22727 O O . LYS A 1 78 ? 8.036 11.887 8.534 1.00 0.00 78 LYS A O 14
ATOM 22746 N N . ARG A 1 79 ? 7.320 13.981 8.983 1.00 0.00 79 ARG A N 14
ATOM 22747 C CA . ARG A 1 79 ? 7.334 13.822 10.435 1.00 0.00 79 ARG A CA 14
ATOM 22748 C C . ARG A 1 79 ? 8.750 13.564 10.938 1.00 0.00 79 ARG A C 14
ATOM 22749 O O . ARG A 1 79 ? 9.148 12.421 11.192 1.00 0.00 79 ARG A O 14
ATOM 22770 N N . LYS A 1 80 ? 9.513 14.637 11.047 1.00 0.00 80 LYS A N 14
ATOM 22771 C CA . LYS A 1 80 ? 10.861 14.573 11.584 1.00 0.00 80 LYS A CA 14
ATOM 22772 C C . LYS A 1 80 ? 10.816 14.270 13.078 1.00 0.00 80 LYS A C 14
ATOM 22773 O O . LYS A 1 80 ? 9.918 14.733 13.785 1.00 0.00 80 LYS A O 14
ATOM 22792 N N . PRO A 1 81 ? 11.772 13.476 13.575 1.00 0.00 81 PRO A N 14
ATOM 22793 C CA . PRO A 1 81 ? 11.817 13.092 14.986 1.00 0.00 81 PRO A CA 14
ATOM 22794 C C . PRO A 1 81 ? 12.288 14.239 15.876 1.00 0.00 81 PRO A C 14
ATOM 22795 O O . PRO A 1 81 ? 13.485 14.407 16.125 1.00 0.00 81 PRO A O 14
ATOM 22806 N N . GLN A 1 82 ? 11.341 15.043 16.332 1.00 0.00 82 GLN A N 14
ATOM 22807 C CA . GLN A 1 82 ? 11.647 16.159 17.209 1.00 0.00 82 GLN A CA 14
ATOM 22808 C C . GLN A 1 82 ? 11.618 15.708 18.661 1.00 0.00 82 GLN A C 14
ATOM 22809 O O . GLN A 1 82 ? 10.568 15.711 19.304 1.00 0.00 82 GLN A O 14
ATOM 22823 N N . ALA A 1 83 ? 12.773 15.304 19.160 1.00 0.00 83 ALA A N 14
ATOM 22824 C CA . ALA A 1 83 ? 12.898 14.869 20.543 1.00 0.00 83 ALA A CA 14
ATOM 22825 C C . ALA A 1 83 ? 12.935 16.082 21.457 1.00 0.00 83 ALA A C 14
ATOM 22826 O O . ALA A 1 83 ? 13.881 16.886 21.332 1.00 0.00 83 ALA A O 14
ATOM 22834 N N . LYS B 2 1 ? 3.239 -5.928 -11.972 1.00 0.00 201 LYS B N 14
ATOM 22835 C CA . LYS B 2 1 ? 2.581 -4.687 -11.504 1.00 0.00 201 LYS B CA 14
ATOM 22836 C C . LYS B 2 1 ? 3.227 -4.204 -10.211 1.00 0.00 201 LYS B C 14
ATOM 22837 O O . LYS B 2 1 ? 3.867 -3.154 -10.175 1.00 0.00 201 LYS B O 14
ATOM 22858 N N . TRP B 2 2 ? 3.065 -4.986 -9.157 1.00 0.00 202 TRP B N 14
ATOM 22859 C CA . TRP B 2 2 ? 3.606 -4.652 -7.852 1.00 0.00 202 TRP B CA 14
ATOM 22860 C C . TRP B 2 2 ? 3.875 -5.942 -7.089 1.00 0.00 202 TRP B C 14
ATOM 22861 O O . TRP B 2 2 ? 3.204 -6.266 -6.109 1.00 0.00 202 TRP B O 14
ATOM 22882 N N . THR B 2 3 ? 4.852 -6.686 -7.571 1.00 0.00 203 THR B N 14
ATOM 22883 C CA . THR B 2 3 ? 5.129 -8.011 -7.058 1.00 0.00 203 THR B CA 14
ATOM 22884 C C . THR B 2 3 ? 6.274 -7.980 -6.044 1.00 0.00 203 THR B C 14
ATOM 22885 O O . THR B 2 3 ? 6.673 -6.902 -5.591 1.00 0.00 203 THR B O 14
ATOM 22896 N N . LEU B 2 4 ? 6.793 -9.153 -5.685 1.00 0.00 204 LEU B N 14
ATOM 22897 C CA . LEU B 2 4 ? 7.848 -9.261 -4.683 1.00 0.00 204 LEU B CA 14
ATOM 22898 C C . LEU B 2 4 ? 9.062 -8.419 -5.057 1.00 0.00 204 LEU B C 14
ATOM 22899 O O . LEU B 2 4 ? 9.805 -7.986 -4.186 1.00 0.00 204 LEU B O 14
ATOM 22915 N N . GLU B 2 5 ? 9.247 -8.180 -6.350 1.00 0.00 205 GLU B N 14
ATOM 22916 C CA . GLU B 2 5 ? 10.395 -7.427 -6.822 1.00 0.00 205 GLU B CA 14
ATOM 22917 C C . GLU B 2 5 ? 10.453 -6.053 -6.155 1.00 0.00 205 GLU B C 14
ATOM 22918 O O . GLU B 2 5 ? 11.280 -5.823 -5.266 1.00 0.00 205 GLU B O 14
ATOM 22930 N N . ARG B 2 6 ? 9.550 -5.163 -6.548 1.00 0.00 206 ARG B N 14
ATOM 22931 C CA . ARG B 2 6 ? 9.534 -3.813 -6.007 1.00 0.00 206 ARG B CA 14
ATOM 22932 C C . ARG B 2 6 ? 9.222 -3.828 -4.516 1.00 0.00 206 ARG B C 14
ATOM 22933 O O . ARG B 2 6 ? 9.953 -3.243 -3.721 1.00 0.00 206 ARG B O 14
ATOM 22954 N N . LEU B 2 7 ? 8.152 -4.510 -4.137 1.00 0.00 207 LEU B N 14
ATOM 22955 C CA . LEU B 2 7 ? 7.695 -4.479 -2.755 1.00 0.00 207 LEU B CA 14
ATOM 22956 C C . LEU B 2 7 ? 8.693 -5.153 -1.820 1.00 0.00 207 LEU B C 14
ATOM 22957 O O . LEU B 2 7 ? 9.346 -4.477 -1.035 1.00 0.00 207 LEU B O 14
ATOM 22973 N N . LYS B 2 8 ? 8.834 -6.469 -1.937 1.00 0.00 208 LYS B N 14
ATOM 22974 C CA . LYS B 2 8 ? 9.634 -7.243 -0.989 1.00 0.00 208 LYS B CA 14
ATOM 22975 C C . LYS B 2 8 ? 11.076 -6.743 -0.904 1.00 0.00 208 LYS B C 14
ATOM 22976 O O . LYS B 2 8 ? 11.613 -6.597 0.194 1.00 0.00 208 LYS B O 14
ATOM 22995 N N . ARG B 2 9 ? 11.703 -6.454 -2.042 1.00 0.00 209 ARG B N 14
ATOM 22996 C CA . ARG B 2 9 ? 13.120 -6.107 -2.030 1.00 0.00 209 ARG B CA 14
ATOM 22997 C C . ARG B 2 9 ? 13.360 -4.685 -1.522 1.00 0.00 209 ARG B C 14
ATOM 22998 O O . ARG B 2 9 ? 14.410 -4.404 -0.942 1.00 0.00 209 ARG B O 14
ATOM 23019 N N . LYS B 2 10 ? 12.401 -3.787 -1.722 1.00 0.00 210 LYS B N 14
ATOM 23020 C CA . LYS B 2 10 ? 12.532 -2.431 -1.193 1.00 0.00 210 LYS B CA 14
ATOM 23021 C C . LYS B 2 10 ? 12.034 -2.373 0.249 1.00 0.00 210 LYS B C 14
ATOM 23022 O O . LYS B 2 10 ? 12.468 -1.530 1.032 1.00 0.00 210 LYS B O 14
ATOM 23041 N N . TYR B 2 11 ? 11.121 -3.275 0.580 1.00 0.00 211 TYR B N 14
ATOM 23042 C CA . TYR B 2 11 ? 10.586 -3.398 1.931 1.00 0.00 211 TYR B CA 14
ATOM 23043 C C . TYR B 2 11 ? 11.659 -3.949 2.867 1.00 0.00 211 TYR B C 14
ATOM 23044 O O . TYR B 2 11 ? 11.860 -3.448 3.975 1.00 0.00 211 TYR B O 14
ATOM 23062 N N . ARG B 2 12 ? 12.350 -4.978 2.392 1.00 0.00 212 ARG B N 14
ATOM 23063 C CA . ARG B 2 12 ? 13.354 -5.681 3.181 1.00 0.00 212 ARG B CA 14
ATOM 23064 C C . ARG B 2 12 ? 14.515 -4.760 3.557 1.00 0.00 212 ARG B C 14
ATOM 23065 O O . ARG B 2 12 ? 15.076 -4.870 4.646 1.00 0.00 212 ARG B O 14
ATOM 23086 N N . ASN B 2 13 ? 14.868 -3.857 2.652 1.00 0.00 213 ASN B N 14
ATOM 23087 C CA . ASN B 2 13 ? 15.991 -2.957 2.876 1.00 0.00 213 ASN B CA 14
ATOM 23088 C C . ASN B 2 13 ? 15.541 -1.714 3.635 1.00 0.00 213 ASN B C 14
ATOM 23089 O O . ASN B 2 13 ? 15.102 -0.742 2.987 1.00 0.00 213 ASN B O 14
ATOM 23101 N N . SER A 1 1 ? -21.392 2.069 9.220 1.00 0.00 1 SER A N 15
ATOM 23102 C CA . SER A 1 1 ? -20.148 1.383 8.814 1.00 0.00 1 SER A CA 15
ATOM 23103 C C . SER A 1 1 ? -20.104 1.161 7.302 1.00 0.00 1 SER A C 15
ATOM 23104 O O . SER A 1 1 ? -19.371 0.299 6.813 1.00 0.00 1 SER A O 15
ATOM 23114 N N . GLU A 1 2 ? -20.895 1.927 6.558 1.00 0.00 2 GLU A N 15
ATOM 23115 C CA . GLU A 1 2 ? -20.917 1.799 5.108 1.00 0.00 2 GLU A CA 15
ATOM 23116 C C . GLU A 1 2 ? -20.024 2.836 4.426 1.00 0.00 2 GLU A C 15
ATOM 23117 O O . GLU A 1 2 ? -19.967 2.896 3.200 1.00 0.00 2 GLU A O 15
ATOM 23129 N N . GLU A 1 3 ? -19.316 3.635 5.217 1.00 0.00 3 GLU A N 15
ATOM 23130 C CA . GLU A 1 3 ? -18.531 4.744 4.685 1.00 0.00 3 GLU A CA 15
ATOM 23131 C C . GLU A 1 3 ? -17.382 4.217 3.828 1.00 0.00 3 GLU A C 15
ATOM 23132 O O . GLU A 1 3 ? -17.166 4.682 2.706 1.00 0.00 3 GLU A O 15
ATOM 23144 N N . GLU A 1 4 ? -16.671 3.226 4.351 1.00 0.00 4 GLU A N 15
ATOM 23145 C CA . GLU A 1 4 ? -15.529 2.650 3.649 1.00 0.00 4 GLU A CA 15
ATOM 23146 C C . GLU A 1 4 ? -15.951 1.981 2.342 1.00 0.00 4 GLU A C 15
ATOM 23147 O O . GLU A 1 4 ? -15.244 2.071 1.339 1.00 0.00 4 GLU A O 15
ATOM 23159 N N . ASP A 1 5 ? -17.112 1.333 2.344 1.00 0.00 5 ASP A N 15
ATOM 23160 C CA . ASP A 1 5 ? -17.593 0.635 1.153 1.00 0.00 5 ASP A CA 15
ATOM 23161 C C . ASP A 1 5 ? -18.314 1.595 0.217 1.00 0.00 5 ASP A C 15
ATOM 23162 O O . ASP A 1 5 ? -18.843 1.190 -0.819 1.00 0.00 5 ASP A O 15
ATOM 23171 N N . LYS A 1 6 ? -18.331 2.871 0.584 1.00 0.00 6 LYS A N 15
ATOM 23172 C CA . LYS A 1 6 ? -18.953 3.895 -0.237 1.00 0.00 6 LYS A CA 15
ATOM 23173 C C . LYS A 1 6 ? -17.875 4.763 -0.878 1.00 0.00 6 LYS A C 15
ATOM 23174 O O . LYS A 1 6 ? -18.148 5.569 -1.767 1.00 0.00 6 LYS A O 15
ATOM 23193 N N . CYS A 1 7 ? -16.642 4.580 -0.419 1.00 0.00 7 CYS A N 15
ATOM 23194 C CA . CYS A 1 7 ? -15.506 5.321 -0.952 1.00 0.00 7 CYS A CA 15
ATOM 23195 C C . CYS A 1 7 ? -15.277 4.931 -2.408 1.00 0.00 7 CYS A C 15
ATOM 23196 O O . CYS A 1 7 ? -15.494 3.780 -2.800 1.00 0.00 7 CYS A O 15
ATOM 23204 N N . LYS A 1 8 ? -14.863 5.903 -3.204 1.00 0.00 8 LYS A N 15
ATOM 23205 C CA . LYS A 1 8 ? -14.681 5.709 -4.633 1.00 0.00 8 LYS A CA 15
ATOM 23206 C C . LYS A 1 8 ? -13.502 4.782 -4.927 1.00 0.00 8 LYS A C 15
ATOM 23207 O O . LYS A 1 8 ? -12.517 4.747 -4.187 1.00 0.00 8 LYS A O 15
ATOM 23226 N N . PRO A 1 9 ? -13.596 4.022 -6.027 1.00 0.00 9 PRO A N 15
ATOM 23227 C CA . PRO A 1 9 ? -12.588 3.026 -6.397 1.00 0.00 9 PRO A CA 15
ATOM 23228 C C . PRO A 1 9 ? -11.280 3.656 -6.852 1.00 0.00 9 PRO A C 15
ATOM 23229 O O . PRO A 1 9 ? -11.264 4.728 -7.458 1.00 0.00 9 PRO A O 15
ATOM 23240 N N . MET A 1 10 ? -10.187 2.987 -6.526 1.00 0.00 10 MET A N 15
ATOM 23241 C CA . MET A 1 10 ? -8.865 3.444 -6.897 1.00 0.00 10 MET A CA 15
ATOM 23242 C C . MET A 1 10 ? -8.534 3.003 -8.324 1.00 0.00 10 MET A C 15
ATOM 23243 O O . MET A 1 10 ? -8.435 1.806 -8.602 1.00 0.00 10 MET A O 15
ATOM 23257 N N . SER A 1 11 ? -8.372 3.969 -9.222 1.00 0.00 11 SER A N 15
ATOM 23258 C CA . SER A 1 11 ? -8.123 3.682 -10.636 1.00 0.00 11 SER A CA 15
ATOM 23259 C C . SER A 1 11 ? -6.713 3.124 -10.843 1.00 0.00 11 SER A C 15
ATOM 23260 O O . SER A 1 11 ? -5.917 3.091 -9.907 1.00 0.00 11 SER A O 15
ATOM 23268 N N . TYR A 1 12 ? -6.407 2.696 -12.066 1.00 0.00 12 TYR A N 15
ATOM 23269 C CA . TYR A 1 12 ? -5.099 2.111 -12.381 1.00 0.00 12 TYR A CA 15
ATOM 23270 C C . TYR A 1 12 ? -3.953 3.044 -12.007 1.00 0.00 12 TYR A C 15
ATOM 23271 O O . TYR A 1 12 ? -3.089 2.683 -11.207 1.00 0.00 12 TYR A O 15
ATOM 23289 N N . GLU A 1 13 ? -3.944 4.234 -12.590 1.00 0.00 13 GLU A N 15
ATOM 23290 C CA . GLU A 1 13 ? -2.860 5.181 -12.370 1.00 0.00 13 GLU A CA 15
ATOM 23291 C C . GLU A 1 13 ? -2.773 5.579 -10.905 1.00 0.00 13 GLU A C 15
ATOM 23292 O O . GLU A 1 13 ? -1.727 6.023 -10.433 1.00 0.00 13 GLU A O 15
ATOM 23304 N N . GLU A 1 14 ? -3.863 5.383 -10.181 1.00 0.00 14 GLU A N 15
ATOM 23305 C CA . GLU A 1 14 ? -3.880 5.656 -8.765 1.00 0.00 14 GLU A CA 15
ATOM 23306 C C . GLU A 1 14 ? -3.278 4.480 -8.016 1.00 0.00 14 GLU A C 15
ATOM 23307 O O . GLU A 1 14 ? -2.467 4.661 -7.121 1.00 0.00 14 GLU A O 15
ATOM 23319 N N . LYS A 1 15 ? -3.705 3.278 -8.390 1.00 0.00 15 LYS A N 15
ATOM 23320 C CA . LYS A 1 15 ? -3.149 2.049 -7.866 1.00 0.00 15 LYS A CA 15
ATOM 23321 C C . LYS A 1 15 ? -1.643 1.979 -8.045 1.00 0.00 15 LYS A C 15
ATOM 23322 O O . LYS A 1 15 ? -0.909 1.720 -7.090 1.00 0.00 15 LYS A O 15
ATOM 23341 N N . ARG A 1 16 ? -1.186 2.192 -9.270 1.00 0.00 16 ARG A N 15
ATOM 23342 C CA . ARG A 1 16 ? 0.238 2.155 -9.553 1.00 0.00 16 ARG A CA 15
ATOM 23343 C C . ARG A 1 16 ? 0.965 3.217 -8.766 1.00 0.00 16 ARG A C 15
ATOM 23344 O O . ARG A 1 16 ? 2.020 2.947 -8.195 1.00 0.00 16 ARG A O 15
ATOM 23365 N N . GLN A 1 17 ? 0.402 4.415 -8.702 1.00 0.00 17 GLN A N 15
ATOM 23366 C CA . GLN A 1 17 ? 1.060 5.457 -7.963 1.00 0.00 17 GLN A CA 15
ATOM 23367 C C . GLN A 1 17 ? 1.019 5.125 -6.476 1.00 0.00 17 GLN A C 15
ATOM 23368 O O . GLN A 1 17 ? 1.994 5.326 -5.780 1.00 0.00 17 GLN A O 15
ATOM 23382 N N . LEU A 1 18 ? -0.085 4.531 -6.029 1.00 0.00 18 LEU A N 15
ATOM 23383 C CA . LEU A 1 18 ? -0.252 4.106 -4.643 1.00 0.00 18 LEU A CA 15
ATOM 23384 C C . LEU A 1 18 ? 0.821 3.122 -4.252 1.00 0.00 18 LEU A C 15
ATOM 23385 O O . LEU A 1 18 ? 1.477 3.280 -3.227 1.00 0.00 18 LEU A O 15
ATOM 23401 N N . SER A 1 19 ? 0.999 2.111 -5.085 1.00 0.00 19 SER A N 15
ATOM 23402 C CA . SER A 1 19 ? 2.005 1.099 -4.842 1.00 0.00 19 SER A CA 15
ATOM 23403 C C . SER A 1 19 ? 3.387 1.747 -4.771 1.00 0.00 19 SER A C 15
ATOM 23404 O O . SER A 1 19 ? 4.304 1.235 -4.127 1.00 0.00 19 SER A O 15
ATOM 23412 N N . LEU A 1 20 ? 3.517 2.878 -5.456 1.00 0.00 20 LEU A N 15
ATOM 23413 C CA . LEU A 1 20 ? 4.739 3.672 -5.423 1.00 0.00 20 LEU A CA 15
ATOM 23414 C C . LEU A 1 20 ? 4.818 4.547 -4.158 1.00 0.00 20 LEU A C 15
ATOM 23415 O O . LEU A 1 20 ? 5.835 4.532 -3.470 1.00 0.00 20 LEU A O 15
ATOM 23431 N N . ASP A 1 21 ? 3.763 5.318 -3.857 1.00 0.00 21 ASP A N 15
ATOM 23432 C CA . ASP A 1 21 ? 3.710 6.120 -2.643 1.00 0.00 21 ASP A CA 15
ATOM 23433 C C . ASP A 1 21 ? 3.964 5.245 -1.420 1.00 0.00 21 ASP A C 15
ATOM 23434 O O . ASP A 1 21 ? 4.661 5.638 -0.483 1.00 0.00 21 ASP A O 15
ATOM 23443 N N . ILE A 1 22 ? 3.414 4.043 -1.463 1.00 0.00 22 ILE A N 15
ATOM 23444 C CA . ILE A 1 22 ? 3.586 3.065 -0.397 1.00 0.00 22 ILE A CA 15
ATOM 23445 C C . ILE A 1 22 ? 5.030 2.564 -0.334 1.00 0.00 22 ILE A C 15
ATOM 23446 O O . ILE A 1 22 ? 5.578 2.364 0.746 1.00 0.00 22 ILE A O 15
ATOM 23462 N N . ASN A 1 23 ? 5.655 2.384 -1.489 1.00 0.00 23 ASN A N 15
ATOM 23463 C CA . ASN A 1 23 ? 7.030 1.894 -1.530 1.00 0.00 23 ASN A CA 15
ATOM 23464 C C . ASN A 1 23 ? 8.029 3.012 -1.218 1.00 0.00 23 ASN A C 15
ATOM 23465 O O . ASN A 1 23 ? 9.203 2.745 -0.948 1.00 0.00 23 ASN A O 15
ATOM 23476 N N . LYS A 1 24 ? 7.567 4.263 -1.259 1.00 0.00 24 LYS A N 15
ATOM 23477 C CA . LYS A 1 24 ? 8.394 5.395 -0.846 1.00 0.00 24 LYS A CA 15
ATOM 23478 C C . LYS A 1 24 ? 8.636 5.360 0.652 1.00 0.00 24 LYS A C 15
ATOM 23479 O O . LYS A 1 24 ? 9.670 5.823 1.135 1.00 0.00 24 LYS A O 15
ATOM 23498 N N . LEU A 1 25 ? 7.659 4.831 1.380 1.00 0.00 25 LEU A N 15
ATOM 23499 C CA . LEU A 1 25 ? 7.742 4.722 2.823 1.00 0.00 25 LEU A CA 15
ATOM 23500 C C . LEU A 1 25 ? 8.965 3.921 3.234 1.00 0.00 25 LEU A C 15
ATOM 23501 O O . LEU A 1 25 ? 9.368 2.986 2.541 1.00 0.00 25 LEU A O 15
ATOM 23517 N N . PRO A 1 26 ? 9.590 4.304 4.350 1.00 0.00 26 PRO A N 15
ATOM 23518 C CA . PRO A 1 26 ? 10.626 3.487 4.973 1.00 0.00 26 PRO A CA 15
ATOM 23519 C C . PRO A 1 26 ? 10.078 2.109 5.351 1.00 0.00 26 PRO A C 15
ATOM 23520 O O . PRO A 1 26 ? 8.868 1.964 5.550 1.00 0.00 26 PRO A O 15
ATOM 23531 N N . GLY A 1 27 ? 10.957 1.112 5.440 1.00 0.00 27 GLY A N 15
ATOM 23532 C CA . GLY A 1 27 ? 10.534 -0.267 5.673 1.00 0.00 27 GLY A CA 15
ATOM 23533 C C . GLY A 1 27 ? 9.500 -0.409 6.776 1.00 0.00 27 GLY A C 15
ATOM 23534 O O . GLY A 1 27 ? 8.492 -1.100 6.607 1.00 0.00 27 GLY A O 15
ATOM 23538 N N . GLU A 1 28 ? 9.743 0.271 7.892 1.00 0.00 28 GLU A N 15
ATOM 23539 C CA . GLU A 1 28 ? 8.838 0.263 9.040 1.00 0.00 28 GLU A CA 15
ATOM 23540 C C . GLU A 1 28 ? 7.417 0.650 8.633 1.00 0.00 28 GLU A C 15
ATOM 23541 O O . GLU A 1 28 ? 6.437 0.054 9.086 1.00 0.00 28 GLU A O 15
ATOM 23553 N N . LYS A 1 29 ? 7.312 1.633 7.755 1.00 0.00 29 LYS A N 15
ATOM 23554 C CA . LYS A 1 29 ? 6.028 2.205 7.401 1.00 0.00 29 LYS A CA 15
ATOM 23555 C C . LYS A 1 29 ? 5.240 1.307 6.454 1.00 0.00 29 LYS A C 15
ATOM 23556 O O . LYS A 1 29 ? 4.012 1.344 6.439 1.00 0.00 29 LYS A O 15
ATOM 23575 N N . LEU A 1 30 ? 5.915 0.475 5.675 1.00 0.00 30 LEU A N 15
ATOM 23576 C CA . LEU A 1 30 ? 5.183 -0.493 4.870 1.00 0.00 30 LEU A CA 15
ATOM 23577 C C . LEU A 1 30 ? 4.603 -1.576 5.777 1.00 0.00 30 LEU A C 15
ATOM 23578 O O . LEU A 1 30 ? 3.735 -2.344 5.371 1.00 0.00 30 LEU A O 15
ATOM 23594 N N . GLY A 1 31 ? 5.064 -1.604 7.025 1.00 0.00 31 GLY A N 15
ATOM 23595 C CA . GLY A 1 31 ? 4.495 -2.504 8.013 1.00 0.00 31 GLY A CA 15
ATOM 23596 C C . GLY A 1 31 ? 3.066 -2.128 8.356 1.00 0.00 31 GLY A C 15
ATOM 23597 O O . GLY A 1 31 ? 2.303 -2.941 8.880 1.00 0.00 31 GLY A O 15
ATOM 23601 N N . ARG A 1 32 ? 2.711 -0.892 8.054 1.00 0.00 32 ARG A N 15
ATOM 23602 C CA . ARG A 1 32 ? 1.350 -0.408 8.250 1.00 0.00 32 ARG A CA 15
ATOM 23603 C C . ARG A 1 32 ? 0.431 -0.880 7.125 1.00 0.00 32 ARG A C 15
ATOM 23604 O O . ARG A 1 32 ? -0.626 -1.447 7.386 1.00 0.00 32 ARG A O 15
ATOM 23625 N N . VAL A 1 33 ? 0.827 -0.640 5.876 1.00 0.00 33 VAL A N 15
ATOM 23626 C CA . VAL A 1 33 ? 0.024 -1.062 4.727 1.00 0.00 33 VAL A CA 15
ATOM 23627 C C . VAL A 1 33 ? -0.179 -2.565 4.719 1.00 0.00 33 VAL A C 15
ATOM 23628 O O . VAL A 1 33 ? -1.278 -3.028 4.432 1.00 0.00 33 VAL A O 15
ATOM 23641 N N . VAL A 1 34 ? 0.855 -3.333 5.058 1.00 0.00 34 VAL A N 15
ATOM 23642 C CA . VAL A 1 34 ? 0.694 -4.772 5.152 1.00 0.00 34 VAL A CA 15
ATOM 23643 C C . VAL A 1 34 ? -0.329 -5.102 6.234 1.00 0.00 34 VAL A C 15
ATOM 23644 O O . VAL A 1 34 ? -1.186 -5.951 6.041 1.00 0.00 34 VAL A O 15
ATOM 23657 N N . HIS A 1 35 ? -0.268 -4.375 7.347 1.00 0.00 35 HIS A N 15
ATOM 23658 C CA . HIS A 1 35 ? -1.216 -4.553 8.437 1.00 0.00 35 HIS A CA 15
ATOM 23659 C C . HIS A 1 35 ? -2.626 -4.196 7.979 1.00 0.00 35 HIS A C 15
ATOM 23660 O O . HIS A 1 35 ? -3.584 -4.898 8.298 1.00 0.00 35 HIS A O 15
ATOM 23675 N N . ILE A 1 36 ? -2.751 -3.105 7.229 1.00 0.00 36 ILE A N 15
ATOM 23676 C CA . ILE A 1 36 ? -4.039 -2.720 6.677 1.00 0.00 36 ILE A CA 15
ATOM 23677 C C . ILE A 1 36 ? -4.529 -3.778 5.695 1.00 0.00 36 ILE A C 15
ATOM 23678 O O . ILE A 1 36 ? -5.536 -4.431 5.936 1.00 0.00 36 ILE A O 15
ATOM 23694 N N . ILE A 1 37 ? -3.797 -3.948 4.598 1.00 0.00 37 ILE A N 15
ATOM 23695 C CA . ILE A 1 37 ? -4.158 -4.912 3.567 1.00 0.00 37 ILE A CA 15
ATOM 23696 C C . ILE A 1 37 ? -4.464 -6.295 4.153 1.00 0.00 37 ILE A C 15
ATOM 23697 O O . ILE A 1 37 ? -5.535 -6.824 3.926 1.00 0.00 37 ILE A O 15
ATOM 23713 N N . GLN A 1 38 ? -3.533 -6.864 4.920 1.00 0.00 38 GLN A N 15
ATOM 23714 C CA . GLN A 1 38 ? -3.701 -8.218 5.471 1.00 0.00 38 GLN A CA 15
ATOM 23715 C C . GLN A 1 38 ? -4.981 -8.344 6.304 1.00 0.00 38 GLN A C 15
ATOM 23716 O O . GLN A 1 38 ? -5.676 -9.359 6.235 1.00 0.00 38 GLN A O 15
ATOM 23730 N N . SER A 1 39 ? -5.280 -7.324 7.106 1.00 0.00 39 SER A N 15
ATOM 23731 C CA . SER A 1 39 ? -6.453 -7.350 7.957 1.00 0.00 39 SER A CA 15
ATOM 23732 C C . SER A 1 39 ? -7.727 -7.199 7.131 1.00 0.00 39 SER A C 15
ATOM 23733 O O . SER A 1 39 ? -8.739 -7.852 7.396 1.00 0.00 39 SER A O 15
ATOM 23741 N N . ARG A 1 40 ? -7.658 -6.342 6.123 1.00 0.00 40 ARG A N 15
ATOM 23742 C CA . ARG A 1 40 ? -8.791 -6.087 5.246 1.00 0.00 40 ARG A CA 15
ATOM 23743 C C . ARG A 1 40 ? -8.988 -7.247 4.272 1.00 0.00 40 ARG A C 15
ATOM 23744 O O . ARG A 1 40 ? -10.114 -7.622 3.953 1.00 0.00 40 ARG A O 15
ATOM 23765 N N . GLU A 1 41 ? -7.882 -7.818 3.822 1.00 0.00 41 GLU A N 15
ATOM 23766 C CA . GLU A 1 41 ? -7.890 -8.885 2.832 1.00 0.00 41 GLU A CA 15
ATOM 23767 C C . GLU A 1 41 ? -7.395 -10.192 3.461 1.00 0.00 41 GLU A C 15
ATOM 23768 O O . GLU A 1 41 ? -6.208 -10.520 3.368 1.00 0.00 41 GLU A O 15
ATOM 23780 N N . PRO A 1 42 ? -8.292 -10.965 4.109 1.00 0.00 42 PRO A N 15
ATOM 23781 C CA . PRO A 1 42 ? -7.919 -12.208 4.810 1.00 0.00 42 PRO A CA 15
ATOM 23782 C C . PRO A 1 42 ? -7.361 -13.301 3.891 1.00 0.00 42 PRO A C 15
ATOM 23783 O O . PRO A 1 42 ? -7.038 -14.401 4.343 1.00 0.00 42 PRO A O 15
ATOM 23794 N N . SER A 1 43 ? -7.236 -13.002 2.610 1.00 0.00 43 SER A N 15
ATOM 23795 C CA . SER A 1 43 ? -6.791 -13.981 1.640 1.00 0.00 43 SER A CA 15
ATOM 23796 C C . SER A 1 43 ? -5.272 -13.960 1.486 1.00 0.00 43 SER A C 15
ATOM 23797 O O . SER A 1 43 ? -4.686 -14.882 0.917 1.00 0.00 43 SER A O 15
ATOM 23805 N N . LEU A 1 44 ? -4.626 -12.922 2.007 1.00 0.00 44 LEU A N 15
ATOM 23806 C CA . LEU A 1 44 ? -3.187 -12.779 1.820 1.00 0.00 44 LEU A CA 15
ATOM 23807 C C . LEU A 1 44 ? -2.419 -12.777 3.137 1.00 0.00 44 LEU A C 15
ATOM 23808 O O . LEU A 1 44 ? -1.265 -12.349 3.190 1.00 0.00 44 LEU A O 15
ATOM 23824 N N . LYS A 1 45 ? -3.031 -13.298 4.193 1.00 0.00 45 LYS A N 15
ATOM 23825 C CA . LYS A 1 45 ? -2.352 -13.379 5.485 1.00 0.00 45 LYS A CA 15
ATOM 23826 C C . LYS A 1 45 ? -1.346 -14.530 5.495 1.00 0.00 45 LYS A C 15
ATOM 23827 O O . LYS A 1 45 ? -0.729 -14.826 6.519 1.00 0.00 45 LYS A O 15
ATOM 23846 N N . ASN A 1 46 ? -1.182 -15.168 4.339 1.00 0.00 46 ASN A N 15
ATOM 23847 C CA . ASN A 1 46 ? -0.177 -16.209 4.168 1.00 0.00 46 ASN A CA 15
ATOM 23848 C C . ASN A 1 46 ? 1.183 -15.568 3.919 1.00 0.00 46 ASN A C 15
ATOM 23849 O O . ASN A 1 46 ? 2.228 -16.196 4.102 1.00 0.00 46 ASN A O 15
ATOM 23860 N N . SER A 1 47 ? 1.154 -14.310 3.496 1.00 0.00 47 SER A N 15
ATOM 23861 C CA . SER A 1 47 ? 2.367 -13.536 3.285 1.00 0.00 47 SER A CA 15
ATOM 23862 C C . SER A 1 47 ? 2.785 -12.861 4.587 1.00 0.00 47 SER A C 15
ATOM 23863 O O . SER A 1 47 ? 2.012 -12.111 5.178 1.00 0.00 47 SER A O 15
ATOM 23871 N N . ASN A 1 48 ? 3.997 -13.148 5.039 1.00 0.00 48 ASN A N 15
ATOM 23872 C CA . ASN A 1 48 ? 4.522 -12.550 6.266 1.00 0.00 48 ASN A CA 15
ATOM 23873 C C . ASN A 1 48 ? 4.862 -11.092 6.005 1.00 0.00 48 ASN A C 15
ATOM 23874 O O . ASN A 1 48 ? 5.319 -10.780 4.918 1.00 0.00 48 ASN A O 15
ATOM 23885 N N . PRO A 1 49 ? 4.654 -10.175 6.961 1.00 0.00 49 PRO A N 15
ATOM 23886 C CA . PRO A 1 49 ? 4.982 -8.750 6.755 1.00 0.00 49 PRO A CA 15
ATOM 23887 C C . PRO A 1 49 ? 6.426 -8.527 6.294 1.00 0.00 49 PRO A C 15
ATOM 23888 O O . PRO A 1 49 ? 6.683 -7.708 5.414 1.00 0.00 49 PRO A O 15
ATOM 23899 N N . ASP A 1 50 ? 7.348 -9.312 6.837 1.00 0.00 50 ASP A N 15
ATOM 23900 C CA . ASP A 1 50 ? 8.777 -9.119 6.587 1.00 0.00 50 ASP A CA 15
ATOM 23901 C C . ASP A 1 50 ? 9.154 -9.604 5.193 1.00 0.00 50 ASP A C 15
ATOM 23902 O O . ASP A 1 50 ? 10.216 -9.273 4.671 1.00 0.00 50 ASP A O 15
ATOM 23911 N N . GLU A 1 51 ? 8.256 -10.376 4.605 1.00 0.00 51 GLU A N 15
ATOM 23912 C CA . GLU A 1 51 ? 8.462 -10.983 3.297 1.00 0.00 51 GLU A CA 15
ATOM 23913 C C . GLU A 1 51 ? 7.208 -10.794 2.462 1.00 0.00 51 GLU A C 15
ATOM 23914 O O . GLU A 1 51 ? 6.872 -11.623 1.612 1.00 0.00 51 GLU A O 15
ATOM 23926 N N . ILE A 1 52 ? 6.510 -9.710 2.746 1.00 0.00 52 ILE A N 15
ATOM 23927 C CA . ILE A 1 52 ? 5.186 -9.463 2.201 1.00 0.00 52 ILE A CA 15
ATOM 23928 C C . ILE A 1 52 ? 5.204 -9.278 0.685 1.00 0.00 52 ILE A C 15
ATOM 23929 O O . ILE A 1 52 ? 6.177 -8.786 0.107 1.00 0.00 52 ILE A O 15
ATOM 23945 N N . GLU A 1 53 ? 4.134 -9.722 0.055 1.00 0.00 53 GLU A N 15
ATOM 23946 C CA . GLU A 1 53 ? 3.819 -9.339 -1.291 1.00 0.00 53 GLU A CA 15
ATOM 23947 C C . GLU A 1 53 ? 2.332 -8.993 -1.344 1.00 0.00 53 GLU A C 15
ATOM 23948 O O . GLU A 1 53 ? 1.493 -9.785 -0.911 1.00 0.00 53 GLU A O 15
ATOM 23960 N N . ILE A 1 54 ? 2.007 -7.813 -1.849 1.00 0.00 54 ILE A N 15
ATOM 23961 C CA . ILE A 1 54 ? 0.636 -7.327 -1.826 1.00 0.00 54 ILE A CA 15
ATOM 23962 C C . ILE A 1 54 ? 0.112 -7.136 -3.237 1.00 0.00 54 ILE A C 15
ATOM 23963 O O . ILE A 1 54 ? 0.656 -6.358 -4.018 1.00 0.00 54 ILE A O 15
ATOM 23979 N N . ASP A 1 55 ? -0.952 -7.843 -3.552 1.00 0.00 55 ASP A N 15
ATOM 23980 C CA . ASP A 1 55 ? -1.556 -7.759 -4.858 1.00 0.00 55 ASP A CA 15
ATOM 23981 C C . ASP A 1 55 ? -2.578 -6.628 -4.873 1.00 0.00 55 ASP A C 15
ATOM 23982 O O . ASP A 1 55 ? -3.719 -6.794 -4.416 1.00 0.00 55 ASP A O 15
ATOM 23991 N N . PHE A 1 56 ? -2.176 -5.480 -5.404 1.00 0.00 56 PHE A N 15
ATOM 23992 C CA . PHE A 1 56 ? -3.036 -4.300 -5.435 1.00 0.00 56 PHE A CA 15
ATOM 23993 C C . PHE A 1 56 ? -4.304 -4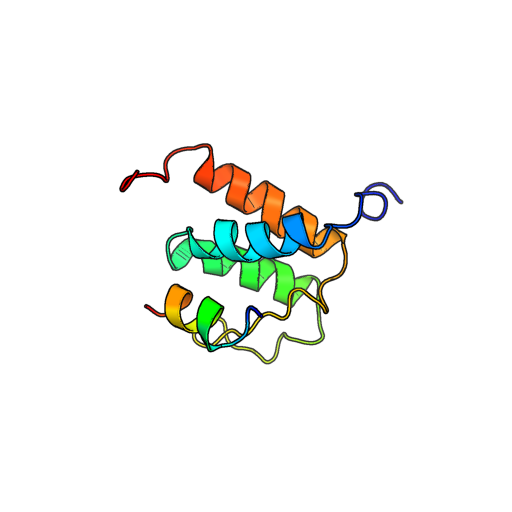.575 -6.233 1.00 0.00 56 PHE A C 15
ATOM 23994 O O . PHE A 1 56 ? -5.310 -3.878 -6.099 1.00 0.00 56 PHE A O 15
ATOM 24011 N N . GLU A 1 57 ? -4.244 -5.612 -7.048 1.00 0.00 57 GLU A N 15
ATOM 24012 C CA . GLU A 1 57 ? -5.354 -5.997 -7.897 1.00 0.00 57 GLU A CA 15
ATOM 24013 C C . GLU A 1 57 ? -6.378 -6.835 -7.143 1.00 0.00 57 GLU A C 15
ATOM 24014 O O . GLU A 1 57 ? -7.501 -7.018 -7.609 1.00 0.00 57 GLU A O 15
ATOM 24026 N N . THR A 1 58 ? -6.003 -7.325 -5.974 1.00 0.00 58 THR A N 15
ATOM 24027 C CA . THR A 1 58 ? -6.894 -8.175 -5.200 1.00 0.00 58 THR A CA 15
ATOM 24028 C C . THR A 1 58 ? -7.511 -7.406 -4.049 1.00 0.00 58 THR A C 15
ATOM 24029 O O . THR A 1 58 ? -8.482 -7.850 -3.440 1.00 0.00 58 THR A O 15
ATOM 24040 N N . LEU A 1 59 ? -6.947 -6.243 -3.765 1.00 0.00 59 LEU A N 15
ATOM 24041 C CA . LEU A 1 59 ? -7.450 -5.410 -2.685 1.00 0.00 59 LEU A CA 15
ATOM 24042 C C . LEU A 1 59 ? -8.758 -4.759 -3.090 1.00 0.00 59 LEU A C 15
ATOM 24043 O O . LEU A 1 59 ? -8.909 -4.297 -4.222 1.00 0.00 59 LEU A O 15
ATOM 24059 N N . LYS A 1 60 ? -9.703 -4.741 -2.173 1.00 0.00 60 LYS A N 15
ATOM 24060 C CA . LYS A 1 60 ? -10.965 -4.069 -2.402 1.00 0.00 60 LYS A CA 15
ATOM 24061 C C . LYS A 1 60 ? -10.786 -2.555 -2.208 1.00 0.00 60 LYS A C 15
ATOM 24062 O O . LYS A 1 60 ? -9.944 -2.137 -1.406 1.00 0.00 60 LYS A O 15
ATOM 24081 N N . PRO A 1 61 ? -11.535 -1.721 -2.977 1.00 0.00 61 PRO A N 15
ATOM 24082 C CA . PRO A 1 61 ? -11.465 -0.253 -2.921 1.00 0.00 61 PRO A CA 15
ATOM 24083 C C . PRO A 1 61 ? -11.146 0.331 -1.544 1.00 0.00 61 PRO A C 15
ATOM 24084 O O . PRO A 1 61 ? -10.255 1.173 -1.423 1.00 0.00 61 PRO A O 15
ATOM 24095 N N . SER A 1 62 ? -11.865 -0.115 -0.516 1.00 0.00 62 SER A N 15
ATOM 24096 C CA . SER A 1 62 ? -11.705 0.440 0.826 1.00 0.00 62 SER A CA 15
ATOM 24097 C C . SER A 1 62 ? -10.263 0.330 1.318 1.00 0.00 62 SER A C 15
ATOM 24098 O O . SER A 1 62 ? -9.721 1.287 1.864 1.00 0.00 62 SER A O 15
ATOM 24106 N N . THR A 1 63 ? -9.636 -0.819 1.098 1.00 0.00 63 THR A N 15
ATOM 24107 C CA . THR A 1 63 ? -8.255 -1.021 1.522 1.00 0.00 63 THR A CA 15
ATOM 24108 C C . THR A 1 63 ? -7.349 -0.082 0.761 1.00 0.00 63 THR A C 15
ATOM 24109 O O . THR A 1 63 ? -6.576 0.652 1.357 1.00 0.00 63 THR A O 15
ATOM 24120 N N . LEU A 1 64 ? -7.506 -0.063 -0.556 1.00 0.00 64 LEU A N 15
ATOM 24121 C CA . LEU A 1 64 ? -6.669 0.758 -1.423 1.00 0.00 64 LEU A CA 15
ATOM 24122 C C . LEU A 1 64 ? -6.762 2.228 -1.036 1.00 0.00 64 LEU A C 15
ATOM 24123 O O . LEU A 1 64 ? -5.775 2.956 -1.080 1.00 0.00 64 LEU A O 15
ATOM 24139 N N . ARG A 1 65 ? -7.946 2.658 -0.639 1.00 0.00 65 ARG A N 15
ATOM 24140 C CA . ARG A 1 65 ? -8.148 4.047 -0.254 1.00 0.00 65 ARG A CA 15
ATOM 24141 C C . ARG A 1 65 ? -7.634 4.314 1.161 1.00 0.00 65 ARG A C 15
ATOM 24142 O O . ARG A 1 65 ? -7.294 5.451 1.495 1.00 0.00 65 ARG A O 15
ATOM 24163 N N . GLU A 1 66 ? -7.546 3.271 1.981 1.00 0.00 66 GLU A N 15
ATOM 24164 C CA . GLU A 1 66 ? -6.971 3.406 3.311 1.00 0.00 66 GLU A CA 15
ATOM 24165 C C . GLU A 1 66 ? -5.463 3.507 3.191 1.00 0.00 66 GLU A C 15
ATOM 24166 O O . GLU A 1 66 ? -4.826 4.343 3.833 1.00 0.00 66 GLU A O 15
ATOM 24178 N N . LEU A 1 67 ? -4.912 2.645 2.342 1.00 0.00 67 LEU A N 15
ATOM 24179 C CA . LEU A 1 67 ? -3.485 2.615 2.067 1.00 0.00 67 LEU A CA 15
ATOM 24180 C C . LEU A 1 67 ? -3.003 4.001 1.627 1.00 0.00 67 LEU A C 15
ATOM 24181 O O . LEU A 1 67 ? -1.951 4.482 2.050 1.00 0.00 67 LEU A O 15
ATOM 24197 N N . GLU A 1 68 ? -3.810 4.629 0.775 1.00 0.00 68 GLU A N 15
ATOM 24198 C CA . GLU A 1 68 ? -3.501 5.924 0.183 1.00 0.00 68 GLU A CA 15
ATOM 24199 C C . GLU A 1 68 ? -3.436 7.043 1.211 1.00 0.00 68 GLU A C 15
ATOM 24200 O O . GLU A 1 68 ? -2.381 7.652 1.407 1.00 0.00 68 GLU A O 15
ATOM 24212 N N . ARG A 1 69 ? -4.581 7.322 1.839 1.00 0.00 69 ARG A N 15
ATOM 24213 C CA . ARG A 1 69 ? -4.685 8.379 2.849 1.00 0.00 69 ARG A CA 15
ATOM 24214 C C . ARG A 1 69 ? -3.618 8.194 3.906 1.00 0.00 69 ARG A C 15
ATOM 24215 O O . ARG A 1 69 ? -3.176 9.145 4.552 1.00 0.00 69 ARG A O 15
ATOM 24236 N N . TYR A 1 70 ? -3.190 6.964 4.051 1.00 0.00 70 TYR A N 15
ATOM 24237 C CA . TYR A 1 70 ? -2.161 6.642 5.000 1.00 0.00 70 TYR A CA 15
ATOM 24238 C C . TYR A 1 70 ? -0.801 7.139 4.516 1.00 0.00 70 TYR A C 15
ATOM 24239 O O . TYR A 1 70 ? -0.144 7.916 5.197 1.00 0.00 70 TYR A O 15
ATOM 24257 N N . VAL A 1 71 ? -0.368 6.686 3.352 1.00 0.00 71 VAL A N 15
ATOM 24258 C CA . VAL A 1 71 ? 0.965 7.026 2.882 1.00 0.00 71 VAL A CA 15
ATOM 24259 C C . VAL A 1 71 ? 1.090 8.503 2.633 1.00 0.00 71 VAL A C 15
ATOM 24260 O O . VAL A 1 71 ? 2.121 9.089 2.918 1.00 0.00 71 VAL A O 15
ATOM 24273 N N . THR A 1 72 ? 0.034 9.116 2.142 1.00 0.00 72 THR A N 15
ATOM 24274 C CA . THR A 1 72 ? 0.062 10.534 1.907 1.00 0.00 72 THR A CA 15
ATOM 24275 C C . THR A 1 72 ? 0.178 11.269 3.242 1.00 0.00 72 THR A C 15
ATOM 24276 O O . THR A 1 72 ? 0.698 12.367 3.301 1.00 0.00 72 THR A O 15
ATOM 24287 N N . SER A 1 73 ? -0.246 10.632 4.331 1.00 0.00 73 SER A N 15
ATOM 24288 C CA . SER A 1 73 ? -0.106 11.237 5.641 1.00 0.00 73 SER A CA 15
ATOM 24289 C C . SER A 1 73 ? 1.361 11.184 6.071 1.00 0.00 73 SER A C 15
ATOM 24290 O O . SER A 1 73 ? 1.859 12.075 6.758 1.00 0.00 73 SER A O 15
ATOM 24298 N N . CYS A 1 74 ? 2.050 10.139 5.618 1.00 0.00 74 CYS A N 15
ATOM 24299 C CA . CYS A 1 74 ? 3.456 9.937 5.929 1.00 0.00 74 CYS A CA 15
ATOM 24300 C C . CYS A 1 74 ? 4.338 10.770 4.997 1.00 0.00 74 CYS A C 15
ATOM 24301 O O . CYS A 1 74 ? 5.296 11.408 5.427 1.00 0.00 74 CYS A O 15
ATOM 24309 N N . LEU A 1 75 ? 3.989 10.762 3.720 1.00 0.00 75 LEU A N 15
ATOM 24310 C CA . LEU A 1 75 ? 4.764 11.448 2.684 1.00 0.00 75 LEU A CA 15
ATOM 24311 C C . LEU A 1 75 ? 4.531 12.959 2.705 1.00 0.00 75 LEU A C 15
ATOM 24312 O O . LEU A 1 75 ? 5.489 13.731 2.614 1.00 0.00 75 LEU A O 15
ATOM 24328 N N . ARG A 1 76 ? 3.270 13.389 2.829 1.00 0.00 76 ARG A N 15
ATOM 24329 C CA . ARG A 1 76 ? 2.968 14.812 2.968 1.00 0.00 76 ARG A CA 15
ATOM 24330 C C . ARG A 1 76 ? 3.564 15.351 4.258 1.00 0.00 76 ARG A C 15
ATOM 24331 O O . ARG A 1 76 ? 3.730 16.557 4.403 1.00 0.00 76 ARG A O 15
ATOM 24352 N N . LYS A 1 77 ? 3.886 14.438 5.172 1.00 0.00 77 LYS A N 15
ATOM 24353 C CA . LYS A 1 77 ? 4.536 14.760 6.440 1.00 0.00 77 LYS A CA 15
ATOM 24354 C C . LYS A 1 77 ? 3.898 15.944 7.176 1.00 0.00 77 LYS A C 15
ATOM 24355 O O . LYS A 1 77 ? 4.220 17.108 6.914 1.00 0.00 77 LYS A O 15
ATOM 24374 N N . LYS A 1 78 ? 3.019 15.642 8.124 1.00 0.00 78 LYS A N 15
ATOM 24375 C CA . LYS A 1 78 ? 2.273 16.671 8.823 1.00 0.00 78 LYS A CA 15
ATOM 24376 C C . LYS A 1 78 ? 2.924 16.977 10.162 1.00 0.00 78 LYS A C 15
ATOM 24377 O O . LYS A 1 78 ? 2.972 18.138 10.576 1.00 0.00 78 LYS A O 15
ATOM 24396 N N . ARG A 1 79 ? 3.441 15.939 10.821 1.00 0.00 79 ARG A N 15
ATOM 24397 C CA . ARG A 1 79 ? 3.965 16.069 12.175 1.00 0.00 79 ARG A CA 15
ATOM 24398 C C . ARG A 1 79 ? 2.902 16.702 13.066 1.00 0.00 79 ARG A C 15
ATOM 24399 O O . ARG A 1 79 ? 3.001 17.865 13.469 1.00 0.00 79 ARG A O 15
ATOM 24420 N N . LYS A 1 80 ? 1.880 15.906 13.345 1.00 0.00 80 LYS A N 15
ATOM 24421 C CA . LYS A 1 80 ? 0.717 16.338 14.107 1.00 0.00 80 LYS A CA 15
ATOM 24422 C C . LYS A 1 80 ? 1.125 16.840 15.491 1.00 0.00 80 LYS A C 15
ATOM 24423 O O . LYS A 1 80 ? 1.625 16.066 16.308 1.00 0.00 80 LYS A O 15
ATOM 24442 N N . PRO A 1 81 ? 0.944 18.146 15.760 1.00 0.00 81 PRO A N 15
ATOM 24443 C CA . PRO A 1 81 ? 1.247 18.732 17.073 1.00 0.00 81 PRO A CA 15
ATOM 24444 C C . PRO A 1 81 ? 0.475 18.045 18.193 1.00 0.00 81 PRO A C 15
ATOM 24445 O O . PRO A 1 81 ? -0.753 18.138 18.267 1.00 0.00 81 PRO A O 15
ATOM 24456 N N . GLN A 1 82 ? 1.204 17.343 19.049 1.00 0.00 82 GLN A N 15
ATOM 24457 C CA . GLN A 1 82 ? 0.605 16.623 20.163 1.00 0.00 82 GLN A CA 15
ATOM 24458 C C . GLN A 1 82 ? 1.629 16.431 21.277 1.00 0.00 82 GLN A C 15
ATOM 24459 O O . GLN A 1 82 ? 1.606 15.437 22.007 1.00 0.00 82 GLN A O 15
ATOM 24473 N N . ALA A 1 83 ? 2.530 17.390 21.405 1.00 0.00 83 ALA A N 15
ATOM 24474 C CA . ALA A 1 83 ? 3.567 17.329 22.421 1.00 0.00 83 ALA A CA 15
ATOM 24475 C C . ALA A 1 83 ? 3.547 18.591 23.272 1.00 0.00 83 ALA A C 15
ATOM 24476 O O . ALA A 1 83 ? 2.649 18.712 24.132 1.00 0.00 83 ALA A O 15
ATOM 24484 N N . LYS B 2 1 ? 2.207 -4.528 -12.198 1.00 0.00 201 LYS B N 15
ATOM 24485 C CA . LYS B 2 1 ? 1.473 -3.648 -11.260 1.00 0.00 201 LYS B CA 15
ATOM 24486 C C . LYS B 2 1 ? 2.227 -3.545 -9.938 1.00 0.00 201 LYS B C 15
ATOM 24487 O O . LYS B 2 1 ? 2.928 -2.565 -9.679 1.00 0.00 201 LYS B O 15
ATOM 24508 N N . TRP B 2 2 ? 2.083 -4.576 -9.116 1.00 0.00 202 TRP B N 15
ATOM 24509 C CA . TRP B 2 2 ? 2.698 -4.624 -7.799 1.00 0.00 202 TRP B CA 15
ATOM 24510 C C . TRP B 2 2 ? 2.805 -6.084 -7.384 1.00 0.00 202 TRP B C 15
ATOM 24511 O O . TRP B 2 2 ? 1.834 -6.670 -6.912 1.00 0.00 202 TRP B O 15
ATOM 24532 N N . THR B 2 3 ? 3.959 -6.682 -7.628 1.00 0.00 203 THR B N 15
ATOM 24533 C CA . THR B 2 3 ? 4.142 -8.104 -7.393 1.00 0.00 203 THR B CA 15
ATOM 24534 C C . THR B 2 3 ? 5.542 -8.370 -6.812 1.00 0.00 203 THR B C 15
ATOM 24535 O O . THR B 2 3 ? 6.227 -7.422 -6.421 1.00 0.00 203 THR B O 15
ATOM 24546 N N . LEU B 2 4 ? 5.933 -9.649 -6.742 1.00 0.00 204 LEU B N 15
ATOM 24547 C CA . LEU B 2 4 ? 7.175 -10.106 -6.105 1.00 0.00 204 LEU B CA 15
ATOM 24548 C C . LEU B 2 4 ? 8.335 -9.126 -6.254 1.00 0.00 204 LEU B C 15
ATOM 24549 O O . LEU B 2 4 ? 8.887 -8.664 -5.255 1.00 0.00 204 LEU B O 15
ATOM 24565 N N . GLU B 2 5 ? 8.715 -8.819 -7.488 1.00 0.00 205 GLU B N 15
ATOM 24566 C CA . GLU B 2 5 ? 9.829 -7.907 -7.729 1.00 0.00 205 GLU B CA 15
ATOM 24567 C C . GLU B 2 5 ? 9.582 -6.559 -7.061 1.00 0.00 205 GLU B C 15
ATOM 24568 O O . GLU B 2 5 ? 10.406 -6.080 -6.276 1.00 0.00 205 GLU B O 15
ATOM 24580 N N . ARG B 2 6 ? 8.428 -5.979 -7.357 1.00 0.00 206 ARG B N 15
ATOM 24581 C CA . ARG B 2 6 ? 8.054 -4.669 -6.843 1.00 0.00 206 ARG B CA 15
ATOM 24582 C C . ARG B 2 6 ? 8.163 -4.585 -5.322 1.00 0.00 206 ARG B C 15
ATOM 24583 O O . ARG B 2 6 ? 9.057 -3.920 -4.796 1.00 0.00 206 ARG B O 15
ATOM 24604 N N . LEU B 2 7 ? 7.273 -5.268 -4.617 1.00 0.00 207 LEU B N 15
ATOM 24605 C CA . LEU B 2 7 ? 7.155 -5.075 -3.179 1.00 0.00 207 LEU B CA 15
ATOM 24606 C C . LEU B 2 7 ? 8.338 -5.669 -2.428 1.00 0.00 207 LEU B C 15
ATOM 24607 O O . LEU B 2 7 ? 8.963 -4.980 -1.629 1.00 0.00 207 LEU B O 15
ATOM 24623 N N . LYS B 2 8 ? 8.664 -6.928 -2.701 1.00 0.00 208 LYS B N 15
ATOM 24624 C CA . LYS B 2 8 ? 9.706 -7.625 -1.948 1.00 0.00 208 LYS B CA 15
ATOM 24625 C C . LYS B 2 8 ? 11.025 -6.854 -1.969 1.00 0.00 208 LYS B C 15
ATOM 24626 O O . LYS B 2 8 ? 11.700 -6.739 -0.944 1.00 0.00 208 LYS B O 15
ATOM 24645 N N . ARG B 2 9 ? 11.377 -6.298 -3.124 1.00 0.00 209 ARG B N 15
ATOM 24646 C CA . ARG B 2 9 ? 12.668 -5.637 -3.273 1.00 0.00 209 ARG B CA 15
ATOM 24647 C C . ARG B 2 9 ? 12.631 -4.186 -2.800 1.00 0.00 209 ARG B C 15
ATOM 24648 O O . ARG B 2 9 ? 13.664 -3.621 -2.452 1.00 0.00 209 ARG B O 15
ATOM 24669 N N . LYS B 2 10 ? 11.451 -3.578 -2.780 1.00 0.00 210 LYS B N 15
ATOM 24670 C CA . LYS B 2 10 ? 11.327 -2.195 -2.321 1.00 0.00 210 LYS B CA 15
ATOM 24671 C C . LYS B 2 10 ? 10.998 -2.136 -0.831 1.00 0.00 210 LYS B C 15
ATOM 24672 O O . LYS B 2 10 ? 11.094 -1.080 -0.205 1.00 0.00 210 LYS B O 15
ATOM 24691 N N . TYR B 2 11 ? 10.608 -3.273 -0.276 1.00 0.00 211 TYR B N 15
ATOM 24692 C CA . TYR B 2 11 ? 10.260 -3.368 1.136 1.00 0.00 211 TYR B CA 15
ATOM 24693 C C . TYR B 2 11 ? 11.456 -3.848 1.952 1.00 0.00 211 TYR B C 15
ATOM 24694 O O . TYR B 2 11 ? 11.924 -3.151 2.850 1.00 0.00 211 TYR B O 15
ATOM 24712 N N . ARG B 2 12 ? 11.956 -5.033 1.625 1.00 0.00 212 ARG B N 15
ATOM 24713 C CA . ARG B 2 12 ? 13.010 -5.657 2.417 1.00 0.00 212 ARG B CA 15
ATOM 24714 C C . ARG B 2 12 ? 14.352 -4.972 2.180 1.00 0.00 212 ARG B C 15
ATOM 24715 O O . ARG B 2 12 ? 15.181 -4.871 3.087 1.00 0.00 212 ARG B O 15
ATOM 24736 N N . ASN B 2 13 ? 14.563 -4.497 0.964 1.00 0.00 213 ASN B N 15
ATOM 24737 C CA . ASN B 2 13 ? 15.826 -3.876 0.601 1.00 0.00 213 ASN B CA 15
ATOM 24738 C C . ASN B 2 13 ? 15.692 -2.360 0.619 1.00 0.00 213 ASN B C 15
ATOM 24739 O O . ASN B 2 13 ? 15.317 -1.777 -0.415 1.00 0.00 213 ASN B O 15
ATOM 24751 N N . SER A 1 1 ? -23.460 4.365 7.821 1.00 0.00 1 SER A N 16
ATOM 24752 C CA . SER A 1 1 ? -22.166 3.657 7.715 1.00 0.00 1 SER A CA 16
ATOM 24753 C C . SER A 1 1 ? -21.886 3.260 6.267 1.00 0.00 1 SER A C 16
ATOM 24754 O O . SER A 1 1 ? -21.119 2.333 6.000 1.00 0.00 1 SER A O 16
ATOM 24764 N N . GLU A 1 2 ? -22.509 3.964 5.335 1.00 0.00 2 GLU A N 16
ATOM 24765 C CA . GLU A 1 2 ? -22.394 3.631 3.924 1.00 0.00 2 GLU A CA 16
ATOM 24766 C C . GLU A 1 2 ? -21.328 4.475 3.220 1.00 0.00 2 GLU A C 16
ATOM 24767 O O . GLU A 1 2 ? -21.103 4.326 2.014 1.00 0.00 2 GLU A O 16
ATOM 24779 N N . GLU A 1 3 ? -20.652 5.336 3.975 1.00 0.00 3 GLU A N 16
ATOM 24780 C CA . GLU A 1 3 ? -19.678 6.256 3.407 1.00 0.00 3 GLU A CA 16
ATOM 24781 C C . GLU A 1 3 ? -18.463 5.487 2.903 1.00 0.00 3 GLU A C 16
ATOM 24782 O O . GLU A 1 3 ? -17.996 5.695 1.784 1.00 0.00 3 GLU A O 16
ATOM 24794 N N . GLU A 1 4 ? -17.980 4.577 3.737 1.00 0.00 4 GLU A N 16
ATOM 24795 C CA . GLU A 1 4 ? -16.790 3.791 3.431 1.00 0.00 4 GLU A CA 16
ATOM 24796 C C . GLU A 1 4 ? -16.994 2.922 2.194 1.00 0.00 4 GLU A C 16
ATOM 24797 O O . GLU A 1 4 ? -16.094 2.790 1.367 1.00 0.00 4 GLU A O 16
ATOM 24809 N N . ASP A 1 5 ? -18.185 2.355 2.054 1.00 0.00 5 ASP A N 16
ATOM 24810 C CA . ASP A 1 5 ? -18.464 1.456 0.939 1.00 0.00 5 ASP A CA 16
ATOM 24811 C C . ASP A 1 5 ? -18.848 2.225 -0.321 1.00 0.00 5 ASP A C 16
ATOM 24812 O O . ASP A 1 5 ? -19.049 1.630 -1.381 1.00 0.00 5 ASP A O 16
ATOM 24821 N N . LYS A 1 6 ? -18.924 3.550 -0.221 1.00 0.00 6 LYS A N 16
ATOM 24822 C CA . LYS A 1 6 ? -19.220 4.372 -1.384 1.00 0.00 6 LYS A CA 16
ATOM 24823 C C . LYS A 1 6 ? -17.937 5.025 -1.886 1.00 0.00 6 LYS A C 16
ATOM 24824 O O . LYS A 1 6 ? -17.943 5.772 -2.865 1.00 0.00 6 LYS A O 16
ATOM 24843 N N . CYS A 1 7 ? -16.838 4.731 -1.205 1.00 0.00 7 CYS A N 16
ATOM 24844 C CA . CYS A 1 7 ? -15.545 5.282 -1.573 1.00 0.00 7 CYS A CA 16
ATOM 24845 C C . CYS A 1 7 ? -15.183 4.841 -2.986 1.00 0.00 7 CYS A C 16
ATOM 24846 O O . CYS A 1 7 ? -15.353 3.672 -3.347 1.00 0.00 7 CYS A O 16
ATOM 24854 N N . LYS A 1 8 ? -14.711 5.791 -3.778 1.00 0.00 8 LYS A N 16
ATOM 24855 C CA . LYS A 1 8 ? -14.373 5.562 -5.152 1.00 0.00 8 LYS A CA 16
ATOM 24856 C C . LYS A 1 8 ? -13.259 4.532 -5.284 1.00 0.00 8 LYS A C 16
ATOM 24857 O O . LYS A 1 8 ? -12.284 4.553 -4.536 1.00 0.00 8 LYS A O 16
ATOM 24876 N N . PRO A 1 9 ? -13.394 3.619 -6.250 1.00 0.00 9 PRO A N 16
ATOM 24877 C CA . PRO A 1 9 ? -12.392 2.587 -6.499 1.00 0.00 9 PRO A CA 16
ATOM 24878 C C . PRO A 1 9 ? -11.105 3.194 -7.030 1.00 0.00 9 PRO A C 16
ATOM 24879 O O . PRO A 1 9 ? -11.130 4.098 -7.870 1.00 0.00 9 PRO A O 16
ATOM 24890 N N . MET A 1 10 ? -9.988 2.722 -6.509 1.00 0.00 10 MET A N 16
ATOM 24891 C CA . MET A 1 10 ? -8.692 3.235 -6.896 1.00 0.00 10 MET A CA 16
ATOM 24892 C C . MET A 1 10 ? -8.372 2.824 -8.329 1.00 0.00 10 MET A C 16
ATOM 24893 O O . MET A 1 10 ? -8.246 1.636 -8.630 1.00 0.00 10 MET A O 16
ATOM 24907 N N . SER A 1 11 ? -8.266 3.815 -9.207 1.00 0.00 11 SER A N 16
ATOM 24908 C CA . SER A 1 11 ? -8.044 3.575 -10.629 1.00 0.00 11 SER A CA 16
ATOM 24909 C C . SER A 1 11 ? -6.635 3.036 -10.876 1.00 0.00 11 SER A C 16
ATOM 24910 O O . SER A 1 11 ? -5.806 3.059 -9.970 1.00 0.00 11 SER A O 16
ATOM 24918 N N . TYR A 1 12 ? -6.363 2.562 -12.089 1.00 0.00 12 TYR A N 16
ATOM 24919 C CA . TYR A 1 12 ? -5.053 1.989 -12.411 1.00 0.00 12 TYR A CA 16
ATOM 24920 C C . TYR A 1 12 ? -3.926 2.972 -12.110 1.00 0.00 12 TYR A C 16
ATOM 24921 O O . TYR A 1 12 ? -3.004 2.659 -11.352 1.00 0.00 12 TYR A O 16
ATOM 24939 N N . GLU A 1 13 ? -4.008 4.156 -12.696 1.00 0.00 13 GLU A N 16
ATOM 24940 C CA . GLU A 1 13 ? -2.965 5.157 -12.541 1.00 0.00 13 GLU A CA 16
ATOM 24941 C C . GLU A 1 13 ? -2.820 5.560 -11.078 1.00 0.00 13 GLU A C 16
ATOM 24942 O O . GLU A 1 13 ? -1.753 5.998 -10.644 1.00 0.00 13 GLU A O 16
ATOM 24954 N N . GLU A 1 14 ? -3.885 5.359 -10.314 1.00 0.00 14 GLU A N 16
ATOM 24955 C CA . GLU A 1 14 ? -3.862 5.647 -8.897 1.00 0.00 14 GLU A CA 16
ATOM 24956 C C . GLU A 1 14 ? -3.205 4.494 -8.154 1.00 0.00 14 GLU A C 16
ATOM 24957 O O . GLU A 1 14 ? -2.315 4.702 -7.343 1.00 0.00 14 GLU A O 16
ATOM 24969 N N . LYS A 1 15 ? -3.664 3.280 -8.443 1.00 0.00 15 LYS A N 16
ATOM 24970 C CA . LYS A 1 15 ? -3.085 2.068 -7.896 1.00 0.00 15 LYS A CA 16
ATOM 24971 C C . LYS A 1 15 ? -1.578 2.021 -8.082 1.00 0.00 15 LYS A C 16
ATOM 24972 O O . LYS A 1 15 ? -0.835 1.739 -7.142 1.00 0.00 15 LYS A O 16
ATOM 24991 N N . ARG A 1 16 ? -1.136 2.285 -9.301 1.00 0.00 16 ARG A N 16
ATOM 24992 C CA . ARG A 1 16 ? 0.282 2.265 -9.609 1.00 0.00 16 ARG A CA 16
ATOM 24993 C C . ARG A 1 16 ? 1.019 3.323 -8.814 1.00 0.00 16 ARG A C 16
ATOM 24994 O O . ARG A 1 16 ? 2.079 3.046 -8.254 1.00 0.00 16 ARG A O 16
ATOM 25015 N N . GLN A 1 17 ? 0.457 4.526 -8.729 1.00 0.00 17 GLN A N 16
ATOM 25016 C CA . GLN A 1 17 ? 1.109 5.560 -7.959 1.00 0.00 17 GLN A CA 16
ATOM 25017 C C . GLN A 1 17 ? 1.066 5.205 -6.475 1.00 0.00 17 GLN A C 16
ATOM 25018 O O . GLN A 1 17 ? 2.042 5.400 -5.771 1.00 0.00 17 GLN A O 16
ATOM 25032 N N . LEU A 1 18 ? -0.041 4.610 -6.039 1.00 0.00 18 LEU A N 16
ATOM 25033 C CA . LEU A 1 18 ? -0.216 4.169 -4.658 1.00 0.00 18 LEU A CA 16
ATOM 25034 C C . LEU A 1 18 ? 0.866 3.196 -4.266 1.00 0.00 18 LEU A C 16
ATOM 25035 O O . LEU A 1 18 ? 1.516 3.361 -3.239 1.00 0.00 18 LEU A O 16
ATOM 25051 N N . SER A 1 19 ? 1.057 2.186 -5.100 1.00 0.00 19 SER A N 16
ATOM 25052 C CA . SER A 1 19 ? 2.076 1.185 -4.858 1.00 0.00 19 SER A CA 16
ATOM 25053 C C . SER A 1 19 ? 3.440 1.862 -4.731 1.00 0.00 19 SER A C 16
ATOM 25054 O O . SER A 1 19 ? 4.318 1.404 -3.997 1.00 0.00 19 SER A O 16
ATOM 25062 N N . LEU A 1 20 ? 3.592 2.966 -5.452 1.00 0.00 20 LEU A N 16
ATOM 25063 C CA . LEU A 1 20 ? 4.805 3.777 -5.392 1.00 0.00 20 LEU A CA 16
ATOM 25064 C C . LEU A 1 20 ? 4.863 4.644 -4.118 1.00 0.00 20 LEU A C 16
ATOM 25065 O O . LEU A 1 20 ? 5.872 4.634 -3.417 1.00 0.00 20 LEU A O 16
ATOM 25081 N N . ASP A 1 21 ? 3.800 5.404 -3.820 1.00 0.00 21 ASP A N 16
ATOM 25082 C CA . ASP A 1 21 ? 3.734 6.192 -2.596 1.00 0.00 21 ASP A CA 16
ATOM 25083 C C . ASP A 1 21 ? 3.977 5.304 -1.381 1.00 0.00 21 ASP A C 16
ATOM 25084 O O . ASP A 1 21 ? 4.652 5.692 -0.425 1.00 0.00 21 ASP A O 16
ATOM 25093 N N . ILE A 1 22 ? 3.442 4.098 -1.453 1.00 0.00 22 ILE A N 16
ATOM 25094 C CA . ILE A 1 22 ? 3.596 3.105 -0.398 1.00 0.00 22 ILE A CA 16
ATOM 25095 C C . ILE A 1 22 ? 5.036 2.590 -0.323 1.00 0.00 22 ILE A C 16
ATOM 25096 O O . ILE A 1 22 ? 5.559 2.348 0.761 1.00 0.00 22 ILE A O 16
ATOM 25112 N N . ASN A 1 23 ? 5.687 2.448 -1.470 1.00 0.00 23 ASN A N 16
ATOM 25113 C CA . ASN A 1 23 ? 7.059 1.947 -1.494 1.00 0.00 23 ASN A CA 16
ATOM 25114 C C . ASN A 1 23 ? 8.054 3.046 -1.119 1.00 0.00 23 ASN A C 16
ATOM 25115 O O . ASN A 1 23 ? 9.199 2.757 -0.760 1.00 0.00 23 ASN A O 16
ATOM 25126 N N . LYS A 1 24 ? 7.619 4.305 -1.204 1.00 0.00 24 LYS A N 16
ATOM 25127 C CA . LYS A 1 24 ? 8.437 5.427 -0.755 1.00 0.00 24 LYS A CA 16
ATOM 25128 C C . LYS A 1 24 ? 8.665 5.346 0.740 1.00 0.00 24 LYS A C 16
ATOM 25129 O O . LYS A 1 24 ? 9.721 5.738 1.244 1.00 0.00 24 LYS A O 16
ATOM 25148 N N . LEU A 1 25 ? 7.656 4.845 1.441 1.00 0.00 25 LEU A N 16
ATOM 25149 C CA . LEU A 1 25 ? 7.718 4.693 2.878 1.00 0.00 25 LEU A CA 16
ATOM 25150 C C . LEU A 1 25 ? 8.929 3.873 3.280 1.00 0.00 25 LEU A C 16
ATOM 25151 O O . LEU A 1 25 ? 9.313 2.929 2.588 1.00 0.00 25 LEU A O 16
ATOM 25167 N N . PRO A 1 26 ? 9.562 4.248 4.388 1.00 0.00 26 PRO A N 16
ATOM 25168 C CA . PRO A 1 26 ? 10.608 3.432 4.998 1.00 0.00 26 PRO A CA 16
ATOM 25169 C C . PRO A 1 26 ? 10.072 2.048 5.376 1.00 0.00 26 PRO A C 16
ATOM 25170 O O . PRO A 1 26 ? 8.864 1.893 5.568 1.00 0.00 26 PRO A O 16
ATOM 25181 N N . GLY A 1 27 ? 10.958 1.057 5.480 1.00 0.00 27 GLY A N 16
ATOM 25182 C CA . GLY A 1 27 ? 10.533 -0.325 5.707 1.00 0.00 27 GLY A CA 16
ATOM 25183 C C . GLY A 1 27 ? 9.511 -0.471 6.824 1.00 0.00 27 GLY A C 16
ATOM 25184 O O . GLY A 1 27 ? 8.518 -1.191 6.677 1.00 0.00 27 GLY A O 16
ATOM 25188 N N . GLU A 1 28 ? 9.754 0.228 7.925 1.00 0.00 28 GLU A N 16
ATOM 25189 C CA . GLU A 1 28 ? 8.854 0.241 9.076 1.00 0.00 28 GLU A CA 16
ATOM 25190 C C . GLU A 1 28 ? 7.424 0.606 8.664 1.00 0.00 28 GLU A C 16
ATOM 25191 O O . GLU A 1 28 ? 6.451 0.007 9.128 1.00 0.00 28 GLU A O 16
ATOM 25203 N N . LYS A 1 29 ? 7.308 1.567 7.762 1.00 0.00 29 LYS A N 16
ATOM 25204 C CA . LYS A 1 29 ? 6.019 2.134 7.411 1.00 0.00 29 LYS A CA 16
ATOM 25205 C C . LYS A 1 29 ? 5.232 1.245 6.455 1.00 0.00 29 LYS A C 16
ATOM 25206 O O . LYS A 1 29 ? 4.005 1.286 6.438 1.00 0.00 29 LYS A O 16
ATOM 25225 N N . LEU A 1 30 ? 5.909 0.423 5.670 1.00 0.00 30 LEU A N 16
ATOM 25226 C CA . LEU A 1 30 ? 5.185 -0.537 4.845 1.00 0.00 30 LEU A CA 16
ATOM 25227 C C . LEU A 1 30 ? 4.601 -1.636 5.727 1.00 0.00 30 LEU A C 16
ATOM 25228 O O . LEU A 1 30 ? 3.744 -2.403 5.298 1.00 0.00 30 LEU A O 16
ATOM 25244 N N . GLY A 1 31 ? 5.049 -1.680 6.979 1.00 0.00 31 GLY A N 16
ATOM 25245 C CA . GLY A 1 31 ? 4.469 -2.592 7.943 1.00 0.00 31 GLY A CA 16
ATOM 25246 C C . GLY A 1 31 ? 3.039 -2.220 8.270 1.00 0.00 31 GLY A C 16
ATOM 25247 O O . GLY A 1 31 ? 2.254 -3.050 8.724 1.00 0.00 31 GLY A O 16
ATOM 25251 N N . ARG A 1 32 ? 2.706 -0.966 8.025 1.00 0.00 32 ARG A N 16
ATOM 25252 C CA . ARG A 1 32 ? 1.349 -0.473 8.223 1.00 0.00 32 ARG A CA 16
ATOM 25253 C C . ARG A 1 32 ? 0.430 -0.917 7.087 1.00 0.00 32 ARG A C 16
ATOM 25254 O O . ARG A 1 32 ? -0.635 -1.471 7.336 1.00 0.00 32 ARG A O 16
ATOM 25275 N N . VAL A 1 33 ? 0.839 -0.667 5.844 1.00 0.00 33 VAL A N 16
ATOM 25276 C CA . VAL A 1 33 ? 0.031 -1.047 4.684 1.00 0.00 33 VAL A CA 16
ATOM 25277 C C . VAL A 1 33 ? -0.189 -2.547 4.628 1.00 0.00 33 VAL A C 16
ATOM 25278 O O . VAL A 1 33 ? -1.296 -2.987 4.340 1.00 0.00 33 VAL A O 16
ATOM 25291 N N . VAL A 1 34 ? 0.844 -3.336 4.916 1.00 0.00 34 VAL A N 16
ATOM 25292 C CA . VAL A 1 34 ? 0.672 -4.777 4.964 1.00 0.00 34 VAL A CA 16
ATOM 25293 C C . VAL A 1 34 ? -0.326 -5.135 6.057 1.00 0.00 34 VAL A C 16
ATOM 25294 O O . VAL A 1 34 ? -1.190 -5.975 5.859 1.00 0.00 34 VAL A O 16
ATOM 25307 N N . HIS A 1 35 ? -0.232 -4.444 7.189 1.00 0.00 35 HIS A N 16
ATOM 25308 C CA . HIS A 1 35 ? -1.156 -4.647 8.295 1.00 0.00 35 HIS A CA 16
ATOM 25309 C C . HIS A 1 35 ? -2.577 -4.281 7.872 1.00 0.00 35 HIS A C 16
ATOM 25310 O O . HIS A 1 35 ? -3.521 -5.009 8.169 1.00 0.00 35 HIS A O 16
ATOM 25325 N N . ILE A 1 36 ? -2.721 -3.156 7.175 1.00 0.00 36 ILE A N 16
ATOM 25326 C CA . ILE A 1 36 ? -4.013 -2.762 6.633 1.00 0.00 36 ILE A CA 16
ATOM 25327 C C . ILE A 1 36 ? -4.508 -3.809 5.645 1.00 0.00 36 ILE A C 16
ATOM 25328 O O . ILE A 1 36 ? -5.508 -4.475 5.895 1.00 0.00 36 ILE A O 16
ATOM 25344 N N . ILE A 1 37 ? -3.787 -3.961 4.540 1.00 0.00 37 ILE A N 16
ATOM 25345 C CA . ILE A 1 37 ? -4.150 -4.915 3.501 1.00 0.00 37 ILE A CA 16
ATOM 25346 C C . ILE A 1 37 ? -4.460 -6.302 4.070 1.00 0.00 37 ILE A C 16
ATOM 25347 O O . ILE A 1 37 ? -5.530 -6.827 3.836 1.00 0.00 37 ILE A O 16
ATOM 25363 N N . GLN A 1 38 ? -3.534 -6.878 4.831 1.00 0.00 38 GLN A N 16
ATOM 25364 C CA . GLN A 1 38 ? -3.706 -8.236 5.358 1.00 0.00 38 GLN A CA 16
ATOM 25365 C C . GLN A 1 38 ? -4.971 -8.361 6.209 1.00 0.00 38 GLN A C 16
ATOM 25366 O O . GLN A 1 38 ? -5.679 -9.367 6.139 1.00 0.00 38 GLN A O 16
ATOM 25380 N N . SER A 1 39 ? -5.246 -7.350 7.027 1.00 0.00 39 SER A N 16
ATOM 25381 C CA . SER A 1 39 ? -6.420 -7.368 7.878 1.00 0.00 39 SER A CA 16
ATOM 25382 C C . SER A 1 39 ? -7.691 -7.204 7.048 1.00 0.00 39 SER A C 16
ATOM 25383 O O . SER A 1 39 ? -8.690 -7.884 7.276 1.00 0.00 39 SER A O 16
ATOM 25391 N N . ARG A 1 40 ? -7.631 -6.307 6.073 1.00 0.00 40 ARG A N 16
ATOM 25392 C CA . ARG A 1 40 ? -8.770 -6.017 5.213 1.00 0.00 40 ARG A CA 16
ATOM 25393 C C . ARG A 1 40 ? -8.948 -7.122 4.172 1.00 0.00 40 ARG A C 16
ATOM 25394 O O . ARG A 1 40 ? -10.034 -7.320 3.632 1.00 0.00 40 ARG A O 16
ATOM 25415 N N . GLU A 1 41 ? -7.866 -7.836 3.900 1.00 0.00 41 GLU A N 16
ATOM 25416 C CA . GLU A 1 41 ? -7.860 -8.909 2.916 1.00 0.00 41 GLU A CA 16
ATOM 25417 C C . GLU A 1 41 ? -7.350 -10.203 3.550 1.00 0.00 41 GLU A C 16
ATOM 25418 O O . GLU A 1 41 ? -6.180 -10.559 3.392 1.00 0.00 41 GLU A O 16
ATOM 25430 N N . PRO A 1 42 ? -8.218 -10.928 4.279 1.00 0.00 42 PRO A N 16
ATOM 25431 C CA . PRO A 1 42 ? -7.840 -12.164 4.992 1.00 0.00 42 PRO A CA 16
ATOM 25432 C C . PRO A 1 42 ? -7.351 -13.292 4.073 1.00 0.00 42 PRO A C 16
ATOM 25433 O O . PRO A 1 42 ? -7.049 -14.391 4.540 1.00 0.00 42 PRO A O 16
ATOM 25444 N N . SER A 1 43 ? -7.266 -13.023 2.779 1.00 0.00 43 SER A N 16
ATOM 25445 C CA . SER A 1 43 ? -6.875 -14.042 1.814 1.00 0.00 43 SER A CA 16
ATOM 25446 C C . SER A 1 43 ? -5.382 -13.966 1.486 1.00 0.00 43 SER A C 16
ATOM 25447 O O . SER A 1 43 ? -4.869 -14.793 0.732 1.00 0.00 43 SER A O 16
ATOM 25455 N N . LEU A 1 44 ? -4.678 -12.986 2.046 1.00 0.00 44 LEU A N 16
ATOM 25456 C CA . LEU A 1 44 ? -3.264 -12.826 1.730 1.00 0.00 44 LEU A CA 16
ATOM 25457 C C . LEU A 1 44 ? -2.374 -12.810 2.967 1.00 0.00 44 LEU A C 16
ATOM 25458 O O . LEU A 1 44 ? -1.216 -12.398 2.897 1.00 0.00 44 LEU A O 16
ATOM 25474 N N . LYS A 1 45 ? -2.879 -13.296 4.092 1.00 0.00 45 LYS A N 16
ATOM 25475 C CA . LYS A 1 45 ? -2.057 -13.362 5.295 1.00 0.00 45 LYS A CA 16
ATOM 25476 C C . LYS A 1 45 ? -1.188 -14.613 5.293 1.00 0.00 45 LYS A C 16
ATOM 25477 O O . LYS A 1 45 ? -0.515 -14.925 6.280 1.00 0.00 45 LYS A O 16
ATOM 25496 N N . ASN A 1 46 ? -1.217 -15.335 4.175 1.00 0.00 46 ASN A N 16
ATOM 25497 C CA . ASN A 1 46 ? -0.249 -16.396 3.930 1.00 0.00 46 ASN A CA 16
ATOM 25498 C C . ASN A 1 46 ? 1.113 -15.763 3.660 1.00 0.00 46 ASN A C 16
ATOM 25499 O O . ASN A 1 46 ? 2.156 -16.389 3.841 1.00 0.00 46 ASN A O 16
ATOM 25510 N N . SER A 1 47 ? 1.081 -14.510 3.218 1.00 0.00 47 SER A N 16
ATOM 25511 C CA . SER A 1 47 ? 2.281 -13.707 3.059 1.00 0.00 47 SER A CA 16
ATOM 25512 C C . SER A 1 47 ? 2.623 -13.041 4.382 1.00 0.00 47 SER A C 16
ATOM 25513 O O . SER A 1 47 ? 1.785 -12.359 4.972 1.00 0.00 47 SER A O 16
ATOM 25521 N N . ASN A 1 48 ? 3.837 -13.260 4.862 1.00 0.00 48 ASN A N 16
ATOM 25522 C CA . ASN A 1 48 ? 4.281 -12.636 6.101 1.00 0.00 48 ASN A CA 16
ATOM 25523 C C . ASN A 1 48 ? 4.544 -11.165 5.833 1.00 0.00 48 ASN A C 16
ATOM 25524 O O . ASN A 1 48 ? 5.014 -10.839 4.753 1.00 0.00 48 ASN A O 16
ATOM 25535 N N . PRO A 1 49 ? 4.254 -10.252 6.769 1.00 0.00 49 PRO A N 16
ATOM 25536 C CA . PRO A 1 49 ? 4.473 -8.812 6.537 1.00 0.00 49 PRO A CA 16
ATOM 25537 C C . PRO A 1 49 ? 5.890 -8.498 6.044 1.00 0.00 49 PRO A C 16
ATOM 25538 O O . PRO A 1 49 ? 6.071 -7.707 5.123 1.00 0.00 49 PRO A O 16
ATOM 25549 N N . ASP A 1 50 ? 6.876 -9.187 6.604 1.00 0.00 50 ASP A N 16
ATOM 25550 C CA . ASP A 1 50 ? 8.285 -8.894 6.331 1.00 0.00 50 ASP A CA 16
ATOM 25551 C C . ASP A 1 50 ? 8.701 -9.411 4.960 1.00 0.00 50 ASP A C 16
ATOM 25552 O O . ASP A 1 50 ? 9.691 -8.964 4.383 1.00 0.00 50 ASP A O 16
ATOM 25561 N N . GLU A 1 51 ? 7.907 -10.329 4.438 1.00 0.00 51 GLU A N 16
ATOM 25562 C CA . GLU A 1 51 ? 8.179 -10.987 3.167 1.00 0.00 51 GLU A CA 16
ATOM 25563 C C . GLU A 1 51 ? 6.951 -10.865 2.284 1.00 0.00 51 GLU A C 16
ATOM 25564 O O . GLU A 1 51 ? 6.656 -11.733 1.463 1.00 0.00 51 GLU A O 16
ATOM 25576 N N . ILE A 1 52 ? 6.234 -9.781 2.497 1.00 0.00 52 ILE A N 16
ATOM 25577 C CA . ILE A 1 52 ? 4.937 -9.555 1.890 1.00 0.00 52 ILE A CA 16
ATOM 25578 C C . ILE A 1 52 ? 5.017 -9.407 0.364 1.00 0.00 52 ILE A C 16
ATOM 25579 O O . ILE A 1 52 ? 6.016 -8.936 -0.186 1.00 0.00 52 ILE A O 16
ATOM 25595 N N . GLU A 1 53 ? 3.963 -9.849 -0.304 1.00 0.00 53 GLU A N 16
ATOM 25596 C CA . GLU A 1 53 ? 3.751 -9.576 -1.708 1.00 0.00 53 GLU A CA 16
ATOM 25597 C C . GLU A 1 53 ? 2.275 -9.206 -1.900 1.00 0.00 53 GLU A C 16
ATOM 25598 O O . GLU A 1 53 ? 1.412 -10.082 -1.951 1.00 0.00 53 GLU A O 16
ATOM 25610 N N . ILE A 1 54 ? 1.992 -7.910 -1.972 1.00 0.00 54 ILE A N 16
ATOM 25611 C CA . ILE A 1 54 ? 0.615 -7.416 -1.976 1.00 0.00 54 ILE A CA 16
ATOM 25612 C C . ILE A 1 54 ? 0.090 -7.277 -3.395 1.00 0.00 54 ILE A C 16
ATOM 25613 O O . ILE A 1 54 ? 0.670 -6.566 -4.217 1.00 0.00 54 ILE A O 16
ATOM 25629 N N . ASP A 1 55 ? -1.010 -7.944 -3.674 1.00 0.00 55 ASP A N 16
ATOM 25630 C CA . ASP A 1 55 ? -1.655 -7.825 -4.962 1.00 0.00 55 ASP A CA 16
ATOM 25631 C C . ASP A 1 55 ? -2.616 -6.644 -4.931 1.00 0.00 55 ASP A C 16
ATOM 25632 O O . ASP A 1 55 ? -3.753 -6.756 -4.452 1.00 0.00 55 ASP A O 16
ATOM 25641 N N . PHE A 1 56 ? -2.165 -5.508 -5.447 1.00 0.00 56 PHE A N 16
ATOM 25642 C CA . PHE A 1 56 ? -2.973 -4.293 -5.446 1.00 0.00 56 PHE A CA 16
ATOM 25643 C C . PHE A 1 56 ? -4.264 -4.499 -6.230 1.00 0.00 56 PHE A C 16
ATOM 25644 O O . PHE A 1 56 ? -5.215 -3.728 -6.114 1.00 0.00 56 PHE A O 16
ATOM 25661 N N . GLU A 1 57 ? -4.288 -5.560 -7.014 1.00 0.00 57 GLU A N 16
ATOM 25662 C CA . GLU A 1 57 ? -5.412 -5.864 -7.870 1.00 0.00 57 GLU A CA 16
ATOM 25663 C C . GLU A 1 57 ? -6.465 -6.710 -7.170 1.00 0.00 57 GLU A C 16
ATOM 25664 O O . GLU A 1 57 ? -7.568 -6.887 -7.687 1.00 0.00 57 GLU A O 16
ATOM 25676 N N . THR A 1 58 ? -6.139 -7.226 -6.001 1.00 0.00 58 THR A N 16
ATOM 25677 C CA . THR A 1 58 ? -7.070 -8.069 -5.275 1.00 0.00 58 THR A CA 16
ATOM 25678 C C . THR A 1 58 ? -7.639 -7.340 -4.070 1.00 0.00 58 THR A C 16
ATOM 25679 O O . THR A 1 58 ? -8.631 -7.771 -3.480 1.00 0.00 58 THR A O 16
ATOM 25690 N N . LEU A 1 59 ? -7.012 -6.227 -3.718 1.00 0.00 59 LEU A N 16
ATOM 25691 C CA . LEU A 1 59 ? -7.471 -5.416 -2.597 1.00 0.00 59 LEU A CA 16
ATOM 25692 C C . LEU A 1 59 ? -8.815 -4.784 -2.915 1.00 0.00 59 LEU A C 16
ATOM 25693 O O . LEU A 1 59 ? -9.055 -4.339 -4.042 1.00 0.00 59 LEU A O 16
ATOM 25709 N N . LYS A 1 60 ? -9.693 -4.757 -1.929 1.00 0.00 60 LYS A N 16
ATOM 25710 C CA . LYS A 1 60 ? -10.977 -4.107 -2.074 1.00 0.00 60 LYS A CA 16
ATOM 25711 C C . LYS A 1 60 ? -10.790 -2.586 -1.984 1.00 0.00 60 LYS A C 16
ATOM 25712 O O . LYS A 1 60 ? -9.917 -2.123 -1.243 1.00 0.00 60 LYS A O 16
ATOM 25731 N N . PRO A 1 61 ? -11.556 -1.798 -2.783 1.00 0.00 61 PRO A N 16
ATOM 25732 C CA . PRO A 1 61 ? -11.460 -0.332 -2.832 1.00 0.00 61 PRO A CA 16
ATOM 25733 C C . PRO A 1 61 ? -11.125 0.330 -1.494 1.00 0.00 61 PRO A C 16
ATOM 25734 O O . PRO A 1 61 ? -10.223 1.169 -1.424 1.00 0.00 61 PRO A O 16
ATOM 25745 N N . SER A 1 62 ? -11.842 -0.051 -0.441 1.00 0.00 62 SER A N 16
ATOM 25746 C CA . SER A 1 62 ? -11.664 0.565 0.869 1.00 0.00 62 SER A CA 16
ATOM 25747 C C . SER A 1 62 ? -10.233 0.402 1.387 1.00 0.00 62 SER A C 16
ATOM 25748 O O . SER A 1 62 ? -9.681 1.328 1.971 1.00 0.00 62 SER A O 16
ATOM 25756 N N . THR A 1 63 ? -9.623 -0.757 1.146 1.00 0.00 63 THR A N 16
ATOM 25757 C CA . THR A 1 63 ? -8.247 -0.992 1.569 1.00 0.00 63 THR A CA 16
ATOM 25758 C C . THR A 1 63 ? -7.332 -0.051 0.815 1.00 0.00 63 THR A C 16
ATOM 25759 O O . THR A 1 63 ? -6.571 0.691 1.420 1.00 0.00 63 THR A O 16
ATOM 25770 N N . LEU A 1 64 ? -7.469 -0.044 -0.507 1.00 0.00 64 LEU A N 16
ATOM 25771 C CA . LEU A 1 64 ? -6.635 0.782 -1.374 1.00 0.00 64 LEU A CA 16
ATOM 25772 C C . LEU A 1 64 ? -6.739 2.253 -0.988 1.00 0.00 64 LEU A C 16
ATOM 25773 O O . LEU A 1 64 ? -5.756 2.986 -1.023 1.00 0.00 64 LEU A O 16
ATOM 25789 N N . ARG A 1 65 ? -7.930 2.674 -0.600 1.00 0.00 65 ARG A N 16
ATOM 25790 C CA . ARG A 1 65 ? -8.144 4.059 -0.214 1.00 0.00 65 ARG A CA 16
ATOM 25791 C C . ARG A 1 65 ? -7.659 4.325 1.212 1.00 0.00 65 ARG A C 16
ATOM 25792 O O . ARG A 1 65 ? -7.358 5.468 1.564 1.00 0.00 65 ARG A O 16
ATOM 25813 N N . GLU A 1 66 ? -7.564 3.277 2.029 1.00 0.00 66 GLU A N 16
ATOM 25814 C CA . GLU A 1 66 ? -6.977 3.407 3.354 1.00 0.00 66 GLU A CA 16
ATOM 25815 C C . GLU A 1 66 ? -5.470 3.528 3.213 1.00 0.00 66 GLU A C 16
ATOM 25816 O O . GLU A 1 66 ? -4.837 4.378 3.839 1.00 0.00 66 GLU A O 16
ATOM 25828 N N . LEU A 1 67 ? -4.919 2.666 2.361 1.00 0.00 67 LEU A N 16
ATOM 25829 C CA . LEU A 1 67 ? -3.496 2.653 2.063 1.00 0.00 67 LEU A CA 16
ATOM 25830 C C . LEU A 1 67 ? -3.041 4.049 1.613 1.00 0.00 67 LEU A C 16
ATOM 25831 O O . LEU A 1 67 ? -2.003 4.557 2.040 1.00 0.00 67 LEU A O 16
ATOM 25847 N N . GLU A 1 68 ? -3.858 4.653 0.745 1.00 0.00 68 GLU A N 16
ATOM 25848 C CA . GLU A 1 68 ? -3.584 5.961 0.154 1.00 0.00 68 GLU A CA 16
ATOM 25849 C C . GLU A 1 68 ? -3.512 7.077 1.197 1.00 0.00 68 GLU A C 16
ATOM 25850 O O . GLU A 1 68 ? -2.469 7.715 1.363 1.00 0.00 68 GLU A O 16
ATOM 25862 N N . ARG A 1 69 ? -4.634 7.310 1.887 1.00 0.00 69 ARG A N 16
ATOM 25863 C CA . ARG A 1 69 ? -4.739 8.358 2.917 1.00 0.00 69 ARG A CA 16
ATOM 25864 C C . ARG A 1 69 ? -3.670 8.170 3.969 1.00 0.00 69 ARG A C 16
ATOM 25865 O O . ARG A 1 69 ? -3.257 9.113 4.650 1.00 0.00 69 ARG A O 16
ATOM 25886 N N . TYR A 1 70 ? -3.203 6.956 4.070 1.00 0.00 70 TYR A N 16
ATOM 25887 C CA . TYR A 1 70 ? -2.174 6.633 5.017 1.00 0.00 70 TYR A CA 16
ATOM 25888 C C . TYR A 1 70 ? -0.817 7.137 4.536 1.00 0.00 70 TYR A C 16
ATOM 25889 O O . TYR A 1 70 ? -0.169 7.926 5.214 1.00 0.00 70 TYR A O 16
ATOM 25907 N N . VAL A 1 71 ? -0.376 6.677 3.375 1.00 0.00 71 VAL A N 16
ATOM 25908 C CA . VAL A 1 71 ? 0.951 7.029 2.900 1.00 0.00 71 VAL A CA 16
ATOM 25909 C C . VAL A 1 71 ? 1.048 8.502 2.616 1.00 0.00 71 VAL A C 16
ATOM 25910 O O . VAL A 1 71 ? 2.063 9.121 2.904 1.00 0.00 71 VAL A O 16
ATOM 25923 N N . THR A 1 72 ? -0.019 9.074 2.091 1.00 0.00 72 THR A N 16
ATOM 25924 C CA . THR A 1 72 ? -0.028 10.485 1.820 1.00 0.00 72 THR A CA 16
ATOM 25925 C C . THR A 1 72 ? 0.123 11.247 3.137 1.00 0.00 72 THR A C 16
ATOM 25926 O O . THR A 1 72 ? 0.682 12.328 3.168 1.00 0.00 72 THR A O 16
ATOM 25937 N N . SER A 1 73 ? -0.311 10.640 4.241 1.00 0.00 73 SER A N 16
ATOM 25938 C CA . SER A 1 73 ? -0.179 11.272 5.541 1.00 0.00 73 SER A CA 16
ATOM 25939 C C . SER A 1 73 ? 1.281 11.223 5.996 1.00 0.00 73 SER A C 16
ATOM 25940 O O . SER A 1 73 ? 1.758 12.105 6.709 1.00 0.00 73 SER A O 16
ATOM 25948 N N . CYS A 1 74 ? 1.989 10.191 5.548 1.00 0.00 74 CYS A N 16
ATOM 25949 C CA . CYS A 1 74 ? 3.381 9.984 5.916 1.00 0.00 74 CYS A CA 16
ATOM 25950 C C . CYS A 1 74 ? 4.306 10.787 5.012 1.00 0.00 74 CYS A C 16
ATOM 25951 O O . CYS A 1 74 ? 5.350 11.276 5.437 1.00 0.00 74 CYS A O 16
ATOM 25959 N N . LEU A 1 75 ? 3.916 10.881 3.757 1.00 0.00 75 LEU A N 16
ATOM 25960 C CA . LEU A 1 75 ? 4.696 11.589 2.744 1.00 0.00 75 LEU A CA 16
ATOM 25961 C C . LEU A 1 75 ? 4.433 13.104 2.762 1.00 0.00 75 LEU A C 16
ATOM 25962 O O . LEU A 1 75 ? 5.352 13.891 2.531 1.00 0.00 75 LEU A O 16
ATOM 25978 N N . ARG A 1 76 ? 3.185 13.515 3.021 1.00 0.00 76 ARG A N 16
ATOM 25979 C CA . ARG A 1 76 ? 2.862 14.938 3.160 1.00 0.00 76 ARG A CA 16
ATOM 25980 C C . ARG A 1 76 ? 3.493 15.513 4.424 1.00 0.00 76 ARG A C 16
ATOM 25981 O O . ARG A 1 76 ? 3.906 16.671 4.461 1.00 0.00 76 ARG A O 16
ATOM 26002 N N . LYS A 1 77 ? 3.534 14.702 5.468 1.00 0.00 77 LYS A N 16
ATOM 26003 C CA . LYS A 1 77 ? 4.175 15.086 6.716 1.00 0.00 77 LYS A CA 16
ATOM 26004 C C . LYS A 1 77 ? 5.595 14.546 6.757 1.00 0.00 77 LYS A C 16
ATOM 26005 O O . LYS A 1 77 ? 6.124 14.103 5.737 1.00 0.00 77 LYS A O 16
ATOM 26024 N N . LYS A 1 78 ? 6.221 14.592 7.920 1.00 0.00 78 LYS A N 16
ATOM 26025 C CA . LYS A 1 78 ? 7.522 13.984 8.083 1.00 0.00 78 LYS A CA 16
ATOM 26026 C C . LYS A 1 78 ? 7.344 12.480 8.276 1.00 0.00 78 LYS A C 16
ATOM 26027 O O . LYS A 1 78 ? 7.628 11.694 7.370 1.00 0.00 78 LYS A O 16
ATOM 26046 N N . ARG A 1 79 ? 6.839 12.101 9.452 1.00 0.00 79 ARG A N 16
ATOM 26047 C CA . ARG A 1 79 ? 6.542 10.711 9.786 1.00 0.00 79 ARG A CA 16
ATOM 26048 C C . ARG A 1 79 ? 7.695 9.784 9.425 1.00 0.00 79 ARG A C 16
ATOM 26049 O O . ARG A 1 79 ? 7.541 8.858 8.620 1.00 0.00 79 ARG A O 16
ATOM 26070 N N . LYS A 1 80 ? 8.839 10.019 10.036 1.00 0.00 80 LYS A N 16
ATOM 26071 C CA . LYS A 1 80 ? 10.037 9.247 9.738 1.00 0.00 80 LYS A CA 16
ATOM 26072 C C . LYS A 1 80 ? 10.703 8.771 11.024 1.00 0.00 80 LYS A C 16
ATOM 26073 O O . LYS A 1 80 ? 11.505 9.491 11.618 1.00 0.00 80 LYS A O 16
ATOM 26092 N N . PRO A 1 81 ? 10.380 7.546 11.471 1.00 0.00 81 PRO A N 16
ATOM 26093 C CA . PRO A 1 81 ? 10.985 6.947 12.668 1.00 0.00 81 PRO A CA 16
ATOM 26094 C C . PRO A 1 81 ? 12.487 6.712 12.501 1.00 0.00 81 PRO A C 16
ATOM 26095 O O . PRO A 1 81 ? 13.198 6.459 13.476 1.00 0.00 81 PRO A O 16
ATOM 26106 N N . GLN A 1 82 ? 12.955 6.791 11.257 1.00 0.00 82 GLN A N 16
ATOM 26107 C CA . GLN A 1 82 ? 14.375 6.666 10.945 1.00 0.00 82 GLN A CA 16
ATOM 26108 C C . GLN A 1 82 ? 15.185 7.725 11.688 1.00 0.00 82 GLN A C 16
ATOM 26109 O O . GLN A 1 82 ? 16.324 7.486 12.091 1.00 0.00 82 GLN A O 16
ATOM 26123 N N . ALA A 1 83 ? 14.590 8.893 11.865 1.00 0.00 83 ALA A N 16
ATOM 26124 C CA . ALA A 1 83 ? 15.246 9.977 12.571 1.00 0.00 83 ALA A CA 16
ATOM 26125 C C . ALA A 1 83 ? 15.132 9.768 14.075 1.00 0.00 83 ALA A C 16
ATOM 26126 O O . ALA A 1 83 ? 14.068 10.090 14.645 1.00 0.00 83 ALA A O 16
ATOM 26134 N N . LYS B 2 1 ? 2.501 -6.569 -11.381 1.00 0.00 201 LYS B N 16
ATOM 26135 C CA . LYS B 2 1 ? 2.562 -5.088 -11.327 1.00 0.00 201 LYS B CA 16
ATOM 26136 C C . LYS B 2 1 ? 3.343 -4.634 -10.100 1.00 0.00 201 LYS B C 16
ATOM 26137 O O . LYS B 2 1 ? 4.378 -3.980 -10.214 1.00 0.00 201 LYS B O 16
ATOM 26158 N N . TRP B 2 2 ? 2.838 -4.995 -8.929 1.00 0.00 202 TRP B N 16
ATOM 26159 C CA . TRP B 2 2 ? 3.449 -4.620 -7.663 1.00 0.00 202 TRP B CA 16
ATOM 26160 C C . TRP B 2 2 ? 4.017 -5.869 -6.993 1.00 0.00 202 TRP B C 16
ATOM 26161 O O . TRP B 2 2 ? 3.989 -6.021 -5.774 1.00 0.00 202 TRP B O 16
ATOM 26182 N N . THR B 2 3 ? 4.543 -6.754 -7.829 1.00 0.00 203 THR B N 16
ATOM 26183 C CA . THR B 2 3 ? 5.003 -8.067 -7.408 1.00 0.00 203 THR B CA 16
ATOM 26184 C C . THR B 2 3 ? 6.327 -7.973 -6.625 1.00 0.00 203 THR B C 16
ATOM 26185 O O . THR B 2 3 ? 6.744 -6.878 -6.235 1.00 0.00 203 THR B O 16
ATOM 26196 N N . LEU B 2 4 ? 6.967 -9.129 -6.397 1.00 0.00 204 LEU B N 16
ATOM 26197 C CA . LEU B 2 4 ? 8.179 -9.238 -5.574 1.00 0.00 204 LEU B CA 16
ATOM 26198 C C . LEU B 2 4 ? 9.158 -8.089 -5.797 1.00 0.00 204 LEU B C 16
ATOM 26199 O O . LEU B 2 4 ? 9.555 -7.431 -4.841 1.00 0.00 204 LEU B O 16
ATOM 26215 N N . GLU B 2 5 ? 9.551 -7.852 -7.044 1.00 0.00 205 GLU B N 16
ATOM 26216 C CA . GLU B 2 5 ? 10.510 -6.792 -7.342 1.00 0.00 205 GLU B CA 16
ATOM 26217 C C . GLU B 2 5 ? 10.083 -5.467 -6.722 1.00 0.00 205 GLU B C 16
ATOM 26218 O O . GLU B 2 5 ? 10.786 -4.919 -5.876 1.00 0.00 205 GLU B O 16
ATOM 26230 N N . ARG B 2 6 ? 8.915 -4.983 -7.110 1.00 0.00 206 ARG B N 16
ATOM 26231 C CA . ARG B 2 6 ? 8.431 -3.700 -6.628 1.00 0.00 206 ARG B CA 16
ATOM 26232 C C . ARG B 2 6 ? 8.329 -3.676 -5.104 1.00 0.00 206 ARG B C 16
ATOM 26233 O O . ARG B 2 6 ? 9.088 -2.971 -4.432 1.00 0.00 206 ARG B O 16
ATOM 26254 N N . LEU B 2 7 ? 7.417 -4.466 -4.556 1.00 0.00 207 LEU B N 16
ATOM 26255 C CA . LEU B 2 7 ? 7.143 -4.411 -3.129 1.00 0.00 207 LEU B CA 16
ATOM 26256 C C . LEU B 2 7 ? 8.289 -4.990 -2.314 1.00 0.00 207 LEU B C 16
ATOM 26257 O O . LEU B 2 7 ? 8.936 -4.265 -1.574 1.00 0.00 207 LEU B O 16
ATOM 26273 N N . LYS B 2 8 ? 8.556 -6.282 -2.477 1.00 0.00 208 LYS B N 16
ATOM 26274 C CA . LYS B 2 8 ? 9.531 -6.980 -1.635 1.00 0.00 208 LYS B CA 16
ATOM 26275 C C . LYS B 2 8 ? 10.890 -6.284 -1.639 1.00 0.00 208 LYS B C 16
ATOM 26276 O O . LYS B 2 8 ? 11.499 -6.098 -0.583 1.00 0.00 208 LYS B O 16
ATOM 26295 N N . ARG B 2 9 ? 11.356 -5.880 -2.817 1.00 0.00 209 ARG B N 16
ATOM 26296 C CA . ARG B 2 9 ? 12.704 -5.341 -2.941 1.00 0.00 209 ARG B CA 16
ATOM 26297 C C . ARG B 2 9 ? 12.773 -3.910 -2.417 1.00 0.00 209 ARG B C 16
ATOM 26298 O O . ARG B 2 9 ? 13.836 -3.435 -2.032 1.00 0.00 209 ARG B O 16
ATOM 26319 N N . LYS B 2 10 ? 11.642 -3.215 -2.402 1.00 0.00 210 LYS B N 16
ATOM 26320 C CA . LYS B 2 10 ? 11.600 -1.877 -1.820 1.00 0.00 210 LYS B CA 16
ATOM 26321 C C . LYS B 2 10 ? 11.122 -1.928 -0.369 1.00 0.00 210 LYS B C 16
ATOM 26322 O O . LYS B 2 10 ? 11.177 -0.930 0.353 1.00 0.00 210 LYS B O 16
ATOM 26341 N N . TYR B 2 11 ? 10.663 -3.098 0.051 1.00 0.00 211 TYR B N 16
ATOM 26342 C CA . TYR B 2 11 ? 10.182 -3.307 1.411 1.00 0.00 211 TYR B CA 16
ATOM 26343 C C . TYR B 2 11 ? 11.313 -3.814 2.297 1.00 0.00 211 TYR B C 16
ATOM 26344 O O . TYR B 2 11 ? 11.726 -3.143 3.245 1.00 0.00 211 TYR B O 16
ATOM 26362 N N . ARG B 2 12 ? 11.818 -4.998 1.971 1.00 0.00 212 ARG B N 16
ATOM 26363 C CA . ARG B 2 12 ? 12.823 -5.654 2.796 1.00 0.00 212 ARG B CA 16
ATOM 26364 C C . ARG B 2 12 ? 14.188 -5.012 2.587 1.00 0.00 212 ARG B C 16
ATOM 26365 O O . ARG B 2 12 ? 14.947 -4.818 3.535 1.00 0.00 212 ARG B O 16
ATOM 26386 N N . ASN B 2 13 ? 14.489 -4.680 1.342 1.00 0.00 213 ASN B N 16
ATOM 26387 C CA . ASN B 2 13 ? 15.768 -4.077 1.007 1.00 0.00 213 ASN B CA 16
ATOM 26388 C C . ASN B 2 13 ? 15.692 -2.566 1.192 1.00 0.00 213 ASN B C 16
ATOM 26389 O O . ASN B 2 13 ? 15.562 -1.843 0.186 1.00 0.00 213 ASN B O 16
ATOM 26401 N N . SER A 1 1 ? -21.476 7.840 9.239 1.00 0.00 1 SER A N 17
ATOM 26402 C CA . SER A 1 1 ? -20.741 6.580 8.987 1.00 0.00 1 SER A CA 17
ATOM 26403 C C . SER A 1 1 ? -21.012 6.065 7.571 1.00 0.00 1 SER A C 17
ATOM 26404 O O . SER A 1 1 ? -20.928 4.863 7.305 1.00 0.00 1 SER A O 17
ATOM 26414 N N . GLU A 1 2 ? -21.329 6.978 6.657 1.00 0.00 2 GLU A N 17
ATOM 26415 C CA . GLU A 1 2 ? -21.615 6.606 5.275 1.00 0.00 2 GLU A CA 17
ATOM 26416 C C . GLU A 1 2 ? -20.396 6.779 4.373 1.00 0.00 2 GLU A C 17
ATOM 26417 O O . GLU A 1 2 ? -20.501 6.629 3.156 1.00 0.00 2 GLU A O 17
ATOM 26429 N N . GLU A 1 3 ? -19.246 7.094 4.962 1.00 0.00 3 GLU A N 17
ATOM 26430 C CA . GLU A 1 3 ? -18.032 7.310 4.186 1.00 0.00 3 GLU A CA 17
ATOM 26431 C C . GLU A 1 3 ? -17.676 6.031 3.434 1.00 0.00 3 GLU A C 17
ATOM 26432 O O . GLU A 1 3 ? -17.269 6.074 2.276 1.00 0.00 3 GLU A O 17
ATOM 26444 N N . GLU A 1 4 ? -17.878 4.893 4.093 1.00 0.00 4 GLU A N 17
ATOM 26445 C CA . GLU A 1 4 ? -17.590 3.591 3.495 1.00 0.00 4 GLU A CA 17
ATOM 26446 C C . GLU A 1 4 ? -18.474 3.322 2.277 1.00 0.00 4 GLU A C 17
ATOM 26447 O O . GLU A 1 4 ? -18.103 2.548 1.394 1.00 0.00 4 GLU A O 17
ATOM 26459 N N . ASP A 1 5 ? -19.632 3.970 2.217 1.00 0.00 5 ASP A N 17
ATOM 26460 C CA . ASP A 1 5 ? -20.530 3.807 1.065 1.00 0.00 5 ASP A CA 17
ATOM 26461 C C . ASP A 1 5 ? -20.179 4.828 -0.006 1.00 0.00 5 ASP A C 17
ATOM 26462 O O . ASP A 1 5 ? -20.550 4.690 -1.173 1.00 0.00 5 ASP A O 17
ATOM 26471 N N . LYS A 1 6 ? -19.383 5.810 0.379 1.00 0.00 6 LYS A N 17
ATOM 26472 C CA . LYS A 1 6 ? -19.114 6.941 -0.467 1.00 0.00 6 LYS A CA 17
ATOM 26473 C C . LYS A 1 6 ? -17.671 6.891 -0.946 1.00 0.00 6 LYS A C 17
ATOM 26474 O O . LYS A 1 6 ? -17.111 7.889 -1.402 1.00 0.00 6 LYS A O 17
ATOM 26493 N N . CYS A 1 7 ? -17.077 5.714 -0.828 1.00 0.00 7 CYS A N 17
ATOM 26494 C CA . CYS A 1 7 ? -15.709 5.491 -1.259 1.00 0.00 7 CYS A CA 17
ATOM 26495 C C . CYS A 1 7 ? -15.660 5.212 -2.755 1.00 0.00 7 CYS A C 17
ATOM 26496 O O . CYS A 1 7 ? -16.453 4.423 -3.273 1.00 0.00 7 CYS A O 17
ATOM 26504 N N . LYS A 1 8 ? -14.733 5.860 -3.444 1.00 0.00 8 LYS A N 17
ATOM 26505 C CA . LYS A 1 8 ? -14.562 5.665 -4.863 1.00 0.00 8 LYS A CA 17
ATOM 26506 C C . LYS A 1 8 ? -13.449 4.652 -5.132 1.00 0.00 8 LYS A C 17
ATOM 26507 O O . LYS A 1 8 ? -12.433 4.625 -4.437 1.00 0.00 8 LYS A O 17
ATOM 26526 N N . PRO A 1 9 ? -13.651 3.796 -6.140 1.00 0.00 9 PRO A N 17
ATOM 26527 C CA . PRO A 1 9 ? -12.675 2.774 -6.537 1.00 0.00 9 PRO A CA 17
ATOM 26528 C C . PRO A 1 9 ? -11.370 3.388 -7.026 1.00 0.00 9 PRO A C 17
ATOM 26529 O O . PRO A 1 9 ? -11.369 4.379 -7.761 1.00 0.00 9 PRO A O 17
ATOM 26540 N N . MET A 1 10 ? -10.262 2.801 -6.601 1.00 0.00 10 MET A N 17
ATOM 26541 C CA . MET A 1 10 ? -8.946 3.286 -6.970 1.00 0.00 10 MET A CA 17
ATOM 26542 C C . MET A 1 10 ? -8.601 2.838 -8.387 1.00 0.00 10 MET A C 17
ATOM 26543 O O . MET A 1 10 ? -8.490 1.639 -8.654 1.00 0.00 10 MET A O 17
ATOM 26557 N N . SER A 1 11 ? -8.446 3.798 -9.292 1.00 0.00 11 SER A N 17
ATOM 26558 C CA . SER A 1 11 ? -8.186 3.494 -10.698 1.00 0.00 11 SER A CA 17
ATOM 26559 C C . SER A 1 11 ? -6.749 3.017 -10.898 1.00 0.00 11 SER A C 17
ATOM 26560 O O . SER A 1 11 ? -5.949 3.049 -9.965 1.00 0.00 11 SER A O 17
ATOM 26568 N N . TYR A 1 12 ? -6.423 2.593 -12.118 1.00 0.00 12 TYR A N 17
ATOM 26569 C CA . TYR A 1 12 ? -5.097 2.052 -12.417 1.00 0.00 12 TYR A CA 17
ATOM 26570 C C . TYR A 1 12 ? -3.985 3.037 -12.067 1.00 0.00 12 TYR A C 17
ATOM 26571 O O . TYR A 1 12 ? -3.099 2.716 -11.273 1.00 0.00 12 TYR A O 17
ATOM 26589 N N . GLU A 1 13 ? -4.025 4.221 -12.655 1.00 0.00 13 GLU A N 17
ATOM 26590 C CA . GLU A 1 13 ? -2.964 5.198 -12.455 1.00 0.00 13 GLU A CA 17
ATOM 26591 C C . GLU A 1 13 ? -2.861 5.609 -10.991 1.00 0.00 13 GLU A C 17
ATOM 26592 O O . GLU A 1 13 ? -1.811 6.071 -10.537 1.00 0.00 13 GLU A O 17
ATOM 26604 N N . GLU A 1 14 ? -3.936 5.399 -10.250 1.00 0.00 14 GLU A N 17
ATOM 26605 C CA . GLU A 1 14 ? -3.930 5.668 -8.829 1.00 0.00 14 GLU A CA 17
ATOM 26606 C C . GLU A 1 14 ? -3.283 4.505 -8.101 1.00 0.00 14 GLU A C 17
ATOM 26607 O O . GLU A 1 14 ? -2.406 4.696 -7.272 1.00 0.00 14 GLU A O 17
ATOM 26619 N N . LYS A 1 15 ? -3.727 3.298 -8.431 1.00 0.00 15 LYS A N 17
ATOM 26620 C CA . LYS A 1 15 ? -3.150 2.081 -7.898 1.00 0.00 15 LYS A CA 17
ATOM 26621 C C . LYS A 1 15 ? -1.639 2.031 -8.075 1.00 0.00 15 LYS A C 17
ATOM 26622 O O . LYS A 1 15 ? -0.903 1.769 -7.122 1.00 0.00 15 LYS A O 17
ATOM 26641 N N . ARG A 1 16 ? -1.177 2.272 -9.294 1.00 0.00 16 ARG A N 17
ATOM 26642 C CA . ARG A 1 16 ? 0.247 2.225 -9.570 1.00 0.00 16 ARG A CA 17
ATOM 26643 C C . ARG A 1 16 ? 0.976 3.311 -8.802 1.00 0.00 16 ARG A C 17
ATOM 26644 O O . ARG A 1 16 ? 2.053 3.062 -8.258 1.00 0.00 16 ARG A O 17
ATOM 26665 N N . GLN A 1 17 ? 0.392 4.502 -8.713 1.00 0.00 17 GLN A N 17
ATOM 26666 C CA . GLN A 1 17 ? 1.037 5.544 -7.947 1.00 0.00 17 GLN A CA 17
ATOM 26667 C C . GLN A 1 17 ? 1.005 5.182 -6.465 1.00 0.00 17 GLN A C 17
ATOM 26668 O O . GLN A 1 17 ? 1.983 5.377 -5.766 1.00 0.00 17 GLN A O 17
ATOM 26682 N N . LEU A 1 18 ? -0.095 4.576 -6.026 1.00 0.00 18 LEU A N 17
ATOM 26683 C CA . LEU A 1 18 ? -0.255 4.120 -4.650 1.00 0.00 18 LEU A CA 17
ATOM 26684 C C . LEU A 1 18 ? 0.838 3.147 -4.269 1.00 0.00 18 LEU A C 17
ATOM 26685 O O . LEU A 1 18 ? 1.487 3.311 -3.241 1.00 0.00 18 LEU A O 17
ATOM 26701 N N . SER A 1 19 ? 1.043 2.134 -5.106 1.00 0.00 19 SER A N 17
ATOM 26702 C CA . SER A 1 19 ? 2.081 1.154 -4.850 1.00 0.00 19 SER A CA 17
ATOM 26703 C C . SER A 1 19 ? 3.443 1.846 -4.763 1.00 0.00 19 SER A C 17
ATOM 26704 O O . SER A 1 19 ? 4.355 1.373 -4.085 1.00 0.00 19 SER A O 17
ATOM 26712 N N . LEU A 1 20 ? 3.559 2.980 -5.454 1.00 0.00 20 LEU A N 17
ATOM 26713 C CA . LEU A 1 20 ? 4.762 3.809 -5.396 1.00 0.00 20 LEU A CA 17
ATOM 26714 C C . LEU A 1 20 ? 4.816 4.647 -4.107 1.00 0.00 20 LEU A C 17
ATOM 26715 O O . LEU A 1 20 ? 5.817 4.613 -3.397 1.00 0.00 20 LEU A O 17
ATOM 26731 N N . ASP A 1 21 ? 3.754 5.410 -3.811 1.00 0.00 21 ASP A N 17
ATOM 26732 C CA . ASP A 1 21 ? 3.683 6.195 -2.589 1.00 0.00 21 ASP A CA 17
ATOM 26733 C C . ASP A 1 21 ? 3.946 5.311 -1.375 1.00 0.00 21 ASP A C 17
ATOM 26734 O O . ASP A 1 21 ? 4.644 5.697 -0.432 1.00 0.00 21 ASP A O 17
ATOM 26743 N N . ILE A 1 22 ? 3.409 4.106 -1.435 1.00 0.00 22 ILE A N 17
ATOM 26744 C CA . ILE A 1 22 ? 3.580 3.120 -0.377 1.00 0.00 22 ILE A CA 17
ATOM 26745 C C . ILE A 1 22 ? 5.018 2.608 -0.316 1.00 0.00 22 ILE A C 17
ATOM 26746 O O . ILE A 1 22 ? 5.554 2.371 0.763 1.00 0.00 22 ILE A O 17
ATOM 26762 N N . ASN A 1 23 ? 5.654 2.463 -1.467 1.00 0.00 23 ASN A N 17
ATOM 26763 C CA . ASN A 1 23 ? 7.015 1.941 -1.510 1.00 0.00 23 ASN A CA 17
ATOM 26764 C C . ASN A 1 23 ? 8.029 3.037 -1.184 1.00 0.00 23 ASN A C 17
ATOM 26765 O O . ASN A 1 23 ? 9.183 2.746 -0.866 1.00 0.00 23 ASN A O 17
ATOM 26776 N N . LYS A 1 24 ? 7.595 4.296 -1.263 1.00 0.00 24 LYS A N 17
ATOM 26777 C CA . LYS A 1 24 ? 8.425 5.418 -0.833 1.00 0.00 24 LYS A CA 17
ATOM 26778 C C . LYS A 1 24 ? 8.699 5.326 0.656 1.00 0.00 24 LYS A C 17
ATOM 26779 O O . LYS A 1 24 ? 9.781 5.687 1.127 1.00 0.00 24 LYS A O 17
ATOM 26798 N N . LEU A 1 25 ? 7.698 4.855 1.390 1.00 0.00 25 LEU A N 17
ATOM 26799 C CA . LEU A 1 25 ? 7.791 4.714 2.831 1.00 0.00 25 LEU A CA 17
ATOM 26800 C C . LEU A 1 25 ? 9.010 3.895 3.225 1.00 0.00 25 LEU A C 17
ATOM 26801 O O . LEU A 1 25 ? 9.408 2.966 2.519 1.00 0.00 25 LEU A O 17
ATOM 26817 N N . PRO A 1 26 ? 9.639 4.258 4.344 1.00 0.00 26 PRO A N 17
ATOM 26818 C CA . PRO A 1 26 ? 10.669 3.427 4.955 1.00 0.00 26 PRO A CA 17
ATOM 26819 C C . PRO A 1 26 ? 10.109 2.057 5.333 1.00 0.00 26 PRO A C 17
ATOM 26820 O O . PRO A 1 26 ? 8.896 1.923 5.531 1.00 0.00 26 PRO A O 17
ATOM 26831 N N . GLY A 1 27 ? 10.978 1.056 5.438 1.00 0.00 27 GLY A N 17
ATOM 26832 C CA . GLY A 1 27 ? 10.539 -0.324 5.626 1.00 0.00 27 GLY A CA 17
ATOM 26833 C C . GLY A 1 27 ? 9.509 -0.492 6.728 1.00 0.00 27 GLY A C 17
ATOM 26834 O O . GLY A 1 27 ? 8.506 -1.187 6.544 1.00 0.00 27 GLY A O 17
ATOM 26838 N N . GLU A 1 28 ? 9.752 0.154 7.864 1.00 0.00 28 GLU A N 17
ATOM 26839 C CA . GLU A 1 28 ? 8.838 0.104 9.005 1.00 0.00 28 GLU A CA 17
ATOM 26840 C C . GLU A 1 28 ? 7.428 0.538 8.606 1.00 0.00 28 GLU A C 17
ATOM 26841 O O . GLU A 1 28 ? 6.437 -0.050 9.037 1.00 0.00 28 GLU A O 17
ATOM 26853 N N . LYS A 1 29 ? 7.346 1.550 7.759 1.00 0.00 29 LYS A N 17
ATOM 26854 C CA . LYS A 1 29 ? 6.070 2.147 7.411 1.00 0.00 29 LYS A CA 17
ATOM 26855 C C . LYS A 1 29 ? 5.275 1.273 6.445 1.00 0.00 29 LYS A C 17
ATOM 26856 O O . LYS A 1 29 ? 4.049 1.315 6.434 1.00 0.00 29 LYS A O 17
ATOM 26875 N N . LEU A 1 30 ? 5.948 0.452 5.654 1.00 0.00 30 LEU A N 17
ATOM 26876 C CA . LEU A 1 30 ? 5.216 -0.503 4.831 1.00 0.00 30 LEU A CA 17
ATOM 26877 C C . LEU A 1 30 ? 4.634 -1.601 5.716 1.00 0.00 30 LEU A C 17
ATOM 26878 O O . LEU A 1 30 ? 3.760 -2.354 5.295 1.00 0.00 30 LEU A O 17
ATOM 26894 N N . GLY A 1 31 ? 5.103 -1.662 6.961 1.00 0.00 31 GLY A N 17
ATOM 26895 C CA . GLY A 1 31 ? 4.535 -2.582 7.928 1.00 0.00 31 GLY A CA 17
ATOM 26896 C C . GLY A 1 31 ? 3.103 -2.219 8.271 1.00 0.00 31 GLY A C 17
ATOM 26897 O O . GLY A 1 31 ? 2.340 -3.042 8.772 1.00 0.00 31 GLY A O 17
ATOM 26901 N N . ARG A 1 32 ? 2.748 -0.978 7.988 1.00 0.00 32 ARG A N 17
ATOM 26902 C CA . ARG A 1 32 ? 1.390 -0.497 8.190 1.00 0.00 32 ARG A CA 17
ATOM 26903 C C . ARG A 1 32 ? 0.472 -0.940 7.051 1.00 0.00 32 ARG A C 17
ATOM 26904 O O . ARG A 1 32 ? -0.588 -1.505 7.297 1.00 0.00 32 ARG A O 17
ATOM 26925 N N . VAL A 1 33 ? 0.874 -0.675 5.809 1.00 0.00 33 VAL A N 17
ATOM 26926 C CA . VAL A 1 33 ? 0.069 -1.057 4.647 1.00 0.00 33 VAL A CA 17
ATOM 26927 C C . VAL A 1 33 ? -0.134 -2.557 4.587 1.00 0.00 33 VAL A C 17
ATOM 26928 O O . VAL A 1 33 ? -1.234 -3.011 4.294 1.00 0.00 33 VAL A O 17
ATOM 26941 N N . VAL A 1 34 ? 0.908 -3.329 4.883 1.00 0.00 34 VAL A N 17
ATOM 26942 C CA . VAL A 1 34 ? 0.758 -4.769 4.928 1.00 0.00 34 VAL A CA 17
ATOM 26943 C C . VAL A 1 34 ? -0.249 -5.137 6.012 1.00 0.00 34 VAL A C 17
ATOM 26944 O O . VAL A 1 34 ? -1.114 -5.970 5.794 1.00 0.00 34 VAL A O 17
ATOM 26957 N N . HIS A 1 35 ? -0.168 -4.455 7.152 1.00 0.00 35 HIS A N 17
ATOM 26958 C CA . HIS A 1 35 ? -1.101 -4.675 8.250 1.00 0.00 35 HIS A CA 17
ATOM 26959 C C . HIS A 1 35 ? -2.520 -4.305 7.829 1.00 0.00 35 HIS A C 17
ATOM 26960 O O . HIS A 1 35 ? -3.474 -5.010 8.154 1.00 0.00 35 HIS A O 17
ATOM 26975 N N . ILE A 1 36 ? -2.656 -3.195 7.109 1.00 0.00 36 ILE A N 17
ATOM 26976 C CA . ILE A 1 36 ? -3.950 -2.793 6.584 1.00 0.00 36 ILE A CA 17
ATOM 26977 C C . ILE A 1 36 ? -4.457 -3.827 5.589 1.00 0.00 36 ILE A C 17
ATOM 26978 O O . ILE A 1 36 ? -5.474 -4.465 5.824 1.00 0.00 36 ILE A O 17
ATOM 26994 N N . ILE A 1 37 ? -3.732 -3.994 4.489 1.00 0.00 37 ILE A N 17
ATOM 26995 C CA . ILE A 1 37 ? -4.106 -4.953 3.460 1.00 0.00 37 ILE A CA 17
ATOM 26996 C C . ILE A 1 37 ? -4.418 -6.335 4.048 1.00 0.00 37 ILE A C 17
ATOM 26997 O O . ILE A 1 37 ? -5.484 -6.877 3.809 1.00 0.00 37 ILE A O 17
ATOM 27013 N N . GLN A 1 38 ? -3.495 -6.884 4.835 1.00 0.00 38 GLN A N 17
ATOM 27014 C CA . GLN A 1 38 ? -3.650 -8.231 5.389 1.00 0.00 38 GLN A CA 17
ATOM 27015 C C . GLN A 1 38 ? -4.932 -8.369 6.213 1.00 0.00 38 GLN A C 17
ATOM 27016 O O . GLN A 1 38 ? -5.605 -9.398 6.160 1.00 0.00 38 GLN A O 17
ATOM 27030 N N . SER A 1 39 ? -5.259 -7.336 6.980 1.00 0.00 39 SER A N 17
ATOM 27031 C CA . SER A 1 39 ? -6.436 -7.359 7.824 1.00 0.00 39 SER A CA 17
ATOM 27032 C C . SER A 1 39 ? -7.714 -7.164 7.008 1.00 0.00 39 SER A C 17
ATOM 27033 O O . SER A 1 39 ? -8.734 -7.811 7.264 1.00 0.00 39 SER A O 17
ATOM 27041 N N . ARG A 1 40 ? -7.648 -6.272 6.027 1.00 0.00 40 ARG A N 17
ATOM 27042 C CA . ARG A 1 40 ? -8.798 -5.962 5.185 1.00 0.00 40 ARG A CA 17
ATOM 27043 C C . ARG A 1 40 ? -9.032 -7.073 4.163 1.00 0.00 40 ARG A C 17
ATOM 27044 O O . ARG A 1 40 ? -10.170 -7.356 3.785 1.00 0.00 40 ARG A O 17
ATOM 27065 N N . GLU A 1 41 ? -7.951 -7.699 3.726 1.00 0.00 41 GLU A N 17
ATOM 27066 C CA . GLU A 1 41 ? -8.016 -8.760 2.731 1.00 0.00 41 GLU A CA 17
ATOM 27067 C C . GLU A 1 41 ? -7.717 -10.118 3.374 1.00 0.00 41 GLU A C 17
ATOM 27068 O O . GLU A 1 41 ? -6.553 -10.517 3.452 1.00 0.00 41 GLU A O 17
ATOM 27080 N N . PRO A 1 42 ? -8.748 -10.870 3.832 1.00 0.00 42 PRO A N 17
ATOM 27081 C CA . PRO A 1 42 ? -8.525 -12.117 4.597 1.00 0.00 42 PRO A CA 17
ATOM 27082 C C . PRO A 1 42 ? -7.891 -13.261 3.787 1.00 0.00 42 PRO A C 17
ATOM 27083 O O . PRO A 1 42 ? -7.732 -14.365 4.303 1.00 0.00 42 PRO A O 17
ATOM 27094 N N . SER A 1 43 ? -7.515 -13.007 2.539 1.00 0.00 43 SER A N 17
ATOM 27095 C CA . SER A 1 43 ? -7.032 -14.067 1.668 1.00 0.00 43 SER A CA 17
ATOM 27096 C C . SER A 1 43 ? -5.510 -14.026 1.549 1.00 0.00 43 SER A C 17
ATOM 27097 O O . SER A 1 43 ? -4.905 -14.870 0.884 1.00 0.00 43 SER A O 17
ATOM 27105 N N . LEU A 1 44 ? -4.887 -13.048 2.200 1.00 0.00 44 LEU A N 17
ATOM 27106 C CA . LEU A 1 44 ? -3.440 -12.900 2.123 1.00 0.00 44 LEU A CA 17
ATOM 27107 C C . LEU A 1 44 ? -2.809 -12.738 3.502 1.00 0.00 44 LEU A C 17
ATOM 27108 O O . LEU A 1 44 ? -1.685 -12.268 3.619 1.00 0.00 44 LEU A O 17
ATOM 27124 N N . LYS A 1 45 ? -3.507 -13.170 4.544 1.00 0.00 45 LYS A N 17
ATOM 27125 C CA . LYS A 1 45 ? -2.960 -13.080 5.901 1.00 0.00 45 LYS A CA 17
ATOM 27126 C C . LYS A 1 45 ? -1.995 -14.229 6.179 1.00 0.00 45 LYS A C 17
ATOM 27127 O O . LYS A 1 45 ? -1.535 -14.419 7.304 1.00 0.00 45 LYS A O 17
ATOM 27146 N N . ASN A 1 46 ? -1.709 -15.001 5.138 1.00 0.00 46 ASN A N 17
ATOM 27147 C CA . ASN A 1 46 ? -0.681 -16.036 5.198 1.00 0.00 46 ASN A CA 17
ATOM 27148 C C . ASN A 1 46 ? 0.702 -15.420 4.981 1.00 0.00 46 ASN A C 17
ATOM 27149 O O . ASN A 1 46 ? 1.725 -16.060 5.222 1.00 0.00 46 ASN A O 17
ATOM 27160 N N . SER A 1 47 ? 0.720 -14.174 4.522 1.00 0.00 47 SER A N 17
ATOM 27161 C CA . SER A 1 47 ? 1.964 -13.483 4.208 1.00 0.00 47 SER A CA 17
ATOM 27162 C C . SER A 1 47 ? 2.628 -12.957 5.477 1.00 0.00 47 SER A C 17
ATOM 27163 O O . SER A 1 47 ? 1.956 -12.482 6.393 1.00 0.00 47 SER A O 17
ATOM 27171 N N . ASN A 1 48 ? 3.943 -13.064 5.532 1.00 0.00 48 ASN A N 17
ATOM 27172 C CA . ASN A 1 48 ? 4.711 -12.467 6.615 1.00 0.00 48 ASN A CA 17
ATOM 27173 C C . ASN A 1 48 ? 5.128 -11.070 6.182 1.00 0.00 48 ASN A C 17
ATOM 27174 O O . ASN A 1 48 ? 5.560 -10.892 5.049 1.00 0.00 48 ASN A O 17
ATOM 27185 N N . PRO A 1 49 ? 5.006 -10.055 7.057 1.00 0.00 49 PRO A N 17
ATOM 27186 C CA . PRO A 1 49 ? 5.375 -8.668 6.716 1.00 0.00 49 PRO A CA 17
ATOM 27187 C C . PRO A 1 49 ? 6.845 -8.516 6.324 1.00 0.00 49 PRO A C 17
ATOM 27188 O O . PRO A 1 49 ? 7.235 -7.511 5.749 1.00 0.00 49 PRO A O 17
ATOM 27199 N N . ASP A 1 50 ? 7.653 -9.524 6.624 1.00 0.00 50 ASP A N 17
ATOM 27200 C CA . ASP A 1 50 ? 9.083 -9.477 6.317 1.00 0.00 50 ASP A CA 17
ATOM 27201 C C . ASP A 1 50 ? 9.340 -10.015 4.908 1.00 0.00 50 ASP A C 17
ATOM 27202 O O . ASP A 1 50 ? 10.403 -9.805 4.322 1.00 0.00 50 ASP A O 17
ATOM 27211 N N . GLU A 1 51 ? 8.326 -10.668 4.363 1.00 0.00 51 GLU A N 17
ATOM 27212 C CA . GLU A 1 51 ? 8.398 -11.302 3.054 1.00 0.00 51 GLU A CA 17
ATOM 27213 C C . GLU A 1 51 ? 7.107 -11.044 2.294 1.00 0.00 51 GLU A C 17
ATOM 27214 O O . GLU A 1 51 ? 6.685 -11.849 1.462 1.00 0.00 51 GLU A O 17
ATOM 27226 N N . ILE A 1 52 ? 6.486 -9.915 2.600 1.00 0.00 52 ILE A N 17
ATOM 27227 C CA . ILE A 1 52 ? 5.149 -9.604 2.120 1.00 0.00 52 ILE A CA 17
ATOM 27228 C C . ILE A 1 52 ? 5.087 -9.537 0.590 1.00 0.00 52 ILE A C 17
ATOM 27229 O O . ILE A 1 52 ? 6.060 -9.181 -0.080 1.00 0.00 52 ILE A O 17
ATOM 27245 N N . GLU A 1 53 ? 3.940 -9.918 0.055 1.00 0.00 53 GLU A N 17
ATOM 27246 C CA . GLU A 1 53 ? 3.645 -9.759 -1.351 1.00 0.00 53 GLU A CA 17
ATOM 27247 C C . GLU A 1 53 ? 2.193 -9.309 -1.500 1.00 0.00 53 GLU A C 17
ATOM 27248 O O . GLU A 1 53 ? 1.276 -10.120 -1.396 1.00 0.00 53 GLU A O 17
ATOM 27260 N N . ILE A 1 54 ? 1.987 -8.015 -1.704 1.00 0.00 54 ILE A N 17
ATOM 27261 C CA . ILE A 1 54 ? 0.642 -7.461 -1.778 1.00 0.00 54 ILE A CA 17
ATOM 27262 C C . ILE A 1 54 ? 0.184 -7.372 -3.224 1.00 0.00 54 ILE A C 17
ATOM 27263 O O . ILE A 1 54 ? 0.888 -6.833 -4.075 1.00 0.00 54 ILE A O 17
ATOM 27279 N N . ASP A 1 55 ? -0.992 -7.897 -3.496 1.00 0.00 55 ASP A N 17
ATOM 27280 C CA . ASP A 1 55 ? -1.560 -7.835 -4.823 1.00 0.00 55 ASP A CA 17
ATOM 27281 C C . ASP A 1 55 ? -2.535 -6.664 -4.894 1.00 0.00 55 ASP A C 17
ATOM 27282 O O . ASP A 1 55 ? -3.675 -6.756 -4.424 1.00 0.00 55 ASP A O 17
ATOM 27291 N N . PHE A 1 56 ? -2.092 -5.557 -5.480 1.00 0.00 56 PHE A N 17
ATOM 27292 C CA . PHE A 1 56 ? -2.899 -4.337 -5.510 1.00 0.00 56 PHE A CA 17
ATOM 27293 C C . PHE A 1 56 ? -4.172 -4.539 -6.325 1.00 0.00 56 PHE A C 17
ATOM 27294 O O . PHE A 1 56 ? -5.105 -3.739 -6.258 1.00 0.00 56 PHE A O 17
ATOM 27311 N N . GLU A 1 57 ? -4.212 -5.624 -7.076 1.00 0.00 57 GLU A N 17
ATOM 27312 C CA . GLU A 1 57 ? -5.331 -5.904 -7.950 1.00 0.00 57 GLU A CA 17
ATOM 27313 C C . GLU A 1 57 ? -6.386 -6.757 -7.252 1.00 0.00 57 GLU A C 17
ATOM 27314 O O . GLU A 1 57 ? -7.471 -6.981 -7.792 1.00 0.00 57 GLU A O 17
ATOM 27326 N N . THR A 1 58 ? -6.075 -7.232 -6.055 1.00 0.00 58 THR A N 17
ATOM 27327 C CA . THR A 1 58 ? -7.010 -8.060 -5.312 1.00 0.00 58 THR A CA 17
ATOM 27328 C C . THR A 1 58 ? -7.609 -7.292 -4.146 1.00 0.00 58 THR A C 17
ATOM 27329 O O . THR A 1 58 ? -8.671 -7.653 -3.632 1.00 0.00 58 THR A O 17
ATOM 27340 N N . LEU A 1 59 ? -6.935 -6.220 -3.747 1.00 0.00 59 LEU A N 17
ATOM 27341 C CA . LEU A 1 59 ? -7.387 -5.409 -2.628 1.00 0.00 59 LEU A CA 17
ATOM 27342 C C . LEU A 1 59 ? -8.725 -4.774 -2.947 1.00 0.00 59 LEU A C 17
ATOM 27343 O O . LEU A 1 59 ? -8.948 -4.298 -4.063 1.00 0.00 59 LEU A O 17
ATOM 27359 N N . LYS A 1 60 ? -9.614 -4.779 -1.975 1.00 0.00 60 LYS A N 17
ATOM 27360 C CA . LYS A 1 60 ? -10.901 -4.144 -2.135 1.00 0.00 60 LYS A CA 17
ATOM 27361 C C . LYS A 1 60 ? -10.736 -2.622 -2.023 1.00 0.00 60 LYS A C 17
ATOM 27362 O O . LYS A 1 60 ? -9.871 -2.157 -1.274 1.00 0.00 60 LYS A O 17
ATOM 27381 N N . PRO A 1 61 ? -11.508 -1.836 -2.815 1.00 0.00 61 PRO A N 17
ATOM 27382 C CA . PRO A 1 61 ? -11.439 -0.368 -2.837 1.00 0.00 61 PRO A CA 17
ATOM 27383 C C . PRO A 1 61 ? -11.119 0.277 -1.488 1.00 0.00 61 PRO A C 17
ATOM 27384 O O . PRO A 1 61 ? -10.247 1.145 -1.406 1.00 0.00 61 PRO A O 17
ATOM 27395 N N . SER A 1 62 ? -11.816 -0.153 -0.438 1.00 0.00 62 SER A N 17
ATOM 27396 C CA . SER A 1 62 ? -11.652 0.438 0.886 1.00 0.00 62 SER A CA 17
ATOM 27397 C C . SER A 1 62 ? -10.203 0.350 1.362 1.00 0.00 62 SER A C 17
ATOM 27398 O O . SER A 1 62 ? -9.663 1.321 1.889 1.00 0.00 62 SER A O 17
ATOM 27406 N N . THR A 1 63 ? -9.571 -0.801 1.146 1.00 0.00 63 THR A N 17
ATOM 27407 C CA . THR A 1 63 ? -8.187 -1.006 1.555 1.00 0.00 63 THR A CA 17
ATOM 27408 C C . THR A 1 63 ? -7.283 -0.066 0.796 1.00 0.00 63 THR A C 17
ATOM 27409 O O . THR A 1 63 ? -6.520 0.676 1.395 1.00 0.00 63 THR A O 17
ATOM 27420 N N . LEU A 1 64 ? -7.427 -0.066 -0.521 1.00 0.00 64 LEU A N 17
ATOM 27421 C CA . LEU A 1 64 ? -6.607 0.770 -1.391 1.00 0.00 64 LEU A CA 17
ATOM 27422 C C . LEU A 1 64 ? -6.726 2.236 -0.998 1.00 0.00 64 LEU A C 17
ATOM 27423 O O . LEU A 1 64 ? -5.763 2.990 -1.070 1.00 0.00 64 LEU A O 17
ATOM 27439 N N . ARG A 1 65 ? -7.905 2.627 -0.553 1.00 0.00 65 ARG A N 17
ATOM 27440 C CA . ARG A 1 65 ? -8.134 4.003 -0.150 1.00 0.00 65 ARG A CA 17
ATOM 27441 C C . ARG A 1 65 ? -7.640 4.263 1.274 1.00 0.00 65 ARG A C 17
ATOM 27442 O O . ARG A 1 65 ? -7.358 5.409 1.634 1.00 0.00 65 ARG A O 17
ATOM 27463 N N . GLU A 1 66 ? -7.520 3.210 2.080 1.00 0.00 66 GLU A N 17
ATOM 27464 C CA . GLU A 1 66 ? -6.927 3.338 3.404 1.00 0.00 66 GLU A CA 17
ATOM 27465 C C . GLU A 1 66 ? -5.424 3.469 3.251 1.00 0.00 66 GLU A C 17
ATOM 27466 O O . GLU A 1 66 ? -4.786 4.310 3.885 1.00 0.00 66 GLU A O 17
ATOM 27478 N N . LEU A 1 67 ? -4.878 2.624 2.381 1.00 0.00 67 LEU A N 17
ATOM 27479 C CA . LEU A 1 67 ? -3.459 2.625 2.071 1.00 0.00 67 LEU A CA 17
ATOM 27480 C C . LEU A 1 67 ? -3.022 4.029 1.630 1.00 0.00 67 LEU A C 17
ATOM 27481 O O . LEU A 1 67 ? -1.982 4.543 2.046 1.00 0.00 67 LEU A O 17
ATOM 27497 N N . GLU A 1 68 ? -3.859 4.635 0.783 1.00 0.00 68 GLU A N 17
ATOM 27498 C CA . GLU A 1 68 ? -3.607 5.949 0.201 1.00 0.00 68 GLU A CA 17
ATOM 27499 C C . GLU A 1 68 ? -3.527 7.063 1.255 1.00 0.00 68 GLU A C 17
ATOM 27500 O O . GLU A 1 68 ? -2.489 7.716 1.398 1.00 0.00 68 GLU A O 17
ATOM 27512 N N . ARG A 1 69 ? -4.636 7.277 1.981 1.00 0.00 69 ARG A N 17
ATOM 27513 C CA . ARG A 1 69 ? -4.717 8.313 3.032 1.00 0.00 69 ARG A CA 17
ATOM 27514 C C . ARG A 1 69 ? -3.598 8.136 4.028 1.00 0.00 69 ARG A C 17
ATOM 27515 O O . ARG A 1 69 ? -3.130 9.095 4.651 1.00 0.00 69 ARG A O 17
ATOM 27536 N N . TYR A 1 70 ? -3.147 6.915 4.139 1.00 0.00 70 TYR A N 17
ATOM 27537 C CA . TYR A 1 70 ? -2.119 6.594 5.086 1.00 0.00 70 TYR A CA 17
ATOM 27538 C C . TYR A 1 70 ? -0.763 7.109 4.615 1.00 0.00 70 TYR A C 17
ATOM 27539 O O . TYR A 1 70 ? -0.111 7.876 5.311 1.00 0.00 70 TYR A O 17
ATOM 27557 N N . VAL A 1 71 ? -0.330 6.690 3.439 1.00 0.00 71 VAL A N 17
ATOM 27558 C CA . VAL A 1 71 ? 1.003 7.038 2.978 1.00 0.00 71 VAL A CA 17
ATOM 27559 C C . VAL A 1 71 ? 1.136 8.517 2.757 1.00 0.00 71 VAL A C 17
ATOM 27560 O O . VAL A 1 71 ? 2.169 9.094 3.061 1.00 0.00 71 VAL A O 17
ATOM 27573 N N . THR A 1 72 ? 0.085 9.145 2.270 1.00 0.00 72 THR A N 17
ATOM 27574 C CA . THR A 1 72 ? 0.129 10.567 2.060 1.00 0.00 72 THR A CA 17
ATOM 27575 C C . THR A 1 72 ? 0.249 11.283 3.407 1.00 0.00 72 THR A C 17
ATOM 27576 O O . THR A 1 72 ? 0.748 12.391 3.475 1.00 0.00 72 THR A O 17
ATOM 27587 N N . SER A 1 73 ? -0.153 10.621 4.492 1.00 0.00 73 SER A N 17
ATOM 27588 C CA . SER A 1 73 ? 0.005 11.198 5.816 1.00 0.00 73 SER A CA 17
ATOM 27589 C C . SER A 1 73 ? 1.481 11.172 6.216 1.00 0.00 73 SER A C 17
ATOM 27590 O O . SER A 1 73 ? 1.963 12.043 6.942 1.00 0.00 73 SER A O 17
ATOM 27598 N N . CYS A 1 74 ? 2.198 10.173 5.704 1.00 0.00 74 CYS A N 17
ATOM 27599 C CA . CYS A 1 74 ? 3.610 9.999 6.002 1.00 0.00 74 CYS A CA 17
ATOM 27600 C C . CYS A 1 74 ? 4.474 10.800 5.034 1.00 0.00 74 CYS A C 17
ATOM 27601 O O . CYS A 1 74 ? 5.484 11.386 5.415 1.00 0.00 74 CYS A O 17
ATOM 27609 N N . LEU A 1 75 ? 4.073 10.800 3.776 1.00 0.00 75 LEU A N 17
ATOM 27610 C CA . LEU A 1 75 ? 4.825 11.472 2.721 1.00 0.00 75 LEU A CA 17
ATOM 27611 C C . LEU A 1 75 ? 4.614 12.986 2.747 1.00 0.00 75 LEU A C 17
ATOM 27612 O O . LEU A 1 75 ? 5.552 13.743 2.493 1.00 0.00 75 LEU A O 17
ATOM 27628 N N . ARG A 1 76 ? 3.393 13.436 3.044 1.00 0.00 76 ARG A N 17
ATOM 27629 C CA . ARG A 1 76 ? 3.145 14.864 3.203 1.00 0.00 76 ARG A CA 17
ATOM 27630 C C . ARG A 1 76 ? 3.928 15.392 4.400 1.00 0.00 76 ARG A C 17
ATOM 27631 O O . ARG A 1 76 ? 4.646 16.387 4.299 1.00 0.00 76 ARG A O 17
ATOM 27652 N N . LYS A 1 77 ? 3.799 14.704 5.525 1.00 0.00 77 LYS A N 17
ATOM 27653 C CA . LYS A 1 77 ? 4.511 15.081 6.737 1.00 0.00 77 LYS A CA 17
ATOM 27654 C C . LYS A 1 77 ? 5.552 14.026 7.101 1.00 0.00 77 LYS A C 17
ATOM 27655 O O . LYS A 1 77 ? 5.278 13.118 7.887 1.00 0.00 77 LYS A O 17
ATOM 27674 N N . LYS A 1 78 ? 6.743 14.146 6.527 1.00 0.00 78 LYS A N 17
ATOM 27675 C CA . LYS A 1 78 ? 7.801 13.179 6.761 1.00 0.00 78 LYS A CA 17
ATOM 27676 C C . LYS A 1 78 ? 8.684 13.648 7.909 1.00 0.00 78 LYS A C 17
ATOM 27677 O O . LYS A 1 78 ? 8.638 14.818 8.302 1.00 0.00 78 LYS A O 17
ATOM 27696 N N . ARG A 1 79 ? 9.478 12.741 8.443 1.00 0.00 79 ARG A N 17
ATOM 27697 C CA . ARG A 1 79 ? 10.463 13.095 9.454 1.00 0.00 79 ARG A CA 17
ATOM 27698 C C . ARG A 1 79 ? 11.756 12.342 9.192 1.00 0.00 79 ARG A C 17
ATOM 27699 O O . ARG A 1 79 ? 11.886 11.176 9.557 1.00 0.00 79 ARG A O 17
ATOM 27720 N N . LYS A 1 80 ? 12.691 13.010 8.523 1.00 0.00 80 LYS A N 17
ATOM 27721 C CA . LYS A 1 80 ? 13.986 12.423 8.204 1.00 0.00 80 LYS A CA 17
ATOM 27722 C C . LYS A 1 80 ? 14.880 12.379 9.439 1.00 0.00 80 LYS A C 17
ATOM 27723 O O . LYS A 1 80 ? 15.348 13.416 9.912 1.00 0.00 80 LYS A O 17
ATOM 27742 N N . PRO A 1 81 ? 15.121 11.174 9.989 1.00 0.00 81 PRO A N 17
ATOM 27743 C CA . PRO A 1 81 ? 16.007 11.003 11.145 1.00 0.00 81 PRO A CA 17
ATOM 27744 C C . PRO A 1 81 ? 17.435 11.421 10.822 1.00 0.00 81 PRO A C 17
ATOM 27745 O O . PRO A 1 81 ? 18.160 11.925 11.678 1.00 0.00 81 PRO A O 17
ATOM 27756 N N . GLN A 1 82 ? 17.829 11.214 9.574 1.00 0.00 82 GLN A N 17
ATOM 27757 C CA . GLN A 1 82 ? 19.152 11.602 9.116 1.00 0.00 82 GLN A CA 17
ATOM 27758 C C . GLN A 1 82 ? 19.102 12.975 8.447 1.00 0.00 82 GLN A C 17
ATOM 27759 O O . GLN A 1 82 ? 19.180 13.096 7.224 1.00 0.00 82 GLN A O 17
ATOM 27773 N N . ALA A 1 83 ? 18.954 14.006 9.261 1.00 0.00 83 ALA A N 17
ATOM 27774 C CA . ALA A 1 83 ? 18.902 15.370 8.767 1.00 0.00 83 ALA A CA 17
ATOM 27775 C C . ALA A 1 83 ? 19.778 16.274 9.621 1.00 0.00 83 ALA A C 17
ATOM 27776 O O . ALA A 1 83 ? 19.294 16.773 10.659 1.00 0.00 83 ALA A O 17
ATOM 27784 N N . LYS B 2 1 ? 0.883 -8.178 -10.178 1.00 0.00 201 LYS B N 17
ATOM 27785 C CA . LYS B 2 1 ? 0.977 -6.700 -10.120 1.00 0.00 201 LYS B CA 17
ATOM 27786 C C . LYS B 2 1 ? 1.507 -6.271 -8.759 1.00 0.00 201 LYS B C 17
ATOM 27787 O O . LYS B 2 1 ? 0.887 -6.567 -7.738 1.00 0.00 201 LYS B O 17
ATOM 27808 N N . TRP B 2 2 ? 2.652 -5.585 -8.755 1.00 0.00 202 TRP B N 17
ATOM 27809 C CA . TRP B 2 2 ? 3.278 -5.110 -7.520 1.00 0.00 202 TRP B CA 17
ATOM 27810 C C . TRP B 2 2 ? 3.677 -6.307 -6.657 1.00 0.00 202 TRP B C 17
ATOM 27811 O O . TRP B 2 2 ? 3.494 -6.325 -5.442 1.00 0.00 202 TRP B O 17
ATOM 27832 N N . THR B 2 3 ? 4.240 -7.306 -7.319 1.00 0.00 203 THR B N 17
ATOM 27833 C CA . THR B 2 3 ? 4.608 -8.554 -6.680 1.00 0.00 203 THR B CA 17
ATOM 27834 C C . THR B 2 3 ? 5.925 -8.436 -5.920 1.00 0.00 203 THR B C 17
ATOM 27835 O O . THR B 2 3 ? 6.426 -7.327 -5.695 1.00 0.00 203 THR B O 17
ATOM 27846 N N . LEU B 2 4 ? 6.467 -9.585 -5.525 1.00 0.00 204 LEU B N 17
ATOM 27847 C CA . LEU B 2 4 ? 7.686 -9.658 -4.724 1.00 0.00 204 LEU B CA 17
ATOM 27848 C C . LEU B 2 4 ? 8.791 -8.757 -5.264 1.00 0.00 204 LEU B C 17
ATOM 27849 O O . LEU B 2 4 ? 9.502 -8.130 -4.486 1.00 0.00 204 LEU B O 17
ATOM 27865 N N . GLU B 2 5 ? 8.916 -8.683 -6.586 1.00 0.00 205 GLU B N 17
ATOM 27866 C CA . GLU B 2 5 ? 9.937 -7.852 -7.209 1.00 0.00 205 GLU B CA 17
ATOM 27867 C C . GLU B 2 5 ? 9.860 -6.421 -6.687 1.00 0.00 205 GLU B C 17
ATOM 27868 O O . GLU B 2 5 ? 10.711 -5.984 -5.910 1.00 0.00 205 GLU B O 17
ATOM 27880 N N . ARG B 2 6 ? 8.808 -5.719 -7.076 1.00 0.00 206 ARG B N 17
ATOM 27881 C CA . ARG B 2 6 ? 8.648 -4.319 -6.718 1.00 0.00 206 ARG B CA 17
ATOM 27882 C C . ARG B 2 6 ? 8.511 -4.138 -5.206 1.00 0.00 206 ARG B C 17
ATOM 27883 O O . ARG B 2 6 ? 9.301 -3.425 -4.585 1.00 0.00 206 ARG B O 17
ATOM 27904 N N . LEU B 2 7 ? 7.528 -4.804 -4.615 1.00 0.00 207 LEU B N 17
ATOM 27905 C CA . LEU B 2 7 ? 7.226 -4.606 -3.205 1.00 0.00 207 LEU B CA 17
ATOM 27906 C C . LEU B 2 7 ? 8.334 -5.138 -2.312 1.00 0.00 207 LEU B C 17
ATOM 27907 O O . LEU B 2 7 ? 9.003 -4.367 -1.636 1.00 0.00 207 LEU B O 17
ATOM 27923 N N . LYS B 2 8 ? 8.544 -6.446 -2.332 1.00 0.00 208 LYS B N 17
ATOM 27924 C CA . LYS B 2 8 ? 9.423 -7.089 -1.364 1.00 0.00 208 LYS B CA 17
ATOM 27925 C C . LYS B 2 8 ? 10.853 -6.567 -1.464 1.00 0.00 208 LYS B C 17
ATOM 27926 O O . LYS B 2 8 ? 11.517 -6.380 -0.445 1.00 0.00 208 LYS B O 17
ATOM 27945 N N . ARG B 2 9 ? 11.327 -6.303 -2.678 1.00 0.00 209 ARG B N 17
ATOM 27946 C CA . ARG B 2 9 ? 12.707 -5.870 -2.845 1.00 0.00 209 ARG B CA 17
ATOM 27947 C C . ARG B 2 9 ? 12.893 -4.417 -2.413 1.00 0.00 209 ARG B C 17
ATOM 27948 O O . ARG B 2 9 ? 13.970 -4.040 -1.951 1.00 0.00 209 ARG B O 17
ATOM 27969 N N . LYS B 2 10 ? 11.848 -3.604 -2.544 1.00 0.00 210 LYS B N 17
ATOM 27970 C CA . LYS B 2 10 ? 11.908 -2.220 -2.077 1.00 0.00 210 LYS B CA 17
ATOM 27971 C C . LYS B 2 10 ? 11.445 -2.118 -0.623 1.00 0.00 210 LYS B C 17
ATOM 27972 O O . LYS B 2 10 ? 11.564 -1.069 0.009 1.00 0.00 210 LYS B O 17
ATOM 27991 N N . TYR B 2 11 ? 10.915 -3.217 -0.111 1.00 0.00 211 TYR B N 17
ATOM 27992 C CA . TYR B 2 11 ? 10.470 -3.302 1.274 1.00 0.00 211 TYR B CA 17
ATOM 27993 C C . TYR B 2 11 ? 11.619 -3.779 2.158 1.00 0.00 211 TYR B C 17
ATOM 27994 O O . TYR B 2 11 ? 11.993 -3.121 3.130 1.00 0.00 211 TYR B O 17
ATOM 28012 N N . ARG B 2 12 ? 12.173 -4.931 1.804 1.00 0.00 212 ARG B N 17
ATOM 28013 C CA . ARG B 2 12 ? 13.209 -5.570 2.602 1.00 0.00 212 ARG B CA 17
ATOM 28014 C C . ARG B 2 12 ? 14.583 -4.983 2.296 1.00 0.00 212 ARG B C 17
ATOM 28015 O O . ARG B 2 12 ? 15.376 -4.749 3.210 1.00 0.00 212 ARG B O 17
ATOM 28036 N N . ASN B 2 13 ? 14.839 -4.737 1.011 1.00 0.00 213 ASN B N 17
ATOM 28037 C CA . ASN B 2 13 ? 16.127 -4.218 0.540 1.00 0.00 213 ASN B CA 17
ATOM 28038 C C . ASN B 2 13 ? 17.243 -5.229 0.778 1.00 0.00 213 ASN B C 17
ATOM 28039 O O . ASN B 2 13 ? 17.352 -6.186 -0.014 1.00 0.00 213 ASN B O 17
ATOM 28051 N N . SER A 1 1 ? -23.053 6.438 7.474 1.00 0.00 1 SER A N 18
ATOM 28052 C CA . SER A 1 1 ? -21.651 5.974 7.439 1.00 0.00 1 SER A CA 18
ATOM 28053 C C . SER A 1 1 ? -21.376 5.149 6.181 1.00 0.00 1 SER A C 18
ATOM 28054 O O . SER A 1 1 ? -20.598 4.193 6.209 1.00 0.00 1 SER A O 18
ATOM 28064 N N . GLU A 1 2 ? -22.006 5.524 5.075 1.00 0.00 2 GLU A N 18
ATOM 28065 C CA . GLU A 1 2 ? -21.852 4.781 3.829 1.00 0.00 2 GLU A CA 18
ATOM 28066 C C . GLU A 1 2 ? -20.819 5.422 2.901 1.00 0.00 2 GLU A C 18
ATOM 28067 O O . GLU A 1 2 ? -20.632 4.971 1.777 1.00 0.00 2 GLU A O 18
ATOM 28079 N N . GLU A 1 3 ? -20.136 6.456 3.372 1.00 0.00 3 GLU A N 18
ATOM 28080 C CA . GLU A 1 3 ? -19.182 7.176 2.537 1.00 0.00 3 GLU A CA 18
ATOM 28081 C C . GLU A 1 3 ? -17.902 6.363 2.381 1.00 0.00 3 GLU A C 18
ATOM 28082 O O . GLU A 1 3 ? -17.264 6.371 1.327 1.00 0.00 3 GLU A O 18
ATOM 28094 N N . GLU A 1 4 ? -17.550 5.645 3.432 1.00 0.00 4 GLU A N 18
ATOM 28095 C CA . GLU A 1 4 ? -16.300 4.898 3.467 1.00 0.00 4 GLU A CA 18
ATOM 28096 C C . GLU A 1 4 ? -16.354 3.653 2.590 1.00 0.00 4 GLU A C 18
ATOM 28097 O O . GLU A 1 4 ? -15.379 3.329 1.911 1.00 0.00 4 GLU A O 18
ATOM 28109 N N . ASP A 1 5 ? -17.489 2.966 2.586 1.00 0.00 5 ASP A N 18
ATOM 28110 C CA . ASP A 1 5 ? -17.628 1.749 1.790 1.00 0.00 5 ASP A CA 18
ATOM 28111 C C . ASP A 1 5 ? -17.976 2.080 0.347 1.00 0.00 5 ASP A C 18
ATOM 28112 O O . ASP A 1 5 ? -17.678 1.308 -0.562 1.00 0.00 5 ASP A O 18
ATOM 28121 N N . LYS A 1 6 ? -18.586 3.238 0.135 1.00 0.00 6 LYS A N 18
ATOM 28122 C CA . LYS A 1 6 ? -19.009 3.635 -1.200 1.00 0.00 6 LYS A CA 18
ATOM 28123 C C . LYS A 1 6 ? -17.897 4.422 -1.894 1.00 0.00 6 LYS A C 18
ATOM 28124 O O . LYS A 1 6 ? -18.075 4.956 -2.995 1.00 0.00 6 LYS A O 18
ATOM 28143 N N . CYS A 1 7 ? -16.747 4.478 -1.238 1.00 0.00 7 CYS A N 18
ATOM 28144 C CA . CYS A 1 7 ? -15.575 5.162 -1.772 1.00 0.00 7 CYS A CA 18
ATOM 28145 C C . CYS A 1 7 ? -15.239 4.628 -3.163 1.00 0.00 7 CYS A C 18
ATOM 28146 O O . CYS A 1 7 ? -15.209 3.414 -3.385 1.00 0.00 7 CYS A O 18
ATOM 28154 N N . LYS A 1 8 ? -15.020 5.545 -4.098 1.00 0.00 8 LYS A N 18
ATOM 28155 C CA . LYS A 1 8 ? -14.755 5.195 -5.487 1.00 0.00 8 LYS A CA 18
ATOM 28156 C C . LYS A 1 8 ? -13.507 4.318 -5.620 1.00 0.00 8 LYS A C 18
ATOM 28157 O O . LYS A 1 8 ? -12.546 4.453 -4.858 1.00 0.00 8 LYS A O 18
ATOM 28176 N N . PRO A 1 9 ? -13.513 3.413 -6.612 1.00 0.00 9 PRO A N 18
ATOM 28177 C CA . PRO A 1 9 ? -12.429 2.454 -6.819 1.00 0.00 9 PRO A CA 18
ATOM 28178 C C . PRO A 1 9 ? -11.149 3.135 -7.268 1.00 0.00 9 PRO A C 18
ATOM 28179 O O . PRO A 1 9 ? -11.177 4.132 -7.994 1.00 0.00 9 PRO A O 18
ATOM 28190 N N . MET A 1 10 ? -10.033 2.608 -6.805 1.00 0.00 10 MET A N 18
ATOM 28191 C CA . MET A 1 10 ? -8.739 3.158 -7.134 1.00 0.00 10 MET A CA 18
ATOM 28192 C C . MET A 1 10 ? -8.334 2.746 -8.550 1.00 0.00 10 MET A C 18
ATOM 28193 O O . MET A 1 10 ? -8.122 1.563 -8.822 1.00 0.00 10 MET A O 18
ATOM 28207 N N . SER A 1 11 ? -8.248 3.725 -9.448 1.00 0.00 11 SER A N 18
ATOM 28208 C CA . SER A 1 11 ? -7.958 3.468 -10.860 1.00 0.00 11 SER A CA 18
ATOM 28209 C C . SER A 1 11 ? -6.529 2.954 -11.053 1.00 0.00 11 SER A C 18
ATOM 28210 O O . SER A 1 11 ? -5.720 3.030 -10.134 1.00 0.00 11 SER A O 18
ATOM 28218 N N . TYR A 1 12 ? -6.218 2.454 -12.250 1.00 0.00 12 TYR A N 18
ATOM 28219 C CA . TYR A 1 12 ? -4.910 1.840 -12.521 1.00 0.00 12 TYR A CA 18
ATOM 28220 C C . TYR A 1 12 ? -3.754 2.781 -12.203 1.00 0.00 12 TYR A C 18
ATOM 28221 O O . TYR A 1 12 ? -2.842 2.427 -11.454 1.00 0.00 12 TYR A O 18
ATOM 28239 N N . GLU A 1 13 ? -3.806 3.986 -12.745 1.00 0.00 13 GLU A N 18
ATOM 28240 C CA . GLU A 1 13 ? -2.677 4.900 -12.660 1.00 0.00 13 GLU A CA 18
ATOM 28241 C C . GLU A 1 13 ? -2.521 5.380 -11.235 1.00 0.00 13 GLU A C 18
ATOM 28242 O O . GLU A 1 13 ? -1.466 5.868 -10.828 1.00 0.00 13 GLU A O 18
ATOM 28254 N N . GLU A 1 14 ? -3.584 5.200 -10.482 1.00 0.00 14 GLU A N 18
ATOM 28255 C CA . GLU A 1 14 ? -3.649 5.626 -9.128 1.00 0.00 14 GLU A CA 18
ATOM 28256 C C . GLU A 1 14 ? -3.190 4.493 -8.213 1.00 0.00 14 GLU A C 18
ATOM 28257 O O . GLU A 1 14 ? -2.450 4.715 -7.265 1.00 0.00 14 GLU A O 18
ATOM 28269 N N . LYS A 1 15 ? -3.639 3.273 -8.515 1.00 0.00 15 LYS A N 18
ATOM 28270 C CA . LYS A 1 15 ? -3.103 2.068 -7.908 1.00 0.00 15 LYS A CA 18
ATOM 28271 C C . LYS A 1 15 ? -1.592 1.992 -8.063 1.00 0.00 15 LYS A C 18
ATOM 28272 O O . LYS A 1 15 ? -0.869 1.753 -7.095 1.00 0.00 15 LYS A O 18
ATOM 28291 N N . ARG A 1 16 ? -1.125 2.168 -9.294 1.00 0.00 16 ARG A N 18
ATOM 28292 C CA . ARG A 1 16 ? 0.301 2.175 -9.580 1.00 0.00 16 ARG A CA 18
ATOM 28293 C C . ARG A 1 16 ? 1.000 3.236 -8.757 1.00 0.00 16 ARG A C 18
ATOM 28294 O O . ARG A 1 16 ? 2.035 2.970 -8.149 1.00 0.00 16 ARG A O 18
ATOM 28315 N N . GLN A 1 17 ? 0.425 4.431 -8.714 1.00 0.00 17 GLN A N 18
ATOM 28316 C CA . GLN A 1 17 ? 1.021 5.497 -7.940 1.00 0.00 17 GLN A CA 18
ATOM 28317 C C . GLN A 1 17 ? 0.983 5.136 -6.463 1.00 0.00 17 GLN A C 18
ATOM 28318 O O . GLN A 1 17 ? 1.964 5.318 -5.764 1.00 0.00 17 GLN A O 18
ATOM 28332 N N . LEU A 1 18 ? -0.119 4.538 -6.028 1.00 0.00 18 LEU A N 18
ATOM 28333 C CA . LEU A 1 18 ? -0.293 4.111 -4.648 1.00 0.00 18 LEU A CA 18
ATOM 28334 C C . LEU A 1 18 ? 0.796 3.145 -4.242 1.00 0.00 18 LEU A C 18
ATOM 28335 O O . LEU A 1 18 ? 1.449 3.330 -3.219 1.00 0.00 18 LEU A O 18
ATOM 28351 N N . SER A 1 19 ? 0.993 2.121 -5.061 1.00 0.00 19 SER A N 18
ATOM 28352 C CA . SER A 1 19 ? 2.027 1.132 -4.818 1.00 0.00 19 SER A CA 18
ATOM 28353 C C . SER A 1 19 ? 3.382 1.826 -4.688 1.00 0.00 19 SER A C 18
ATOM 28354 O O . SER A 1 19 ? 4.247 1.410 -3.917 1.00 0.00 19 SER A O 18
ATOM 28362 N N . LEU A 1 20 ? 3.532 2.909 -5.443 1.00 0.00 20 LEU A N 18
ATOM 28363 C CA . LEU A 1 20 ? 4.742 3.723 -5.415 1.00 0.00 20 LEU A CA 18
ATOM 28364 C C . LEU A 1 20 ? 4.816 4.603 -4.156 1.00 0.00 20 LEU A C 18
ATOM 28365 O O . LEU A 1 20 ? 5.849 4.655 -3.498 1.00 0.00 20 LEU A O 18
ATOM 28381 N N . ASP A 1 21 ? 3.740 5.324 -3.833 1.00 0.00 21 ASP A N 18
ATOM 28382 C CA . ASP A 1 21 ? 3.684 6.126 -2.617 1.00 0.00 21 ASP A CA 18
ATOM 28383 C C . ASP A 1 21 ? 3.928 5.254 -1.394 1.00 0.00 21 ASP A C 18
ATOM 28384 O O . ASP A 1 21 ? 4.615 5.648 -0.448 1.00 0.00 21 ASP A O 18
ATOM 28393 N N . ILE A 1 22 ? 3.389 4.051 -1.453 1.00 0.00 22 ILE A N 18
ATOM 28394 C CA . ILE A 1 22 ? 3.552 3.070 -0.391 1.00 0.00 22 ILE A CA 18
ATOM 28395 C C . ILE A 1 22 ? 4.987 2.549 -0.333 1.00 0.00 22 ILE A C 18
ATOM 28396 O O . ILE A 1 22 ? 5.535 2.343 0.745 1.00 0.00 22 ILE A O 18
ATOM 28412 N N . ASN A 1 23 ? 5.605 2.360 -1.489 1.00 0.00 23 ASN A N 18
ATOM 28413 C CA . ASN A 1 23 ? 6.971 1.846 -1.536 1.00 0.00 23 ASN A CA 18
ATOM 28414 C C . ASN A 1 23 ? 7.980 2.941 -1.204 1.00 0.00 23 ASN A C 18
ATOM 28415 O O . ASN A 1 23 ? 9.126 2.651 -0.857 1.00 0.00 23 ASN A O 18
ATOM 28426 N N . LYS A 1 24 ? 7.557 4.200 -1.323 1.00 0.00 24 LYS A N 18
ATOM 28427 C CA . LYS A 1 24 ? 8.382 5.326 -0.902 1.00 0.00 24 LYS A CA 18
ATOM 28428 C C . LYS A 1 24 ? 8.681 5.228 0.577 1.00 0.00 24 LYS A C 18
ATOM 28429 O O . LYS A 1 24 ? 9.768 5.597 1.034 1.00 0.00 24 LYS A O 18
ATOM 28448 N N . LEU A 1 25 ? 7.686 4.760 1.320 1.00 0.00 25 LEU A N 18
ATOM 28449 C CA . LEU A 1 25 ? 7.795 4.628 2.755 1.00 0.00 25 LEU A CA 18
ATOM 28450 C C . LEU A 1 25 ? 8.999 3.778 3.131 1.00 0.00 25 LEU A C 18
ATOM 28451 O O . LEU A 1 25 ? 9.351 2.824 2.435 1.00 0.00 25 LEU A O 18
ATOM 28467 N N . PRO A 1 26 ? 9.668 4.152 4.219 1.00 0.00 26 PRO A N 18
ATOM 28468 C CA . PRO A 1 26 ? 10.685 3.305 4.836 1.00 0.00 26 PRO A CA 18
ATOM 28469 C C . PRO A 1 26 ? 10.084 1.962 5.255 1.00 0.00 26 PRO A C 18
ATOM 28470 O O . PRO A 1 26 ? 8.875 1.877 5.480 1.00 0.00 26 PRO A O 18
ATOM 28481 N N . GLY A 1 27 ? 10.919 0.929 5.359 1.00 0.00 27 GLY A N 18
ATOM 28482 C CA . GLY A 1 27 ? 10.431 -0.428 5.601 1.00 0.00 27 GLY A CA 18
ATOM 28483 C C . GLY A 1 27 ? 9.413 -0.521 6.727 1.00 0.00 27 GLY A C 18
ATOM 28484 O O . GLY A 1 27 ? 8.381 -1.182 6.588 1.00 0.00 27 GLY A O 18
ATOM 28488 N N . GLU A 1 28 ? 9.700 0.161 7.828 1.00 0.00 28 GLU A N 18
ATOM 28489 C CA . GLU A 1 28 ? 8.819 0.186 8.992 1.00 0.00 28 GLU A CA 18
ATOM 28490 C C . GLU A 1 28 ? 7.410 0.658 8.622 1.00 0.00 28 GLU A C 18
ATOM 28491 O O . GLU A 1 28 ? 6.408 0.134 9.118 1.00 0.00 28 GLU A O 18
ATOM 28503 N N . LYS A 1 29 ? 7.336 1.639 7.740 1.00 0.00 29 LYS A N 18
ATOM 28504 C CA . LYS A 1 29 ? 6.067 2.248 7.388 1.00 0.00 29 LYS A CA 18
ATOM 28505 C C . LYS A 1 29 ? 5.254 1.351 6.460 1.00 0.00 29 LYS A C 18
ATOM 28506 O O . LYS A 1 29 ? 4.027 1.408 6.452 1.00 0.00 29 LYS A O 18
ATOM 28525 N N . LEU A 1 30 ? 5.915 0.493 5.697 1.00 0.00 30 LEU A N 18
ATOM 28526 C CA . LEU A 1 30 ? 5.177 -0.477 4.900 1.00 0.00 30 LEU A CA 18
ATOM 28527 C C . LEU A 1 30 ? 4.605 -1.558 5.812 1.00 0.00 30 LEU A C 18
ATOM 28528 O O . LEU A 1 30 ? 3.741 -2.332 5.410 1.00 0.00 30 LEU A O 18
ATOM 28544 N N . GLY A 1 31 ? 5.072 -1.581 7.058 1.00 0.00 31 GLY A N 18
ATOM 28545 C CA . GLY A 1 31 ? 4.512 -2.481 8.050 1.00 0.00 31 GLY A CA 18
ATOM 28546 C C . GLY A 1 31 ? 3.082 -2.119 8.394 1.00 0.00 31 GLY A C 18
ATOM 28547 O O . GLY A 1 31 ? 2.336 -2.924 8.950 1.00 0.00 31 GLY A O 18
ATOM 28551 N N . ARG A 1 32 ? 2.706 -0.897 8.063 1.00 0.00 32 ARG A N 18
ATOM 28552 C CA . ARG A 1 32 ? 1.337 -0.433 8.245 1.00 0.00 32 ARG A CA 18
ATOM 28553 C C . ARG A 1 32 ? 0.435 -0.891 7.097 1.00 0.00 32 ARG A C 18
ATOM 28554 O O . ARG A 1 32 ? -0.623 -1.462 7.337 1.00 0.00 32 ARG A O 18
ATOM 28575 N N . VAL A 1 33 ? 0.845 -0.632 5.854 1.00 0.00 33 VAL A N 18
ATOM 28576 C CA . VAL A 1 33 ? 0.054 -1.036 4.689 1.00 0.00 33 VAL A CA 18
ATOM 28577 C C . VAL A 1 33 ? -0.129 -2.540 4.643 1.00 0.00 33 VAL A C 18
ATOM 28578 O O . VAL A 1 33 ? -1.219 -3.010 4.339 1.00 0.00 33 VAL A O 18
ATOM 28591 N N . VAL A 1 34 ? 0.919 -3.299 4.959 1.00 0.00 34 VAL A N 18
ATOM 28592 C CA . VAL A 1 34 ? 0.782 -4.739 5.020 1.00 0.00 34 VAL A CA 18
ATOM 28593 C C . VAL A 1 34 ? -0.241 -5.105 6.088 1.00 0.00 34 VAL A C 18
ATOM 28594 O O . VAL A 1 34 ? -1.075 -5.971 5.878 1.00 0.00 34 VAL A O 18
ATOM 28607 N N . HIS A 1 35 ? -0.205 -4.389 7.210 1.00 0.00 35 HIS A N 18
ATOM 28608 C CA . HIS A 1 35 ? -1.163 -4.606 8.283 1.00 0.00 35 HIS A CA 18
ATOM 28609 C C . HIS A 1 35 ? -2.574 -4.265 7.810 1.00 0.00 35 HIS A C 18
ATOM 28610 O O . HIS A 1 35 ? -3.502 -5.041 8.026 1.00 0.00 35 HIS A O 18
ATOM 28625 N N . ILE A 1 36 ? -2.729 -3.111 7.162 1.00 0.00 36 ILE A N 18
ATOM 28626 C CA . ILE A 1 36 ? -4.016 -2.725 6.599 1.00 0.00 36 ILE A CA 18
ATOM 28627 C C . ILE A 1 36 ? -4.487 -3.774 5.605 1.00 0.00 36 ILE A C 18
ATOM 28628 O O . ILE A 1 36 ? -5.499 -4.430 5.828 1.00 0.00 36 ILE A O 18
ATOM 28644 N N . ILE A 1 37 ? -3.735 -3.938 4.526 1.00 0.00 37 ILE A N 18
ATOM 28645 C CA . ILE A 1 37 ? -4.078 -4.900 3.494 1.00 0.00 37 ILE A CA 18
ATOM 28646 C C . ILE A 1 37 ? -4.397 -6.283 4.073 1.00 0.00 37 ILE A C 18
ATOM 28647 O O . ILE A 1 37 ? -5.460 -6.813 3.813 1.00 0.00 37 ILE A O 18
ATOM 28663 N N . GLN A 1 38 ? -3.495 -6.851 4.872 1.00 0.00 38 GLN A N 18
ATOM 28664 C CA . GLN A 1 38 ? -3.702 -8.194 5.430 1.00 0.00 38 GLN A CA 18
ATOM 28665 C C . GLN A 1 38 ? -5.005 -8.279 6.228 1.00 0.00 38 GLN A C 18
ATOM 28666 O O . GLN A 1 38 ? -5.758 -9.242 6.097 1.00 0.00 38 GLN A O 18
ATOM 28680 N N . SER A 1 39 ? -5.265 -7.271 7.058 1.00 0.00 39 SER A N 18
ATOM 28681 C CA . SER A 1 39 ? -6.452 -7.259 7.891 1.00 0.00 39 SER A CA 18
ATOM 28682 C C . SER A 1 39 ? -7.716 -7.089 7.054 1.00 0.00 39 SER A C 18
ATOM 28683 O O . SER A 1 39 ? -8.764 -7.664 7.357 1.00 0.00 39 SER A O 18
ATOM 28691 N N . ARG A 1 40 ? -7.607 -6.287 6.010 1.00 0.00 40 ARG A N 18
ATOM 28692 C CA . ARG A 1 40 ? -8.734 -5.999 5.139 1.00 0.00 40 ARG A CA 18
ATOM 28693 C C . ARG A 1 40 ? -8.921 -7.106 4.108 1.00 0.00 40 ARG A C 18
ATOM 28694 O O . ARG A 1 40 ? -10.030 -7.341 3.630 1.00 0.00 40 ARG A O 18
ATOM 28715 N N . GLU A 1 41 ? -7.831 -7.779 3.780 1.00 0.00 41 GLU A N 18
ATOM 28716 C CA . GLU A 1 41 ? -7.834 -8.842 2.784 1.00 0.00 41 GLU A CA 18
ATOM 28717 C C . GLU A 1 41 ? -7.409 -10.165 3.424 1.00 0.00 41 GLU A C 18
ATOM 28718 O O . GLU A 1 41 ? -6.242 -10.559 3.332 1.00 0.00 41 GLU A O 18
ATOM 28730 N N . PRO A 1 42 ? -8.348 -10.871 4.078 1.00 0.00 42 PRO A N 18
ATOM 28731 C CA . PRO A 1 42 ? -8.057 -12.126 4.799 1.00 0.00 42 PRO A CA 18
ATOM 28732 C C . PRO A 1 42 ? -7.434 -13.232 3.933 1.00 0.00 42 PRO A C 18
ATOM 28733 O O . PRO A 1 42 ? -7.017 -14.267 4.454 1.00 0.00 42 PRO A O 18
ATOM 28744 N N . SER A 1 43 ? -7.360 -13.024 2.626 1.00 0.00 43 SER A N 18
ATOM 28745 C CA . SER A 1 43 ? -6.854 -14.047 1.721 1.00 0.00 43 SER A CA 18
ATOM 28746 C C . SER A 1 43 ? -5.327 -14.029 1.659 1.00 0.00 43 SER A C 18
ATOM 28747 O O . SER A 1 43 ? -4.705 -15.018 1.276 1.00 0.00 43 SER A O 18
ATOM 28755 N N . LEU A 1 44 ? -4.714 -12.918 2.047 1.00 0.00 44 LEU A N 18
ATOM 28756 C CA . LEU A 1 44 ? -3.271 -12.782 1.896 1.00 0.00 44 LEU A CA 18
ATOM 28757 C C . LEU A 1 44 ? -2.546 -12.744 3.233 1.00 0.00 44 LEU A C 18
ATOM 28758 O O . LEU A 1 44 ? -1.402 -12.297 3.316 1.00 0.00 44 LEU A O 18
ATOM 28774 N N . LYS A 1 45 ? -3.187 -13.254 4.277 1.00 0.00 45 LYS A N 18
ATOM 28775 C CA . LYS A 1 45 ? -2.541 -13.325 5.583 1.00 0.00 45 LYS A CA 18
ATOM 28776 C C . LYS A 1 45 ? -1.534 -14.474 5.619 1.00 0.00 45 LYS A C 18
ATOM 28777 O O . LYS A 1 45 ? -0.884 -14.713 6.637 1.00 0.00 45 LYS A O 18
ATOM 28796 N N . ASN A 1 46 ? -1.402 -15.173 4.493 1.00 0.00 46 ASN A N 18
ATOM 28797 C CA . ASN A 1 46 ? -0.370 -16.195 4.342 1.00 0.00 46 ASN A CA 18
ATOM 28798 C C . ASN A 1 46 ? 0.993 -15.522 4.224 1.00 0.00 46 ASN A C 18
ATOM 28799 O O . ASN A 1 46 ? 2.015 -16.069 4.639 1.00 0.00 46 ASN A O 18
ATOM 28810 N N . SER A 1 47 ? 0.988 -14.318 3.664 1.00 0.00 47 SER A N 18
ATOM 28811 C CA . SER A 1 47 ? 2.199 -13.529 3.509 1.00 0.00 47 SER A CA 18
ATOM 28812 C C . SER A 1 47 ? 2.601 -12.902 4.838 1.00 0.00 47 SER A C 18
ATOM 28813 O O . SER A 1 47 ? 1.805 -12.214 5.474 1.00 0.00 47 SER A O 18
ATOM 28821 N N . ASN A 1 48 ? 3.825 -13.167 5.263 1.00 0.00 48 ASN A N 18
ATOM 28822 C CA . ASN A 1 48 ? 4.367 -12.550 6.470 1.00 0.00 48 ASN A CA 18
ATOM 28823 C C . ASN A 1 48 ? 4.751 -11.114 6.141 1.00 0.00 48 ASN A C 18
ATOM 28824 O O . ASN A 1 48 ? 5.207 -10.847 5.040 1.00 0.00 48 ASN A O 18
ATOM 28835 N N . PRO A 1 49 ? 4.572 -10.167 7.077 1.00 0.00 49 PRO A N 18
ATOM 28836 C CA . PRO A 1 49 ? 4.887 -8.745 6.835 1.00 0.00 49 PRO A CA 18
ATOM 28837 C C . PRO A 1 49 ? 6.346 -8.496 6.433 1.00 0.00 49 PRO A C 18
ATOM 28838 O O . PRO A 1 49 ? 6.645 -7.490 5.799 1.00 0.00 49 PRO A O 18
ATOM 28849 N N . ASP A 1 50 ? 7.242 -9.415 6.786 1.00 0.00 50 ASP A N 18
ATOM 28850 C CA . ASP A 1 50 ? 8.669 -9.265 6.479 1.00 0.00 50 ASP A CA 18
ATOM 28851 C C . ASP A 1 50 ? 9.005 -9.853 5.111 1.00 0.00 50 ASP A C 18
ATOM 28852 O O . ASP A 1 50 ? 10.075 -9.606 4.556 1.00 0.00 50 ASP A O 18
ATOM 28861 N N . GLU A 1 51 ? 8.074 -10.618 4.580 1.00 0.00 51 GLU A N 18
ATOM 28862 C CA . GLU A 1 51 ? 8.241 -11.323 3.316 1.00 0.00 51 GLU A CA 18
ATOM 28863 C C . GLU A 1 51 ? 6.980 -11.128 2.490 1.00 0.00 51 GLU A C 18
ATOM 28864 O O . GLU A 1 51 ? 6.570 -11.992 1.718 1.00 0.00 51 GLU A O 18
ATOM 28876 N N . ILE A 1 52 ? 6.361 -9.980 2.714 1.00 0.00 52 ILE A N 18
ATOM 28877 C CA . ILE A 1 52 ? 5.046 -9.666 2.181 1.00 0.00 52 ILE A CA 18
ATOM 28878 C C . ILE A 1 52 ? 5.021 -9.638 0.652 1.00 0.00 52 ILE A C 18
ATOM 28879 O O . ILE A 1 52 ? 6.009 -9.303 -0.005 1.00 0.00 52 ILE A O 18
ATOM 28895 N N . GLU A 1 53 ? 3.878 -10.010 0.100 1.00 0.00 53 GLU A N 18
ATOM 28896 C CA . GLU A 1 53 ? 3.616 -9.846 -1.312 1.00 0.00 53 GLU A CA 18
ATOM 28897 C C . GLU A 1 53 ? 2.171 -9.376 -1.479 1.00 0.00 53 GLU A C 18
ATOM 28898 O O . GLU A 1 53 ? 1.236 -10.177 -1.427 1.00 0.00 53 GLU A O 18
ATOM 28910 N N . ILE A 1 54 ? 1.990 -8.071 -1.645 1.00 0.00 54 ILE A N 18
ATOM 28911 C CA . ILE A 1 54 ? 0.656 -7.493 -1.745 1.00 0.00 54 ILE A CA 18
ATOM 28912 C C . ILE A 1 54 ? 0.245 -7.384 -3.201 1.00 0.00 54 ILE A C 18
ATOM 28913 O O . ILE A 1 54 ? 1.001 -6.890 -4.030 1.00 0.00 54 ILE A O 18
ATOM 28929 N N . ASP A 1 55 ? -0.950 -7.847 -3.504 1.00 0.00 55 ASP A N 18
ATOM 28930 C CA . ASP A 1 55 ? -1.477 -7.733 -4.851 1.00 0.00 55 ASP A CA 18
ATOM 28931 C C . ASP A 1 55 ? -2.499 -6.611 -4.891 1.00 0.00 55 ASP A C 18
ATOM 28932 O O . ASP A 1 55 ? -3.626 -6.757 -4.398 1.00 0.00 55 ASP A O 18
ATOM 28941 N N . PHE A 1 56 ? -2.105 -5.491 -5.481 1.00 0.00 56 PHE A N 18
ATOM 28942 C CA . PHE A 1 56 ? -2.939 -4.297 -5.491 1.00 0.00 56 PHE A CA 18
ATOM 28943 C C . PHE A 1 56 ? -4.228 -4.530 -6.272 1.00 0.00 56 PHE A C 18
ATOM 28944 O O . PHE A 1 56 ? -5.177 -3.750 -6.180 1.00 0.00 56 PHE A O 18
ATOM 28961 N N . GLU A 1 57 ? -4.264 -5.618 -7.021 1.00 0.00 57 GLU A N 18
ATOM 28962 C CA . GLU A 1 57 ? -5.403 -5.932 -7.853 1.00 0.00 57 GLU A CA 18
ATOM 28963 C C . GLU A 1 57 ? -6.400 -6.823 -7.129 1.00 0.00 57 GLU A C 18
ATOM 28964 O O . GLU A 1 57 ? -7.510 -7.045 -7.609 1.00 0.00 57 GLU A O 18
ATOM 28976 N N . THR A 1 58 ? -6.014 -7.320 -5.970 1.00 0.00 58 THR A N 18
ATOM 28977 C CA . THR A 1 58 ? -6.891 -8.179 -5.201 1.00 0.00 58 THR A CA 18
ATOM 28978 C C . THR A 1 58 ? -7.511 -7.409 -4.055 1.00 0.00 58 THR A C 18
ATOM 28979 O O . THR A 1 58 ? -8.547 -7.800 -3.515 1.00 0.00 58 THR A O 18
ATOM 28990 N N . LEU A 1 59 ? -6.878 -6.296 -3.704 1.00 0.00 59 LEU A N 18
ATOM 28991 C CA . LEU A 1 59 ? -7.350 -5.468 -2.607 1.00 0.00 59 LEU A CA 18
ATOM 28992 C C . LEU A 1 59 ? -8.696 -4.860 -2.947 1.00 0.00 59 LEU A C 18
ATOM 28993 O O . LEU A 1 59 ? -8.922 -4.419 -4.075 1.00 0.00 59 LEU A O 18
ATOM 29009 N N . LYS A 1 60 ? -9.592 -4.852 -1.980 1.00 0.00 60 LYS A N 18
ATOM 29010 C CA . LYS A 1 60 ? -10.879 -4.214 -2.151 1.00 0.00 60 LYS A CA 18
ATOM 29011 C C . LYS A 1 60 ? -10.713 -2.690 -2.060 1.00 0.00 60 LYS A C 18
ATOM 29012 O O . LYS A 1 60 ? -9.859 -2.213 -1.305 1.00 0.00 60 LYS A O 18
ATOM 29031 N N . PRO A 1 61 ? -11.475 -1.912 -2.875 1.00 0.00 61 PRO A N 18
ATOM 29032 C CA . PRO A 1 61 ? -11.407 -0.444 -2.913 1.00 0.00 61 PRO A CA 18
ATOM 29033 C C . PRO A 1 61 ? -11.098 0.214 -1.567 1.00 0.00 61 PRO A C 18
ATOM 29034 O O . PRO A 1 61 ? -10.205 1.058 -1.481 1.00 0.00 61 PRO A O 18
ATOM 29045 N N . SER A 1 62 ? -11.825 -0.181 -0.526 1.00 0.00 62 SER A N 18
ATOM 29046 C CA . SER A 1 62 ? -11.666 0.425 0.795 1.00 0.00 62 SER A CA 18
ATOM 29047 C C . SER A 1 62 ? -10.231 0.305 1.314 1.00 0.00 62 SER A C 18
ATOM 29048 O O . SER A 1 62 ? -9.691 1.265 1.864 1.00 0.00 62 SER A O 18
ATOM 29056 N N . THR A 1 63 ? -9.607 -0.854 1.116 1.00 0.00 63 THR A N 18
ATOM 29057 C CA . THR A 1 63 ? -8.219 -1.054 1.530 1.00 0.00 63 THR A CA 18
ATOM 29058 C C . THR A 1 63 ? -7.320 -0.093 0.780 1.00 0.00 63 THR A C 18
ATOM 29059 O O . THR A 1 63 ? -6.567 0.655 1.388 1.00 0.00 63 THR A O 18
ATOM 29070 N N . LEU A 1 64 ? -7.455 -0.086 -0.540 1.00 0.00 64 LEU A N 18
ATOM 29071 C CA . LEU A 1 64 ? -6.626 0.753 -1.404 1.00 0.00 64 LEU A CA 18
ATOM 29072 C C . LEU A 1 64 ? -6.753 2.220 -1.018 1.00 0.00 64 LEU A C 18
ATOM 29073 O O . LEU A 1 64 ? -5.792 2.979 -1.088 1.00 0.00 64 LEU A O 18
ATOM 29089 N N . ARG A 1 65 ? -7.937 2.609 -0.588 1.00 0.00 65 ARG A N 18
ATOM 29090 C CA . ARG A 1 65 ? -8.181 3.987 -0.199 1.00 0.00 65 ARG A CA 18
ATOM 29091 C C . ARG A 1 65 ? -7.671 4.266 1.215 1.00 0.00 65 ARG A C 18
ATOM 29092 O O . ARG A 1 65 ? -7.348 5.407 1.549 1.00 0.00 65 ARG A O 18
ATOM 29113 N N . GLU A 1 66 ? -7.565 3.222 2.034 1.00 0.00 66 GLU A N 18
ATOM 29114 C CA . GLU A 1 66 ? -6.963 3.352 3.353 1.00 0.00 66 GLU A CA 18
ATOM 29115 C C . GLU A 1 66 ? -5.462 3.498 3.196 1.00 0.00 66 GLU A C 18
ATOM 29116 O O . GLU A 1 66 ? -4.834 4.354 3.823 1.00 0.00 66 GLU A O 18
ATOM 29128 N N . LEU A 1 67 ? -4.909 2.651 2.335 1.00 0.00 67 LEU A N 18
ATOM 29129 C CA . LEU A 1 67 ? -3.489 2.654 2.027 1.00 0.00 67 LEU A CA 18
ATOM 29130 C C . LEU A 1 67 ? -3.049 4.054 1.576 1.00 0.00 67 LEU A C 18
ATOM 29131 O O . LEU A 1 67 ? -2.009 4.566 1.994 1.00 0.00 67 LEU A O 18
ATOM 29147 N N . GLU A 1 68 ? -3.883 4.660 0.726 1.00 0.00 68 GLU A N 18
ATOM 29148 C CA . GLU A 1 68 ? -3.616 5.967 0.134 1.00 0.00 68 GLU A CA 18
ATOM 29149 C C . GLU A 1 68 ? -3.532 7.080 1.181 1.00 0.00 68 GLU A C 18
ATOM 29150 O O . GLU A 1 68 ? -2.487 7.717 1.338 1.00 0.00 68 GLU A O 18
ATOM 29162 N N . ARG A 1 69 ? -4.649 7.311 1.881 1.00 0.00 69 ARG A N 18
ATOM 29163 C CA . ARG A 1 69 ? -4.743 8.354 2.917 1.00 0.00 69 ARG A CA 18
ATOM 29164 C C . ARG A 1 69 ? -3.659 8.167 3.953 1.00 0.00 69 ARG A C 18
ATOM 29165 O O . ARG A 1 69 ? -3.217 9.114 4.604 1.00 0.00 69 ARG A O 18
ATOM 29186 N N . TYR A 1 70 ? -3.202 6.948 4.064 1.00 0.00 70 TYR A N 18
ATOM 29187 C CA . TYR A 1 70 ? -2.177 6.629 5.020 1.00 0.00 70 TYR A CA 18
ATOM 29188 C C . TYR A 1 70 ? -0.814 7.134 4.551 1.00 0.00 70 TYR A C 18
ATOM 29189 O O . TYR A 1 70 ? -0.169 7.915 5.240 1.00 0.00 70 TYR A O 18
ATOM 29207 N N . VAL A 1 71 ? -0.367 6.685 3.391 1.00 0.00 71 VAL A N 18
ATOM 29208 C CA . VAL A 1 71 ? 0.968 7.038 2.928 1.00 0.00 71 VAL A CA 18
ATOM 29209 C C . VAL A 1 71 ? 1.069 8.509 2.635 1.00 0.00 71 VAL A C 18
ATOM 29210 O O . VAL A 1 71 ? 2.094 9.121 2.894 1.00 0.00 71 VAL A O 18
ATOM 29223 N N . THR A 1 72 ? -0.002 9.088 2.127 1.00 0.00 72 THR A N 18
ATOM 29224 C CA . THR A 1 72 ? -0.006 10.502 1.863 1.00 0.00 72 THR A CA 18
ATOM 29225 C C . THR A 1 72 ? 0.139 11.261 3.184 1.00 0.00 72 THR A C 18
ATOM 29226 O O . THR A 1 72 ? 0.671 12.358 3.217 1.00 0.00 72 THR A O 18
ATOM 29237 N N . SER A 1 73 ? -0.277 10.638 4.287 1.00 0.00 73 SER A N 18
ATOM 29238 C CA . SER A 1 73 ? -0.139 11.260 5.589 1.00 0.00 73 SER A CA 18
ATOM 29239 C C . SER A 1 73 ? 1.329 11.237 6.018 1.00 0.00 73 SER A C 18
ATOM 29240 O O . SER A 1 73 ? 1.799 12.127 6.724 1.00 0.00 73 SER A O 18
ATOM 29248 N N . CYS A 1 74 ? 2.050 10.218 5.552 1.00 0.00 74 CYS A N 18
ATOM 29249 C CA . CYS A 1 74 ? 3.459 10.041 5.879 1.00 0.00 74 CYS A CA 18
ATOM 29250 C C . CYS A 1 74 ? 4.343 10.848 4.928 1.00 0.00 74 CYS A C 18
ATOM 29251 O O . CYS A 1 74 ? 5.324 11.468 5.336 1.00 0.00 74 CYS A O 18
ATOM 29259 N N . LEU A 1 75 ? 3.978 10.825 3.659 1.00 0.00 75 LEU A N 18
ATOM 29260 C CA . LEU A 1 75 ? 4.742 11.501 2.614 1.00 0.00 75 LEU A CA 18
ATOM 29261 C C . LEU A 1 75 ? 4.505 13.012 2.625 1.00 0.00 75 LEU A C 18
ATOM 29262 O O . LEU A 1 75 ? 5.438 13.786 2.408 1.00 0.00 75 LEU A O 18
ATOM 29278 N N . ARG A 1 76 ? 3.264 13.440 2.867 1.00 0.00 76 ARG A N 18
ATOM 29279 C CA . ARG A 1 76 ? 2.970 14.864 2.967 1.00 0.00 76 ARG A CA 18
ATOM 29280 C C . ARG A 1 76 ? 3.552 15.441 4.252 1.00 0.00 76 ARG A C 18
ATOM 29281 O O . ARG A 1 76 ? 4.170 16.504 4.244 1.00 0.00 76 ARG A O 18
ATOM 29302 N N . LYS A 1 77 ? 3.348 14.733 5.356 1.00 0.00 77 LYS A N 18
ATOM 29303 C CA . LYS A 1 77 ? 3.825 15.184 6.654 1.00 0.00 77 LYS A CA 18
ATOM 29304 C C . LYS A 1 77 ? 4.803 14.183 7.254 1.00 0.00 77 LYS A C 18
ATOM 29305 O O . LYS A 1 77 ? 4.399 13.202 7.883 1.00 0.00 77 LYS A O 18
ATOM 29324 N N . LYS A 1 78 ? 6.088 14.433 7.057 1.00 0.00 78 LYS A N 18
ATOM 29325 C CA . LYS A 1 78 ? 7.120 13.554 7.572 1.00 0.00 78 LYS A CA 18
ATOM 29326 C C . LYS A 1 78 ? 7.206 13.674 9.091 1.00 0.00 78 LYS A C 18
ATOM 29327 O O . LYS A 1 78 ? 6.813 14.689 9.671 1.00 0.00 78 LYS A O 18
ATOM 29346 N N . ARG A 1 79 ? 7.723 12.639 9.726 1.00 0.00 79 ARG A N 18
ATOM 29347 C CA . ARG A 1 79 ? 7.924 12.656 11.170 1.00 0.00 79 ARG A CA 18
ATOM 29348 C C . ARG A 1 79 ? 9.339 12.209 11.488 1.00 0.00 79 ARG A C 18
ATOM 29349 O O . ARG A 1 79 ? 9.634 11.012 11.497 1.00 0.00 79 ARG A O 18
ATOM 29370 N N . LYS A 1 80 ? 10.214 13.184 11.709 1.00 0.00 80 LYS A N 18
ATOM 29371 C CA . LYS A 1 80 ? 11.615 12.911 11.994 1.00 0.00 80 LYS A CA 18
ATOM 29372 C C . LYS A 1 80 ? 11.757 12.033 13.229 1.00 0.00 80 LYS A C 18
ATOM 29373 O O . LYS A 1 80 ? 11.173 12.321 14.277 1.00 0.00 80 LYS A O 18
ATOM 29392 N N . PRO A 1 81 ? 12.539 10.951 13.119 1.00 0.00 81 PRO A N 18
ATOM 29393 C CA . PRO A 1 81 ? 12.789 10.041 14.236 1.00 0.00 81 PRO A CA 18
ATOM 29394 C C . PRO A 1 81 ? 13.772 10.637 15.245 1.00 0.00 81 PRO A C 18
ATOM 29395 O O . PRO A 1 81 ? 14.851 10.094 15.487 1.00 0.00 81 PRO A O 18
ATOM 29406 N N . GLN A 1 82 ? 13.392 11.768 15.821 1.00 0.00 82 GLN A N 18
ATOM 29407 C CA . GLN A 1 82 ? 14.222 12.460 16.797 1.00 0.00 82 GLN A CA 18
ATOM 29408 C C . GLN A 1 82 ? 13.957 11.921 18.197 1.00 0.00 82 GLN A C 18
ATOM 29409 O O . GLN A 1 82 ? 13.494 12.647 19.079 1.00 0.00 82 GLN A O 18
ATOM 29423 N N . ALA A 1 83 ? 14.245 10.646 18.395 1.00 0.00 83 ALA A N 18
ATOM 29424 C CA . ALA A 1 83 ? 14.025 10.003 19.681 1.00 0.00 83 ALA A CA 18
ATOM 29425 C C . ALA A 1 83 ? 15.199 9.104 20.035 1.00 0.00 83 ALA A C 18
ATOM 29426 O O . ALA A 1 83 ? 15.189 7.918 19.639 1.00 0.00 83 ALA A O 18
ATOM 29434 N N . LYS B 2 1 ? 1.922 -6.898 -11.064 1.00 0.00 201 LYS B N 18
ATOM 29435 C CA . LYS B 2 1 ? 0.858 -6.308 -10.216 1.00 0.00 201 LYS B CA 18
ATOM 29436 C C . LYS B 2 1 ? 1.388 -5.972 -8.826 1.00 0.00 201 LYS B C 18
ATOM 29437 O O . LYS B 2 1 ? 0.761 -6.315 -7.823 1.00 0.00 201 LYS B O 18
ATOM 29458 N N . TRP B 2 2 ? 2.547 -5.304 -8.779 1.00 0.00 202 TRP B N 18
ATOM 29459 C CA . TRP B 2 2 ? 3.163 -4.886 -7.517 1.00 0.00 202 TRP B CA 18
ATOM 29460 C C . TRP B 2 2 ? 3.475 -6.110 -6.650 1.00 0.00 202 TRP B C 18
ATOM 29461 O O . TRP B 2 2 ? 3.400 -6.075 -5.424 1.00 0.00 202 TRP B O 18
ATOM 29482 N N . THR B 2 3 ? 3.857 -7.185 -7.316 1.00 0.00 203 THR B N 18
ATOM 29483 C CA . THR B 2 3 ? 4.118 -8.452 -6.663 1.00 0.00 203 THR B CA 18
ATOM 29484 C C . THR B 2 3 ? 5.495 -8.480 -6.000 1.00 0.00 203 THR B C 18
ATOM 29485 O O . THR B 2 3 ? 6.126 -7.432 -5.826 1.00 0.00 203 THR B O 18
ATOM 29496 N N . LEU B 2 4 ? 5.933 -9.685 -5.616 1.00 0.00 204 LEU B N 18
ATOM 29497 C CA . LEU B 2 4 ? 7.181 -9.891 -4.872 1.00 0.00 204 LEU B CA 18
ATOM 29498 C C . LEU B 2 4 ? 8.329 -9.046 -5.406 1.00 0.00 204 LEU B C 18
ATOM 29499 O O . LEU B 2 4 ? 9.129 -8.529 -4.626 1.00 0.00 204 LEU B O 18
ATOM 29515 N N . GLU B 2 5 ? 8.389 -8.894 -6.723 1.00 0.00 205 GLU B N 18
ATOM 29516 C CA . GLU B 2 5 ? 9.425 -8.100 -7.363 1.00 0.00 205 GLU B CA 18
ATOM 29517 C C . GLU B 2 5 ? 9.415 -6.676 -6.817 1.00 0.00 205 GLU B C 18
ATOM 29518 O O . GLU B 2 5 ? 10.293 -6.284 -6.050 1.00 0.00 205 GLU B O 18
ATOM 29530 N N . ARG B 2 6 ? 8.382 -5.931 -7.176 1.00 0.00 206 ARG B N 18
ATOM 29531 C CA . ARG B 2 6 ? 8.296 -4.519 -6.835 1.00 0.00 206 ARG B CA 18
ATOM 29532 C C . ARG B 2 6 ? 8.270 -4.320 -5.322 1.00 0.00 206 ARG B C 18
ATOM 29533 O O . ARG B 2 6 ? 9.141 -3.655 -4.756 1.00 0.00 206 ARG B O 18
ATOM 29554 N N . LEU B 2 7 ? 7.285 -4.924 -4.667 1.00 0.00 207 LEU B N 18
ATOM 29555 C CA . LEU B 2 7 ? 7.074 -4.700 -3.245 1.00 0.00 207 LEU B CA 18
ATOM 29556 C C . LEU B 2 7 ? 8.192 -5.289 -2.401 1.00 0.00 207 LEU B C 18
ATOM 29557 O O . LEU B 2 7 ? 8.919 -4.554 -1.747 1.00 0.00 207 LEU B O 18
ATOM 29573 N N . LYS B 2 8 ? 8.347 -6.605 -2.436 1.00 0.00 208 LYS B N 18
ATOM 29574 C CA . LYS B 2 8 ? 9.186 -7.278 -1.456 1.00 0.00 208 LYS B CA 18
ATOM 29575 C C . LYS B 2 8 ? 10.652 -6.901 -1.628 1.00 0.00 208 LYS B C 18
ATOM 29576 O O . LYS B 2 8 ? 11.406 -6.883 -0.656 1.00 0.00 208 LYS B O 18
ATOM 29595 N N . ARG B 2 9 ? 11.054 -6.571 -2.850 1.00 0.00 209 ARG B N 18
ATOM 29596 C CA . ARG B 2 9 ? 12.429 -6.163 -3.095 1.00 0.00 209 ARG B CA 18
ATOM 29597 C C . ARG B 2 9 ? 12.689 -4.770 -2.525 1.00 0.00 209 ARG B C 18
ATOM 29598 O O . ARG B 2 9 ? 13.697 -4.549 -1.855 1.00 0.00 209 ARG B O 18
ATOM 29619 N N . LYS B 2 10 ? 11.771 -3.833 -2.763 1.00 0.00 210 LYS B N 18
ATOM 29620 C CA . LYS B 2 10 ? 11.942 -2.466 -2.271 1.00 0.00 210 LYS B CA 18
ATOM 29621 C C . LYS B 2 10 ? 11.567 -2.366 -0.791 1.00 0.00 210 LYS B C 18
ATOM 29622 O O . LYS B 2 10 ? 11.894 -1.388 -0.117 1.00 0.00 210 LYS B O 18
ATOM 29641 N N . TYR B 2 11 ? 10.873 -3.381 -0.300 1.00 0.00 211 TYR B N 18
ATOM 29642 C CA . TYR B 2 11 ? 10.489 -3.453 1.103 1.00 0.00 211 TYR B CA 18
ATOM 29643 C C . TYR B 2 11 ? 11.656 -3.972 1.934 1.00 0.00 211 TYR B C 18
ATOM 29644 O O . TYR B 2 11 ? 12.088 -3.332 2.894 1.00 0.00 211 TYR B O 18
ATOM 29662 N N . ARG B 2 12 ? 12.168 -5.130 1.545 1.00 0.00 212 ARG B N 18
ATOM 29663 C CA . ARG B 2 12 ? 13.173 -5.827 2.331 1.00 0.00 212 ARG B CA 18
ATOM 29664 C C . ARG B 2 12 ? 14.566 -5.239 2.115 1.00 0.00 212 ARG B C 18
ATOM 29665 O O . ARG B 2 12 ? 15.356 -5.139 3.057 1.00 0.00 212 ARG B O 18
ATOM 29686 N N . ASN B 2 13 ? 14.868 -4.845 0.885 1.00 0.00 213 ASN B N 18
ATOM 29687 C CA . ASN B 2 13 ? 16.177 -4.283 0.574 1.00 0.00 213 ASN B CA 18
ATOM 29688 C C . ASN B 2 13 ? 16.035 -2.879 0.004 1.00 0.00 213 ASN B C 18
ATOM 29689 O O . ASN B 2 13 ? 16.222 -2.699 -1.217 1.00 0.00 213 ASN B O 18
ATOM 29701 N N . SER A 1 1 ? -17.985 6.114 8.618 1.00 0.00 1 SER A N 19
ATOM 29702 C CA . SER A 1 1 ? -17.645 4.872 7.890 1.00 0.00 1 SER A CA 19
ATOM 29703 C C . SER A 1 1 ? -18.556 4.667 6.679 1.00 0.00 1 SER A C 19
ATOM 29704 O O . SER A 1 1 ? -18.385 3.715 5.917 1.00 0.00 1 SER A O 19
ATOM 29714 N N . GLU A 1 2 ? -19.499 5.582 6.478 1.00 0.00 2 GLU A N 19
ATOM 29715 C CA . GLU A 1 2 ? -20.436 5.476 5.356 1.00 0.00 2 GLU A CA 19
ATOM 29716 C C . GLU A 1 2 ? -19.778 5.909 4.044 1.00 0.00 2 GLU A C 19
ATOM 29717 O O . GLU A 1 2 ? -20.162 5.458 2.966 1.00 0.00 2 GLU A O 19
ATOM 29729 N N . GLU A 1 3 ? -18.776 6.776 4.138 1.00 0.00 3 GLU A N 19
ATOM 29730 C CA . GLU A 1 3 ? -18.075 7.261 2.956 1.00 0.00 3 GLU A CA 19
ATOM 29731 C C . GLU A 1 3 ? -17.014 6.248 2.536 1.00 0.00 3 GLU A C 19
ATOM 29732 O O . GLU A 1 3 ? -16.504 6.278 1.420 1.00 0.00 3 GLU A O 19
ATOM 29744 N N . GLU A 1 4 ? -16.706 5.334 3.445 1.00 0.00 4 GLU A N 19
ATOM 29745 C CA . GLU A 1 4 ? -15.672 4.336 3.215 1.00 0.00 4 GLU A CA 19
ATOM 29746 C C . GLU A 1 4 ? -16.170 3.217 2.306 1.00 0.00 4 GLU A C 19
ATOM 29747 O O . GLU A 1 4 ? -15.445 2.761 1.424 1.00 0.00 4 GLU A O 19
ATOM 29759 N N . ASP A 1 5 ? -17.408 2.779 2.512 1.00 0.00 5 ASP A N 19
ATOM 29760 C CA . ASP A 1 5 ? -17.973 1.725 1.672 1.00 0.00 5 ASP A CA 19
ATOM 29761 C C . ASP A 1 5 ? -18.408 2.313 0.337 1.00 0.00 5 ASP A C 19
ATOM 29762 O O . ASP A 1 5 ? -18.452 1.623 -0.681 1.00 0.00 5 ASP A O 19
ATOM 29771 N N . LYS A 1 6 ? -18.701 3.603 0.351 1.00 0.00 6 LYS A N 19
ATOM 29772 C CA . LYS A 1 6 ? -19.129 4.303 -0.845 1.00 0.00 6 LYS A CA 19
ATOM 29773 C C . LYS A 1 6 ? -17.942 5.051 -1.454 1.00 0.00 6 LYS A C 19
ATOM 29774 O O . LYS A 1 6 ? -18.101 5.959 -2.273 1.00 0.00 6 LYS A O 19
ATOM 29793 N N . CYS A 1 7 ? -16.747 4.650 -1.045 1.00 0.00 7 CYS A N 19
ATOM 29794 C CA . CYS A 1 7 ? -15.520 5.285 -1.509 1.00 0.00 7 CYS A CA 19
ATOM 29795 C C . CYS A 1 7 ? -15.236 4.888 -2.952 1.00 0.00 7 CYS A C 19
ATOM 29796 O O . CYS A 1 7 ? -15.345 3.717 -3.319 1.00 0.00 7 CYS A O 19
ATOM 29804 N N . LYS A 1 8 ? -14.898 5.883 -3.764 1.00 0.00 8 LYS A N 19
ATOM 29805 C CA . LYS A 1 8 ? -14.598 5.699 -5.160 1.00 0.00 8 LYS A CA 19
ATOM 29806 C C . LYS A 1 8 ? -13.460 4.694 -5.361 1.00 0.00 8 LYS A C 19
ATOM 29807 O O . LYS A 1 8 ? -12.419 4.779 -4.709 1.00 0.00 8 LYS A O 19
ATOM 29826 N N . PRO A 1 9 ? -13.652 3.741 -6.282 1.00 0.00 9 PRO A N 19
ATOM 29827 C CA . PRO A 1 9 ? -12.665 2.696 -6.572 1.00 0.00 9 PRO A CA 19
ATOM 29828 C C . PRO A 1 9 ? -11.377 3.263 -7.157 1.00 0.00 9 PRO A C 19
ATOM 29829 O O . PRO A 1 9 ? -11.401 4.138 -8.024 1.00 0.00 9 PRO A O 19
ATOM 29840 N N . MET A 1 10 ? -10.259 2.758 -6.667 1.00 0.00 10 MET A N 19
ATOM 29841 C CA . MET A 1 10 ? -8.951 3.237 -7.069 1.00 0.00 10 MET A CA 19
ATOM 29842 C C . MET A 1 10 ? -8.597 2.731 -8.470 1.00 0.00 10 MET A C 19
ATOM 29843 O O . MET A 1 10 ? -8.508 1.522 -8.695 1.00 0.00 10 MET A O 19
ATOM 29857 N N . SER A 1 11 ? -8.411 3.656 -9.407 1.00 0.00 11 SER A N 19
ATOM 29858 C CA . SER A 1 11 ? -8.093 3.300 -10.793 1.00 0.00 11 SER A CA 19
ATOM 29859 C C . SER A 1 11 ? -6.614 2.940 -10.953 1.00 0.00 11 SER A C 19
ATOM 29860 O O . SER A 1 11 ? -5.843 3.035 -10.000 1.00 0.00 11 SER A O 19
ATOM 29868 N N . TYR A 1 12 ? -6.223 2.552 -12.169 1.00 0.00 12 TYR A N 19
ATOM 29869 C CA . TYR A 1 12 ? -4.879 2.030 -12.430 1.00 0.00 12 TYR A CA 19
ATOM 29870 C C . TYR A 1 12 ? -3.785 3.012 -12.039 1.00 0.00 12 TYR A C 19
ATOM 29871 O O . TYR A 1 12 ? -2.926 2.694 -11.220 1.00 0.00 12 TYR A O 19
ATOM 29889 N N . GLU A 1 13 ? -3.813 4.191 -12.626 1.00 0.00 13 GLU A N 19
ATOM 29890 C CA . GLU A 1 13 ? -2.751 5.167 -12.429 1.00 0.00 13 GLU A CA 19
ATOM 29891 C C . GLU A 1 13 ? -2.694 5.627 -10.978 1.00 0.00 13 GLU A C 19
ATOM 29892 O O . GLU A 1 13 ? -1.677 6.147 -10.517 1.00 0.00 13 GLU A O 19
ATOM 29904 N N . GLU A 1 14 ? -3.775 5.396 -10.252 1.00 0.00 14 GLU A N 19
ATOM 29905 C CA . GLU A 1 14 ? -3.810 5.701 -8.836 1.00 0.00 14 GLU A CA 19
ATOM 29906 C C . GLU A 1 14 ? -3.245 4.537 -8.047 1.00 0.00 14 GLU A C 19
ATOM 29907 O O . GLU A 1 14 ? -2.424 4.723 -7.159 1.00 0.00 14 GLU A O 19
ATOM 29919 N N . LYS A 1 15 ? -3.703 3.336 -8.385 1.00 0.00 15 LYS A N 19
ATOM 29920 C CA . LYS A 1 15 ? -3.155 2.111 -7.839 1.00 0.00 15 LYS A CA 19
ATOM 29921 C C . LYS A 1 15 ? -1.645 2.035 -8.021 1.00 0.00 15 LYS A C 19
ATOM 29922 O O . LYS A 1 15 ? -0.908 1.757 -7.076 1.00 0.00 15 LYS A O 19
ATOM 29941 N N . ARG A 1 16 ? -1.199 2.263 -9.244 1.00 0.00 16 ARG A N 19
ATOM 29942 C CA . ARG A 1 16 ? 0.219 2.252 -9.557 1.00 0.00 16 ARG A CA 19
ATOM 29943 C C . ARG A 1 16 ? 0.950 3.292 -8.746 1.00 0.00 16 ARG A C 19
ATOM 29944 O O . ARG A 1 16 ? 1.992 2.999 -8.159 1.00 0.00 16 ARG A O 19
ATOM 29965 N N . GLN A 1 17 ? 0.404 4.498 -8.683 1.00 0.00 17 GLN A N 19
ATOM 29966 C CA . GLN A 1 17 ? 1.052 5.525 -7.911 1.00 0.00 17 GLN A CA 19
ATOM 29967 C C . GLN A 1 17 ? 1.042 5.133 -6.441 1.00 0.00 17 GLN A C 19
ATOM 29968 O O . GLN A 1 17 ? 2.025 5.316 -5.751 1.00 0.00 17 GLN A O 19
ATOM 29982 N N . LEU A 1 18 ? -0.045 4.509 -6.005 1.00 0.00 18 LEU A N 19
ATOM 29983 C CA . LEU A 1 18 ? -0.192 4.055 -4.633 1.00 0.00 18 LEU A CA 19
ATOM 29984 C C . LEU A 1 18 ? 0.893 3.075 -4.262 1.00 0.00 18 LEU A C 19
ATOM 29985 O O . LEU A 1 18 ? 1.553 3.237 -3.243 1.00 0.00 18 LEU A O 19
ATOM 30001 N N . SER A 1 19 ? 1.082 2.062 -5.097 1.00 0.00 19 SER A N 19
ATOM 30002 C CA . SER A 1 19 ? 2.106 1.070 -4.843 1.00 0.00 19 SER A CA 19
ATOM 30003 C C . SER A 1 19 ? 3.472 1.753 -4.753 1.00 0.00 19 SER A C 19
ATOM 30004 O O . SER A 1 19 ? 4.383 1.276 -4.075 1.00 0.00 19 SER A O 19
ATOM 30012 N N . LEU A 1 20 ? 3.585 2.885 -5.445 1.00 0.00 20 LEU A N 19
ATOM 30013 C CA . LEU A 1 20 ? 4.794 3.703 -5.414 1.00 0.00 20 LEU A CA 19
ATOM 30014 C C . LEU A 1 20 ? 4.867 4.581 -4.149 1.00 0.00 20 LEU A C 19
ATOM 30015 O O . LEU A 1 20 ? 5.875 4.564 -3.449 1.00 0.00 20 LEU A O 19
ATOM 30031 N N . ASP A 1 21 ? 3.817 5.357 -3.857 1.00 0.00 21 ASP A N 19
ATOM 30032 C CA . ASP A 1 21 ? 3.765 6.159 -2.646 1.00 0.00 21 ASP A CA 19
ATOM 30033 C C . ASP A 1 21 ? 4.009 5.285 -1.422 1.00 0.00 21 ASP A C 19
ATOM 30034 O O . ASP A 1 21 ? 4.709 5.670 -0.478 1.00 0.00 21 ASP A O 19
ATOM 30043 N N . ILE A 1 22 ? 3.455 4.088 -1.472 1.00 0.00 22 ILE A N 19
ATOM 30044 C CA . ILE A 1 22 ? 3.619 3.107 -0.410 1.00 0.00 22 ILE A CA 19
ATOM 30045 C C . ILE A 1 22 ? 5.064 2.608 -0.339 1.00 0.00 22 ILE A C 19
ATOM 30046 O O . ILE A 1 22 ? 5.611 2.429 0.747 1.00 0.00 22 ILE A O 19
ATOM 30062 N N . ASN A 1 23 ? 5.694 2.412 -1.491 1.00 0.00 23 ASN A N 19
ATOM 30063 C CA . ASN A 1 23 ? 7.074 1.927 -1.522 1.00 0.00 23 ASN A CA 19
ATOM 30064 C C . ASN A 1 23 ? 8.062 3.037 -1.160 1.00 0.00 23 ASN A C 19
ATOM 30065 O O . ASN A 1 23 ? 9.228 2.764 -0.879 1.00 0.00 23 ASN A O 19
ATOM 30076 N N . LYS A 1 24 ? 7.603 4.287 -1.181 1.00 0.00 24 LYS A N 19
ATOM 30077 C CA . LYS A 1 24 ? 8.429 5.409 -0.748 1.00 0.00 24 LYS A CA 19
ATOM 30078 C C . LYS A 1 24 ? 8.658 5.364 0.752 1.00 0.00 24 LYS A C 19
ATOM 30079 O O . LYS A 1 24 ? 9.688 5.826 1.249 1.00 0.00 24 LYS A O 19
ATOM 30098 N N . LEU A 1 25 ? 7.680 4.830 1.468 1.00 0.00 25 LEU A N 19
ATOM 30099 C CA . LEU A 1 25 ? 7.763 4.714 2.910 1.00 0.00 25 LEU A CA 19
ATOM 30100 C C . LEU A 1 25 ? 8.982 3.904 3.326 1.00 0.00 25 LEU A C 19
ATOM 30101 O O . LEU A 1 25 ? 9.399 2.979 2.626 1.00 0.00 25 LEU A O 19
ATOM 30117 N N . PRO A 1 26 ? 9.588 4.272 4.458 1.00 0.00 26 PRO A N 19
ATOM 30118 C CA . PRO A 1 26 ? 10.604 3.444 5.101 1.00 0.00 26 PRO A CA 19
ATOM 30119 C C . PRO A 1 26 ? 10.032 2.076 5.480 1.00 0.00 26 PRO A C 19
ATOM 30120 O O . PRO A 1 26 ? 8.816 1.949 5.651 1.00 0.00 26 PRO A O 19
ATOM 30131 N N . GLY A 1 27 ? 10.894 1.068 5.609 1.00 0.00 27 GLY A N 19
ATOM 30132 C CA . GLY A 1 27 ? 10.438 -0.306 5.823 1.00 0.00 27 GLY A CA 19
ATOM 30133 C C . GLY A 1 27 ? 9.387 -0.440 6.912 1.00 0.00 27 GLY A C 19
ATOM 30134 O O . GLY A 1 27 ? 8.382 -1.136 6.734 1.00 0.00 27 GLY A O 19
ATOM 30138 N N . GLU A 1 28 ? 9.613 0.244 8.029 1.00 0.00 28 GLU A N 19
ATOM 30139 C CA . GLU A 1 28 ? 8.687 0.236 9.160 1.00 0.00 28 GLU A CA 19
ATOM 30140 C C . GLU A 1 28 ? 7.279 0.654 8.734 1.00 0.00 28 GLU A C 19
ATOM 30141 O O . GLU A 1 28 ? 6.284 0.100 9.201 1.00 0.00 28 GLU A O 19
ATOM 30153 N N . LYS A 1 29 ? 7.205 1.616 7.827 1.00 0.00 29 LYS A N 19
ATOM 30154 C CA . LYS A 1 29 ? 5.935 2.205 7.445 1.00 0.00 29 LYS A CA 19
ATOM 30155 C C . LYS A 1 29 ? 5.170 1.323 6.462 1.00 0.00 29 LYS A C 19
ATOM 30156 O O . LYS A 1 29 ? 3.943 1.370 6.414 1.00 0.00 29 LYS A O 19
ATOM 30175 N N . LEU A 1 30 ? 5.867 0.501 5.692 1.00 0.00 30 LEU A N 19
ATOM 30176 C CA . LEU A 1 30 ? 5.167 -0.471 4.861 1.00 0.00 30 LEU A CA 19
ATOM 30177 C C . LEU A 1 30 ? 4.594 -1.568 5.748 1.00 0.00 30 LEU A C 19
ATOM 30178 O O . LEU A 1 30 ? 3.701 -2.307 5.344 1.00 0.00 30 LEU A O 19
ATOM 30194 N N . GLY A 1 31 ? 5.091 -1.641 6.980 1.00 0.00 31 GLY A N 19
ATOM 30195 C CA . GLY A 1 31 ? 4.534 -2.556 7.957 1.00 0.00 31 GLY A CA 19
ATOM 30196 C C . GLY A 1 31 ? 3.112 -2.181 8.325 1.00 0.00 31 GLY A C 19
ATOM 30197 O O . GLY A 1 31 ? 2.370 -2.978 8.900 1.00 0.00 31 GLY A O 19
ATOM 30201 N N . ARG A 1 32 ? 2.740 -0.957 7.991 1.00 0.00 32 ARG A N 19
ATOM 30202 C CA . ARG A 1 32 ? 1.377 -0.477 8.197 1.00 0.00 32 ARG A CA 19
ATOM 30203 C C . ARG A 1 32 ? 0.462 -0.927 7.061 1.00 0.00 32 ARG A C 19
ATOM 30204 O O . ARG A 1 32 ? -0.594 -1.499 7.310 1.00 0.00 32 ARG A O 19
ATOM 30225 N N . VAL A 1 33 ? 0.860 -0.662 5.816 1.00 0.00 33 VAL A N 19
ATOM 30226 C CA . VAL A 1 33 ? 0.060 -1.062 4.661 1.00 0.00 33 VAL A CA 19
ATOM 30227 C C . VAL A 1 33 ? -0.112 -2.568 4.605 1.00 0.00 33 VAL A C 19
ATOM 30228 O O . VAL A 1 33 ? -1.201 -3.045 4.302 1.00 0.00 33 VAL A O 19
ATOM 30241 N N . VAL A 1 34 ? 0.944 -3.323 4.913 1.00 0.00 34 VAL A N 19
ATOM 30242 C CA . VAL A 1 34 ? 0.814 -4.765 4.967 1.00 0.00 34 VAL A CA 19
ATOM 30243 C C . VAL A 1 34 ? -0.201 -5.137 6.039 1.00 0.00 34 VAL A C 19
ATOM 30244 O O . VAL A 1 34 ? -1.052 -5.980 5.819 1.00 0.00 34 VAL A O 19
ATOM 30257 N N . HIS A 1 35 ? -0.144 -4.445 7.174 1.00 0.00 35 HIS A N 19
ATOM 30258 C CA . HIS A 1 35 ? -1.095 -4.666 8.254 1.00 0.00 35 HIS A CA 19
ATOM 30259 C C . HIS A 1 35 ? -2.511 -4.326 7.793 1.00 0.00 35 HIS A C 19
ATOM 30260 O O . HIS A 1 35 ? -3.439 -5.098 8.021 1.00 0.00 35 HIS A O 19
ATOM 30275 N N . ILE A 1 36 ? -2.669 -3.174 7.140 1.00 0.00 36 ILE A N 19
ATOM 30276 C CA . ILE A 1 36 ? -3.965 -2.777 6.603 1.00 0.00 36 ILE A CA 19
ATOM 30277 C C . ILE A 1 36 ? -4.464 -3.818 5.610 1.00 0.00 36 ILE A C 19
ATOM 30278 O O . ILE A 1 36 ? -5.480 -4.464 5.850 1.00 0.00 36 ILE A O 19
ATOM 30294 N N . ILE A 1 37 ? -3.731 -3.997 4.515 1.00 0.00 37 ILE A N 19
ATOM 30295 C CA . ILE A 1 37 ? -4.106 -4.962 3.490 1.00 0.00 37 ILE A CA 19
ATOM 30296 C C . ILE A 1 37 ? -4.406 -6.335 4.094 1.00 0.00 37 ILE A C 19
ATOM 30297 O O . ILE A 1 37 ? -5.461 -6.897 3.854 1.00 0.00 37 ILE A O 19
ATOM 30313 N N . GLN A 1 38 ? -3.485 -6.854 4.900 1.00 0.00 38 GLN A N 19
ATOM 30314 C CA . GLN A 1 38 ? -3.628 -8.188 5.481 1.00 0.00 38 GLN A CA 19
ATOM 30315 C C . GLN A 1 38 ? -4.891 -8.311 6.333 1.00 0.00 38 GLN A C 19
ATOM 30316 O O . GLN A 1 38 ? -5.585 -9.327 6.279 1.00 0.00 38 GLN A O 19
ATOM 30330 N N . SER A 1 39 ? -5.186 -7.284 7.119 1.00 0.00 39 SER A N 19
ATOM 30331 C CA . SER A 1 39 ? -6.368 -7.289 7.958 1.00 0.00 39 SER A CA 19
ATOM 30332 C C . SER A 1 39 ? -7.639 -7.136 7.120 1.00 0.00 39 SER A C 19
ATOM 30333 O O . SER A 1 39 ? -8.652 -7.790 7.378 1.00 0.00 39 SER A O 19
ATOM 30341 N N . ARG A 1 40 ? -7.571 -6.277 6.113 1.00 0.00 40 ARG A N 19
ATOM 30342 C CA . ARG A 1 40 ? -8.724 -5.971 5.274 1.00 0.00 40 ARG A CA 19
ATOM 30343 C C . ARG A 1 40 ? -8.980 -7.089 4.267 1.00 0.00 40 ARG A C 19
ATOM 30344 O O . ARG A 1 40 ? -10.125 -7.353 3.894 1.00 0.00 40 ARG A O 19
ATOM 30365 N N . GLU A 1 41 ? -7.909 -7.733 3.830 1.00 0.00 41 GLU A N 19
ATOM 30366 C CA . GLU A 1 41 ? -7.984 -8.806 2.848 1.00 0.00 41 GLU A CA 19
ATOM 30367 C C . GLU A 1 41 ? -7.663 -10.150 3.504 1.00 0.00 41 GLU A C 19
ATOM 30368 O O . GLU A 1 41 ? -6.490 -10.515 3.615 1.00 0.00 41 GLU A O 19
ATOM 30380 N N . PRO A 1 42 ? -8.675 -10.928 3.943 1.00 0.00 42 PRO A N 19
ATOM 30381 C CA . PRO A 1 42 ? -8.428 -12.169 4.705 1.00 0.00 42 PRO A CA 19
ATOM 30382 C C . PRO A 1 42 ? -7.749 -13.293 3.903 1.00 0.00 42 PRO A C 19
ATOM 30383 O O . PRO A 1 42 ? -7.550 -14.387 4.427 1.00 0.00 42 PRO A O 19
ATOM 30394 N N . SER A 1 43 ? -7.372 -13.035 2.658 1.00 0.00 43 SER A N 19
ATOM 30395 C CA . SER A 1 43 ? -6.859 -14.087 1.793 1.00 0.00 43 SER A CA 19
ATOM 30396 C C . SER A 1 43 ? -5.338 -14.015 1.661 1.00 0.00 43 SER A C 19
ATOM 30397 O O . SER A 1 43 ? -4.741 -14.796 0.924 1.00 0.00 43 SER A O 19
ATOM 30405 N N . LEU A 1 44 ? -4.710 -13.083 2.369 1.00 0.00 44 LEU A N 19
ATOM 30406 C CA . LEU A 1 44 ? -3.266 -12.907 2.253 1.00 0.00 44 LEU A CA 19
ATOM 30407 C C . LEU A 1 44 ? -2.597 -12.714 3.611 1.00 0.00 44 LEU A C 19
ATOM 30408 O O . LEU A 1 44 ? -1.502 -12.160 3.704 1.00 0.00 44 LEU A O 19
ATOM 30424 N N . LYS A 1 45 ? -3.222 -13.224 4.663 1.00 0.00 45 LYS A N 19
ATOM 30425 C CA . LYS A 1 45 ? -2.687 -13.041 6.009 1.00 0.00 45 LYS A CA 19
ATOM 30426 C C . LYS A 1 45 ? -1.580 -14.047 6.285 1.00 0.00 45 LYS A C 19
ATOM 30427 O O . LYS A 1 45 ? -0.905 -13.982 7.312 1.00 0.00 45 LYS A O 19
ATOM 30446 N N . ASN A 1 46 ? -1.384 -14.962 5.346 1.00 0.00 46 ASN A N 19
ATOM 30447 C CA . ASN A 1 46 ? -0.317 -15.948 5.442 1.00 0.00 46 ASN A CA 19
ATOM 30448 C C . ASN A 1 46 ? 1.026 -15.343 5.040 1.00 0.00 46 ASN A C 19
ATOM 30449 O O . ASN A 1 46 ? 2.072 -15.969 5.206 1.00 0.00 46 ASN A O 19
ATOM 30460 N N . SER A 1 47 ? 0.990 -14.123 4.514 1.00 0.00 47 SER A N 19
ATOM 30461 C CA . SER A 1 47 ? 2.204 -13.441 4.090 1.00 0.00 47 SER A CA 19
ATOM 30462 C C . SER A 1 47 ? 2.910 -12.821 5.291 1.00 0.00 47 SER A C 19
ATOM 30463 O O . SER A 1 47 ? 2.275 -12.231 6.166 1.00 0.00 47 SER A O 19
ATOM 30471 N N . ASN A 1 48 ? 4.218 -12.981 5.341 1.00 0.00 48 ASN A N 19
ATOM 30472 C CA . ASN A 1 48 ? 5.024 -12.409 6.413 1.00 0.00 48 ASN A CA 19
ATOM 30473 C C . ASN A 1 48 ? 5.494 -11.021 5.997 1.00 0.00 48 ASN A C 19
ATOM 30474 O O . ASN A 1 48 ? 5.875 -10.853 4.850 1.00 0.00 48 ASN A O 19
ATOM 30485 N N . PRO A 1 49 ? 5.468 -10.007 6.880 1.00 0.00 49 PRO A N 19
ATOM 30486 C CA . PRO A 1 49 ? 5.776 -8.614 6.483 1.00 0.00 49 PRO A CA 19
ATOM 30487 C C . PRO A 1 49 ? 7.096 -8.475 5.719 1.00 0.00 49 PRO A C 19
ATOM 30488 O O . PRO A 1 49 ? 7.165 -7.762 4.716 1.00 0.00 49 PRO A O 19
ATOM 30499 N N . ASP A 1 50 ? 8.116 -9.207 6.153 1.00 0.00 50 ASP A N 19
ATOM 30500 C CA . ASP A 1 50 ? 9.456 -9.080 5.578 1.00 0.00 50 ASP A CA 19
ATOM 30501 C C . ASP A 1 50 ? 9.517 -9.729 4.203 1.00 0.00 50 ASP A C 19
ATOM 30502 O O . ASP A 1 50 ? 10.410 -9.446 3.404 1.00 0.00 50 ASP A O 19
ATOM 30511 N N . GLU A 1 51 ? 8.551 -10.591 3.934 1.00 0.00 51 GLU A N 19
ATOM 30512 C CA . GLU A 1 51 ? 8.466 -11.288 2.663 1.00 0.00 51 GLU A CA 19
ATOM 30513 C C . GLU A 1 51 ? 7.097 -11.055 2.048 1.00 0.00 51 GLU A C 19
ATOM 30514 O O . GLU A 1 51 ? 6.585 -11.888 1.299 1.00 0.00 51 GLU A O 19
ATOM 30526 N N . ILE A 1 52 ? 6.508 -9.919 2.387 1.00 0.00 52 ILE A N 19
ATOM 30527 C CA . ILE A 1 52 ? 5.154 -9.597 1.970 1.00 0.00 52 ILE A CA 19
ATOM 30528 C C . ILE A 1 52 ? 5.059 -9.494 0.450 1.00 0.00 52 ILE A C 19
ATOM 30529 O O . ILE A 1 52 ? 6.005 -9.077 -0.225 1.00 0.00 52 ILE A O 19
ATOM 30545 N N . GLU A 1 53 ? 3.929 -9.906 -0.083 1.00 0.00 53 GLU A N 19
ATOM 30546 C CA . GLU A 1 53 ? 3.648 -9.732 -1.485 1.00 0.00 53 GLU A CA 19
ATOM 30547 C C . GLU A 1 53 ? 2.189 -9.326 -1.642 1.00 0.00 53 GLU A C 19
ATOM 30548 O O . GLU A 1 53 ? 1.295 -10.168 -1.616 1.00 0.00 53 GLU A O 19
ATOM 30560 N N . ILE A 1 54 ? 1.956 -8.030 -1.783 1.00 0.00 54 ILE A N 19
ATOM 30561 C CA . ILE A 1 54 ? 0.604 -7.497 -1.839 1.00 0.00 54 ILE A CA 19
ATOM 30562 C C . ILE A 1 54 ? 0.152 -7.384 -3.283 1.00 0.00 54 ILE A C 19
ATOM 30563 O O . ILE A 1 54 ? 0.886 -6.896 -4.135 1.00 0.00 54 ILE A O 19
ATOM 30579 N N . ASP A 1 55 ? -1.053 -7.841 -3.554 1.00 0.00 55 ASP A N 19
ATOM 30580 C CA . ASP A 1 55 ? -1.603 -7.746 -4.893 1.00 0.00 55 ASP A CA 19
ATOM 30581 C C . ASP A 1 55 ? -2.608 -6.607 -4.946 1.00 0.00 55 ASP A C 19
ATOM 30582 O O . ASP A 1 55 ? -3.748 -6.741 -4.481 1.00 0.00 55 ASP A O 19
ATOM 30591 N N . PHE A 1 56 ? -2.187 -5.486 -5.515 1.00 0.00 56 PHE A N 19
ATOM 30592 C CA . PHE A 1 56 ? -3.006 -4.280 -5.531 1.00 0.00 56 PHE A CA 19
ATOM 30593 C C . PHE A 1 56 ? -4.279 -4.479 -6.343 1.00 0.00 56 PHE A C 19
ATOM 30594 O O . PHE A 1 56 ? -5.215 -3.683 -6.264 1.00 0.00 56 PHE A O 19
ATOM 30611 N N . GLU A 1 57 ? -4.315 -5.552 -7.108 1.00 0.00 57 GLU A N 19
ATOM 30612 C CA . GLU A 1 57 ? -5.440 -5.833 -7.969 1.00 0.00 57 GLU A CA 19
ATOM 30613 C C . GLU A 1 57 ? -6.460 -6.723 -7.276 1.00 0.00 57 GLU A C 19
ATOM 30614 O O . GLU A 1 57 ? -7.558 -6.937 -7.788 1.00 0.00 57 GLU A O 19
ATOM 30626 N N . THR A 1 58 ? -6.104 -7.227 -6.109 1.00 0.00 58 THR A N 19
ATOM 30627 C CA . THR A 1 58 ? -6.994 -8.102 -5.369 1.00 0.00 58 THR A CA 19
ATOM 30628 C C . THR A 1 58 ? -7.594 -7.380 -4.177 1.00 0.00 58 THR A C 19
ATOM 30629 O O . THR A 1 58 ? -8.590 -7.823 -3.609 1.00 0.00 58 THR A O 19
ATOM 30640 N N . LEU A 1 59 ? -6.982 -6.264 -3.807 1.00 0.00 59 LEU A N 19
ATOM 30641 C CA . LEU A 1 59 ? -7.452 -5.473 -2.674 1.00 0.00 59 LEU A CA 19
ATOM 30642 C C . LEU A 1 59 ? -8.806 -4.853 -2.981 1.00 0.00 59 LEU A C 19
ATOM 30643 O O . LEU A 1 59 ? -9.068 -4.442 -4.114 1.00 0.00 59 LEU A O 19
ATOM 30659 N N . LYS A 1 60 ? -9.668 -4.810 -1.980 1.00 0.00 60 LYS A N 19
ATOM 30660 C CA . LYS A 1 60 ? -10.947 -4.149 -2.109 1.00 0.00 60 LYS A CA 19
ATOM 30661 C C . LYS A 1 60 ? -10.753 -2.629 -1.993 1.00 0.00 60 LYS A C 19
ATOM 30662 O O . LYS A 1 60 ? -9.881 -2.184 -1.243 1.00 0.00 60 LYS A O 19
ATOM 30681 N N . PRO A 1 61 ? -11.511 -1.823 -2.783 1.00 0.00 61 PRO A N 19
ATOM 30682 C CA . PRO A 1 61 ? -11.407 -0.356 -2.806 1.00 0.00 61 PRO A CA 19
ATOM 30683 C C . PRO A 1 61 ? -11.071 0.287 -1.459 1.00 0.00 61 PRO A C 19
ATOM 30684 O O . PRO A 1 61 ? -10.172 1.128 -1.380 1.00 0.00 61 PRO A O 19
ATOM 30695 N N . SER A 1 62 ? -11.789 -0.109 -0.412 1.00 0.00 62 SER A N 19
ATOM 30696 C CA . SER A 1 62 ? -11.604 0.478 0.913 1.00 0.00 62 SER A CA 19
ATOM 30697 C C . SER A 1 62 ? -10.161 0.344 1.392 1.00 0.00 62 SER A C 19
ATOM 30698 O O . SER A 1 62 ? -9.594 1.291 1.933 1.00 0.00 62 SER A O 19
ATOM 30706 N N . THR A 1 63 ? -9.561 -0.821 1.169 1.00 0.00 63 THR A N 19
ATOM 30707 C CA . THR A 1 63 ? -8.175 -1.043 1.555 1.00 0.00 63 THR A CA 19
ATOM 30708 C C . THR A 1 63 ? -7.272 -0.105 0.777 1.00 0.00 63 THR A C 19
ATOM 30709 O O . THR A 1 63 ? -6.503 0.641 1.364 1.00 0.00 63 THR A O 19
ATOM 30720 N N . LEU A 1 64 ? -7.426 -0.108 -0.545 1.00 0.00 64 LEU A N 19
ATOM 30721 C CA . LEU A 1 64 ? -6.603 0.714 -1.434 1.00 0.00 64 LEU A CA 19
ATOM 30722 C C . LEU A 1 64 ? -6.688 2.184 -1.055 1.00 0.00 64 LEU A C 19
ATOM 30723 O O . LEU A 1 64 ? -5.703 2.913 -1.114 1.00 0.00 64 LEU A O 19
ATOM 30739 N N . ARG A 1 65 ? -7.867 2.611 -0.652 1.00 0.00 65 ARG A N 19
ATOM 30740 C CA . ARG A 1 65 ? -8.068 3.997 -0.272 1.00 0.00 65 ARG A CA 19
ATOM 30741 C C . ARG A 1 65 ? -7.526 4.277 1.127 1.00 0.00 65 ARG A C 19
ATOM 30742 O O . ARG A 1 65 ? -7.172 5.417 1.440 1.00 0.00 65 ARG A O 19
ATOM 30763 N N . GLU A 1 66 ? -7.439 3.241 1.956 1.00 0.00 66 GLU A N 19
ATOM 30764 C CA . GLU A 1 66 ? -6.852 3.381 3.280 1.00 0.00 66 GLU A CA 19
ATOM 30765 C C . GLU A 1 66 ? -5.346 3.445 3.170 1.00 0.00 66 GLU A C 19
ATOM 30766 O O . GLU A 1 66 ? -4.696 4.244 3.842 1.00 0.00 66 GLU A O 19
ATOM 30778 N N . LEU A 1 67 ? -4.808 2.588 2.314 1.00 0.00 67 LEU A N 19
ATOM 30779 C CA . LEU A 1 67 ? -3.385 2.565 2.025 1.00 0.00 67 LEU A CA 19
ATOM 30780 C C . LEU A 1 67 ? -2.921 3.955 1.573 1.00 0.00 67 LEU A C 19
ATOM 30781 O O . LEU A 1 67 ? -1.871 4.451 1.982 1.00 0.00 67 LEU A O 19
ATOM 30797 N N . GLU A 1 68 ? -3.750 4.571 0.730 1.00 0.00 68 GLU A N 19
ATOM 30798 C CA . GLU A 1 68 ? -3.472 5.869 0.129 1.00 0.00 68 GLU A CA 19
ATOM 30799 C C . GLU A 1 68 ? -3.459 7.001 1.148 1.00 0.00 68 GLU A C 19
ATOM 30800 O O . GLU A 1 68 ? -2.428 7.640 1.366 1.00 0.00 68 GLU A O 19
ATOM 30812 N N . ARG A 1 69 ? -4.627 7.253 1.745 1.00 0.00 69 ARG A N 19
ATOM 30813 C CA . ARG A 1 69 ? -4.787 8.277 2.785 1.00 0.00 69 ARG A CA 19
ATOM 30814 C C . ARG A 1 69 ? -3.721 8.115 3.851 1.00 0.00 69 ARG A C 19
ATOM 30815 O O . ARG A 1 69 ? -3.301 9.076 4.498 1.00 0.00 69 ARG A O 19
ATOM 30836 N N . TYR A 1 70 ? -3.259 6.898 3.991 1.00 0.00 70 TYR A N 19
ATOM 30837 C CA . TYR A 1 70 ? -2.231 6.596 4.952 1.00 0.00 70 TYR A CA 19
ATOM 30838 C C . TYR A 1 70 ? -0.869 7.122 4.494 1.00 0.00 70 TYR A C 19
ATOM 30839 O O . TYR A 1 70 ? -0.249 7.924 5.186 1.00 0.00 70 TYR A O 19
ATOM 30857 N N . VAL A 1 71 ? -0.393 6.665 3.346 1.00 0.00 71 VAL A N 19
ATOM 30858 C CA . VAL A 1 71 ? 0.943 7.030 2.899 1.00 0.00 71 VAL A CA 19
ATOM 30859 C C . VAL A 1 71 ? 1.036 8.500 2.599 1.00 0.00 71 VAL A C 19
ATOM 30860 O O . VAL A 1 71 ? 2.041 9.128 2.896 1.00 0.00 71 VAL A O 19
ATOM 30873 N N . THR A 1 72 ? -0.019 9.062 2.043 1.00 0.00 72 THR A N 19
ATOM 30874 C CA . THR A 1 72 ? -0.025 10.470 1.753 1.00 0.00 72 THR A CA 19
ATOM 30875 C C . THR A 1 72 ? 0.061 11.253 3.067 1.00 0.00 72 THR A C 19
ATOM 30876 O O . THR A 1 72 ? 0.559 12.368 3.099 1.00 0.00 72 THR A O 19
ATOM 30887 N N . SER A 1 73 ? -0.364 10.634 4.170 1.00 0.00 73 SER A N 19
ATOM 30888 C CA . SER A 1 73 ? -0.264 11.273 5.470 1.00 0.00 73 SER A CA 19
ATOM 30889 C C . SER A 1 73 ? 1.193 11.260 5.943 1.00 0.00 73 SER A C 19
ATOM 30890 O O . SER A 1 73 ? 1.641 12.157 6.659 1.00 0.00 73 SER A O 19
ATOM 30898 N N . CYS A 1 74 ? 1.933 10.242 5.509 1.00 0.00 74 CYS A N 19
ATOM 30899 C CA . CYS A 1 74 ? 3.324 10.072 5.896 1.00 0.00 74 CYS A CA 19
ATOM 30900 C C . CYS A 1 74 ? 4.246 10.859 4.968 1.00 0.00 74 CYS A C 19
ATOM 30901 O O . CYS A 1 74 ? 5.233 11.452 5.403 1.00 0.00 74 CYS A O 19
ATOM 30909 N N . LEU A 1 75 ? 3.913 10.843 3.690 1.00 0.00 75 LEU A N 19
ATOM 30910 C CA . LEU A 1 75 ? 4.712 11.505 2.662 1.00 0.00 75 LEU A CA 19
ATOM 30911 C C . LEU A 1 75 ? 4.481 13.017 2.636 1.00 0.00 75 LEU A C 19
ATOM 30912 O O . LEU A 1 75 ? 5.433 13.786 2.505 1.00 0.00 75 LEU A O 19
ATOM 30928 N N . ARG A 1 76 ? 3.223 13.452 2.753 1.00 0.00 76 ARG A N 19
ATOM 30929 C CA . ARG A 1 76 ? 2.928 14.879 2.780 1.00 0.00 76 ARG A CA 19
ATOM 30930 C C . ARG A 1 76 ? 3.535 15.524 4.020 1.00 0.00 76 ARG A C 19
ATOM 30931 O O . ARG A 1 76 ? 4.184 16.568 3.938 1.00 0.00 76 ARG A O 19
ATOM 30952 N N . LYS A 1 77 ? 3.327 14.892 5.166 1.00 0.00 77 LYS A N 19
ATOM 30953 C CA . LYS A 1 77 ? 3.898 15.377 6.417 1.00 0.00 77 LYS A CA 19
ATOM 30954 C C . LYS A 1 77 ? 5.050 14.480 6.854 1.00 0.00 77 LYS A C 19
ATOM 30955 O O . LYS A 1 77 ? 4.895 13.640 7.745 1.00 0.00 77 LYS A O 19
ATOM 30974 N N . LYS A 1 78 ? 6.207 14.667 6.228 1.00 0.00 78 LYS A N 19
ATOM 30975 C CA . LYS A 1 78 ? 7.351 13.799 6.463 1.00 0.00 78 LYS A CA 19
ATOM 30976 C C . LYS A 1 78 ? 8.201 14.297 7.626 1.00 0.00 78 LYS A C 19
ATOM 30977 O O . LYS A 1 78 ? 8.042 13.844 8.761 1.00 0.00 78 LYS A O 19
ATOM 30996 N N . ARG A 1 79 ? 9.076 15.247 7.333 1.00 0.00 79 ARG A N 19
ATOM 30997 C CA . ARG A 1 79 ? 10.037 15.756 8.297 1.00 0.00 79 ARG A CA 19
ATOM 30998 C C . ARG A 1 79 ? 10.900 16.817 7.637 1.00 0.00 79 ARG A C 19
ATOM 30999 O O . ARG A 1 79 ? 11.833 16.503 6.901 1.00 0.00 79 ARG A O 19
ATOM 31020 N N . LYS A 1 80 ? 10.559 18.064 7.875 1.00 0.00 80 LYS A N 19
ATOM 31021 C CA . LYS A 1 80 ? 11.322 19.177 7.338 1.00 0.00 80 LYS A CA 19
ATOM 31022 C C . LYS A 1 80 ? 12.136 19.857 8.440 1.00 0.00 80 LYS A C 19
ATOM 31023 O O . LYS A 1 80 ? 11.605 20.646 9.229 1.00 0.00 80 LYS A O 19
ATOM 31042 N N . PRO A 1 81 ? 13.432 19.520 8.539 1.00 0.00 81 PRO A N 19
ATOM 31043 C CA . PRO A 1 81 ? 14.345 20.166 9.483 1.00 0.00 81 PRO A CA 19
ATOM 31044 C C . PRO A 1 81 ? 14.576 21.626 9.116 1.00 0.00 81 PRO A C 19
ATOM 31045 O O . PRO A 1 81 ? 15.393 21.937 8.247 1.00 0.00 81 PRO A O 19
ATOM 31056 N N . GLN A 1 82 ? 13.849 22.518 9.770 1.00 0.00 82 GLN A N 19
ATOM 31057 C CA . GLN A 1 82 ? 13.936 23.942 9.475 1.00 0.00 82 GLN A CA 19
ATOM 31058 C C . GLN A 1 82 ? 15.145 24.567 10.158 1.00 0.00 82 GLN A C 19
ATOM 31059 O O . GLN A 1 82 ? 15.015 25.444 11.011 1.00 0.00 82 GLN A O 19
ATOM 31073 N N . ALA A 1 83 ? 16.319 24.103 9.771 1.00 0.00 83 ALA A N 19
ATOM 31074 C CA . ALA A 1 83 ? 17.563 24.611 10.309 1.00 0.00 83 ALA A CA 19
ATOM 31075 C C . ALA A 1 83 ? 18.488 25.008 9.170 1.00 0.00 83 ALA A C 19
ATOM 31076 O O . ALA A 1 83 ? 19.295 24.163 8.730 1.00 0.00 83 ALA A O 19
ATOM 31084 N N . LYS B 2 1 ? 1.502 -7.840 -10.537 1.00 0.00 201 LYS B N 19
ATOM 31085 C CA . LYS B 2 1 ? 0.836 -6.578 -10.138 1.00 0.00 201 LYS B CA 19
ATOM 31086 C C . LYS B 2 1 ? 1.315 -6.151 -8.757 1.00 0.00 201 LYS B C 19
ATOM 31087 O O . LYS B 2 1 ? 0.701 -6.501 -7.749 1.00 0.00 201 LYS B O 19
ATOM 31108 N N . TRP B 2 2 ? 2.422 -5.405 -8.728 1.00 0.00 202 TRP B N 19
ATOM 31109 C CA . TRP B 2 2 ? 3.047 -4.969 -7.478 1.00 0.00 202 TRP B CA 19
ATOM 31110 C C . TRP B 2 2 ? 3.468 -6.185 -6.649 1.00 0.00 202 TRP B C 19
ATOM 31111 O O . TRP B 2 2 ? 3.421 -6.183 -5.420 1.00 0.00 202 TRP B O 19
ATOM 31132 N N . THR B 2 3 ? 3.903 -7.216 -7.349 1.00 0.00 203 THR B N 19
ATOM 31133 C CA . THR B 2 3 ? 4.305 -8.462 -6.728 1.00 0.00 203 THR B CA 19
ATOM 31134 C C . THR B 2 3 ? 5.687 -8.348 -6.088 1.00 0.00 203 THR B C 19
ATOM 31135 O O . THR B 2 3 ? 6.206 -7.242 -5.904 1.00 0.00 203 THR B O 19
ATOM 31146 N N . LEU B 2 4 ? 6.257 -9.501 -5.736 1.00 0.00 204 LEU B N 19
ATOM 31147 C CA . LEU B 2 4 ? 7.534 -9.584 -5.028 1.00 0.00 204 LEU B CA 19
ATOM 31148 C C . LEU B 2 4 ? 8.579 -8.616 -5.576 1.00 0.00 204 LEU B C 19
ATOM 31149 O O . LEU B 2 4 ? 9.343 -8.040 -4.807 1.00 0.00 204 LEU B O 19
ATOM 31165 N N . GLU B 2 5 ? 8.595 -8.435 -6.892 1.00 0.00 205 GLU B N 19
ATOM 31166 C CA . GLU B 2 5 ? 9.578 -7.576 -7.537 1.00 0.00 205 GLU B CA 19
ATOM 31167 C C . GLU B 2 5 ? 9.591 -6.186 -6.900 1.00 0.00 205 GLU B C 19
ATOM 31168 O O . GLU B 2 5 ? 10.495 -5.855 -6.129 1.00 0.00 205 GLU B O 19
ATOM 31180 N N . ARG B 2 6 ? 8.558 -5.402 -7.176 1.00 0.00 206 ARG B N 19
ATOM 31181 C CA . ARG B 2 6 ? 8.506 -4.024 -6.711 1.00 0.00 206 ARG B CA 19
ATOM 31182 C C . ARG B 2 6 ? 8.426 -3.962 -5.188 1.00 0.00 206 ARG B C 19
ATOM 31183 O O . ARG B 2 6 ? 9.292 -3.377 -4.537 1.00 0.00 206 ARG B O 19
ATOM 31204 N N . LEU B 2 7 ? 7.409 -4.596 -4.621 1.00 0.00 207 LEU B N 19
ATOM 31205 C CA . LEU B 2 7 ? 7.164 -4.500 -3.189 1.00 0.00 207 LEU B CA 19
ATOM 31206 C C . LEU B 2 7 ? 8.255 -5.185 -2.381 1.00 0.00 207 LEU B C 19
ATOM 31207 O O . LEU B 2 7 ? 8.998 -4.529 -1.662 1.00 0.00 207 LEU B O 19
ATOM 31223 N N . LYS B 2 8 ? 8.370 -6.494 -2.530 1.00 0.00 208 LYS B N 19
ATOM 31224 C CA . LYS B 2 8 ? 9.193 -7.297 -1.633 1.00 0.00 208 LYS B CA 19
ATOM 31225 C C . LYS B 2 8 ? 10.673 -6.931 -1.751 1.00 0.00 208 LYS B C 19
ATOM 31226 O O . LYS B 2 8 ? 11.398 -6.928 -0.753 1.00 0.00 208 LYS B O 19
ATOM 31245 N N . ARG B 2 9 ? 11.120 -6.595 -2.959 1.00 0.00 209 ARG B N 19
ATOM 31246 C CA . ARG B 2 9 ? 12.522 -6.259 -3.165 1.00 0.00 209 ARG B CA 19
ATOM 31247 C C . ARG B 2 9 ? 12.842 -4.856 -2.654 1.00 0.00 209 ARG B C 19
ATOM 31248 O O . ARG B 2 9 ? 13.965 -4.588 -2.247 1.00 0.00 209 ARG B O 19
ATOM 31269 N N . LYS B 2 10 ? 11.862 -3.957 -2.673 1.00 0.00 210 LYS B N 19
ATOM 31270 C CA . LYS B 2 10 ? 12.092 -2.594 -2.195 1.00 0.00 210 LYS B CA 19
ATOM 31271 C C . LYS B 2 10 ? 11.787 -2.482 -0.700 1.00 0.00 210 LYS B C 19
ATOM 31272 O O . LYS B 2 10 ? 12.352 -1.641 0.001 1.00 0.00 210 LYS B O 19
ATOM 31291 N N . TYR B 2 11 ? 10.900 -3.343 -0.226 1.00 0.00 211 TYR B N 19
ATOM 31292 C CA . TYR B 2 11 ? 10.489 -3.362 1.173 1.00 0.00 211 TYR B CA 19
ATOM 31293 C C . TYR B 2 11 ? 11.641 -3.807 2.069 1.00 0.00 211 TYR B C 19
ATOM 31294 O O . TYR B 2 11 ? 12.022 -3.104 3.008 1.00 0.00 211 TYR B O 19
ATOM 31312 N N . ARG B 2 12 ? 12.194 -4.974 1.773 1.00 0.00 212 ARG B N 19
ATOM 31313 C CA . ARG B 2 12 ? 13.186 -5.583 2.646 1.00 0.00 212 ARG B CA 19
ATOM 31314 C C . ARG B 2 12 ? 14.604 -5.144 2.291 1.00 0.00 212 ARG B C 19
ATOM 31315 O O . ARG B 2 12 ? 15.449 -4.986 3.176 1.00 0.00 212 ARG B O 19
ATOM 31336 N N . ASN B 2 13 ? 14.867 -4.936 1.009 1.00 0.00 213 ASN B N 19
ATOM 31337 C CA . ASN B 2 13 ? 16.219 -4.624 0.565 1.00 0.00 213 ASN B CA 19
ATOM 31338 C C . ASN B 2 13 ? 16.418 -3.119 0.464 1.00 0.00 213 ASN B C 19
ATOM 31339 O O . ASN B 2 13 ? 16.928 -2.524 1.434 1.00 0.00 213 ASN B O 19
ATOM 31351 N N . SER A 1 1 ? -20.316 8.868 9.096 1.00 0.00 1 SER A N 20
ATOM 31352 C CA . SER A 1 1 ? -20.073 7.435 8.829 1.00 0.00 1 SER A CA 20
ATOM 31353 C C . SER A 1 1 ? -20.449 7.065 7.393 1.00 0.00 1 SER A C 20
ATOM 31354 O O . SER A 1 1 ? -20.538 5.885 7.050 1.00 0.00 1 SER A O 20
ATOM 31364 N N . GLU A 1 2 ? -20.668 8.069 6.552 1.00 0.00 2 GLU A N 20
ATOM 31365 C CA . GLU A 1 2 ? -21.092 7.825 5.178 1.00 0.00 2 GLU A CA 20
ATOM 31366 C C . GLU A 1 2 ? -19.910 7.667 4.222 1.00 0.00 2 GLU A C 20
ATOM 31367 O O . GLU A 1 2 ? -20.095 7.261 3.077 1.00 0.00 2 GLU A O 20
ATOM 31379 N N . GLU A 1 3 ? -18.698 7.961 4.689 1.00 0.00 3 GLU A N 20
ATOM 31380 C CA . GLU A 1 3 ? -17.525 7.953 3.825 1.00 0.00 3 GLU A CA 20
ATOM 31381 C C . GLU A 1 3 ? -17.166 6.545 3.368 1.00 0.00 3 GLU A C 20
ATOM 31382 O O . GLU A 1 3 ? -16.792 6.340 2.212 1.00 0.00 3 GLU A O 20
ATOM 31394 N N . GLU A 1 4 ? -17.291 5.578 4.270 1.00 0.00 4 GLU A N 20
ATOM 31395 C CA . GLU A 1 4 ? -16.949 4.194 3.959 1.00 0.00 4 GLU A CA 20
ATOM 31396 C C . GLU A 1 4 ? -17.905 3.613 2.922 1.00 0.00 4 GLU A C 20
ATOM 31397 O O . GLU A 1 4 ? -17.557 2.683 2.195 1.00 0.00 4 GLU A O 20
ATOM 31409 N N . ASP A 1 5 ? -19.107 4.167 2.852 1.00 0.00 5 ASP A N 20
ATOM 31410 C CA . ASP A 1 5 ? -20.090 3.722 1.873 1.00 0.00 5 ASP A CA 20
ATOM 31411 C C . ASP A 1 5 ? -20.133 4.668 0.678 1.00 0.00 5 ASP A C 20
ATOM 31412 O O . ASP A 1 5 ? -20.952 4.510 -0.226 1.00 0.00 5 ASP A O 20
ATOM 31421 N N . LYS A 1 6 ? -19.247 5.655 0.679 1.00 0.00 6 LYS A N 20
ATOM 31422 C CA . LYS A 1 6 ? -19.172 6.629 -0.403 1.00 0.00 6 LYS A CA 20
ATOM 31423 C C . LYS A 1 6 ? -17.875 6.431 -1.184 1.00 0.00 6 LYS A C 20
ATOM 31424 O O . LYS A 1 6 ? -17.521 7.225 -2.055 1.00 0.00 6 LYS A O 20
ATOM 31443 N N . CYS A 1 7 ? -17.187 5.343 -0.876 1.00 0.00 7 CYS A N 20
ATOM 31444 C CA . CYS A 1 7 ? -15.851 5.100 -1.396 1.00 0.00 7 CYS A CA 20
ATOM 31445 C C . CYS A 1 7 ? -15.835 4.957 -2.914 1.00 0.00 7 CYS A C 20
ATOM 31446 O O . CYS A 1 7 ? -16.678 4.270 -3.495 1.00 0.00 7 CYS A O 20
ATOM 31454 N N . LYS A 1 8 ? -14.870 5.611 -3.545 1.00 0.00 8 LYS A N 20
ATOM 31455 C CA . LYS A 1 8 ? -14.682 5.506 -4.974 1.00 0.00 8 LYS A CA 20
ATOM 31456 C C . LYS A 1 8 ? -13.545 4.536 -5.288 1.00 0.00 8 LYS A C 20
ATOM 31457 O O . LYS A 1 8 ? -12.524 4.500 -4.594 1.00 0.00 8 LYS A O 20
ATOM 31476 N N . PRO A 1 9 ? -13.727 3.733 -6.344 1.00 0.00 9 PRO A N 20
ATOM 31477 C CA . PRO A 1 9 ? -12.750 2.724 -6.770 1.00 0.00 9 PRO A CA 20
ATOM 31478 C C . PRO A 1 9 ? -11.443 3.345 -7.240 1.00 0.00 9 PRO A C 20
ATOM 31479 O O . PRO A 1 9 ? -11.435 4.338 -7.972 1.00 0.00 9 PRO A O 20
ATOM 31490 N N . MET A 1 10 ? -10.340 2.752 -6.817 1.00 0.00 10 MET A N 20
ATOM 31491 C CA . MET A 1 10 ? -9.029 3.264 -7.147 1.00 0.00 10 MET A CA 20
ATOM 31492 C C . MET A 1 10 ? -8.649 2.883 -8.574 1.00 0.00 10 MET A C 20
ATOM 31493 O O . MET A 1 10 ? -8.618 1.702 -8.922 1.00 0.00 10 MET A O 20
ATOM 31507 N N . SER A 1 11 ? -8.371 3.887 -9.396 1.00 0.00 11 SER A N 20
ATOM 31508 C CA . SER A 1 11 ? -8.075 3.669 -10.807 1.00 0.00 11 SER A CA 20
ATOM 31509 C C . SER A 1 11 ? -6.656 3.136 -10.985 1.00 0.00 11 SER A C 20
ATOM 31510 O O . SER A 1 11 ? -5.877 3.142 -10.035 1.00 0.00 11 SER A O 20
ATOM 31518 N N . TYR A 1 12 ? -6.318 2.691 -12.195 1.00 0.00 12 TYR A N 20
ATOM 31519 C CA . TYR A 1 12 ? -4.995 2.118 -12.459 1.00 0.00 12 TYR A CA 20
ATOM 31520 C C . TYR A 1 12 ? -3.880 3.082 -12.084 1.00 0.00 12 TYR A C 20
ATOM 31521 O O . TYR A 1 12 ? -3.018 2.752 -11.269 1.00 0.00 12 TYR A O 20
ATOM 31539 N N . GLU A 1 13 ? -3.896 4.263 -12.680 1.00 0.00 13 GLU A N 20
ATOM 31540 C CA . GLU A 1 13 ? -2.839 5.241 -12.466 1.00 0.00 13 GLU A CA 20
ATOM 31541 C C . GLU A 1 13 ? -2.771 5.667 -11.004 1.00 0.00 13 GLU A C 20
ATOM 31542 O O . GLU A 1 13 ? -1.736 6.142 -10.533 1.00 0.00 13 GLU A O 20
ATOM 31554 N N . GLU A 1 14 ? -3.862 5.459 -10.281 1.00 0.00 14 GLU A N 20
ATOM 31555 C CA . GLU A 1 14 ? -3.899 5.769 -8.866 1.00 0.00 14 GLU A CA 20
ATOM 31556 C C . GLU A 1 14 ? -3.317 4.608 -8.076 1.00 0.00 14 GLU A C 20
ATOM 31557 O O . GLU A 1 14 ? -2.507 4.806 -7.176 1.00 0.00 14 GLU A O 20
ATOM 31569 N N . LYS A 1 15 ? -3.744 3.399 -8.426 1.00 0.00 15 LYS A N 20
ATOM 31570 C CA . LYS A 1 15 ? -3.179 2.185 -7.881 1.00 0.00 15 LYS A CA 20
ATOM 31571 C C . LYS A 1 15 ? -1.667 2.135 -8.054 1.00 0.00 15 LYS A C 20
ATOM 31572 O O . LYS A 1 15 ? -0.934 1.905 -7.096 1.00 0.00 15 LYS A O 20
ATOM 31591 N N . ARG A 1 16 ? -1.213 2.339 -9.285 1.00 0.00 16 ARG A N 20
ATOM 31592 C CA . ARG A 1 16 ? 0.210 2.313 -9.585 1.00 0.00 16 ARG A CA 20
ATOM 31593 C C . ARG A 1 16 ? 0.945 3.369 -8.793 1.00 0.00 16 ARG A C 20
ATOM 31594 O O . ARG A 1 16 ? 2.038 3.110 -8.279 1.00 0.00 16 ARG A O 20
ATOM 31615 N N . GLN A 1 17 ? 0.356 4.553 -8.670 1.00 0.00 17 GLN A N 20
ATOM 31616 C CA . GLN A 1 17 ? 0.996 5.578 -7.887 1.00 0.00 17 GLN A CA 20
ATOM 31617 C C . GLN A 1 17 ? 0.981 5.176 -6.419 1.00 0.00 17 GLN A C 20
ATOM 31618 O O . GLN A 1 17 ? 1.963 5.364 -5.727 1.00 0.00 17 GLN A O 20
ATOM 31632 N N . LEU A 1 18 ? -0.108 4.545 -5.989 1.00 0.00 18 LEU A N 20
ATOM 31633 C CA . LEU A 1 18 ? -0.270 4.088 -4.614 1.00 0.00 18 LEU A CA 20
ATOM 31634 C C . LEU A 1 18 ? 0.830 3.124 -4.230 1.00 0.00 18 LEU A C 20
ATOM 31635 O O . LEU A 1 18 ? 1.465 3.282 -3.193 1.00 0.00 18 LEU A O 20
ATOM 31651 N N . SER A 1 19 ? 1.058 2.126 -5.076 1.00 0.00 19 SER A N 20
ATOM 31652 C CA . SER A 1 19 ? 2.113 1.161 -4.832 1.00 0.00 19 SER A CA 20
ATOM 31653 C C . SER A 1 19 ? 3.458 1.880 -4.735 1.00 0.00 19 SER A C 20
ATOM 31654 O O . SER A 1 19 ? 4.358 1.454 -4.012 1.00 0.00 19 SER A O 20
ATOM 31662 N N . LEU A 1 20 ? 3.570 2.982 -5.470 1.00 0.00 20 LEU A N 20
ATOM 31663 C CA . LEU A 1 20 ? 4.763 3.826 -5.429 1.00 0.00 20 LEU A CA 20
ATOM 31664 C C . LEU A 1 20 ? 4.827 4.675 -4.149 1.00 0.00 20 LEU A C 20
ATOM 31665 O O . LEU A 1 20 ? 5.850 4.684 -3.469 1.00 0.00 20 LEU A O 20
ATOM 31681 N N . ASP A 1 21 ? 3.751 5.400 -3.824 1.00 0.00 21 ASP A N 20
ATOM 31682 C CA . ASP A 1 21 ? 3.687 6.180 -2.598 1.00 0.00 21 ASP A CA 20
ATOM 31683 C C . ASP A 1 21 ? 3.976 5.291 -1.392 1.00 0.00 21 ASP A C 20
ATOM 31684 O O . ASP A 1 21 ? 4.689 5.678 -0.459 1.00 0.00 21 ASP A O 20
ATOM 31693 N N . ILE A 1 22 ? 3.442 4.084 -1.448 1.00 0.00 22 ILE A N 20
ATOM 31694 C CA . ILE A 1 22 ? 3.641 3.093 -0.399 1.00 0.00 22 ILE A CA 20
ATOM 31695 C C . ILE A 1 22 ? 5.095 2.615 -0.356 1.00 0.00 22 ILE A C 20
ATOM 31696 O O . ILE A 1 22 ? 5.651 2.396 0.717 1.00 0.00 22 ILE A O 20
ATOM 31712 N N . ASN A 1 23 ? 5.721 2.482 -1.518 1.00 0.00 23 ASN A N 20
ATOM 31713 C CA . ASN A 1 23 ? 7.100 2.003 -1.578 1.00 0.00 23 ASN A CA 20
ATOM 31714 C C . ASN A 1 23 ? 8.085 3.121 -1.242 1.00 0.00 23 ASN A C 20
ATOM 31715 O O . ASN A 1 23 ? 9.264 2.863 -0.990 1.00 0.00 23 ASN A O 20
ATOM 31726 N N . LYS A 1 24 ? 7.607 4.363 -1.251 1.00 0.00 24 LYS A N 20
ATOM 31727 C CA . LYS A 1 24 ? 8.416 5.490 -0.801 1.00 0.00 24 LYS A CA 20
ATOM 31728 C C . LYS A 1 24 ? 8.672 5.398 0.690 1.00 0.00 24 LYS A C 20
ATOM 31729 O O . LYS A 1 24 ? 9.703 5.856 1.184 1.00 0.00 24 LYS A O 20
ATOM 31748 N N . LEU A 1 25 ? 7.706 4.836 1.406 1.00 0.00 25 LEU A N 20
ATOM 31749 C CA . LEU A 1 25 ? 7.812 4.679 2.841 1.00 0.00 25 LEU A CA 20
ATOM 31750 C C . LEU A 1 25 ? 9.040 3.867 3.210 1.00 0.00 25 LEU A C 20
ATOM 31751 O O . LEU A 1 25 ? 9.439 2.954 2.488 1.00 0.00 25 LEU A O 20
ATOM 31767 N N . PRO A 1 26 ? 9.674 4.222 4.325 1.00 0.00 26 PRO A N 20
ATOM 31768 C CA . PRO A 1 26 ? 10.713 3.391 4.926 1.00 0.00 26 PRO A CA 20
ATOM 31769 C C . PRO A 1 26 ? 10.168 2.007 5.288 1.00 0.00 26 PRO A C 20
ATOM 31770 O O . PRO A 1 26 ? 8.953 1.844 5.454 1.00 0.00 26 PRO A O 20
ATOM 31781 N N . GLY A 1 27 ? 11.058 1.027 5.418 1.00 0.00 27 GLY A N 20
ATOM 31782 C CA . GLY A 1 27 ? 10.645 -0.362 5.601 1.00 0.00 27 GLY A CA 20
ATOM 31783 C C . GLY A 1 27 ? 9.588 -0.545 6.678 1.00 0.00 27 GLY A C 20
ATOM 31784 O O . GLY A 1 27 ? 8.600 -1.258 6.473 1.00 0.00 27 GLY A O 20
ATOM 31788 N N . GLU A 1 28 ? 9.790 0.113 7.814 1.00 0.00 28 GLU A N 20
ATOM 31789 C CA . GLU A 1 28 ? 8.858 0.054 8.939 1.00 0.00 28 GLU A CA 20
ATOM 31790 C C . GLU A 1 28 ? 7.445 0.442 8.509 1.00 0.00 28 GLU A C 20
ATOM 31791 O O . GLU A 1 28 ? 6.461 -0.190 8.903 1.00 0.00 28 GLU A O 20
ATOM 31803 N N . LYS A 1 29 ? 7.354 1.463 7.677 1.00 0.00 29 LYS A N 20
ATOM 31804 C CA . LYS A 1 29 ? 6.075 2.052 7.337 1.00 0.00 29 LYS A CA 20
ATOM 31805 C C . LYS A 1 29 ? 5.286 1.189 6.358 1.00 0.00 29 LYS A C 20
ATOM 31806 O O . LYS A 1 29 ? 4.059 1.235 6.346 1.00 0.00 29 LYS A O 20
ATOM 31825 N N . LEU A 1 30 ? 5.961 0.382 5.552 1.00 0.00 30 LEU A N 20
ATOM 31826 C CA . LEU A 1 30 ? 5.229 -0.570 4.723 1.00 0.00 30 LEU A CA 20
ATOM 31827 C C . LEU A 1 30 ? 4.667 -1.690 5.597 1.00 0.00 30 LEU A C 20
ATOM 31828 O O . LEU A 1 30 ? 3.818 -2.465 5.165 1.00 0.00 30 LEU A O 20
ATOM 31844 N N . GLY A 1 31 ? 5.131 -1.754 6.840 1.00 0.00 31 GLY A N 20
ATOM 31845 C CA . GLY A 1 31 ? 4.591 -2.710 7.789 1.00 0.00 31 GLY A CA 20
ATOM 31846 C C . GLY A 1 31 ? 3.167 -2.368 8.179 1.00 0.00 31 GLY A C 20
ATOM 31847 O O . GLY A 1 31 ? 2.443 -3.191 8.736 1.00 0.00 31 GLY A O 20
ATOM 31851 N N . ARG A 1 32 ? 2.772 -1.143 7.887 1.00 0.00 32 ARG A N 20
ATOM 31852 C CA . ARG A 1 32 ? 1.408 -0.699 8.122 1.00 0.00 32 ARG A CA 20
ATOM 31853 C C . ARG A 1 32 ? 0.478 -1.057 6.960 1.00 0.00 32 ARG A C 20
ATOM 31854 O O . ARG A 1 32 ? -0.635 -1.513 7.183 1.00 0.00 32 ARG A O 20
ATOM 31875 N N . VAL A 1 33 ? 0.905 -0.818 5.721 1.00 0.00 33 VAL A N 20
ATOM 31876 C CA . VAL A 1 33 ? 0.089 -1.187 4.566 1.00 0.00 33 VAL A CA 20
ATOM 31877 C C . VAL A 1 33 ? -0.125 -2.687 4.523 1.00 0.00 33 VAL A C 20
ATOM 31878 O O . VAL A 1 33 ? -1.220 -3.136 4.206 1.00 0.00 33 VAL A O 20
ATOM 31891 N N . VAL A 1 34 ? 0.899 -3.467 4.870 1.00 0.00 34 VAL A N 20
ATOM 31892 C CA . VAL A 1 34 ? 0.714 -4.902 4.973 1.00 0.00 34 VAL A CA 20
ATOM 31893 C C . VAL A 1 34 ? -0.313 -5.198 6.060 1.00 0.00 34 VAL A C 20
ATOM 31894 O O . VAL A 1 34 ? -1.162 -6.057 5.897 1.00 0.00 34 VAL A O 20
ATOM 31907 N N . HIS A 1 35 ? -0.251 -4.435 7.148 1.00 0.00 35 HIS A N 20
ATOM 31908 C CA . HIS A 1 35 ? -1.226 -4.529 8.229 1.00 0.00 35 HIS A CA 20
ATOM 31909 C C . HIS A 1 35 ? -2.623 -4.251 7.695 1.00 0.00 35 HIS A C 20
ATOM 31910 O O . HIS A 1 35 ? -3.536 -5.058 7.866 1.00 0.00 35 HIS A O 20
ATOM 31925 N N . ILE A 1 36 ? -2.782 -3.094 7.059 1.00 0.00 36 ILE A N 20
ATOM 31926 C CA . ILE A 1 36 ? -4.063 -2.703 6.503 1.00 0.00 36 ILE A CA 20
ATOM 31927 C C . ILE A 1 36 ? -4.542 -3.738 5.502 1.00 0.00 36 ILE A C 20
ATOM 31928 O O . ILE A 1 36 ? -5.589 -4.345 5.696 1.00 0.00 36 ILE A O 20
ATOM 31944 N N . ILE A 1 37 ? -3.766 -3.953 4.449 1.00 0.00 37 ILE A N 20
ATOM 31945 C CA . ILE A 1 37 ? -4.131 -4.915 3.425 1.00 0.00 37 ILE A CA 20
ATOM 31946 C C . ILE A 1 37 ? -4.471 -6.282 4.025 1.00 0.00 37 ILE A C 20
ATOM 31947 O O . ILE A 1 37 ? -5.537 -6.807 3.776 1.00 0.00 37 ILE A O 20
ATOM 31963 N N . GLN A 1 38 ? -3.572 -6.839 4.830 1.00 0.00 38 GLN A N 20
ATOM 31964 C CA . GLN A 1 38 ? -3.755 -8.187 5.371 1.00 0.00 38 GLN A CA 20
ATOM 31965 C C . GLN A 1 38 ? -5.001 -8.294 6.250 1.00 0.00 38 GLN A C 20
ATOM 31966 O O . GLN A 1 38 ? -5.666 -9.329 6.273 1.00 0.00 38 GLN A O 20
ATOM 31980 N N . SER A 1 39 ? -5.297 -7.240 6.999 1.00 0.00 39 SER A N 20
ATOM 31981 C CA . SER A 1 39 ? -6.479 -7.220 7.839 1.00 0.00 39 SER A CA 20
ATOM 31982 C C . SER A 1 39 ? -7.747 -7.054 6.999 1.00 0.00 39 SER A C 20
ATOM 31983 O O . SER A 1 39 ? -8.761 -7.710 7.246 1.00 0.00 39 SER A O 20
ATOM 31991 N N . ARG A 1 40 ? -7.676 -6.178 6.006 1.00 0.00 40 ARG A N 20
ATOM 31992 C CA . ARG A 1 40 ? -8.814 -5.897 5.140 1.00 0.00 40 ARG A CA 20
ATOM 31993 C C . ARG A 1 40 ? -9.016 -7.030 4.144 1.00 0.00 40 ARG A C 20
ATOM 31994 O O . ARG A 1 40 ? -10.137 -7.324 3.733 1.00 0.00 40 ARG A O 20
ATOM 32015 N N . GLU A 1 41 ? -7.917 -7.659 3.769 1.00 0.00 41 GLU A N 20
ATOM 32016 C CA . GLU A 1 41 ? -7.917 -8.769 2.832 1.00 0.00 41 GLU A CA 20
ATOM 32017 C C . GLU A 1 41 ? -7.428 -10.027 3.538 1.00 0.00 41 GLU A C 20
ATOM 32018 O O . GLU A 1 41 ? -6.249 -10.382 3.437 1.00 0.00 41 GLU A O 20
ATOM 32030 N N . PRO A 1 42 ? -8.318 -10.722 4.268 1.00 0.00 42 PRO A N 20
ATOM 32031 C CA . PRO A 1 42 ? -7.961 -11.932 5.025 1.00 0.00 42 PRO A CA 20
ATOM 32032 C C . PRO A 1 42 ? -7.443 -13.071 4.140 1.00 0.00 42 PRO A C 20
ATOM 32033 O O . PRO A 1 42 ? -7.145 -14.161 4.626 1.00 0.00 42 PRO A O 20
ATOM 32044 N N . SER A 1 43 ? -7.331 -12.814 2.844 1.00 0.00 43 SER A N 20
ATOM 32045 C CA . SER A 1 43 ? -6.908 -13.824 1.895 1.00 0.00 43 SER A CA 20
ATOM 32046 C C . SER A 1 43 ? -5.394 -13.784 1.670 1.00 0.00 43 SER A C 20
ATOM 32047 O O . SER A 1 43 ? -4.854 -14.617 0.948 1.00 0.00 43 SER A O 20
ATOM 32055 N N . LEU A 1 44 ? -4.700 -12.822 2.279 1.00 0.00 44 LEU A N 20
ATOM 32056 C CA . LEU A 1 44 ? -3.255 -12.739 2.095 1.00 0.00 44 LEU A CA 20
ATOM 32057 C C . LEU A 1 44 ? -2.509 -12.576 3.423 1.00 0.00 44 LEU A C 20
ATOM 32058 O O . LEU A 1 44 ? -1.412 -12.021 3.472 1.00 0.00 44 LEU A O 20
ATOM 32074 N N . LYS A 1 45 ? -3.083 -13.109 4.499 1.00 0.00 45 LYS A N 20
ATOM 32075 C CA . LYS A 1 45 ? -2.414 -13.076 5.802 1.00 0.00 45 LYS A CA 20
ATOM 32076 C C . LYS A 1 45 ? -1.501 -14.277 5.979 1.00 0.00 45 LYS A C 20
ATOM 32077 O O . LYS A 1 45 ? -0.938 -14.487 7.051 1.00 0.00 45 LYS A O 20
ATOM 32096 N N . ASN A 1 46 ? -1.358 -15.066 4.923 1.00 0.00 46 ASN A N 20
ATOM 32097 C CA . ASN A 1 46 ? -0.394 -16.159 4.916 1.00 0.00 46 ASN A CA 20
ATOM 32098 C C . ASN A 1 46 ? 1.014 -15.604 4.708 1.00 0.00 46 ASN A C 20
ATOM 32099 O O . ASN A 1 46 ? 2.009 -16.248 5.049 1.00 0.00 46 ASN A O 20
ATOM 32110 N N . SER A 1 47 ? 1.083 -14.402 4.148 1.00 0.00 47 SER A N 20
ATOM 32111 C CA . SER A 1 47 ? 2.351 -13.737 3.898 1.00 0.00 47 SER A CA 20
ATOM 32112 C C . SER A 1 47 ? 2.922 -13.163 5.192 1.00 0.00 47 SER A C 20
ATOM 32113 O O . SER A 1 47 ? 2.191 -12.635 6.032 1.00 0.00 47 SER A O 20
ATOM 32121 N N . ASN A 1 48 ? 4.225 -13.297 5.360 1.00 0.00 48 ASN A N 20
ATOM 32122 C CA . ASN A 1 48 ? 4.911 -12.731 6.514 1.00 0.00 48 ASN A CA 20
ATOM 32123 C C . ASN A 1 48 ? 5.303 -11.300 6.189 1.00 0.00 48 ASN A C 20
ATOM 32124 O O . ASN A 1 48 ? 5.825 -11.064 5.111 1.00 0.00 48 ASN A O 20
ATOM 32135 N N . PRO A 1 49 ? 5.054 -10.326 7.080 1.00 0.00 49 PRO A N 20
ATOM 32136 C CA . PRO A 1 49 ? 5.211 -8.894 6.747 1.00 0.00 49 PRO A CA 20
ATOM 32137 C C . PRO A 1 49 ? 6.553 -8.549 6.100 1.00 0.00 49 PRO A C 20
ATOM 32138 O O . PRO A 1 49 ? 6.595 -7.768 5.152 1.00 0.00 49 PRO A O 20
ATOM 32149 N N . ASP A 1 50 ? 7.628 -9.164 6.573 1.00 0.00 50 ASP A N 20
ATOM 32150 C CA . ASP A 1 50 ? 8.971 -8.830 6.093 1.00 0.00 50 ASP A CA 20
ATOM 32151 C C . ASP A 1 50 ? 9.247 -9.480 4.742 1.00 0.00 50 ASP A C 20
ATOM 32152 O O . ASP A 1 50 ? 10.159 -9.079 4.018 1.00 0.00 50 ASP A O 20
ATOM 32161 N N . GLU A 1 51 ? 8.437 -10.470 4.403 1.00 0.00 51 GLU A N 20
ATOM 32162 C CA . GLU A 1 51 ? 8.531 -11.147 3.120 1.00 0.00 51 GLU A CA 20
ATOM 32163 C C . GLU A 1 51 ? 7.200 -11.040 2.396 1.00 0.00 51 GLU A C 20
ATOM 32164 O O . GLU A 1 51 ? 6.823 -11.907 1.605 1.00 0.00 51 GLU A O 20
ATOM 32176 N N . ILE A 1 52 ? 6.496 -9.963 2.694 1.00 0.00 52 ILE A N 20
ATOM 32177 C CA . ILE A 1 52 ? 5.157 -9.727 2.184 1.00 0.00 52 ILE A CA 20
ATOM 32178 C C . ILE A 1 52 ? 5.138 -9.620 0.658 1.00 0.00 52 ILE A C 20
ATOM 32179 O O . ILE A 1 52 ? 6.140 -9.265 0.025 1.00 0.00 52 ILE A O 20
ATOM 32195 N N . GLU A 1 53 ? 4.011 -9.990 0.083 1.00 0.00 53 GLU A N 20
ATOM 32196 C CA . GLU A 1 53 ? 3.689 -9.640 -1.270 1.00 0.00 53 GLU A CA 20
ATOM 32197 C C . GLU A 1 53 ? 2.207 -9.262 -1.337 1.00 0.00 53 GLU A C 20
ATOM 32198 O O . GLU A 1 53 ? 1.342 -10.060 -0.976 1.00 0.00 53 GLU A O 20
ATOM 32210 N N . ILE A 1 54 ? 1.925 -8.047 -1.779 1.00 0.00 54 ILE A N 20
ATOM 32211 C CA . ILE A 1 54 ? 0.565 -7.523 -1.778 1.00 0.00 54 ILE A CA 20
ATOM 32212 C C . ILE A 1 54 ? 0.066 -7.368 -3.202 1.00 0.00 54 ILE A C 20
ATOM 32213 O O . ILE A 1 54 ? 0.728 -6.759 -4.033 1.00 0.00 54 ILE A O 20
ATOM 32229 N N . ASP A 1 55 ? -1.111 -7.894 -3.475 1.00 0.00 55 ASP A N 20
ATOM 32230 C CA . ASP A 1 55 ? -1.672 -7.800 -4.810 1.00 0.00 55 ASP A CA 20
ATOM 32231 C C . ASP A 1 55 ? -2.686 -6.666 -4.873 1.00 0.00 55 ASP A C 20
ATOM 32232 O O . ASP A 1 55 ? -3.816 -6.799 -4.387 1.00 0.00 55 ASP A O 20
ATOM 32241 N N . PHE A 1 56 ? -2.285 -5.557 -5.483 1.00 0.00 56 PHE A N 20
ATOM 32242 C CA . PHE A 1 56 ? -3.131 -4.366 -5.556 1.00 0.00 56 PHE A CA 20
ATOM 32243 C C . PHE A 1 56 ? -4.399 -4.630 -6.365 1.00 0.00 56 PHE A C 20
ATOM 32244 O O . PHE A 1 56 ? -5.357 -3.857 -6.314 1.00 0.00 56 PHE A O 20
ATOM 32261 N N . GLU A 1 57 ? -4.403 -5.731 -7.095 1.00 0.00 57 GLU A N 20
ATOM 32262 C CA . GLU A 1 57 ? -5.517 -6.080 -7.953 1.00 0.00 57 GLU A CA 20
ATOM 32263 C C . GLU A 1 57 ? -6.535 -6.947 -7.228 1.00 0.00 57 GLU A C 20
ATOM 32264 O O . GLU A 1 57 ? -7.610 -7.237 -7.759 1.00 0.00 57 GLU A O 20
ATOM 32276 N N . THR A 1 58 ? -6.204 -7.363 -6.021 1.00 0.00 58 THR A N 20
ATOM 32277 C CA . THR A 1 58 ? -7.107 -8.182 -5.237 1.00 0.00 58 THR A CA 20
ATOM 32278 C C . THR A 1 58 ? -7.690 -7.382 -4.086 1.00 0.00 58 THR A C 20
ATOM 32279 O O . THR A 1 58 ? -8.708 -7.758 -3.505 1.00 0.00 58 THR A O 20
ATOM 32290 N N . LEU A 1 59 ? -7.042 -6.270 -3.772 1.00 0.00 59 LEU A N 20
ATOM 32291 C CA . LEU A 1 59 ? -7.485 -5.418 -2.680 1.00 0.00 59 LEU A CA 20
ATOM 32292 C C . LEU A 1 59 ? -8.816 -4.778 -3.022 1.00 0.00 59 LEU A C 20
ATOM 32293 O O . LEU A 1 59 ? -9.023 -4.309 -4.144 1.00 0.00 59 LEU A O 20
ATOM 32309 N N . LYS A 1 60 ? -9.718 -4.777 -2.062 1.00 0.00 60 LYS A N 20
ATOM 32310 C CA . LYS A 1 60 ? -11.002 -4.131 -2.231 1.00 0.00 60 LYS A CA 20
ATOM 32311 C C . LYS A 1 60 ? -10.817 -2.615 -2.096 1.00 0.00 60 LYS A C 20
ATOM 32312 O O . LYS A 1 60 ? -9.922 -2.172 -1.367 1.00 0.00 60 LYS A O 20
ATOM 32331 N N . PRO A 1 61 ? -11.613 -1.804 -2.838 1.00 0.00 61 PRO A N 20
ATOM 32332 C CA . PRO A 1 61 ? -11.515 -0.340 -2.837 1.00 0.00 61 PRO A CA 20
ATOM 32333 C C . PRO A 1 61 ? -11.136 0.270 -1.487 1.00 0.00 61 PRO A C 20
ATOM 32334 O O . PRO A 1 61 ? -10.195 1.057 -1.411 1.00 0.00 61 PRO A O 20
ATOM 32345 N N . SER A 1 62 ? -11.856 -0.105 -0.431 1.00 0.00 62 SER A N 20
ATOM 32346 C CA . SER A 1 62 ? -11.637 0.468 0.898 1.00 0.00 62 SER A CA 20
ATOM 32347 C C . SER A 1 62 ? -10.177 0.350 1.328 1.00 0.00 62 SER A C 20
ATOM 32348 O O . SER A 1 62 ? -9.598 1.306 1.838 1.00 0.00 62 SER A O 20
ATOM 32356 N N . THR A 1 63 ? -9.582 -0.813 1.095 1.00 0.00 63 THR A N 20
ATOM 32357 C CA . THR A 1 63 ? -8.192 -1.043 1.458 1.00 0.00 63 THR A CA 20
ATOM 32358 C C . THR A 1 63 ? -7.295 -0.099 0.687 1.00 0.00 63 THR A C 20
ATOM 32359 O O . THR A 1 63 ? -6.523 0.641 1.281 1.00 0.00 63 THR A O 20
ATOM 32370 N N . LEU A 1 64 ? -7.455 -0.087 -0.629 1.00 0.00 64 LEU A N 20
ATOM 32371 C CA . LEU A 1 64 ? -6.646 0.756 -1.507 1.00 0.00 64 LEU A CA 20
ATOM 32372 C C . LEU A 1 64 ? -6.763 2.220 -1.116 1.00 0.00 64 LEU A C 20
ATOM 32373 O O . LEU A 1 64 ? -5.805 2.982 -1.208 1.00 0.00 64 LEU A O 20
ATOM 32389 N N . ARG A 1 65 ? -7.934 2.605 -0.655 1.00 0.00 65 ARG A N 20
ATOM 32390 C CA . ARG A 1 65 ? -8.170 3.982 -0.272 1.00 0.00 65 ARG A CA 20
ATOM 32391 C C . ARG A 1 65 ? -7.612 4.270 1.122 1.00 0.00 65 ARG A C 20
ATOM 32392 O O . ARG A 1 65 ? -7.286 5.414 1.448 1.00 0.00 65 ARG A O 20
ATOM 32413 N N . GLU A 1 66 ? -7.497 3.229 1.943 1.00 0.00 66 GLU A N 20
ATOM 32414 C CA . GLU A 1 66 ? -6.894 3.363 3.261 1.00 0.00 66 GLU A CA 20
ATOM 32415 C C . GLU A 1 66 ? -5.390 3.435 3.134 1.00 0.00 66 GLU A C 20
ATOM 32416 O O . GLU A 1 66 ? -4.739 4.247 3.789 1.00 0.00 66 GLU A O 20
ATOM 32428 N N . LEU A 1 67 ? -4.852 2.577 2.275 1.00 0.00 67 LEU A N 20
ATOM 32429 C CA . LEU A 1 67 ? -3.431 2.568 1.980 1.00 0.00 67 LEU A CA 20
ATOM 32430 C C . LEU A 1 67 ? -2.992 3.969 1.549 1.00 0.00 67 LEU A C 20
ATOM 32431 O O . LEU A 1 67 ? -1.940 4.467 1.956 1.00 0.00 67 LEU A O 20
ATOM 32447 N N . GLU A 1 68 ? -3.841 4.600 0.733 1.00 0.00 68 GLU A N 20
ATOM 32448 C CA . GLU A 1 68 ? -3.596 5.935 0.209 1.00 0.00 68 GLU A CA 20
ATOM 32449 C C . GLU A 1 68 ? -3.527 6.988 1.319 1.00 0.00 68 GLU A C 20
ATOM 32450 O O . GLU A 1 68 ? -2.484 7.608 1.534 1.00 0.00 68 GLU A O 20
ATOM 32462 N N . ARG A 1 69 ? -4.665 7.184 2.008 1.00 0.00 69 ARG A N 20
ATOM 32463 C CA . ARG A 1 69 ? -4.785 8.162 3.109 1.00 0.00 69 ARG A CA 20
ATOM 32464 C C . ARG A 1 69 ? -3.681 7.963 4.123 1.00 0.00 69 ARG A C 20
ATOM 32465 O O . ARG A 1 69 ? -3.261 8.891 4.820 1.00 0.00 69 ARG A O 20
ATOM 32486 N N . TYR A 1 70 ? -3.185 6.761 4.159 1.00 0.00 70 TYR A N 20
ATOM 32487 C CA . TYR A 1 70 ? -2.163 6.416 5.105 1.00 0.00 70 TYR A CA 20
ATOM 32488 C C . TYR A 1 70 ? -0.803 6.948 4.662 1.00 0.00 70 TYR A C 20
ATOM 32489 O O . TYR A 1 70 ? -0.181 7.730 5.371 1.00 0.00 70 TYR A O 20
ATOM 32507 N N . VAL A 1 71 ? -0.333 6.527 3.501 1.00 0.00 71 VAL A N 20
ATOM 32508 C CA . VAL A 1 71 ? 0.997 6.921 3.061 1.00 0.00 71 VAL A CA 20
ATOM 32509 C C . VAL A 1 71 ? 1.053 8.397 2.779 1.00 0.00 71 VAL A C 20
ATOM 32510 O O . VAL A 1 71 ? 2.061 9.039 3.039 1.00 0.00 71 VAL A O 20
ATOM 32523 N N . THR A 1 72 ? -0.041 8.943 2.283 1.00 0.00 72 THR A N 20
ATOM 32524 C CA . THR A 1 72 ? -0.107 10.356 2.018 1.00 0.00 72 THR A CA 20
ATOM 32525 C C . THR A 1 72 ? 0.042 11.123 3.339 1.00 0.00 72 THR A C 20
ATOM 32526 O O . THR A 1 72 ? 0.507 12.255 3.356 1.00 0.00 72 THR A O 20
ATOM 32537 N N . SER A 1 73 ? -0.301 10.475 4.456 1.00 0.00 73 SER A N 20
ATOM 32538 C CA . SER A 1 73 ? -0.140 11.094 5.759 1.00 0.00 73 SER A CA 20
ATOM 32539 C C . SER A 1 73 ? 1.340 11.121 6.144 1.00 0.00 73 SER A C 20
ATOM 32540 O O . SER A 1 73 ? 1.808 12.047 6.808 1.00 0.00 73 SER A O 20
ATOM 32548 N N . CYS A 1 74 ? 2.076 10.106 5.695 1.00 0.00 74 CYS A N 20
ATOM 32549 C CA . CYS A 1 74 ? 3.495 9.985 5.997 1.00 0.00 74 CYS A CA 20
ATOM 32550 C C . CYS A 1 74 ? 4.326 10.817 5.030 1.00 0.00 74 CYS A C 20
ATOM 32551 O O . CYS A 1 74 ? 5.318 11.440 5.407 1.00 0.00 74 CYS A O 20
ATOM 32559 N N . LEU A 1 75 ? 3.917 10.797 3.776 1.00 0.00 75 LEU A N 20
ATOM 32560 C CA . LEU A 1 75 ? 4.645 11.469 2.705 1.00 0.00 75 LEU A CA 20
ATOM 32561 C C . LEU A 1 75 ? 4.396 12.978 2.687 1.00 0.00 75 LEU A C 20
ATOM 32562 O O . LEU A 1 75 ? 5.349 13.755 2.617 1.00 0.00 75 LEU A O 20
ATOM 32578 N N . ARG A 1 76 ? 3.126 13.400 2.750 1.00 0.00 76 ARG A N 20
ATOM 32579 C CA . ARG A 1 76 ? 2.802 14.825 2.718 1.00 0.00 76 ARG A CA 20
ATOM 32580 C C . ARG A 1 76 ? 3.436 15.549 3.900 1.00 0.00 76 ARG A C 20
ATOM 32581 O O . ARG A 1 76 ? 4.084 16.582 3.735 1.00 0.00 76 ARG A O 20
ATOM 32602 N N . LYS A 1 77 ? 3.256 14.993 5.090 1.00 0.00 77 LYS A N 20
ATOM 32603 C CA . LYS A 1 77 ? 3.819 15.568 6.300 1.00 0.00 77 LYS A CA 20
ATOM 32604 C C . LYS A 1 77 ? 4.763 14.576 6.961 1.00 0.00 77 LYS A C 20
ATOM 32605 O O . LYS A 1 77 ? 4.329 13.689 7.695 1.00 0.00 77 LYS A O 20
ATOM 32624 N N . LYS A 1 78 ? 6.049 14.721 6.686 1.00 0.00 78 LYS A N 20
ATOM 32625 C CA . LYS A 1 78 ? 7.049 13.814 7.215 1.00 0.00 78 LYS A CA 20
ATOM 32626 C C . LYS A 1 78 ? 7.426 14.205 8.640 1.00 0.00 78 LYS A C 20
ATOM 32627 O O . LYS A 1 78 ? 7.082 15.290 9.111 1.00 0.00 78 LYS A O 20
ATOM 32646 N N . ARG A 1 79 ? 8.136 13.317 9.314 1.00 0.00 79 ARG A N 20
ATOM 32647 C CA . ARG A 1 79 ? 8.687 13.617 10.627 1.00 0.00 79 ARG A CA 20
ATOM 32648 C C . ARG A 1 79 ? 10.124 13.133 10.697 1.00 0.00 79 ARG A C 20
ATOM 32649 O O . ARG A 1 79 ? 10.383 11.955 10.933 1.00 0.00 79 ARG A O 20
ATOM 32670 N N . LYS A 1 80 ? 11.048 14.046 10.444 1.00 0.00 80 LYS A N 20
ATOM 32671 C CA . LYS A 1 80 ? 12.470 13.752 10.531 1.00 0.00 80 LYS A CA 20
ATOM 32672 C C . LYS A 1 80 ? 12.948 13.945 11.968 1.00 0.00 80 LYS A C 20
ATOM 32673 O O . LYS A 1 80 ? 13.120 15.081 12.418 1.00 0.00 80 LYS A O 20
ATOM 32692 N N . PRO A 1 81 ? 13.134 12.841 12.716 1.00 0.00 81 PRO A N 20
ATOM 32693 C CA . PRO A 1 81 ? 13.536 12.892 14.129 1.00 0.00 81 PRO A CA 20
ATOM 32694 C C . PRO A 1 81 ? 14.853 13.629 14.338 1.00 0.00 81 PRO A C 20
ATOM 32695 O O . PRO A 1 81 ? 15.914 13.153 13.930 1.00 0.00 81 PRO A O 20
ATOM 32706 N N . GLN A 1 82 ? 14.783 14.787 14.975 1.00 0.00 82 GLN A N 20
ATOM 32707 C CA . GLN A 1 82 ? 15.973 15.567 15.255 1.00 0.00 82 GLN A CA 20
ATOM 32708 C C . GLN A 1 82 ? 16.317 15.476 16.735 1.00 0.00 82 GLN A C 20
ATOM 32709 O O . GLN A 1 82 ? 15.827 16.263 17.554 1.00 0.00 82 GLN A O 20
ATOM 32723 N N . ALA A 1 83 ? 17.140 14.499 17.071 1.00 0.00 83 ALA A N 20
ATOM 32724 C CA . ALA A 1 83 ? 17.577 14.297 18.439 1.00 0.00 83 ALA A CA 20
ATOM 32725 C C . ALA A 1 83 ? 18.907 13.562 18.451 1.00 0.00 83 ALA A C 20
ATOM 32726 O O . ALA A 1 83 ? 19.951 14.228 18.607 1.00 0.00 83 ALA A O 20
ATOM 32734 N N . LYS B 2 1 ? 1.728 -4.998 -12.149 1.00 0.00 201 LYS B N 20
ATOM 32735 C CA . LYS B 2 1 ? 1.536 -3.726 -11.415 1.00 0.00 201 LYS B CA 20
ATOM 32736 C C . LYS B 2 1 ? 2.359 -3.702 -10.132 1.00 0.00 201 LYS B C 20
ATOM 32737 O O . LYS B 2 1 ? 3.199 -2.819 -9.936 1.00 0.00 201 LYS B O 20
ATOM 32758 N N . TRP B 2 2 ? 2.118 -4.672 -9.261 1.00 0.00 202 TRP B N 20
ATOM 32759 C CA . TRP B 2 2 ? 2.742 -4.696 -7.949 1.00 0.00 202 TRP B CA 20
ATOM 32760 C C . TRP B 2 2 ? 2.773 -6.126 -7.425 1.00 0.00 202 TRP B C 20
ATOM 32761 O O . TRP B 2 2 ? 2.077 -6.462 -6.476 1.00 0.00 202 TRP B O 20
ATOM 32782 N N . THR B 2 3 ? 3.544 -6.975 -8.085 1.00 0.00 203 THR B N 20
ATOM 32783 C CA . THR B 2 3 ? 3.660 -8.364 -7.678 1.00 0.00 203 THR B CA 20
ATOM 32784 C C . THR B 2 3 ? 5.051 -8.631 -7.095 1.00 0.00 203 THR B C 20
ATOM 32785 O O . THR B 2 3 ? 5.803 -7.685 -6.856 1.00 0.00 203 THR B O 20
ATOM 32796 N N . LEU B 2 4 ? 5.374 -9.919 -6.903 1.00 0.00 204 LEU B N 20
ATOM 32797 C CA . LEU B 2 4 ? 6.588 -10.385 -6.212 1.00 0.00 204 LEU B CA 20
ATOM 32798 C C . LEU B 2 4 ? 7.780 -9.440 -6.334 1.00 0.00 204 LEU B C 20
ATOM 32799 O O . LEU B 2 4 ? 8.275 -8.933 -5.327 1.00 0.00 204 LEU B O 20
ATOM 32815 N N . GLU B 2 5 ? 8.236 -9.208 -7.559 1.00 0.00 205 GLU B N 20
ATOM 32816 C CA . GLU B 2 5 ? 9.429 -8.403 -7.790 1.00 0.00 205 GLU B CA 20
ATOM 32817 C C . GLU B 2 5 ? 9.287 -6.997 -7.204 1.00 0.00 205 GLU B C 20
ATOM 32818 O O . GLU B 2 5 ? 10.211 -6.482 -6.586 1.00 0.00 205 GLU B O 20
ATOM 32830 N N . ARG B 2 6 ? 8.116 -6.403 -7.365 1.00 0.00 206 ARG B N 20
ATOM 32831 C CA . ARG B 2 6 ? 7.925 -5.004 -7.032 1.00 0.00 206 ARG B CA 20
ATOM 32832 C C . ARG B 2 6 ? 7.960 -4.789 -5.525 1.00 0.00 206 ARG B C 20
ATOM 32833 O O . ARG B 2 6 ? 8.801 -4.045 -5.017 1.00 0.00 206 ARG B O 20
ATOM 32854 N N . LEU B 2 7 ? 7.069 -5.455 -4.805 1.00 0.00 207 LEU B N 20
ATOM 32855 C CA . LEU B 2 7 ? 6.971 -5.243 -3.371 1.00 0.00 207 LEU B CA 20
ATOM 32856 C C . LEU B 2 7 ? 8.197 -5.777 -2.652 1.00 0.00 207 LEU B C 20
ATOM 32857 O O . LEU B 2 7 ? 8.830 -5.056 -1.892 1.00 0.00 207 LEU B O 20
ATOM 32873 N N . LYS B 2 8 ? 8.545 -7.030 -2.910 1.00 0.00 208 LYS B N 20
ATOM 32874 C CA . LYS B 2 8 ? 9.618 -7.684 -2.173 1.00 0.00 208 LYS B CA 20
ATOM 32875 C C . LYS B 2 8 ? 10.933 -6.917 -2.309 1.00 0.00 208 LYS B C 20
ATOM 32876 O O . LYS B 2 8 ? 11.663 -6.750 -1.334 1.00 0.00 208 LYS B O 20
ATOM 32895 N N . ARG B 2 9 ? 11.211 -6.423 -3.509 1.00 0.00 209 ARG B N 20
ATOM 32896 C CA . ARG B 2 9 ? 12.472 -5.740 -3.779 1.00 0.00 209 ARG B CA 20
ATOM 32897 C C . ARG B 2 9 ? 12.495 -4.330 -3.187 1.00 0.00 209 ARG B C 20
ATOM 32898 O O . ARG B 2 9 ? 13.556 -3.825 -2.824 1.00 0.00 209 ARG B O 20
ATOM 32919 N N . LYS B 2 10 ? 11.332 -3.691 -3.094 1.00 0.00 210 LYS B N 20
ATOM 32920 C CA . LYS B 2 10 ? 11.259 -2.334 -2.554 1.00 0.00 210 LYS B CA 20
ATOM 32921 C C . LYS B 2 10 ? 11.039 -2.349 -1.043 1.00 0.00 210 LYS B C 20
ATOM 32922 O O . LYS B 2 10 ? 11.294 -1.361 -0.357 1.00 0.00 210 LYS B O 20
ATOM 32941 N N . TYR B 2 11 ? 10.559 -3.471 -0.533 1.00 0.00 211 TYR B N 20
ATOM 32942 C CA . TYR B 2 11 ? 10.219 -3.591 0.880 1.00 0.00 211 TYR B CA 20
ATOM 32943 C C . TYR B 2 11 ? 11.362 -4.214 1.676 1.00 0.00 211 TYR B C 20
ATOM 32944 O O . TYR B 2 11 ? 11.808 -3.655 2.680 1.00 0.00 211 TYR B O 20
ATOM 32962 N N . ARG B 2 12 ? 11.833 -5.369 1.227 1.00 0.00 212 ARG B N 20
ATOM 32963 C CA . ARG B 2 12 ? 12.798 -6.145 1.997 1.00 0.00 212 ARG B CA 20
ATOM 32964 C C . ARG B 2 12 ? 14.200 -5.553 1.884 1.00 0.00 212 ARG B C 20
ATOM 32965 O O . ARG B 2 12 ? 15.057 -5.792 2.733 1.00 0.00 212 ARG B O 20
ATOM 32986 N N . ASN B 2 13 ? 14.425 -4.774 0.837 1.00 0.00 213 ASN B N 20
ATOM 32987 C CA . ASN B 2 13 ? 15.702 -4.100 0.653 1.00 0.00 213 ASN B CA 20
ATOM 32988 C C . ASN B 2 13 ? 15.694 -2.765 1.384 1.00 0.00 213 ASN B C 20
ATOM 32989 O O . ASN B 2 13 ? 15.042 -1.821 0.888 1.00 0.00 213 ASN B O 20
#

InterPro domains:
  IPR001487 Bromodomain [PF00439] (70-151)
  IPR001487 Bromodomain [PF00439] (357-444)
  IPR001487 Bromodomain [PR00503] (78-91)
  IPR001487 Bromodomain [PR00503] (94-110)
  IPR001487 Bromodomain [PR00503] (110-128)
  IPR001487 Bromodomain [PR00503] (421-440)
  IPR001487 Bromodomain [PS50014] (75-147)
  IPR001487 Bromodomain [PS50014] (368-440)
  IPR001487 Bromodomain [SM00297] (56-166)
  IPR001487 Bromodomain [SM00297] (350-459)
  IPR018359 Bromodomain, conserved site [PS00633] (80-139)
  IPR027353 NET domain [PF17035] (609-672)
  IPR027353 NET domain [PS51525] (600-682)
  IPR031354 Bromodomain protein 4, C-terminal [PF17105] (1319-1362)
  IPR036427 Bromodomain-like superfamily [G3DSA:1.20.920.10] (46-179)
  IPR036427 Bromodomain-like superfamily [G3DSA:1.20.920.10] (339-464)
  IPR036427 Bromodomain-like superfamily [SSF47370] (42-171)
  IPR036427 Bromodomain-like superfamily [SSF47370] (331-467)
  IPR038336 NET domain superfamily [G3DSA:1.20.1270.220] (602-682)
  IPR043508 Brdt, bromodomain, repeat I [cd05497] (58-164)

Radius of gyration: 12.78 Å; Cα contacts (8 Å, |Δi|>4): 106; chains: 2; bounding box: 39×31×22 Å

Sequence (96 aa):
SEEEDKCKPMSYEEKRQLSLDINKLPGEKLGRVVHIIQSREPSLKNSNPDEIEIDFETLKPSTLRELERYVTSCLRKKRKPQAKWTLERLKRKYRNSEEEDKCKPMSYEEKRQLSLDINKLPGEKLGRVVHIIQSREPSLKNSNPDEIEIDFETLKPSTLRELERYVTSCLRKKRKPQAKWTLERLKRKYRNSEEEDKCKPMSYEEKRQLSLDINKLPGEKLGRVVHIIQSREPSLKNSNPDEIEIDFETLKPSTLRELERYVTSCLRKKRKPQAKWTLERLKRKYRNSEEEDKCKPMSYEEKRQLSLDINKLPGEKLGRVVHIIQSREPSLKNSNPDEIEIDFETLKPSTLRELERYVTSCLRKKRKPQAKWTLERLKRKYRNSEEEDKCKPMSYEEKRQLSLDINKLPGEKLGRVVHIIQSREPSLKNSNPDEIEIDFETLKPSTLRELERYVTSCLRKKRKPQAKWTLERLKRKYRNSEEEDKCKPMSYEEKRQLSLDINKLPGEKLGRVVHIIQSREPSLKNSNPDEIEIDFETLKPSTLRELERYVTSCLRKKRKPQAKWTLERLKRKYRNSEEEDKCKPMSYEEKRQLSLDINKLPGEKLGRVVHIIQSREPSLKNSNPDEIEIDFETLKPSTLRELERYVTSCLRKKRKPQAKWTLERLKRKYRNSEEEDKCKPMSYEEKRQLSLDINKLPGEKLGRVVHIIQSREPSLKNSNPDEIEIDFETLKPSTLRELERYVTSCLRKKRKPQAKWTLERLKRKYRNSEEEDKCKPMSYEEKRQLSLDINKLPGEKLGRVVHIIQSREPSLKNSNPDEIEIDFETLKPSTLRELERYVTSCLRKKRKPQAKWTLERLKRKYRNSEEEDKCKPMSYEEKRQLSLDINKLPGEKLGRVVHIIQSREPSLKNSNPDEIEIDFETLKPSTLRELERYVTSCLRKKRKPQAKWTLERLKRKYRNSEEEDKCKPMSYEEKRQLSLDINKLPGEKLGRVVHIIQSREPSLKNSNPDEIEIDFETLKPSTLRELERYVTSCLRKKRKPQAKWTLERLKRKYRNSEEEDKCKPMSYEEKRQLSLDINKLPGEKLGRVVHIIQSREPSLKNSNPDEIEIDFETLKPSTLRELERYVTSCLRKKRKPQAKWTLERLKRKYRNSEEEDKCKPMSYEEKRQLSLDINKLPGEKLGRVVHIIQSREPSLKNSNPDEIEIDFETLKPSTLRELERYVTSCLRKKRKPQAKWTLERLKRKYRNSEEEDKCKPMSYEEKRQLSLDINKLPGEKLGRVVHIIQSREPSLKNSNPDEIEIDFETLKPSTLRELERYVTSCLRKKRKPQAKWTLERLKRKYRNSEEEDKCKPMSYEEKRQLSLDINKLPGEKLGRVVHIIQSREPSLKNSNPDEIEIDFETLKPSTLRELERYVTSCLRKKRKPQAKWTLERLKRKYRNSEEEDKCKPMSYEEKRQLSLDINKLPGEKLGRVVHIIQSREPSLKNSNPDEIEIDFETLKPSTLRELERYVTSCLRKKRKPQAKWTLERLKRKYRNSEEEDKCKPMSYEEKRQLSLDINKLPGEKLGRVVHIIQSREPSLKNSNPDEIEIDFETLKPSTLRELERYVTSCLRKKRKPQAKWTLERLKRKYRNSEEEDKCKPMSYEEKRQLSLDINKLPGEKLGRVVHIIQSREPSLKNSNPDEIEIDFETLKPSTLRELERYVTSCLRKKRKPQAKWTLERLKRKYRNSEEEDKCKPMSYEEKRQLSLDINKLPGEKLGRVVHIIQSREPSLKNSNPDEIEIDFETLKPSTLRELERYVTSCLRKKRKPQAKWTLERLKRKYRNSEEEDKCKPMSYEEKRQLSLDINKLPGEKLGRVVHIIQSREPSLKNSNPDEIEIDFETLKPSTLRELERYVTSCLRKKRKPQAKWTLERLKRKYRN